Protein 4G56 (pdb70)

CATH classification: 3.20.20.150 (+2 more: 3.40.50.150, 2.70.160.11)

Nearest PDB structures (foldseek):
  7uy1-assembly1_A  TM=9.469E-01  e=1.338E-103  Homo sapiens
  8g1u-assembly1_I  TM=9.327E-01  e=1.886E-103  Homo sapiens
  7s0u-assembly1_A  TM=9.369E-01  e=5.428E-104  Homo sapiens
  8g1u-assembly1_M  TM=9.339E-01  e=1.845E-102  Homo sapiens
  6uxy-assembly1_A  TM=9.368E-01  e=1.682E-103  Homo sapiens

Solvent-accessible surface area: 73500 Å² total

InterPro domains:
  IPR007857 Protein arginine N-methyltransferase PRMT5 [PIRSF015894] (2-633)
  IPR025799 Protein arginine N-methyltransferase [PS51678] (304-611)
  IPR025799 Protein arginine N-methyltransferase [PTHR10738] (8-633)
  IPR029063 S-adenosyl-L-methionine-dependent methyltransferase superfamily [G3DSA:3.40.50.150] (296-462)
  IPR029063 S-adenosyl-L-methionine-dependent methyltransferase superfamily [SSF53335] (319-632)
  IPR035075 PRMT5 arginine-N-methyltransferase [PF05185] (293-460)
  IPR035247 PRMT5, TIM barrel domain [PF17285] (32-286)
  IPR035248 PRMT5, oligomerisation domain [PF17286] (463-631)

Structure (mmCIF, N/CA/C/O backbone):
data_4G56
#
_entry.id   4G56
#
_cell.length_a   181.856
_cell.length_b   101.935
_cell.length_c   125.679
_cell.angle_alpha   90.000
_cell.angle_beta   90.000
_cell.angle_gamma   90.000
#
_symmetry.space_group_name_H-M   'P 21 21 2'
#
loop_
_entity.id
_entity.type
_entity.pdbx_description
1 polymer 'Hsl7 protein'
2 polymer 'MGC81050 protein'
3 non-polymer S-ADENOSYL-L-HOMOCYSTEINE
4 water water
#
loop_
_atom_site.group_PDB
_atom_site.id
_atom_site.type_symbol
_atom_site.label_atom_id
_atom_site.label_alt_id
_atom_site.label_comp_id
_atom_site.label_asym_id
_atom_site.label_entity_id
_atom_site.label_seq_id
_atom_site.pdbx_PDB_ins_code
_atom_site.Cartn_x
_atom_site.Cartn_y
_atom_site.Cartn_z
_atom_site.occupancy
_atom_site.B_iso_or_equiv
_atom_site.auth_seq_id
_atom_site.auth_comp_id
_atom_site.auth_asym_id
_atom_site.auth_atom_id
_atom_site.pdbx_PDB_model_num
ATOM 1 N N . ARG A 1 32 ? 113.098 -40.078 95.619 1.00 80.24 8 ARG A N 1
ATOM 2 C CA . ARG A 1 32 ? 112.845 -39.850 94.208 1.00 86.26 8 ARG A CA 1
ATOM 3 C C . ARG A 1 32 ? 113.420 -38.534 93.722 1.00 85.52 8 ARG A C 1
ATOM 4 O O . ARG A 1 32 ? 113.181 -37.483 94.318 1.00 78.84 8 ARG A O 1
ATOM 12 N N . VAL A 1 33 ? 114.184 -38.592 92.636 1.00 85.87 9 VAL A N 1
ATOM 13 C CA . VAL A 1 33 ? 114.793 -37.398 92.062 1.00 66.87 9 VAL A CA 1
ATOM 14 C C . VAL A 1 33 ? 114.286 -37.151 90.644 1.00 74.20 9 VAL A C 1
ATOM 15 O O . VAL A 1 33 ? 114.671 -37.851 89.706 1.00 74.11 9 VAL A O 1
ATOM 19 N N . SER A 1 34 ? 113.418 -36.155 90.496 1.00 76.19 10 SER A N 1
ATOM 20 C CA . SER A 1 34 ? 112.872 -35.803 89.191 1.00 62.37 10 SER A CA 1
ATOM 21 C C . SER A 1 34 ? 113.934 -35.140 88.322 1.00 65.12 10 SER A C 1
ATOM 22 O O . SER A 1 34 ? 114.605 -34.202 88.754 1.00 69.24 10 SER A O 1
ATOM 25 N N . SER A 1 35 ? 114.083 -35.630 87.095 1.00 68.47 11 SER A N 1
ATOM 26 C CA . SER A 1 35 ? 115.094 -35.103 86.187 1.00 63.20 11 SER A CA 1
ATOM 27 C C . SER A 1 35 ? 114.610 -35.053 84.740 1.00 64.51 11 SER A C 1
ATOM 28 O O . SER A 1 35 ? 113.675 -35.760 84.363 1.00 67.43 11 SER A O 1
ATOM 31 N N . GLY A 1 36 ? 115.255 -34.214 83.935 1.00 57.85 12 GLY A N 1
ATOM 32 C CA . GLY A 1 36 ? 114.889 -34.056 82.539 1.00 54.05 12 GLY A CA 1
ATOM 33 C C . GLY A 1 36 ? 116.080 -34.112 81.600 1.00 56.26 12 GLY A C 1
ATOM 34 O O . GLY A 1 36 ? 117.230 -34.080 82.036 1.00 59.69 12 GLY A O 1
ATOM 35 N N . ARG A 1 37 ? 115.799 -34.196 80.304 1.00 56.56 13 ARG A N 1
ATOM 36 C CA . ARG A 1 37 ? 116.845 -34.301 79.293 1.00 58.23 13 ARG A CA 1
ATOM 37 C C . ARG A 1 37 ? 116.848 -33.095 78.360 1.00 58.19 13 ARG A C 1
ATOM 38 O O . ARG A 1 37 ? 115.835 -32.780 77.737 1.00 57.12 13 ARG A O 1
ATOM 46 N N . ASP A 1 38 ? 117.992 -32.425 78.265 1.00 58.08 14 ASP A N 1
ATOM 47 C CA . ASP A 1 38 ? 118.137 -31.295 77.355 1.00 56.06 14 ASP A CA 1
ATOM 48 C C . ASP A 1 38 ? 118.688 -31.757 76.013 1.00 61.66 14 ASP A C 1
ATOM 49 O O . ASP A 1 38 ? 119.837 -32.186 75.917 1.00 63.28 14 ASP A O 1
ATOM 54 N N . VAL A 1 39 ? 117.859 -31.668 74.979 1.00 66.61 15 VAL A N 1
ATOM 55 C CA . VAL A 1 39 ? 118.269 -32.059 73.638 1.00 58.41 15 VAL A CA 1
ATOM 56 C C . VAL A 1 39 ? 118.537 -30.831 72.776 1.00 52.22 15 VAL A C 1
ATOM 57 O O . VAL A 1 39 ? 117.904 -29.790 72.949 1.00 62.46 15 VAL A O 1
ATOM 61 N N . ALA A 1 40 ? 119.484 -30.957 71.853 1.00 58.94 16 ALA A N 1
ATOM 62 C CA . ALA A 1 40 ? 119.811 -29.867 70.943 1.00 59.59 16 ALA A CA 1
ATOM 63 C C . ALA A 1 40 ? 118.760 -29.766 69.845 1.00 57.73 16 ALA A C 1
ATOM 64 O O . ALA A 1 40 ? 118.375 -28.671 69.435 1.00 60.75 16 ALA A O 1
ATOM 66 N N . CYS A 1 41 ? 118.299 -30.921 69.376 1.00 61.19 17 CYS A N 1
ATOM 67 C CA . CYS A 1 41 ? 117.279 -30.982 68.337 1.00 60.43 17 CYS A CA 1
ATOM 68 C C . CYS A 1 41 ? 116.570 -32.332 68.375 1.00 50.04 17 CYS A C 1
ATOM 69 O O . CYS A 1 41 ? 117.111 -33.311 68.889 1.00 63.23 17 CYS A O 1
ATOM 72 N N . VAL A 1 42 ? 115.357 -32.379 67.835 1.00 42.60 18 VAL A N 1
ATOM 73 C CA . VAL A 1 42 ? 114.576 -33.611 67.819 1.00 50.21 18 VAL A CA 1
ATOM 74 C C . VAL A 1 42 ? 114.027 -33.911 66.430 1.00 66.92 18 VAL A C 1
ATOM 75 O O . VAL A 1 42 ? 113.296 -33.107 65.854 1.00 79.03 18 VAL A O 1
ATOM 79 N N . THR A 1 43 ? 114.386 -35.075 65.897 1.00 72.83 19 THR A N 1
ATOM 80 C CA . THR A 1 43 ? 113.867 -35.517 64.610 1.00 75.35 19 THR A CA 1
ATOM 81 C C . THR A 1 43 ? 112.438 -36.019 64.778 1.00 74.19 19 THR A C 1
ATOM 82 O O . THR A 1 43 ? 111.487 -35.381 64.329 1.00 82.20 19 THR A O 1
ATOM 86 N N . GLU A 1 44 ? 112.297 -37.168 65.431 1.00 80.05 20 GLU A N 1
ATOM 87 C CA . GLU A 1 44 ? 110.986 -37.708 65.767 1.00 82.40 20 GLU A CA 1
ATOM 88 C C . GLU A 1 44 ? 110.695 -37.503 67.249 1.00 81.42 20 GLU A C 1
ATOM 89 O O . GLU A 1 44 ? 111.421 -38.004 68.108 1.00 83.87 20 GLU A O 1
ATOM 95 N N . VAL A 1 45 ? 109.631 -36.762 67.540 1.00 86.23 21 VAL A N 1
ATOM 96 C CA . VAL A 1 45 ? 109.287 -36.417 68.916 1.00 87.30 21 VAL A CA 1
ATOM 97 C C . VAL A 1 45 ? 108.821 -37.631 69.715 1.00 78.88 21 VAL A C 1
ATOM 98 O O . VAL A 1 45 ? 109.252 -37.837 70.851 1.00 75.38 21 VAL A O 1
ATOM 102 N N . ALA A 1 46 ? 107.946 -38.432 69.116 1.00 79.69 22 ALA A N 1
ATOM 103 C CA . ALA A 1 46 ? 107.405 -39.615 69.778 1.00 79.81 22 ALA A CA 1
ATOM 104 C C . ALA A 1 46 ? 108.499 -40.622 70.125 1.00 75.78 22 ALA A C 1
ATOM 105 O O . ALA A 1 46 ? 108.427 -41.301 71.149 1.00 69.80 22 ALA A O 1
ATOM 107 N N . ASP A 1 47 ? 109.511 -40.711 69.269 1.00 76.93 23 ASP A N 1
ATOM 108 C CA . ASP A 1 47 ? 110.629 -41.617 69.502 1.00 83.82 23 ASP A CA 1
ATOM 109 C C . ASP A 1 47 ? 111.520 -41.121 70.635 1.00 76.97 23 ASP A C 1
ATOM 110 O O . ASP A 1 47 ? 111.904 -41.890 71.515 1.00 78.49 23 ASP A O 1
ATOM 115 N N . THR A 1 48 ? 111.841 -39.831 70.607 1.00 70.86 24 THR A N 1
ATOM 116 C CA . THR A 1 48 ? 112.726 -39.233 71.602 1.00 70.52 24 THR A CA 1
ATOM 117 C C . THR A 1 48 ? 112.117 -39.285 73.002 1.00 77.69 24 THR A C 1
ATOM 118 O O . THR A 1 48 ? 112.827 -39.481 73.988 1.00 72.82 24 THR A O 1
ATOM 122 N N . LEU A 1 49 ? 110.800 -39.115 73.082 1.00 79.21 25 LEU A N 1
ATOM 123 C CA . LEU A 1 49 ? 110.097 -39.191 74.359 1.00 72.40 25 LEU A CA 1
ATOM 124 C C . LEU A 1 49 ? 110.250 -40.567 74.996 1.00 80.02 25 LEU A C 1
ATOM 125 O O . LEU A 1 49 ? 110.724 -40.686 76.124 1.00 83.25 25 LEU A O 1
ATOM 130 N N . GLY A 1 50 ? 109.849 -41.601 74.262 1.00 82.80 26 GLY A N 1
ATOM 131 C CA . GLY A 1 50 ? 109.939 -42.966 74.746 1.00 75.70 26 GLY A CA 1
ATOM 132 C C . GLY A 1 50 ? 111.368 -43.401 75.006 1.00 74.46 26 GLY A C 1
ATOM 133 O O . GLY A 1 50 ? 111.624 -44.238 75.871 1.00 76.32 26 GLY A O 1
ATOM 134 N N . ALA A 1 51 ? 112.302 -42.828 74.253 1.00 71.81 27 ALA A N 1
ATOM 135 C CA . ALA A 1 51 ? 113.717 -43.131 74.428 1.00 69.88 27 ALA A CA 1
ATOM 136 C C . ALA A 1 51 ? 114.222 -42.600 75.764 1.00 80.12 27 ALA A C 1
ATOM 137 O O . ALA A 1 51 ? 114.856 -43.325 76.530 1.00 90.11 27 ALA A O 1
ATOM 147 N N . ALA A 1 53 ? 112.336 -41.639 78.209 1.00 74.43 29 ALA A N 1
ATOM 148 C CA . ALA A 1 53 ? 111.470 -42.143 79.269 1.00 73.27 29 ALA A CA 1
ATOM 149 C C . ALA A 1 53 ? 112.038 -43.428 79.860 1.00 88.40 29 ALA A C 1
ATOM 150 O O . ALA A 1 53 ? 111.966 -43.653 81.068 1.00 91.27 29 ALA A O 1
ATOM 152 N N . ASN A 1 54 ? 112.606 -44.267 78.998 1.00 89.95 30 ASN A N 1
ATOM 153 C CA . ASN A 1 54 ? 113.223 -45.514 79.437 1.00 93.01 30 ASN A CA 1
ATOM 154 C C . ASN A 1 54 ? 114.627 -45.302 79.994 1.00 83.27 30 ASN A C 1
ATOM 155 O O . ASN A 1 54 ? 115.236 -46.224 80.536 1.00 81.69 30 ASN A O 1
ATOM 160 N N . GLN A 1 55 ? 115.136 -44.082 79.853 1.00 84.78 31 GLN A N 1
ATOM 161 C CA . GLN A 1 55 ? 116.425 -43.722 80.429 1.00 80.21 31 GLN A CA 1
ATOM 162 C C . GLN A 1 55 ? 116.257 -43.335 81.894 1.00 82.92 31 GLN A C 1
ATOM 163 O O . GLN A 1 55 ? 117.207 -43.395 82.675 1.00 82.22 31 GLN A O 1
ATOM 169 N N . GLY A 1 56 ? 115.042 -42.938 82.257 1.00 75.12 32 GLY A N 1
ATOM 170 C CA . GLY A 1 56 ? 114.735 -42.577 83.629 1.00 74.03 32 GLY A CA 1
ATOM 171 C C . GLY A 1 56 ? 114.303 -41.132 83.792 1.00 70.91 32 GLY A C 1
ATOM 172 O O . GLY A 1 56 ? 114.085 -40.667 84.911 1.00 58.31 32 GLY A O 1
ATOM 173 N N . PHE A 1 57 ? 114.179 -40.420 82.677 1.00 70.49 33 PHE A N 1
ATOM 174 C CA . PHE A 1 57 ? 113.787 -39.014 82.710 1.00 60.73 33 PHE A CA 1
ATOM 175 C C . PHE A 1 57 ? 112.285 -38.848 82.926 1.00 65.24 33 PHE A C 1
ATOM 176 O O . PHE A 1 57 ? 111.505 -39.767 82.675 1.00 72.24 33 PHE A O 1
ATOM 184 N N . ASP A 1 58 ? 111.888 -37.669 83.394 1.00 66.08 34 ASP A N 1
ATOM 185 C CA . ASP A 1 58 ? 110.481 -37.378 83.653 1.00 68.90 34 ASP A CA 1
ATOM 186 C C . ASP A 1 58 ? 109.926 -36.343 82.679 1.00 64.35 34 ASP A C 1
ATOM 187 O O . ASP A 1 58 ? 108.713 -36.250 82.485 1.00 63.23 34 ASP A O 1
ATOM 192 N N . PHE A 1 59 ? 110.816 -35.564 82.072 1.00 61.69 35 PHE A N 1
ATOM 193 C CA . PHE A 1 59 ? 110.409 -34.565 81.089 1.00 58.54 35 PHE A CA 1
ATOM 194 C C . PHE A 1 59 ? 111.513 -34.292 80.071 1.00 58.82 35 PHE A C 1
ATOM 195 O O . PHE A 1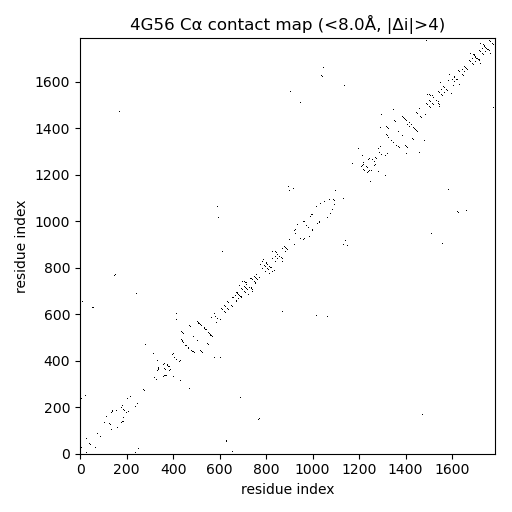 59 ? 112.661 -34.696 80.259 1.00 50.37 35 PHE A O 1
ATOM 203 N N . LEU A 1 60 ? 111.157 -33.603 78.992 1.00 56.18 36 LEU A N 1
ATOM 204 C CA . LEU A 1 60 ? 112.094 -33.343 77.906 1.00 61.96 36 LEU A CA 1
ATOM 205 C C . LEU A 1 60 ? 112.201 -31.855 77.588 1.00 60.54 36 LEU A C 1
ATOM 206 O O . LEU A 1 60 ? 111.199 -31.194 77.317 1.00 65.45 36 LEU A O 1
ATOM 211 N N . CYS A 1 61 ? 113.424 -31.335 77.623 1.00 53.73 37 CYS A N 1
ATOM 212 C CA . CYS A 1 61 ? 113.677 -29.949 77.249 1.00 50.51 37 CYS A CA 1
ATOM 213 C C . CYS A 1 61 ? 114.011 -29.862 75.764 1.00 62.29 37 CYS A C 1
ATOM 214 O O . CYS A 1 61 ? 115.163 -30.039 75.367 1.00 60.31 37 CYS A O 1
ATOM 225 N N . PRO A 1 63 ? 113.198 -27.741 71.819 1.00 61.81 39 PRO A N 1
ATOM 226 C CA . PRO A 1 63 ? 112.673 -26.549 71.149 1.00 62.59 39 PRO A CA 1
ATOM 227 C C . PRO A 1 63 ? 111.398 -26.863 70.371 1.00 66.12 39 PRO A C 1
ATOM 228 O O . PRO A 1 63 ? 111.264 -27.958 69.823 1.00 54.99 39 PRO A O 1
ATOM 232 N N . ILE A 1 64 ? 110.472 -25.911 70.334 1.00 70.42 40 ILE A N 1
ATOM 233 C CA . ILE A 1 64 ? 109.224 -26.084 69.600 1.00 72.83 40 ILE A CA 1
ATOM 234 C C . ILE A 1 64 ? 109.366 -25.565 68.171 1.00 70.56 40 ILE A C 1
ATOM 235 O O . ILE A 1 64 ? 108.514 -25.813 67.318 1.00 63.43 40 ILE A O 1
ATOM 240 N N . PHE A 1 65 ? 110.453 -24.841 67.927 1.00 67.19 41 PHE A N 1
ATOM 241 C CA . PHE A 1 65 ? 110.829 -24.418 66.585 1.00 67.29 41 PHE A CA 1
ATOM 242 C C . PHE A 1 65 ? 112.245 -24.907 66.316 1.00 70.34 41 PHE A C 1
ATOM 243 O O . PHE A 1 65 ? 113.050 -25.012 67.241 1.00 74.38 41 PHE A O 1
ATOM 251 N N . HIS A 1 66 ? 112.550 -25.213 65.059 1.00 59.02 42 HIS A N 1
ATOM 252 C CA . HIS A 1 66 ? 113.884 -25.692 64.715 1.00 65.12 42 HIS A CA 1
ATOM 253 C C . HIS A 1 66 ? 114.923 -24.605 64.972 1.00 65.27 42 HIS A C 1
ATOM 254 O O . HIS A 1 66 ? 114.781 -23.479 64.495 1.00 65.64 42 HIS A O 1
ATOM 261 N N . PRO A 1 67 ? 115.973 -24.945 65.735 1.00 61.37 43 PRO A N 1
ATOM 262 C CA . PRO A 1 67 ? 117.014 -24.003 66.166 1.00 55.99 43 PRO A CA 1
ATOM 263 C C . PRO A 1 67 ? 117.775 -23.355 65.011 1.00 62.14 43 PRO A C 1
ATOM 264 O O . PRO A 1 67 ? 118.438 -22.339 65.219 1.00 68.54 43 PRO A O 1
ATOM 268 N N . ARG A 1 68 ? 117.683 -23.931 63.816 1.00 69.03 44 ARG A N 1
ATOM 269 C CA . ARG A 1 68 ? 118.347 -23.363 62.649 1.00 60.80 44 ARG A CA 1
ATOM 270 C C . ARG A 1 68 ? 117.357 -22.677 61.715 1.00 62.50 44 ARG A C 1
ATOM 271 O O . ARG A 1 68 ? 117.755 -21.985 60.778 1.00 64.15 44 ARG A O 1
ATOM 279 N N . PHE A 1 69 ? 116.067 -22.868 61.974 1.00 66.91 45 PHE A N 1
ATOM 280 C CA . PHE A 1 69 ? 115.028 -22.322 61.108 1.00 62.48 45 PHE A CA 1
ATOM 281 C C . PHE A 1 69 ? 114.852 -20.818 61.306 1.00 55.72 45 PHE A C 1
ATOM 282 O O . PHE A 1 69 ? 113.782 -20.357 61.705 1.00 64.40 45 PHE A O 1
ATOM 290 N N . LYS A 1 70 ? 115.906 -20.059 61.024 1.00 47.12 46 LYS A N 1
ATOM 291 C CA . LYS A 1 70 ? 115.852 -18.605 61.102 1.00 52.67 46 LYS A CA 1
ATOM 292 C C . LYS A 1 70 ? 114.902 -18.077 60.033 1.00 62.99 46 LYS A C 1
ATOM 293 O O . LYS A 1 70 ? 114.954 -18.508 58.882 1.00 74.18 46 LYS A O 1
ATOM 299 N N . ARG A 1 71 ? 114.033 -17.146 60.415 1.00 63.40 47 ARG A N 1
ATOM 300 C CA . ARG A 1 71 ? 112.979 -16.688 59.515 1.00 65.76 47 ARG A CA 1
ATOM 301 C C . ARG A 1 71 ? 112.880 -15.169 59.383 1.00 66.14 47 ARG A C 1
ATOM 302 O O . ARG A 1 71 ? 113.247 -14.425 60.292 1.00 63.59 47 ARG A O 1
ATOM 310 N N . GLU A 1 72 ? 112.378 -14.727 58.233 1.00 73.22 48 GLU A N 1
ATOM 311 C CA . GLU A 1 72 ? 112.206 -13.310 57.940 1.00 75.61 48 GLU A CA 1
ATOM 312 C C . GLU A 1 72 ? 110.752 -12.907 58.171 1.00 76.67 48 GLU A C 1
ATOM 313 O O . GLU A 1 72 ? 109.845 -13.725 58.021 1.00 76.47 48 GLU A O 1
ATOM 319 N N . PHE A 1 73 ? 110.533 -11.648 58.537 1.00 69.22 49 PHE A N 1
ATOM 320 C CA . PHE A 1 73 ? 109.184 -11.164 58.809 1.00 76.37 49 PHE A CA 1
ATOM 321 C C . PHE A 1 73 ? 108.819 -9.918 58.005 1.00 79.86 49 PHE A C 1
ATOM 322 O O . PHE A 1 73 ? 107.653 -9.714 57.666 1.00 75.26 49 PHE A O 1
ATOM 330 N N . TYR A 1 74 ? 109.811 -9.087 57.701 1.00 72.73 50 TYR A N 1
ATOM 331 C CA . TYR A 1 74 ? 109.539 -7.765 57.141 1.00 71.38 50 TYR A CA 1
ATOM 332 C C . TYR A 1 74 ? 110.063 -7.539 55.722 1.00 73.99 50 TYR A C 1
ATOM 333 O O . TYR A 1 74 ? 109.977 -6.425 55.205 1.00 82.34 50 TYR A O 1
ATOM 342 N N . LYS A 1 75 ? 110.602 -8.576 55.087 1.00 70.71 51 LYS A N 1
ATOM 343 C CA . LYS A 1 75 ? 111.180 -8.393 53.756 1.00 78.88 51 LYS A CA 1
ATOM 344 C C . LYS A 1 75 ? 111.031 -9.592 52.820 1.00 76.73 51 LYS A C 1
ATOM 345 O O . LYS A 1 75 ? 111.404 -10.715 53.157 1.00 82.02 51 LYS A O 1
ATOM 351 N N . GLU A 1 76 ? 110.484 -9.330 51.636 1.00 74.03 52 GLU A N 1
ATOM 352 C CA . GLU A 1 76 ? 110.357 -10.334 50.587 1.00 77.39 52 GLU A CA 1
ATOM 353 C C . GLU A 1 76 ? 111.734 -10.641 49.998 1.00 78.81 52 GLU A C 1
ATOM 354 O O . GLU A 1 76 ? 112.643 -9.816 50.092 1.00 68.25 52 GLU A O 1
ATOM 360 N N . PRO A 1 77 ? 111.899 -11.826 49.384 1.00 75.19 53 PRO A N 1
ATOM 361 C CA . PRO A 1 77 ? 110.915 -12.897 49.189 1.00 81.18 53 PRO A CA 1
ATOM 362 C C . PRO A 1 77 ? 110.875 -13.881 50.352 1.00 81.20 53 PRO A C 1
ATOM 363 O O . PRO A 1 77 ? 110.017 -14.765 50.377 1.00 83.48 53 PRO A O 1
ATOM 367 N N . ALA A 1 78 ? 111.792 -13.729 51.301 1.00 82.55 54 ALA A N 1
ATOM 368 C CA . ALA A 1 78 ? 111.875 -14.637 52.439 1.00 85.24 54 ALA A CA 1
ATOM 369 C C . ALA A 1 78 ? 110.672 -14.494 53.369 1.00 80.73 54 ALA A C 1
ATOM 370 O O . ALA A 1 78 ? 110.346 -15.411 54.122 1.00 73.65 54 ALA A O 1
ATOM 372 N N . LYS A 1 79 ? 110.017 -13.339 53.306 1.00 84.67 55 LYS A N 1
ATOM 373 C CA . LYS A 1 79 ? 108.842 -13.068 54.127 1.00 73.24 55 LYS A CA 1
ATOM 374 C C . LYS A 1 79 ? 107.688 -13.998 53.769 1.00 77.86 55 LYS A C 1
ATOM 375 O O . LYS A 1 79 ? 106.963 -14.470 54.645 1.00 78.83 55 LYS A O 1
ATOM 381 N N . SER A 1 80 ? 107.526 -14.261 52.477 1.00 85.15 56 SER A N 1
ATOM 382 C CA . SER A 1 80 ? 106.440 -15.108 51.998 1.00 86.85 56 SER A CA 1
ATOM 383 C C . SER A 1 80 ? 106.848 -16.576 51.945 1.00 92.59 56 SER A C 1
ATOM 384 O O . SER A 1 80 ? 106.698 -17.232 50.915 1.00 100.74 56 SER A O 1
ATOM 387 N N . ARG A 1 81 ? 107.363 -17.088 53.058 1.00 88.55 57 ARG A N 1
ATOM 388 C CA . ARG A 1 81 ? 107.766 -18.487 53.131 1.00 83.85 57 ARG A CA 1
ATOM 389 C C . ARG A 1 81 ? 106.560 -19.397 53.333 1.00 79.04 57 ARG A C 1
ATOM 390 O O . ARG A 1 81 ? 105.850 -19.284 54.332 1.00 86.04 57 ARG A O 1
ATOM 398 N N . PRO A 1 82 ? 106.324 -20.306 52.375 1.00 81.14 58 PRO A N 1
ATOM 399 C CA . PRO A 1 82 ? 105.200 -21.243 52.444 1.00 82.99 58 PRO A CA 1
ATOM 400 C C . PRO A 1 82 ? 105.478 -22.368 53.433 1.00 80.79 58 PRO A C 1
ATOM 401 O O . PRO A 1 82 ? 106.583 -22.460 53.967 1.00 83.53 58 PRO A O 1
ATOM 405 N N . GLY A 1 83 ? 104.481 -23.214 53.670 1.00 84.19 59 GLY A N 1
ATOM 406 C CA . GLY A 1 83 ? 104.635 -24.330 54.585 1.00 88.93 59 GLY A CA 1
ATOM 407 C C . GLY A 1 83 ? 104.469 -23.921 56.035 1.00 85.86 59 GLY A C 1
ATOM 408 O O . GLY A 1 83 ? 104.423 -22.731 56.346 1.00 86.63 59 GLY A O 1
ATOM 409 N N . PRO A 1 84 ? 104.373 -24.912 56.933 1.00 85.22 60 PRO A N 1
ATOM 410 C CA . PRO A 1 84 ? 104.221 -24.666 58.371 1.00 84.20 60 PRO A CA 1
ATOM 411 C C . PRO A 1 84 ? 105.451 -23.981 58.953 1.00 91.91 60 PRO A C 1
ATOM 412 O O . PRO A 1 84 ? 106.558 -24.176 58.450 1.00 85.75 60 PRO A O 1
ATOM 416 N N . GLN A 1 85 ? 105.256 -23.184 59.998 1.00 90.65 61 GLN A N 1
ATOM 417 C CA . GLN A 1 85 ? 106.370 -22.546 60.686 1.00 84.50 61 GLN A CA 1
ATOM 418 C C . GLN A 1 85 ? 107.105 -23.577 61.535 1.00 80.35 61 GLN A C 1
ATOM 419 O O . GLN A 1 85 ? 108.321 -23.499 61.718 1.00 74.24 61 GLN A O 1
ATOM 425 N N . THR A 1 86 ? 106.352 -24.546 62.047 1.00 68.06 62 THR A N 1
ATOM 426 C CA . THR A 1 86 ? 106.913 -25.631 62.842 1.00 68.61 62 THR A CA 1
ATOM 427 C C . THR A 1 86 ? 105.942 -26.810 62.878 1.00 70.70 62 THR A C 1
ATOM 428 O O . THR A 1 86 ? 104.874 -26.761 62.267 1.00 67.29 62 THR A O 1
ATOM 432 N N . ARG A 1 87 ? 106.317 -27.867 63.592 1.00 70.34 63 ARG A N 1
ATOM 433 C CA . ARG A 1 87 ? 105.481 -29.060 63.685 1.00 61.07 63 ARG A CA 1
ATOM 434 C C . ARG A 1 87 ? 104.169 -28.783 64.415 1.00 63.07 63 ARG A C 1
ATOM 435 O O . ARG A 1 87 ? 104.084 -27.869 65.235 1.00 60.93 63 ARG A O 1
ATOM 443 N N . SER A 1 88 ? 103.150 -29.581 64.108 1.00 70.63 64 SER A N 1
ATOM 444 C CA . SER A 1 88 ? 101.813 -29.380 64.659 1.00 68.29 64 SER A CA 1
ATOM 445 C C . SER A 1 88 ? 101.734 -29.701 66.149 1.00 70.28 64 SER A C 1
ATOM 446 O O . SER A 1 88 ? 102.677 -30.232 66.734 1.00 74.79 64 SER A O 1
ATOM 449 N N . ASP A 1 89 ? 100.596 -29.372 66.752 1.00 74.82 65 ASP A N 1
ATOM 450 C CA . ASP A 1 89 ? 100.366 -29.626 68.168 1.00 59.73 65 ASP A CA 1
ATOM 451 C C . ASP A 1 89 ? 99.638 -30.949 68.367 1.00 67.54 65 ASP A C 1
ATOM 452 O O . ASP A 1 89 ? 99.463 -31.410 69.495 1.00 59.76 65 ASP A O 1
ATOM 457 N N . LEU A 1 90 ? 99.214 -31.554 67.263 1.00 78.94 66 LEU A N 1
ATOM 458 C CA . LEU A 1 90 ? 98.444 -32.791 67.312 1.00 76.65 66 LEU A CA 1
ATOM 459 C C . LEU A 1 90 ? 99.340 -34.018 67.452 1.00 76.08 66 LEU A C 1
ATOM 460 O O . LEU A 1 90 ? 98.852 -35.146 67.527 1.00 75.32 66 LEU A O 1
ATOM 465 N N . LEU A 1 91 ? 100.649 -33.792 67.486 1.00 75.05 67 LEU A N 1
ATOM 466 C CA . LEU A 1 91 ? 101.609 -34.877 67.657 1.00 72.65 67 LEU A CA 1
ATOM 467 C C . LEU A 1 91 ? 101.499 -35.470 69.057 1.00 77.88 67 LEU A C 1
ATOM 468 O O . LEU A 1 91 ? 101.627 -36.680 69.243 1.00 79.41 67 LEU A O 1
ATOM 473 N N . LEU A 1 92 ? 101.263 -34.605 70.037 1.00 73.03 68 LEU A N 1
ATOM 474 C CA . LEU A 1 92 ? 101.104 -35.032 71.421 1.00 66.26 68 LEU A CA 1
ATOM 475 C C . LEU A 1 92 ? 99.735 -34.620 71.946 1.00 61.52 68 LEU A C 1
ATOM 476 O O . LEU A 1 92 ? 99.117 -33.689 71.430 1.00 61.43 68 LEU A O 1
ATOM 481 N N . SER A 1 93 ? 99.265 -35.318 72.974 1.00 61.60 69 SER A N 1
ATOM 482 C CA . SER A 1 93 ? 98.015 -34.957 73.625 1.00 66.42 69 SER A CA 1
ATOM 483 C C . SER A 1 93 ? 98.246 -33.749 74.522 1.00 70.04 69 SER A C 1
ATOM 484 O O . SER A 1 93 ? 99.388 -33.381 74.792 1.00 72.48 69 SER A O 1
ATOM 487 N N . GLY A 1 94 ? 97.160 -33.134 74.979 1.00 75.53 70 GLY A N 1
ATOM 488 C CA . GLY A 1 94 ? 97.253 -32.002 75.881 1.00 79.99 70 GLY A CA 1
ATOM 489 C C . GLY A 1 94 ? 97.946 -32.384 77.174 1.00 77.72 70 GLY A C 1
ATOM 490 O O . GLY A 1 94 ? 98.700 -31.595 77.743 1.00 78.84 70 GLY A O 1
ATOM 491 N N . ARG A 1 95 ? 97.692 -33.607 77.629 1.00 72.83 71 ARG A N 1
ATOM 492 C CA . ARG A 1 95 ? 98.304 -34.133 78.843 1.00 70.17 71 ARG A CA 1
ATOM 493 C C . ARG A 1 95 ? 99.824 -34.171 78.723 1.00 70.71 71 ARG A C 1
ATOM 494 O O . ARG A 1 95 ? 100.540 -33.806 79.656 1.00 73.29 71 ARG A O 1
ATOM 502 N N . ASP A 1 96 ? 100.310 -34.613 77.567 1.00 72.48 72 ASP A N 1
ATOM 503 C CA . ASP A 1 96 ? 101.745 -34.720 77.329 1.00 68.89 72 ASP A CA 1
ATOM 504 C C . ASP A 1 96 ? 102.401 -33.349 77.194 1.00 73.46 72 ASP A C 1
ATOM 505 O O . ASP A 1 96 ? 103.526 -33.145 77.649 1.00 74.02 72 ASP A O 1
ATOM 510 N N . TRP A 1 97 ? 101.697 -32.412 76.568 1.00 72.96 73 TRP A N 1
ATOM 511 C CA . TRP A 1 97 ? 102.213 -31.057 76.408 1.00 70.56 73 TRP A CA 1
ATOM 512 C C . TRP A 1 97 ? 102.310 -30.332 77.747 1.00 68.70 73 TRP A C 1
ATOM 513 O O . TRP A 1 97 ? 103.223 -29.536 77.966 1.00 62.10 73 TRP A O 1
ATOM 524 N N . ASN A 1 98 ? 101.366 -30.614 78.639 1.00 64.98 74 ASN A N 1
ATOM 525 C CA . ASN A 1 98 ? 101.289 -29.918 79.919 1.00 65.13 74 ASN A CA 1
ATOM 526 C C . ASN A 1 98 ? 102.254 -30.446 80.978 1.00 64.28 74 ASN A C 1
ATOM 527 O O . ASN A 1 98 ? 102.580 -29.739 81.930 1.00 59.83 74 ASN A O 1
ATOM 532 N N . THR A 1 99 ? 102.708 -31.686 80.816 1.00 66.88 75 THR A N 1
ATOM 533 C CA . THR A 1 99 ? 103.477 -32.343 81.870 1.00 68.26 75 THR A CA 1
ATOM 534 C C . THR A 1 99 ? 104.841 -32.885 81.438 1.00 67.75 75 THR A C 1
ATOM 535 O O . THR A 1 99 ? 105.720 -33.088 82.275 1.00 73.41 75 THR A O 1
ATOM 539 N N . LEU A 1 100 ? 105.020 -33.119 80.142 1.00 62.26 76 LEU A N 1
ATOM 540 C CA . LEU A 1 100 ? 106.228 -33.788 79.662 1.00 55.89 76 LEU A CA 1
ATOM 541 C C . LEU A 1 100 ? 107.206 -32.880 78.916 1.00 52.15 76 LEU A C 1
ATOM 542 O O . LEU A 1 100 ? 108.382 -33.217 78.778 1.00 56.70 76 LEU A O 1
ATOM 547 N N . ILE A 1 101 ? 106.730 -31.735 78.439 1.00 52.60 77 ILE A N 1
ATOM 548 C CA . ILE A 1 101 ? 107.544 -30.899 77.560 1.00 51.12 77 ILE A CA 1
ATOM 549 C C . ILE A 1 101 ? 107.878 -29.520 78.128 1.00 50.28 77 ILE A C 1
ATOM 550 O O . ILE A 1 101 ? 106.995 -28.779 78.557 1.00 50.22 77 ILE A O 1
ATOM 555 N N . VAL A 1 102 ? 109.166 -29.189 78.124 1.00 44.28 78 VAL A N 1
ATOM 556 C CA . VAL A 1 102 ? 109.625 -27.846 78.457 1.00 49.54 78 VAL A CA 1
ATOM 557 C C . VAL A 1 102 ? 110.229 -27.202 77.213 1.00 50.86 78 VAL A C 1
ATOM 558 O O . VAL A 1 102 ? 111.264 -27.645 76.714 1.00 57.67 78 VAL A O 1
ATOM 562 N N . GLY A 1 103 ? 109.575 -26.159 76.713 1.00 45.83 79 GLY A N 1
ATOM 563 C CA . GLY A 1 103 ? 109.988 -25.517 75.478 1.00 44.29 79 GLY A CA 1
ATOM 564 C C . GLY A 1 103 ? 111.308 -24.779 75.569 1.00 49.37 79 GLY A C 1
ATOM 565 O O . GLY A 1 103 ? 111.682 -24.277 76.629 1.00 51.75 79 GLY A O 1
ATOM 566 N N . LYS A 1 104 ? 112.014 -24.713 74.445 1.00 50.38 80 LYS A N 1
ATOM 567 C CA . LYS A 1 104 ? 113.287 -24.007 74.372 1.00 51.83 80 LYS A CA 1
ATOM 568 C C . LYS A 1 104 ? 113.240 -22.906 73.320 1.00 51.69 80 LYS A C 1
ATOM 569 O O . LYS A 1 104 ? 112.879 -23.148 72.168 1.00 63.34 80 LYS A O 1
ATOM 575 N N . LEU A 1 105 ? 113.608 -21.695 73.722 1.00 48.09 81 LEU A N 1
ATOM 576 C CA . LEU A 1 105 ? 113.655 -20.567 72.802 1.00 47.50 81 LEU A CA 1
ATOM 577 C C . LEU A 1 105 ? 114.838 -20.710 71.851 1.00 58.90 81 LEU A C 1
ATOM 578 O O . LEU A 1 105 ? 115.902 -21.193 72.240 1.00 60.97 81 LEU A O 1
ATOM 583 N N . SER A 1 106 ? 114.646 -20.294 70.603 1.00 59.43 82 SER A N 1
ATOM 584 C CA . SER A 1 106 ? 115.708 -20.349 69.605 1.00 63.67 82 SER A CA 1
ATOM 585 C C . SER A 1 106 ? 116.861 -19.422 69.980 1.00 63.58 82 SER A C 1
ATOM 586 O O . SER A 1 106 ? 116.645 -18.327 70.499 1.00 63.12 82 SER A O 1
ATOM 589 N N . ASP A 1 107 ? 118.083 -19.868 69.711 1.00 64.47 83 ASP A N 1
ATOM 590 C CA . ASP A 1 107 ? 119.275 -19.128 70.114 1.00 60.56 83 ASP A CA 1
ATOM 591 C C . ASP A 1 107 ? 119.646 -18.013 69.140 1.00 61.77 83 ASP A C 1
ATOM 592 O O . ASP A 1 107 ? 120.381 -17.091 69.497 1.00 66.42 83 ASP A O 1
ATOM 597 N N . TRP A 1 108 ? 119.140 -18.094 67.914 1.00 64.89 84 TRP A N 1
ATOM 598 C CA . TRP A 1 108 ? 119.421 -17.067 66.916 1.00 62.86 84 TRP A CA 1
ATOM 599 C C . TRP A 1 108 ? 118.629 -15.793 67.193 1.00 60.38 84 TRP A C 1
ATOM 600 O O . TRP A 1 108 ? 118.925 -14.734 66.640 1.00 64.54 84 TRP A O 1
ATOM 611 N N . ILE A 1 109 ? 117.622 -15.904 68.053 1.00 57.94 85 ILE A N 1
ATOM 612 C CA . ILE A 1 109 ? 116.823 -14.753 68.453 1.00 51.15 85 ILE A CA 1
ATOM 613 C C . ILE A 1 109 ? 117.580 -13.899 69.464 1.00 61.98 85 ILE A C 1
ATOM 614 O O . ILE A 1 109 ? 117.724 -14.280 70.626 1.00 63.10 85 ILE A O 1
ATOM 619 N N . LYS A 1 110 ? 118.066 -12.746 69.016 1.00 55.54 86 LYS A N 1
ATOM 620 C CA . LYS A 1 110 ? 118.798 -11.833 69.886 1.00 60.24 86 LYS A CA 1
ATOM 621 C C . LYS A 1 110 ? 118.113 -10.471 69.926 1.00 59.27 86 LYS A C 1
ATOM 622 O O . LYS A 1 110 ? 118.429 -9.581 69.136 1.00 56.10 86 LYS A O 1
ATOM 628 N N . THR A 1 111 ? 117.177 -10.318 70.858 1.00 64.05 87 THR A N 1
ATOM 629 C CA . THR A 1 111 ? 116.345 -9.120 70.936 1.00 46.41 87 THR A CA 1
ATOM 630 C C . THR A 1 111 ? 117.073 -7.908 71.511 1.00 47.44 87 THR A C 1
ATOM 631 O O . THR A 1 111 ? 116.486 -6.835 71.648 1.00 52.53 87 THR A O 1
ATOM 635 N N . ASP A 1 112 ? 118.346 -8.077 71.851 1.00 46.96 88 ASP A N 1
ATOM 636 C CA . ASP A 1 112 ? 119.137 -6.973 72.382 1.00 46.09 88 ASP A CA 1
ATOM 637 C C . ASP A 1 112 ? 120.373 -6.699 71.533 1.00 58.53 88 ASP A C 1
ATOM 638 O O . ASP A 1 112 ? 121.384 -6.204 72.031 1.00 57.29 88 ASP A O 1
ATOM 643 N N . SER A 1 113 ? 120.282 -7.025 70.248 1.00 57.58 89 SER A N 1
ATOM 644 C CA . SER A 1 113 ? 121.356 -6.736 69.309 1.00 57.67 89 SER A CA 1
ATOM 645 C C . SER A 1 113 ? 121.405 -5.242 69.018 1.00 58.95 89 SER A C 1
ATOM 646 O O . SER A 1 113 ? 120.368 -4.585 68.936 1.00 71.36 89 SER A O 1
ATOM 649 N N . GLU A 1 114 ? 122.612 -4.708 68.860 1.00 58.37 90 GLU A N 1
ATOM 650 C CA . GLU A 1 114 ? 122.781 -3.289 68.564 1.00 62.60 90 GLU A CA 1
ATOM 651 C C . GLU A 1 114 ? 122.471 -2.976 67.103 1.00 64.19 90 GLU A C 1
ATOM 652 O O . GLU A 1 114 ? 122.528 -1.821 66.679 1.00 58.69 90 GLU A O 1
ATOM 658 N N . VAL A 1 115 ? 122.146 -4.014 66.338 1.00 63.51 91 VAL A N 1
ATOM 659 C CA . VAL A 1 115 ? 121.706 -3.846 64.960 1.00 63.49 91 VAL A CA 1
ATOM 660 C C . VAL A 1 115 ? 120.183 -3.822 64.913 1.00 58.01 91 VAL A C 1
ATOM 661 O O . VAL A 1 115 ? 119.526 -4.759 65.368 1.00 63.17 91 VAL A O 1
ATOM 665 N N . SER A 1 116 ? 119.629 -2.746 64.364 1.00 56.26 92 SER A N 1
ATOM 666 C CA . SER A 1 116 ? 118.183 -2.539 64.345 1.00 56.51 92 SER A CA 1
ATOM 667 C C . SER A 1 116 ? 117.438 -3.620 63.565 1.00 61.45 92 SER A C 1
ATOM 668 O O . SER A 1 116 ? 116.347 -4.036 63.958 1.00 62.06 92 SER A O 1
ATOM 671 N N . ARG A 1 117 ? 118.029 -4.069 62.463 1.00 62.72 93 ARG A N 1
ATOM 672 C CA . ARG A 1 117 ? 117.409 -5.088 61.623 1.00 66.23 93 ARG A CA 1
ATOM 673 C C . ARG A 1 117 ? 117.329 -6.417 62.367 1.00 63.18 93 ARG A C 1
ATOM 674 O O . ARG A 1 117 ? 116.335 -7.137 62.267 1.00 63.31 93 ARG A O 1
ATOM 682 N N . ILE A 1 118 ? 118.380 -6.735 63.115 1.00 67.02 94 ILE A N 1
ATOM 683 C CA . ILE A 1 118 ? 118.425 -7.973 63.882 1.00 69.18 94 ILE A CA 1
ATOM 684 C C . ILE A 1 118 ? 117.450 -7.925 65.055 1.00 66.31 94 ILE A C 1
ATOM 685 O O . ILE A 1 118 ? 116.739 -8.894 65.322 1.00 64.31 94 ILE A O 1
ATOM 690 N N . ARG A 1 119 ? 117.417 -6.789 65.746 1.00 69.02 95 ARG A N 1
ATOM 691 C CA . ARG A 1 119 ? 116.538 -6.620 66.898 1.00 61.01 95 ARG A CA 1
ATOM 692 C C . ARG A 1 119 ? 115.069 -6.719 66.499 1.00 60.49 95 ARG A C 1
ATOM 693 O O . ARG A 1 119 ? 114.306 -7.471 67.104 1.00 59.38 95 ARG A O 1
ATOM 701 N N . LYS A 1 120 ? 114.683 -5.963 65.474 1.00 56.65 96 LYS A N 1
ATOM 702 C CA . LYS A 1 120 ? 113.307 -5.964 64.983 1.00 68.49 96 LYS A CA 1
ATOM 703 C C . LYS A 1 120 ? 112.858 -7.353 64.538 1.00 68.11 96 LYS A C 1
ATOM 704 O O . LYS A 1 120 ? 111.705 -7.737 64.739 1.00 68.27 96 LYS A O 1
ATOM 710 N N . THR A 1 121 ? 113.775 -8.101 63.934 1.00 68.73 97 THR A N 1
ATOM 711 C CA . THR A 1 121 ? 113.484 -9.462 63.503 1.00 66.19 97 THR A CA 1
ATOM 712 C C . THR A 1 121 ? 113.353 -10.378 64.714 1.00 63.71 97 THR A C 1
ATOM 713 O O . THR A 1 121 ? 112.478 -11.243 64.763 1.00 57.52 97 THR A O 1
ATOM 717 N N . SER A 1 122 ? 114.227 -10.173 65.694 1.00 64.24 98 SER A N 1
ATOM 718 C CA . SER A 1 122 ? 114.232 -10.985 66.905 1.00 58.57 98 SER A CA 1
ATOM 719 C C . SER A 1 122 ? 113.004 -10.721 67.770 1.00 56.50 98 SER A C 1
ATOM 720 O O . SER A 1 122 ? 112.479 -11.634 68.406 1.00 45.35 98 SER A O 1
ATOM 723 N N . GLU A 1 123 ? 112.555 -9.469 67.793 1.00 59.11 99 GLU A N 1
ATOM 724 C CA . GLU A 1 123 ? 111.367 -9.095 68.556 1.00 51.48 99 GLU A CA 1
ATOM 725 C C . GLU A 1 123 ? 110.131 -9.818 68.035 1.00 55.04 99 GLU A C 1
ATOM 726 O O . GLU A 1 123 ? 109.315 -10.311 68.813 1.00 63.17 99 GLU A O 1
ATOM 732 N N . ALA A 1 124 ? 110.001 -9.880 66.714 1.00 50.82 100 ALA A N 1
ATOM 733 C CA . ALA A 1 124 ? 108.885 -10.578 66.090 1.00 51.50 100 ALA A CA 1
ATOM 734 C C . ALA A 1 124 ? 108.998 -12.081 66.317 1.00 55.87 100 ALA A C 1
ATOM 735 O O . ALA A 1 124 ? 107.994 -12.769 66.507 1.00 51.07 100 ALA A O 1
ATOM 737 N N . ALA A 1 125 ? 110.228 -12.582 66.300 1.00 52.26 101 ALA A N 1
ATOM 738 C CA . ALA A 1 125 ? 110.484 -13.999 66.519 1.00 51.49 101 ALA A CA 1
ATOM 739 C C . ALA A 1 125 ? 110.258 -14.379 67.979 1.00 56.22 101 ALA A C 1
ATOM 740 O O . ALA A 1 125 ? 109.789 -15.478 68.278 1.00 54.05 101 ALA A O 1
ATOM 750 N N . GLN A 1 127 ? 108.094 -12.990 70.150 1.00 46.74 103 GLN A N 1
ATOM 751 C CA . GLN A 1 127 ? 106.664 -13.041 70.426 1.00 52.59 103 GLN A CA 1
ATOM 752 C C . GLN A 1 127 ? 106.006 -14.259 69.786 1.00 55.28 103 GLN A C 1
ATOM 753 O O . GLN A 1 127 ? 105.000 -14.765 70.284 1.00 58.16 103 GLN A O 1
ATOM 759 N N . GLN A 1 128 ? 106.578 -14.729 68.682 1.00 55.06 104 GLN A N 1
ATOM 760 C CA . GLN A 1 128 ? 106.023 -15.869 67.963 1.00 49.50 104 GLN A CA 1
ATOM 761 C C . GLN A 1 128 ? 106.143 -17.159 68.769 1.00 57.47 104 GLN A C 1
ATOM 762 O O . GLN A 1 128 ? 105.170 -17.898 68.922 1.00 53.36 104 GLN A O 1
ATOM 768 N N . GLU A 1 129 ? 107.339 -17.422 69.286 1.00 61.22 105 GLU A N 1
ATOM 769 C CA . GLU A 1 129 ? 107.596 -18.651 70.029 1.00 62.30 105 GLU A CA 1
ATOM 770 C C . GLU A 1 129 ? 106.977 -18.626 71.424 1.00 55.64 105 GLU A C 1
ATOM 771 O O . GLU A 1 129 ? 106.635 -19.671 71.976 1.00 52.22 105 GLU A O 1
ATOM 777 N N . LEU A 1 130 ? 106.836 -17.431 71.990 1.00 55.26 106 LEU A N 1
ATOM 778 C CA . LEU A 1 130 ? 106.217 -17.282 73.302 1.00 48.92 106 LEU A CA 1
ATOM 779 C C . LEU A 1 130 ? 104.720 -17.572 73.246 1.00 52.18 106 LEU A C 1
ATOM 780 O O . LEU A 1 130 ? 104.190 -18.305 74.081 1.00 45.85 106 LEU A O 1
ATOM 785 N N . ASN A 1 131 ? 104.045 -16.997 72.255 1.00 61.49 107 ASN A N 1
ATOM 786 C CA . ASN A 1 131 ? 102.610 -17.202 72.089 1.00 60.66 107 ASN A CA 1
ATOM 787 C C . ASN A 1 131 ? 102.264 -18.639 71.713 1.00 58.21 107 ASN A C 1
ATOM 788 O O . ASN A 1 131 ? 101.179 -19.127 72.028 1.00 56.78 107 ASN A O 1
ATOM 793 N N . PHE A 1 132 ? 103.191 -19.311 71.038 1.00 61.86 108 PHE A N 1
ATOM 794 C CA . PHE A 1 132 ? 102.981 -20.699 70.643 1.00 63.96 108 PHE A CA 1
ATOM 795 C C . PHE A 1 132 ? 103.234 -21.647 71.811 1.00 64.55 108 PHE A C 1
ATOM 796 O O . PHE A 1 132 ? 102.577 -22.681 71.933 1.00 58.49 108 PHE A O 1
ATOM 804 N N . SER A 1 133 ? 104.187 -21.289 72.667 1.00 58.50 109 SER A N 1
ATOM 805 C CA . SER A 1 133 ? 104.492 -22.086 73.849 1.00 52.67 109 SER A CA 1
ATOM 806 C C . SER A 1 133 ? 103.328 -22.047 74.831 1.00 56.73 109 SER A C 1
ATOM 807 O O . SER A 1 133 ? 103.038 -23.034 75.507 1.00 61.26 109 SER A O 1
ATOM 810 N N . ALA A 1 134 ? 102.665 -20.897 74.904 1.00 65.16 110 ALA A N 1
ATOM 811 C CA . ALA A 1 134 ? 101.491 -20.742 75.751 1.00 60.98 110 ALA A CA 1
ATOM 812 C C . ALA A 1 134 ? 100.295 -21.439 75.115 1.00 59.68 110 ALA A C 1
ATOM 813 O O . ALA A 1 134 ? 99.396 -21.915 75.809 1.00 68.56 110 ALA A O 1
ATOM 815 N N . TYR A 1 135 ? 100.296 -21.493 73.787 1.00 64.83 111 TYR A N 1
ATOM 816 C CA . TYR A 1 135 ? 99.252 -22.179 73.035 1.00 62.85 111 TYR A CA 1
ATOM 817 C C . TYR A 1 135 ? 99.295 -23.681 73.294 1.00 64.30 111 TYR A C 1
ATOM 818 O O . TYR A 1 135 ? 98.260 -24.346 73.331 1.00 62.48 111 TYR A O 1
ATOM 827 N N . LEU A 1 136 ? 100.502 -24.208 73.480 1.00 57.83 112 LEU A N 1
ATOM 828 C CA . LEU A 1 136 ? 100.689 -25.631 73.738 1.00 60.26 112 LEU A CA 1
ATOM 829 C C . LEU A 1 136 ? 100.377 -25.984 75.188 1.00 67.56 112 LEU A C 1
ATOM 830 O O . LEU A 1 136 ? 100.229 -27.156 75.531 1.00 70.80 112 LEU A O 1
ATOM 835 N N . GLY A 1 137 ? 100.284 -24.966 76.037 1.00 65.18 113 GLY A N 1
ATOM 836 C CA . GLY A 1 137 ? 100.024 -25.177 77.449 1.00 59.01 113 GLY A CA 1
ATOM 837 C C . GLY A 1 137 ? 101.256 -25.671 78.180 1.00 56.80 113 GLY A C 1
ATOM 838 O O . GLY A 1 137 ? 101.154 -26.381 79.181 1.00 58.49 113 GLY A O 1
ATOM 839 N N . LEU A 1 138 ? 102.424 -25.293 77.673 1.00 54.18 114 LEU A N 1
ATOM 840 C CA . LEU A 1 138 ? 103.698 -25.689 78.266 1.00 50.30 114 LEU A CA 1
ATOM 841 C C . LEU A 1 138 ? 103.820 -25.234 79.717 1.00 59.10 114 LEU A C 1
ATOM 842 O O . LEU A 1 138 ? 103.530 -24.081 80.038 1.00 66.07 114 LEU A O 1
ATOM 847 N N . PRO A 1 139 ? 104.247 -26.148 80.601 1.00 59.97 115 PRO A N 1
ATOM 848 C CA . PRO A 1 139 ? 104.441 -25.838 82.022 1.00 58.31 115 PRO A CA 1
ATOM 849 C C . PRO A 1 139 ? 105.626 -24.903 82.235 1.00 53.01 115 PRO A C 1
ATOM 850 O O . PRO A 1 139 ? 105.600 -24.073 83.145 1.00 53.48 115 PRO A O 1
ATOM 854 N N . ALA A 1 140 ? 106.649 -25.036 81.398 1.00 48.65 116 ALA A N 1
ATOM 855 C CA . ALA A 1 140 ? 107.843 -24.208 81.510 1.00 49.87 116 ALA A CA 1
ATOM 856 C C . ALA A 1 140 ? 108.438 -23.888 80.142 1.00 46.46 116 ALA A C 1
ATOM 857 O O . ALA A 1 140 ? 108.274 -24.649 79.189 1.00 44.90 116 ALA A O 1
ATOM 859 N N . PHE A 1 141 ? 109.127 -22.755 80.054 1.00 44.23 117 PHE A N 1
ATOM 860 C CA . PHE A 1 141 ? 109.764 -22.340 78.810 1.00 44.07 117 PHE A CA 1
ATOM 861 C C . PHE A 1 141 ? 111.178 -21.828 79.076 1.00 53.60 117 PHE A C 1
ATOM 862 O O . PHE A 1 141 ? 111.393 -20.999 79.960 1.00 48.79 117 PHE A O 1
ATOM 870 N N . LEU A 1 142 ? 112.138 -22.329 78.305 1.00 52.21 118 LEU A N 1
ATOM 871 C CA . LEU A 1 142 ? 113.544 -21.989 78.501 1.00 44.08 118 LEU A CA 1
ATOM 872 C C . LEU A 1 142 ? 113.977 -20.753 77.720 1.00 48.13 118 LEU A C 1
ATOM 873 O O . LEU A 1 142 ? 113.879 -20.714 76.494 1.00 56.28 118 LEU A O 1
ATOM 878 N N . ILE A 1 143 ? 114.458 -19.745 78.441 1.00 46.69 119 ILE A N 1
ATOM 879 C CA . ILE A 1 143 ? 115.037 -18.559 77.822 1.00 51.09 119 ILE A CA 1
ATOM 880 C C . ILE A 1 143 ? 116.384 -18.256 78.466 1.00 50.00 119 ILE A C 1
ATOM 881 O O . ILE A 1 143 ? 116.446 -17.871 79.632 1.00 60.08 119 ILE A O 1
ATOM 886 N N . PRO A 1 144 ? 117.473 -18.435 77.705 1.00 52.29 120 PRO A N 1
ATOM 887 C CA . PRO A 1 144 ? 118.829 -18.244 78.230 1.00 50.49 120 PRO A CA 1
ATOM 888 C C . PRO A 1 144 ? 119.253 -16.778 78.277 1.00 46.99 120 PRO A C 1
ATOM 889 O O . PRO A 1 144 ? 118.843 -15.982 77.432 1.00 48.70 120 PRO A O 1
ATOM 893 N N . LEU A 1 145 ? 120.066 -16.432 79.271 1.00 49.57 121 LEU A N 1
ATOM 894 C CA . LEU A 1 145 ? 120.672 -15.109 79.349 1.00 48.05 121 LEU A CA 1
ATOM 895 C C . LEU A 1 145 ? 122.161 -15.225 79.045 1.00 54.54 121 LEU A C 1
ATOM 896 O O . LEU A 1 145 ? 122.889 -15.940 79.734 1.00 60.45 121 LEU A O 1
ATOM 901 N N . LYS A 1 146 ? 122.611 -14.521 78.011 1.00 51.29 122 LYS A N 1
ATOM 902 C CA . LYS A 1 146 ? 123.981 -14.665 77.533 1.00 45.44 122 LYS A CA 1
ATOM 903 C C . LYS A 1 146 ? 124.803 -13.392 77.714 1.00 48.81 122 LYS A C 1
ATOM 904 O O . LYS A 1 146 ? 126.002 -13.374 77.434 1.00 59.43 122 LYS A O 1
ATOM 910 N N . GLN A 1 147 ? 124.158 -12.330 78.184 1.00 50.89 123 GLN A N 1
ATOM 911 C CA . GLN A 1 147 ? 124.840 -11.059 78.399 1.00 45.52 123 GLN A CA 1
ATOM 912 C C . GLN A 1 147 ? 124.217 -10.265 79.543 1.00 48.49 123 GLN A C 1
ATOM 913 O O . GLN A 1 147 ? 123.214 -10.677 80.125 1.00 52.82 123 GLN A O 1
ATOM 919 N N . GLU A 1 148 ? 124.821 -9.124 79.860 1.00 45.05 124 GLU A N 1
ATOM 920 C CA . GLU A 1 148 ? 124.343 -8.278 80.947 1.00 55.82 124 GLU A CA 1
ATOM 921 C C . GLU A 1 148 ? 123.126 -7.465 80.519 1.00 57.79 124 GLU A C 1
ATOM 922 O O . GLU A 1 148 ? 122.218 -7.221 81.314 1.00 54.76 124 GLU A O 1
ATOM 928 N N . ASP A 1 149 ? 123.113 -7.051 79.256 1.00 52.64 125 ASP A N 1
ATOM 929 C CA . ASP A 1 149 ? 122.030 -6.227 78.734 1.00 48.71 125 ASP A CA 1
ATOM 930 C C . ASP A 1 149 ? 120.908 -7.069 78.134 1.00 47.12 125 ASP A C 1
ATOM 931 O O . ASP A 1 149 ? 121.016 -7.559 77.010 1.00 54.65 125 ASP A O 1
ATOM 936 N N . ASN A 1 150 ? 119.833 -7.234 78.896 1.00 46.04 126 ASN A N 1
ATOM 937 C CA . ASN A 1 150 ? 118.643 -7.919 78.410 1.00 50.03 126 ASN A CA 1
ATOM 938 C C . ASN A 1 150 ? 117.406 -7.064 78.647 1.00 55.03 126 ASN A C 1
ATOM 939 O O . ASN A 1 150 ? 116.341 -7.575 78.995 1.00 50.42 126 ASN A O 1
ATOM 944 N N . SER A 1 151 ? 117.564 -5.757 78.457 1.00 47.53 127 SER A N 1
ATOM 945 C CA . SER A 1 151 ? 116.492 -4.798 78.698 1.00 41.14 127 SER A CA 1
ATOM 946 C C . SER A 1 151 ? 115.294 -5.046 77.790 1.00 52.89 127 SER A C 1
ATOM 947 O O . SER A 1 151 ? 114.157 -5.126 78.256 1.00 55.39 127 SER A O 1
ATOM 950 N N . ASN A 1 152 ? 115.555 -5.168 76.492 1.00 49.91 128 ASN A N 1
ATOM 951 C CA . ASN A 1 152 ? 114.494 -5.389 75.518 1.00 46.23 128 ASN A CA 1
ATOM 952 C C . ASN A 1 152 ? 113.864 -6.771 75.672 1.00 50.23 128 ASN A C 1
ATOM 953 O O . ASN A 1 152 ? 112.711 -6.983 75.297 1.00 46.43 128 ASN A O 1
ATOM 958 N N . LEU A 1 153 ? 114.630 -7.706 76.228 1.00 50.91 129 LEU A N 1
ATOM 959 C CA . LEU A 1 153 ? 114.134 -9.051 76.489 1.00 54.49 129 LEU A CA 1
ATOM 960 C C . LEU A 1 153 ? 113.078 -8.998 77.587 1.00 49.55 129 LEU A C 1
ATOM 961 O O . LEU A 1 153 ? 112.037 -9.650 77.495 1.00 46.46 129 LEU A O 1
ATOM 966 N N . SER A 1 154 ? 113.358 -8.216 78.625 1.00 49.93 130 SER A N 1
ATOM 967 C CA . SER A 1 154 ? 112.444 -8.068 79.751 1.00 53.33 130 SER A CA 1
ATOM 968 C C . SER A 1 154 ? 111.120 -7.462 79.307 1.00 51.30 130 SER A C 1
ATOM 969 O O . SER A 1 154 ? 110.052 -7.926 79.707 1.00 47.36 130 SER A O 1
ATOM 972 N N . ARG A 1 155 ? 111.202 -6.426 78.478 1.00 47.02 131 ARG A N 1
ATOM 973 C CA . ARG A 1 155 ? 110.019 -5.726 77.990 1.00 51.66 131 ARG A CA 1
ATOM 974 C C . ARG A 1 155 ? 109.095 -6.670 77.228 1.00 47.57 131 ARG A C 1
ATOM 975 O O . ARG A 1 155 ? 107.879 -6.636 77.404 1.00 51.77 131 ARG A O 1
ATOM 983 N N . LEU A 1 156 ? 109.682 -7.518 76.390 1.00 46.57 132 LEU A N 1
ATOM 984 C CA . LEU A 1 156 ? 108.910 -8.465 75.594 1.00 42.68 132 LEU A CA 1
ATOM 985 C C . LEU A 1 156 ? 108.308 -9.575 76.450 1.00 40.14 132 LEU A C 1
ATOM 986 O O . LEU A 1 156 ? 107.222 -10.075 76.156 1.00 46.43 132 LEU A O 1
ATOM 991 N N . LEU A 1 157 ? 109.013 -9.955 77.511 1.00 38.29 133 LEU A N 1
ATOM 992 C CA . LEU A 1 157 ? 108.579 -11.067 78.350 1.00 37.61 133 LEU A CA 1
ATOM 993 C C . LEU A 1 157 ? 107.424 -10.691 79.275 1.00 49.04 133 LEU A C 1
ATOM 994 O O . LEU A 1 157 ? 106.404 -11.380 79.309 1.00 45.92 133 LEU A O 1
ATOM 999 N N . ILE A 1 158 ? 107.580 -9.602 80.023 1.00 50.88 134 ILE A N 1
ATOM 1000 C CA . ILE A 1 158 ? 106.531 -9.163 80.940 1.00 54.91 134 ILE A CA 1
ATOM 1001 C C . ILE A 1 158 ? 105.295 -8.680 80.188 1.00 50.71 134 ILE A C 1
ATOM 1002 O O . ILE A 1 158 ? 104.199 -8.636 80.747 1.00 51.96 134 ILE A O 1
ATOM 1007 N N . ASN A 1 159 ? 105.475 -8.315 78.923 1.00 48.30 135 ASN A N 1
ATOM 1008 C CA . ASN A 1 159 ? 104.341 -8.011 78.062 1.00 49.86 135 ASN A CA 1
ATOM 1009 C C . ASN A 1 159 ? 103.511 -9.263 77.834 1.00 47.30 135 ASN A C 1
ATOM 1010 O O . ASN A 1 159 ? 102.326 -9.293 78.155 1.00 59.06 135 ASN A O 1
ATOM 1015 N N . HIS A 1 160 ? 104.153 -10.301 77.303 1.00 41.31 136 HIS A N 1
ATOM 1016 C CA . HIS A 1 160 ? 103.493 -11.573 77.013 1.00 45.06 136 HIS A CA 1
ATOM 1017 C C . HIS A 1 160 ? 102.757 -12.146 78.224 1.00 46.03 136 HIS A C 1
ATOM 1018 O O . HIS A 1 160 ? 101.735 -12.817 78.080 1.00 57.94 136 HIS A O 1
ATOM 1025 N N . ILE A 1 161 ? 103.281 -11.875 79.414 1.00 45.54 137 ILE A N 1
ATOM 1026 C CA . ILE A 1 161 ? 102.643 -12.307 80.651 1.00 48.71 137 ILE A CA 1
ATOM 1027 C C . ILE A 1 161 ? 101.405 -11.457 80.941 1.00 51.78 137 ILE A C 1
ATOM 1028 O O . ILE A 1 161 ? 100.422 -11.941 81.503 1.00 51.60 137 ILE A O 1
ATOM 1033 N N . HIS A 1 162 ? 101.452 -10.192 80.531 1.00 51.81 138 HIS A N 1
ATOM 1034 C CA . HIS A 1 162 ? 100.374 -9.249 80.822 1.00 52.24 138 HIS A CA 1
ATOM 1035 C C . HIS A 1 162 ? 99.231 -9.263 79.802 1.00 59.69 138 HIS A C 1
ATOM 1036 O O . HIS A 1 162 ? 98.128 -8.805 80.102 1.00 57.77 138 HIS A O 1
ATOM 1043 N N . VAL A 1 163 ? 99.484 -9.785 78.604 1.00 55.40 139 VAL A N 1
ATOM 1044 C CA . VAL A 1 163 ? 98.441 -9.847 77.579 1.00 62.35 139 VAL A CA 1
ATOM 1045 C C . VAL A 1 163 ? 97.601 -11.127 77.717 1.00 77.48 139 VAL A C 1
ATOM 1046 O O . VAL A 1 163 ? 97.082 -11.661 76.738 1.00 79.74 139 VAL A O 1
ATOM 1050 N N . GLY A 1 164 ? 97.476 -11.617 78.946 1.00 82.16 140 GLY A N 1
ATOM 1051 C CA . GLY A 1 164 ? 96.571 -12.715 79.235 1.00 89.88 140 GLY A CA 1
ATOM 1052 C C . GLY A 1 164 ? 97.198 -14.093 79.320 1.00 87.61 140 GLY A C 1
ATOM 1053 O O . GLY A 1 164 ? 96.794 -14.910 80.147 1.00 90.93 140 GLY A O 1
ATOM 1054 N N . HIS A 1 165 ? 98.179 -14.361 78.463 1.00 89.30 141 HIS A N 1
ATOM 1055 C CA . HIS A 1 165 ? 98.809 -15.678 78.425 1.00 98.11 141 HIS A CA 1
ATOM 1056 C C . HIS A 1 165 ? 99.725 -15.921 79.621 1.00 86.07 141 HIS A C 1
ATOM 1057 O O . HIS A 1 165 ? 100.808 -15.343 79.719 1.00 70.12 141 HIS A O 1
ATOM 1064 N N . HIS A 1 166 ? 99.277 -16.788 80.524 1.00 88.35 142 HIS A N 1
ATOM 1065 C CA . HIS A 1 166 ? 100.002 -17.066 81.757 1.00 95.57 142 HIS A CA 1
ATOM 1066 C C . HIS A 1 166 ? 100.079 -18.565 82.033 1.00 86.39 142 HIS A C 1
ATOM 1067 O O . HIS A 1 166 ? 100.061 -19.376 81.106 1.00 82.73 142 HIS A O 1
ATOM 1074 N N . SER A 1 167 ? 100.172 -18.917 83.314 1.00 81.69 143 SER A N 1
ATOM 1075 C CA . SER A 1 167 ? 100.262 -20.310 83.766 1.00 72.57 143 SER A CA 1
ATOM 1076 C C . SER A 1 167 ? 101.475 -21.052 83.202 1.00 73.55 143 SER A C 1
ATOM 1077 O O . SER A 1 167 ? 101.569 -22.275 83.308 1.00 77.61 143 SER A O 1
ATOM 1080 N N . THR A 1 168 ? 102.400 -20.305 82.610 1.00 63.24 144 THR A N 1
ATOM 1081 C CA . THR A 1 168 ? 103.610 -20.884 82.047 1.00 55.84 144 THR A CA 1
ATOM 1082 C C . THR A 1 168 ? 104.832 -20.330 82.763 1.00 61.10 144 THR A C 1
ATOM 1083 O O . THR A 1 168 ? 105.156 -19.150 82.631 1.00 59.53 144 THR A O 1
ATOM 1095 N N . PHE A 1 170 ? 108.619 -19.454 83.534 1.00 44.34 146 PHE A N 1
ATOM 1096 C CA . PHE A 1 170 ? 109.695 -19.047 82.643 1.00 43.74 146 PHE A CA 1
ATOM 1097 C C . PHE A 1 170 ? 111.061 -19.312 83.265 1.00 48.93 146 PHE A C 1
ATOM 1098 O O . PHE A 1 170 ? 111.519 -18.567 84.132 1.00 44.00 146 PHE A O 1
ATOM 1106 N N . TRP A 1 171 ? 111.704 -20.385 82.815 1.00 47.08 147 TRP A N 1
ATOM 1107 C CA . TRP A 1 171 ? 113.014 -20.767 83.324 1.00 36.48 147 TRP A CA 1
ATOM 1108 C C . TRP A 1 171 ? 114.119 -19.975 82.637 1.00 36.74 147 TRP A C 1
ATOM 1109 O O . TRP A 1 171 ? 114.396 -20.176 81.455 1.00 39.01 147 TRP A O 1
ATOM 1128 N N . ARG A 1 173 ? 117.676 -19.579 81.938 1.00 57.88 149 ARG A N 1
ATOM 1129 C CA . ARG A 1 173 ? 118.927 -20.323 82.006 1.00 56.19 149 ARG A CA 1
ATOM 1130 C C . ARG A 1 173 ? 120.128 -19.392 82.132 1.00 50.54 149 ARG A C 1
ATOM 1131 O O . ARG A 1 173 ? 120.544 -18.759 81.161 1.00 48.51 149 ARG A O 1
ATOM 1139 N N . VAL A 1 174 ? 120.672 -19.312 83.342 1.00 47.13 150 VAL A N 1
ATOM 1140 C CA . VAL A 1 174 ? 121.840 -18.485 83.610 1.00 44.85 150 VAL A CA 1
ATOM 1141 C C . VAL A 1 174 ? 122.956 -19.334 84.206 1.00 48.30 150 VAL A C 1
ATOM 1142 O O . VAL A 1 174 ? 122.771 -19.968 85.245 1.00 48.71 150 VAL A O 1
ATOM 1146 N N . PRO A 1 175 ? 124.122 -19.353 83.544 1.00 43.77 151 PRO A N 1
ATOM 1147 C CA . PRO A 1 175 ? 125.271 -20.116 84.041 1.00 44.03 151 PRO A CA 1
ATOM 1148 C C . PRO A 1 175 ? 125.873 -19.461 85.278 1.00 40.55 151 PRO A C 1
ATOM 1149 O O . PRO A 1 175 ? 125.847 -18.237 85.394 1.00 36.32 151 PRO A O 1
ATOM 1153 N N . LEU A 1 176 ? 126.403 -20.268 86.192 1.00 46.19 152 LEU A N 1
ATOM 1154 C CA . LEU A 1 176 ? 127.030 -19.742 87.399 1.00 42.71 152 LEU A CA 1
ATOM 1155 C C . LEU A 1 176 ? 128.320 -19.006 87.052 1.00 43.44 152 LEU A C 1
ATOM 1156 O O . LEU A 1 176 ? 128.754 -18.112 87.779 1.00 42.38 152 LEU A O 1
ATOM 1169 N N . ALA A 1 178 ? 130.459 -17.195 83.603 1.00 47.94 154 ALA A N 1
ATOM 1170 C CA . ALA A 1 178 ? 130.391 -16.733 82.221 1.00 50.44 154 ALA A CA 1
ATOM 1171 C C . ALA A 1 178 ? 131.227 -17.622 81.304 1.00 58.17 154 ALA A C 1
ATOM 1172 O O . ALA A 1 178 ? 132.290 -18.098 81.702 1.00 57.61 154 ALA A O 1
ATOM 1174 N N . PRO A 1 179 ? 130.742 -17.852 80.073 1.00 67.15 155 PRO A N 1
ATOM 1175 C CA . PRO A 1 179 ? 131.438 -18.679 79.079 1.00 65.91 155 PRO A CA 1
ATOM 1176 C C . PRO A 1 179 ? 132.855 -18.185 78.793 1.00 60.37 155 PRO A C 1
ATOM 1177 O O . PRO A 1 179 ? 133.732 -18.988 78.474 1.00 63.53 155 PRO A O 1
ATOM 1181 N N . ASN A 1 180 ? 133.070 -16.879 78.911 1.00 60.68 156 ASN A N 1
ATOM 1182 C CA . ASN A 1 180 ? 134.387 -16.296 78.689 1.00 57.81 156 ASN A CA 1
ATOM 1183 C C . ASN A 1 180 ? 135.325 -16.547 79.868 1.00 61.69 156 ASN A C 1
ATOM 1184 O O . ASN A 1 180 ? 136.543 -16.415 79.746 1.00 59.68 156 ASN A O 1
ATOM 1189 N N . ASP A 1 181 ? 134.749 -16.915 81.008 1.00 62.79 157 ASP A N 1
ATOM 1190 C CA . ASP A 1 181 ? 135.531 -17.188 82.208 1.00 58.81 157 ASP A CA 1
ATOM 1191 C C . ASP A 1 181 ? 135.794 -18.682 82.382 1.00 60.83 157 ASP A C 1
ATOM 1192 O O . ASP A 1 181 ? 136.534 -19.089 83.278 1.00 58.40 157 ASP A O 1
ATOM 1197 N N . LEU A 1 182 ? 135.186 -19.494 81.523 1.00 58.26 158 LEU A N 1
ATOM 1198 C CA . LEU A 1 182 ? 135.349 -20.942 81.598 1.00 55.76 158 LEU A CA 1
ATOM 1199 C C . LEU A 1 182 ? 136.100 -21.498 80.393 1.00 71.12 158 LEU A C 1
ATOM 1200 O O . LEU A 1 182 ? 136.361 -22.698 80.315 1.00 68.55 158 LEU A O 1
ATOM 1205 N N . ARG A 1 183 ? 136.441 -20.622 79.454 1.00 76.75 159 ARG A N 1
ATOM 1206 C CA . ARG A 1 183 ? 137.186 -21.031 78.271 1.00 75.83 159 ARG A CA 1
ATOM 1207 C C . ARG A 1 183 ? 138.654 -21.259 78.616 1.00 77.11 159 ARG A C 1
ATOM 1208 O O . ARG A 1 183 ? 139.169 -20.696 79.583 1.00 61.59 159 ARG A O 1
ATOM 1216 N N . ASP A 1 184 ? 139.322 -22.091 77.824 1.00 76.25 160 ASP A N 1
ATOM 1217 C CA . ASP A 1 184 ? 140.737 -22.371 78.034 1.00 67.42 160 ASP A CA 1
ATOM 1218 C C . ASP A 1 184 ? 141.585 -21.209 77.533 1.00 63.09 160 ASP A C 1
ATOM 1219 O O . ASP A 1 184 ? 141.301 -20.630 76.484 1.00 67.39 160 ASP A O 1
ATOM 1224 N N . ASP A 1 185 ? 142.624 -20.866 78.288 1.00 55.35 161 ASP A N 1
ATOM 1225 C CA . ASP A 1 185 ? 143.519 -19.780 77.904 1.00 68.10 161 ASP A CA 1
ATOM 1226 C C . ASP A 1 185 ? 144.367 -20.193 76.705 1.00 73.82 161 ASP A C 1
ATOM 1227 O O . ASP A 1 185 ? 145.516 -20.611 76.857 1.00 57.46 161 ASP A O 1
ATOM 1232 N N . LEU A 1 186 ? 143.790 -20.073 75.513 1.00 78.56 162 LEU A N 1
ATOM 1233 C CA . LEU A 1 186 ? 144.444 -20.530 74.292 1.00 79.72 162 LEU A CA 1
ATOM 1234 C C . LEU A 1 186 ? 144.773 -19.377 73.348 1.00 82.81 162 LEU A C 1
ATOM 1235 O O . LEU A 1 186 ? 145.172 -19.598 72.205 1.00 82.72 162 LEU A O 1
ATOM 1240 N N . ILE A 1 187 ? 144.603 -18.149 73.828 1.00 82.88 163 ILE A N 1
ATOM 1241 C CA . ILE A 1 187 ? 144.869 -16.974 73.007 1.00 84.29 163 ILE A CA 1
ATOM 1242 C C . ILE A 1 187 ? 146.031 -16.158 73.566 1.00 83.33 163 ILE A C 1
ATOM 1243 O O . ILE A 1 187 ? 145.997 -15.718 74.716 1.00 85.80 163 ILE A O 1
ATOM 1248 N N . GLU A 1 188 ? 147.060 -15.961 72.746 1.00 79.83 164 GLU A N 1
ATOM 1249 C CA . GLU A 1 188 ? 148.242 -15.211 73.160 1.00 84.12 164 GLU A CA 1
ATOM 1250 C C . GLU A 1 188 ? 147.952 -13.724 73.344 1.00 81.35 164 GLU A C 1
ATOM 1251 O O . GLU A 1 188 ? 148.379 -13.119 74.327 1.00 83.93 164 GLU A O 1
ATOM 1257 N N . ASN A 1 189 ? 147.226 -13.140 72.396 1.00 78.84 165 ASN A N 1
ATOM 1258 C CA . ASN A 1 189 ? 146.911 -11.716 72.449 1.00 79.11 165 ASN A CA 1
ATOM 1259 C C . ASN A 1 189 ? 145.618 -11.411 73.203 1.00 86.36 165 ASN A C 1
ATOM 1260 O O . ASN A 1 189 ? 145.090 -10.301 73.122 1.00 85.35 165 ASN A O 1
ATOM 1265 N N . GLU A 1 190 ? 145.115 -12.400 73.935 1.00 85.48 166 GLU A N 1
ATOM 1266 C CA . GLU A 1 190 ? 143.932 -12.218 74.770 1.00 82.90 166 GLU A CA 1
ATOM 1267 C C . GLU A 1 190 ? 143.856 -13.290 75.856 1.00 82.29 166 GLU A C 1
ATOM 1268 O O . GLU A 1 190 ? 143.180 -14.305 75.686 1.00 80.85 166 GLU A O 1
ATOM 1274 N N . PRO A 1 191 ? 144.563 -13.068 76.975 1.00 83.18 167 PRO A N 1
ATOM 1275 C CA . PRO A 1 191 ? 144.553 -13.999 78.109 1.00 88.40 167 PRO A CA 1
ATOM 1276 C C . PRO A 1 191 ? 143.172 -14.095 78.752 1.00 83.20 167 PRO A C 1
ATOM 1277 O O . PRO A 1 191 ? 143.038 -14.743 79.790 1.00 80.06 167 PRO A O 1
ATOM 1281 N N . GLY A 1 201 ? 134.316 -10.562 90.292 1.00 49.16 177 GLY A N 1
ATOM 1282 C CA . GLY A 1 201 ? 134.637 -11.066 88.970 1.00 57.74 177 GLY A CA 1
ATOM 1283 C C . GLY A 1 201 ? 133.780 -12.253 88.575 1.00 61.47 177 GLY A C 1
ATOM 1284 O O . GLY A 1 201 ? 133.406 -12.404 87.412 1.00 49.16 177 GLY A O 1
ATOM 1285 N N . GLU A 1 202 ? 133.469 -13.100 89.551 1.00 68.35 178 GLU A N 1
ATOM 1286 C CA . GLU A 1 202 ? 132.640 -14.274 89.308 1.00 72.36 178 GLU A CA 1
ATOM 1287 C C . GLU A 1 202 ? 131.177 -14.005 89.654 1.00 68.97 178 GLU A C 1
ATOM 1288 O O . GLU A 1 202 ? 130.337 -14.903 89.591 1.00 64.10 178 GLU A O 1
ATOM 1294 N N . GLU A 1 203 ? 130.882 -12.761 90.017 1.00 69.66 179 GLU A N 1
ATOM 1295 C CA . GLU A 1 203 ? 129.506 -12.328 90.225 1.00 67.03 179 GLU A CA 1
ATOM 1296 C C . GLU A 1 203 ? 128.993 -11.677 88.948 1.00 65.79 179 GLU A C 1
ATOM 1297 O O . GLU A 1 203 ? 128.014 -10.930 88.965 1.00 63.70 179 GLU A O 1
ATOM 1303 N N . ARG A 1 204 ? 129.671 -11.971 87.843 1.00 60.90 180 ARG A N 1
ATOM 1304 C CA . ARG A 1 204 ? 129.353 -11.390 86.546 1.00 56.81 180 ARG A CA 1
ATOM 1305 C C . ARG A 1 204 ? 127.964 -11.799 86.068 1.00 55.53 180 ARG A C 1
ATOM 1306 O O . ARG A 1 204 ? 127.162 -10.955 85.670 1.00 52.81 180 ARG A O 1
ATOM 1314 N N . THR A 1 205 ? 127.686 -13.098 86.114 1.00 56.51 181 THR A N 1
ATOM 1315 C CA . THR A 1 205 ? 126.407 -13.622 85.647 1.00 48.95 181 THR A CA 1
ATOM 1316 C C . THR A 1 205 ? 125.289 -13.403 86.662 1.00 52.45 181 THR A C 1
ATOM 1317 O O . THR A 1 205 ? 124.111 -13.545 86.336 1.00 55.51 181 THR A O 1
ATOM 1321 N N . TRP A 1 206 ? 125.659 -13.065 87.893 1.00 55.32 182 TRP A N 1
ATOM 1322 C CA . TRP A 1 206 ? 124.669 -12.729 88.908 1.00 49.62 182 TRP A CA 1
ATOM 1323 C C . TRP A 1 206 ? 123.977 -11.424 88.543 1.00 46.00 182 TRP A C 1
ATOM 1324 O O . TRP A 1 206 ? 122.778 -11.260 88.767 1.00 56.32 182 TRP A O 1
ATOM 1335 N N . ILE A 1 207 ? 124.745 -10.500 87.977 1.00 44.06 183 ILE A N 1
ATOM 1336 C CA . ILE A 1 207 ? 124.210 -9.221 87.532 1.00 42.45 183 ILE A CA 1
ATOM 1337 C C . ILE A 1 207 ? 123.243 -9.435 86.371 1.00 47.48 183 ILE A C 1
ATOM 1338 O O . ILE A 1 207 ? 122.265 -8.702 86.224 1.00 50.16 183 ILE A O 1
ATOM 1343 N N . TRP A 1 208 ? 123.520 -10.450 85.558 1.00 46.96 184 TRP A N 1
ATOM 1344 C CA . TRP A 1 208 ? 122.661 -10.791 84.428 1.00 47.94 184 TRP A CA 1
ATOM 1345 C C . TRP A 1 208 ? 121.256 -11.127 84.910 1.00 47.12 184 TRP A C 1
ATOM 1346 O O . TRP A 1 208 ? 120.266 -10.649 84.358 1.00 53.32 184 TRP A O 1
ATOM 1357 N N . TRP A 1 209 ? 121.185 -11.953 85.948 1.00 50.44 185 TRP A N 1
ATOM 1358 C CA . TRP A 1 209 ? 119.912 -12.403 86.497 1.00 48.76 185 TRP A CA 1
ATOM 1359 C C . TRP A 1 209 ? 119.248 -11.343 87.370 1.00 43.82 185 TRP A C 1
ATOM 1360 O O . TRP A 1 209 ? 118.033 -11.154 87.310 1.00 49.87 185 TRP A O 1
ATOM 1371 N N . HIS A 1 210 ? 120.049 -10.655 88.178 1.00 39.99 186 HIS A N 1
ATOM 1372 C CA . HIS A 1 210 ? 119.525 -9.657 89.104 1.00 48.23 186 HIS A CA 1
ATOM 1373 C C . HIS A 1 210 ? 118.918 -8.461 88.375 1.00 45.16 186 HIS A C 1
ATOM 1374 O O . HIS A 1 210 ? 117.843 -7.986 88.737 1.00 52.42 186 HIS A O 1
ATOM 1381 N N . ASN A 1 211 ? 119.612 -7.978 87.349 1.00 45.73 187 ASN A N 1
ATOM 1382 C CA . ASN A 1 211 ? 119.115 -6.865 86.550 1.00 41.22 187 ASN A CA 1
ATOM 1383 C C . ASN A 1 211 ? 117.867 -7.246 85.764 1.00 38.78 187 ASN A C 1
ATOM 1384 O O . ASN A 1 211 ? 116.963 -6.430 85.582 1.00 46.57 187 ASN A O 1
ATOM 1389 N N . PHE A 1 212 ? 117.825 -8.491 85.301 1.00 37.70 188 PHE A N 1
ATOM 1390 C CA . PHE A 1 212 ? 116.694 -8.978 84.522 1.00 42.17 188 PHE A CA 1
ATOM 1391 C C . PHE A 1 212 ? 115.447 -9.116 85.388 1.00 45.86 188 PHE A C 1
ATOM 1392 O O . PHE A 1 212 ? 114.362 -8.686 84.998 1.00 44.64 188 PHE A O 1
ATOM 1400 N N . ARG A 1 213 ? 115.606 -9.718 86.563 1.00 42.46 189 ARG A N 1
ATOM 1401 C CA . ARG A 1 213 ? 114.480 -9.932 87.464 1.00 42.12 189 ARG A CA 1
ATOM 1402 C C . ARG A 1 213 ? 113.954 -8.609 88.014 1.00 44.53 189 ARG A C 1
ATOM 1403 O O . ARG A 1 213 ? 112.751 -8.448 88.220 1.00 41.85 189 ARG A O 1
ATOM 1411 N N . SER A 1 214 ? 114.862 -7.666 88.247 1.00 43.68 190 SER A N 1
ATOM 1412 C CA . SER A 1 214 ? 114.487 -6.346 88.743 1.00 45.56 190 SER A CA 1
ATOM 1413 C C . SER A 1 214 ? 113.687 -5.577 87.697 1.00 50.97 190 SER A C 1
ATOM 1414 O O . SER A 1 214 ? 112.697 -4.920 88.018 1.00 43.60 190 SER A O 1
ATOM 1417 N N . LEU A 1 215 ? 114.125 -5.665 86.444 1.00 49.03 191 LEU A N 1
ATOM 1418 C CA . LEU A 1 215 ? 113.414 -5.036 85.338 1.00 48.65 191 LEU A CA 1
ATOM 1419 C C . LEU A 1 215 ? 112.040 -5.669 85.155 1.00 47.76 191 LEU A C 1
ATOM 1420 O O . LEU A 1 215 ? 111.091 -5.009 84.732 1.00 51.18 191 LEU A O 1
ATOM 1425 N N . CYS A 1 216 ? 111.941 -6.953 85.483 1.00 38.46 192 CYS A N 1
ATOM 1426 C CA . CYS A 1 216 ? 110.680 -7.676 85.381 1.00 37.28 192 CYS A CA 1
ATOM 1427 C C . CYS A 1 216 ? 109.856 -7.528 86.655 1.00 47.20 192 CYS A C 1
ATOM 1428 O O . CYS A 1 216 ? 108.858 -8.225 86.844 1.00 41.28 192 CYS A O 1
ATOM 1431 N N . ASP A 1 217 ? 110.294 -6.619 87.524 1.00 45.69 193 ASP A N 1
ATOM 1432 C CA . ASP A 1 217 ? 109.580 -6.282 88.753 1.00 35.80 193 ASP A CA 1
ATOM 1433 C C . ASP A 1 217 ? 109.358 -7.500 89.647 1.00 40.50 193 ASP A C 1
ATOM 1434 O O . ASP A 1 217 ? 108.341 -7.592 90.338 1.00 55.63 193 ASP A O 1
ATOM 1439 N N . TYR A 1 218 ? 110.315 -8.425 89.627 1.00 43.15 194 TYR A N 1
ATOM 1440 C CA . TYR A 1 218 ? 110.235 -9.659 90.408 1.00 41.41 194 TYR A CA 1
ATOM 1441 C C . TYR A 1 218 ? 108.947 -10.434 90.139 1.00 42.34 194 TYR A C 1
ATOM 1442 O O . TYR A 1 218 ? 108.242 -10.824 91.070 1.00 47.55 194 TYR A O 1
ATOM 1451 N N . ASN A 1 219 ? 108.647 -10.652 88.862 1.00 37.75 195 ASN A N 1
ATOM 1452 C CA . ASN A 1 219 ? 107.427 -11.348 88.468 1.00 42.70 195 ASN A CA 1
ATOM 1453 C C . ASN A 1 219 ? 107.392 -12.789 88.970 1.00 46.04 195 ASN A C 1
ATOM 1454 O O . ASN A 1 219 ? 108.420 -13.465 89.022 1.00 57.03 195 ASN A O 1
ATOM 1459 N N . LYS A 1 220 ? 106.200 -13.250 89.335 1.00 48.36 196 LYS A N 1
ATOM 1460 C CA . LYS A 1 220 ? 106.024 -14.570 89.933 1.00 44.47 196 LYS A CA 1
ATOM 1461 C C . LYS A 1 220 ? 106.267 -15.698 88.935 1.00 44.18 196 LYS A C 1
ATOM 1462 O O . LYS A 1 220 ? 106.693 -16.790 89.311 1.00 38.70 196 LYS A O 1
ATOM 1468 N N . LYS A 1 221 ? 105.995 -15.428 87.662 1.00 47.95 197 LYS A N 1
ATOM 1469 C CA . LYS A 1 221 ? 106.089 -16.450 86.624 1.00 54.12 197 LYS A CA 1
ATOM 1470 C C . LYS A 1 221 ? 107.511 -16.650 86.105 1.00 50.32 197 LYS A C 1
ATOM 1471 O O . LYS A 1 221 ? 107.750 -17.500 85.246 1.00 47.13 197 LYS A O 1
ATOM 1477 N N . ILE A 1 222 ? 108.453 -15.872 86.628 1.00 43.47 198 ILE A N 1
ATOM 1478 C CA . ILE A 1 222 ? 109.838 -15.955 86.180 1.00 39.61 198 ILE A CA 1
ATOM 1479 C C . ILE A 1 222 ? 110.729 -16.664 87.195 1.00 40.92 198 ILE A C 1
ATOM 1480 O O . ILE A 1 222 ? 110.918 -16.185 88.313 1.00 46.25 198 ILE A O 1
ATOM 1485 N N . ALA A 1 223 ? 111.273 -17.809 86.795 1.00 39.90 199 ALA A N 1
ATOM 1486 C CA . ALA A 1 223 ? 112.125 -18.604 87.672 1.00 37.83 199 ALA A CA 1
ATOM 1487 C C . ALA A 1 223 ? 113.560 -18.664 87.160 1.00 47.61 199 ALA A C 1
ATOM 1488 O O . ALA A 1 223 ? 113.881 -18.113 86.107 1.00 42.44 199 ALA A O 1
ATOM 1490 N N . LEU A 1 224 ? 114.420 -19.341 87.914 1.00 50.70 200 LEU A N 1
ATOM 1491 C CA . LEU A 1 224 ? 115.829 -19.447 87.562 1.00 42.30 200 LEU A CA 1
ATOM 1492 C C . LEU A 1 224 ? 116.229 -20.891 87.278 1.00 43.91 200 LEU A C 1
ATOM 1493 O O . LEU A 1 224 ? 115.883 -21.803 88.028 1.00 36.07 200 LEU A O 1
ATOM 1498 N N . ALA A 1 225 ? 116.957 -21.089 86.184 1.00 50.27 201 ALA A N 1
ATOM 1499 C CA . ALA A 1 225 ? 117.478 -22.403 85.831 1.00 49.38 201 ALA A CA 1
ATOM 1500 C C . ALA A 1 225 ? 118.992 -22.331 85.679 1.00 46.80 201 ALA A C 1
ATOM 1501 O O . ALA A 1 225 ? 119.504 -22.081 84.589 1.00 52.73 201 ALA A O 1
ATOM 1503 N N . ILE A 1 226 ? 119.705 -22.548 86.780 1.00 40.86 202 ILE A N 1
ATOM 1504 C CA . ILE A 1 226 ? 121.158 -22.412 86.788 1.00 44.24 202 ILE A CA 1
ATOM 1505 C C . ILE A 1 226 ? 121.856 -23.461 85.927 1.00 48.73 202 ILE A C 1
ATOM 1506 O O . ILE A 1 226 ? 121.408 -24.605 85.830 1.00 44.56 202 ILE A O 1
ATOM 1511 N N . GLU A 1 227 ? 122.952 -23.055 85.294 1.00 47.25 203 GLU A N 1
ATOM 1512 C CA . GLU A 1 227 ? 123.768 -23.967 84.504 1.00 53.31 203 GLU A CA 1
ATOM 1513 C C . GLU A 1 227 ? 125.137 -24.115 85.155 1.00 61.71 203 GLU A C 1
ATOM 1514 O O . GLU A 1 227 ? 125.885 -23.145 85.279 1.00 60.06 203 GLU A O 1
ATOM 1520 N N . ILE A 1 228 ? 125.459 -25.335 85.571 1.00 54.36 204 ILE A N 1
ATOM 1521 C CA . ILE A 1 228 ? 126.686 -25.593 86.315 1.00 58.86 204 ILE A CA 1
ATOM 1522 C C . ILE A 1 228 ? 127.873 -25.868 85.397 1.00 53.90 204 ILE A C 1
ATOM 1523 O O . ILE A 1 228 ? 127.824 -26.761 84.554 1.00 52.75 204 ILE A O 1
ATOM 1528 N N . GLY A 1 229 ? 128.939 -25.093 85.567 1.00 56.69 205 GLY A N 1
ATOM 1529 C CA . GLY A 1 229 ? 130.140 -25.261 84.770 1.00 60.98 205 GLY A CA 1
ATOM 1530 C C . GLY A 1 229 ? 131.207 -26.062 85.492 1.00 61.59 205 GLY A C 1
ATOM 1531 O O . GLY A 1 229 ? 130.975 -26.575 86.587 1.00 54.09 205 GLY A O 1
ATOM 1532 N N . ALA A 1 230 ? 132.380 -26.169 84.876 1.00 68.68 206 ALA A N 1
ATOM 1533 C CA . ALA A 1 230 ? 133.493 -26.907 85.464 1.00 60.17 206 ALA A CA 1
ATOM 1534 C C . ALA A 1 230 ? 134.023 -26.199 86.706 1.00 62.42 206 ALA A C 1
ATOM 1535 O O . ALA A 1 230 ? 134.386 -26.841 87.691 1.00 69.91 206 ALA A O 1
ATOM 1537 N N . ASP A 1 231 ? 134.066 -24.872 86.650 1.00 65.41 207 ASP A N 1
ATOM 1538 C CA . ASP A 1 231 ? 134.506 -24.072 87.787 1.00 66.62 207 ASP A CA 1
ATOM 1539 C C . ASP A 1 231 ? 133.310 -23.468 88.516 1.00 70.03 207 ASP A C 1
ATOM 1540 O O . ASP A 1 231 ? 132.356 -23.008 87.888 1.00 72.00 207 ASP A O 1
ATOM 1545 N N . LEU A 1 232 ? 133.366 -23.474 89.843 1.00 64.68 208 LEU A N 1
ATOM 1546 C CA . LEU A 1 232 ? 132.293 -22.917 90.657 1.00 55.36 208 LEU A CA 1
ATOM 1547 C C . LEU A 1 232 ? 132.768 -21.685 91.419 1.00 61.95 208 LEU A C 1
ATOM 1548 O O . LEU A 1 232 ? 133.921 -21.621 91.844 1.00 75.49 208 LEU A O 1
ATOM 1553 N N . PRO A 1 233 ? 131.876 -20.697 91.591 1.00 62.32 209 PRO A N 1
ATOM 1554 C CA . PRO A 1 233 ? 132.210 -19.481 92.339 1.00 66.67 209 PRO A CA 1
ATOM 1555 C C . PRO A 1 233 ? 132.273 -19.737 93.843 1.00 64.97 209 PRO A C 1
ATOM 1556 O O . PRO A 1 233 ? 132.208 -20.888 94.277 1.00 58.06 209 PRO A O 1
ATOM 1560 N N . SER A 1 234 ? 132.395 -18.667 94.622 1.00 60.87 210 SER A N 1
ATOM 1561 C CA . SER A 1 234 ? 132.487 -18.774 96.075 1.00 56.02 210 SER A CA 1
ATOM 1562 C C . SER A 1 234 ? 131.246 -19.428 96.677 1.00 53.55 210 SER A C 1
ATOM 1563 O O . SER A 1 234 ? 130.174 -19.421 96.072 1.00 60.10 210 SER A O 1
ATOM 1566 N N . GLY A 1 235 ? 131.403 -19.994 97.869 1.00 49.71 211 GLY A N 1
ATOM 1567 C CA . GLY A 1 235 ? 130.301 -20.630 98.566 1.00 45.91 211 GLY A CA 1
ATOM 1568 C C . GLY A 1 235 ? 129.213 -19.638 98.927 1.00 51.33 211 GLY A C 1
ATOM 1569 O O . GLY A 1 235 ? 128.027 -19.966 98.899 1.00 50.76 211 GLY A O 1
ATOM 1570 N N . HIS A 1 236 ? 129.621 -18.419 99.268 1.00 55.75 212 HIS A N 1
ATOM 1571 C CA . HIS A 1 236 ? 128.677 -17.353 99.578 1.00 52.50 212 HIS A CA 1
ATOM 1572 C C . HIS A 1 236 ? 127.899 -16.936 98.336 1.00 56.64 212 HIS A C 1
ATOM 1573 O O . HIS A 1 236 ? 126.717 -16.600 98.417 1.00 61.00 212 HIS A O 1
ATOM 1580 N N . VAL A 1 237 ? 128.571 -16.956 97.190 1.00 50.59 213 VAL A N 1
ATOM 1581 C CA . VAL A 1 237 ? 127.924 -16.653 95.921 1.00 48.24 213 VAL A CA 1
ATOM 1582 C C . VAL A 1 237 ? 126.874 -17.714 95.617 1.00 54.64 213 VAL A C 1
ATOM 1583 O O . VAL A 1 237 ? 125.756 -17.396 95.209 1.00 58.69 213 VAL A O 1
ATOM 1587 N N . ILE A 1 238 ? 127.241 -18.974 95.830 1.00 46.17 214 ILE A N 1
ATOM 1588 C CA . ILE A 1 238 ? 126.323 -20.091 95.645 1.00 51.36 214 ILE A CA 1
ATOM 1589 C C . ILE A 1 238 ? 125.106 -19.954 96.555 1.00 54.90 214 ILE A C 1
ATOM 1590 O O . ILE A 1 238 ? 123.970 -20.150 96.120 1.00 49.21 214 ILE A O 1
ATOM 1595 N N . ASP A 1 239 ? 125.350 -19.605 97.815 1.00 49.24 215 ASP A N 1
ATOM 1596 C CA . ASP A 1 239 ? 124.275 -19.426 98.788 1.00 53.57 215 ASP A CA 1
ATOM 1597 C C . ASP A 1 239 ? 123.322 -18.306 98.381 1.00 52.00 215 ASP A C 1
ATOM 1598 O O . ASP A 1 239 ? 122.145 -18.321 98.744 1.00 56.53 215 ASP A O 1
ATOM 1603 N N . ARG A 1 240 ? 123.835 -17.338 97.629 1.00 46.95 216 ARG A N 1
ATOM 1604 C CA . ARG A 1 240 ? 123.008 -16.250 97.125 1.00 43.51 216 ARG A CA 1
ATOM 1605 C C . ARG A 1 240 ? 122.191 -16.714 95.921 1.00 46.66 216 ARG A C 1
ATOM 1606 O O . ARG A 1 240 ? 121.061 -16.269 95.718 1.00 43.24 216 ARG A O 1
ATOM 1614 N N . TRP A 1 241 ? 122.769 -17.612 95.127 1.00 50.10 217 TRP A N 1
ATOM 1615 C CA . TRP A 1 241 ? 122.064 -18.200 93.993 1.00 47.17 217 TRP A CA 1
ATOM 1616 C C . TRP A 1 241 ? 120.884 -19.041 94.467 1.00 52.57 217 TRP A C 1
ATOM 1617 O O . TRP A 1 241 ? 119.790 -18.964 93.910 1.00 52.58 217 TRP A O 1
ATOM 1628 N N . LEU A 1 242 ? 121.119 -19.841 95.502 1.00 54.23 218 LEU A N 1
ATOM 1629 C CA . LEU A 1 242 ? 120.107 -20.757 96.019 1.00 45.33 218 LEU A CA 1
ATOM 1630 C C . LEU A 1 242 ? 118.953 -20.021 96.691 1.00 51.50 218 LEU A C 1
ATOM 1631 O O . LEU A 1 242 ? 117.880 -20.590 96.896 1.00 51.86 218 LEU A O 1
ATOM 1636 N N . GLY A 1 243 ? 119.177 -18.757 97.035 1.00 43.97 219 GLY A N 1
ATOM 1637 C CA . GLY A 1 243 ? 118.134 -17.930 97.612 1.00 49.43 219 GLY A CA 1
ATOM 1638 C C . GLY A 1 243 ? 117.089 -17.573 96.574 1.00 43.90 219 GLY A C 1
ATOM 1639 O O . GLY A 1 243 ? 115.916 -17.373 96.894 1.00 44.72 219 GLY A O 1
ATOM 1640 N N . GLU A 1 244 ? 117.524 -17.495 95.321 1.00 44.16 220 GLU A N 1
ATOM 1641 C CA . GLU A 1 244 ? 116.636 -17.194 94.206 1.00 41.29 220 GLU A CA 1
ATOM 1642 C C . GLU A 1 244 ? 115.705 -18.374 93.934 1.00 40.71 220 GLU A C 1
ATOM 1643 O O . GLU A 1 244 ? 116.032 -19.512 94.270 1.00 43.36 220 GLU A O 1
ATOM 1649 N N . PRO A 1 245 ? 114.536 -18.107 93.329 1.00 37.61 221 PRO A N 1
ATOM 1650 C CA . PRO A 1 245 ? 113.595 -19.185 93.007 1.00 43.59 221 PRO A CA 1
ATOM 1651 C C . PRO A 1 245 ? 114.130 -20.120 91.926 1.00 47.38 221 PRO A C 1
ATOM 1652 O O . PRO A 1 245 ? 113.683 -20.059 90.780 1.00 50.07 221 PRO A O 1
ATOM 1656 N N . ILE A 1 246 ? 115.079 -20.976 92.292 1.00 44.81 222 ILE A N 1
ATOM 1657 C CA . ILE A 1 246 ? 115.631 -21.949 91.359 1.00 43.13 222 ILE A CA 1
ATOM 1658 C C . ILE A 1 246 ? 114.649 -23.094 91.146 1.00 45.67 222 ILE A C 1
ATOM 1659 O O . ILE A 1 246 ? 114.250 -23.765 92.097 1.00 52.18 222 ILE A O 1
ATOM 1664 N N . LYS A 1 247 ? 114.259 -23.310 89.894 1.00 44.72 223 LYS A N 1
ATOM 1665 C CA . LYS A 1 247 ? 113.317 -24.372 89.560 1.00 46.49 223 LYS A CA 1
ATOM 1666 C C . LYS A 1 247 ? 114.013 -25.557 88.902 1.00 45.49 223 LYS A C 1
ATOM 1667 O O . LYS A 1 247 ? 113.487 -26.670 88.894 1.00 51.81 223 LYS A O 1
ATOM 1673 N N . ALA A 1 248 ? 115.198 -25.316 88.352 1.00 44.46 224 ALA A N 1
ATOM 1674 C CA . ALA A 1 248 ? 115.941 -26.366 87.667 1.00 44.48 224 ALA A CA 1
ATOM 1675 C C . ALA A 1 248 ? 117.448 -26.137 87.711 1.00 43.95 224 ALA A C 1
ATOM 1676 O O . ALA A 1 248 ? 117.913 -25.007 87.859 1.00 47.41 224 ALA A O 1
ATOM 1678 N N . ALA A 1 249 ? 118.203 -27.222 87.582 1.00 50.78 225 ALA A N 1
ATOM 1679 C CA . ALA A 1 249 ? 119.657 -27.151 87.543 1.00 47.40 225 ALA A CA 1
ATOM 1680 C C . ALA A 1 249 ? 120.192 -27.967 86.371 1.00 48.85 225 ALA A C 1
ATOM 1681 O O . ALA A 1 249 ? 119.935 -29.166 86.270 1.00 49.76 225 ALA A O 1
ATOM 1683 N N . PHE A 1 250 ? 120.932 -27.309 85.486 1.00 49.88 226 PHE A N 1
ATOM 1684 C CA . PHE A 1 250 ? 121.470 -27.970 84.302 1.00 57.09 226 PHE A CA 1
ATOM 1685 C C . PHE A 1 250 ? 122.836 -28.595 84.560 1.00 54.95 226 PHE A C 1
ATOM 1686 O O . PHE A 1 250 ? 123.789 -27.905 84.923 1.00 54.36 226 PHE A O 1
ATOM 1694 N N . LEU A 1 251 ? 122.917 -29.908 84.371 1.00 57.16 227 LEU A N 1
ATOM 1695 C CA . LEU A 1 251 ? 124.161 -30.644 84.558 1.00 56.82 227 LEU A CA 1
ATOM 1696 C C . LEU A 1 251 ? 124.716 -31.119 83.222 1.00 58.52 227 LEU A C 1
ATOM 1697 O O . LEU A 1 251 ? 124.265 -32.130 82.684 1.00 64.67 227 LEU A O 1
ATOM 1702 N N . PRO A 1 252 ? 125.695 -30.382 82.677 1.00 56.39 228 PRO A N 1
ATOM 1703 C CA . PRO A 1 252 ? 126.355 -30.771 81.428 1.00 59.97 228 PRO A CA 1
ATOM 1704 C C . PRO A 1 252 ? 127.060 -32.113 81.579 1.00 71.49 228 PRO A C 1
ATOM 1705 O O . PRO A 1 252 ? 127.482 -32.468 82.679 1.00 73.56 228 PRO A O 1
ATOM 1709 N N . THR A 1 253 ? 127.181 -32.849 80.481 1.00 79.60 229 THR A N 1
ATOM 1710 C CA . THR A 1 253 ? 127.823 -34.156 80.503 1.00 75.79 229 THR A CA 1
ATOM 1711 C C . THR A 1 253 ? 129.342 -34.023 80.550 1.00 78.63 229 THR A C 1
ATOM 1712 O O . THR A 1 253 ? 130.056 -35.008 80.740 1.00 76.59 229 THR A O 1
ATOM 1716 N N . SER A 1 254 ? 129.830 -32.798 80.379 1.00 75.52 230 SER A N 1
ATOM 1717 C CA . SER A 1 254 ? 131.264 -32.543 80.315 1.00 72.70 230 SER A CA 1
ATOM 1718 C C . SER A 1 254 ? 131.875 -32.246 81.683 1.00 78.39 230 SER A C 1
ATOM 1719 O O . SER A 1 254 ? 133.096 -32.178 81.821 1.00 80.85 230 SER A O 1
ATOM 1722 N N . ILE A 1 255 ? 131.028 -32.065 82.692 1.00 78.77 231 ILE A N 1
ATOM 1723 C CA . ILE A 1 255 ? 131.512 -31.811 84.045 1.00 78.16 231 ILE A CA 1
ATOM 1724 C C . ILE A 1 255 ? 131.693 -33.118 84.810 1.00 78.62 231 ILE A C 1
ATOM 1725 O O . ILE A 1 255 ? 132.308 -33.145 85.875 1.00 79.17 231 ILE A O 1
ATOM 1730 N N . PHE A 1 256 ? 131.152 -34.198 84.256 1.00 80.18 232 PHE A N 1
ATOM 1731 C CA . PHE A 1 256 ? 131.289 -35.520 84.855 1.00 78.63 232 PHE A CA 1
ATOM 1732 C C . PHE A 1 256 ? 132.652 -36.123 84.537 1.00 80.69 232 PHE A C 1
ATOM 1733 O O . PHE A 1 256 ? 133.115 -36.068 83.398 1.00 76.88 232 PHE A O 1
ATOM 1741 N N . LEU A 1 257 ? 133.292 -36.697 85.550 1.00 80.78 233 LEU A N 1
ATOM 1742 C CA . LEU A 1 257 ? 134.568 -37.375 85.359 1.00 82.98 233 LEU A CA 1
ATOM 1743 C C . LEU A 1 257 ? 134.348 -38.867 85.149 1.00 88.71 233 LEU A C 1
ATOM 1744 O O . LEU A 1 257 ? 133.456 -39.464 85.754 1.00 89.83 233 LEU A O 1
ATOM 1749 N N . THR A 1 258 ? 135.161 -39.466 84.287 1.00 94.18 234 THR A N 1
ATOM 1750 C CA . THR A 1 258 ? 135.059 -40.893 84.011 1.00 93.45 234 THR A CA 1
ATOM 1751 C C . THR A 1 258 ? 135.882 -41.691 85.015 1.00 97.33 234 THR A C 1
ATOM 1752 O O . THR A 1 258 ? 137.107 -41.577 85.057 1.00 97.85 234 THR A O 1
ATOM 1756 N N . ASN A 1 259 ? 135.203 -42.497 85.824 1.00 94.33 235 ASN A N 1
ATOM 1757 C CA . ASN A 1 259 ? 135.874 -43.325 86.818 1.00 98.40 235 ASN A CA 1
ATOM 1758 C C . ASN A 1 259 ? 136.694 -44.424 86.148 1.00 107.78 235 ASN A C 1
ATOM 1759 O O . ASN A 1 259 ? 136.604 -44.627 84.937 1.00 105.28 235 ASN A O 1
ATOM 1764 N N . LYS A 1 260 ? 137.490 -45.136 86.940 1.00 111.04 236 LYS A N 1
ATOM 1765 C CA . LYS A 1 260 ? 138.357 -46.185 86.414 1.00 105.99 236 LYS A CA 1
ATOM 1766 C C . LYS A 1 260 ? 137.565 -47.402 85.939 1.00 101.22 236 LYS A C 1
ATOM 1767 O O . LYS A 1 260 ? 138.120 -48.313 85.325 1.00 108.97 236 LYS A O 1
ATOM 1773 N N . LYS A 1 261 ? 136.267 -47.411 86.225 1.00 106.52 237 LYS A N 1
ATOM 1774 C CA . LYS A 1 261 ? 135.386 -48.480 85.768 1.00 102.91 237 LYS A CA 1
ATOM 1775 C C . LYS A 1 261 ? 134.574 -48.038 84.554 1.00 107.40 237 LYS A C 1
ATOM 1776 O O . LYS A 1 261 ? 133.945 -48.858 83.884 1.00 109.27 237 LYS A O 1
ATOM 1782 N N . GLY A 1 262 ? 134.590 -46.738 84.277 1.00 105.18 238 GLY A N 1
ATOM 1783 C CA . GLY A 1 262 ? 133.904 -46.194 83.118 1.00 109.75 238 GLY A CA 1
ATOM 1784 C C . GLY A 1 262 ? 132.567 -45.556 83.444 1.00 103.86 238 GLY A C 1
ATOM 1785 O O . GLY A 1 262 ? 131.744 -45.335 82.555 1.00 101.55 238 GLY A O 1
ATOM 1786 N N . PHE A 1 263 ? 132.349 -45.255 84.720 1.00 104.10 239 PHE A N 1
ATOM 1787 C CA . PHE A 1 263 ? 131.097 -44.650 85.162 1.00 99.28 239 PHE A CA 1
ATOM 1788 C C . PHE A 1 263 ? 131.246 -43.152 85.418 1.00 100.76 239 PHE A C 1
ATOM 1789 O O . PHE A 1 263 ? 132.281 -42.703 85.912 1.00 99.83 239 PHE A O 1
ATOM 1797 N N . PRO A 1 264 ? 130.208 -42.373 85.072 1.00 97.51 240 PRO A N 1
ATOM 1798 C CA . PRO A 1 264 ? 130.188 -40.922 85.290 1.00 84.81 240 PRO A CA 1
ATOM 1799 C C . PRO A 1 264 ? 130.229 -40.569 86.775 1.00 79.52 240 PRO A C 1
ATOM 1800 O O . PRO A 1 264 ? 129.371 -41.015 87.537 1.00 76.69 240 PRO A O 1
ATOM 1804 N N . VAL A 1 265 ? 131.220 -39.777 87.174 1.00 78.25 241 VAL A N 1
ATOM 1805 C CA . VAL A 1 265 ? 131.385 -39.391 88.572 1.00 77.96 241 VAL A CA 1
ATOM 1806 C C . VAL A 1 265 ? 131.684 -37.898 88.701 1.00 72.22 241 VAL A C 1
ATOM 1807 O O . VAL A 1 265 ? 132.570 -37.375 88.026 1.00 82.63 241 VAL A O 1
ATOM 1811 N N . LEU A 1 266 ? 130.940 -37.217 89.567 1.00 62.96 242 LEU A N 1
ATOM 1812 C CA . LEU A 1 266 ? 131.166 -35.797 89.820 1.00 75.57 242 LEU A CA 1
ATOM 1813 C C . LEU A 1 266 ? 132.271 -35.586 90.851 1.00 68.42 242 LEU A C 1
ATOM 1814 O O . LEU A 1 266 ? 132.529 -36.455 91.684 1.00 69.28 242 LEU A O 1
ATOM 1819 N N . THR A 1 267 ? 132.922 -34.428 90.789 1.00 65.67 243 THR A N 1
ATOM 1820 C CA . THR A 1 267 ? 133.961 -34.084 91.752 1.00 61.80 243 THR A CA 1
ATOM 1821 C C . THR A 1 267 ? 133.328 -33.745 93.095 1.00 64.52 243 THR A C 1
ATOM 1822 O O . THR A 1 267 ? 132.130 -33.475 93.171 1.00 69.82 243 THR A O 1
ATOM 1826 N N . LYS A 1 268 ? 134.135 -33.755 94.152 1.00 64.09 244 LYS A N 1
ATOM 1827 C CA . LYS A 1 268 ? 133.639 -33.460 95.493 1.00 69.25 244 LYS A CA 1
ATOM 1828 C C . LYS A 1 268 ? 133.138 -32.023 95.619 1.00 69.82 244 LYS A C 1
ATOM 1829 O O . LYS A 1 268 ? 132.270 -31.729 96.441 1.00 64.75 244 LYS A O 1
ATOM 1835 N N . VAL A 1 269 ? 133.690 -31.132 94.801 1.00 69.48 245 VAL A N 1
ATOM 1836 C CA . VAL A 1 269 ? 133.255 -29.741 94.783 1.00 63.96 245 VAL A CA 1
ATOM 1837 C C . VAL A 1 269 ? 131.828 -29.641 94.256 1.00 66.25 245 VAL A C 1
ATOM 1838 O O . VAL A 1 269 ? 130.989 -28.946 94.831 1.00 71.73 245 VAL A O 1
ATOM 1842 N N . HIS A 1 270 ? 131.557 -30.349 93.164 1.00 60.01 246 HIS A N 1
ATOM 1843 C CA . HIS A 1 270 ? 130.228 -30.350 92.562 1.00 63.95 246 HIS A CA 1
ATOM 1844 C C . HIS A 1 270 ? 129.214 -31.102 93.418 1.00 58.48 246 HIS A C 1
ATOM 1845 O O . HIS A 1 270 ? 128.039 -30.740 93.455 1.00 64.40 246 HIS A O 1
ATOM 1852 N N . GLN A 1 271 ? 129.673 -32.147 94.101 1.00 61.87 247 GLN A N 1
ATOM 1853 C CA . GLN A 1 271 ? 128.798 -32.964 94.940 1.00 60.17 247 GLN A CA 1
ATOM 1854 C C . GLN A 1 271 ? 128.148 -32.152 96.056 1.00 66.08 247 GLN A C 1
ATOM 1855 O O . GLN A 1 271 ? 126.978 -32.357 96.380 1.00 62.74 247 GLN A O 1
ATOM 1861 N N . ARG A 1 272 ? 128.909 -31.231 96.638 1.00 63.99 248 ARG A N 1
ATOM 1862 C CA . ARG A 1 272 ? 128.389 -30.371 97.695 1.00 64.14 248 ARG A CA 1
ATOM 1863 C C . ARG A 1 272 ? 127.334 -29.405 97.162 1.00 65.53 248 ARG A C 1
ATOM 1864 O O . ARG A 1 272 ? 126.397 -29.042 97.874 1.00 60.29 248 ARG A O 1
ATOM 1872 N N . LEU A 1 273 ? 127.487 -28.996 95.907 1.00 64.78 249 LEU A N 1
ATOM 1873 C CA . LEU A 1 273 ? 126.504 -28.134 95.261 1.00 53.86 249 LEU A CA 1
ATOM 1874 C C . LEU A 1 273 ? 125.220 -28.909 94.983 1.00 56.92 249 LEU A C 1
ATOM 1875 O O . LEU A 1 273 ? 124.118 -28.381 95.142 1.00 58.63 249 LEU A O 1
ATOM 1880 N N . ILE A 1 274 ? 125.371 -30.163 94.570 1.00 54.33 250 ILE A N 1
ATOM 1881 C CA . ILE A 1 274 ? 124.229 -31.035 94.320 1.00 56.25 250 ILE A CA 1
ATOM 1882 C C . ILE A 1 274 ? 123.471 -31.301 95.618 1.00 64.90 250 ILE A C 1
ATOM 1883 O O . ILE A 1 274 ? 122.241 -31.371 95.629 1.00 64.93 250 ILE A O 1
ATOM 1888 N N . PHE A 1 275 ? 124.216 -31.437 96.711 1.00 62.56 251 PHE A N 1
ATOM 1889 C CA . PHE A 1 275 ? 123.622 -31.669 98.024 1.00 58.90 251 PHE A CA 1
ATOM 1890 C C . PHE A 1 275 ? 122.745 -30.498 98.456 1.00 59.70 251 PHE A C 1
ATOM 1891 O O . PHE A 1 275 ? 121.673 -30.693 99.030 1.00 58.16 251 PHE A O 1
ATOM 1899 N N . LYS A 1 276 ? 123.204 -29.282 98.177 1.00 58.42 252 LYS A N 1
ATOM 1900 C CA . LYS A 1 276 ? 122.439 -28.086 98.508 1.00 53.58 252 LYS A CA 1
ATOM 1901 C C . LYS A 1 276 ? 121.192 -27.983 97.636 1.00 58.59 252 LYS A C 1
ATOM 1902 O O . LYS A 1 276 ? 120.161 -27.467 98.068 1.00 64.13 252 LYS A O 1
ATOM 1908 N N . LEU A 1 277 ? 121.295 -28.476 96.406 1.00 60.49 253 LEU A N 1
ATOM 1909 C CA . LEU A 1 277 ? 120.175 -28.454 95.471 1.00 52.55 253 LEU A CA 1
ATOM 1910 C C . LEU A 1 277 ? 119.125 -29.498 95.834 1.00 55.26 253 LEU A C 1
ATOM 1911 O O . LEU A 1 277 ? 117.956 -29.368 95.470 1.00 64.09 253 LEU A O 1
ATOM 1916 N N . PHE A 1 278 ? 119.549 -30.534 96.551 1.00 52.60 254 PHE A N 1
ATOM 1917 C CA . PHE A 1 278 ? 118.651 -31.611 96.950 1.00 54.11 254 PHE A CA 1
ATOM 1918 C C . PHE A 1 278 ? 117.577 -31.139 97.926 1.00 61.13 254 PHE A C 1
ATOM 1919 O O . PHE A 1 278 ? 116.420 -31.551 97.834 1.00 53.77 254 PHE A O 1
ATOM 1927 N N . LYS A 1 279 ? 117.962 -30.273 98.859 1.00 58.21 255 LYS A N 1
ATOM 1928 C CA . LYS A 1 279 ? 117.029 -29.782 99.868 1.00 62.52 255 LYS A CA 1
ATOM 1929 C C . LYS A 1 279 ? 116.154 -28.642 99.350 1.00 62.40 255 LYS A C 1
ATOM 1930 O O . LYS A 1 279 ? 115.176 -28.260 99.993 1.00 75.53 255 LYS A O 1
ATOM 1936 N N . LEU A 1 280 ? 116.508 -28.102 98.189 1.00 54.00 256 LEU A N 1
ATOM 1937 C CA . LEU A 1 280 ? 115.668 -27.112 97.528 1.00 56.70 256 LEU A CA 1
ATOM 1938 C C . LEU A 1 280 ? 114.648 -27.815 96.644 1.00 62.62 256 LEU A C 1
ATOM 1939 O O . LEU A 1 280 ? 113.735 -27.184 96.108 1.00 58.44 256 LEU A O 1
ATOM 1944 N N . GLU A 1 281 ? 114.822 -29.126 96.501 1.00 65.01 257 GLU A N 1
ATOM 1945 C CA . GLU A 1 281 ? 113.922 -29.970 95.718 1.00 70.06 257 GLU A CA 1
ATOM 1946 C C . GLU A 1 281 ? 113.764 -29.482 94.281 1.00 70.06 257 GLU A C 1
ATOM 1947 O O . GLU A 1 281 ? 112.664 -29.492 93.728 1.00 69.91 257 GLU A O 1
ATOM 1953 N N . VAL A 1 282 ? 114.872 -29.052 93.684 1.00 66.48 258 VAL A N 1
ATOM 1954 C CA . VAL A 1 282 ? 114.871 -28.618 92.294 1.00 54.74 258 VAL A CA 1
ATOM 1955 C C . VAL A 1 282 ? 115.029 -29.821 91.373 1.00 55.77 258 VAL A C 1
ATOM 1956 O O . VAL A 1 282 ? 115.408 -30.906 91.814 1.00 62.69 258 VAL A O 1
ATOM 1960 N N . GLN A 1 283 ? 114.735 -29.624 90.093 1.00 60.55 259 GLN A N 1
ATOM 1961 C CA . GLN A 1 283 ? 114.859 -30.693 89.112 1.00 51.42 259 GLN A CA 1
ATOM 1962 C C . GLN A 1 283 ? 116.174 -30.562 88.352 1.00 56.87 259 GLN A C 1
ATOM 1963 O O . GLN A 1 283 ? 116.641 -29.455 88.091 1.00 53.70 259 GLN A O 1
ATOM 1969 N N . PHE A 1 284 ? 116.772 -31.696 88.005 1.00 53.94 260 PHE A N 1
ATOM 1970 C CA . PHE A 1 284 ? 118.053 -31.693 87.310 1.00 55.17 260 PHE A CA 1
ATOM 1971 C C . PHE A 1 284 ? 117.886 -31.977 85.822 1.00 58.46 260 PHE A C 1
ATOM 1972 O O . PHE A 1 284 ? 117.028 -32.761 85.423 1.00 63.07 260 PHE A O 1
ATOM 1980 N N . VAL A 1 285 ? 118.705 -31.327 85.003 1.00 52.61 261 VAL A N 1
ATOM 1981 C CA . VAL A 1 285 ? 118.646 -31.521 83.560 1.00 50.07 261 VAL A CA 1
ATOM 1982 C C . VAL A 1 285 ? 120.020 -31.869 82.999 1.00 59.33 261 VAL A C 1
ATOM 1983 O O . VAL A 1 285 ? 120.987 -31.134 83.200 1.00 58.51 261 VAL A O 1
ATOM 1987 N N . ILE A 1 286 ? 120.101 -32.995 82.297 1.00 56.10 262 ILE A N 1
ATOM 1988 C CA . ILE A 1 286 ? 121.354 -33.434 81.695 1.00 55.94 262 ILE A CA 1
ATOM 1989 C C . ILE A 1 286 ? 121.468 -32.951 80.253 1.00 58.19 262 ILE A C 1
ATOM 1990 O O . ILE A 1 286 ? 120.646 -33.299 79.405 1.00 59.59 262 ILE A O 1
ATOM 1995 N N . SER A 1 287 ? 122.491 -32.148 79.980 1.00 52.30 263 SER A N 1
ATOM 1996 C CA . SER A 1 287 ? 122.692 -31.593 78.646 1.00 58.68 263 SER A CA 1
ATOM 1997 C C . SER A 1 287 ? 124.006 -32.063 78.029 1.00 68.47 263 SER A C 1
ATOM 1998 O O . SER A 1 287 ? 125.035 -32.116 78.701 1.00 74.02 263 SER A O 1
ATOM 2001 N N . GLY A 1 288 ? 123.963 -32.402 76.744 1.00 71.38 264 GLY A N 1
ATOM 2002 C CA . GLY A 1 288 ? 125.148 -32.842 76.032 1.00 73.93 264 GLY A CA 1
ATOM 2003 C C . GLY A 1 288 ? 125.078 -34.295 75.604 1.00 78.76 264 GLY A C 1
ATOM 2004 O O . GLY A 1 288 ? 124.116 -34.998 75.913 1.00 75.12 264 GLY A O 1
ATOM 2005 N N . SER A 1 289 ? 126.105 -34.745 74.890 1.00 76.59 265 SER A N 1
ATOM 2006 C CA . SER A 1 289 ? 126.160 -36.119 74.404 1.00 89.70 265 SER A CA 1
ATOM 2007 C C . SER A 1 289 ? 126.732 -37.060 75.459 1.00 95.25 265 SER A C 1
ATOM 2008 O O . SER A 1 289 ? 127.745 -36.760 76.088 1.00 95.48 265 SER A O 1
ATOM 2011 N N . HIS A 1 290 ? 126.087 -38.209 75.636 1.00 91.08 266 HIS A N 1
ATOM 2012 C CA . HIS A 1 290 ? 126.506 -39.179 76.644 1.00 91.03 266 HIS A CA 1
ATOM 2013 C C . HIS A 1 290 ? 127.770 -39.934 76.242 1.00 100.06 266 HIS A C 1
ATOM 2014 O O . HIS A 1 290 ? 128.234 -40.812 76.970 1.00 101.45 266 HIS A O 1
ATOM 2021 N N . HIS A 1 291 ? 128.327 -39.590 75.085 1.00 97.14 267 HIS A N 1
ATOM 2022 C CA . HIS A 1 291 ? 129.507 -40.274 74.570 1.00 89.74 267 HIS A CA 1
ATOM 2023 C C . HIS A 1 291 ? 130.809 -39.719 75.144 1.00 94.10 267 HIS A C 1
ATOM 2024 O O . HIS A 1 291 ? 131.868 -39.834 74.528 1.00 102.12 267 HIS A O 1
ATOM 2031 N N . HIS A 1 292 ? 130.721 -39.116 76.326 1.00 90.04 268 HIS A N 1
ATOM 2032 C CA . HIS A 1 292 ? 131.906 -38.685 77.056 1.00 98.59 268 HIS A CA 1
ATOM 2033 C C . HIS A 1 292 ? 132.304 -39.768 78.050 1.00 98.29 268 HIS A C 1
ATOM 2034 O O . HIS A 1 292 ? 133.391 -39.734 78.627 1.00 94.05 268 HIS A O 1
ATOM 2041 N N . SER A 1 293 ? 131.406 -40.729 78.241 1.00 102.34 269 SER A N 1
ATOM 2042 C CA . SER A 1 293 ? 131.670 -41.882 79.091 1.00 103.21 269 SER A CA 1
ATOM 2043 C C . SER A 1 293 ? 131.384 -43.163 78.316 1.00 108.88 269 SER A C 1
ATOM 2044 O O . SER A 1 293 ? 130.871 -43.119 77.198 1.00 104.81 269 SER A O 1
ATOM 2047 N N . GLU A 1 294 ? 131.714 -44.302 78.914 1.00 108.48 270 GLU A N 1
ATOM 2048 C CA . GLU A 1 294 ? 131.509 -45.590 78.261 1.00 110.71 270 GLU A CA 1
ATOM 2049 C C . GLU A 1 294 ? 130.100 -46.124 78.504 1.00 103.56 270 GLU A C 1
ATOM 2050 O O . GLU A 1 294 ? 129.742 -47.197 78.018 1.00 106.61 270 GLU A O 1
ATOM 2056 N N . LYS A 1 295 ? 129.305 -45.369 79.254 1.00 101.64 271 LYS A N 1
ATOM 2057 C CA . LYS A 1 295 ? 127.940 -45.775 79.568 1.00 112.39 271 LYS A CA 1
ATOM 2058 C C . LYS A 1 295 ? 126.911 -44.829 78.954 1.00 109.65 271 LYS A C 1
ATOM 2059 O O . LYS A 1 295 ? 127.267 -43.826 78.335 1.00 101.42 271 LYS A O 1
ATOM 2065 N N . ASP A 1 296 ? 125.635 -45.155 79.132 1.00 102.41 272 ASP A N 1
ATOM 2066 C CA . ASP A 1 296 ? 124.552 -44.376 78.541 1.00 98.61 272 ASP A CA 1
ATOM 2067 C C . ASP A 1 296 ? 124.083 -43.268 79.484 1.00 100.70 272 ASP A C 1
ATOM 2068 O O . ASP A 1 296 ? 124.716 -43.001 80.506 1.00 100.69 272 ASP A O 1
ATOM 2073 N N . LEU A 1 297 ? 122.971 -42.628 79.133 1.00 94.54 273 LEU A N 1
ATOM 2074 C CA . LEU A 1 297 ? 122.436 -41.511 79.905 1.00 86.76 273 LEU A CA 1
ATOM 2075 C C . LEU A 1 297 ? 121.891 -41.936 81.265 1.00 86.67 273 LEU A C 1
ATOM 2076 O O . LEU A 1 297 ? 121.923 -41.162 82.222 1.00 78.95 273 LEU A O 1
ATOM 2081 N N . CYS A 1 298 ? 121.389 -43.165 81.344 1.00 91.17 274 CYS A N 1
ATOM 2082 C CA . CYS A 1 298 ? 120.782 -43.671 82.572 1.00 91.87 274 CYS A CA 1
ATOM 2083 C C . CYS A 1 298 ? 121.774 -43.710 83.732 1.00 86.76 274 CYS A C 1
ATOM 2084 O O . CYS A 1 298 ? 121.387 -43.588 84.893 1.00 75.58 274 CYS A O 1
ATOM 2087 N N . SER A 1 299 ? 123.053 -43.875 83.408 1.00 84.98 275 SER A N 1
ATOM 2088 C CA . SER A 1 299 ? 124.102 -43.921 84.421 1.00 89.39 275 SER A CA 1
ATOM 2089 C C . SER A 1 299 ? 124.265 -42.575 85.121 1.00 84.81 275 SER A C 1
ATOM 2090 O O . SER A 1 299 ? 124.636 -42.518 86.294 1.00 85.59 275 SER A O 1
ATOM 2093 N N . TYR A 1 300 ? 123.985 -41.496 84.397 1.00 79.39 276 TYR A N 1
ATOM 2094 C CA . TYR A 1 300 ? 124.045 -40.156 84.967 1.00 65.37 276 TYR A CA 1
ATOM 2095 C C . TYR A 1 300 ? 122.937 -39.958 85.996 1.00 71.25 276 TYR A C 1
ATOM 2096 O O . TYR A 1 300 ? 123.120 -39.264 86.996 1.00 69.29 276 TYR A O 1
ATOM 2105 N N . LEU A 1 301 ? 121.787 -40.575 85.745 1.00 70.59 277 LEU A N 1
ATOM 2106 C CA . LEU A 1 301 ? 120.642 -40.462 86.641 1.00 70.17 277 LEU A CA 1
ATOM 2107 C C . LEU A 1 301 ? 120.799 -41.366 87.858 1.00 73.82 277 LEU A C 1
ATOM 2108 O O . LEU A 1 301 ? 120.312 -41.050 88.944 1.00 69.69 277 LEU A O 1
ATOM 2113 N N . GLN A 1 302 ? 121.480 -42.492 87.670 1.00 80.75 278 GLN A N 1
ATOM 2114 C CA . GLN A 1 302 ? 121.730 -43.427 88.761 1.00 76.16 278 GLN A CA 1
ATOM 2115 C C . GLN A 1 302 ? 122.732 -42.851 89.754 1.00 70.30 278 GLN A C 1
ATOM 2116 O O . GLN A 1 302 ? 122.650 -43.112 90.953 1.00 68.73 278 GLN A O 1
ATOM 2122 N N . TYR A 1 303 ? 123.677 -42.066 89.246 1.00 63.23 279 TYR A N 1
ATOM 2123 C CA . TYR A 1 303 ? 124.689 -41.440 90.090 1.00 62.34 279 TYR A CA 1
ATOM 2124 C C . TYR A 1 303 ? 124.073 -40.365 90.979 1.00 74.20 279 TYR A C 1
ATOM 2125 O O . TYR A 1 303 ? 124.463 -40.207 92.135 1.00 78.89 279 TYR A O 1
ATOM 2134 N N . LEU A 1 304 ? 123.110 -39.629 90.433 1.00 75.49 280 LEU A N 1
ATOM 2135 C CA . LEU A 1 304 ? 122.405 -38.606 91.198 1.00 68.14 280 LEU A CA 1
ATOM 2136 C C . LEU A 1 304 ? 121.528 -39.245 92.268 1.00 69.50 280 LEU A C 1
ATOM 2137 O O . LEU A 1 304 ? 121.436 -38.744 93.388 1.00 75.43 280 LEU A O 1
ATOM 2142 N N . GLU A 1 305 ? 120.885 -40.353 91.913 1.00 72.00 281 GLU A N 1
ATOM 2143 C CA . GLU A 1 305 ? 120.086 -41.114 92.865 1.00 73.25 281 GLU A CA 1
ATOM 2144 C C . GLU A 1 305 ? 120.995 -41.706 93.935 1.00 77.44 281 GLU A C 1
ATOM 2145 O O . GLU A 1 305 ? 120.607 -41.835 95.097 1.00 78.90 281 GLU A O 1
ATOM 2151 N N . TYR A 1 306 ? 122.210 -42.061 93.530 1.00 75.22 282 TYR A N 1
ATOM 2152 C CA . TYR A 1 306 ? 123.217 -42.578 94.449 1.00 74.77 282 TYR A CA 1
ATOM 2153 C C . TYR A 1 306 ? 123.639 -41.513 95.455 1.00 78.82 282 TYR A C 1
ATOM 2154 O O . TYR A 1 306 ? 123.789 -41.795 96.644 1.00 82.22 282 TYR A O 1
ATOM 2163 N N . LEU A 1 307 ? 123.827 -40.288 94.974 1.00 73.73 283 LEU A N 1
ATOM 2164 C CA . LEU A 1 307 ? 124.199 -39.177 95.842 1.00 66.00 283 LEU A CA 1
ATOM 2165 C C . LEU A 1 307 ? 123.048 -38.795 96.765 1.00 68.06 283 LEU A C 1
ATOM 2166 O O . LEU A 1 307 ? 123.267 -38.323 97.879 1.00 77.17 283 LEU A O 1
ATOM 2171 N N . SER A 1 308 ? 121.824 -39.003 96.293 1.00 65.41 284 SER A N 1
ATOM 2172 C CA . SER A 1 308 ? 120.634 -38.655 97.061 1.00 68.65 284 SER A CA 1
ATOM 2173 C C . SER A 1 308 ? 120.491 -39.535 98.299 1.00 76.57 284 SER A C 1
ATOM 2174 O O . SER A 1 308 ? 120.183 -39.046 99.387 1.00 79.90 284 SER A O 1
ATOM 2177 N N . GLN A 1 309 ? 120.720 -40.833 98.129 1.00 80.15 285 GLN A N 1
ATOM 2178 C CA . GLN A 1 309 ? 120.583 -41.786 99.225 1.00 79.49 285 GLN A CA 1
ATOM 2179 C C . GLN A 1 309 ? 121.847 -41.851 100.077 1.00 75.85 285 GLN A C 1
ATOM 2180 O O . GLN A 1 309 ? 121.892 -42.554 101.087 1.00 82.55 285 GLN A O 1
ATOM 2186 N N . ASN A 1 310 ? 122.871 -41.113 99.662 1.00 71.52 286 ASN A N 1
ATOM 2187 C CA . ASN A 1 310 ? 124.106 -41.014 100.429 1.00 72.45 286 ASN A CA 1
ATOM 2188 C C . ASN A 1 310 ? 124.405 -39.573 100.831 1.00 78.06 286 ASN A C 1
ATOM 2189 O O . ASN A 1 310 ? 125.481 -39.274 101.347 1.00 76.00 286 ASN A O 1
ATOM 2194 N N . SER A 1 311 ? 123.444 -38.687 100.585 1.00 80.96 287 SER A N 1
ATOM 2195 C CA . SER A 1 311 ? 123.565 -37.283 100.964 1.00 82.61 287 SER A CA 1
ATOM 2196 C C . SER A 1 311 ? 123.626 -37.152 102.490 1.00 78.33 287 SER A C 1
ATOM 2197 O O . SER A 1 311 ? 122.961 -37.905 103.201 1.00 79.39 287 SER A O 1
ATOM 2200 N N . PRO A 1 312 ? 124.438 -36.203 102.995 1.00 85.96 288 PRO A N 1
ATOM 2201 C CA . PRO A 1 312 ? 124.670 -36.016 104.437 1.00 88.07 288 PRO A CA 1
ATOM 2202 C C . PRO A 1 312 ? 123.391 -35.751 105.238 1.00 95.07 288 PRO A C 1
ATOM 2203 O O . PRO A 1 312 ? 122.456 -35.165 104.701 1.00 94.37 288 PRO A O 1
ATOM 2207 N N . PRO A 1 313 ? 123.337 -36.212 106.501 1.00 101.15 289 PRO A N 1
ATOM 2208 C CA . PRO A 1 313 ? 122.156 -35.941 107.331 1.00 102.49 289 PRO A CA 1
ATOM 2209 C C . PRO A 1 313 ? 122.067 -34.478 107.741 1.00 112.24 289 PRO A C 1
ATOM 2210 O O . PRO A 1 313 ? 123.049 -33.924 108.243 1.00 114.72 289 PRO A O 1
ATOM 2214 N N . PRO A 1 314 ? 120.895 -33.858 107.540 1.00 110.87 290 PRO A N 1
ATOM 2215 C CA . PRO A 1 314 ? 120.791 -32.424 107.818 1.00 110.47 290 PRO A CA 1
ATOM 2216 C C . PRO A 1 314 ? 120.523 -32.074 109.284 1.00 117.12 290 PRO A C 1
ATOM 2217 O O . PRO A 1 314 ? 119.518 -32.499 109.854 1.00 122.03 290 PRO A O 1
ATOM 2221 N N . ASN A 1 315 ? 121.444 -31.316 109.880 1.00 118.46 291 ASN A N 1
ATOM 2222 C CA . ASN A 1 315 ? 121.207 -30.656 111.166 1.00 127.85 291 ASN A CA 1
ATOM 2223 C C . ASN A 1 315 ? 121.833 -29.257 111.245 1.00 134.36 291 ASN A C 1
ATOM 2224 O O . ASN A 1 315 ? 122.716 -28.917 110.451 1.00 128.12 291 ASN A O 1
ATOM 2229 N N . ALA A 1 316 ? 121.360 -28.479 112.224 1.00 137.58 292 ALA A N 1
ATOM 2230 C CA . ALA A 1 316 ? 121.357 -27.008 112.218 1.00 133.44 292 ALA A CA 1
ATOM 2231 C C . ALA A 1 316 ? 120.291 -26.544 111.230 1.00 134.81 292 ALA A C 1
ATOM 2232 O O . ALA A 1 316 ? 119.871 -25.388 111.228 1.00 121.69 292 ALA A O 1
ATOM 2234 N N . TYR A 1 317 ? 119.862 -27.483 110.392 1.00 139.99 293 TYR A N 1
ATOM 2235 C CA . TYR A 1 317 ? 118.637 -27.368 109.617 1.00 133.90 293 TYR A CA 1
ATOM 2236 C C . TYR A 1 317 ? 117.598 -28.292 110.261 1.00 124.57 293 TYR A C 1
ATOM 2237 O O . TYR A 1 317 ? 117.778 -28.730 111.411 1.00 123.57 293 TYR A O 1
ATOM 2246 N N . GLU A 1 318 ? 116.508 -28.562 109.544 1.00 110.72 294 GLU A N 1
ATOM 2247 C CA . GLU A 1 318 ? 115.422 -29.419 110.053 1.00 116.36 294 GLU A CA 1
ATOM 2248 C C . GLU A 1 318 ? 114.668 -28.883 111.280 1.00 115.24 294 GLU A C 1
ATOM 2249 O O . GLU A 1 318 ? 113.584 -29.374 111.600 1.00 118.53 294 GLU A O 1
ATOM 2263 N N . PHE A 1 320 ? 113.459 -25.920 111.246 1.00 116.37 296 PHE A N 1
ATOM 2264 C CA . PHE A 1 320 ? 112.383 -25.243 110.547 1.00 112.53 296 PHE A CA 1
ATOM 2265 C C . PHE A 1 320 ? 111.612 -26.200 109.645 1.00 114.87 296 PHE A C 1
ATOM 2266 O O . PHE A 1 320 ? 110.430 -25.992 109.373 1.00 114.75 296 PHE A O 1
ATOM 2274 N N . ALA A 1 321 ? 112.293 -27.243 109.181 1.00 120.61 297 ALA A N 1
ATOM 2275 C CA . ALA A 1 321 ? 111.724 -28.176 108.208 1.00 115.93 297 ALA A CA 1
ATOM 2276 C C . ALA A 1 321 ? 110.430 -28.849 108.684 1.00 120.77 297 ALA A C 1
ATOM 2277 O O . ALA A 1 321 ? 110.247 -29.057 109.883 1.00 122.90 297 ALA A O 1
ATOM 2279 N N . LYS A 1 322 ? 109.527 -29.183 107.760 1.00 123.19 298 LYS A N 1
ATOM 2280 C CA . LYS A 1 322 ? 109.689 -28.941 106.330 1.00 123.14 298 LYS A CA 1
ATOM 2281 C C . LYS A 1 322 ? 108.393 -28.400 105.725 1.00 116.97 298 LYS A C 1
ATOM 2282 O O . LYS A 1 322 ? 107.606 -29.155 105.149 1.00 113.22 298 LYS A O 1
ATOM 2288 N N . GLY A 1 323 ? 108.164 -27.094 105.860 1.00 119.23 299 GLY A N 1
ATOM 2289 C CA . GLY A 1 323 ? 109.066 -26.218 106.593 1.00 115.91 299 GLY A CA 1
ATOM 2290 C C . GLY A 1 323 ? 108.567 -24.819 106.921 1.00 112.37 299 GLY A C 1
ATOM 2291 O O . GLY A 1 323 ? 107.597 -24.335 106.331 1.00 108.79 299 GLY A O 1
ATOM 2292 N N . TYR A 1 324 ? 109.239 -24.174 107.876 1.00 103.49 300 TYR A N 1
ATOM 2293 C CA . TYR A 1 324 ? 109.033 -22.754 108.160 1.00 95.98 300 TYR A CA 1
ATOM 2294 C C . TYR A 1 324 ? 110.086 -21.921 107.418 1.00 90.11 300 TYR A C 1
ATOM 2295 O O . TYR A 1 324 ? 110.415 -20.805 107.826 1.00 89.96 300 TYR A O 1
ATOM 2304 N N . GLU A 1 325 ? 110.605 -22.486 106.330 1.00 94.41 301 GLU A N 1
ATOM 2305 C CA . GLU A 1 325 ? 111.638 -21.859 105.513 1.00 91.63 301 GLU A CA 1
ATOM 2306 C C . GLU A 1 325 ? 111.212 -20.501 104.949 1.00 81.60 301 GLU A C 1
ATOM 2307 O O . GLU A 1 325 ? 111.949 -19.517 105.062 1.00 78.62 301 GLU A O 1
ATOM 2313 N N . ASP A 1 326 ? 110.029 -20.448 104.342 1.00 91.21 302 ASP A N 1
ATOM 2314 C CA . ASP A 1 326 ? 109.502 -19.196 103.808 1.00 95.55 302 ASP A CA 1
ATOM 2315 C C . ASP A 1 326 ? 108.467 -18.576 104.743 1.00 88.74 302 ASP A C 1
ATOM 2316 O O . ASP A 1 326 ? 107.485 -17.980 104.288 1.00 90.67 302 ASP A O 1
ATOM 2321 N N . TYR A 1 327 ? 108.694 -18.711 106.045 1.00 81.33 303 TYR A N 1
ATOM 2322 C CA . TYR A 1 327 ? 107.745 -18.226 107.038 1.00 70.14 303 TYR A CA 1
ATOM 2323 C C . TYR A 1 327 ? 107.664 -16.706 107.035 1.00 61.77 303 TYR A C 1
ATOM 2324 O O . TYR A 1 327 ? 108.636 -16.021 107.352 1.00 71.65 303 TYR A O 1
ATOM 2333 N N . LEU A 1 328 ? 106.501 -16.188 106.659 1.00 60.05 304 LEU A N 1
ATOM 2334 C CA . LEU A 1 328 ? 106.251 -14.754 106.686 1.00 57.92 304 LEU A CA 1
ATOM 2335 C C . LEU A 1 328 ? 104.878 -14.490 107.290 1.00 51.63 304 LEU A C 1
ATOM 2336 O O . LEU A 1 328 ? 103.904 -14.264 106.572 1.00 51.98 304 LEU A O 1
ATOM 2341 N N . GLN A 1 329 ? 104.804 -14.535 108.616 1.00 46.82 305 GLN A N 1
ATOM 2342 C CA . GLN A 1 329 ? 103.545 -14.321 109.316 1.00 52.39 305 GLN A CA 1
ATOM 2343 C C . GLN A 1 329 ? 103.663 -13.177 110.314 1.00 45.20 305 GLN A C 1
ATOM 2344 O O . GLN A 1 329 ? 104.765 -12.764 110.674 1.00 42.83 305 GLN A O 1
ATOM 2350 N N . SER A 1 330 ? 102.519 -12.665 110.754 1.00 54.28 306 SER A N 1
ATOM 2351 C CA . SER A 1 330 ? 102.492 -11.612 111.759 1.00 43.49 306 SER A CA 1
ATOM 2352 C C . SER A 1 330 ? 102.656 -12.221 113.146 1.00 40.98 306 SER A C 1
ATOM 2353 O O . SER A 1 330 ? 102.152 -13.314 113.407 1.00 40.83 306 SER A O 1
ATOM 2356 N N . PRO A 1 331 ? 103.376 -11.520 114.037 1.00 42.93 307 PRO A N 1
ATOM 2357 C CA . PRO A 1 331 ? 103.618 -12.000 115.402 1.00 31.73 307 PRO A CA 1
ATOM 2358 C C . PRO A 1 331 ? 102.319 -12.261 116.157 1.00 27.51 307 PRO A C 1
ATOM 2359 O O . PRO A 1 331 ? 101.415 -11.425 116.145 1.00 40.98 307 PRO A O 1
ATOM 2363 N N . LEU A 1 332 ? 102.235 -13.420 116.801 1.00 26.41 308 LEU A N 1
ATOM 2364 C CA . LEU A 1 332 ? 101.061 -13.783 117.583 1.00 27.20 308 LEU A CA 1
ATOM 2365 C C . LEU A 1 332 ? 100.911 -12.866 118.791 1.00 31.98 308 LEU A C 1
ATOM 2366 O O . LEU A 1 332 ? 101.902 -12.410 119.363 1.00 41.38 308 LEU A O 1
ATOM 2371 N N . GLN A 1 333 ? 99.667 -12.593 119.172 1.00 27.33 309 GLN A N 1
ATOM 2372 C CA . GLN A 1 333 ? 99.393 -11.759 120.336 1.00 29.54 309 GLN A CA 1
ATOM 2373 C C . GLN A 1 333 ? 98.570 -12.520 121.368 1.00 36.10 309 GLN A C 1
ATOM 2374 O O . GLN A 1 333 ? 97.344 -12.419 121.389 1.00 30.70 309 GLN A O 1
ATOM 2380 N N . PRO A 1 334 ? 99.250 -13.287 122.235 1.00 42.91 310 PRO A N 1
ATOM 2381 C CA . PRO A 1 334 ? 98.602 -14.120 123.254 1.00 37.37 310 PRO A CA 1
ATOM 2382 C C . PRO A 1 334 ? 97.796 -13.307 124.265 1.00 36.86 310 PRO A C 1
ATOM 2383 O O . PRO A 1 334 ? 96.996 -13.883 124.999 1.00 49.75 310 PRO A O 1
ATOM 2387 N N . LEU A 1 335 ? 98.006 -11.995 124.302 1.00 31.84 311 LEU A N 1
ATOM 2388 C CA . LEU A 1 335 ? 97.281 -11.131 125.227 1.00 32.34 311 LEU A CA 1
ATOM 2389 C C . LEU A 1 335 ? 95.960 -10.644 124.636 1.00 36.90 311 LEU A C 1
ATOM 2390 O O . LEU A 1 335 ? 94.922 -10.687 125.294 1.00 43.92 311 LEU A O 1
ATOM 2403 N N . ASP A 1 337 ? 94.562 -11.989 122.034 1.00 35.13 313 ASP A N 1
ATOM 2404 C CA . ASP A 1 337 ? 93.866 -13.148 121.486 1.00 29.28 313 ASP A CA 1
ATOM 2405 C C . ASP A 1 337 ? 94.069 -14.397 122.338 1.00 37.23 313 ASP A C 1
ATOM 2406 O O . ASP A 1 337 ? 95.111 -14.566 122.970 1.00 50.64 313 ASP A O 1
ATOM 2411 N N . ASN A 1 338 ? 93.067 -15.269 122.347 1.00 38.15 314 ASN A N 1
ATOM 2412 C CA . ASN A 1 338 ? 93.183 -16.561 123.012 1.00 32.85 314 ASN A CA 1
ATOM 2413 C C . ASN A 1 338 ? 93.744 -17.613 122.064 1.00 40.05 314 ASN A C 1
ATOM 2414 O O . ASN A 1 338 ? 93.118 -17.953 121.060 1.00 42.21 314 ASN A O 1
ATOM 2419 N N . LEU A 1 339 ? 94.929 -18.122 122.387 1.00 39.29 315 LEU A N 1
ATOM 2420 C CA . LEU A 1 339 ? 95.604 -19.100 121.541 1.00 43.33 315 LEU A CA 1
ATOM 2421 C C . LEU A 1 339 ? 94.839 -20.417 121.464 1.00 42.25 315 LEU A C 1
ATOM 2422 O O . LEU A 1 339 ? 94.109 -20.780 122.386 1.00 39.77 315 LEU A O 1
ATOM 2427 N N . GLU A 1 340 ? 95.012 -21.126 120.353 1.00 44.83 316 GLU A N 1
ATOM 2428 C CA . GLU A 1 340 ? 94.394 -22.432 120.169 1.00 38.74 316 GLU A CA 1
ATOM 2429 C C . GLU A 1 340 ? 95.249 -23.505 120.830 1.00 43.24 316 GLU A C 1
ATOM 2430 O O . GLU A 1 340 ? 96.417 -23.269 121.140 1.00 51.41 316 GLU A O 1
ATOM 2436 N N . SER A 1 341 ? 94.667 -24.681 121.042 1.00 46.59 317 SER A N 1
ATOM 2437 C CA . SER A 1 341 ? 95.386 -25.788 121.662 1.00 42.79 317 SER A CA 1
ATOM 2438 C C . SER A 1 341 ? 96.553 -26.239 120.790 1.00 45.30 317 SER A C 1
ATOM 2439 O O . SER A 1 341 ? 97.610 -26.617 121.298 1.00 50.60 317 SER A O 1
ATOM 2442 N N . GLN A 1 342 ? 96.354 -26.193 119.477 1.00 46.09 318 GLN A N 1
ATOM 2443 C CA . GLN A 1 342 ? 97.396 -26.555 118.525 1.00 42.12 318 GLN A CA 1
ATOM 2444 C C . GLN A 1 342 ? 98.561 -25.578 118.632 1.00 50.37 318 GLN A C 1
ATOM 2445 O O . GLN A 1 342 ? 99.725 -25.966 118.527 1.00 48.74 318 GLN A O 1
ATOM 2451 N N . THR A 1 343 ? 98.234 -24.307 118.844 1.00 51.18 319 THR A N 1
ATOM 2452 C CA . THR A 1 343 ? 99.239 -23.257 118.970 1.00 46.82 319 THR A CA 1
ATOM 2453 C C . THR A 1 343 ? 100.100 -23.461 120.213 1.00 45.45 319 THR A C 1
ATOM 2454 O O . THR A 1 343 ? 101.324 -23.327 120.158 1.00 52.90 319 THR A O 1
ATOM 2458 N N . TYR A 1 344 ? 99.455 -23.787 121.330 1.00 42.63 320 TYR A N 1
ATOM 2459 C CA . TYR A 1 344 ? 100.169 -24.080 122.569 1.00 43.82 320 TYR A CA 1
ATOM 2460 C C . TYR A 1 344 ? 101.112 -25.263 122.386 1.00 50.53 320 TYR A C 1
ATOM 2461 O O . TYR A 1 344 ? 102.240 -25.250 122.876 1.00 50.53 320 TYR A O 1
ATOM 2470 N N . GLU A 1 345 ? 100.639 -26.278 121.670 1.00 46.97 321 GLU A N 1
ATOM 2471 C CA . GLU A 1 345 ? 101.411 -27.494 121.433 1.00 48.29 321 GLU A CA 1
ATOM 2472 C C . GLU A 1 345 ? 102.733 -27.205 120.722 1.00 57.77 321 GLU A C 1
ATOM 2473 O O . GLU A 1 345 ? 103.730 -27.894 120.942 1.00 62.57 321 GLU A O 1
ATOM 2479 N N . VAL A 1 346 ? 102.736 -26.178 119.879 1.00 59.46 322 VAL A N 1
ATOM 2480 C CA . VAL A 1 346 ? 103.945 -25.769 119.172 1.00 53.12 322 VAL A CA 1
ATOM 2481 C C . VAL A 1 346 ? 104.954 -25.135 120.128 1.00 54.42 322 VAL A C 1
ATOM 2482 O O . VAL A 1 346 ? 106.145 -25.445 120.085 1.00 64.98 322 VAL A O 1
ATOM 2486 N N . PHE A 1 347 ? 104.467 -24.253 120.996 1.00 51.12 323 PHE A N 1
ATOM 2487 C CA . PHE A 1 347 ? 105.321 -23.572 121.965 1.00 52.79 323 PHE A CA 1
ATOM 2488 C C . PHE A 1 347 ? 105.885 -24.536 123.005 1.00 53.39 323 PHE A C 1
ATOM 2489 O O . PHE A 1 347 ? 106.963 -24.310 123.554 1.00 52.80 323 PHE A O 1
ATOM 2497 N N . GLU A 1 348 ? 105.148 -25.609 123.273 1.00 55.18 324 GLU A N 1
ATOM 2498 C CA . GLU A 1 348 ? 105.540 -26.576 124.292 1.00 63.00 324 GLU A CA 1
ATOM 2499 C C . GLU A 1 348 ? 106.402 -27.694 123.714 1.00 63.31 324 GLU A C 1
ATOM 2500 O O . GLU A 1 348 ? 106.661 -28.696 124.381 1.00 69.52 324 GLU A O 1
ATOM 2506 N N . LYS A 1 349 ? 106.850 -27.516 122.476 1.00 67.29 325 LYS A N 1
ATOM 2507 C CA . LYS A 1 349 ? 107.616 -28.549 121.787 1.00 62.75 325 LYS A CA 1
ATOM 2508 C C . LYS A 1 349 ? 109.118 -28.369 121.989 1.00 62.20 325 LYS A C 1
ATOM 2509 O O . LYS A 1 349 ? 109.906 -29.258 121.667 1.00 74.14 325 LYS A O 1
ATOM 2515 N N . ASP A 1 350 ? 109.509 -27.218 122.525 1.00 59.27 326 ASP A N 1
ATOM 2516 C CA . ASP A 1 350 ? 110.918 -26.928 122.767 1.00 50.56 326 ASP A CA 1
ATOM 2517 C C . ASP A 1 350 ? 111.323 -27.297 124.191 1.00 62.93 326 ASP A C 1
ATOM 2518 O O . ASP A 1 350 ? 110.864 -26.679 125.152 1.00 58.32 326 ASP A O 1
ATOM 2523 N N . PRO A 1 351 ? 112.192 -28.310 124.327 1.00 62.90 327 PRO A N 1
ATOM 2524 C CA . PRO A 1 351 ? 112.660 -28.777 125.636 1.00 48.88 327 PRO A CA 1
ATOM 2525 C C . PRO A 1 351 ? 113.643 -27.803 126.276 1.00 52.63 327 PRO A C 1
ATOM 2526 O O . PRO A 1 351 ? 113.871 -27.869 127.484 1.00 58.01 327 PRO A O 1
ATOM 2530 N N . VAL A 1 352 ? 114.216 -26.913 125.473 1.00 48.34 328 VAL A N 1
ATOM 2531 C CA . VAL A 1 352 ? 115.183 -25.942 125.972 1.00 48.43 328 VAL A CA 1
ATOM 2532 C C . VAL A 1 352 ? 114.529 -24.939 126.918 1.00 56.05 328 VAL A C 1
ATOM 2533 O O . VAL A 1 352 ? 115.021 -24.706 128.023 1.00 51.73 328 VAL A O 1
ATOM 2537 N N . LYS A 1 353 ? 113.418 -24.353 126.481 1.00 54.24 329 LYS A N 1
ATOM 2538 C CA . LYS A 1 353 ? 112.682 -23.394 127.300 1.00 44.80 329 LYS A CA 1
ATOM 2539 C C . LYS A 1 353 ? 112.173 -24.035 128.587 1.00 50.69 329 LYS A C 1
ATOM 2540 O O . LYS A 1 353 ? 112.145 -23.398 129.639 1.00 53.16 329 LYS A O 1
ATOM 2546 N N . TYR A 1 354 ? 111.775 -25.299 128.495 1.00 53.47 330 TYR A N 1
ATOM 2547 C CA . TYR A 1 354 ? 111.294 -26.034 129.657 1.00 50.92 330 TYR A CA 1
ATOM 2548 C C . TYR A 1 354 ? 112.436 -26.292 130.634 1.00 56.15 330 TYR A C 1
ATOM 2549 O O . TYR A 1 354 ? 112.277 -26.138 131.845 1.00 53.81 330 TYR A O 1
ATOM 2558 N N . SER A 1 355 ? 113.589 -26.681 130.097 1.00 54.39 331 SER A N 1
ATOM 2559 C CA . SER A 1 355 ? 114.755 -26.999 130.914 1.00 53.03 331 SER A CA 1
ATOM 2560 C C . SER A 1 355 ? 115.298 -25.769 131.634 1.00 49.06 331 SER A C 1
ATOM 2561 O O . SER A 1 355 ? 115.541 -25.803 132.840 1.00 51.68 331 SER A O 1
ATOM 2564 N N . GLN A 1 356 ? 115.487 -24.688 130.885 1.00 48.59 332 GLN A N 1
ATOM 2565 C CA . GLN A 1 356 ? 116.053 -23.459 131.432 1.00 47.14 332 GLN A CA 1
ATOM 2566 C C . GLN A 1 356 ? 115.166 -22.845 132.512 1.00 49.69 332 GLN A C 1
ATOM 2567 O O . GLN A 1 356 ? 115.663 -22.326 133.511 1.00 53.82 332 GLN A O 1
ATOM 2573 N N . TYR A 1 357 ? 113.854 -22.906 132.307 1.00 53.46 333 TYR A N 1
ATOM 2574 C CA . TYR A 1 357 ? 112.909 -22.399 133.294 1.00 53.42 333 TYR A CA 1
ATOM 2575 C C . TYR A 1 357 ? 112.888 -23.285 134.534 1.00 51.51 333 TYR A C 1
ATOM 2576 O O . TYR A 1 357 ? 112.778 -22.793 135.658 1.00 40.42 333 TYR A O 1
ATOM 2585 N N . GLN A 1 358 ? 112.997 -24.592 134.321 1.00 54.57 334 GLN A N 1
ATOM 2586 C CA . GLN A 1 358 ? 113.061 -25.544 135.421 1.00 56.19 334 GLN A CA 1
ATOM 2587 C C . GLN A 1 358 ? 114.354 -25.343 136.200 1.00 54.48 334 GLN A C 1
ATOM 2588 O O . GLN A 1 358 ? 114.381 -25.467 137.424 1.00 61.60 334 GLN A O 1
ATOM 2594 N N . GLN A 1 359 ? 115.423 -25.024 135.477 1.00 53.04 335 GLN A N 1
ATOM 2595 C CA . GLN A 1 359 ? 116.719 -24.754 136.085 1.00 50.57 335 GLN A CA 1
ATOM 2596 C C . GLN A 1 359 ? 116.685 -23.444 136.865 1.00 52.77 335 GLN A C 1
ATOM 2597 O O . GLN A 1 359 ? 117.320 -23.316 137.912 1.00 63.19 335 GLN A O 1
ATOM 2603 N N . ALA A 1 360 ? 115.937 -22.475 136.346 1.00 55.62 336 ALA A N 1
ATOM 2604 C CA . ALA A 1 360 ? 115.822 -21.165 136.979 1.00 50.84 336 ALA A CA 1
ATOM 2605 C C . ALA A 1 360 ? 115.122 -21.259 138.330 1.00 50.32 336 ALA A C 1
ATOM 2606 O O . ALA A 1 360 ? 115.569 -20.668 139.312 1.00 56.38 336 ALA A O 1
ATOM 2608 N N . VAL A 1 361 ? 114.021 -22.003 138.371 1.00 57.20 337 VAL A N 1
ATOM 2609 C CA . VAL A 1 361 ? 113.284 -22.213 139.612 1.00 63.92 337 VAL A CA 1
ATOM 2610 C C . VAL A 1 361 ? 114.127 -23.034 140.583 1.00 62.11 337 VAL A C 1
ATOM 2611 O O . VAL A 1 361 ? 114.107 -22.800 141.792 1.00 61.23 337 VAL A O 1
ATOM 2615 N N . TYR A 1 362 ? 114.875 -23.988 140.035 1.00 63.98 338 TYR A N 1
ATOM 2616 C CA . TYR A 1 362 ? 115.779 -24.826 140.816 1.00 64.34 338 TYR A CA 1
ATOM 2617 C C . TYR A 1 362 ? 116.778 -23.976 141.598 1.00 63.01 338 TYR A C 1
ATOM 2618 O O . TYR A 1 362 ? 116.894 -24.104 142.818 1.00 59.20 338 TYR A O 1
ATOM 2627 N N . LYS A 1 363 ? 117.490 -23.105 140.892 1.00 57.62 339 LYS A N 1
ATOM 2628 C CA . LYS A 1 363 ? 118.509 -22.267 141.513 1.00 56.20 339 LYS A CA 1
ATOM 2629 C C . LYS A 1 363 ? 117.914 -21.196 142.423 1.00 60.83 339 LYS A C 1
ATOM 2630 O O . LYS A 1 363 ? 118.486 -20.871 143.464 1.00 66.17 339 LYS A O 1
ATOM 2636 N N . CYS A 1 364 ? 116.767 -20.652 142.029 1.00 64.76 340 CYS A N 1
ATOM 2637 C CA . CYS A 1 364 ? 116.138 -19.570 142.782 1.00 62.95 340 CYS A CA 1
ATOM 2638 C C . CYS A 1 364 ? 115.672 -20.026 144.160 1.00 59.74 340 CYS A C 1
ATOM 2639 O O . CYS A 1 364 ? 115.780 -19.282 145.135 1.00 51.30 340 CYS A O 1
ATOM 2642 N N . LEU A 1 365 ? 115.152 -21.247 144.234 1.00 61.90 341 LEU A N 1
ATOM 2643 C CA . LEU A 1 365 ? 114.695 -21.806 145.501 1.00 60.50 341 LEU A CA 1
ATOM 2644 C C . LEU A 1 365 ? 115.856 -21.991 146.473 1.00 66.12 341 LEU A C 1
ATOM 2645 O O . LEU A 1 365 ? 115.795 -21.543 147.615 1.00 71.21 341 LEU A O 1
ATOM 2650 N N . LEU A 1 366 ? 116.919 -22.639 146.006 1.00 59.76 342 LEU A N 1
ATOM 2651 C CA . LEU A 1 366 ? 118.091 -22.901 146.838 1.00 58.22 342 LEU A CA 1
ATOM 2652 C C . LEU A 1 366 ? 118.745 -21.624 147.363 1.00 58.71 342 LEU A C 1
ATOM 2653 O O . LEU A 1 366 ? 119.438 -21.647 148.380 1.00 78.98 342 LEU A O 1
ATOM 2658 N N . ASP A 1 367 ? 118.518 -20.511 146.672 1.00 52.57 343 ASP A N 1
ATOM 2659 C CA . ASP A 1 367 ? 119.154 -19.247 147.029 1.00 62.53 343 ASP A CA 1
ATOM 2660 C C . ASP A 1 367 ? 118.353 -18.412 148.026 1.00 62.39 343 ASP A C 1
ATOM 2661 O O . ASP A 1 367 ? 118.905 -17.518 148.669 1.00 67.27 343 ASP A O 1
ATOM 2666 N N . ARG A 1 368 ? 117.060 -18.693 148.158 1.00 65.86 344 ARG A N 1
ATOM 2667 C CA . ARG A 1 368 ? 116.216 -17.898 149.049 1.00 75.30 344 ARG A CA 1
ATOM 2668 C C . ARG A 1 368 ? 115.679 -18.675 150.252 1.00 77.11 344 ARG A C 1
ATOM 2669 O O . ARG A 1 368 ? 114.989 -18.113 151.103 1.00 80.91 344 ARG A O 1
ATOM 2677 N N . VAL A 1 369 ? 115.995 -19.964 150.321 1.00 74.36 345 VAL A N 1
ATOM 2678 C CA . VAL A 1 369 ? 115.701 -20.757 151.513 1.00 80.74 345 VAL A CA 1
ATOM 2679 C C . VAL A 1 369 ? 116.797 -21.788 151.791 1.00 87.06 345 VAL A C 1
ATOM 2680 O O . VAL A 1 369 ? 117.006 -22.716 151.007 1.00 72.82 345 VAL A O 1
ATOM 2684 N N . PRO A 1 370 ? 117.510 -21.613 152.916 1.00 83.74 346 PRO A N 1
ATOM 2685 C CA . PRO A 1 370 ? 118.659 -22.436 153.314 1.00 77.78 346 PRO A CA 1
ATOM 2686 C C . PRO A 1 370 ? 118.301 -23.892 153.599 1.00 81.30 346 PRO A C 1
ATOM 2687 O O . PRO A 1 370 ? 117.154 -24.304 153.421 1.00 91.82 346 PRO A O 1
ATOM 2691 N N . GLU A 1 371 ? 119.289 -24.658 154.050 1.00 85.76 347 GLU A N 1
ATOM 2692 C CA . GLU A 1 371 ? 119.112 -26.084 154.300 1.00 90.80 347 GLU A CA 1
ATOM 2693 C C . GLU A 1 371 ? 118.423 -26.349 155.637 1.00 90.99 347 GLU A C 1
ATOM 2694 O O . GLU A 1 371 ? 117.731 -27.355 155.795 1.00 84.88 347 GLU A O 1
ATOM 2700 N N . GLU A 1 372 ? 118.613 -25.448 156.596 1.00 89.46 348 GLU A N 1
ATOM 2701 C CA . GLU A 1 372 ? 118.003 -25.605 157.914 1.00 81.35 348 GLU A CA 1
ATOM 2702 C C . GLU A 1 372 ? 116.527 -25.216 157.901 1.00 91.48 348 GLU A C 1
ATOM 2703 O O . GLU A 1 372 ? 115.803 -25.459 158.866 1.00 94.37 348 GLU A O 1
ATOM 2709 N N . GLU A 1 373 ? 116.090 -24.608 156.803 1.00 95.05 349 GLU A N 1
ATOM 2710 C CA . GLU A 1 373 ? 114.683 -24.276 156.615 1.00 90.19 349 GLU A CA 1
ATOM 2711 C C . GLU A 1 373 ? 114.101 -25.137 155.500 1.00 94.91 349 GLU A C 1
ATOM 2712 O O . GLU A 1 373 ? 113.280 -24.681 154.705 1.00 98.85 349 GLU A O 1
ATOM 2718 N N . LYS A 1 374 ? 114.533 -26.393 155.465 1.00 94.88 350 LYS A N 1
ATOM 2719 C CA . LYS A 1 374 ? 114.198 -27.317 154.388 1.00 87.83 350 LYS A CA 1
ATOM 2720 C C . LYS A 1 374 ? 112.718 -27.699 154.371 1.00 85.96 350 LYS A C 1
ATOM 2721 O O . LYS A 1 374 ? 112.201 -28.155 153.351 1.00 88.16 350 LYS A O 1
ATOM 2727 N N . GLU A 1 375 ? 112.037 -27.507 155.497 1.00 84.67 351 GLU A N 1
ATOM 2728 C CA . GLU A 1 375 ? 110.630 -27.883 155.602 1.00 94.32 351 GLU A CA 1
ATOM 2729 C C . GLU A 1 375 ? 109.792 -26.872 156.383 1.00 97.29 351 GLU A C 1
ATOM 2730 O O . GLU A 1 375 ? 108.563 -26.948 156.384 1.00 92.55 351 GLU A O 1
ATOM 2736 N N . THR A 1 376 ? 110.454 -25.929 157.045 1.00 94.47 352 THR A N 1
ATOM 2737 C CA . THR A 1 376 ? 109.746 -24.918 157.825 1.00 92.44 352 THR A CA 1
ATOM 2738 C C . THR A 1 376 ? 109.505 -23.649 157.012 1.00 99.88 352 THR A C 1
ATOM 2739 O O . THR A 1 376 ? 108.909 -22.690 157.504 1.00 90.97 352 THR A O 1
ATOM 2743 N N . ASN A 1 377 ? 109.969 -23.651 155.767 1.00 99.91 353 ASN A N 1
ATOM 2744 C CA . ASN A 1 377 ? 109.797 -22.503 154.885 1.00 95.14 353 ASN A CA 1
ATOM 2745 C C . ASN A 1 377 ? 109.100 -22.891 153.584 1.00 86.86 353 ASN A C 1
ATOM 2746 O O . ASN A 1 377 ? 109.659 -23.617 152.761 1.00 70.58 353 ASN A O 1
ATOM 2751 N N . ILE A 1 378 ? 107.877 -22.402 153.407 1.00 77.78 354 ILE A N 1
ATOM 2752 C CA . ILE A 1 378 ? 107.106 -22.679 152.202 1.00 74.24 354 ILE A CA 1
ATOM 2753 C C . ILE A 1 378 ? 107.120 -21.480 151.259 1.00 71.32 354 ILE A C 1
ATOM 2754 O O . ILE A 1 378 ? 106.533 -20.438 151.555 1.00 58.59 354 ILE A O 1
ATOM 2759 N N . GLN A 1 379 ? 107.796 -21.633 150.125 1.00 68.70 355 GLN A N 1
ATOM 2760 C CA . GLN A 1 379 ? 107.904 -20.560 149.142 1.00 64.59 355 GLN A CA 1
ATOM 2761 C C . GLN A 1 379 ? 106.628 -20.427 148.318 1.00 66.70 355 GLN A C 1
ATOM 2762 O O . GLN A 1 379 ? 106.119 -21.408 147.781 1.00 55.98 355 GLN A O 1
ATOM 2768 N N . ILE A 1 380 ? 106.116 -19.205 148.221 1.00 63.71 356 ILE A N 1
ATOM 2769 C CA . ILE A 1 380 ? 104.899 -18.945 147.464 1.00 58.50 356 ILE A CA 1
ATOM 2770 C C . ILE A 1 380 ? 105.231 -18.591 146.017 1.00 58.88 356 ILE A C 1
ATOM 2771 O O . ILE A 1 380 ? 105.647 -17.470 145.720 1.00 55.37 356 ILE A O 1
ATOM 2776 N N . LEU A 1 381 ? 105.050 -19.559 145.124 1.00 50.63 357 LEU A N 1
ATOM 2777 C CA . LEU A 1 381 ? 105.392 -19.384 143.717 1.00 48.30 357 LEU A CA 1
ATOM 2778 C C . LEU A 1 381 ? 104.143 -19.216 142.857 1.00 52.91 357 LEU A C 1
ATOM 2779 O O . LEU A 1 381 ? 103.175 -19.961 143.001 1.00 56.13 357 LEU A O 1
ATOM 2792 N N . VAL A 1 383 ? 102.766 -18.943 138.891 1.00 39.94 359 VAL A N 1
ATOM 2793 C CA . VAL A 1 383 ? 102.968 -19.054 137.453 1.00 35.51 359 VAL A CA 1
ATOM 2794 C C . VAL A 1 383 ? 101.978 -18.157 136.716 1.00 44.17 359 VAL A C 1
ATOM 2795 O O . VAL A 1 383 ? 100.820 -18.525 136.514 1.00 45.85 359 VAL A O 1
ATOM 2799 N N . LEU A 1 384 ? 102.441 -16.974 136.327 1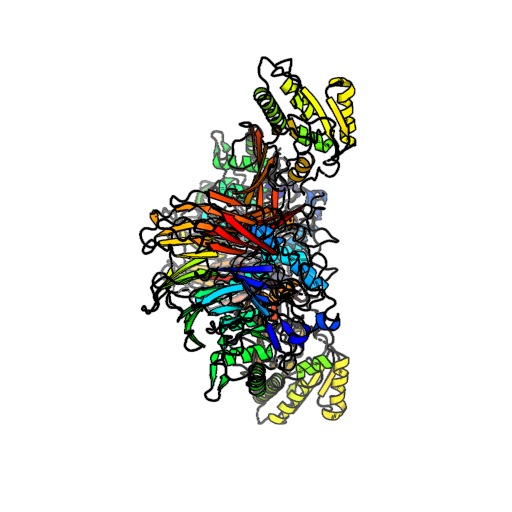.00 46.62 360 LEU A N 1
ATOM 2800 C CA . LEU A 1 384 ? 101.599 -16.005 135.638 1.00 36.55 360 LEU A CA 1
ATOM 2801 C C . LEU A 1 384 ? 101.558 -16.295 134.140 1.00 42.62 360 LEU A C 1
ATOM 2802 O O . LEU A 1 384 ? 102.534 -16.067 133.426 1.00 44.66 360 LEU A O 1
ATOM 2807 N N . GLY A 1 385 ? 100.418 -16.795 133.672 1.00 40.52 361 GLY A N 1
ATOM 2808 C CA . GLY A 1 385 ? 100.287 -17.242 132.298 1.00 30.52 361 GLY A CA 1
ATOM 2809 C C . GLY A 1 385 ? 100.671 -18.705 132.199 1.00 36.77 361 GLY A C 1
ATOM 2810 O O . GLY A 1 385 ? 101.616 -19.066 131.497 1.00 39.36 361 GLY A O 1
ATOM 2811 N N . ALA A 1 386 ? 99.929 -19.548 132.909 1.00 34.81 362 ALA A N 1
ATOM 2812 C CA . ALA A 1 386 ? 100.273 -20.960 133.049 1.00 39.96 362 ALA A CA 1
ATOM 2813 C C . ALA A 1 386 ? 100.125 -21.757 131.755 1.00 36.92 362 ALA A C 1
ATOM 2814 O O . ALA A 1 386 ? 100.734 -22.816 131.600 1.00 45.93 362 ALA A O 1
ATOM 2816 N N . GLY A 1 387 ? 99.319 -21.247 130.831 1.00 29.50 363 GLY A N 1
ATOM 2817 C CA . GLY A 1 387 ? 99.078 -21.935 129.577 1.00 31.14 363 GLY A CA 1
ATOM 2818 C C . GLY A 1 387 ? 98.301 -23.220 129.786 1.00 47.44 363 GLY A C 1
ATOM 2819 O O . GLY A 1 387 ? 97.198 -23.205 130.332 1.00 46.03 363 GLY A O 1
ATOM 2820 N N . ARG A 1 388 ? 98.879 -24.338 129.356 1.00 48.34 364 ARG A N 1
ATOM 2821 C CA . ARG A 1 388 ? 98.227 -25.635 129.500 1.00 40.66 364 ARG A CA 1
ATOM 2822 C C . ARG A 1 388 ? 98.843 -26.481 130.609 1.00 54.27 364 ARG A C 1
ATOM 2823 O O . ARG A 1 388 ? 98.424 -27.617 130.829 1.00 57.26 364 ARG A O 1
ATOM 2831 N N . GLY A 1 389 ? 99.836 -25.938 131.306 1.00 51.61 365 GLY A N 1
ATOM 2832 C CA . GLY A 1 389 ? 100.534 -26.719 132.314 1.00 50.85 365 GLY A CA 1
ATOM 2833 C C . GLY A 1 389 ? 102.043 -26.562 132.445 1.00 52.03 365 GLY A C 1
ATOM 2834 O O . GLY A 1 389 ? 102.508 -26.132 133.499 1.00 47.31 365 GLY A O 1
ATOM 2835 N N . PRO A 1 390 ? 102.808 -26.915 131.387 1.00 49.07 366 PRO A N 1
ATOM 2836 C CA . PRO A 1 390 ? 104.275 -27.016 131.371 1.00 54.00 366 PRO A CA 1
ATOM 2837 C C . PRO A 1 390 ? 105.050 -26.185 132.398 1.00 50.68 366 PRO A C 1
ATOM 2838 O O . PRO A 1 390 ? 105.910 -26.738 133.082 1.00 54.58 366 PRO A O 1
ATOM 2842 N N . LEU A 1 391 ? 104.755 -24.894 132.508 1.00 51.66 367 LEU A N 1
ATOM 2843 C CA . LEU A 1 391 ? 105.465 -24.045 133.462 1.00 51.90 367 LEU A CA 1
ATOM 2844 C C . LEU A 1 391 ? 105.154 -24.403 134.914 1.00 49.41 367 LEU A C 1
ATOM 2845 O O . LEU A 1 391 ? 105.981 -24.192 135.801 1.00 49.19 367 LEU A O 1
ATOM 2850 N N . VAL A 1 392 ? 103.963 -24.942 135.153 1.00 44.32 368 VAL A N 1
ATOM 2851 C CA . VAL A 1 392 ? 103.576 -25.347 136.499 1.00 55.76 368 VAL A CA 1
ATOM 2852 C C . VAL A 1 392 ? 104.297 -26.632 136.895 1.00 53.15 368 VAL A C 1
ATOM 2853 O O . VAL A 1 392 ? 104.805 -26.751 138.009 1.00 46.47 368 VAL A O 1
ATOM 2857 N N . ASN A 1 393 ? 104.340 -27.588 135.972 1.00 57.60 369 ASN A N 1
ATOM 2858 C CA . ASN A 1 393 ? 105.037 -28.848 136.205 1.00 52.97 369 ASN A CA 1
ATOM 2859 C C . ASN A 1 393 ? 106.544 -28.652 136.332 1.00 56.15 369 ASN A C 1
ATOM 2860 O O . ASN A 1 393 ? 107.201 -29.327 137.125 1.00 66.60 369 ASN A O 1
ATOM 2865 N N . ALA A 1 394 ? 107.083 -27.723 135.550 1.00 59.54 370 ALA A N 1
ATOM 2866 C CA . ALA A 1 394 ? 108.509 -27.417 135.590 1.00 55.59 370 ALA A CA 1
ATOM 2867 C C . ALA A 1 394 ? 108.891 -26.771 136.916 1.00 52.25 370 ALA A C 1
ATOM 2868 O O . ALA A 1 394 ? 110.051 -26.813 137.326 1.00 61.14 370 ALA A O 1
ATOM 2870 N N . SER A 1 395 ? 107.910 -26.172 137.581 1.00 45.94 371 SER A N 1
ATOM 2871 C CA . SER A 1 395 ? 108.133 -25.543 138.876 1.00 52.84 371 SER A CA 1
ATOM 2872 C C . SER A 1 395 ? 107.992 -26.560 140.004 1.00 55.95 371 SER A C 1
ATOM 2873 O O . SER A 1 395 ? 108.685 -26.478 141.018 1.00 63.16 371 SER A O 1
ATOM 2876 N N . LEU A 1 396 ? 107.089 -27.518 139.820 1.00 57.39 372 LEU A N 1
ATOM 2877 C CA . LEU A 1 396 ? 106.876 -28.569 140.809 1.00 60.36 372 LEU A CA 1
ATOM 2878 C C . LEU A 1 396 ? 108.070 -29.514 140.873 1.00 61.92 372 LEU A C 1
ATOM 2879 O O . LEU A 1 396 ? 108.523 -29.881 141.956 1.00 62.75 372 LEU A O 1
ATOM 2884 N N . ARG A 1 397 ? 108.576 -29.902 139.707 1.00 63.14 373 ARG A N 1
ATOM 2885 C CA . ARG A 1 397 ? 109.719 -30.805 139.634 1.00 69.72 373 ARG A CA 1
ATOM 2886 C C . ARG A 1 397 ? 111.005 -30.109 140.070 1.00 73.39 373 ARG A C 1
ATOM 2887 O O . ARG A 1 397 ? 111.952 -30.758 140.515 1.00 77.35 373 ARG A O 1
ATOM 2895 N N . ALA A 1 398 ? 111.034 -28.787 139.939 1.00 63.09 374 ALA A N 1
ATOM 2896 C CA . ALA A 1 398 ? 112.175 -28.003 140.393 1.00 60.53 374 ALA A CA 1
ATOM 2897 C C . ALA A 1 398 ? 112.168 -27.903 141.912 1.00 62.58 374 ALA A C 1
ATOM 2898 O O . ALA A 1 398 ? 113.208 -27.694 142.537 1.00 72.17 374 ALA A O 1
ATOM 2900 N N . ALA A 1 399 ? 110.986 -28.052 142.500 1.00 66.80 375 ALA A N 1
ATOM 2901 C CA . ALA A 1 399 ? 110.839 -28.022 143.949 1.00 68.07 375 ALA A CA 1
ATOM 2902 C C . ALA A 1 399 ? 111.279 -29.346 144.562 1.00 71.16 375 ALA A C 1
ATOM 2903 O O . ALA A 1 399 ? 111.842 -29.377 145.656 1.00 75.49 375 ALA A O 1
ATOM 2905 N N . LYS A 1 400 ? 111.017 -30.438 143.850 1.00 66.65 376 LYS A N 1
ATOM 2906 C CA . LYS A 1 400 ? 111.425 -31.762 144.305 1.00 78.66 376 LYS A CA 1
ATOM 2907 C C . LYS A 1 400 ? 112.921 -31.970 144.098 1.00 77.62 376 LYS A C 1
ATOM 2908 O O . LYS A 1 400 ? 113.579 -32.647 144.889 1.00 87.88 376 LYS A O 1
ATOM 2914 N N . GLN A 1 401 ? 113.452 -31.384 143.030 1.00 77.93 377 GLN A N 1
ATOM 2915 C CA . GLN A 1 401 ? 114.874 -31.488 142.726 1.00 81.20 377 GLN A CA 1
ATOM 2916 C C . GLN A 1 401 ? 115.697 -30.697 143.738 1.00 79.82 377 GLN A C 1
ATOM 2917 O O . GLN A 1 401 ? 116.828 -31.065 144.058 1.00 80.61 377 GLN A O 1
ATOM 2923 N N . ALA A 1 402 ? 115.120 -29.610 144.240 1.00 67.12 378 ALA A N 1
ATOM 2924 C CA . ALA A 1 402 ? 115.790 -28.766 145.222 1.00 69.08 378 ALA A CA 1
ATOM 2925 C C . ALA A 1 402 ? 115.355 -29.125 146.638 1.00 80.06 378 ALA A C 1
ATOM 2926 O O . ALA A 1 402 ? 115.859 -28.561 147.611 1.00 78.65 378 ALA A O 1
ATOM 2928 N N . GLU A 1 403 ? 114.419 -30.066 146.736 1.00 80.07 379 GLU A N 1
ATOM 2929 C CA . GLU A 1 403 ? 113.858 -30.492 148.017 1.00 82.23 379 GLU A CA 1
ATOM 2930 C C . GLU A 1 403 ? 113.285 -29.324 148.817 1.00 79.15 379 GLU A C 1
ATOM 2931 O O . GLU A 1 403 ? 113.507 -29.213 150.022 1.00 74.95 379 GLU A O 1
ATOM 2937 N N . ARG A 1 404 ? 112.549 -28.455 148.132 1.00 77.65 380 ARG A N 1
ATOM 2938 C CA . ARG A 1 404 ? 111.891 -27.325 148.776 1.00 71.58 380 ARG A CA 1
ATOM 2939 C C . ARG A 1 404 ? 110.382 -27.413 148.583 1.00 73.10 380 ARG A C 1
ATOM 2940 O O . ARG A 1 404 ? 109.908 -27.926 147.569 1.00 80.17 380 ARG A O 1
ATOM 2948 N N . LYS A 1 405 ? 109.629 -26.916 149.559 1.00 76.71 381 LYS A N 1
ATOM 2949 C CA . LYS A 1 405 ? 108.173 -26.930 149.480 1.00 78.20 381 LYS A CA 1
ATOM 2950 C C . LYS A 1 405 ? 107.641 -25.612 148.927 1.00 70.04 381 LYS A C 1
ATOM 2951 O O . LYS A 1 405 ? 108.013 -24.537 149.399 1.00 65.04 381 LYS A O 1
ATOM 2957 N N . ILE A 1 406 ? 106.772 -25.699 147.924 1.00 71.71 382 ILE A N 1
ATOM 2958 C CA . ILE A 1 406 ? 106.203 -24.505 147.309 1.00 64.08 382 ILE A CA 1
ATOM 2959 C C . ILE A 1 406 ? 104.677 -24.537 147.229 1.00 61.01 382 ILE A C 1
ATOM 2960 O O . ILE A 1 406 ? 104.073 -25.590 147.018 1.00 58.85 382 ILE A O 1
ATOM 2965 N N . LYS A 1 407 ? 104.064 -23.371 147.407 1.00 66.62 383 LYS A N 1
ATOM 2966 C CA . LYS A 1 407 ? 102.627 -23.216 147.217 1.00 64.52 383 LYS A CA 1
ATOM 2967 C C . LYS A 1 407 ? 102.384 -22.529 145.878 1.00 61.19 383 LYS A C 1
ATOM 2968 O O . LYS A 1 407 ? 102.750 -21.368 145.692 1.00 64.90 383 LYS A O 1
ATOM 2974 N N . VAL A 1 408 ? 101.766 -23.249 144.949 1.00 58.77 384 VAL A N 1
ATOM 2975 C CA . VAL A 1 408 ? 101.665 -22.787 143.568 1.00 58.07 384 VAL A CA 1
ATOM 2976 C C . VAL A 1 408 ? 100.329 -22.126 143.232 1.00 50.54 384 VAL A C 1
ATOM 2977 O O . VAL A 1 408 ? 99.264 -22.639 143.572 1.00 55.47 384 VAL A O 1
ATOM 2981 N N . TYR A 1 409 ? 100.402 -20.975 142.570 1.00 53.23 385 TYR A N 1
ATOM 2982 C CA . TYR A 1 409 ? 99.228 -20.332 141.993 1.00 53.26 385 TYR A CA 1
ATOM 2983 C C . TYR A 1 409 ? 99.361 -20.309 140.475 1.00 48.84 385 TYR A C 1
ATOM 2984 O O . TYR A 1 409 ? 100.288 -19.706 139.936 1.00 49.84 385 TYR A O 1
ATOM 2993 N N . ALA A 1 410 ? 98.438 -20.973 139.788 1.00 50.06 386 ALA A N 1
ATOM 2994 C CA . ALA A 1 410 ? 98.456 -21.011 138.330 1.00 45.01 386 ALA A CA 1
ATOM 2995 C C . ALA A 1 410 ? 97.358 -20.126 137.752 1.00 43.72 386 ALA A C 1
ATOM 2996 O O . ALA A 1 410 ? 96.191 -20.513 137.720 1.00 46.85 386 ALA A O 1
ATOM 2998 N N . VAL A 1 411 ? 97.736 -18.937 137.296 1.00 38.99 387 VAL A N 1
ATOM 2999 C CA . VAL A 1 411 ? 96.766 -17.988 136.759 1.00 42.23 387 VAL A CA 1
ATOM 3000 C C . VAL A 1 411 ? 96.810 -17.921 135.231 1.00 47.58 387 VAL A C 1
ATOM 3001 O O . VAL A 1 411 ? 97.873 -18.044 134.619 1.00 43.93 387 VAL A O 1
ATOM 3005 N N . GLU A 1 412 ? 95.639 -17.748 134.625 1.00 47.86 388 GLU A N 1
ATOM 3006 C CA . GLU A 1 412 ? 95.511 -17.680 133.176 1.00 40.97 388 GLU A CA 1
ATOM 3007 C C . GLU A 1 412 ? 94.246 -16.921 132.796 1.00 44.91 388 GLU A C 1
ATOM 3008 O O . GLU A 1 412 ? 93.227 -17.024 133.476 1.00 44.27 388 GLU A O 1
ATOM 3014 N N . LYS A 1 413 ? 94.313 -16.160 131.710 1.00 42.75 389 LYS A N 1
ATOM 3015 C CA . LYS A 1 413 ? 93.159 -15.395 131.254 1.00 43.46 389 LYS A CA 1
ATOM 3016 C C . LYS A 1 413 ? 92.372 -16.161 130.195 1.00 41.67 389 LYS A C 1
ATOM 3017 O O . LYS A 1 413 ? 91.167 -15.963 130.046 1.00 42.87 389 LYS A O 1
ATOM 3023 N N . ASN A 1 414 ? 93.061 -17.028 129.459 1.00 40.36 390 ASN A N 1
ATOM 3024 C CA . ASN A 1 414 ? 92.430 -17.845 128.431 1.00 39.38 390 ASN A CA 1
ATOM 3025 C C . ASN A 1 414 ? 91.553 -18.912 129.076 1.00 41.83 390 ASN A C 1
ATOM 3026 O O . ASN A 1 414 ? 92.066 -19.849 129.686 1.00 49.53 390 ASN A O 1
ATOM 3031 N N . PRO A 1 415 ? 90.224 -18.775 128.936 1.00 37.86 391 PRO A N 1
ATOM 3032 C CA . PRO A 1 415 ? 89.268 -19.684 129.578 1.00 36.55 391 PRO A CA 1
ATOM 3033 C C . PRO A 1 415 ? 89.447 -21.113 129.085 1.00 41.43 391 PRO A C 1
ATOM 3034 O O . PRO A 1 415 ? 89.277 -22.063 129.849 1.00 31.45 391 PRO A O 1
ATOM 3038 N N . ASN A 1 416 ? 89.796 -21.250 127.810 1.00 40.50 392 ASN A N 1
ATOM 3039 C CA . ASN A 1 416 ? 90.004 -22.556 127.202 1.00 41.95 392 ASN A CA 1
ATOM 3040 C C . ASN A 1 416 ? 91.221 -23.269 127.779 1.00 44.57 392 ASN A C 1
ATOM 3041 O O . ASN A 1 416 ? 91.223 -24.491 127.932 1.00 47.45 392 ASN A O 1
ATOM 3046 N N . ALA A 1 417 ? 92.256 -22.498 128.099 1.00 44.42 393 ALA A N 1
ATOM 3047 C CA . ALA A 1 417 ? 93.472 -23.051 128.683 1.00 41.60 393 ALA A CA 1
ATOM 3048 C C . ALA A 1 417 ? 93.253 -23.424 130.146 1.00 46.57 393 ALA A C 1
ATOM 3049 O O . ALA A 1 417 ? 93.850 -24.376 130.648 1.00 41.24 393 ALA A O 1
ATOM 3051 N N . VAL A 1 418 ? 92.394 -22.666 130.823 1.00 43.86 394 VAL A N 1
ATOM 3052 C CA . VAL A 1 418 ? 92.058 -22.932 132.218 1.00 38.90 394 VAL A CA 1
ATOM 3053 C C . VAL A 1 418 ? 91.401 -24.303 132.354 1.00 43.21 394 VAL A C 1
ATOM 3054 O O . VAL A 1 418 ? 91.630 -25.021 133.330 1.00 49.19 394 VAL A O 1
ATOM 3058 N N . ILE A 1 419 ? 90.595 -24.665 131.360 1.00 37.29 395 ILE A N 1
ATOM 3059 C CA . ILE A 1 419 ? 89.966 -25.980 131.313 1.00 38.72 395 ILE A CA 1
ATOM 3060 C C . ILE A 1 419 ? 91.028 -27.077 131.325 1.00 47.08 395 ILE A C 1
ATOM 3061 O O . ILE A 1 419 ? 90.866 -28.107 131.982 1.00 57.90 395 ILE A O 1
ATOM 3066 N N . THR A 1 420 ? 92.120 -26.840 130.606 1.00 49.06 396 THR A N 1
ATOM 3067 C CA . THR A 1 420 ? 93.244 -27.767 130.586 1.00 46.23 396 THR A CA 1
ATOM 3068 C C . THR A 1 420 ? 93.986 -27.732 131.921 1.00 47.67 396 THR A C 1
ATOM 3069 O O . THR A 1 420 ? 94.445 -28.763 132.415 1.00 42.16 396 THR A O 1
ATOM 3073 N N . LEU A 1 421 ? 94.093 -26.540 132.501 1.00 42.42 397 LEU A N 1
ATOM 3074 C CA . LEU A 1 421 ? 94.783 -26.358 133.775 1.00 43.73 397 LEU A CA 1
ATOM 3075 C C . LEU A 1 421 ? 94.070 -27.067 134.921 1.00 48.93 397 LEU A C 1
ATOM 3076 O O . LEU A 1 421 ? 94.710 -27.596 135.829 1.00 56.09 397 LEU A O 1
ATOM 3081 N N . GLU A 1 422 ? 92.742 -27.073 134.876 1.00 52.98 398 GLU A N 1
ATOM 3082 C CA . GLU A 1 422 ? 91.953 -27.711 135.923 1.00 55.97 398 GLU A CA 1
ATOM 3083 C C . GLU A 1 422 ? 91.829 -29.216 135.704 1.00 52.17 398 GLU A C 1
ATOM 3084 O O . GLU A 1 422 ? 91.252 -29.928 136.525 1.00 59.64 398 GLU A O 1
ATOM 3090 N N . GLY A 1 423 ? 92.381 -29.692 134.594 1.00 53.47 399 GLY A N 1
ATOM 3091 C CA . GLY A 1 423 ? 92.479 -31.118 134.343 1.00 53.18 399 GLY A CA 1
ATOM 3092 C C . GLY A 1 423 ? 93.641 -31.695 135.126 1.00 59.31 399 GLY A C 1
ATOM 3093 O O . GLY A 1 423 ? 93.508 -32.721 135.791 1.00 67.62 399 GLY A O 1
ATOM 3094 N N . TRP A 1 424 ? 94.788 -31.025 135.043 1.00 57.95 400 TRP A N 1
ATOM 3095 C CA . TRP A 1 424 ? 95.960 -31.394 135.828 1.00 62.17 400 TRP A CA 1
ATOM 3096 C C . TRP A 1 424 ? 95.678 -31.187 137.311 1.00 58.39 400 TRP A C 1
ATOM 3097 O O . TRP A 1 424 ? 96.143 -31.948 138.159 1.00 58.69 400 TRP A O 1
ATOM 3108 N N . ARG A 1 425 ? 94.910 -30.143 137.605 1.00 55.41 401 ARG A N 1
ATOM 3109 C CA . ARG A 1 425 ? 94.583 -29.758 138.972 1.00 59.31 401 ARG A CA 1
ATOM 3110 C C . ARG A 1 425 ? 93.837 -30.851 139.734 1.00 65.39 401 ARG A C 1
ATOM 3111 O O . ARG A 1 425 ? 94.163 -31.147 140.884 1.00 67.70 401 ARG A O 1
ATOM 3119 N N . TYR A 1 426 ? 92.840 -31.449 139.091 1.00 68.12 402 TYR A N 1
ATOM 3120 C CA . TYR A 1 426 ? 92.005 -32.448 139.752 1.00 67.20 402 TYR A CA 1
ATOM 3121 C C . TYR A 1 426 ? 92.337 -33.878 139.335 1.00 66.91 402 TYR A C 1
ATOM 3122 O O . TYR A 1 426 ? 91.486 -34.765 139.405 1.00 79.97 402 TYR A O 1
ATOM 3131 N N . GLU A 1 427 ? 93.576 -34.099 138.907 1.00 61.01 403 GLU A N 1
ATOM 3132 C CA . GLU A 1 427 ? 94.033 -35.439 138.553 1.00 72.40 403 GLU A CA 1
ATOM 3133 C C . GLU A 1 427 ? 95.471 -35.692 138.995 1.00 73.01 403 GLU A C 1
ATOM 3134 O O . GLU A 1 427 ? 95.812 -36.796 139.420 1.00 75.26 403 GLU A O 1
ATOM 3140 N N . GLU A 1 428 ? 96.312 -34.667 138.897 1.00 64.12 404 GLU A N 1
ATOM 3141 C CA . GLU A 1 428 ? 97.737 -34.832 139.155 1.00 61.72 404 GLU A CA 1
ATOM 3142 C C . GLU A 1 428 ? 98.251 -33.928 140.274 1.00 62.87 404 GLU A C 1
ATOM 3143 O O . GLU A 1 428 ? 98.830 -34.404 141.250 1.00 74.65 404 GLU A O 1
ATOM 3149 N N . TRP A 1 429 ? 98.037 -32.625 140.121 1.00 62.93 405 TRP A N 1
ATOM 3150 C CA . TRP A 1 429 ? 98.595 -31.633 141.037 1.00 60.64 405 TRP A CA 1
ATOM 3151 C C . TRP A 1 429 ? 98.063 -31.755 142.463 1.00 66.40 405 TRP A C 1
ATOM 3152 O O . TRP A 1 429 ? 98.749 -32.264 143.348 1.00 77.55 405 TRP A O 1
ATOM 3163 N N . GLY A 1 430 ? 96.841 -31.281 142.682 1.00 58.21 406 GLY A N 1
ATOM 3164 C CA . GLY A 1 430 ? 96.244 -31.314 144.004 1.00 62.09 406 GLY A CA 1
ATOM 3165 C C . GLY A 1 430 ? 95.948 -29.926 144.535 1.00 66.05 406 GLY A C 1
ATOM 3166 O O . GLY A 1 430 ? 95.879 -28.964 143.772 1.00 73.97 406 GLY A O 1
ATOM 3167 N N . SER A 1 431 ? 95.782 -29.819 145.849 1.00 66.33 407 SER A N 1
ATOM 3168 C CA . SER A 1 431 ? 95.412 -28.553 146.472 1.00 61.53 407 SER A CA 1
ATOM 3169 C C . SER A 1 431 ? 96.594 -27.597 146.626 1.00 60.36 407 SER A C 1
ATOM 3170 O O . SER A 1 431 ? 96.415 -26.441 147.010 1.00 52.12 407 SER A O 1
ATOM 3173 N N . GLN A 1 432 ? 97.798 -28.076 146.328 1.00 60.44 408 GLN A N 1
ATOM 3174 C CA . GLN A 1 432 ? 98.986 -27.234 146.426 1.00 62.52 408 GLN A CA 1
ATOM 3175 C C . GLN A 1 432 ? 99.035 -26.227 145.281 1.00 65.28 408 GLN A C 1
ATOM 3176 O O . GLN A 1 432 ? 99.693 -25.191 145.379 1.00 65.52 408 GLN A O 1
ATOM 3182 N N . VAL A 1 433 ? 98.334 -26.540 144.196 1.00 62.00 409 VAL A N 1
ATOM 3183 C CA . VAL A 1 433 ? 98.248 -25.638 143.056 1.00 57.28 409 VAL A CA 1
ATOM 3184 C C . VAL A 1 433 ? 96.847 -25.046 142.952 1.00 60.48 409 VAL A C 1
ATOM 3185 O O . VAL A 1 433 ? 95.866 -25.774 142.827 1.00 56.86 409 VAL A O 1
ATOM 3189 N N . THR A 1 434 ? 96.759 -23.722 143.010 1.00 59.63 410 THR A N 1
ATOM 3190 C CA . THR A 1 434 ? 95.475 -23.042 142.895 1.00 47.83 410 THR A CA 1
ATOM 3191 C C . THR A 1 434 ? 95.318 -22.419 141.513 1.00 53.20 410 THR A C 1
ATOM 3192 O O . THR A 1 434 ? 96.046 -21.495 141.152 1.00 57.26 410 THR A O 1
ATOM 3196 N N . VAL A 1 435 ? 94.366 -22.934 140.742 1.00 53.87 411 VAL A N 1
ATOM 3197 C CA . VAL A 1 435 ? 94.130 -22.444 139.389 1.00 48.97 411 VAL A CA 1
ATOM 3198 C C . VAL A 1 435 ? 93.240 -21.203 139.389 1.00 51.22 411 VAL A C 1
ATOM 3199 O O . VAL A 1 435 ? 92.115 -21.233 139.888 1.00 54.73 411 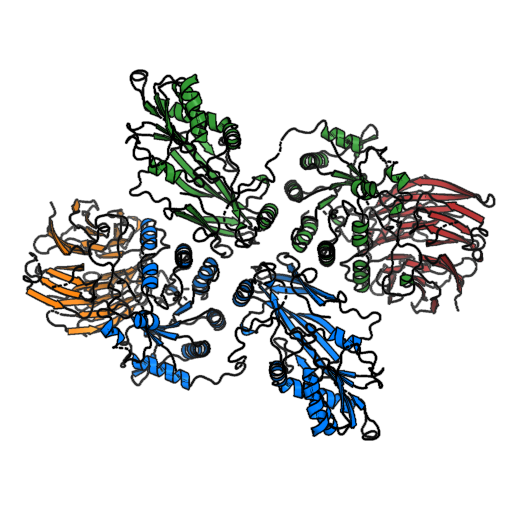VAL A O 1
ATOM 3203 N N . VAL A 1 436 ? 93.755 -20.116 138.824 1.00 42.70 412 VAL A N 1
ATOM 3204 C CA . VAL A 1 436 ? 93.024 -18.855 138.767 1.00 39.57 412 VAL A CA 1
ATOM 3205 C C . VAL A 1 436 ? 92.712 -18.464 137.325 1.00 46.35 412 VAL A C 1
ATOM 3206 O O . VAL A 1 436 ? 93.596 -18.453 136.471 1.00 46.33 412 VAL A O 1
ATOM 3210 N N . SER A 1 437 ? 91.449 -18.149 137.059 1.00 44.17 413 SER A N 1
ATOM 3211 C CA . SER A 1 437 ? 91.040 -17.705 135.732 1.00 38.96 413 SER A CA 1
ATOM 3212 C C . SER A 1 437 ? 90.845 -16.192 135.707 1.00 39.70 413 SER A C 1
ATOM 3213 O O . SER A 1 437 ? 89.929 -15.666 136.338 1.00 49.64 413 SER A O 1
ATOM 3216 N N . GLY A 1 438 ? 91.713 -15.496 134.979 1.00 39.35 414 GLY A N 1
ATOM 3217 C CA . GLY A 1 438 ? 91.622 -14.052 134.865 1.00 43.06 414 GLY A CA 1
ATOM 3218 C C . GLY A 1 438 ? 92.932 -13.391 134.480 1.00 43.19 414 GLY A C 1
ATOM 3219 O O . GLY A 1 438 ? 93.955 -14.058 134.322 1.00 37.80 414 GLY A O 1
ATOM 3220 N N . ASP A 1 439 ? 92.897 -12.071 134.327 1.00 48.81 415 ASP A N 1
ATOM 3221 C CA . ASP A 1 439 ? 94.085 -11.303 133.974 1.00 43.62 415 ASP A CA 1
ATOM 3222 C C . ASP A 1 439 ? 94.924 -11.040 135.220 1.00 42.71 415 ASP A C 1
ATOM 3223 O O . ASP A 1 439 ? 94.390 -10.725 136.282 1.00 46.52 415 ASP A O 1
ATOM 3236 N N . ARG A 1 441 ? 96.767 -8.610 135.735 1.00 42.51 417 ARG A N 1
ATOM 3237 C CA . ARG A 1 441 ? 96.767 -7.177 136.007 1.00 43.71 417 ARG A CA 1
ATOM 3238 C C . ARG A 1 441 ? 95.550 -6.756 136.826 1.00 42.92 417 ARG A C 1
ATOM 3239 O O . ARG A 1 441 ? 95.555 -5.701 137.461 1.00 44.66 417 ARG A O 1
ATOM 3247 N N . GLU A 1 442 ? 94.509 -7.582 136.806 1.00 43.01 418 GLU A N 1
ATOM 3248 C CA . GLU A 1 442 ? 93.267 -7.260 137.501 1.00 49.59 418 GLU A CA 1
ATOM 3249 C C . GLU A 1 442 ? 93.018 -8.194 138.682 1.00 47.05 418 GLU A C 1
ATOM 3250 O O . GLU A 1 442 ? 92.206 -7.896 139.558 1.00 40.79 418 GLU A O 1
ATOM 3256 N N . TRP A 1 443 ? 93.719 -9.323 138.700 1.00 39.22 419 TRP A N 1
ATOM 3257 C CA . TRP A 1 443 ? 93.535 -10.320 139.748 1.00 40.28 419 TRP A CA 1
ATOM 3258 C C . TRP A 1 443 ? 94.025 -9.825 141.104 1.00 50.93 419 TRP A C 1
ATOM 3259 O O . TRP A 1 443 ? 95.122 -9.279 141.221 1.00 63.86 419 TRP A O 1
ATOM 3270 N N . LYS A 1 444 ? 93.198 -10.020 142.126 1.00 54.73 420 LYS A N 1
ATOM 3271 C CA . LYS A 1 444 ? 93.543 -9.630 143.486 1.00 60.98 420 LYS A CA 1
ATOM 3272 C C . LYS A 1 444 ? 94.034 -10.839 144.276 1.00 63.33 420 LYS A C 1
ATOM 3273 O O . LYS A 1 444 ? 93.237 -11.656 144.736 1.00 69.89 420 LYS A O 1
ATOM 3279 N N . ALA A 1 445 ? 95.349 -10.950 144.424 1.00 60.06 421 ALA A N 1
ATOM 3280 C CA . ALA A 1 445 ? 95.943 -12.073 145.139 1.00 64.66 421 ALA A CA 1
ATOM 3281 C C . ALA A 1 445 ? 95.748 -11.935 146.645 1.00 75.04 421 ALA A C 1
ATOM 3282 O O . ALA A 1 445 ? 96.039 -10.886 147.219 1.00 80.42 421 ALA A O 1
ATOM 3284 N N . PRO A 1 446 ? 95.253 -13.002 147.288 1.00 75.40 422 PRO A N 1
ATOM 3285 C CA . PRO A 1 446 ? 95.013 -13.022 148.734 1.00 81.31 422 PRO A CA 1
ATOM 3286 C C . PRO A 1 446 ? 96.282 -13.357 149.508 1.00 72.00 422 PRO A C 1
ATOM 3287 O O . PRO A 1 446 ? 96.225 -13.584 150.717 1.00 79.48 422 PRO A O 1
ATOM 3291 N N . GLU A 1 447 ? 97.414 -13.383 148.812 1.00 67.95 423 GLU A N 1
ATOM 3292 C CA . GLU A 1 447 ? 98.679 -13.783 149.411 1.00 71.01 423 GLU A CA 1
ATOM 3293 C C . GLU A 1 447 ? 99.835 -13.368 148.509 1.00 74.79 423 GLU A C 1
ATOM 3294 O O . GLU A 1 447 ? 99.892 -13.768 147.348 1.00 75.14 423 GLU A O 1
ATOM 3300 N N . LYS A 1 448 ? 100.751 -12.563 149.038 1.00 59.97 424 LYS A N 1
ATOM 3301 C CA . LYS A 1 448 ? 101.903 -12.117 148.259 1.00 62.67 424 LYS A CA 1
ATOM 3302 C C . LYS A 1 448 ? 102.829 -13.283 147.921 1.00 67.12 424 LYS A C 1
ATOM 3303 O O . LYS A 1 448 ? 102.891 -14.269 148.654 1.00 61.75 424 LYS A O 1
ATOM 3309 N N . ALA A 1 449 ? 103.546 -13.166 146.808 1.00 61.96 425 ALA A N 1
ATOM 3310 C CA . ALA A 1 449 ? 104.366 -14.267 146.313 1.00 58.30 425 ALA A CA 1
ATOM 3311 C C . ALA A 1 449 ? 105.863 -14.010 146.453 1.00 58.30 425 ALA A C 1
ATOM 3312 O O . ALA A 1 449 ? 106.319 -12.867 146.406 1.00 54.99 425 ALA A O 1
ATOM 3314 N N . ASP A 1 450 ? 106.620 -15.089 146.622 1.00 49.60 426 ASP A N 1
ATOM 3315 C CA . ASP A 1 450 ? 108.074 -15.015 146.671 1.00 60.03 426 ASP A CA 1
ATOM 3316 C C . ASP A 1 450 ? 108.647 -15.028 145.261 1.00 60.00 426 ASP A C 1
ATOM 3317 O O . ASP A 1 450 ? 109.575 -14.283 144.947 1.00 55.22 426 ASP A O 1
ATOM 3322 N N . ILE A 1 451 ? 108.090 -15.889 144.416 1.00 61.42 427 ILE A N 1
ATOM 3323 C CA . ILE A 1 451 ? 108.574 -16.054 143.051 1.00 53.22 427 ILE A CA 1
ATOM 3324 C C . ILE A 1 451 ? 107.432 -15.992 142.043 1.00 60.17 427 ILE A C 1
ATOM 3325 O O . ILE A 1 451 ? 106.444 -16.715 142.171 1.00 61.49 427 ILE A O 1
ATOM 3330 N N . ILE A 1 452 ? 107.568 -15.128 141.043 1.00 47.33 428 ILE A N 1
ATOM 3331 C CA . ILE A 1 452 ? 106.624 -15.113 139.930 1.00 39.86 428 ILE A CA 1
ATOM 3332 C C . ILE A 1 452 ? 107.295 -15.608 138.650 1.00 44.16 428 ILE A C 1
ATOM 3333 O O . ILE A 1 452 ? 108.360 -15.126 138.264 1.00 48.71 428 ILE A O 1
ATOM 3338 N N . VAL A 1 453 ? 106.672 -16.588 138.005 1.00 43.20 429 VAL A N 1
ATOM 3339 C CA . VAL A 1 453 ? 107.229 -17.180 136.797 1.00 43.27 429 VAL A CA 1
ATOM 3340 C C . VAL A 1 453 ? 106.310 -16.954 135.602 1.00 42.81 429 VAL A C 1
ATOM 3341 O O . VAL A 1 453 ? 105.139 -17.333 135.625 1.00 35.71 429 VAL A O 1
ATOM 3345 N N . SER A 1 454 ? 106.848 -16.332 134.559 1.00 40.37 430 SER A N 1
ATOM 3346 C CA . SER A 1 454 ? 106.073 -16.048 133.359 1.00 39.04 430 SER A CA 1
ATOM 3347 C C . SER A 1 454 ? 106.899 -16.278 132.100 1.00 35.06 430 SER A C 1
ATOM 3348 O O . SER A 1 454 ? 108.127 -16.205 132.128 1.00 42.19 430 SER A O 1
ATOM 3351 N N . GLU A 1 455 ? 106.215 -16.559 130.998 1.00 42.02 431 GLU A N 1
ATOM 3352 C CA . GLU A 1 455 ? 106.869 -16.728 129.709 1.00 36.78 431 GLU A CA 1
ATOM 3353 C C . GLU A 1 455 ? 106.076 -15.964 128.657 1.00 34.28 431 GLU A C 1
ATOM 3354 O O . GLU A 1 455 ? 105.464 -16.557 127.770 1.00 34.82 431 GLU A O 1
ATOM 3360 N N . LEU A 1 456 ? 106.084 -14.640 128.775 1.00 29.97 432 LEU A N 1
ATOM 3361 C CA . LEU A 1 456 ? 105.313 -13.778 127.889 1.00 30.12 432 LEU A CA 1
ATOM 3362 C C . LEU A 1 456 ? 106.224 -13.121 126.860 1.00 43.04 432 LEU A C 1
ATOM 3363 O O . LEU A 1 456 ? 105.932 -12.034 126.360 1.00 40.89 432 LEU A O 1
ATOM 3368 N N . LEU A 1 457 ? 107.329 -13.789 126.548 1.00 37.90 433 LEU A N 1
ATOM 3369 C CA . LEU A 1 457 ? 108.334 -13.229 125.655 1.00 33.73 433 LEU A CA 1
ATOM 3370 C C . LEU A 1 457 ? 108.026 -13.524 124.193 1.00 35.87 433 LEU A C 1
ATOM 3371 O O . LEU A 1 457 ? 107.678 -14.648 123.833 1.00 42.21 433 LEU A O 1
ATOM 3376 N N . GLY A 1 458 ? 108.157 -12.502 123.354 1.00 32.27 434 GLY A N 1
ATOM 3377 C CA . GLY A 1 458 ? 107.964 -12.658 121.925 1.00 26.94 434 GLY A CA 1
ATOM 3378 C C . GLY A 1 458 ? 109.290 -12.713 121.194 1.00 33.53 434 GLY A C 1
ATOM 3379 O O . GLY A 1 458 ? 110.349 -12.799 121.817 1.00 37.95 434 GLY A O 1
ATOM 3380 N N . SER A 1 459 ? 109.234 -12.662 119.868 1.00 26.73 435 SER A N 1
ATOM 3381 C CA . SER A 1 459 ? 110.438 -12.720 119.047 1.00 29.74 435 SER A CA 1
ATOM 3382 C C . SER A 1 459 ? 111.301 -11.475 119.229 1.00 39.44 435 SER A C 1
ATOM 3383 O O . SER A 1 459 ? 112.513 -11.510 119.011 1.00 38.17 435 SER A O 1
ATOM 3386 N N . PHE A 1 460 ? 110.669 -10.378 119.629 1.00 36.73 436 PHE A N 1
ATOM 3387 C CA . PHE A 1 460 ? 111.376 -9.125 119.854 1.00 27.02 436 PHE A CA 1
ATOM 3388 C C . PHE A 1 460 ? 111.442 -8.834 121.348 1.00 27.20 436 PHE A C 1
ATOM 3389 O O . PHE A 1 460 ? 111.758 -7.720 121.765 1.00 30.95 436 PHE A O 1
ATOM 3397 N N . GLY A 1 461 ? 111.138 -9.849 122.150 1.00 39.85 437 GLY A N 1
ATOM 3398 C CA . GLY A 1 461 ? 111.200 -9.730 123.595 1.00 28.91 437 GLY A CA 1
ATOM 3399 C C . GLY A 1 461 ? 109.932 -9.180 124.219 1.00 34.49 437 GLY A C 1
ATOM 3400 O O . GLY A 1 461 ? 109.215 -9.893 124.921 1.00 38.51 437 GLY A O 1
ATOM 3401 N N . ASP A 1 462 ? 109.653 -7.908 123.956 1.00 33.78 438 ASP A N 1
ATOM 3402 C CA . ASP A 1 462 ? 108.535 -7.220 124.592 1.00 33.12 438 ASP A CA 1
ATOM 3403 C C . ASP A 1 462 ? 107.347 -7.011 123.654 1.00 38.12 438 ASP A C 1
ATOM 3404 O O . ASP A 1 462 ? 106.386 -6.328 124.007 1.00 44.89 438 ASP A O 1
ATOM 3409 N N . ASN A 1 463 ? 107.411 -7.602 122.465 1.00 30.70 439 ASN A N 1
ATOM 3410 C CA . ASN A 1 463 ? 106.351 -7.432 121.475 1.00 31.90 439 ASN A CA 1
ATOM 3411 C C . ASN A 1 463 ? 105.048 -8.148 121.832 1.00 28.64 439 ASN A C 1
ATOM 3412 O O . ASN A 1 463 ? 104.024 -7.944 121.182 1.00 36.98 439 ASN A O 1
ATOM 3417 N N . GLU A 1 464 ? 105.091 -8.990 122.860 1.00 34.97 440 GLU A N 1
ATOM 3418 C CA . GLU A 1 464 ? 103.883 -9.642 123.355 1.00 33.05 440 GLU A CA 1
ATOM 3419 C C . GLU A 1 464 ? 103.396 -8.954 124.624 1.00 39.09 440 GLU A C 1
ATOM 3420 O O . GLU A 1 464 ? 102.546 -9.480 125.345 1.00 35.23 440 GLU A O 1
ATOM 3426 N N . LEU A 1 465 ? 103.955 -7.776 124.882 1.00 45.58 441 LEU A N 1
ATOM 3427 C CA . LEU A 1 465 ? 103.550 -6.924 126.000 1.00 43.48 441 LEU A CA 1
ATOM 3428 C C . LEU A 1 465 ? 103.782 -7.567 127.364 1.00 34.54 441 LEU A C 1
ATOM 3429 O O . LEU A 1 465 ? 102.955 -7.452 128.268 1.00 35.25 441 LEU A O 1
ATOM 3434 N N . SER A 1 466 ? 104.918 -8.242 127.497 1.00 36.73 442 SER A N 1
ATOM 3435 C CA . SER A 1 466 ? 105.361 -8.778 128.781 1.00 35.00 442 SER A CA 1
ATOM 3436 C C . SER A 1 466 ? 105.552 -7.720 129.882 1.00 33.20 442 SER A C 1
ATOM 3437 O O . SER A 1 466 ? 105.168 -7.962 131.027 1.00 37.40 442 SER A O 1
ATOM 3440 N N . PRO A 1 467 ? 106.155 -6.555 129.555 1.00 33.86 443 PRO A N 1
ATOM 3441 C CA . PRO A 1 467 ? 106.293 -5.536 130.604 1.00 34.23 443 PRO A CA 1
ATOM 3442 C C . PRO A 1 467 ? 104.961 -5.095 131.208 1.00 37.86 443 PRO A C 1
ATOM 3443 O O . PRO A 1 467 ? 104.834 -5.068 132.432 1.00 40.34 443 PRO A O 1
ATOM 3447 N N . GLU A 1 468 ? 103.991 -4.760 130.363 1.00 37.27 444 GLU A N 1
ATOM 3448 C CA . GLU A 1 468 ? 102.693 -4.281 130.833 1.00 31.49 444 GLU A CA 1
ATOM 3449 C C . GLU A 1 468 ? 101.980 -5.306 131.710 1.00 33.52 444 GLU A C 1
ATOM 3450 O O . GLU A 1 468 ? 101.353 -4.950 132.708 1.00 35.58 444 GLU A O 1
ATOM 3456 N N . CYS A 1 469 ? 102.083 -6.577 131.335 1.00 32.89 445 CYS A N 1
ATOM 3457 C CA . CYS A 1 469 ? 101.438 -7.647 132.087 1.00 36.81 445 CYS A CA 1
ATOM 3458 C C . CYS A 1 469 ? 102.070 -7.839 133.462 1.00 33.10 445 CYS A C 1
ATOM 3459 O O . CYS A 1 469 ? 101.368 -8.011 134.457 1.00 40.57 445 CYS A O 1
ATOM 3462 N N . LEU A 1 470 ? 103.398 -7.805 133.513 1.00 35.47 446 LEU A N 1
ATOM 3463 C CA . LEU A 1 470 ? 104.116 -8.006 134.766 1.00 33.30 446 LEU A CA 1
ATOM 3464 C C . LEU A 1 470 ? 104.042 -6.786 135.681 1.00 38.03 446 LEU A C 1
ATOM 3465 O O . LEU A 1 470 ? 104.018 -6.924 136.904 1.00 44.88 446 LEU A O 1
ATOM 3470 N N . ASP A 1 471 ? 104.006 -5.596 135.088 1.00 38.38 447 ASP A N 1
ATOM 3471 C CA . ASP A 1 471 ? 103.888 -4.363 135.862 1.00 38.25 447 ASP A CA 1
ATOM 3472 C C . ASP A 1 471 ? 102.577 -4.324 136.638 1.00 45.75 447 ASP A C 1
ATOM 3473 O O . ASP A 1 471 ? 102.534 -3.868 137.780 1.00 60.95 447 ASP A O 1
ATOM 3478 N N . GLY A 1 472 ? 101.510 -4.809 136.010 1.00 37.18 448 GLY A N 1
ATOM 3479 C CA . GLY A 1 472 ? 100.204 -4.854 136.643 1.00 47.60 448 GLY A CA 1
ATOM 3480 C C . GLY A 1 472 ? 100.065 -6.028 137.593 1.00 52.58 448 GLY A C 1
ATOM 3481 O O . GLY A 1 472 ? 99.053 -6.167 138.281 1.00 59.19 448 GLY A O 1
ATOM 3482 N N . ALA A 1 473 ? 101.088 -6.876 137.629 1.00 46.27 449 ALA A N 1
ATOM 3483 C CA . ALA A 1 473 ? 101.094 -8.043 138.502 1.00 46.91 449 ALA A CA 1
ATOM 3484 C C . ALA A 1 473 ? 102.220 -7.943 139.524 1.00 51.28 449 ALA A C 1
ATOM 3485 O O . ALA A 1 473 ? 102.501 -8.895 140.252 1.00 49.81 449 ALA A O 1
ATOM 3487 N N . GLN A 1 474 ? 102.856 -6.777 139.574 1.00 54.56 450 GLN A N 1
ATOM 3488 C CA . GLN A 1 474 ? 104.011 -6.557 140.437 1.00 50.27 450 GLN A CA 1
ATOM 3489 C C . GLN A 1 474 ? 103.605 -6.297 141.886 1.00 57.68 450 GLN A C 1
ATOM 3490 O O . GLN A 1 474 ? 104.370 -6.571 142.812 1.00 63.15 450 GLN A O 1
ATOM 3496 N N . HIS A 1 475 ? 102.395 -5.780 142.079 1.00 62.46 451 HIS A N 1
ATOM 3497 C CA . HIS A 1 475 ? 101.943 -5.366 143.406 1.00 56.72 451 HIS A CA 1
ATOM 3498 C C . HIS A 1 475 ? 101.829 -6.515 144.409 1.00 50.86 451 HIS A C 1
ATOM 3499 O O . HIS A 1 475 ? 102.114 -6.336 145.593 1.00 62.81 451 HIS A O 1
ATOM 3506 N N . PHE A 1 476 ? 101.417 -7.691 143.943 1.00 53.06 452 PHE A N 1
ATOM 3507 C CA . PHE A 1 476 ? 101.293 -8.839 144.840 1.00 59.76 452 PHE A CA 1
ATOM 3508 C C . PHE A 1 476 ? 102.571 -9.673 144.915 1.00 56.76 452 PHE A C 1
ATOM 3509 O O . PHE A 1 476 ? 102.544 -10.840 145.305 1.00 62.19 452 PHE A O 1
ATOM 3517 N N . LEU A 1 477 ? 103.689 -9.061 144.538 1.00 58.75 453 LEU A N 1
ATOM 3518 C CA . LEU A 1 477 ? 104.999 -9.672 144.717 1.00 59.52 453 LEU A CA 1
ATOM 3519 C C . LEU A 1 477 ? 105.632 -9.080 145.970 1.00 60.33 453 LEU A C 1
ATOM 3520 O O . LEU A 1 477 ? 105.559 -7.871 146.191 1.00 52.44 453 LEU A O 1
ATOM 3525 N N . LYS A 1 478 ? 106.243 -9.929 146.791 1.00 58.74 454 LYS A N 1
ATOM 3526 C CA . LYS A 1 478 ? 106.846 -9.473 148.041 1.00 54.66 454 LYS A CA 1
ATOM 3527 C C . LYS A 1 478 ? 107.986 -8.488 147.799 1.00 58.77 454 LYS A C 1
ATOM 3528 O O . LYS A 1 478 ? 108.526 -8.405 146.696 1.00 62.47 454 LYS A O 1
ATOM 3534 N N . ASP A 1 479 ? 108.344 -7.746 148.842 1.00 59.76 455 ASP A N 1
ATOM 3535 C CA . ASP A 1 479 ? 109.373 -6.715 148.746 1.00 59.99 455 ASP A CA 1
ATOM 3536 C C . ASP A 1 479 ? 110.733 -7.292 148.360 1.00 59.13 455 ASP A C 1
ATOM 3537 O O . ASP A 1 479 ? 111.564 -6.601 147.769 1.00 58.42 455 ASP A O 1
ATOM 3542 N N . ASP A 1 480 ? 110.952 -8.559 148.695 1.00 58.62 456 ASP A N 1
ATOM 3543 C CA . ASP A 1 480 ? 112.189 -9.245 148.342 1.00 53.88 456 ASP A CA 1
ATOM 3544 C C . ASP A 1 480 ? 111.913 -10.371 147.350 1.00 66.15 456 ASP A C 1
ATOM 3545 O O . ASP A 1 480 ? 112.653 -11.354 147.287 1.00 56.41 456 ASP A O 1
ATOM 3550 N N . GLY A 1 481 ? 110.844 -10.216 146.575 1.00 67.95 457 GLY A N 1
ATOM 3551 C CA . GLY A 1 481 ? 110.426 -11.237 145.631 1.00 55.43 457 GLY A CA 1
ATOM 3552 C C . GLY A 1 481 ? 111.281 -11.305 144.381 1.00 53.31 457 GLY A C 1
ATOM 3553 O O . GLY A 1 481 ? 111.858 -10.305 143.953 1.00 50.06 457 GLY A O 1
ATOM 3554 N N . VAL A 1 482 ? 111.355 -12.494 143.792 1.00 45.87 458 VAL A N 1
ATOM 3555 C CA . VAL A 1 482 ? 112.134 -12.710 142.578 1.00 47.97 458 VAL A CA 1
ATOM 3556 C C . VAL A 1 482 ? 111.217 -12.967 141.386 1.00 52.85 458 VAL A C 1
ATOM 3557 O O . VAL A 1 482 ? 110.291 -13.773 141.468 1.00 58.71 458 VAL A O 1
ATOM 3561 N N . SER A 1 483 ? 111.476 -12.277 140.280 1.00 48.69 459 SER A N 1
ATOM 3562 C CA . SER A 1 483 ? 110.683 -12.452 139.071 1.00 38.13 459 SER A CA 1
ATOM 3563 C C . SER A 1 483 ? 111.451 -13.224 138.003 1.00 44.33 459 SER A C 1
ATOM 3564 O O . SER A 1 483 ? 112.609 -12.922 137.718 1.00 55.19 459 SER A O 1
ATOM 3567 N N . ILE A 1 484 ? 110.799 -14.225 137.421 1.00 40.56 460 ILE A N 1
ATOM 3568 C CA . ILE A 1 484 ? 111.382 -14.992 136.327 1.00 36.29 460 ILE A CA 1
ATOM 3569 C C . ILE A 1 484 ? 110.535 -14.828 135.068 1.00 41.14 460 ILE A C 1
ATOM 3570 O O . ILE A 1 484 ? 109.372 -15.232 135.046 1.00 44.94 460 ILE A O 1
ATOM 3575 N N . PRO A 1 485 ? 111.115 -14.233 134.012 1.00 39.27 461 PRO A N 1
ATOM 3576 C CA . PRO A 1 485 ? 112.506 -13.771 133.939 1.00 37.97 461 PRO A CA 1
ATOM 3577 C C . PRO A 1 485 ? 112.733 -12.444 134.659 1.00 43.19 461 PRO A C 1
ATOM 3578 O O . PRO A 1 485 ? 111.797 -11.664 134.836 1.00 38.59 461 PRO A O 1
ATOM 3582 N N . GLY A 1 486 ? 113.974 -12.202 135.070 1.00 40.78 462 GLY A N 1
ATOM 3583 C CA . GLY A 1 486 ? 114.325 -10.987 135.781 1.00 38.16 462 GLY A CA 1
ATOM 3584 C C . GLY A 1 486 ? 114.499 -9.803 134.853 1.00 42.97 462 GLY A C 1
ATOM 3585 O O . GLY A 1 486 ? 114.215 -8.665 135.227 1.00 39.58 462 GLY A O 1
ATOM 3586 N N . GLU A 1 487 ? 114.972 -10.071 133.639 1.00 43.45 463 GLU A N 1
ATOM 3587 C CA . GLU A 1 487 ? 115.149 -9.023 132.640 1.00 41.84 463 GLU A CA 1
ATOM 3588 C C . GLU A 1 487 ? 115.228 -9.586 131.224 1.00 39.93 463 GLU A C 1
ATOM 3589 O O . GLU A 1 487 ? 115.510 -10.769 131.027 1.00 41.37 463 GLU A O 1
ATOM 3595 N N . TYR A 1 488 ? 114.970 -8.727 130.243 1.00 34.10 464 TYR A N 1
ATOM 3596 C CA . TYR A 1 488 ? 115.120 -9.086 128.837 1.00 31.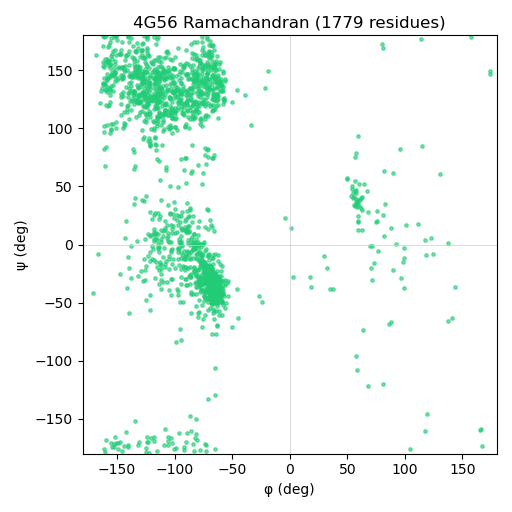15 464 TYR A CA 1
ATOM 3597 C C . TYR A 1 488 ? 115.419 -7.855 127.984 1.00 35.20 464 TYR A C 1
ATOM 3598 O O . TYR A 1 488 ? 115.032 -6.738 128.330 1.00 31.46 464 TYR A O 1
ATOM 3607 N N . THR A 1 489 ? 116.116 -8.068 126.872 1.00 33.07 465 THR A N 1
ATOM 3608 C CA . THR A 1 489 ? 116.559 -6.967 126.025 1.00 31.40 465 THR A CA 1
ATOM 3609 C C . THR A 1 489 ? 116.387 -7.294 124.546 1.00 34.28 465 THR A C 1
ATOM 3610 O O . THR A 1 489 ? 116.780 -8.367 124.093 1.00 33.86 465 THR A O 1
ATOM 3614 N N . SER A 1 490 ? 115.798 -6.364 123.800 1.00 30.48 466 SER A N 1
ATOM 3615 C CA . SER A 1 490 ? 115.615 -6.535 122.363 1.00 31.13 466 SER A CA 1
ATOM 3616 C C . SER A 1 490 ? 116.826 -6.016 121.594 1.00 37.52 466 SER A C 1
ATOM 3617 O O . SER A 1 490 ? 117.560 -5.156 122.082 1.00 31.69 466 SER A O 1
ATOM 3620 N N . TYR A 1 491 ? 117.032 -6.547 120.392 1.00 39.71 467 TYR A N 1
ATOM 3621 C CA . TYR A 1 491 ? 118.170 -6.159 119.565 1.00 31.89 467 TYR A CA 1
ATOM 3622 C C . TYR A 1 491 ? 117.749 -5.858 118.131 1.00 36.34 467 TYR A C 1
ATOM 3623 O O . TYR A 1 491 ? 116.817 -6.467 117.610 1.00 38.18 467 TYR A O 1
ATOM 3632 N N . LEU A 1 492 ? 118.443 -4.916 117.500 1.00 38.36 468 LEU A N 1
ATOM 3633 C CA . LEU A 1 492 ? 118.168 -4.556 116.113 1.00 35.11 468 LEU A CA 1
ATOM 3634 C C . LEU A 1 492 ? 119.431 -4.606 115.263 1.00 38.72 468 LEU A C 1
ATOM 3635 O O . LEU A 1 492 ? 120.510 -4.221 115.712 1.00 44.16 468 LEU A O 1
ATOM 3640 N N . ALA A 1 493 ? 119.288 -5.078 114.029 1.00 36.05 469 ALA A N 1
ATOM 3641 C CA . ALA A 1 493 ? 120.409 -5.158 113.103 1.00 35.18 469 ALA A CA 1
ATOM 3642 C C . ALA A 1 493 ? 119.949 -4.881 111.677 1.00 36.58 469 ALA A C 1
ATOM 3643 O O . ALA A 1 493 ? 118.965 -5.459 111.216 1.00 35.08 469 ALA A O 1
ATOM 3645 N N . PRO A 1 494 ? 120.662 -3.989 110.972 1.00 39.86 470 PRO A N 1
ATOM 3646 C CA . PRO A 1 494 ? 120.335 -3.661 109.581 1.00 35.81 470 PRO A CA 1
ATOM 3647 C C . PRO A 1 494 ? 120.577 -4.858 108.670 1.00 34.56 470 PRO A C 1
ATOM 3648 O O . PRO A 1 494 ? 121.649 -5.460 108.720 1.00 39.00 470 PRO A O 1
ATOM 3652 N N . ILE A 1 495 ? 119.587 -5.205 107.855 1.00 33.30 471 ILE A N 1
ATOM 3653 C CA . ILE A 1 495 ? 119.701 -6.373 106.993 1.00 35.82 471 ILE A CA 1
ATOM 3654 C C . ILE A 1 495 ? 119.484 -6.037 105.526 1.00 37.72 471 ILE A C 1
ATOM 3655 O O . ILE A 1 495 ? 119.051 -4.937 105.181 1.00 35.29 471 ILE A O 1
ATOM 3660 N N . SER A 1 496 ? 119.790 -7.004 104.670 1.00 40.08 472 SER A N 1
ATOM 3661 C CA . SER A 1 496 ? 119.541 -6.885 103.243 1.00 44.45 472 SER A CA 1
ATOM 3662 C C . SER A 1 496 ? 118.856 -8.151 102.751 1.00 47.51 472 SER A C 1
ATOM 3663 O O . SER A 1 496 ? 119.371 -9.254 102.931 1.00 42.47 472 SER A O 1
ATOM 3666 N N . SER A 1 497 ? 117.689 -7.988 102.138 1.00 40.39 473 SER A N 1
ATOM 3667 C CA . SER A 1 497 ? 116.940 -9.124 101.619 1.00 37.81 473 SER A CA 1
ATOM 3668 C C . SER A 1 497 ? 115.914 -8.689 100.583 1.00 39.10 473 SER A C 1
ATOM 3669 O O . SER A 1 497 ? 114.813 -8.259 100.927 1.00 48.07 473 SER A O 1
ATOM 3672 N N . SER A 1 498 ? 116.282 -8.805 99.312 1.00 40.81 474 SER A N 1
ATOM 3673 C CA . SER A 1 498 ? 115.359 -8.517 98.225 1.00 32.39 474 SER A CA 1
ATOM 3674 C C . SER A 1 498 ? 114.249 -9.561 98.211 1.00 42.36 474 SER A C 1
ATOM 3675 O O . SER A 1 498 ? 113.140 -9.301 97.743 1.00 43.74 474 SER A O 1
ATOM 3678 N N . LYS A 1 499 ? 114.560 -10.744 98.732 1.00 41.15 475 LYS A N 1
ATOM 3679 C CA . LYS A 1 499 ? 113.591 -11.828 98.825 1.00 37.78 475 LYS A CA 1
ATOM 3680 C C . LYS A 1 499 ? 112.468 -11.478 99.795 1.00 38.36 475 LYS A C 1
ATOM 3681 O O . LYS A 1 499 ? 111.292 -11.517 99.434 1.00 41.66 475 LYS A O 1
ATOM 3687 N N . LEU A 1 500 ? 112.839 -11.132 101.024 1.00 37.73 476 LEU A N 1
ATOM 3688 C CA . LEU A 1 500 ? 111.864 -10.796 102.058 1.00 40.79 476 LEU A CA 1
ATOM 3689 C C . LEU A 1 500 ? 111.082 -9.526 101.732 1.00 42.40 476 LEU A C 1
ATOM 3690 O O . LEU A 1 500 ? 109.897 -9.424 102.050 1.00 39.30 476 LEU A O 1
ATOM 3695 N N . TYR A 1 501 ? 111.745 -8.563 101.101 1.00 37.63 477 TYR A N 1
ATOM 3696 C CA . TYR A 1 501 ? 111.103 -7.299 100.756 1.00 33.31 477 TYR A CA 1
ATOM 3697 C C . TYR A 1 501 ? 109.964 -7.496 99.759 1.00 41.42 477 TYR A C 1
ATOM 3698 O O . TYR A 1 501 ? 108.872 -6.956 99.939 1.00 42.66 477 TYR A O 1
ATOM 3707 N N . ASN A 1 502 ? 110.223 -8.267 98.708 1.00 35.83 478 ASN A N 1
ATOM 3708 C CA . ASN A 1 502 ? 109.210 -8.529 97.693 1.00 44.34 478 ASN A CA 1
ATOM 3709 C C . ASN A 1 502 ? 108.077 -9.411 98.209 1.00 45.96 478 ASN A C 1
ATOM 3710 O O . ASN A 1 502 ? 106.965 -9.379 97.681 1.00 48.24 478 ASN A O 1
ATOM 3715 N N . GLU A 1 503 ? 108.364 -10.197 99.241 1.00 36.04 479 GLU A N 1
ATOM 3716 C CA . GLU A 1 503 ? 107.337 -11.003 99.886 1.00 42.84 479 GLU A CA 1
ATOM 3717 C C . GLU A 1 503 ? 106.398 -10.107 100.688 1.00 39.72 479 GLU A C 1
ATOM 3718 O O . GLU A 1 503 ? 105.185 -10.315 100.700 1.00 34.68 479 GLU A O 1
ATOM 3724 N N . VAL A 1 504 ? 106.971 -9.110 101.354 1.00 40.83 480 VAL A N 1
ATOM 3725 C CA . VAL A 1 504 ? 106.192 -8.125 102.095 1.00 38.12 480 VAL A CA 1
ATOM 3726 C C . VAL A 1 504 ? 105.406 -7.248 101.127 1.00 39.18 480 VAL A C 1
ATOM 3727 O O . VAL A 1 504 ? 104.253 -6.897 101.379 1.00 37.78 480 VAL A O 1
ATOM 3731 N N . ARG A 1 505 ? 106.038 -6.911 100.007 1.00 41.83 481 ARG A N 1
ATOM 3732 C CA . ARG A 1 505 ? 105.422 -6.067 98.991 1.00 40.61 481 ARG A CA 1
ATOM 3733 C C . ARG A 1 505 ? 104.171 -6.716 98.402 1.00 41.18 481 ARG A C 1
ATOM 3734 O O . ARG A 1 505 ? 103.249 -6.028 97.963 1.00 42.67 481 ARG A O 1
ATOM 3742 N N . ALA A 1 506 ? 104.140 -8.045 98.407 1.00 39.37 482 ALA A N 1
ATOM 3743 C CA . ALA A 1 506 ? 102.998 -8.785 97.887 1.00 32.02 482 ALA A CA 1
ATOM 3744 C C . ALA A 1 506 ? 101.907 -8.950 98.942 1.00 35.45 482 ALA A C 1
ATOM 3745 O O . ALA A 1 506 ? 100.830 -9.472 98.655 1.00 42.59 482 ALA A O 1
ATOM 3747 N N . CYS A 1 507 ? 102.187 -8.500 100.161 1.00 31.02 483 CYS A N 1
ATOM 3748 C CA . CYS A 1 507 ? 101.222 -8.604 101.252 1.00 35.18 483 CYS A CA 1
ATOM 3749 C C . CYS A 1 507 ? 100.257 -7.423 101.287 1.00 46.43 483 CYS A C 1
ATOM 3750 O O . CYS A 1 507 ? 99.798 -7.020 102.356 1.00 38.31 483 CYS A O 1
ATOM 3753 N N . ARG A 1 508 ? 99.952 -6.868 100.118 1.00 42.76 484 ARG A N 1
ATOM 3754 C CA . ARG A 1 508 ? 98.989 -5.780 100.032 1.00 42.57 484 ARG A CA 1
ATOM 3755 C C . ARG A 1 508 ? 97.570 -6.332 100.053 1.00 44.22 484 ARG A C 1
ATOM 3756 O O . ARG A 1 508 ? 97.146 -7.019 99.123 1.00 39.57 484 ARG A O 1
ATOM 3764 N N . GLU A 1 509 ? 96.843 -6.035 101.124 1.00 51.58 485 GLU A N 1
ATOM 3765 C CA . GLU A 1 509 ? 95.464 -6.482 101.257 1.00 45.12 485 GLU A CA 1
ATOM 3766 C C . GLU A 1 509 ? 94.503 -5.399 100.789 1.00 49.43 485 GLU A C 1
ATOM 3767 O O . GLU A 1 509 ? 94.839 -4.214 100.790 1.00 53.93 485 GLU A O 1
ATOM 3773 N N . LYS A 1 510 ? 93.307 -5.812 100.385 1.00 51.00 486 LYS A N 1
ATOM 3774 C CA . LYS A 1 510 ? 92.282 -4.871 99.956 1.00 48.94 486 LYS A CA 1
ATOM 3775 C C . LYS A 1 510 ? 91.689 -4.146 101.158 1.00 50.65 486 LYS A C 1
ATOM 3776 O O . LYS A 1 510 ? 91.845 -4.588 102.298 1.00 49.65 486 LYS A O 1
ATOM 3782 N N . ASP A 1 511 ? 91.017 -3.030 100.889 1.00 42.67 487 ASP A N 1
ATOM 3783 C CA . ASP A 1 511 ? 90.321 -2.257 101.916 1.00 43.52 487 ASP A CA 1
ATOM 3784 C C . ASP A 1 511 ? 91.233 -1.759 103.036 1.00 42.28 487 ASP A C 1
ATOM 3785 O O . ASP A 1 511 ? 90.842 -1.746 104.203 1.00 39.26 487 ASP A O 1
ATOM 3790 N N . ARG A 1 512 ? 92.447 -1.352 102.675 1.00 40.06 488 ARG A N 1
ATOM 3791 C CA . ARG A 1 512 ? 93.363 -0.733 103.628 1.00 37.68 488 ARG A CA 1
ATOM 3792 C C . ARG A 1 512 ? 94.475 0.022 102.907 1.00 40.21 488 ARG A C 1
ATOM 3793 O O . ARG A 1 512 ? 94.518 0.054 101.678 1.00 45.04 488 ARG A O 1
ATOM 3801 N N . ASP A 1 513 ? 95.362 0.634 103.686 1.00 41.55 489 ASP A N 1
ATOM 3802 C CA . ASP A 1 513 ? 96.511 1.352 103.148 1.00 31.94 489 ASP A CA 1
ATOM 3803 C C . ASP A 1 513 ? 97.360 0.403 102.308 1.00 39.43 489 ASP A C 1
ATOM 3804 O O . ASP A 1 513 ? 97.834 -0.617 102.807 1.00 33.73 489 ASP A O 1
ATOM 3809 N N . PRO A 1 514 ? 97.550 0.736 101.021 1.00 40.14 490 PRO A N 1
ATOM 3810 C CA . PRO A 1 514 ? 98.328 -0.097 100.095 1.00 38.13 490 PRO A CA 1
ATOM 3811 C C . PRO A 1 514 ? 99.810 -0.196 100.463 1.00 35.88 490 PRO A C 1
ATOM 3812 O O . PRO A 1 514 ? 100.534 -0.982 99.851 1.00 32.80 490 PRO A O 1
ATOM 3816 N N . GLU A 1 515 ? 100.251 0.585 101.444 1.00 35.46 491 GLU A N 1
ATOM 3817 C CA . GLU A 1 515 ? 101.636 0.532 101.904 1.00 36.44 491 GLU A CA 1
ATOM 3818 C C . GLU A 1 515 ? 101.726 0.114 103.368 1.00 32.39 491 GLU A C 1
ATOM 3819 O O . GLU A 1 515 ? 102.797 0.178 103.973 1.00 40.69 491 GLU A O 1
ATOM 3825 N N . ALA A 1 516 ? 100.600 -0.313 103.933 1.00 33.00 492 ALA A N 1
ATOM 3826 C CA . ALA A 1 516 ? 100.537 -0.676 105.347 1.00 36.20 492 ALA A CA 1
ATOM 3827 C C . ALA A 1 516 ? 101.402 -1.889 105.674 1.00 38.17 492 ALA A C 1
ATOM 3828 O O . ALA A 1 516 ? 101.859 -2.046 106.807 1.00 38.83 492 ALA A O 1
ATOM 3830 N N . GLN A 1 517 ? 101.622 -2.741 104.678 1.00 34.41 493 GLN A N 1
ATOM 3831 C CA . GLN A 1 517 ? 102.403 -3.959 104.868 1.00 32.82 493 GLN A CA 1
ATOM 3832 C C . GLN A 1 517 ? 103.858 -3.668 105.234 1.00 37.88 493 GLN A C 1
ATOM 3833 O O . GLN A 1 517 ? 104.516 -4.481 105.884 1.00 30.94 493 GLN A O 1
ATOM 3839 N N . PHE A 1 518 ? 104.354 -2.507 104.821 1.00 37.54 494 PHE A N 1
ATOM 3840 C CA . PHE A 1 518 ? 105.733 -2.123 105.106 1.00 33.41 494 PHE A CA 1
ATOM 3841 C C . PHE A 1 518 ? 105.877 -1.503 106.493 1.00 33.87 494 PHE A C 1
ATOM 3842 O O . PHE A 1 518 ? 106.990 -1.312 106.982 1.00 38.24 494 PHE A O 1
ATOM 3850 N N . GLU A 1 519 ? 104.748 -1.192 107.123 1.00 37.46 495 GLU A N 1
ATOM 3851 C CA . GLU A 1 519 ? 104.760 -0.546 108.432 1.00 36.00 495 GLU A CA 1
ATOM 3852 C C . GLU A 1 519 ? 104.345 -1.495 109.553 1.00 31.67 495 GLU A C 1
ATOM 3853 O O . GLU A 1 519 ? 103.723 -1.077 110.529 1.00 31.81 495 GLU A O 1
ATOM 3867 N N . PRO A 1 521 ? 105.717 -5.375 111.690 1.00 36.01 497 PRO A N 1
ATOM 3868 C CA . PRO A 1 521 ? 106.742 -6.408 111.866 1.00 27.75 497 PRO A CA 1
ATOM 3869 C C . PRO A 1 521 ? 106.286 -7.783 111.385 1.00 33.24 497 PRO A C 1
ATOM 3870 O O . PRO A 1 521 ? 105.099 -8.103 111.450 1.00 35.13 497 PRO A O 1
ATOM 3874 N N . TYR A 1 522 ? 107.233 -8.582 110.906 1.00 34.26 498 TYR A N 1
ATOM 3875 C CA . TYR A 1 522 ? 106.949 -9.944 110.470 1.00 33.18 498 TYR A CA 1
ATOM 3876 C C . TYR A 1 522 ? 107.886 -10.932 111.153 1.00 37.23 498 TYR A C 1
ATOM 3877 O O . TYR A 1 522 ? 109.060 -10.635 111.375 1.00 38.90 498 TYR A O 1
ATOM 3886 N N . VAL A 1 523 ? 107.364 -12.108 111.482 1.00 33.52 499 VAL A N 1
ATOM 3887 C CA . VAL A 1 523 ? 108.188 -13.185 112.010 1.00 37.91 499 VAL A CA 1
ATOM 3888 C C . VAL A 1 523 ? 108.801 -13.958 110.847 1.00 47.39 499 VAL A C 1
ATOM 3889 O O . VAL A 1 523 ? 108.088 -14.598 110.074 1.00 46.03 499 VAL A O 1
ATOM 3893 N N . VAL A 1 524 ? 110.123 -13.888 110.720 1.00 46.58 500 VAL A N 1
ATOM 3894 C CA . VAL A 1 524 ? 110.815 -14.479 109.578 1.00 45.14 500 VAL A CA 1
ATOM 3895 C C . VAL A 1 524 ? 111.894 -15.475 109.997 1.00 53.21 500 VAL A C 1
ATOM 3896 O O . VAL A 1 524 ? 111.988 -15.848 111.166 1.00 48.46 500 VAL A O 1
ATOM 3900 N N . ARG A 1 525 ? 112.702 -15.902 109.030 1.00 59.40 501 ARG A N 1
ATOM 3901 C CA . ARG A 1 525 ? 113.805 -16.824 109.288 1.00 45.95 501 ARG A CA 1
ATOM 3902 C C . ARG A 1 525 ? 115.151 -16.200 108.933 1.00 52.16 501 ARG A C 1
ATOM 3903 O O . ARG A 1 525 ? 115.228 -15.300 108.098 1.00 56.62 501 ARG A O 1
ATOM 3911 N N . LEU A 1 526 ? 116.209 -16.695 109.570 1.00 55.44 502 LEU A N 1
ATOM 3912 C CA . LEU A 1 526 ? 117.549 -16.135 109.416 1.00 51.52 502 LEU A CA 1
ATOM 3913 C C . LEU A 1 526 ? 118.106 -16.263 108.000 1.00 52.22 502 LEU A C 1
ATOM 3914 O O . LEU A 1 526 ? 118.681 -15.315 107.465 1.00 45.07 502 LEU A O 1
ATOM 3919 N N . HIS A 1 527 ? 117.934 -17.436 107.397 1.00 56.85 503 HIS A N 1
ATOM 3920 C CA . HIS A 1 527 ? 118.535 -17.723 106.097 1.00 53.25 503 HIS A CA 1
ATOM 3921 C C . HIS A 1 527 ? 117.877 -16.960 104.950 1.00 48.60 503 HIS A C 1
ATOM 3922 O O . HIS A 1 527 ? 118.373 -16.975 103.824 1.00 50.64 503 HIS A O 1
ATOM 3929 N N . ASN A 1 528 ? 116.763 -16.294 105.237 1.00 52.44 504 ASN A N 1
ATOM 3930 C CA . ASN A 1 528 ? 116.058 -15.521 104.220 1.00 52.15 504 ASN A CA 1
ATOM 3931 C C . ASN A 1 528 ? 116.591 -14.098 104.068 1.00 56.56 504 ASN A C 1
ATOM 3932 O O . ASN A 1 528 ? 116.170 -13.365 103.173 1.00 50.41 504 ASN A O 1
ATOM 3937 N N . PHE A 1 529 ? 117.516 -13.710 104.940 1.00 52.62 505 PHE A N 1
ATOM 3938 C CA . PHE A 1 529 ? 118.121 -12.385 104.853 1.00 49.70 505 PHE A CA 1
ATOM 3939 C C . PHE A 1 529 ? 119.615 -12.395 105.163 1.00 51.49 505 PHE A C 1
ATOM 3940 O O . PHE A 1 529 ? 120.138 -13.354 105.729 1.00 57.00 505 PHE A O 1
ATOM 3948 N N . HIS A 1 530 ? 120.292 -11.316 104.784 1.00 51.89 506 HIS A N 1
ATOM 3949 C CA . HIS A 1 530 ? 121.711 -11.157 105.070 1.00 47.47 506 HIS A CA 1
ATOM 3950 C C . HIS A 1 530 ? 121.940 -9.968 105.996 1.00 44.23 506 HIS A C 1
ATOM 3951 O O . HIS A 1 530 ? 121.642 -8.827 105.645 1.00 47.14 506 HIS A O 1
ATOM 3958 N N . GLN A 1 531 ? 122.469 -10.246 107.183 1.00 40.84 507 GLN A N 1
ATOM 3959 C CA . GLN A 1 531 ? 122.729 -9.207 108.170 1.00 38.96 507 GLN A CA 1
ATOM 3960 C C . GLN A 1 531 ? 123.907 -8.335 107.744 1.00 37.01 507 GLN A C 1
ATOM 3961 O O . GLN A 1 531 ? 124.952 -8.844 107.340 1.00 48.37 507 GLN A O 1
ATOM 3967 N N . LEU A 1 532 ? 123.733 -7.020 107.840 1.00 34.21 508 LEU A N 1
ATOM 3968 C CA . LEU A 1 532 ? 124.737 -6.076 107.356 1.00 37.55 508 LEU A CA 1
ATOM 3969 C C . LEU A 1 532 ? 125.670 -5.575 108.457 1.00 38.62 508 LEU A C 1
ATOM 3970 O O . LEU A 1 532 ? 126.740 -5.037 108.172 1.00 46.06 508 LEU A O 1
ATOM 3975 N N . SER A 1 533 ? 125.260 -5.749 109.709 1.00 33.87 509 SER A N 1
ATOM 3976 C CA . SER A 1 533 ? 126.075 -5.333 110.847 1.00 37.15 509 SER A CA 1
ATOM 3977 C C . SER A 1 533 ? 125.616 -6.012 112.133 1.00 47.82 509 SER A C 1
ATOM 3978 O O . SER A 1 533 ? 124.469 -6.444 112.239 1.00 41.83 509 SER A O 1
ATOM 3981 N N . ASP A 1 534 ? 126.518 -6.098 113.106 1.00 56.12 510 ASP A N 1
ATOM 3982 C CA . ASP A 1 534 ? 126.208 -6.717 114.392 1.00 54.15 510 ASP A CA 1
ATOM 3983 C C . ASP A 1 534 ? 125.070 -5.990 115.101 1.00 48.43 510 ASP A C 1
ATOM 3984 O O . ASP A 1 534 ? 125.016 -4.760 115.096 1.00 58.87 510 ASP A O 1
ATOM 3989 N N . PRO A 1 535 ? 124.154 -6.755 115.715 1.00 46.15 511 PRO A N 1
ATOM 3990 C CA . PRO A 1 535 ? 122.971 -6.190 116.372 1.00 42.02 511 PRO A CA 1
ATOM 3991 C C . PRO A 1 535 ? 123.318 -5.379 117.615 1.00 36.19 511 PRO A C 1
ATOM 3992 O O . PRO A 1 535 ? 124.239 -5.731 118.351 1.00 48.15 511 PRO A O 1
ATOM 3996 N N . LEU A 1 536 ? 122.576 -4.299 117.837 1.00 42.70 512 LEU A N 1
ATOM 3997 C CA . LEU A 1 536 ? 122.770 -3.451 119.007 1.00 44.47 512 LEU A CA 1
ATOM 3998 C C . LEU A 1 536 ? 121.592 -3.594 119.965 1.00 38.95 512 LEU A C 1
ATOM 3999 O O . LEU A 1 536 ? 120.467 -3.840 119.532 1.00 33.25 512 LEU A O 1
ATOM 4004 N N . PRO A 1 537 ? 121.851 -3.451 121.275 1.00 38.28 513 PRO A N 1
ATOM 4005 C CA . PRO A 1 537 ? 120.782 -3.508 122.277 1.00 39.59 513 PRO A CA 1
ATOM 4006 C C . PRO A 1 537 ? 119.783 -2.371 122.093 1.00 31.82 513 PRO A C 1
ATOM 4007 O O . PRO A 1 537 ? 120.178 -1.208 122.004 1.00 27.63 513 PRO A O 1
ATOM 4011 N N . CYS A 1 538 ? 118.500 -2.713 122.032 1.00 35.60 514 CYS A N 1
ATOM 4012 C CA . CYS A 1 538 ? 117.457 -1.725 121.789 1.00 42.45 514 CYS A CA 1
ATOM 4013 C C . CYS A 1 538 ? 116.784 -1.291 123.087 1.00 33.82 514 CYS A C 1
ATOM 4014 O O . CYS A 1 538 ? 117.144 -0.271 123.673 1.00 39.95 514 CYS A O 1
ATOM 4017 N N . PHE A 1 539 ? 115.806 -2.073 123.533 1.00 34.75 515 PHE A N 1
ATOM 4018 C CA . PHE A 1 539 ? 115.066 -1.755 124.749 1.00 32.42 515 PHE A CA 1
ATOM 4019 C C . PHE A 1 539 ? 115.289 -2.822 125.815 1.00 36.67 515 PHE A C 1
ATOM 4020 O O . PHE A 1 539 ? 115.332 -4.013 125.513 1.00 43.92 515 PHE A O 1
ATOM 4028 N N . THR A 1 540 ? 115.429 -2.388 127.063 1.00 27.80 516 THR A N 1
ATOM 4029 C CA . THR A 1 540 ? 115.652 -3.309 128.170 1.00 30.29 516 THR A CA 1
ATOM 4030 C C . THR A 1 540 ? 114.573 -3.152 129.237 1.00 36.64 516 THR A C 1
ATOM 4031 O O . THR A 1 540 ? 114.262 -2.039 129.659 1.00 36.16 516 THR A O 1
ATOM 4035 N N . PHE A 1 541 ? 114.004 -4.275 129.663 1.00 39.23 517 PHE A N 1
ATOM 4036 C CA . PHE A 1 541 ? 112.988 -4.273 130.708 1.00 40.28 517 PHE A CA 1
ATOM 4037 C C . PHE A 1 541 ? 113.383 -5.226 131.829 1.00 42.51 517 PHE A C 1
ATOM 4038 O O . PHE A 1 541 ? 113.695 -6.388 131.579 1.00 45.33 517 PHE A O 1
ATOM 4046 N N . HIS A 1 542 ? 113.369 -4.731 133.062 1.00 44.09 518 HIS A N 1
ATOM 4047 C CA . HIS A 1 542 ? 113.697 -5.560 134.215 1.00 39.20 518 HIS A CA 1
ATOM 4048 C C . HIS A 1 542 ? 112.506 -5.679 135.162 1.00 47.09 518 HIS A C 1
ATOM 4049 O O . HIS A 1 542 ? 111.692 -4.761 135.270 1.00 49.11 518 HIS A O 1
ATOM 4056 N N . HIS A 1 543 ? 112.408 -6.816 135.842 1.00 45.74 519 HIS A N 1
ATOM 4057 C CA . HIS A 1 543 ? 111.308 -7.064 136.765 1.00 37.34 519 HIS A CA 1
ATOM 4058 C C . HIS A 1 543 ? 111.819 -7.596 138.101 1.00 44.97 519 HIS A C 1
ATOM 4059 O O . HIS A 1 543 ? 112.681 -8.474 138.132 1.00 54.34 519 HIS A O 1
ATOM 4066 N N . PRO A 1 544 ? 111.285 -7.068 139.215 1.00 50.03 520 PRO A N 1
ATOM 4067 C CA . PRO A 1 544 ? 110.244 -6.033 139.253 1.00 50.56 520 PRO A CA 1
ATOM 4068 C C . PRO A 1 544 ? 110.795 -4.629 139.011 1.00 53.22 520 PRO A C 1
ATOM 4069 O O . PRO A 1 544 ? 111.866 -4.286 139.513 1.00 52.45 520 PRO A O 1
ATOM 4073 N N . ASN A 1 545 ? 110.063 -3.832 138.241 1.00 64.48 521 ASN A N 1
ATOM 4074 C CA . ASN A 1 545 ? 110.475 -2.468 137.938 1.00 63.81 521 ASN A CA 1
ATOM 4075 C C . ASN A 1 545 ? 110.303 -1.554 139.146 1.00 64.57 521 ASN A C 1
ATOM 4076 O O . ASN A 1 545 ? 109.181 -1.258 139.558 1.00 59.97 521 ASN A O 1
ATOM 4081 N N . LYS A 1 546 ? 111.421 -1.109 139.709 1.00 76.21 522 LYS A N 1
ATOM 4082 C CA . LYS A 1 546 ? 111.396 -0.288 140.913 1.00 83.93 522 LYS A CA 1
ATOM 4083 C C . LYS A 1 546 ? 111.595 1.193 140.603 1.00 89.00 522 LYS A C 1
ATOM 4084 O O . LYS A 1 546 ? 112.066 1.954 141.448 1.00 89.81 522 LYS A O 1
ATOM 4090 N N . ASP A 1 547 ? 111.232 1.595 139.389 1.00 86.67 523 ASP A N 1
ATOM 4091 C CA . ASP A 1 547 ? 111.332 2.994 138.987 1.00 82.62 523 ASP A CA 1
ATOM 4092 C C . ASP A 1 547 ? 110.310 3.852 139.722 1.00 76.14 523 ASP A C 1
ATOM 4093 O O . ASP A 1 547 ? 109.340 3.337 140.279 1.00 72.86 523 ASP A O 1
ATOM 4098 N N . ASP A 1 548 ? 110.537 5.162 139.721 1.00 81.79 524 ASP A N 1
ATOM 4099 C CA . ASP A 1 548 ? 109.619 6.102 140.352 1.00 89.56 524 ASP A CA 1
ATOM 4100 C C . ASP A 1 548 ? 108.283 6.099 139.620 1.00 92.02 524 ASP A C 1
ATOM 4101 O O . ASP A 1 548 ? 107.253 5.730 140.184 1.00 77.73 524 ASP A O 1
ATOM 4106 N N . VAL A 1 549 ? 108.312 6.512 138.357 1.00 92.13 525 VAL A N 1
ATOM 4107 C CA . VAL A 1 549 ? 107.130 6.473 137.508 1.00 85.93 525 VAL A CA 1
ATOM 4108 C C . VAL A 1 549 ? 107.347 5.474 136.377 1.00 79.04 525 VAL A C 1
ATOM 4109 O O . VAL A 1 549 ? 108.107 5.736 135.443 1.00 75.94 525 VAL A O 1
ATOM 4113 N N . ILE A 1 550 ? 106.683 4.326 136.471 1.00 65.48 526 ILE A N 1
ATOM 4114 C CA . ILE A 1 550 ? 106.843 3.263 135.485 1.00 60.48 526 ILE A CA 1
ATOM 4115 C C . ILE A 1 550 ? 106.345 3.682 134.105 1.00 62.50 526 ILE A C 1
ATOM 4116 O O . ILE A 1 550 ? 105.161 3.961 133.916 1.00 63.91 526 ILE A O 1
ATOM 4121 N N . ASP A 1 551 ? 107.263 3.726 133.145 1.00 61.99 527 ASP A N 1
ATOM 4122 C CA . ASP A 1 551 ? 106.924 4.084 131.775 1.00 43.83 527 ASP A CA 1
ATOM 4123 C C . ASP A 1 551 ? 107.541 3.081 130.808 1.00 41.73 527 ASP A C 1
ATOM 4124 O O . ASP A 1 551 ? 108.738 2.801 130.870 1.00 48.56 527 ASP A O 1
ATOM 4129 N N . ASN A 1 552 ? 106.717 2.539 129.917 1.00 42.13 528 ASN A N 1
ATOM 4130 C CA . ASN A 1 552 ? 107.194 1.584 128.924 1.00 38.35 528 ASN A CA 1
ATOM 4131 C C . ASN A 1 552 ? 107.377 2.217 127.548 1.00 36.34 528 ASN A C 1
ATOM 4132 O O . ASN A 1 552 ? 107.588 1.520 126.557 1.00 40.80 528 ASN A O 1
ATOM 4137 N N . ASN A 1 553 ? 107.292 3.543 127.497 1.00 34.14 529 ASN A N 1
ATOM 4138 C CA . ASN A 1 553 ? 107.586 4.282 126.276 1.00 36.48 529 ASN A CA 1
ATOM 4139 C C . ASN A 1 553 ? 109.091 4.449 126.100 1.00 42.72 529 ASN A C 1
ATOM 4140 O O . ASN A 1 553 ? 109.760 5.047 126.944 1.00 42.03 529 ASN A O 1
ATOM 4145 N N . ARG A 1 554 ? 109.621 3.917 125.004 1.00 31.80 530 ARG A N 1
ATOM 4146 C CA . ARG A 1 554 ? 111.065 3.884 124.799 1.00 33.96 530 ARG A CA 1
ATOM 4147 C C . ARG A 1 554 ? 111.497 4.530 123.485 1.00 32.24 530 ARG A C 1
ATOM 4148 O O . ARG A 1 554 ? 110.726 4.596 122.528 1.00 41.37 530 ARG A O 1
ATOM 4156 N N . TYR A 1 555 ? 112.741 5.002 123.451 1.00 38.83 531 TYR A N 1
ATOM 4157 C CA . TYR A 1 555 ? 113.304 5.636 122.263 1.00 38.65 531 TYR A CA 1
ATOM 4158 C C . TYR A 1 555 ? 114.826 5.526 122.246 1.00 41.65 531 TYR A C 1
ATOM 4159 O O . TYR A 1 555 ? 115.482 5.743 123.264 1.00 45.41 531 TYR A O 1
ATOM 4168 N N . CYS A 1 556 ? 115.383 5.190 121.085 1.00 35.66 532 CYS A N 1
ATOM 4169 C CA . CYS A 1 556 ? 116.829 5.049 120.946 1.00 37.06 532 CYS A CA 1
ATOM 4170 C C . CYS A 1 556 ? 117.290 5.234 119.501 1.00 39.20 532 CYS A C 1
ATOM 4171 O O . CYS A 1 556 ? 116.543 4.964 118.561 1.00 41.61 532 CYS A O 1
ATOM 4174 N N . CYS A 1 557 ? 118.526 5.697 119.335 1.00 40.02 533 CYS A N 1
ATOM 4175 C CA . CYS A 1 557 ? 119.136 5.808 118.015 1.00 39.62 533 CYS A CA 1
ATOM 4176 C C . CYS A 1 557 ? 120.299 4.833 117.895 1.00 35.71 533 CYS A C 1
ATOM 4177 O O . CYS A 1 557 ? 121.312 4.973 118.580 1.00 49.44 533 CYS A O 1
ATOM 4180 N N . LEU A 1 558 ? 120.147 3.842 117.024 1.00 35.63 534 LEU A N 1
ATOM 4181 C CA . LEU A 1 558 ? 121.183 2.837 116.822 1.00 36.20 534 LEU A CA 1
ATOM 4182 C C . LEU A 1 558 ? 121.926 3.090 115.516 1.00 40.08 534 LEU A C 1
ATOM 4183 O O . LEU A 1 558 ? 121.310 3.218 114.458 1.00 36.41 534 LEU A O 1
ATOM 4188 N N . GLN A 1 559 ? 123.252 3.164 115.592 1.00 50.30 535 GLN A N 1
ATOM 4189 C CA . GLN A 1 559 ? 124.065 3.437 114.412 1.00 44.86 535 GLN A CA 1
ATOM 4190 C C . GLN A 1 559 ? 124.947 2.251 114.030 1.00 40.50 535 GLN A C 1
ATOM 4191 O O . GLN A 1 559 ? 125.548 1.606 114.889 1.00 43.15 535 GLN A O 1
ATOM 4197 N N . TYR A 1 560 ? 125.012 1.971 112.733 1.00 39.25 536 TYR A N 1
ATOM 4198 C CA . TYR A 1 560 ? 125.798 0.857 112.219 1.00 39.05 536 TYR A CA 1
ATOM 4199 C C . TYR A 1 560 ? 126.620 1.317 111.023 1.00 48.13 536 TYR A C 1
ATOM 4200 O O . TYR A 1 560 ? 126.177 2.163 110.248 1.00 43.33 536 TYR A O 1
ATOM 4209 N N . ARG A 1 561 ? 127.814 0.755 110.870 1.00 58.50 537 ARG A N 1
ATOM 4210 C CA . ARG A 1 561 ? 128.672 1.098 109.742 1.00 45.49 537 ARG A CA 1
ATOM 4211 C C . ARG A 1 561 ? 128.606 0.024 108.661 1.00 41.90 537 ARG A C 1
ATOM 4212 O O . ARG A 1 561 ? 128.735 -1.166 108.948 1.00 39.28 537 ARG A O 1
ATOM 4220 N N . VAL A 1 562 ? 128.400 0.452 107.419 1.00 50.35 538 VAL A N 1
ATOM 4221 C CA . VAL A 1 562 ? 128.293 -0.473 106.296 1.00 55.05 538 VAL A CA 1
ATOM 4222 C C . VAL A 1 562 ? 129.665 -0.759 105.696 1.00 55.23 538 VAL A C 1
ATOM 4223 O O . VAL A 1 562 ? 130.434 0.161 105.416 1.00 55.73 538 VAL A O 1
ATOM 4227 N N . ASP A 1 563 ? 129.965 -2.038 105.494 1.00 49.21 539 ASP A N 1
ATOM 4228 C CA . ASP A 1 563 ? 131.267 -2.444 104.977 1.00 67.41 539 ASP A CA 1
ATOM 4229 C C . ASP A 1 563 ? 131.163 -3.015 103.566 1.00 70.13 539 ASP A C 1
ATOM 4230 O O . ASP A 1 563 ? 132.151 -3.488 103.004 1.00 70.80 539 ASP A O 1
ATOM 4235 N N . LEU A 1 564 ? 129.963 -2.969 102.999 1.00 66.94 540 LEU A N 1
ATOM 4236 C CA . LEU A 1 564 ? 129.726 -3.496 101.661 1.00 61.46 540 LEU A CA 1
ATOM 4237 C C . LEU A 1 564 ? 128.872 -2.542 100.837 1.00 71.05 540 LEU A C 1
ATOM 4238 O O . LEU A 1 564 ? 128.337 -1.564 101.358 1.00 75.82 540 LEU A O 1
ATOM 4243 N N . ASN A 1 565 ? 128.754 -2.828 99.546 1.00 62.44 541 ASN A N 1
ATOM 4244 C CA . ASN A 1 565 ? 127.807 -2.122 98.696 1.00 58.56 541 ASN A CA 1
ATOM 4245 C C . ASN A 1 565 ? 126.535 -2.943 98.545 1.00 57.99 541 ASN A C 1
ATOM 4246 O O . ASN A 1 565 ? 126.471 -3.867 97.735 1.00 70.58 541 ASN A O 1
ATOM 4251 N N . THR A 1 566 ? 125.526 -2.604 99.339 1.00 54.61 542 THR A N 1
ATOM 4252 C CA . THR A 1 566 ? 124.296 -3.381 99.383 1.00 55.10 542 THR A CA 1
ATOM 4253 C C . THR A 1 566 ? 123.064 -2.489 99.486 1.00 48.75 542 THR A C 1
ATOM 4254 O O . THR A 1 566 ? 123.162 -1.264 99.415 1.00 53.38 542 THR A O 1
ATOM 4258 N N . VAL A 1 567 ? 121.905 -3.116 99.655 1.00 50.32 543 VAL A N 1
ATOM 4259 C CA . VAL A 1 567 ? 120.646 -2.390 99.767 1.00 47.24 543 VAL A CA 1
ATOM 4260 C C . VAL A 1 567 ? 119.958 -2.690 101.095 1.00 42.62 543 VAL A C 1
ATOM 4261 O O . VAL A 1 567 ? 119.703 -3.848 101.425 1.00 37.78 543 VAL A O 1
ATOM 4265 N N . LEU A 1 568 ? 119.662 -1.639 101.853 1.00 39.60 544 LEU A N 1
ATOM 4266 C CA . LEU A 1 568 ? 118.958 -1.780 103.122 1.00 42.40 544 LEU A CA 1
ATOM 4267 C C . LEU A 1 568 ? 117.475 -2.047 102.880 1.00 38.15 544 LEU A C 1
ATOM 4268 O O . LEU A 1 568 ? 116.796 -1.258 102.224 1.00 37.42 544 LEU A O 1
ATOM 4273 N N . HIS A 1 569 ? 116.977 -3.162 103.407 1.00 31.96 545 HIS A N 1
ATOM 4274 C CA . HIS A 1 569 ? 115.576 -3.531 103.221 1.00 32.99 545 HIS A CA 1
ATOM 4275 C C . HIS A 1 569 ? 114.780 -3.466 104.520 1.00 35.21 545 HIS A C 1
ATOM 4276 O O . HIS A 1 569 ? 113.550 -3.424 104.501 1.00 31.44 545 HIS A O 1
ATOM 4283 N N . GLY A 1 570 ? 115.484 -3.459 105.647 1.00 33.19 546 GLY A N 1
ATOM 4284 C CA . GLY A 1 570 ? 114.831 -3.397 106.940 1.00 29.36 546 GLY A CA 1
ATOM 4285 C C . GLY A 1 570 ? 115.757 -3.724 108.094 1.00 36.79 546 GLY A C 1
ATOM 4286 O O . GLY A 1 570 ? 116.977 -3.619 107.973 1.00 37.76 546 GLY A O 1
ATOM 4287 N N . PHE A 1 571 ? 115.170 -4.120 109.218 1.00 31.93 547 PHE A N 1
ATOM 4288 C CA . PHE A 1 571 ? 115.940 -4.433 110.416 1.00 33.74 547 PHE A CA 1
ATOM 4289 C C . PHE A 1 571 ? 115.460 -5.727 111.060 1.00 36.14 547 PHE A C 1
ATOM 4290 O O . PHE A 1 571 ? 114.261 -5.925 111.258 1.00 34.41 547 PHE A O 1
ATOM 4298 N N . ALA A 1 572 ? 116.401 -6.608 111.384 1.00 35.82 548 ALA A N 1
ATOM 4299 C CA . ALA A 1 572 ? 116.075 -7.844 112.082 1.00 26.21 548 ALA A CA 1
ATOM 4300 C C . ALA A 1 572 ? 116.009 -7.594 113.580 1.00 31.08 548 ALA A C 1
ATOM 4301 O O . ALA A 1 572 ? 116.780 -6.802 114.121 1.00 35.53 548 ALA A O 1
ATOM 4303 N N . GLY A 1 573 ? 115.083 -8.272 114.247 1.00 33.99 549 GLY A N 1
ATOM 4304 C CA . GLY A 1 573 ? 114.922 -8.117 115.678 1.00 30.16 549 GLY A CA 1
ATOM 4305 C C . GLY A 1 573 ? 115.165 -9.408 116.431 1.00 32.85 549 GLY A C 1
ATOM 4306 O O . GLY A 1 573 ? 114.567 -10.439 116.125 1.00 36.68 549 GLY A O 1
ATOM 4307 N N . TYR A 1 574 ? 116.054 -9.349 117.416 1.00 37.07 550 TYR A N 1
ATOM 4308 C CA . TYR A 1 574 ? 116.329 -10.492 118.273 1.00 32.71 550 TYR A CA 1
ATOM 4309 C C . TYR A 1 574 ? 116.100 -10.087 119.720 1.00 34.06 550 TYR A C 1
ATOM 4310 O O . TYR A 1 574 ? 115.773 -8.934 120.003 1.00 33.64 550 TYR A O 1
ATOM 4319 N N . PHE A 1 575 ? 116.277 -11.033 120.636 1.00 31.04 551 PHE A N 1
ATOM 4320 C CA . PHE A 1 575 ? 116.174 -10.730 122.057 1.00 33.41 551 PHE A CA 1
ATOM 4321 C C . PHE A 1 575 ? 116.952 -11.730 122.903 1.00 41.89 551 PHE A C 1
ATOM 4322 O O . PHE A 1 575 ? 117.177 -12.869 122.492 1.00 38.89 551 PHE A O 1
ATOM 4330 N N . ASN A 1 576 ? 117.366 -11.287 124.085 1.00 40.09 552 ASN A N 1
ATOM 4331 C CA . ASN A 1 576 ? 117.970 -12.169 125.073 1.00 43.41 552 ASN A CA 1
ATOM 4332 C C . ASN A 1 576 ? 117.324 -11.904 126.424 1.00 38.29 552 ASN A C 1
ATOM 4333 O O . ASN A 1 576 ? 116.822 -10.808 126.670 1.00 37.13 552 ASN A O 1
ATOM 4338 N N . THR A 1 577 ? 117.328 -12.903 127.298 1.00 39.59 553 THR A N 1
ATOM 4339 C CA . THR A 1 577 ? 116.682 -12.757 128.596 1.00 41.86 553 THR A CA 1
ATOM 4340 C C . THR A 1 577 ? 117.419 -13.498 129.704 1.00 44.22 553 THR A C 1
ATOM 4341 O O . THR A 1 577 ? 118.104 -14.490 129.458 1.00 40.59 553 THR A O 1
ATOM 4345 N N . VAL A 1 578 ? 117.271 -13.001 130.926 1.00 39.99 554 VAL A N 1
ATOM 4346 C CA . VAL A 1 578 ? 117.862 -13.635 132.094 1.00 46.10 554 VAL A CA 1
ATOM 4347 C C . VAL A 1 578 ? 116.760 -14.136 133.019 1.00 45.34 554 VAL A C 1
ATOM 4348 O O . VAL A 1 578 ? 116.144 -13.353 133.743 1.00 42.89 554 VAL A O 1
ATOM 4352 N N . LEU A 1 579 ? 116.505 -15.440 132.977 1.00 39.16 555 LEU A N 1
ATOM 4353 C CA . LEU A 1 579 ? 115.491 -16.052 133.828 1.00 43.76 555 LEU A CA 1
ATOM 4354 C C . LEU A 1 579 ? 115.890 -15.889 135.288 1.00 51.93 555 LEU A C 1
ATOM 4355 O O . LEU A 1 579 ? 115.267 -15.134 136.036 1.00 49.19 555 LEU A O 1
ATOM 4360 N N . TYR A 1 580 ? 116.933 -16.607 135.686 1.00 56.49 556 TYR A N 1
ATOM 4361 C CA . TYR A 1 580 ? 117.568 -16.391 136.977 1.00 54.87 556 TYR A CA 1
ATOM 4362 C C . TYR A 1 580 ? 119.056 -16.177 136.727 1.00 62.32 556 TYR A C 1
ATOM 4363 O O . TYR A 1 580 ? 119.498 -16.207 135.579 1.00 72.29 556 TYR A O 1
ATOM 4372 N N . LYS A 1 581 ? 119.816 -15.952 137.794 1.00 63.91 557 LYS A N 1
ATOM 4373 C CA . LYS A 1 581 ? 121.250 -15.691 137.696 1.00 59.49 557 LYS A CA 1
ATOM 4374 C C . LYS A 1 581 ? 121.972 -16.730 136.841 1.00 61.07 557 LYS A C 1
ATOM 4375 O O . LYS A 1 581 ? 121.888 -17.929 137.107 1.00 80.01 557 LYS A O 1
ATOM 4381 N N . ASP A 1 582 ? 122.651 -16.251 135.799 1.00 48.22 558 ASP A N 1
ATOM 4382 C CA . ASP A 1 582 ? 123.450 -17.085 134.893 1.00 64.07 558 ASP A CA 1
ATOM 4383 C C . ASP A 1 582 ? 122.635 -18.010 133.977 1.00 58.87 558 ASP A C 1
ATOM 4384 O O . ASP A 1 582 ? 123.132 -18.458 132.942 1.00 57.24 558 ASP A O 1
ATOM 4389 N N . VAL A 1 583 ? 121.389 -18.287 134.349 1.00 57.62 559 VAL A N 1
ATOM 4390 C CA . VAL A 1 583 ? 120.498 -19.078 133.504 1.00 57.16 559 VAL A CA 1
ATOM 4391 C C . VAL A 1 583 ? 119.778 -18.167 132.514 1.00 57.56 559 VAL A C 1
ATOM 4392 O O . VAL A 1 583 ? 118.890 -17.404 132.896 1.00 55.37 559 VAL A O 1
ATOM 4396 N N . THR A 1 584 ? 120.161 -18.249 131.243 1.00 49.79 560 THR A N 1
ATOM 4397 C CA . THR A 1 584 ? 119.657 -17.315 130.240 1.00 44.87 560 THR A CA 1
ATOM 4398 C C . THR A 1 584 ? 119.077 -17.990 128.998 1.00 43.64 560 THR A C 1
ATOM 4399 O O . THR A 1 584 ? 119.253 -19.189 128.781 1.00 50.54 560 THR A O 1
ATOM 4403 N N . LEU A 1 585 ? 118.381 -17.193 128.192 1.00 43.64 561 LEU A N 1
ATOM 4404 C CA . LEU A 1 585 ? 117.876 -17.619 126.891 1.00 36.02 561 LEU A CA 1
ATOM 4405 C C . LEU A 1 585 ? 118.103 -16.491 125.892 1.00 43.74 561 LEU A C 1
ATOM 4406 O O . LEU A 1 585 ? 117.924 -15.319 126.224 1.00 45.14 561 LEU A O 1
ATOM 4411 N N . SER A 1 586 ? 118.495 -16.840 124.671 1.00 41.42 562 SER A N 1
ATOM 4412 C CA . SER A 1 586 ? 118.801 -15.828 123.666 1.00 33.84 562 SER A CA 1
ATOM 4413 C C . SER A 1 586 ? 118.647 -16.345 122.240 1.00 38.17 562 SER A C 1
ATOM 4414 O O . SER A 1 586 ? 118.923 -17.511 121.958 1.00 43.86 562 SER A O 1
ATOM 4417 N N . ILE A 1 587 ? 118.205 -15.466 121.346 1.00 35.21 563 ILE A N 1
ATOM 4418 C CA . ILE A 1 587 ? 118.118 -15.794 119.928 1.00 36.31 563 ILE A CA 1
ATOM 4419 C C . ILE A 1 587 ? 119.022 -14.878 119.110 1.00 38.42 563 ILE A C 1
ATOM 4420 O O . ILE A 1 587 ? 118.917 -14.816 117.884 1.00 34.61 563 ILE A O 1
ATOM 4425 N N . CYS A 1 588 ? 119.908 -14.166 119.802 1.00 35.30 564 CYS A N 1
ATOM 4426 C CA . CYS A 1 588 ? 120.894 -13.314 119.148 1.00 34.69 564 CYS A CA 1
ATOM 4427 C C . CYS A 1 588 ? 121.821 -14.158 118.276 1.00 57.35 564 CYS A C 1
ATOM 4428 O O . CYS A 1 588 ? 122.158 -15.285 118.643 1.00 49.39 564 CYS A O 1
ATOM 4431 N N . PRO A 1 589 ? 122.226 -13.614 117.115 1.00 62.71 565 PRO A N 1
ATOM 4432 C CA . PRO A 1 589 ? 123.028 -14.299 116.092 1.00 63.99 565 PRO A CA 1
ATOM 4433 C C . PRO A 1 589 ? 124.220 -15.090 116.634 1.00 61.86 565 PRO A C 1
ATOM 4434 O O . PRO A 1 589 ? 124.255 -16.312 116.488 1.00 59.11 565 PRO A O 1
ATOM 4438 N N . GLU A 1 590 ? 125.180 -14.406 117.246 1.00 55.14 566 GLU A N 1
ATOM 4439 C CA . GLU A 1 590 ? 126.382 -15.072 117.738 1.00 58.05 566 GLU A CA 1
ATOM 4440 C C . GLU A 1 590 ? 126.358 -15.249 119.252 1.00 69.22 566 GLU A C 1
ATOM 4441 O O . GLU A 1 590 ? 127.317 -14.906 119.943 1.00 67.12 566 GLU A O 1
ATOM 4447 N N . SER A 1 591 ? 125.255 -15.790 119.760 1.00 60.04 567 SER A N 1
ATOM 4448 C CA . SER A 1 591 ? 125.108 -16.028 121.191 1.00 52.69 567 SER A CA 1
ATOM 4449 C C . SER A 1 591 ? 125.523 -17.450 121.552 1.00 48.99 567 SER A C 1
ATOM 4450 O O . SER A 1 591 ? 125.209 -18.399 120.834 1.00 45.64 567 SER A O 1
ATOM 4453 N N . HIS A 1 592 ? 126.233 -17.589 122.666 1.00 52.91 568 HIS A N 1
ATOM 4454 C CA . HIS A 1 592 ? 126.665 -18.897 123.143 1.00 60.96 568 HIS A CA 1
ATOM 4455 C C . HIS A 1 592 ? 125.689 -19.442 124.179 1.00 56.56 568 HIS A C 1
ATOM 4456 O O . HIS A 1 592 ? 125.889 -20.525 124.730 1.00 63.66 568 HIS A O 1
ATOM 4463 N N . SER A 1 593 ? 124.632 -18.679 124.437 1.00 50.59 569 SER A N 1
ATOM 4464 C CA . SER A 1 593 ? 123.586 -19.091 125.362 1.00 46.45 569 SER A CA 1
ATOM 4465 C C . SER A 1 593 ? 122.533 -19.910 124.620 1.00 55.35 569 SER A C 1
ATOM 4466 O O . SER A 1 593 ? 122.223 -19.622 123.463 1.00 55.29 569 SER A O 1
ATOM 4469 N N . PRO A 1 594 ? 121.983 -20.942 125.282 1.00 56.87 570 PRO A N 1
ATOM 4470 C CA . PRO A 1 594 ? 120.965 -21.798 124.662 1.00 58.26 570 PRO A CA 1
ATOM 4471 C C . PRO A 1 594 ? 119.675 -21.040 124.364 1.00 54.20 570 PRO A C 1
ATOM 4472 O O . PRO A 1 594 ? 119.393 -20.026 125.003 1.00 49.09 570 PRO A O 1
ATOM 4476 N N . GLY A 1 595 ? 118.907 -21.532 123.398 1.00 57.62 571 GLY A N 1
ATOM 4477 C CA . GLY A 1 595 ? 117.655 -20.901 123.021 1.00 60.16 571 GLY A CA 1
ATOM 4478 C C . GLY A 1 595 ? 117.691 -20.344 121.612 1.00 62.20 571 GLY A C 1
ATOM 4479 O O . GLY A 1 595 ? 116.821 -19.568 121.219 1.00 74.84 571 GLY A O 1
ATOM 4488 N N . PHE A 1 597 ? 117.122 -21.869 118.977 1.00 61.99 573 PHE A N 1
ATOM 4489 C CA . PHE A 1 597 ? 116.090 -22.500 118.164 1.00 66.31 573 PHE A CA 1
ATOM 4490 C C . PHE A 1 597 ? 114.714 -22.369 118.809 1.00 60.88 573 PHE A C 1
ATOM 4491 O O . PHE A 1 597 ? 113.766 -23.043 118.408 1.00 56.85 573 PHE A O 1
ATOM 4499 N N . SER A 1 598 ? 114.610 -21.495 119.805 1.00 55.56 574 SER A N 1
ATOM 4500 C CA . SER A 1 598 ? 113.373 -21.350 120.566 1.00 61.16 574 SER A CA 1
ATOM 4501 C C . SER A 1 598 ? 112.459 -20.257 120.012 1.00 51.59 574 SER A C 1
ATOM 4502 O O . SER A 1 598 ? 111.265 -20.229 120.309 1.00 47.67 574 SER A O 1
ATOM 4505 N N . TRP A 1 599 ? 113.025 -19.360 119.211 1.00 46.79 575 TRP A N 1
ATOM 4506 C CA . TRP A 1 599 ? 112.251 -18.288 118.593 1.00 37.61 575 TRP A CA 1
ATOM 4507 C C . TRP A 1 599 ? 112.780 -17.946 117.207 1.00 38.88 575 TRP A C 1
ATOM 4508 O O . TRP A 1 599 ? 113.988 -17.954 116.973 1.00 56.03 575 TRP A O 1
ATOM 4519 N N . PHE A 1 600 ? 111.867 -17.643 116.290 1.00 31.63 576 PHE A N 1
ATOM 4520 C CA . PHE A 1 600 ? 112.246 -17.090 114.998 1.00 37.58 576 PHE A CA 1
ATOM 4521 C C . PHE A 1 600 ? 112.505 -15.602 115.189 1.00 38.38 576 PHE A C 1
ATOM 4522 O O . PHE A 1 600 ? 111.885 -14.972 116.044 1.00 40.56 576 PHE A O 1
ATOM 4530 N N . PRO A 1 601 ? 113.426 -15.031 114.399 1.00 38.53 577 PRO A N 1
ATOM 4531 C CA . PRO A 1 601 ? 113.677 -13.588 114.480 1.00 36.37 577 PRO A CA 1
ATOM 4532 C C . PRO A 1 601 ? 112.504 -12.782 113.928 1.00 39.69 577 PRO A C 1
ATOM 4533 O O . PRO A 1 601 ? 111.623 -13.346 113.277 1.00 32.57 577 PRO A O 1
ATOM 4537 N N . ILE A 1 602 ? 112.493 -11.479 114.190 1.00 35.69 578 ILE A N 1
ATOM 4538 C CA . ILE A 1 602 ? 111.434 -10.612 113.686 1.00 38.05 578 ILE A CA 1
ATOM 4539 C C . ILE A 1 602 ? 112.004 -9.627 112.666 1.00 28.48 578 ILE A C 1
ATOM 4540 O O . ILE A 1 602 ? 113.206 -9.362 112.653 1.00 32.98 578 ILE A O 1
ATOM 4545 N N . LEU A 1 603 ? 111.143 -9.097 111.803 1.00 32.00 579 LEU A N 1
ATOM 4546 C CA . LEU A 1 603 ? 111.586 -8.200 110.741 1.00 31.02 579 LEU A CA 1
ATOM 4547 C C . LEU A 1 603 ? 110.772 -6.914 110.679 1.00 34.50 579 LEU A C 1
ATOM 4548 O O . LEU A 1 603 ? 109.551 -6.950 110.547 1.00 40.54 579 LEU A O 1
ATOM 4553 N N . PHE A 1 604 ? 111.460 -5.780 110.770 1.00 31.77 580 PHE A N 1
ATOM 4554 C CA . PHE A 1 604 ? 110.835 -4.479 110.568 1.00 29.97 580 PHE A CA 1
ATOM 4555 C C . PHE A 1 604 ? 111.212 -3.944 109.190 1.00 32.29 580 PHE A C 1
ATOM 4556 O O . PHE A 1 604 ? 112.306 -3.412 109.006 1.00 32.07 580 PHE A O 1
ATOM 4564 N N . PRO A 1 605 ? 110.302 -4.090 108.215 1.00 31.39 581 PRO A N 1
ATOM 4565 C CA . PRO A 1 605 ? 110.550 -3.712 106.820 1.00 27.80 581 PRO A CA 1
ATOM 4566 C C . PRO A 1 605 ? 110.717 -2.209 106.634 1.00 31.54 581 PRO A C 1
ATOM 4567 O O . PRO A 1 605 ? 110.486 -1.432 107.561 1.00 30.77 581 PRO A O 1
ATOM 4571 N N . ILE A 1 606 ? 111.117 -1.813 105.431 1.00 40.98 582 ILE A N 1
ATOM 4572 C CA . ILE A 1 606 ? 111.227 -0.404 105.082 1.00 31.39 582 ILE A CA 1
ATOM 4573 C C . ILE A 1 606 ? 110.459 -0.160 103.782 1.00 29.43 582 ILE A C 1
ATOM 4574 O O . ILE A 1 606 ? 110.342 -1.057 102.945 1.00 31.69 582 ILE A O 1
ATOM 4579 N N . LYS A 1 607 ? 109.911 1.041 103.626 1.00 35.48 583 LYS A N 1
ATOM 4580 C CA . LYS A 1 607 ? 109.131 1.367 102.435 1.00 34.55 583 LYS A CA 1
ATOM 4581 C C . LYS A 1 607 ? 110.031 1.549 101.221 1.00 40.52 583 LYS A C 1
ATOM 4582 O O . LYS A 1 607 ? 109.902 0.833 100.228 1.00 48.31 583 LYS A O 1
ATOM 4588 N N . GLN A 1 608 ? 110.937 2.516 101.308 1.00 48.33 584 GLN A N 1
ATOM 4589 C CA . GLN A 1 608 ? 111.893 2.770 100.241 1.00 36.17 584 GLN A CA 1
ATOM 4590 C C . GLN A 1 608 ? 113.224 2.114 100.589 1.00 34.58 584 GLN A C 1
ATOM 4591 O O . GLN A 1 608 ? 113.917 2.566 101.501 1.00 43.81 584 GLN A O 1
ATOM 4597 N N . PRO A 1 609 ? 113.580 1.037 99.873 1.00 39.90 585 PRO A N 1
ATOM 4598 C CA . PRO A 1 609 ? 114.880 0.387 100.068 1.00 41.80 585 PRO A CA 1
ATOM 4599 C C . PRO A 1 609 ? 116.017 1.362 99.781 1.00 39.90 585 PRO A C 1
ATOM 4600 O O . PRO A 1 609 ? 115.911 2.171 98.860 1.00 41.31 585 PRO A O 1
ATOM 4604 N N . ILE A 1 610 ? 117.087 1.289 100.564 1.00 43.28 586 ILE A N 1
ATOM 4605 C CA . ILE A 1 610 ? 118.190 2.230 100.422 1.00 47.29 586 ILE A CA 1
ATOM 4606 C C . ILE A 1 610 ? 119.476 1.553 99.959 1.00 45.03 586 ILE A C 1
ATOM 4607 O O . ILE A 1 610 ? 120.089 0.796 100.711 1.00 43.93 586 ILE A O 1
ATOM 4612 N N . PRO A 1 611 ? 119.885 1.822 98.710 1.00 49.67 587 PRO A N 1
ATOM 4613 C CA . PRO A 1 611 ? 121.176 1.346 98.205 1.00 53.71 587 PRO A CA 1
ATOM 4614 C C . PRO A 1 611 ? 122.317 2.110 98.868 1.00 48.60 587 PRO A C 1
ATOM 4615 O O . PRO A 1 611 ? 122.345 3.340 98.817 1.00 56.50 587 PRO A O 1
ATOM 4627 N N . ARG A 1 613 ? 126.653 2.513 99.963 1.00 65.92 589 ARG A N 1
ATOM 4628 C CA . ARG A 1 613 ? 128.051 2.212 99.689 1.00 58.97 589 ARG A CA 1
ATOM 4629 C C . ARG A 1 613 ? 128.716 1.749 100.978 1.00 63.29 589 ARG A C 1
ATOM 4630 O O . ARG A 1 613 ? 128.109 1.796 102.048 1.00 63.22 589 ARG A O 1
ATOM 4638 N N . GLU A 1 614 ? 129.964 1.304 100.879 1.00 67.82 590 GLU A N 1
ATOM 4639 C CA . GLU A 1 614 ? 130.730 0.962 102.070 1.00 67.67 590 GLU A CA 1
ATOM 4640 C C . GLU A 1 614 ? 131.290 2.231 102.703 1.00 67.84 590 GLU A C 1
ATOM 4641 O O . GLU A 1 614 ? 131.671 3.169 102.001 1.00 64.10 590 GLU A O 1
ATOM 4647 N N . GLY A 1 615 ? 131.327 2.261 104.030 1.00 60.34 591 GLY A N 1
ATOM 4648 C CA . GLY A 1 615 ? 131.773 3.440 104.749 1.00 61.28 591 GLY A CA 1
ATOM 4649 C C . GLY A 1 615 ? 130.602 4.276 105.225 1.00 66.68 591 GLY A C 1
ATOM 4650 O O . GLY A 1 615 ? 130.757 5.159 106.069 1.00 65.34 591 GLY A O 1
ATOM 4651 N N . ASP A 1 616 ? 129.423 3.996 104.676 1.00 60.08 592 ASP A N 1
ATOM 4652 C CA . ASP A 1 616 ? 128.204 4.681 105.087 1.00 53.01 592 ASP A CA 1
ATOM 4653 C C . ASP A 1 616 ? 127.779 4.250 106.485 1.00 52.74 592 ASP A C 1
ATOM 4654 O O . ASP A 1 616 ? 128.081 3.139 106.922 1.00 50.07 592 ASP A O 1
ATOM 4659 N N . THR A 1 617 ? 127.078 5.137 107.182 1.00 49.42 593 THR A N 1
ATOM 4660 C CA . THR A 1 617 ? 126.552 4.824 108.504 1.00 50.74 593 THR A CA 1
ATOM 4661 C C . THR A 1 617 ? 125.031 4.740 108.461 1.00 47.85 593 THR A C 1
ATOM 4662 O O . THR A 1 617 ? 124.384 5.449 107.690 1.00 39.54 593 THR A O 1
ATOM 4666 N N . VAL A 1 618 ? 124.464 3.866 109.286 1.00 47.05 594 VAL A N 1
ATOM 4667 C CA . VAL A 1 618 ? 123.020 3.678 109.323 1.00 38.91 594 VAL A CA 1
ATOM 4668 C C . VAL A 1 618 ? 122.458 3.977 110.705 1.00 41.75 594 VAL A C 1
ATOM 4669 O O . VAL A 1 618 ? 122.518 3.135 111.600 1.00 50.67 594 VAL A O 1
ATOM 4673 N N . CYS A 1 619 ? 121.914 5.176 110.879 1.00 42.43 595 CYS A N 1
ATOM 4674 C CA . CYS A 1 619 ? 121.239 5.517 112.124 1.00 48.28 595 CYS A CA 1
ATOM 4675 C C . CYS A 1 619 ? 119.744 5.269 111.988 1.00 53.09 595 CYS A C 1
ATOM 4676 O O . CYS A 1 619 ? 119.098 5.786 111.076 1.00 47.46 595 CYS A O 1
ATOM 4679 N N . VAL A 1 620 ? 119.200 4.466 112.895 1.00 45.63 596 VAL A N 1
ATOM 4680 C CA . VAL A 1 620 ? 117.772 4.187 112.900 1.00 38.41 596 VAL A CA 1
ATOM 4681 C C . VAL A 1 620 ? 117.129 4.685 114.191 1.00 41.04 596 VAL A C 1
ATOM 4682 O O . VAL A 1 620 ? 117.598 4.388 115.291 1.00 36.26 596 VAL A O 1
ATOM 4686 N N . ARG A 1 621 ? 116.066 5.468 114.048 1.00 43.68 597 ARG A N 1
ATOM 4687 C CA . ARG A 1 621 ? 115.307 5.934 115.198 1.00 38.84 597 ARG A CA 1
ATOM 4688 C C . ARG A 1 621 ? 114.184 4.948 115.475 1.00 32.47 597 ARG A C 1
ATOM 4689 O O . ARG A 1 621 ? 113.349 4.695 114.610 1.00 37.55 597 ARG A O 1
ATOM 4697 N N . PHE A 1 622 ? 114.167 4.385 116.679 1.00 32.73 598 PHE A N 1
ATOM 4698 C CA . PHE A 1 622 ? 113.173 3.377 117.025 1.00 33.89 598 PHE A CA 1
ATOM 4699 C C . PHE A 1 622 ? 112.356 3.783 118.249 1.00 36.75 598 PHE A C 1
ATOM 4700 O O . PHE A 1 622 ? 112.911 4.112 119.297 1.00 38.70 598 PHE A O 1
ATOM 4708 N N . TRP A 1 623 ? 111.035 3.758 118.105 1.00 36.40 599 TRP A N 1
ATOM 4709 C CA . TRP A 1 623 ? 110.134 4.123 119.192 1.00 28.14 599 TRP A CA 1
ATOM 4710 C C . TRP A 1 623 ? 109.273 2.945 119.636 1.00 28.71 599 TRP A C 1
ATOM 4711 O O . TRP A 1 623 ? 108.861 2.121 118.820 1.00 28.98 599 TRP A O 1
ATOM 4722 N N . ARG A 1 624 ? 109.006 2.875 120.936 1.00 28.65 600 ARG A N 1
ATOM 4723 C CA . ARG A 1 624 ? 108.016 1.950 121.475 1.00 32.28 600 ARG A CA 1
ATOM 4724 C C . ARG A 1 624 ? 106.962 2.759 122.216 1.00 34.64 600 ARG A C 1
ATOM 4725 O O . ARG A 1 624 ? 107.247 3.364 123.248 1.00 32.29 600 ARG A O 1
ATOM 4733 N N . CYS A 1 625 ? 105.743 2.772 121.688 1.00 32.90 601 CYS A N 1
ATOM 4734 C CA . CYS A 1 625 ? 104.706 3.656 122.208 1.00 28.17 601 CYS A CA 1
ATOM 4735 C C . CYS A 1 625 ? 103.616 2.919 122.983 1.00 35.49 601 CYS A C 1
ATOM 4736 O O . CYS A 1 625 ? 103.283 1.775 122.678 1.00 35.71 601 CYS A O 1
ATOM 4739 N N . ASN A 1 626 ? 103.067 3.595 123.987 1.00 38.58 602 ASN A N 1
ATOM 4740 C CA . ASN A 1 626 ? 102.001 3.043 124.813 1.00 35.26 602 ASN A CA 1
ATOM 4741 C C . ASN A 1 626 ? 101.009 4.141 125.183 1.00 40.73 602 ASN A C 1
ATOM 4742 O O . ASN A 1 626 ? 101.282 4.965 126.056 1.00 38.83 602 ASN A O 1
ATOM 4747 N N . ASN A 1 627 ? 99.858 4.150 124.516 1.00 34.86 603 ASN A N 1
ATOM 4748 C CA . ASN A 1 627 ? 98.860 5.193 124.737 1.00 32.76 603 ASN A CA 1
ATOM 4749 C C . ASN A 1 627 ? 97.797 4.797 125.758 1.00 36.73 603 ASN A C 1
ATOM 4750 O O . ASN A 1 627 ? 96.815 5.513 125.950 1.00 46.94 603 ASN A O 1
ATOM 4755 N N . GLY A 1 628 ? 97.997 3.654 126.406 1.00 39.68 604 GLY A N 1
ATOM 4756 C CA . GLY A 1 628 ? 97.064 3.177 127.409 1.00 35.77 604 GLY A CA 1
ATOM 4757 C C . GLY A 1 628 ? 96.074 2.167 126.862 1.00 27.67 604 GLY A C 1
ATOM 4758 O O . GLY A 1 628 ? 95.588 1.303 127.591 1.00 35.23 604 GLY A O 1
ATOM 4759 N N . LYS A 1 629 ? 95.772 2.277 125.573 1.00 33.24 605 LYS A N 1
ATOM 4760 C CA . LYS A 1 629 ? 94.841 1.362 124.924 1.00 37.36 605 LYS A CA 1
ATOM 4761 C C . LYS A 1 629 ? 95.567 0.436 123.951 1.00 34.87 605 LYS A C 1
ATOM 4762 O O . LYS A 1 629 ? 95.168 -0.713 123.758 1.00 29.95 605 LYS A O 1
ATOM 4768 N N . LYS A 1 630 ? 96.634 0.945 123.344 1.00 38.25 606 LYS A N 1
ATOM 4769 C CA . LYS A 1 630 ? 97.414 0.171 122.384 1.00 37.32 606 LYS A CA 1
ATOM 4770 C C . LYS A 1 630 ? 98.913 0.320 122.626 1.00 39.50 606 LYS A C 1
ATOM 4771 O O . LYS A 1 630 ? 99.363 1.275 123.259 1.00 35.41 606 LYS A O 1
ATOM 4777 N N . VAL A 1 631 ? 99.680 -0.640 122.120 1.00 40.61 607 VAL A N 1
ATOM 4778 C CA . VAL A 1 631 ? 101.135 -0.562 122.139 1.00 35.45 607 VAL A CA 1
ATOM 4779 C C . VAL A 1 631 ? 101.654 -0.863 120.738 1.00 33.77 607 VAL A C 1
ATOM 4780 O O . VAL A 1 631 ? 101.181 -1.792 120.086 1.00 35.98 607 VAL A O 1
ATOM 4784 N N . TRP A 1 632 ? 102.614 -0.075 120.267 1.00 31.02 608 TRP A N 1
ATOM 4785 C CA . TRP A 1 632 ? 103.161 -0.290 118.933 1.00 31.01 608 TRP A CA 1
ATOM 4786 C C . TRP A 1 632 ? 104.597 0.205 118.798 1.00 32.91 608 TRP A C 1
ATOM 4787 O O . TRP A 1 632 ? 105.176 0.742 119.742 1.00 28.17 608 TRP A O 1
ATOM 4798 N N . TYR A 1 633 ? 105.163 0.013 117.611 1.00 32.27 609 TYR A N 1
ATOM 4799 C CA . TYR A 1 633 ? 106.509 0.481 117.319 1.00 29.63 609 TYR A CA 1
ATOM 4800 C C . TYR A 1 633 ? 106.495 1.484 116.173 1.00 32.33 609 TYR A C 1
ATOM 4801 O O . TYR A 1 633 ? 105.703 1.363 115.239 1.00 28.13 609 TYR A O 1
ATOM 4810 N N . GLU A 1 634 ? 107.371 2.479 116.258 1.00 39.36 610 GLU A N 1
ATOM 4811 C CA . GLU A 1 634 ? 107.579 3.419 115.165 1.00 33.09 610 GLU A CA 1
ATOM 4812 C C . GLU A 1 634 ? 109.068 3.488 114.858 1.00 38.92 610 GLU A C 1
ATOM 4813 O O . GLU A 1 634 ? 109.886 3.641 115.765 1.00 43.17 610 GLU A O 1
ATOM 4819 N N . TRP A 1 635 ? 109.422 3.367 113.584 1.00 34.11 611 TRP A N 1
ATOM 4820 C CA . TRP A 1 635 ? 110.826 3.405 113.194 1.00 31.73 611 TRP A CA 1
ATOM 4821 C C . TRP A 1 635 ? 111.078 4.291 111.979 1.00 33.29 611 TRP A C 1
ATOM 4822 O O . TRP A 1 635 ? 110.201 4.476 111.135 1.00 29.37 611 TRP A O 1
ATOM 4833 N N . ALA A 1 636 ? 112.287 4.839 111.906 1.00 40.40 612 ALA A N 1
ATOM 4834 C CA . ALA A 1 636 ? 112.677 5.712 110.808 1.00 37.10 612 ALA A CA 1
ATOM 4835 C C . ALA A 1 636 ? 114.182 5.644 110.576 1.00 33.31 612 ALA A C 1
ATOM 4836 O O . ALA A 1 636 ? 114.956 5.455 111.514 1.00 34.99 612 ALA A O 1
ATOM 4838 N N . VAL A 1 637 ? 114.588 5.797 109.320 1.00 30.25 613 VAL A N 1
ATOM 4839 C CA . VAL A 1 637 ? 116.002 5.788 108.964 1.00 35.63 613 VAL A CA 1
ATOM 4840 C C . VAL A 1 637 ? 116.481 7.208 108.676 1.00 40.76 613 VAL A C 1
ATOM 4841 O O . VAL A 1 637 ? 115.887 7.918 107.864 1.00 32.66 613 VAL A O 1
ATOM 4845 N N . THR A 1 638 ? 117.554 7.619 109.346 1.00 40.21 614 THR A N 1
ATOM 4846 C CA . THR A 1 638 ? 118.068 8.977 109.204 1.00 41.39 614 THR A CA 1
ATOM 4847 C C . THR A 1 638 ? 119.461 9.013 108.577 1.00 45.31 614 THR A C 1
ATOM 4848 O O . THR A 1 638 ? 120.069 10.078 108.458 1.00 47.21 614 THR A O 1
ATOM 4852 N N . SER A 1 639 ? 119.960 7.847 108.178 1.00 47.53 615 SER A N 1
ATOM 4853 C CA . SER A 1 639 ? 121.275 7.745 107.554 1.00 45.05 615 SER A CA 1
ATOM 4854 C C . SER A 1 639 ? 121.405 6.423 106.799 1.00 45.35 615 SER A C 1
ATOM 4855 O O . SER A 1 639 ? 120.976 5.383 107.297 1.00 51.94 615 SER A O 1
ATOM 4858 N N . PRO A 1 640 ? 122.005 6.453 105.596 1.00 45.64 616 PRO A N 1
ATOM 4859 C CA . PRO A 1 640 ? 122.583 7.616 104.910 1.00 41.13 616 PRO A CA 1
ATOM 4860 C C . PRO A 1 640 ? 121.519 8.543 104.333 1.00 38.32 616 PRO A C 1
ATOM 4861 O O . PRO A 1 640 ? 121.718 9.756 104.284 1.00 47.18 616 PRO A O 1
ATOM 4865 N N . VAL A 1 641 ? 120.402 7.969 103.898 1.00 46.55 617 VAL A N 1
ATOM 4866 C CA . VAL A 1 641 ? 119.291 8.754 103.380 1.00 45.48 617 VAL A CA 1
ATOM 4867 C C . VAL A 1 641 ? 118.187 8.820 104.429 1.00 41.20 617 VAL A C 1
ATOM 4868 O O . VAL A 1 641 ? 117.884 7.824 105.084 1.00 53.00 617 VAL A O 1
ATOM 4872 N N . CYS A 1 642 ? 117.595 9.998 104.592 1.00 43.10 618 CYS A N 1
ATOM 4873 C CA . CYS A 1 642 ? 116.548 10.191 105.589 1.00 47.14 618 CYS A CA 1
ATOM 4874 C C . CYS A 1 642 ? 115.187 9.735 105.070 1.00 35.49 618 CYS A C 1
ATOM 4875 O O . CYS A 1 642 ? 114.603 10.369 104.192 1.00 39.68 618 CYS A O 1
ATOM 4878 N N . SER A 1 643 ? 114.686 8.633 105.620 1.00 38.53 619 SER A N 1
ATOM 4879 C CA . SER A 1 643 ? 113.388 8.101 105.222 1.00 44.02 619 SER A CA 1
ATOM 4880 C C . SER A 1 643 ? 112.266 8.767 106.009 1.00 45.64 619 SER A C 1
ATOM 4881 O O . SER A 1 643 ? 112.447 9.842 106.580 1.00 46.43 619 SER A O 1
ATOM 4884 N N . ALA A 1 644 ? 111.108 8.117 106.036 1.00 42.68 620 ALA A N 1
ATOM 4885 C CA . ALA A 1 644 ? 109.967 8.617 106.792 1.00 39.75 620 ALA A CA 1
ATOM 4886 C C . ALA A 1 644 ? 109.676 7.706 107.977 1.00 38.88 620 ALA A C 1
ATOM 4887 O O . ALA A 1 644 ? 110.056 6.535 107.978 1.00 39.80 620 ALA A O 1
ATOM 4889 N N . ILE A 1 645 ? 109.006 8.248 108.988 1.00 35.50 621 ILE A N 1
ATOM 4890 C CA . ILE A 1 645 ? 108.650 7.469 110.166 1.00 33.54 621 ILE A CA 1
ATOM 4891 C C . ILE A 1 645 ? 107.590 6.427 109.828 1.00 33.39 621 ILE A C 1
ATOM 4892 O O . ILE A 1 645 ? 106.489 6.765 109.393 1.00 37.12 621 ILE A O 1
ATOM 4897 N N . HIS A 1 646 ? 107.932 5.158 110.028 1.00 34.52 622 HIS A N 1
ATOM 4898 C CA . HIS A 1 646 ? 107.026 4.061 109.710 1.00 30.89 622 HIS A CA 1
ATOM 4899 C C . HIS A 1 646 ? 106.031 3.796 110.834 1.00 31.52 622 HIS A C 1
ATOM 4900 O O . HIS A 1 646 ? 106.360 3.935 112.013 1.00 33.63 622 HIS A O 1
ATOM 4907 N N . ASN A 1 647 ? 104.820 3.404 110.449 1.00 30.76 623 ASN A N 1
ATOM 4908 C CA . ASN A 1 647 ? 103.722 3.166 111.385 1.00 33.05 623 ASN A CA 1
ATOM 4909 C C . ASN A 1 647 ? 103.501 4.303 112.387 1.00 32.67 623 ASN A C 1
ATOM 4910 O O . ASN A 1 647 ? 103.531 4.078 113.597 1.00 29.30 623 ASN A O 1
ATOM 4915 N N . PRO A 1 648 ? 103.277 5.533 111.891 1.00 33.60 624 PRO A N 1
ATOM 4916 C CA . PRO A 1 648 ? 103.064 6.631 112.838 1.00 31.44 624 PRO A CA 1
ATOM 4917 C C . PRO A 1 648 ? 101.721 6.501 113.547 1.00 38.25 624 PRO A C 1
ATOM 4918 O O . PRO A 1 648 ? 100.707 6.230 112.900 1.00 33.14 624 PRO A O 1
ATOM 4922 N N . THR A 1 649 ? 101.733 6.681 114.867 1.00 34.92 625 THR A N 1
ATOM 4923 C CA . THR A 1 649 ? 100.535 6.578 115.700 1.00 42.06 625 THR A CA 1
ATOM 4924 C C . THR A 1 649 ? 99.875 5.199 115.602 1.00 36.64 625 THR A C 1
ATOM 4925 O O . THR A 1 649 ? 98.676 5.055 115.842 1.00 37.52 625 THR A O 1
ATOM 4929 N N . GLY A 1 650 ? 100.669 4.190 115.251 1.00 30.45 626 GLY A N 1
ATOM 4930 C CA . GLY A 1 650 ? 100.177 2.830 115.120 1.00 27.16 626 GLY A CA 1
ATOM 4931 C C . GLY A 1 650 ? 99.065 2.690 114.098 1.00 25.95 626 GLY A C 1
ATOM 4932 O O . GLY A 1 650 ? 98.146 1.891 114.275 1.00 30.13 626 GLY A O 1
ATOM 4933 N N . ARG A 1 651 ? 99.153 3.465 113.021 1.00 28.61 627 ARG A N 1
ATOM 4934 C CA . ARG A 1 651 ? 98.103 3.493 112.007 1.00 28.03 627 ARG A CA 1
ATOM 4935 C C . ARG A 1 651 ? 98.022 2.192 111.214 1.00 26.74 627 ARG A C 1
ATOM 4936 O O . ARG A 1 651 ? 97.001 1.899 110.593 1.00 33.93 627 ARG A O 1
ATOM 4944 N N . SER A 1 652 ? 99.100 1.414 111.238 1.00 28.58 628 SER A N 1
ATOM 4945 C CA . SER A 1 652 ? 99.164 0.184 110.458 1.00 26.48 628 SER A CA 1
ATOM 4946 C C . SER A 1 652 ? 99.308 -1.052 111.340 1.00 25.71 628 SER A C 1
ATOM 4947 O O . SER A 1 652 ? 98.862 -2.140 110.972 1.00 28.27 628 SER A O 1
ATOM 4950 N N . TYR A 1 653 ? 99.930 -0.883 112.503 1.00 24.54 629 TYR A N 1
ATOM 4951 C CA . TYR A 1 653 ? 100.175 -2.006 113.401 1.00 23.95 629 TYR A CA 1
ATOM 4952 C C . TYR A 1 653 ? 100.111 -1.594 114.867 1.00 25.72 629 TYR A C 1
ATOM 4953 O O . TYR A 1 653 ? 100.747 -0.623 115.275 1.00 31.86 629 TYR A O 1
ATOM 4962 N N . THR A 1 654 ? 99.338 -2.339 115.653 1.00 23.07 630 THR A N 1
ATOM 4963 C CA . THR A 1 654 ? 99.251 -2.122 117.095 1.00 28.02 630 THR A CA 1
ATOM 4964 C C . THR A 1 654 ? 99.222 -3.449 117.846 1.00 29.04 630 THR A C 1
ATOM 4965 O O . THR A 1 654 ? 99.020 -4.507 117.250 1.00 29.49 630 THR A O 1
ATOM 4969 N N . ILE A 1 655 ? 99.429 -3.385 119.158 1.00 30.41 631 ILE A N 1
ATOM 4970 C CA . ILE A 1 655 ? 99.342 -4.565 120.011 1.00 34.91 631 ILE A CA 1
ATOM 4971 C C . ILE A 1 655 ? 98.338 -4.309 121.133 1.00 34.72 631 ILE A C 1
ATOM 4972 O O . ILE A 1 655 ? 98.383 -3.269 121.791 1.00 39.99 631 ILE A O 1
ATOM 4977 N N . GLY A 1 656 ? 97.435 -5.262 121.344 1.00 27.98 632 GLY A N 1
ATOM 4978 C CA . GLY A 1 656 ? 96.317 -5.082 122.254 1.00 28.87 632 GLY A CA 1
ATOM 4979 C C . GLY A 1 656 ? 96.670 -4.931 123.721 1.00 32.80 632 GLY A C 1
ATOM 4980 O O . GLY A 1 656 ? 97.393 -5.753 124.283 1.00 36.36 632 GLY A O 1
ATOM 4981 N N . LEU A 1 657 ? 96.137 -3.875 124.334 1.00 33.45 633 LEU A N 1
ATOM 4982 C CA . LEU A 1 657 ? 96.315 -3.599 125.760 1.00 34.89 633 LEU A CA 1
ATOM 4983 C C . LEU A 1 657 ? 97.783 -3.442 126.151 1.00 46.21 633 LEU A C 1
ATOM 4984 O O . LEU A 1 657 ? 98.163 -2.465 126.797 1.00 30.17 633 LEU A O 1
ATOM 4989 N N . CYS B 2 40 ? 111.156 -37.933 49.520 1.00 100.29 16 CYS B N 1
ATOM 4990 C CA . CYS B 2 40 ? 112.114 -37.297 48.623 1.00 112.96 16 CYS B CA 1
ATOM 4991 C C . CYS B 2 40 ? 113.128 -36.466 49.402 1.00 99.81 16 CYS B C 1
ATOM 4992 O O . CYS B 2 40 ? 113.212 -36.562 50.626 1.00 103.67 16 CYS B O 1
ATOM 5003 N N . GLU B 2 42 ? 114.798 -33.459 51.342 1.00 99.86 18 GLU B N 1
ATOM 5004 C CA . GLU B 2 42 ? 114.264 -32.461 52.262 1.00 98.59 18 GLU B CA 1
ATOM 5005 C C . GLU B 2 42 ? 114.205 -31.090 51.596 1.00 100.18 18 GLU B C 1
ATOM 5006 O O . GLU B 2 42 ? 115.025 -30.775 50.733 1.00 94.40 18 GLU B O 1
ATOM 5012 N N . VAL B 2 43 ? 113.229 -30.284 52.002 1.00 93.76 19 VAL B N 1
ATOM 5013 C CA . VAL B 2 43 ? 112.985 -28.982 51.386 1.00 86.55 19 VAL B CA 1
ATOM 5014 C C . VAL B 2 43 ? 114.190 -28.049 51.476 1.00 85.53 19 VAL B C 1
ATOM 5015 O O . VAL B 2 43 ? 114.731 -27.618 50.458 1.00 94.72 19 VAL B O 1
ATOM 5019 N N . GLN B 2 44 ? 114.606 -27.743 52.700 1.00 81.63 20 GLN B N 1
ATOM 5020 C CA . GLN B 2 44 ? 115.706 -26.812 52.924 1.00 82.27 20 GLN B CA 1
ATOM 5021 C C . GLN B 2 44 ? 117.053 -27.437 52.571 1.00 78.32 20 GLN B C 1
ATOM 5022 O O . GLN B 2 44 ? 117.457 -28.438 53.160 1.00 90.38 20 GLN B O 1
ATOM 5028 N N . ILE B 2 45 ? 117.743 -26.838 51.604 1.00 73.75 21 ILE B N 1
ATOM 5029 C CA . ILE B 2 45 ? 119.055 -27.316 51.183 1.00 79.31 21 ILE B CA 1
ATOM 5030 C C . ILE B 2 45 ? 120.163 -26.644 51.991 1.00 74.92 21 ILE B C 1
ATOM 5031 O O . ILE B 2 45 ? 120.207 -25.418 52.102 1.00 66.42 21 ILE B O 1
ATOM 5036 N N . GLY B 2 46 ? 121.057 -27.455 52.551 1.00 80.05 22 GLY B N 1
ATOM 5037 C CA . GLY B 2 46 ? 122.097 -26.962 53.435 1.00 83.43 22 GLY B CA 1
ATOM 5038 C C . GLY B 2 46 ? 123.317 -26.377 52.748 1.00 75.84 22 GLY B C 1
ATOM 5039 O O . GLY B 2 46 ? 123.719 -25.253 53.049 1.00 76.02 22 GLY B O 1
ATOM 5040 N N . ALA B 2 47 ? 123.914 -27.133 51.831 1.00 78.39 23 ALA B N 1
ATOM 5041 C CA . ALA B 2 47 ? 125.137 -26.687 51.169 1.00 93.09 23 ALA B CA 1
ATOM 5042 C C . ALA B 2 47 ? 125.374 -27.357 49.817 1.00 91.59 23 ALA B C 1
ATOM 5043 O O . ALA B 2 47 ? 124.666 -28.290 49.436 1.00 80.87 23 ALA B O 1
ATOM 5045 N N . VAL B 2 48 ? 126.381 -26.865 49.100 1.00 94.56 24 VAL B N 1
ATOM 5046 C CA . VAL B 2 48 ? 126.769 -27.420 47.808 1.00 92.43 24 VAL B CA 1
ATOM 5047 C C . VAL B 2 48 ? 128.293 -27.513 47.706 1.00 85.05 24 VAL B C 1
ATOM 5048 O O . VAL B 2 48 ? 129.005 -26.560 48.025 1.00 85.60 24 VAL B O 1
ATOM 5052 N N . ARG B 2 49 ? 128.791 -28.668 47.274 1.00 86.09 25 ARG B N 1
ATOM 5053 C CA . ARG B 2 49 ? 130.232 -28.904 47.220 1.00 88.94 25 ARG B CA 1
ATOM 5054 C C . ARG B 2 49 ? 130.682 -29.512 45.893 1.00 95.72 25 ARG B C 1
ATOM 5055 O O . ARG B 2 49 ? 129.960 -30.298 45.280 1.00 95.90 25 ARG B O 1
ATOM 5063 N N . TYR B 2 50 ? 131.883 -29.140 45.460 1.00 96.77 26 TYR B N 1
ATOM 5064 C CA . TYR B 2 50 ? 132.490 -29.714 44.262 1.00 97.96 26 TYR B CA 1
ATOM 5065 C C . TYR B 2 50 ? 133.734 -30.527 44.623 1.00 106.89 26 TYR B C 1
ATOM 5066 O O . TYR B 2 50 ? 134.489 -30.158 45.522 1.00 107.74 26 TYR B O 1
ATOM 5075 N N . ARG B 2 51 ? 133.940 -31.630 43.910 1.00 110.35 27 ARG B N 1
ATOM 5076 C CA . ARG B 2 51 ? 134.956 -32.616 44.271 1.00 117.43 27 ARG B CA 1
ATOM 5077 C C . ARG B 2 51 ? 136.308 -32.374 43.589 1.00 123.39 27 ARG B C 1
ATOM 5078 O O . ARG B 2 51 ? 137.305 -33.010 43.936 1.00 127.54 27 ARG B O 1
ATOM 5086 N N . ARG B 2 52 ? 136.323 -31.436 42.643 1.00 123.15 28 ARG B N 1
ATOM 5087 C CA . ARG B 2 52 ? 137.448 -31.195 41.724 1.00 130.02 28 ARG B CA 1
ATOM 5088 C C . ARG B 2 52 ? 137.509 -32.242 40.613 1.00 120.71 28 ARG B C 1
ATOM 5089 O O . ARG B 2 52 ? 138.317 -32.141 39.690 1.00 106.65 28 ARG B O 1
ATOM 5097 N N . ASP B 2 53 ? 136.644 -33.245 40.714 1.00 119.81 29 ASP B N 1
ATOM 5098 C CA . ASP B 2 53 ? 136.401 -34.166 39.616 1.00 112.02 29 ASP B CA 1
ATOM 5099 C C . ASP B 2 53 ? 135.242 -33.607 38.802 1.00 107.78 29 ASP B C 1
ATOM 5100 O O . ASP B 2 53 ? 135.157 -33.810 37.590 1.00 101.83 29 ASP B O 1
ATOM 5105 N N . GLY B 2 54 ? 134.355 -32.889 39.485 1.00 109.78 30 GLY B N 1
ATOM 5106 C CA . GLY B 2 54 ? 133.213 -32.262 38.847 1.00 110.50 30 GLY B CA 1
ATOM 5107 C C . GLY B 2 54 ? 131.891 -32.710 39.440 1.00 117.25 30 GLY B C 1
ATOM 5108 O O . GLY B 2 54 ? 130.825 -32.351 38.940 1.00 111.07 30 GLY B O 1
ATOM 5109 N N . ALA B 2 55 ? 131.961 -33.493 40.513 1.00 116.16 31 ALA B N 1
ATOM 5110 C CA . ALA B 2 55 ? 130.762 -34.042 41.142 1.00 108.69 31 ALA B CA 1
ATOM 5111 C C . ALA B 2 55 ? 130.054 -33.025 42.032 1.00 102.44 31 ALA B C 1
ATOM 5112 O O . ALA B 2 55 ? 130.693 -32.194 42.677 1.00 93.76 31 ALA B O 1
ATOM 5114 N N . LEU B 2 56 ? 128.728 -33.107 42.066 1.00 104.70 32 LEU B N 1
ATOM 5115 C CA . LEU B 2 56 ? 127.913 -32.195 42.858 1.00 102.57 32 LEU B CA 1
ATOM 5116 C C . LEU B 2 56 ? 127.497 -32.833 44.180 1.00 98.87 32 LEU B C 1
ATOM 5117 O O . LEU B 2 56 ? 126.747 -33.808 44.196 1.00 93.59 32 LEU B O 1
ATOM 5122 N N . LEU B 2 57 ? 127.984 -32.278 45.285 1.00 91.23 33 LEU B N 1
ATOM 5123 C CA . LEU B 2 57 ? 127.604 -32.758 46.610 1.00 89.89 33 LEU B CA 1
ATOM 5124 C C . LEU B 2 57 ? 126.581 -31.824 47.242 1.00 88.13 33 LEU B C 1
ATOM 5125 O O . LEU B 2 57 ? 126.870 -30.655 47.496 1.00 80.99 33 LEU B O 1
ATOM 5130 N N . LEU B 2 58 ? 125.386 -32.345 47.498 1.00 88.45 34 LEU B N 1
ATOM 5131 C CA . LEU B 2 58 ? 124.308 -31.533 48.049 1.00 89.47 34 LEU B CA 1
ATOM 5132 C C . LEU B 2 58 ? 123.895 -32.011 49.438 1.00 93.15 34 LEU B C 1
ATOM 5133 O O . LEU B 2 58 ? 123.919 -33.207 49.728 1.00 97.79 34 LEU B O 1
ATOM 5138 N N . ALA B 2 59 ? 123.518 -31.066 50.293 1.00 88.26 35 ALA B N 1
ATOM 5139 C CA . ALA B 2 59 ? 123.064 -31.383 51.641 1.00 81.71 35 ALA B CA 1
ATOM 5140 C C . ALA B 2 59 ? 121.708 -30.742 51.908 1.00 81.23 35 ALA B C 1
ATOM 5141 O O . ALA B 2 59 ? 121.516 -29.555 51.653 1.00 82.60 35 ALA B O 1
ATOM 5143 N N . ALA B 2 60 ? 120.769 -31.532 52.418 1.00 82.87 36 ALA B N 1
ATOM 5144 C CA . ALA B 2 60 ? 119.426 -31.035 52.699 1.00 86.42 36 ALA B CA 1
ATOM 5145 C C . ALA B 2 60 ? 118.963 -31.436 54.095 1.00 83.65 36 ALA B C 1
ATOM 5146 O O . ALA B 2 60 ? 119.412 -32.443 54.639 1.00 84.49 36 ALA B O 1
ATOM 5148 N N . SER B 2 61 ? 118.064 -30.641 54.668 1.00 85.72 37 SER B N 1
ATOM 5149 C CA . SER B 2 61 ? 117.553 -30.902 56.009 1.00 79.82 37 SER B CA 1
ATOM 5150 C C . SER B 2 61 ? 116.123 -30.398 56.172 1.00 79.88 37 SER B C 1
ATOM 5151 O O . SER B 2 61 ? 115.764 -29.343 55.651 1.00 77.27 37 SER B O 1
ATOM 5154 N N . SER B 2 62 ? 115.309 -31.161 56.897 1.00 85.76 38 SER B N 1
ATOM 5155 C CA . SER B 2 62 ? 113.939 -30.759 57.194 1.00 78.88 38 SER B CA 1
ATOM 5156 C C . SER B 2 62 ? 113.911 -29.874 58.436 1.00 79.67 38 SER B C 1
ATOM 5157 O O . SER B 2 62 ? 114.428 -30.252 59.487 1.00 84.99 38 SER B O 1
ATOM 5160 N N . LEU B 2 63 ? 113.307 -28.696 58.312 1.00 69.66 39 LEU B N 1
ATOM 5161 C CA . LEU B 2 63 ? 113.321 -27.721 59.398 1.00 65.52 39 LEU B CA 1
ATOM 5162 C C . LEU B 2 63 ? 111.924 -27.356 59.896 1.00 73.41 39 LEU B C 1
ATOM 5163 O O . LEU B 2 63 ? 111.782 -26.564 60.827 1.00 75.16 39 LEU B O 1
ATOM 5168 N N . SER B 2 64 ? 110.897 -27.932 59.279 1.00 75.49 40 SER B N 1
ATOM 5169 C CA . SER B 2 64 ? 109.521 -27.612 59.648 1.00 73.64 40 SER B CA 1
ATOM 5170 C C . SER B 2 64 ? 108.529 -28.680 59.202 1.00 78.43 40 SER B C 1
ATOM 5171 O O . SER B 2 64 ? 107.694 -28.437 58.330 1.00 83.69 40 SER B O 1
ATOM 5174 N N . SER B 2 65 ? 108.616 -29.859 59.807 1.00 81.05 41 SER B N 1
ATOM 5175 C CA . SER B 2 65 ? 107.697 -30.945 59.491 1.00 82.81 41 SER B CA 1
ATOM 5176 C C . SER B 2 65 ? 107.501 -31.863 60.691 1.00 75.64 41 SER B C 1
ATOM 5177 O O . SER B 2 65 ? 107.948 -31.558 61.797 1.00 76.48 41 SER B O 1
ATOM 5180 N N . ARG B 2 66 ? 106.831 -32.988 60.464 1.00 76.25 42 ARG B N 1
ATOM 5181 C CA . ARG B 2 66 ? 106.592 -33.965 61.519 1.00 75.58 42 ARG B CA 1
ATOM 5182 C C . ARG B 2 66 ? 107.900 -34.640 61.924 1.00 84.56 42 ARG B C 1
ATOM 5183 O O . ARG B 2 66 ? 108.033 -35.147 63.038 1.00 85.12 42 ARG B O 1
ATOM 5191 N N . THR B 2 67 ? 108.866 -34.634 61.010 1.00 82.34 43 THR B N 1
ATOM 5192 C CA . THR B 2 67 ? 110.187 -35.190 61.274 1.00 71.09 43 THR B CA 1
ATOM 5193 C C . THR B 2 67 ? 111.277 -34.243 60.781 1.00 77.36 43 THR B C 1
ATOM 5194 O O . THR B 2 67 ? 111.296 -33.861 59.611 1.00 90.45 43 THR B O 1
ATOM 5198 N N . TRP B 2 68 ? 112.182 -33.866 61.679 1.00 77.04 44 TRP B N 1
ATOM 5199 C CA . TRP B 2 68 ? 113.275 -32.962 61.334 1.00 82.74 44 TRP B CA 1
ATOM 5200 C C . TRP B 2 68 ? 114.538 -33.735 60.964 1.00 77.63 44 TRP B C 1
ATOM 5201 O O . TRP B 2 68 ? 115.497 -33.777 61.734 1.00 80.32 44 TRP B O 1
ATOM 5212 N N . GLY B 2 69 ? 114.533 -34.342 59.782 1.00 73.89 45 GLY B N 1
ATOM 5213 C CA . GLY B 2 69 ? 115.658 -35.140 59.331 1.00 71.93 45 GLY B CA 1
ATOM 5214 C C . GLY B 2 69 ? 116.527 -34.433 58.308 1.00 84.57 45 GLY B C 1
ATOM 5215 O O . GLY B 2 69 ? 116.416 -33.222 58.114 1.00 78.75 45 GLY B O 1
ATOM 5216 N N . GLY B 2 70 ? 117.396 -35.197 57.654 1.00 93.48 46 GLY B N 1
ATOM 5217 C CA . GLY B 2 70 ? 118.289 -34.658 56.645 1.00 87.73 46 GLY B CA 1
ATOM 5218 C C . GLY B 2 70 ? 118.856 -35.743 55.750 1.00 91.06 46 GLY B C 1
ATOM 5219 O O . GLY B 2 70 ? 118.687 -36.931 56.025 1.00 91.99 46 GLY B O 1
ATOM 5220 N N . SER B 2 71 ? 119.533 -35.338 54.678 1.00 92.22 47 SER B N 1
ATOM 5221 C CA . SER B 2 71 ? 120.093 -36.295 53.727 1.00 80.96 47 SER B CA 1
ATOM 5222 C C . SER B 2 71 ? 121.240 -35.711 52.904 1.00 84.54 47 SER B C 1
ATOM 5223 O O . SER B 2 71 ? 121.325 -34.499 52.702 1.00 73.53 47 SER B O 1
ATOM 5226 N N . ILE B 2 72 ? 122.119 -36.590 52.430 1.00 91.80 48 ILE B N 1
ATOM 5227 C CA . ILE B 2 72 ? 123.240 -36.196 51.583 1.00 90.38 48 ILE B CA 1
ATOM 5228 C C . ILE B 2 72 ? 123.055 -36.759 50.176 1.00 97.56 48 ILE B C 1
ATOM 5229 O O . ILE B 2 72 ? 122.771 -37.945 50.007 1.00 98.22 48 ILE B O 1
ATOM 5234 N N . TRP B 2 73 ? 123.209 -35.903 49.171 1.00 94.64 49 TRP B N 1
ATOM 5235 C CA . TRP B 2 73 ? 123.021 -36.315 47.785 1.00 88.60 49 TRP B CA 1
ATOM 5236 C C . TRP B 2 73 ? 124.258 -36.032 46.938 1.00 92.22 49 TRP B C 1
ATOM 5237 O O . TRP B 2 73 ? 124.941 -35.026 47.133 1.00 85.36 49 TRP B O 1
ATOM 5248 N N . VAL B 2 74 ? 124.542 -36.929 45.999 1.00 96.28 50 VAL B N 1
ATOM 5249 C CA . VAL B 2 74 ? 125.682 -36.772 45.102 1.00 97.78 50 VAL B CA 1
ATOM 5250 C C . VAL B 2 74 ? 125.232 -36.805 43.645 1.00 98.15 50 VAL B C 1
ATOM 5251 O O . VAL B 2 74 ? 124.508 -37.711 43.230 1.00 100.25 50 VAL B O 1
ATOM 5255 N N . PHE B 2 75 ? 125.660 -35.810 42.874 1.00 96.40 51 PHE B N 1
ATOM 5256 C CA . PHE B 2 75 ? 125.309 -35.730 41.461 1.00 100.77 51 PHE B CA 1
ATOM 5257 C C . PHE B 2 75 ? 126.553 -35.648 40.582 1.00 100.92 51 PHE B C 1
ATOM 5258 O O . PHE B 2 75 ? 127.336 -34.705 40.686 1.00 95.04 51 PHE B O 1
ATOM 5266 N N . LYS B 2 76 ? 126.728 -36.641 39.717 1.00 97.67 52 LYS B N 1
ATOM 5267 C CA . LYS B 2 76 ? 127.848 -36.647 38.786 1.00 104.53 52 LYS B CA 1
ATOM 5268 C C . LYS B 2 76 ? 127.596 -35.629 37.679 1.00 109.81 52 LYS B C 1
ATOM 5269 O O . LYS B 2 76 ? 128.531 -35.062 37.113 1.00 107.99 52 LYS B O 1
ATOM 5275 N N . ASP B 2 77 ? 126.320 -35.403 37.381 1.00 111.48 53 ASP B N 1
ATOM 5276 C CA . ASP B 2 77 ? 125.918 -34.406 36.398 1.00 115.56 53 ASP B CA 1
ATOM 5277 C C . ASP B 2 77 ? 124.865 -33.480 37.000 1.00 109.07 53 ASP B C 1
ATOM 5278 O O . ASP B 2 77 ? 123.682 -33.821 37.038 1.00 98.93 53 ASP B O 1
ATOM 5283 N N . PRO B 2 78 ? 125.298 -32.303 37.476 1.00 106.14 54 PRO B N 1
ATOM 5284 C CA . PRO B 2 78 ? 124.419 -31.339 38.149 1.00 101.80 54 PRO B CA 1
ATOM 5285 C C . PRO B 2 78 ? 123.376 -30.731 37.214 1.00 108.02 54 PRO B C 1
ATOM 5286 O O . PRO B 2 78 ? 123.498 -29.569 36.826 1.00 106.12 54 PRO B O 1
ATOM 5290 N N . GLU B 2 79 ? 122.360 -31.513 36.863 1.00 107.26 55 GLU B N 1
ATOM 5291 C CA . GLU B 2 79 ? 121.276 -31.031 36.014 1.00 108.33 55 GLU B CA 1
ATOM 5292 C C . GLU B 2 79 ? 119.919 -31.471 36.554 1.00 109.37 55 GLU B C 1
ATOM 5293 O O . GLU B 2 79 ? 119.804 -31.881 37.709 1.00 102.66 55 GLU B O 1
ATOM 5299 N N . ASN B 2 83 ? 115.582 -32.917 42.747 1.00 108.99 59 ASN B N 1
ATOM 5300 C CA . ASN B 2 83 ? 115.963 -33.790 41.644 1.00 112.00 59 ASN B CA 1
ATOM 5301 C C . ASN B 2 83 ? 116.511 -35.120 42.153 1.00 112.94 59 ASN B C 1
ATOM 5302 O O . ASN B 2 83 ? 117.659 -35.474 41.888 1.00 101.09 59 ASN B O 1
ATOM 5307 N N . GLU B 2 84 ? 115.676 -35.854 42.880 1.00 120.43 60 GLU B N 1
ATOM 5308 C CA . GLU B 2 84 ? 116.098 -37.086 43.542 1.00 117.45 60 GLU B CA 1
ATOM 5309 C C . GLU B 2 84 ? 116.207 -38.287 42.603 1.00 117.86 60 GLU B C 1
ATOM 5310 O O . GLU B 2 84 ? 117.010 -39.190 42.836 1.00 113.71 60 GLU B O 1
ATOM 5316 N N . SER B 2 85 ? 115.404 -38.297 41.545 1.00 118.54 61 SER B N 1
ATOM 5317 C CA . SER B 2 85 ? 115.361 -39.440 40.636 1.00 109.19 61 SER B CA 1
ATOM 5318 C C . SER B 2 85 ? 116.467 -39.416 39.582 1.00 107.26 61 SER B C 1
ATOM 5319 O O . SER B 2 85 ? 116.464 -40.226 38.656 1.00 105.10 61 SER B O 1
ATOM 5322 N N . LEU B 2 86 ? 117.411 -38.491 39.725 1.00 111.82 62 LEU B N 1
ATOM 5323 C CA . LEU B 2 86 ? 118.515 -38.378 38.776 1.00 107.96 62 LEU B CA 1
ATOM 5324 C C . LEU B 2 86 ? 119.879 -38.438 39.461 1.00 110.02 62 LEU B C 1
ATOM 5325 O O . LEU B 2 86 ? 120.912 -38.265 38.815 1.00 111.48 62 LEU B O 1
ATOM 5330 N N . CYS B 2 87 ? 119.877 -38.684 40.767 1.00 116.93 63 CYS B N 1
ATOM 5331 C CA . CYS B 2 87 ? 121.120 -38.746 41.528 1.00 115.93 63 CYS B CA 1
ATOM 5332 C C . CYS B 2 87 ? 121.835 -40.074 41.314 1.00 114.99 63 CYS B C 1
ATOM 5333 O O . CYS B 2 87 ? 121.213 -41.076 40.959 1.00 116.17 63 CYS B O 1
ATOM 5336 N N . THR B 2 88 ? 123.146 -40.075 41.531 1.00 112.19 64 THR B N 1
ATOM 5337 C CA . THR B 2 88 ? 123.933 -41.296 41.438 1.00 108.28 64 THR B CA 1
ATOM 5338 C C . THR B 2 88 ? 123.821 -42.080 42.740 1.00 107.94 64 THR B C 1
ATOM 5339 O O . THR B 2 88 ? 123.837 -43.312 42.739 1.00 101.20 64 THR B O 1
ATOM 5343 N N . ALA B 2 89 ? 123.703 -41.354 43.847 1.00 112.50 65 ALA B N 1
ATOM 5344 C CA . ALA B 2 89 ? 123.572 -41.967 45.164 1.00 107.05 65 ALA B CA 1
ATOM 5345 C C . ALA B 2 89 ? 122.945 -40.998 46.163 1.00 104.07 65 ALA B C 1
ATOM 5346 O O . ALA B 2 89 ? 123.236 -39.802 46.148 1.00 98.97 65 ALA B O 1
ATOM 5348 N N . GLY B 2 90 ? 122.083 -41.524 47.027 1.00 104.00 66 GLY B N 1
ATOM 5349 C CA . GLY B 2 90 ? 121.435 -40.723 48.050 1.00 99.54 66 GLY B CA 1
ATOM 5350 C C . GLY B 2 90 ? 121.191 -41.526 49.313 1.00 101.84 66 GLY B C 1
ATOM 5351 O O . GLY B 2 90 ? 121.028 -42.745 49.257 1.00 105.30 66 GLY B O 1
ATOM 5352 N N . VAL B 2 91 ? 121.166 -40.845 50.455 1.00 100.18 67 VAL B N 1
ATOM 5353 C CA . VAL B 2 91 ? 120.977 -41.519 51.737 1.00 96.94 67 VAL B CA 1
ATOM 5354 C C . VAL B 2 91 ? 120.431 -40.580 52.814 1.00 92.29 67 VAL B C 1
ATOM 5355 O O . VAL B 2 91 ? 120.888 -39.446 52.957 1.00 83.80 67 VAL B O 1
ATOM 5359 N N . GLN B 2 92 ? 119.437 -41.056 53.560 1.00 93.16 68 GLN B N 1
ATOM 5360 C CA . GLN B 2 92 ? 118.902 -40.307 54.691 1.00 95.69 68 GLN B CA 1
ATOM 5361 C C . GLN B 2 92 ? 119.718 -40.576 55.950 1.00 92.75 68 GLN B C 1
ATOM 5362 O O . GLN B 2 92 ? 120.038 -41.724 56.260 1.00 92.60 68 GLN B O 1
ATOM 5368 N N . THR B 2 93 ? 120.051 -39.513 56.674 1.00 88.09 69 THR B N 1
ATOM 5369 C CA . THR B 2 93 ? 120.839 -39.636 57.893 1.00 80.27 69 THR B CA 1
ATOM 5370 C C . THR B 2 93 ? 119.936 -39.847 59.102 1.00 90.86 69 THR B C 1
ATOM 5371 O O . THR B 2 93 ? 118.768 -40.210 58.963 1.00 85.15 69 THR B O 1
ATOM 5375 N N . GLU B 2 94 ? 120.486 -39.615 60.289 1.00 92.16 70 GLU B N 1
ATOM 5376 C CA . GLU B 2 94 ? 119.726 -39.754 61.524 1.00 83.43 70 GLU B CA 1
ATOM 5377 C C . GLU B 2 94 ? 119.062 -38.437 61.908 1.00 84.58 70 GLU B C 1
ATOM 5378 O O . GLU B 2 94 ? 118.003 -38.425 62.535 1.00 73.34 70 GLU B O 1
ATOM 5384 N N . ALA B 2 95 ? 119.690 -37.330 61.524 1.00 87.24 71 ALA B N 1
ATOM 5385 C CA . ALA B 2 95 ? 119.178 -36.003 61.844 1.00 80.68 71 ALA B CA 1
ATOM 5386 C C . ALA B 2 95 ? 119.408 -35.031 60.691 1.00 76.74 71 ALA B C 1
ATOM 5387 O O . ALA B 2 95 ? 119.632 -35.444 59.554 1.00 89.98 71 ALA B O 1
ATOM 5389 N N . GLY B 2 96 ? 119.352 -33.738 60.992 1.00 69.01 72 GLY B N 1
ATOM 5390 C CA . GLY B 2 96 ? 119.560 -32.713 59.986 1.00 65.93 72 GLY B CA 1
ATOM 5391 C C . GLY B 2 96 ? 121.031 -32.454 59.729 1.00 68.94 72 GLY B C 1
ATOM 5392 O O . GLY B 2 96 ? 121.880 -32.777 60.558 1.00 72.61 72 GLY B O 1
ATOM 5393 N N . VAL B 2 97 ? 121.332 -31.867 58.576 1.00 67.14 73 VAL B N 1
ATOM 5394 C CA . VAL B 2 97 ? 122.711 -31.590 58.193 1.00 73.76 73 VAL B CA 1
ATOM 5395 C C . VAL B 2 97 ? 122.939 -30.088 58.058 1.00 73.17 73 VAL B C 1
ATOM 5396 O O . VAL B 2 97 ? 122.102 -29.372 57.510 1.00 78.03 73 VAL B O 1
ATOM 5400 N N . THR B 2 98 ? 124.075 -29.615 58.561 1.00 74.50 74 THR B N 1
ATOM 5401 C CA . THR B 2 98 ? 124.390 -28.192 58.526 1.00 73.65 74 THR B CA 1
ATOM 5402 C C . THR B 2 98 ? 125.471 -27.873 57.498 1.00 79.23 74 THR B C 1
ATOM 5403 O O . THR B 2 98 ? 125.466 -26.800 56.896 1.00 82.64 74 THR B O 1
ATOM 5407 N N . ASP B 2 99 ? 126.395 -28.809 57.300 1.00 83.51 75 ASP B N 1
ATOM 5408 C CA . ASP B 2 99 ? 127.510 -28.595 56.385 1.00 81.70 75 ASP B CA 1
ATOM 5409 C C . ASP B 2 99 ? 128.109 -29.920 55.921 1.00 79.95 75 ASP B C 1
ATOM 5410 O O . ASP B 2 99 ? 128.130 -30.899 56.668 1.00 78.86 75 ASP B O 1
ATOM 5415 N N . VAL B 2 100 ? 128.592 -29.942 54.683 1.00 79.52 76 VAL B N 1
ATOM 5416 C CA . VAL B 2 100 ? 129.241 -31.124 54.124 1.00 80.62 76 VAL B CA 1
ATOM 5417 C C . VAL B 2 100 ? 130.539 -30.748 53.416 1.00 82.46 76 VAL B C 1
ATOM 5418 O O . VAL B 2 100 ? 130.787 -29.574 53.139 1.00 83.21 76 VAL B O 1
ATOM 5422 N N . ALA B 2 101 ? 131.362 -31.750 53.125 1.00 82.24 77 ALA B N 1
ATOM 5423 C CA . ALA B 2 101 ? 132.631 -31.527 52.440 1.00 85.02 77 ALA B CA 1
ATOM 5424 C C . ALA B 2 101 ? 133.123 -32.797 51.751 1.00 92.46 77 ALA B C 1
ATOM 5425 O O . ALA B 2 101 ? 132.579 -33.881 51.963 1.00 91.11 77 ALA B O 1
ATOM 5427 N N . TRP B 2 102 ? 134.155 -32.654 50.926 1.00 95.14 78 TRP B N 1
ATOM 5428 C CA . TRP B 2 102 ? 134.740 -33.790 50.223 1.00 86.29 78 TRP B CA 1
ATOM 5429 C C . TRP B 2 102 ? 136.065 -34.222 50.838 1.00 93.53 78 TRP B C 1
ATOM 5430 O O . TRP B 2 102 ? 136.979 -33.413 51.001 1.00 92.73 78 TRP B O 1
ATOM 5441 N N . VAL B 2 103 ? 136.162 -35.503 51.177 1.00 97.87 79 VAL B N 1
ATOM 5442 C CA . VAL B 2 103 ? 137.424 -36.086 51.610 1.00 89.67 79 VAL B CA 1
ATOM 5443 C C . VAL B 2 103 ? 137.968 -36.954 50.483 1.00 102.66 79 VAL B C 1
ATOM 5444 O O . VAL B 2 103 ? 137.395 -37.997 50.164 1.00 106.64 79 VAL B O 1
ATOM 5448 N N . SER B 2 104 ? 139.067 -36.509 49.881 1.00 104.09 80 SER B N 1
ATOM 5449 C CA . SER B 2 104 ? 139.653 -37.170 48.716 1.00 108.92 80 SER B CA 1
ATOM 5450 C C . SER B 2 104 ? 138.666 -37.258 47.551 1.00 114.50 80 SER B C 1
ATOM 5451 O O . SER B 2 104 ? 138.354 -36.249 46.919 1.00 114.34 80 SER B O 1
ATOM 5454 N N . GLU B 2 105 ? 138.173 -38.462 47.274 1.00 107.25 81 GLU B N 1
ATOM 5455 C CA . GLU B 2 105 ? 137.292 -38.671 46.128 1.00 103.64 81 GLU B CA 1
ATOM 5456 C C . GLU B 2 105 ? 135.996 -39.404 46.476 1.00 96.53 81 GLU B C 1
ATOM 5457 O O . GLU B 2 105 ? 135.004 -39.292 45.757 1.00 95.48 81 GLU B O 1
ATOM 5463 N N . LYS B 2 106 ? 136.004 -40.156 47.571 1.00 92.11 82 LYS B N 1
ATOM 5464 C CA . LYS B 2 106 ? 134.824 -40.921 47.962 1.00 91.97 82 LYS B CA 1
ATOM 5465 C C . LYS B 2 106 ? 134.376 -40.588 49.383 1.00 95.19 82 LYS B C 1
ATOM 5466 O O . LYS B 2 106 ? 133.236 -40.856 49.765 1.00 100.37 82 LYS B O 1
ATOM 5472 N N . GLY B 2 107 ? 135.276 -39.995 50.161 1.00 92.41 83 GLY B N 1
ATOM 5473 C CA . GLY B 2 107 ? 134.969 -39.621 51.529 1.00 94.67 83 GLY B CA 1
ATOM 5474 C C . GLY B 2 107 ? 134.116 -38.370 51.616 1.00 89.41 83 GLY B C 1
ATOM 5475 O O . GLY B 2 107 ? 134.402 -37.364 50.967 1.00 84.25 83 GLY B O 1
ATOM 5476 N N . ILE B 2 108 ? 133.059 -38.434 52.421 1.00 90.85 84 ILE B N 1
ATOM 5477 C CA . ILE B 2 108 ? 132.160 -37.300 52.602 1.00 88.93 84 ILE B CA 1
ATOM 5478 C C . ILE B 2 108 ? 131.929 -37.007 54.081 1.00 91.35 84 ILE B C 1
ATOM 5479 O O . ILE B 2 108 ? 131.339 -37.817 54.796 1.00 91.17 84 ILE B O 1
ATOM 5484 N N . LEU B 2 109 ? 132.396 -35.848 54.534 1.00 85.31 85 LEU B N 1
ATOM 5485 C CA . LEU B 2 109 ? 132.191 -35.432 55.918 1.00 80.85 85 LEU B CA 1
ATOM 5486 C C . LEU B 2 109 ? 130.825 -34.781 56.111 1.00 86.91 85 LEU B C 1
ATOM 5487 O O . LEU B 2 109 ? 130.367 -34.014 55.264 1.00 87.41 85 LEU B O 1
ATOM 5492 N N . VAL B 2 110 ? 130.180 -35.093 57.231 1.00 88.53 86 VAL B N 1
ATOM 5493 C CA . VAL B 2 110 ? 128.833 -34.603 57.507 1.00 86.26 86 VAL B CA 1
ATOM 5494 C C . VAL B 2 110 ? 128.717 -34.001 58.905 1.00 87.33 86 VAL B C 1
ATOM 5495 O O . VAL B 2 110 ? 129.086 -34.632 59.895 1.00 86.22 86 VAL B O 1
ATOM 5499 N N . ALA B 2 111 ? 128.203 -32.776 58.979 1.00 91.95 87 ALA B N 1
ATOM 5500 C CA . ALA B 2 111 ? 127.923 -32.134 60.258 1.00 78.08 87 ALA B CA 1
ATOM 5501 C C . ALA B 2 111 ? 126.437 -32.255 60.579 1.00 72.57 87 ALA B C 1
ATOM 5502 O O . ALA B 2 111 ? 125.594 -31.732 59.850 1.00 77.34 87 ALA B O 1
ATOM 5504 N N . SER B 2 112 ? 126.120 -32.942 61.672 1.00 75.28 88 SER B N 1
ATOM 5505 C CA . SER B 2 112 ? 124.730 -33.245 62.008 1.00 84.24 88 SER B CA 1
ATOM 5506 C C . SER B 2 112 ? 124.192 -32.416 63.174 1.00 86.73 88 SER B C 1
ATOM 5507 O O . SER B 2 112 ? 124.952 -31.767 63.894 1.00 70.84 88 SER B O 1
ATOM 5510 N N . ASP B 2 113 ? 122.873 -32.449 63.348 1.00 83.55 89 ASP B N 1
ATOM 5511 C CA . ASP B 2 113 ? 122.213 -31.747 64.445 1.00 69.83 89 ASP B CA 1
ATOM 5512 C C . ASP B 2 113 ? 122.451 -32.451 65.773 1.00 76.08 89 ASP B C 1
ATOM 5513 O O . ASP B 2 113 ? 122.380 -31.832 66.834 1.00 75.77 89 ASP B O 1
ATOM 5518 N N . SER B 2 114 ? 122.733 -33.748 65.707 1.00 80.56 90 SER B N 1
ATOM 5519 C CA . SER B 2 114 ? 122.932 -34.555 66.906 1.00 78.19 90 SER B CA 1
ATOM 5520 C C . SER B 2 114 ? 124.328 -34.375 67.494 1.00 76.03 90 SER B C 1
ATOM 5521 O O . SER B 2 114 ? 124.765 -35.169 68.326 1.00 89.62 90 SER B O 1
ATOM 5524 N N . GLY B 2 115 ? 125.022 -33.328 67.058 1.00 73.87 91 GLY B N 1
ATOM 5525 C CA . GLY B 2 115 ? 126.364 -33.047 67.533 1.00 78.92 91 GLY B CA 1
ATOM 5526 C C . GLY B 2 115 ? 127.359 -34.092 67.072 1.00 76.86 91 GLY B C 1
ATOM 5527 O O . GLY B 2 115 ? 128.370 -34.334 67.730 1.00 72.69 91 GLY B O 1
ATOM 5528 N N . ALA B 2 116 ? 127.068 -34.711 65.933 1.00 81.00 92 ALA B N 1
ATOM 5529 C CA . ALA B 2 116 ? 127.909 -35.779 65.409 1.00 76.11 92 ALA B CA 1
ATOM 5530 C C . ALA B 2 116 ? 128.591 -35.382 64.105 1.00 81.87 92 ALA B C 1
ATOM 5531 O O . ALA B 2 116 ? 128.031 -34.638 63.299 1.00 81.98 92 ALA B O 1
ATOM 5533 N N . VAL B 2 117 ? 129.806 -35.882 63.910 1.00 84.07 93 VAL B N 1
ATOM 5534 C CA . VAL B 2 117 ? 130.529 -35.685 62.661 1.00 78.05 93 VAL B CA 1
ATOM 5535 C C . VAL B 2 117 ? 130.662 -37.021 61.938 1.00 76.67 93 VAL B C 1
ATOM 5536 O O . VAL B 2 117 ? 131.386 -37.911 62.384 1.00 81.62 93 VAL B O 1
ATOM 5540 N N . GLU B 2 118 ? 129.952 -37.155 60.823 1.00 76.26 94 GLU B N 1
ATOM 5541 C CA . GLU B 2 118 ? 129.886 -38.421 60.102 1.00 82.67 94 GLU B CA 1
ATOM 5542 C C . GLU B 2 118 ? 130.807 -38.454 58.886 1.00 85.43 94 GLU B C 1
ATOM 5543 O O . GLU B 2 118 ? 131.101 -37.420 58.286 1.00 80.41 94 GLU B O 1
ATOM 5549 N N . LEU B 2 119 ? 131.258 -39.653 58.531 1.00 90.27 95 LEU B N 1
ATOM 5550 C CA . LEU B 2 119 ? 132.076 -39.851 57.340 1.00 88.47 95 LEU B CA 1
ATOM 5551 C C . LEU B 2 119 ? 131.463 -40.953 56.484 1.00 86.86 95 LEU B C 1
ATOM 5552 O O . LEU B 2 119 ? 131.141 -42.032 56.982 1.00 83.75 95 LEU B O 1
ATOM 5557 N N . TRP B 2 120 ? 131.303 -40.674 55.194 1.00 94.05 96 TRP B N 1
ATOM 5558 C CA . TRP B 2 120 ? 130.661 -41.612 54.281 1.00 96.96 96 TRP B CA 1
ATOM 5559 C C . TRP B 2 120 ? 131.565 -41.944 53.098 1.00 92.38 96 TRP B C 1
ATOM 5560 O O . TRP B 2 120 ? 131.225 -42.779 52.260 1.00 94.83 96 TRP B O 1
ATOM 5571 N N . LEU B 2 129 ? 127.007 -44.906 48.838 1.00 86.77 105 LEU B N 1
ATOM 5572 C CA . LEU B 2 129 ? 127.037 -44.124 50.070 1.00 88.87 105 LEU B CA 1
ATOM 5573 C C . LEU B 2 129 ? 126.872 -45.004 51.304 1.00 89.37 105 LEU B C 1
ATOM 5574 O O . LEU B 2 129 ? 125.763 -45.419 51.642 1.00 86.05 105 LEU B O 1
ATOM 5579 N N . VAL B 2 130 ? 127.986 -45.286 51.972 1.00 94.73 106 VAL B N 1
ATOM 5580 C CA . VAL B 2 130 ? 127.980 -46.104 53.180 1.00 96.78 106 VAL B CA 1
ATOM 5581 C C . VAL B 2 130 ? 128.709 -45.391 54.315 1.00 100.14 106 VAL B C 1
ATOM 5582 O O . VAL B 2 130 ? 129.839 -44.933 54.147 1.00 98.75 106 VAL B O 1
ATOM 5586 N N . ASN B 2 131 ? 128.054 -45.297 55.468 1.00 95.83 107 ASN B N 1
ATOM 5587 C CA . ASN B 2 131 ? 128.636 -44.630 56.628 1.00 90.07 107 ASN B CA 1
ATOM 5588 C C . ASN B 2 131 ? 129.790 -45.417 57.241 1.00 90.55 107 ASN B C 1
ATOM 5589 O O . ASN B 2 131 ? 129.694 -46.629 57.435 1.00 85.81 107 ASN B O 1
ATOM 5594 N N . LYS B 2 132 ? 130.880 -44.718 57.544 1.00 87.81 108 LYS B N 1
ATOM 5595 C CA . LYS B 2 132 ? 132.041 -45.345 58.166 1.00 82.30 108 LYS B CA 1
ATOM 5596 C C . LYS B 2 132 ? 132.021 -45.184 59.683 1.00 89.21 108 LYS B C 1
ATOM 5597 O O . LYS B 2 132 ? 132.190 -46.157 60.417 1.00 92.62 108 LYS B O 1
ATOM 5603 N N . PHE B 2 133 ? 131.814 -43.956 60.150 1.00 92.14 109 PHE B N 1
ATOM 5604 C CA . PHE B 2 133 ? 131.681 -43.708 61.582 1.00 88.27 109 PHE B C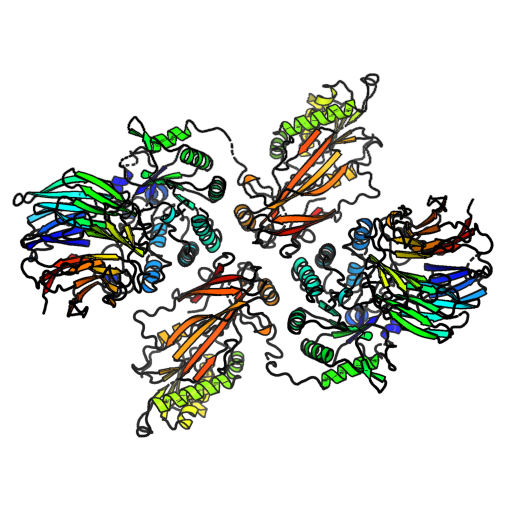A 1
ATOM 5605 C C . PHE B 2 133 ? 130.789 -42.506 61.883 1.00 80.86 109 PHE B C 1
ATOM 5606 O O . PHE B 2 133 ? 130.514 -41.686 61.007 1.00 79.05 109 PHE B O 1
ATOM 5614 N N . ALA B 2 134 ? 130.340 -42.425 63.122 1.00 85.20 110 ALA B N 1
ATOM 5615 C CA . ALA B 2 134 ? 129.573 -41.301 63.616 1.00 76.68 110 ALA B CA 1
ATOM 5616 C C . ALA B 2 134 ? 130.031 -40.975 65.018 1.00 80.89 110 ALA B C 1
ATOM 5617 O O . ALA B 2 134 ? 129.756 -41.706 65.951 1.00 79.22 110 ALA B O 1
ATOM 5619 N N . LYS B 2 135 ? 130.733 -39.868 65.166 1.00 81.48 111 LYS B N 1
ATOM 5620 C CA . LYS B 2 135 ? 131.317 -39.509 66.433 1.00 81.61 111 LYS B CA 1
ATOM 5621 C C . LYS B 2 135 ? 130.570 -38.378 67.095 1.00 80.97 111 LYS B C 1
ATOM 5622 O O . LYS B 2 135 ? 130.609 -37.265 66.634 1.00 78.92 111 LYS B O 1
ATOM 5628 N N . TYR B 2 136 ? 129.904 -38.672 68.199 1.00 79.07 112 TYR B N 1
ATOM 5629 C CA . TYR B 2 136 ? 129.111 -37.695 68.905 1.00 72.41 112 TYR B CA 1
ATOM 5630 C C . TYR B 2 136 ? 129.928 -36.884 69.893 1.00 64.60 112 TYR B C 1
ATOM 5631 O O . TYR B 2 136 ? 129.673 -36.892 71.070 1.00 66.83 112 TYR B O 1
ATOM 5640 N N . GLU B 2 137 ? 130.913 -36.161 69.403 1.00 68.29 113 GLU B N 1
ATOM 5641 C CA . GLU B 2 137 ? 131.868 -35.486 70.275 1.00 67.21 113 GLU B CA 1
ATOM 5642 C C . GLU B 2 137 ? 131.375 -34.107 70.706 1.00 64.09 113 GLU B C 1
ATOM 5643 O O . GLU B 2 137 ? 131.740 -33.616 71.774 1.00 68.84 113 GLU B O 1
ATOM 5649 N N . HIS B 2 138 ? 130.547 -33.487 69.871 1.00 77.02 114 HIS B N 1
ATOM 5650 C CA . HIS B 2 138 ? 129.981 -32.181 70.191 1.00 77.01 114 HIS B CA 1
ATOM 5651 C C . HIS B 2 138 ? 128.738 -32.310 71.066 1.00 73.76 114 HIS B C 1
ATOM 5652 O O . HIS B 2 138 ? 127.926 -33.217 70.880 1.00 68.40 114 HIS B O 1
ATOM 5659 N N . ASP B 2 139 ? 128.598 -31.396 72.021 1.00 78.33 115 ASP B N 1
ATOM 5660 C CA . ASP B 2 139 ? 127.453 -31.398 72.924 1.00 80.21 115 ASP B CA 1
ATOM 5661 C C . ASP B 2 139 ? 126.240 -30.739 72.279 1.00 76.59 115 ASP B C 1
ATOM 5662 O O . ASP B 2 139 ? 125.098 -31.044 72.625 1.00 73.73 115 ASP B O 1
ATOM 5667 N N . ASP B 2 140 ? 126.493 -29.835 71.339 1.00 78.00 116 ASP B N 1
ATOM 5668 C CA . ASP B 2 140 ? 125.420 -29.148 70.633 1.00 82.19 116 ASP B CA 1
ATOM 5669 C C . ASP B 2 140 ? 125.579 -29.330 69.125 1.00 86.91 116 ASP B C 1
ATOM 5670 O O . ASP B 2 140 ? 126.459 -30.060 68.673 1.00 88.18 116 ASP B O 1
ATOM 5675 N N . ILE B 2 141 ? 124.725 -28.663 68.354 1.00 87.62 117 ILE B N 1
ATOM 5676 C CA . ILE B 2 141 ? 124.721 -28.803 66.900 1.00 80.64 117 ILE B CA 1
ATOM 5677 C C . ILE B 2 141 ? 126.030 -28.351 66.256 1.00 81.48 117 ILE B C 1
ATOM 5678 O O . ILE B 2 141 ? 126.479 -27.224 66.465 1.00 79.84 117 ILE B O 1
ATOM 5683 N N . VAL B 2 142 ? 126.637 -29.240 65.476 1.00 84.95 118 VAL B N 1
ATOM 5684 C CA . VAL B 2 142 ? 127.837 -28.904 64.720 1.00 80.81 118 VAL B CA 1
ATOM 5685 C C . VAL B 2 142 ? 127.459 -27.968 63.579 1.00 77.30 118 VAL B C 1
ATOM 5686 O O . VAL B 2 142 ? 126.632 -28.311 62.736 1.00 75.87 118 VAL B O 1
ATOM 5690 N N . LYS B 2 143 ? 128.066 -26.787 63.555 1.00 79.62 119 LYS B N 1
ATOM 5691 C CA . LYS B 2 143 ? 127.670 -25.750 62.607 1.00 83.48 119 LYS B CA 1
ATOM 5692 C C . LYS B 2 143 ? 128.494 -25.740 61.322 1.00 75.57 119 LYS B C 1
ATOM 5693 O O . LYS B 2 143 ? 127.976 -25.422 60.252 1.00 79.78 119 LYS B O 1
ATOM 5699 N N . THR B 2 144 ? 129.773 -26.085 61.425 1.00 75.74 120 THR B N 1
ATOM 5700 C CA . THR B 2 144 ? 130.672 -25.977 60.281 1.00 79.46 120 THR B CA 1
ATOM 5701 C C . THR B 2 144 ? 131.846 -26.946 60.360 1.00 79.08 120 THR B C 1
ATOM 5702 O O . THR B 2 144 ? 132.187 -27.441 61.435 1.00 75.00 120 THR B O 1
ATOM 5706 N N . LEU B 2 145 ? 132.462 -27.207 59.210 1.00 91.25 121 LEU B N 1
ATOM 5707 C CA . LEU B 2 145 ? 133.650 -28.053 59.142 1.00 82.46 121 LEU B CA 1
ATOM 5708 C C . LEU B 2 145 ? 134.419 -27.837 57.840 1.00 76.47 121 LEU B C 1
ATOM 5709 O O . LEU B 2 145 ? 133.825 -27.612 56.785 1.00 76.53 121 LEU B O 1
ATOM 5714 N N . SER B 2 146 ? 135.744 -27.897 57.925 1.00 77.17 122 SER B N 1
ATOM 5715 C CA . SER B 2 146 ? 136.600 -27.694 56.761 1.00 76.23 122 SER B CA 1
ATOM 5716 C C . SER B 2 146 ? 137.735 -28.712 56.727 1.00 88.23 122 SER B C 1
ATOM 5717 O O . SER B 2 146 ? 138.518 -28.815 57.672 1.00 80.85 122 SER B O 1
ATOM 5720 N N . VAL B 2 147 ? 137.819 -29.460 55.632 1.00 99.50 123 VAL B N 1
ATOM 5721 C CA . VAL B 2 147 ? 138.843 -30.488 55.480 1.00 87.49 123 VAL B CA 1
ATOM 5722 C C . VAL B 2 147 ? 140.155 -29.880 54.991 1.00 86.88 123 VAL B C 1
ATOM 5723 O O . VAL B 2 147 ? 140.155 -28.969 54.161 1.00 80.63 123 VAL B O 1
ATOM 5727 N N . PHE B 2 148 ? 141.270 -30.383 55.512 1.00 90.56 124 PHE B N 1
ATOM 5728 C CA . PHE B 2 148 ? 142.590 -29.915 55.104 1.00 92.93 124 PHE B CA 1
ATOM 5729 C C . PHE B 2 148 ? 142.952 -30.390 53.698 1.00 85.56 124 PHE B C 1
ATOM 5730 O O . PHE B 2 148 ? 142.182 -31.105 53.055 1.00 81.48 124 PHE B O 1
ATOM 5738 N N . SER B 2 149 ? 144.130 -29.989 53.229 1.00 80.99 125 SER B N 1
ATOM 5739 C CA . SER B 2 149 ? 144.579 -30.318 51.880 1.00 75.08 125 SER B CA 1
ATOM 5740 C C . SER B 2 149 ? 144.791 -31.817 51.687 1.00 82.36 125 SER B C 1
ATOM 5741 O O . SER B 2 149 ? 144.300 -32.402 50.721 1.00 80.75 125 SER B O 1
ATOM 5744 N N . ASP B 2 150 ? 145.524 -32.431 52.610 1.00 89.46 126 ASP B N 1
ATOM 5745 C CA . ASP B 2 150 ? 145.842 -33.854 52.522 1.00 91.85 126 ASP B CA 1
ATOM 5746 C C . ASP B 2 150 ? 144.597 -34.732 52.624 1.00 84.23 126 ASP B C 1
ATOM 5747 O O . ASP B 2 150 ? 144.522 -35.792 52.003 1.00 86.39 126 ASP B O 1
ATOM 5752 N N . GLY B 2 151 ? 143.622 -34.285 53.408 1.00 82.44 127 GLY B N 1
ATOM 5753 C CA . GLY B 2 151 ? 142.383 -35.022 53.572 1.00 79.42 127 GLY B CA 1
ATOM 5754 C C . GLY B 2 151 ? 142.453 -36.052 54.683 1.00 80.61 127 GLY B C 1
ATOM 5755 O O . GLY B 2 151 ? 141.595 -36.928 54.783 1.00 89.91 127 GLY B O 1
ATOM 5756 N N . THR B 2 152 ? 143.482 -35.948 55.518 1.00 80.84 128 THR B N 1
ATOM 5757 C CA . THR B 2 152 ? 143.640 -36.852 56.651 1.00 89.58 128 THR B CA 1
ATOM 5758 C C . THR B 2 152 ? 143.236 -36.161 57.949 1.00 93.66 128 THR B C 1
ATOM 5759 O O . THR B 2 152 ? 143.179 -36.788 59.008 1.00 91.23 128 THR B O 1
ATOM 5763 N N . GLN B 2 153 ? 142.956 -34.865 57.858 1.00 88.56 129 GLN B N 1
ATOM 5764 C CA . GLN B 2 153 ? 142.529 -34.085 59.014 1.00 82.41 129 GLN B CA 1
ATOM 5765 C C . GLN B 2 153 ? 141.337 -33.194 58.687 1.00 79.60 129 GLN B C 1
ATOM 5766 O O . GLN B 2 153 ? 140.999 -32.992 57.520 1.00 72.31 129 GLN B O 1
ATOM 5772 N N . ALA B 2 154 ? 140.708 -32.663 59.731 1.00 89.26 130 ALA B N 1
ATOM 5773 C CA . ALA B 2 154 ? 139.565 -31.771 59.579 1.00 82.04 130 ALA B CA 1
ATOM 5774 C C . ALA B 2 154 ? 139.334 -30.978 60.859 1.00 80.85 130 ALA B C 1
ATOM 5775 O O . ALA B 2 154 ? 139.694 -31.423 61.948 1.00 84.96 130 ALA B O 1
ATOM 5777 N N . VAL B 2 155 ? 138.734 -29.800 60.722 1.00 83.48 131 VAL B N 1
ATOM 5778 C CA . VAL B 2 155 ? 138.383 -28.981 61.876 1.00 82.54 131 VAL B CA 1
ATOM 5779 C C . VAL B 2 155 ? 136.874 -28.787 61.958 1.00 75.88 131 VAL B C 1
ATOM 5780 O O . VAL B 2 155 ? 136.224 -28.499 60.955 1.00 73.89 131 VAL B O 1
ATOM 5784 N N . SER B 2 156 ? 136.321 -28.949 63.155 1.00 87.26 132 SER B N 1
ATOM 5785 C CA . SER B 2 156 ? 134.881 -28.826 63.351 1.00 80.20 132 SER B CA 1
ATOM 5786 C C . SER B 2 156 ? 134.519 -27.637 64.232 1.00 79.58 132 SER B C 1
ATOM 5787 O O . SER B 2 156 ? 135.157 -27.389 65.255 1.00 78.50 132 SER B O 1
ATOM 5790 N N . GLY B 2 157 ? 133.490 -26.903 63.821 1.00 84.62 133 GLY B N 1
ATOM 5791 C CA . GLY B 2 157 ? 132.953 -25.817 64.616 1.00 80.36 133 GLY B CA 1
ATOM 5792 C C . GLY B 2 157 ? 131.550 -26.163 65.072 1.00 80.75 133 GLY B C 1
ATOM 5793 O O . GLY B 2 157 ? 130.726 -26.611 64.276 1.00 88.24 133 GLY B O 1
ATOM 5794 N N . GLY B 2 158 ? 131.275 -25.962 66.356 1.00 75.48 134 GLY B N 1
ATOM 5795 C CA . GLY B 2 158 ? 129.989 -26.341 66.909 1.00 79.15 134 GLY B CA 1
ATOM 5796 C C . GLY B 2 158 ? 129.283 -25.238 67.672 1.00 73.96 134 GLY B C 1
ATOM 5797 O O . GLY B 2 158 ? 129.841 -24.167 67.910 1.00 81.03 134 GLY B O 1
ATOM 5798 N N . LYS B 2 159 ? 128.040 -25.512 68.053 1.00 78.12 135 LYS B N 1
ATOM 5799 C CA . LYS B 2 159 ? 127.245 -24.586 68.847 1.00 77.46 135 LYS B CA 1
ATOM 5800 C C . LYS B 2 159 ? 127.653 -24.700 70.315 1.00 71.69 135 LYS B C 1
ATOM 5801 O O . LYS B 2 159 ? 127.303 -23.856 71.140 1.00 65.11 135 LYS B O 1
ATOM 5807 N N . ASP B 2 160 ? 128.413 -25.747 70.626 1.00 79.81 136 ASP B N 1
ATOM 5808 C CA . ASP B 2 160 ? 128.874 -25.997 71.988 1.00 66.58 136 ASP B CA 1
ATOM 5809 C C . ASP B 2 160 ? 130.187 -25.276 72.287 1.00 70.28 136 ASP B C 1
ATOM 5810 O O . ASP B 2 160 ? 130.962 -25.711 73.140 1.00 82.70 136 ASP B O 1
ATOM 5815 N N . PHE B 2 161 ? 130.432 -24.192 71.554 1.00 73.89 137 PHE B N 1
ATOM 5816 C CA . PHE B 2 161 ? 131.556 -23.278 71.793 1.00 77.09 137 PHE B CA 1
ATOM 5817 C C . PHE B 2 161 ? 132.921 -23.883 71.456 1.00 80.98 137 PHE B C 1
ATOM 5818 O O . PHE B 2 161 ? 133.946 -23.214 71.586 1.00 88.12 137 PHE B O 1
ATOM 5826 N N . SER B 2 162 ? 132.937 -25.139 71.020 1.00 79.81 138 SER B N 1
ATOM 5827 C CA . SER B 2 162 ? 134.193 -25.867 70.856 1.00 79.30 138 SER B CA 1
ATOM 5828 C C . SER B 2 162 ? 134.682 -25.956 69.412 1.00 83.13 138 SER B C 1
ATOM 5829 O O . SER B 2 162 ? 133.891 -25.943 68.469 1.00 80.62 138 SER B O 1
ATOM 5832 N N . VAL B 2 163 ? 136.000 -26.050 69.259 1.00 89.64 139 VAL B N 1
ATOM 5833 C CA . VAL B 2 163 ? 136.625 -26.272 67.960 1.00 78.88 139 VAL B CA 1
ATOM 5834 C C . VAL B 2 163 ? 137.464 -27.544 68.016 1.00 69.96 139 VAL B C 1
ATOM 5835 O O . VAL B 2 163 ? 138.458 -27.610 68.739 1.00 70.66 139 VAL B O 1
ATOM 5839 N N . LYS B 2 164 ? 137.059 -28.553 67.252 1.00 70.03 140 LYS B N 1
ATOM 5840 C CA . LYS B 2 164 ? 137.713 -29.856 67.302 1.00 76.77 140 LYS B CA 1
ATOM 5841 C C . LYS B 2 164 ? 138.483 -30.180 66.025 1.00 85.00 140 LYS B C 1
ATOM 5842 O O . LYS B 2 164 ? 137.952 -30.060 64.922 1.00 89.18 140 LYS B O 1
ATOM 5848 N N . VAL B 2 165 ? 139.738 -30.592 66.183 1.00 74.37 141 VAL B N 1
ATOM 5849 C CA . VAL B 2 165 ? 140.526 -31.085 65.058 1.00 72.91 141 VAL B CA 1
ATOM 5850 C C . VAL B 2 165 ? 140.446 -32.610 65.005 1.00 73.70 141 VAL B C 1
ATOM 5851 O O . VAL B 2 165 ? 140.658 -33.290 66.010 1.00 72.93 141 VAL B O 1
ATOM 5855 N N . TRP B 2 166 ? 140.126 -33.144 63.831 1.00 73.76 142 TRP B N 1
ATOM 5856 C CA . TRP B 2 166 ? 139.848 -34.569 63.695 1.00 70.35 142 TRP B CA 1
ATOM 5857 C C . TRP B 2 166 ? 140.927 -35.326 62.928 1.00 87.14 142 TRP B C 1
ATOM 5858 O O . TRP B 2 166 ? 141.603 -34.769 62.065 1.00 88.35 142 TRP B O 1
ATOM 5869 N N . ASP B 2 167 ? 141.079 -36.604 63.260 1.00 95.10 143 ASP B N 1
ATOM 5870 C CA . ASP B 2 167 ? 141.955 -37.499 62.518 1.00 89.62 143 ASP B CA 1
ATOM 5871 C C . ASP B 2 167 ? 141.082 -38.496 61.766 1.00 83.89 143 ASP B C 1
ATOM 5872 O O . ASP B 2 167 ? 140.636 -39.496 62.331 1.00 80.18 143 ASP B O 1
ATOM 5877 N N . LEU B 2 168 ? 140.837 -38.213 60.491 1.00 81.73 144 LEU B N 1
ATOM 5878 C CA . LEU B 2 168 ? 139.934 -39.020 59.678 1.00 80.84 144 LEU B CA 1
ATOM 5879 C C . LEU B 2 168 ? 140.451 -40.441 59.469 1.00 85.84 144 LEU B C 1
ATOM 5880 O O . LEU B 2 168 ? 139.673 -41.363 59.222 1.00 86.81 144 LEU B O 1
ATOM 5885 N N . SER B 2 169 ? 141.765 -40.612 59.573 1.00 89.75 145 SER B N 1
ATOM 5886 C CA . SER B 2 169 ? 142.384 -41.919 59.388 1.00 87.04 145 SER B CA 1
ATOM 5887 C C . SER B 2 169 ? 142.132 -42.834 60.582 1.00 91.37 145 SER B C 1
ATOM 5888 O O . SER B 2 169 ? 142.115 -44.058 60.445 1.00 91.78 145 SER B O 1
ATOM 5891 N N . GLN B 2 170 ? 141.935 -42.235 61.752 1.00 88.98 146 GLN B N 1
ATOM 5892 C CA . GLN B 2 170 ? 141.748 -43.000 62.981 1.00 83.64 146 GLN B CA 1
ATOM 5893 C C . GLN B 2 170 ? 140.312 -42.925 63.489 1.00 79.44 146 GLN B C 1
ATOM 5894 O O . GLN B 2 170 ? 139.970 -43.556 64.490 1.00 84.17 146 GLN B O 1
ATOM 5900 N N . LYS B 2 171 ? 139.484 -42.149 62.793 1.00 81.36 147 LYS B N 1
ATOM 5901 C CA . LYS B 2 171 ? 138.076 -41.970 63.150 1.00 81.41 147 LYS B CA 1
ATOM 5902 C C . LYS B 2 171 ? 137.901 -41.445 64.575 1.00 80.55 147 LYS B C 1
ATOM 5903 O O . LYS B 2 171 ? 136.988 -41.857 65.290 1.00 80.79 147 LYS B O 1
ATOM 5909 N N . ALA B 2 172 ? 138.781 -40.534 64.979 1.00 77.72 148 ALA B N 1
ATOM 5910 C CA . ALA B 2 172 ? 138.731 -39.963 66.321 1.00 75.37 148 ALA B CA 1
ATOM 5911 C C . ALA B 2 172 ? 139.224 -38.519 66.332 1.00 73.18 148 ALA B C 1
ATOM 5912 O O . ALA B 2 172 ? 139.866 -38.064 65.386 1.00 74.20 148 ALA B O 1
ATOM 5914 N N . VAL B 2 173 ? 138.919 -37.806 67.410 1.00 76.07 149 VAL B N 1
ATOM 5915 C CA . VAL B 2 173 ? 139.313 -36.408 67.544 1.00 82.36 149 VAL B CA 1
ATOM 5916 C C . VAL B 2 173 ? 140.689 -36.273 68.197 1.00 71.96 149 VAL B C 1
ATOM 5917 O O . VAL B 2 173 ? 140.974 -36.916 69.207 1.00 68.20 149 VAL B O 1
ATOM 5921 N N . LEU B 2 174 ? 141.545 -35.446 67.604 1.00 76.14 150 LEU B N 1
ATOM 5922 C CA . LEU B 2 174 ? 142.870 -35.192 68.158 1.00 81.32 150 LEU B CA 1
ATOM 5923 C C . LEU B 2 174 ? 142.802 -34.266 69.368 1.00 79.42 150 LEU B C 1
ATOM 5924 O O . LEU B 2 174 ? 143.139 -34.663 70.483 1.00 84.65 150 LEU B O 1
ATOM 5929 N N . LYS B 2 175 ? 142.368 -33.031 69.139 1.00 84.82 151 LYS B N 1
ATOM 5930 C CA . LYS B 2 175 ? 142.311 -32.029 70.197 1.00 84.29 151 LYS B CA 1
ATOM 5931 C C . LYS B 2 175 ? 141.029 -31.204 70.128 1.00 82.93 151 LYS B C 1
ATOM 5932 O O . LYS B 2 175 ? 140.607 -30.782 69.052 1.00 79.95 151 LYS B O 1
ATOM 5938 N N . SER B 2 176 ? 140.415 -30.979 71.285 1.00 91.39 152 SER B N 1
ATOM 5939 C CA . SER B 2 176 ? 139.210 -30.162 71.368 1.00 79.89 152 SER B CA 1
ATOM 5940 C C . SER B 2 176 ? 139.528 -28.815 72.005 1.00 76.65 152 SER B C 1
ATOM 5941 O O . SER B 2 176 ? 139.893 -28.744 73.179 1.00 78.11 152 SER B O 1
ATOM 5944 N N . TYR B 2 177 ? 139.387 -27.748 71.226 1.00 71.50 153 TYR B N 1
ATOM 5945 C CA . TYR B 2 177 ? 139.718 -26.409 71.700 1.00 79.66 153 TYR B CA 1
ATOM 5946 C C . TYR B 2 177 ? 138.483 -25.618 72.122 1.00 79.78 153 TYR B C 1
ATOM 5947 O O . TYR B 2 177 ? 137.501 -25.536 71.384 1.00 77.90 153 TYR B O 1
ATOM 5956 N N . ASN B 2 178 ? 138.544 -25.037 73.315 1.00 79.96 154 ASN B N 1
ATOM 5957 C CA . ASN B 2 178 ? 137.477 -24.177 73.808 1.00 83.68 154 ASN B CA 1
ATOM 5958 C C . ASN B 2 178 ? 137.970 -22.746 73.983 1.00 85.06 154 ASN B C 1
ATOM 5959 O O . ASN B 2 178 ? 138.175 -22.283 75.105 1.00 87.32 154 ASN B O 1
ATOM 5964 N N . ALA B 2 179 ? 138.165 -22.052 72.866 1.00 73.90 155 ALA B N 1
ATOM 5965 C CA . ALA B 2 179 ? 138.682 -20.688 72.895 1.00 79.53 155 ALA B CA 1
ATOM 5966 C C . ALA B 2 179 ? 137.575 -19.662 72.679 1.00 79.13 155 ALA B C 1
ATOM 5967 O O . ALA B 2 179 ? 137.654 -18.539 73.176 1.00 87.61 155 ALA B O 1
ATOM 5969 N N . HIS B 2 180 ? 136.546 -20.050 71.933 1.00 72.93 156 HIS B N 1
ATOM 5970 C CA . HIS B 2 180 ? 135.412 -19.168 71.686 1.00 75.29 156 HIS B CA 1
ATOM 5971 C C . HIS B 2 180 ? 134.444 -19.183 72.863 1.00 77.18 156 HIS B C 1
ATOM 5972 O O . HIS B 2 180 ? 134.135 -20.241 73.411 1.00 78.95 156 HIS B O 1
ATOM 5979 N N . SER B 2 181 ? 133.970 -18.002 73.247 1.00 79.40 157 SER B N 1
ATOM 5980 C CA . SER B 2 181 ? 133.035 -17.880 74.359 1.00 67.56 157 SER B CA 1
ATOM 5981 C C . SER B 2 181 ? 131.590 -17.896 73.870 1.00 62.29 157 SER B C 1
ATOM 5982 O O . SER B 2 181 ? 130.669 -17.560 74.614 1.00 75.74 157 SER B O 1
ATOM 5985 N N . SER B 2 182 ? 131.401 -18.285 72.614 1.00 66.20 158 SER B N 1
ATOM 5986 C CA . SER B 2 182 ? 130.066 -18.397 72.037 1.00 68.39 158 SER B CA 1
ATOM 5987 C C . SER B 2 182 ? 130.060 -19.390 70.879 1.00 75.29 158 SER B C 1
ATOM 5988 O O . SER B 2 182 ? 131.042 -20.098 70.657 1.00 82.45 158 SER B O 1
ATOM 5991 N N . GLU B 2 183 ? 128.946 -19.446 70.153 1.00 73.30 159 GLU B N 1
ATOM 5992 C CA . GLU B 2 183 ? 128.792 -20.385 69.045 1.00 69.12 159 GLU B CA 1
ATOM 5993 C C . GLU B 2 183 ? 129.830 -20.150 67.954 1.00 70.03 159 GLU B C 1
ATOM 5994 O O . GLU B 2 183 ? 130.042 -19.017 67.526 1.00 74.51 159 GLU B O 1
ATOM 6000 N N . VAL B 2 184 ? 130.472 -21.225 67.507 1.00 71.64 160 VAL B N 1
ATOM 6001 C CA . VAL B 2 184 ? 131.444 -21.136 66.424 1.00 85.04 160 VAL B CA 1
ATOM 6002 C C . VAL B 2 184 ? 130.734 -21.132 65.074 1.00 80.36 160 VAL B C 1
ATOM 6003 O O . VAL B 2 184 ? 130.089 -22.112 64.698 1.00 75.30 160 VAL B O 1
ATOM 6007 N N . ASN B 2 185 ? 130.856 -20.025 64.350 1.00 78.36 161 ASN B N 1
ATOM 6008 C CA . ASN B 2 185 ? 130.159 -19.858 63.079 1.00 88.48 161 ASN B CA 1
ATOM 6009 C C . ASN B 2 185 ? 130.816 -20.588 61.912 1.00 85.21 161 ASN B C 1
ATOM 6010 O O . ASN B 2 185 ? 130.188 -21.425 61.263 1.00 78.41 161 ASN B O 1
ATOM 6015 N N . CYS B 2 186 ? 132.077 -20.267 61.643 1.00 81.80 162 CYS B N 1
ATOM 6016 C CA . CYS B 2 186 ? 132.775 -20.845 60.500 1.00 84.98 162 CYS B CA 1
ATOM 6017 C C . CYS B 2 186 ? 134.240 -21.151 60.793 1.00 77.75 162 CYS B C 1
ATOM 6018 O O . CYS B 2 186 ? 134.950 -20.338 61.386 1.00 72.50 162 CYS B O 1
ATOM 6021 N N . VAL B 2 187 ? 134.682 -22.333 60.375 1.00 86.96 163 VAL B N 1
ATOM 6022 C CA . VAL B 2 187 ? 136.091 -22.702 60.459 1.00 84.93 163 VAL B CA 1
ATOM 6023 C C . VAL B 2 187 ? 136.652 -22.946 59.061 1.00 74.54 163 VAL B C 1
ATOM 6024 O O . VAL B 2 187 ? 135.966 -23.482 58.190 1.00 71.75 163 VAL B O 1
ATOM 6028 N N . ALA B 2 188 ? 137.899 -22.541 58.847 1.00 72.93 164 ALA B N 1
ATOM 6029 C CA . ALA B 2 188 ? 138.523 -22.672 57.536 1.00 74.13 164 ALA B CA 1
ATOM 6030 C C . ALA B 2 188 ? 139.963 -23.157 57.646 1.00 84.32 164 ALA B C 1
ATOM 6031 O O . ALA B 2 188 ? 140.819 -22.468 58.199 1.00 86.97 164 ALA B O 1
ATOM 6033 N N . ALA B 2 189 ? 140.222 -24.347 57.115 1.00 83.41 165 ALA B N 1
ATOM 6034 C CA . ALA B 2 189 ? 141.564 -24.915 57.129 1.00 90.11 165 ALA B CA 1
ATOM 6035 C C . ALA B 2 189 ? 142.451 -24.236 56.090 1.00 85.25 165 ALA B C 1
ATOM 6036 O O . ALA B 2 189 ? 142.027 -24.001 54.959 1.00 86.55 165 ALA B O 1
ATOM 6038 N N . CYS B 2 190 ? 143.680 -23.920 56.483 1.00 82.57 166 CYS B N 1
ATOM 6039 C CA . CYS B 2 190 ? 144.633 -23.288 55.579 1.00 86.27 166 CYS B CA 1
ATOM 6040 C C . CYS B 2 190 ? 145.226 -24.321 54.625 1.00 95.52 166 CYS B C 1
ATOM 6041 O O . CYS B 2 190 ? 145.696 -25.373 55.058 1.00 97.72 166 CYS B O 1
ATOM 6044 N N . PRO B 2 191 ? 145.202 -24.021 53.318 1.00 88.69 167 PRO B N 1
ATOM 6045 C CA . PRO B 2 191 ? 145.698 -24.942 52.289 1.00 90.62 167 PRO B CA 1
ATOM 6046 C C . PRO B 2 191 ? 147.208 -25.161 52.367 1.00 92.04 167 PRO B C 1
ATOM 6047 O O . PRO B 2 191 ? 147.979 -24.209 52.249 1.00 89.44 167 PRO B O 1
ATOM 6051 N N . GLY B 2 192 ? 147.616 -26.411 52.567 1.00 92.44 168 GLY B N 1
ATOM 6052 C CA . GLY B 2 192 ? 149.025 -26.760 52.599 1.00 95.55 168 GLY B CA 1
ATOM 6053 C C . GLY B 2 192 ? 149.633 -26.730 53.988 1.00 99.72 168 GLY B C 1
ATOM 6054 O O . GLY B 2 192 ? 150.822 -26.998 54.158 1.00 97.43 168 GLY B O 1
ATOM 6055 N N . LYS B 2 193 ? 148.818 -26.400 54.984 1.00 109.27 169 LYS B N 1
ATOM 6056 C CA . LYS B 2 193 ? 149.284 -26.331 56.365 1.00 111.32 169 LYS B CA 1
ATOM 6057 C C . LYS B 2 193 ? 148.386 -27.160 57.281 1.00 114.73 169 LYS B C 1
ATOM 6058 O O . LYS B 2 193 ? 147.212 -26.842 57.468 1.00 118.97 169 LYS B O 1
ATOM 6064 N N . ASP B 2 194 ? 148.949 -28.220 57.852 1.00 109.67 170 ASP B N 1
ATOM 6065 C CA . ASP B 2 194 ? 148.177 -29.165 58.654 1.00 114.39 170 ASP B CA 1
ATOM 6066 C C . ASP B 2 194 ? 147.967 -28.709 60.095 1.00 107.58 170 ASP B C 1
ATOM 6067 O O . ASP B 2 194 ? 147.311 -29.396 60.878 1.00 100.58 170 ASP B O 1
ATOM 6072 N N . THR B 2 195 ? 148.522 -27.553 60.445 1.00 102.60 171 THR B N 1
ATOM 6073 C CA . THR B 2 195 ? 148.429 -27.057 61.815 1.00 108.99 171 THR B CA 1
ATOM 6074 C C . THR B 2 195 ? 147.754 -25.692 61.901 1.00 98.61 171 THR B C 1
ATOM 6075 O O . THR B 2 195 ? 147.488 -25.193 62.994 1.00 97.64 171 THR B O 1
ATOM 6079 N N . ILE B 2 196 ? 147.472 -25.092 60.750 1.00 90.24 172 ILE B N 1
ATOM 6080 C CA . ILE B 2 196 ? 146.906 -23.748 60.715 1.00 91.65 172 ILE B CA 1
ATOM 6081 C C . ILE B 2 196 ? 145.494 -23.719 60.132 1.00 83.99 172 ILE B C 1
ATOM 6082 O O . ILE B 2 196 ? 145.239 -24.282 59.067 1.00 82.62 172 ILE B O 1
ATOM 6087 N N . PHE B 2 197 ? 144.581 -23.066 60.845 1.00 78.01 173 PHE B N 1
ATOM 6088 C CA . PHE B 2 197 ? 143.215 -22.883 60.369 1.00 80.65 173 PHE B CA 1
ATOM 6089 C C . PHE B 2 197 ? 142.582 -21.631 60.973 1.00 78.54 173 PHE B C 1
ATOM 6090 O O . PHE B 2 197 ? 143.110 -21.055 61.925 1.00 66.24 173 PHE B O 1
ATOM 6098 N N . LEU B 2 198 ? 141.454 -21.210 60.409 1.00 78.43 174 LEU B N 1
ATOM 6099 C CA . LEU B 2 198 ? 140.739 -20.039 60.904 1.00 73.40 174 LEU B CA 1
ATOM 6100 C C . LEU B 2 198 ? 139.458 -20.432 61.627 1.00 76.49 174 LEU B C 1
ATOM 6101 O O . LEU B 2 198 ? 138.953 -21.541 61.458 1.00 75.64 174 LEU B O 1
ATOM 6106 N N . SER B 2 199 ? 138.937 -19.512 62.433 1.00 83.42 175 SER B N 1
ATOM 6107 C CA . SER B 2 199 ? 137.697 -19.743 63.163 1.00 78.24 175 SER B CA 1
ATOM 6108 C C . SER B 2 199 ? 137.055 -18.428 63.586 1.00 73.34 175 SER B C 1
ATOM 6109 O O . SER B 2 199 ? 137.719 -17.550 64.139 1.00 76.55 175 SER B O 1
ATOM 6112 N N . CYS B 2 200 ? 135.760 -18.296 63.318 1.00 74.38 176 CYS B N 1
ATOM 6113 C CA . CYS B 2 200 ? 135.006 -17.121 63.735 1.00 83.38 176 CYS B CA 1
ATOM 6114 C C . CYS B 2 200 ? 133.749 -17.544 64.488 1.00 78.34 176 CYS B C 1
ATOM 6115 O O . CYS B 2 200 ? 133.154 -18.579 64.186 1.00 74.78 176 CYS B O 1
ATOM 6118 N N . GLY B 2 201 ? 133.347 -16.744 65.471 1.00 79.44 177 GLY B N 1
ATOM 6119 C CA . GLY B 2 201 ? 132.207 -17.092 66.298 1.00 78.97 177 GLY B CA 1
ATOM 6120 C C . GLY B 2 201 ? 131.296 -15.931 66.649 1.00 70.46 177 GLY B C 1
ATOM 6121 O O . GLY B 2 201 ? 131.542 -14.790 66.259 1.00 72.96 177 GLY B O 1
ATOM 6122 N N . GLU B 2 202 ? 130.238 -16.233 67.397 1.00 67.92 178 GLU B N 1
ATOM 6123 C CA . GLU B 2 202 ? 129.269 -15.226 67.817 1.00 66.53 178 GLU B CA 1
ATOM 6124 C C . GLU B 2 202 ? 129.824 -14.327 68.918 1.00 68.00 178 GLU B C 1
ATOM 6125 O O . GLU B 2 202 ? 129.183 -13.357 69.322 1.00 68.80 178 GLU B O 1
ATOM 6131 N N . ASP B 2 203 ? 131.019 -14.656 69.399 1.00 62.14 179 ASP B N 1
ATOM 6132 C CA . ASP B 2 203 ? 131.684 -13.851 70.415 1.00 59.09 179 ASP B CA 1
ATOM 6133 C C . ASP B 2 203 ? 132.418 -12.674 69.780 1.00 65.15 179 ASP B C 1
ATOM 6134 O O . ASP B 2 203 ? 133.075 -11.894 70.470 1.00 56.69 179 ASP B O 1
ATOM 6139 N N . GLY B 2 204 ? 132.301 -12.554 68.461 1.00 69.15 180 GLY B N 1
ATOM 6140 C CA . GLY B 2 204 ? 132.919 -11.463 67.731 1.00 74.17 180 GLY B CA 1
ATOM 6141 C C . GLY B 2 204 ? 134.413 -11.643 67.552 1.00 73.51 180 GLY B C 1
ATOM 6142 O O . GLY B 2 204 ? 135.137 -10.679 67.302 1.00 69.43 180 GLY B O 1
ATOM 6143 N N . ARG B 2 205 ? 134.877 -12.883 67.677 1.00 73.42 181 ARG B N 1
ATOM 6144 C CA . ARG B 2 205 ? 136.299 -13.180 67.547 1.00 73.85 181 ARG B CA 1
ATOM 6145 C C . ARG B 2 205 ? 136.639 -13.869 66.231 1.00 80.16 181 ARG B C 1
ATOM 6146 O O . ARG B 2 205 ? 135.860 -14.670 65.714 1.00 73.76 181 ARG B O 1
ATOM 6154 N N . ILE B 2 206 ? 137.811 -13.543 65.697 1.00 83.25 182 ILE B N 1
ATOM 6155 C CA . ILE B 2 206 ? 138.368 -14.245 64.549 1.00 78.69 182 ILE B CA 1
ATOM 6156 C C . ILE B 2 206 ? 139.754 -14.747 64.931 1.00 80.80 182 ILE B C 1
ATOM 6157 O O . ILE B 2 206 ? 140.692 -13.961 65.069 1.00 74.26 182 ILE B O 1
ATOM 6162 N N . LEU B 2 207 ? 139.879 -16.058 65.111 1.00 84.38 183 LEU B N 1
ATOM 6163 C CA . LEU B 2 207 ? 141.108 -16.636 65.644 1.00 86.90 183 LEU B CA 1
ATOM 6164 C C . LEU B 2 207 ? 141.991 -17.282 64.579 1.00 82.55 183 LEU B C 1
ATOM 6165 O O . LEU B 2 207 ? 141.516 -18.052 63.744 1.00 76.78 183 LEU B O 1
ATOM 6170 N N . LEU B 2 208 ? 143.279 -16.957 64.621 1.00 71.71 184 LEU B N 1
ATOM 6171 C CA . LEU B 2 208 ? 144.269 -17.609 63.774 1.00 82.46 184 LEU B CA 1
ATOM 6172 C C . LEU B 2 208 ? 144.946 -18.714 64.574 1.00 80.02 184 LEU B C 1
ATOM 6173 O O . LEU B 2 208 ? 145.509 -18.463 65.640 1.00 75.74 184 LEU B O 1
ATOM 6178 N N . TRP B 2 209 ? 144.893 -19.936 64.057 1.00 83.79 185 TRP B N 1
ATOM 6179 C CA . TRP B 2 209 ? 145.357 -21.094 64.810 1.00 83.73 185 TRP B CA 1
ATOM 6180 C C . TRP B 2 209 ? 146.695 -21.645 64.329 1.00 86.51 185 TRP B C 1
ATOM 6181 O O . TRP B 2 209 ? 147.036 -21.557 63.150 1.00 74.05 185 TRP B O 1
ATOM 6192 N N . ASP B 2 210 ? 147.446 -22.212 65.268 1.00 87.90 186 ASP B N 1
ATOM 6193 C CA . ASP B 2 210 ? 148.687 -22.911 64.969 1.00 87.55 186 ASP B CA 1
ATOM 6194 C C . ASP B 2 210 ? 148.948 -23.905 66.093 1.00 84.68 186 ASP B C 1
ATOM 6195 O O . ASP B 2 210 ? 149.500 -23.549 67.134 1.00 84.49 186 ASP B O 1
ATOM 6200 N N . THR B 2 211 ? 148.545 -25.154 65.873 1.00 82.70 187 THR B N 1
ATOM 6201 C CA . THR B 2 211 ? 148.573 -26.182 66.914 1.00 83.62 187 THR B CA 1
ATOM 6202 C C . THR B 2 211 ? 149.974 -26.491 67.444 1.00 86.22 187 THR B C 1
ATOM 6203 O O . THR B 2 211 ? 150.125 -27.204 68.436 1.00 82.20 187 THR B O 1
ATOM 6207 N N . ARG B 2 212 ? 150.993 -25.952 66.782 1.00 84.97 188 ARG B N 1
ATOM 6208 C CA . ARG B 2 212 ? 152.373 -26.132 67.212 1.00 85.29 188 ARG B CA 1
ATOM 6209 C C . ARG B 2 212 ? 152.667 -25.285 68.447 1.00 92.38 188 ARG B C 1
ATOM 6210 O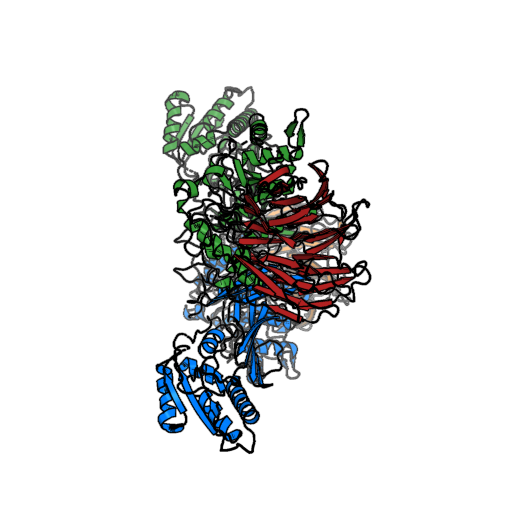 O . ARG B 2 212 ? 153.647 -25.519 69.155 1.00 78.30 188 ARG B O 1
ATOM 6218 N N . LYS B 2 213 ? 151.807 -24.302 68.699 1.00 90.02 189 LYS B N 1
ATOM 6219 C CA . LYS B 2 213 ? 151.970 -23.399 69.832 1.00 87.37 189 LYS B CA 1
ATOM 6220 C C . LYS B 2 213 ? 151.232 -23.914 71.064 1.00 93.59 189 LYS B C 1
ATOM 6221 O O . LYS B 2 213 ? 150.239 -24.632 70.941 1.00 93.43 189 LYS B O 1
ATOM 6227 N N . PRO B 2 214 ? 151.718 -23.549 72.263 1.00 99.00 190 PRO B N 1
ATOM 6228 C CA . PRO B 2 214 ? 150.983 -23.849 73.496 1.00 92.06 190 PRO B CA 1
ATOM 6229 C C . PRO B 2 214 ? 149.696 -23.033 73.550 1.00 95.29 190 PRO B C 1
ATOM 6230 O O . PRO B 2 214 ? 148.709 -23.458 74.151 1.00 94.64 190 PRO B O 1
ATOM 6234 N N . LYS B 2 215 ? 149.722 -21.863 72.918 1.00 91.47 191 LYS B N 1
ATOM 6235 C CA . LYS B 2 215 ? 148.537 -21.030 72.768 1.00 92.51 191 LYS B CA 1
ATOM 6236 C C . LYS B 2 215 ? 148.274 -20.812 71.281 1.00 88.39 191 LYS B C 1
ATOM 6237 O O . LYS B 2 215 ? 148.702 -19.808 70.711 1.00 82.47 191 LYS B O 1
ATOM 6243 N N . PRO B 2 216 ? 147.568 -21.763 70.649 1.00 77.42 192 PRO B N 1
ATOM 6244 C CA . PRO B 2 216 ? 147.341 -21.799 69.199 1.00 82.59 192 PRO B CA 1
ATOM 6245 C C . PRO B 2 216 ? 146.580 -20.590 68.657 1.00 88.79 192 PRO B C 1
ATOM 6246 O O . PRO B 2 216 ? 146.987 -20.014 67.648 1.00 87.53 192 PRO B O 1
ATOM 6250 N N . ALA B 2 217 ? 145.489 -20.217 69.319 1.00 86.86 193 ALA B N 1
ATOM 6251 C CA . ALA B 2 217 ? 144.607 -19.169 68.814 1.00 82.32 193 ALA B CA 1
ATOM 6252 C C . ALA B 2 217 ? 145.210 -17.767 68.902 1.00 79.98 193 ALA B C 1
ATOM 6253 O O . ALA B 2 217 ? 145.918 -17.438 69.855 1.00 75.65 193 ALA B O 1
ATOM 6255 N N . THR B 2 218 ? 144.919 -16.950 67.894 1.00 75.86 194 THR B N 1
ATOM 6256 C CA . THR B 2 218 ? 145.349 -15.557 67.867 1.00 74.24 194 THR B CA 1
ATOM 6257 C C . THR B 2 218 ? 144.238 -14.685 67.291 1.00 75.55 194 THR B C 1
ATOM 6258 O O . THR B 2 218 ? 143.815 -14.879 66.152 1.00 80.13 194 THR B O 1
ATOM 6262 N N . ARG B 2 219 ? 143.767 -13.727 68.083 1.00 71.50 195 ARG B N 1
ATOM 6263 C CA . ARG B 2 219 ? 142.658 -12.870 67.674 1.00 87.24 195 ARG B CA 1
ATOM 6264 C C . ARG B 2 219 ? 143.065 -11.873 66.590 1.00 78.86 195 ARG B C 1
ATOM 6265 O O . ARG B 2 219 ? 144.034 -11.129 66.746 1.00 65.99 195 ARG B O 1
ATOM 6273 N N . ILE B 2 220 ? 142.314 -11.865 65.493 1.00 76.34 196 ILE B N 1
ATOM 6274 C CA . ILE B 2 220 ? 142.593 -10.974 64.370 1.00 82.09 196 ILE B CA 1
ATOM 6275 C C . ILE B 2 220 ? 141.720 -9.720 64.426 1.00 91.10 196 ILE B C 1
ATOM 6276 O O . ILE B 2 220 ? 140.512 -9.799 64.657 1.00 85.68 196 ILE B O 1
ATOM 6281 N N . ASP B 2 221 ? 142.346 -8.563 64.230 1.00 98.77 197 ASP B N 1
ATOM 6282 C CA . ASP B 2 221 ? 141.637 -7.290 64.264 1.00 103.09 197 ASP B CA 1
ATOM 6283 C C . ASP B 2 221 ? 141.915 -6.461 63.014 1.00 104.57 197 ASP B C 1
ATOM 6284 O O . ASP B 2 221 ? 143.044 -6.412 62.525 1.00 107.47 197 ASP B O 1
ATOM 6289 N N . PHE B 2 222 ? 140.875 -5.811 62.504 1.00 103.96 198 PHE B N 1
ATOM 6290 C CA . PHE B 2 222 ? 141.000 -4.942 61.340 1.00 108.83 198 PHE B CA 1
ATOM 6291 C C . PHE B 2 222 ? 140.016 -3.782 61.439 1.00 114.32 198 PHE B C 1
ATOM 6292 O O . PHE B 2 222 ? 139.396 -3.575 62.483 1.00 108.45 198 PHE B O 1
ATOM 6300 N N . CYS B 2 223 ? 139.875 -3.024 60.356 1.00 121.97 199 CYS B N 1
ATOM 6301 C CA . CYS B 2 223 ? 138.951 -1.895 60.339 1.00 127.61 199 CYS B CA 1
ATOM 6302 C C . CYS B 2 223 ? 137.503 -2.374 60.411 1.00 117.41 199 CYS B C 1
ATOM 6303 O O . CYS B 2 223 ? 137.069 -3.191 59.598 1.00 113.51 199 CYS B O 1
ATOM 6306 N N . ALA B 2 224 ? 136.771 -1.858 61.395 1.00 114.20 200 ALA B N 1
ATOM 6307 C CA . ALA B 2 224 ? 135.386 -2.256 61.646 1.00 121.20 200 ALA B CA 1
ATOM 6308 C C . ALA B 2 224 ? 135.249 -3.761 61.869 1.00 118.29 200 ALA B C 1
ATOM 6309 O O . ALA B 2 224 ? 134.472 -4.432 61.188 1.00 123.02 200 ALA B O 1
ATOM 6311 N N . SER B 2 225 ? 136.012 -4.283 62.823 1.00 111.12 201 SER B N 1
ATOM 6312 C CA . SER B 2 225 ? 135.943 -5.696 63.176 1.00 105.73 201 SER B CA 1
ATOM 6313 C C . SER B 2 225 ? 135.211 -5.872 64.501 1.00 109.58 201 SER B C 1
ATOM 6314 O O . SER B 2 225 ? 135.535 -6.760 65.290 1.00 105.58 201 SER B O 1
ATOM 6317 N N . ASP B 2 226 ? 134.222 -5.017 64.737 1.00 108.84 202 ASP B N 1
ATOM 6318 C CA . ASP B 2 226 ? 133.462 -5.040 65.981 1.00 109.10 202 ASP B CA 1
ATOM 6319 C C . ASP B 2 226 ? 132.194 -5.876 65.847 1.00 98.79 202 ASP B C 1
ATOM 6320 O O . ASP B 2 226 ? 131.636 -6.339 66.842 1.00 101.56 202 ASP B O 1
ATOM 6325 N N . THR B 2 227 ? 131.744 -6.066 64.611 1.00 86.95 203 THR B N 1
ATOM 6326 C CA . THR B 2 227 ? 130.560 -6.873 64.344 1.00 91.52 203 THR B CA 1
ATOM 6327 C C . THR B 2 227 ? 130.872 -8.361 64.471 1.00 80.70 203 THR B C 1
ATOM 6328 O O . THR B 2 227 ? 132.033 -8.753 64.585 1.00 86.75 203 THR B O 1
ATOM 6332 N N . ILE B 2 228 ? 129.829 -9.185 64.451 1.00 74.30 204 ILE B N 1
ATOM 6333 C CA . ILE B 2 228 ? 129.992 -10.630 64.573 1.00 72.49 204 ILE B CA 1
ATOM 6334 C C . ILE B 2 228 ? 130.254 -11.270 63.212 1.00 75.96 204 ILE B C 1
ATOM 6335 O O . ILE B 2 228 ? 129.419 -11.187 62.310 1.00 80.05 204 ILE B O 1
ATOM 6340 N N . PRO B 2 229 ? 131.427 -11.904 63.060 1.00 81.62 205 PRO B N 1
ATOM 6341 C CA . PRO B 2 229 ? 131.796 -12.596 61.820 1.00 75.84 205 PRO B CA 1
ATOM 6342 C C . PRO B 2 229 ? 131.011 -13.893 61.646 1.00 70.10 205 PRO B C 1
ATOM 6343 O O . PRO B 2 229 ? 130.827 -14.635 62.611 1.00 70.04 205 PRO B O 1
ATOM 6347 N N . THR B 2 230 ? 130.555 -14.160 60.426 1.00 72.46 206 THR B N 1
ATOM 6348 C CA . THR B 2 230 ? 129.727 -15.332 60.160 1.00 73.85 206 THR B CA 1
ATOM 6349 C C . THR B 2 230 ? 130.432 -16.372 59.292 1.00 78.15 206 THR B C 1
ATOM 6350 O O . THR B 2 230 ? 130.169 -17.568 59.412 1.00 74.38 206 THR B O 1
ATOM 6354 N N . SER B 2 231 ? 131.323 -15.915 58.417 1.00 88.48 207 SER B N 1
ATOM 6355 C CA . SER B 2 231 ? 132.028 -16.820 57.513 1.00 86.83 207 SER B CA 1
ATOM 6356 C C . SER B 2 231 ? 133.461 -16.376 57.238 1.00 83.25 207 SER B C 1
ATOM 6357 O O . SER B 2 231 ? 133.747 -15.183 57.142 1.00 69.97 207 SER B O 1
ATOM 6360 N N . VAL B 2 232 ? 134.358 -17.351 57.113 1.00 90.68 208 VAL B N 1
ATOM 6361 C CA . VAL B 2 232 ? 135.754 -17.085 56.783 1.00 89.66 208 VAL B CA 1
ATOM 6362 C C . VAL B 2 232 ? 136.260 -18.068 55.730 1.00 90.88 208 VAL B C 1
ATOM 6363 O O . VAL B 2 232 ? 135.847 -19.228 55.700 1.00 87.81 208 VAL B O 1
ATOM 6367 N N . THR B 2 233 ? 137.151 -17.596 54.864 1.00 93.81 209 THR B N 1
ATOM 6368 C CA . THR B 2 233 ? 137.756 -18.449 53.847 1.00 91.77 209 THR B CA 1
ATOM 6369 C C . THR B 2 233 ? 139.142 -17.943 53.458 1.00 88.36 209 THR B C 1
ATOM 6370 O O . THR B 2 233 ? 139.394 -16.738 53.445 1.00 84.73 209 THR B O 1
ATOM 6374 N N . TRP B 2 234 ? 140.041 -18.872 53.149 1.00 94.39 210 TRP B N 1
ATOM 6375 C CA . TRP B 2 234 ? 141.409 -18.521 52.784 1.00 93.62 210 TRP B CA 1
ATOM 6376 C C . TRP B 2 234 ? 141.522 -18.100 51.324 1.00 92.00 210 TRP B C 1
ATOM 6377 O O . TRP B 2 234 ? 140.856 -18.659 50.452 1.00 89.32 210 TRP B O 1
ATOM 6388 N N . HIS B 2 235 ? 142.371 -17.110 51.066 1.00 90.02 211 HIS B N 1
ATOM 6389 C CA . HIS B 2 235 ? 142.673 -16.690 49.703 1.00 100.55 211 HIS B CA 1
ATOM 6390 C C . HIS B 2 235 ? 143.662 -17.680 49.095 1.00 111.95 211 HIS B C 1
ATOM 6391 O O . HIS B 2 235 ? 144.806 -17.773 49.542 1.00 104.42 211 HIS B O 1
ATOM 6398 N N . PRO B 2 236 ? 143.219 -18.429 48.072 1.00 107.46 212 PRO B N 1
ATOM 6399 C CA . PRO B 2 236 ? 143.989 -19.534 47.488 1.00 102.56 212 PRO B CA 1
ATOM 6400 C C . PRO B 2 236 ? 145.314 -19.122 46.846 1.00 102.63 212 PRO B C 1
ATOM 6401 O O . PRO B 2 236 ? 146.201 -19.965 46.714 1.00 105.47 212 PRO B O 1
ATOM 6405 N N . GLU B 2 237 ? 145.452 -17.858 46.457 1.00 101.91 213 GLU B N 1
ATOM 6406 C CA . GLU B 2 237 ? 146.656 -17.418 45.756 1.00 101.75 213 GLU B CA 1
ATOM 6407 C C . GLU B 2 237 ? 147.361 -16.232 46.412 1.00 101.75 213 GLU B C 1
ATOM 6408 O O . GLU B 2 237 ? 147.817 -15.320 45.722 1.00 101.96 213 GLU B O 1
ATOM 6414 N N . LYS B 2 238 ? 147.457 -16.252 47.738 1.00 105.51 214 LYS B N 1
ATOM 6415 C CA . LYS B 2 238 ? 148.185 -15.215 48.465 1.00 109.52 214 LYS B CA 1
ATOM 6416 C C . LYS B 2 238 ? 148.532 -15.667 49.881 1.00 108.54 214 LYS B C 1
ATOM 6417 O O . LYS B 2 238 ? 147.714 -16.282 50.566 1.00 106.46 214 LYS B O 1
ATOM 6423 N N . ASP B 2 239 ? 149.749 -15.354 50.312 1.00 118.50 215 ASP B N 1
ATOM 6424 C CA . ASP B 2 239 ? 150.233 -15.772 51.622 1.00 121.91 215 ASP B CA 1
ATOM 6425 C C . ASP B 2 239 ? 149.665 -14.897 52.735 1.00 113.32 215 ASP B C 1
ATOM 6426 O O . ASP B 2 239 ? 149.688 -13.669 52.639 1.00 106.73 215 ASP B O 1
ATOM 6431 N N . ASP B 2 240 ? 149.158 -15.543 53.783 1.00 107.16 216 ASP B N 1
ATOM 6432 C CA . ASP B 2 240 ? 148.628 -14.855 54.960 1.00 104.68 216 ASP B CA 1
ATOM 6433 C C . ASP B 2 240 ? 147.519 -13.860 54.620 1.00 100.80 216 ASP B C 1
ATOM 6434 O O . ASP B 2 240 ? 147.515 -12.732 55.111 1.00 101.29 216 ASP B O 1
ATOM 6439 N N . THR B 2 241 ? 146.579 -14.285 53.782 1.00 95.57 217 THR B N 1
ATOM 6440 C CA . THR B 2 241 ? 145.475 -13.424 53.374 1.00 90.20 217 THR B CA 1
ATOM 6441 C C . THR B 2 241 ? 144.168 -14.209 53.313 1.00 91.25 217 THR B C 1
ATOM 6442 O O . THR B 2 241 ? 144.128 -15.321 52.787 1.00 90.37 217 THR B O 1
ATOM 6446 N N . PHE B 2 242 ? 143.104 -13.629 53.859 1.00 92.52 218 PHE B N 1
ATOM 6447 C CA . PHE B 2 242 ? 141.793 -14.267 53.834 1.00 88.18 218 PHE B CA 1
ATOM 6448 C C . PHE B 2 242 ? 140.672 -13.237 53.727 1.00 85.47 218 PHE B C 1
ATOM 6449 O O . PHE B 2 242 ? 140.896 -12.040 53.903 1.00 80.89 218 PHE B O 1
ATOM 6457 N N . ALA B 2 243 ? 139.466 -13.713 53.436 1.00 87.00 219 ALA B N 1
ATOM 6458 C CA . ALA B 2 243 ? 138.305 -12.840 53.316 1.00 88.13 219 ALA B CA 1
ATOM 6459 C C . ALA B 2 243 ? 137.164 -13.321 54.206 1.00 89.24 219 ALA B C 1
ATOM 6460 O O . ALA B 2 243 ? 136.788 -14.492 54.169 1.00 95.72 219 ALA B O 1
ATOM 6462 N N . CYS B 2 244 ? 136.613 -12.410 55.002 1.00 87.67 220 CYS B N 1
ATOM 6463 C CA . CYS B 2 244 ? 135.540 -12.757 55.926 1.00 85.61 220 CYS B CA 1
ATOM 6464 C C . CYS B 2 244 ? 134.295 -11.899 55.716 1.00 82.86 220 CYS B C 1
ATOM 6465 O O . CYS B 2 244 ? 134.332 -10.891 55.011 1.00 73.05 220 CYS B O 1
ATOM 6468 N N . GLY B 2 245 ? 133.194 -12.315 56.333 1.00 87.53 221 GLY B N 1
ATOM 6469 C CA . GLY B 2 245 ? 131.947 -11.574 56.273 1.00 87.28 221 GLY B CA 1
ATOM 6470 C C . GLY B 2 245 ? 131.363 -11.386 57.659 1.00 86.10 221 GLY B C 1
ATOM 6471 O O . GLY B 2 245 ? 132.026 -11.665 58.658 1.00 84.36 221 GLY B O 1
ATOM 6472 N N . ASP B 2 246 ? 130.123 -10.912 57.727 1.00 83.14 222 ASP B N 1
ATOM 6473 C CA . ASP B 2 246 ? 129.462 -10.707 59.013 1.00 75.07 222 ASP B CA 1
ATOM 6474 C C . ASP B 2 246 ? 127.943 -10.835 58.931 1.00 79.83 222 ASP B C 1
ATOM 6475 O O . ASP B 2 246 ? 127.401 -11.341 57.948 1.00 85.63 222 ASP B O 1
ATOM 6480 N N . GLU B 2 247 ? 127.265 -10.369 59.975 1.00 81.62 223 GLU B N 1
ATOM 6481 C CA . GLU B 2 247 ? 125.812 -10.446 60.049 1.00 81.76 223 GLU B CA 1
ATOM 6482 C C . GLU B 2 247 ? 125.154 -9.185 59.497 1.00 83.86 223 GLU B C 1
ATOM 6483 O O . GLU B 2 247 ? 123.974 -9.192 59.148 1.00 79.45 223 GLU B O 1
ATOM 6489 N N . THR B 2 248 ? 125.924 -8.105 59.417 1.00 79.93 224 THR B N 1
ATOM 6490 C CA . THR B 2 248 ? 125.410 -6.838 58.911 1.00 82.07 224 THR B CA 1
ATOM 6491 C C . THR B 2 248 ? 125.324 -6.837 57.388 1.00 89.75 224 THR B C 1
ATOM 6492 O O . THR B 2 248 ? 124.491 -6.142 56.806 1.00 91.07 224 THR B O 1
ATOM 6496 N N . GLY B 2 249 ? 126.188 -7.616 56.746 1.00 90.70 225 GLY B N 1
ATOM 6497 C CA . GLY B 2 249 ? 126.180 -7.724 55.298 1.00 91.77 225 GLY B CA 1
ATOM 6498 C C . GLY B 2 249 ? 127.513 -7.402 54.654 1.00 83.94 225 GLY B C 1
ATOM 6499 O O . GLY B 2 249 ? 127.694 -7.595 53.452 1.00 85.76 225 GLY B O 1
ATOM 6500 N N . ASN B 2 250 ? 128.452 -6.912 55.457 1.00 81.75 226 ASN B N 1
ATOM 6501 C CA . ASN B 2 250 ? 129.762 -6.523 54.950 1.00 77.31 226 ASN B CA 1
ATOM 6502 C C . ASN B 2 250 ? 130.661 -7.716 54.640 1.00 79.43 226 ASN B C 1
ATOM 6503 O O . ASN B 2 250 ? 130.633 -8.728 55.338 1.00 77.16 226 ASN B O 1
ATOM 6508 N N . VAL B 2 251 ? 131.452 -7.586 53.580 1.00 86.06 227 VAL B N 1
ATOM 6509 C CA . VAL B 2 251 ? 132.458 -8.583 53.240 1.00 79.10 227 VAL B CA 1
ATOM 6510 C C . VAL B 2 251 ? 133.830 -7.921 53.253 1.00 81.63 227 VAL B C 1
ATOM 6511 O O . VAL B 2 251 ? 134.058 -6.933 52.555 1.00 86.66 227 VAL B O 1
ATOM 6515 N N . SER B 2 252 ? 134.741 -8.463 54.053 1.00 82.54 228 SER B N 1
ATOM 6516 C CA . SER B 2 252 ? 136.038 -7.830 54.258 1.00 88.79 228 SER B CA 1
ATOM 6517 C C . SER B 2 252 ? 137.199 -8.697 53.785 1.00 91.60 228 SER B C 1
ATOM 6518 O O . SER B 2 252 ? 137.285 -9.876 54.125 1.00 97.88 228 SER B O 1
ATOM 6521 N N . LEU B 2 253 ? 138.090 -8.101 52.999 1.00 98.45 229 LEU B N 1
ATOM 6522 C CA . LEU B 2 253 ? 139.325 -8.763 52.599 1.00 98.63 229 LEU B CA 1
ATOM 6523 C C . LEU B 2 253 ? 140.456 -8.247 53.478 1.00 97.12 229 LEU B C 1
ATOM 6524 O O . LEU B 2 253 ? 140.815 -7.071 53.414 1.00 91.19 229 LEU B O 1
ATOM 6529 N N . VAL B 2 254 ? 141.013 -9.127 54.302 1.00 95.24 230 VAL B N 1
ATOM 6530 C CA . VAL B 2 254 ? 142.035 -8.720 55.258 1.00 93.27 230 VAL B CA 1
ATOM 6531 C C . VAL B 2 254 ? 143.275 -9.610 55.227 1.00 97.92 230 VAL B C 1
ATOM 6532 O O . VAL B 2 254 ? 143.191 -10.826 55.402 1.00 98.20 230 VAL B O 1
ATOM 6536 N N . ASN B 2 255 ? 144.425 -8.989 54.989 1.00 102.87 231 ASN B N 1
ATOM 6537 C CA . ASN B 2 255 ? 145.705 -9.676 55.080 1.00 100.73 231 ASN B CA 1
ATOM 6538 C C . ASN B 2 255 ? 146.100 -9.786 56.547 1.00 98.58 231 ASN B C 1
ATOM 6539 O O . ASN B 2 255 ? 145.953 -8.827 57.305 1.00 96.41 231 ASN B O 1
ATOM 6544 N N . ILE B 2 256 ? 146.586 -10.959 56.945 1.00 96.52 232 ILE B N 1
ATOM 6545 C CA . ILE B 2 256 ? 146.972 -11.203 58.333 1.00 97.46 232 ILE B CA 1
ATOM 6546 C C . ILE B 2 256 ? 148.027 -10.200 58.794 1.00 106.86 232 ILE B C 1
ATOM 6547 O O . ILE B 2 256 ? 147.937 -9.651 59.893 1.00 115.86 232 ILE B O 1
ATOM 6552 N N . LYS B 2 257 ? 149.020 -9.958 57.946 1.00 108.74 233 LYS B N 1
ATOM 6553 C CA . LYS B 2 257 ? 149.969 -8.879 58.182 1.00 114.58 233 LYS B CA 1
ATOM 6554 C C . LYS B 2 257 ? 149.425 -7.609 57.538 1.00 118.88 233 LYS B C 1
ATOM 6555 O O . LYS B 2 257 ? 148.765 -7.673 56.500 1.00 117.32 233 LYS B O 1
ATOM 6561 N N . ASN B 2 258 ? 149.700 -6.465 58.158 1.00 120.92 234 ASN B N 1
ATOM 6562 C CA . ASN B 2 258 ? 149.213 -5.174 57.673 1.00 123.57 234 ASN B CA 1
ATOM 6563 C C . ASN B 2 258 ? 147.689 -5.135 57.533 1.00 121.93 234 ASN B C 1
ATOM 6564 O O . ASN B 2 258 ? 147.159 -5.208 56.423 1.00 120.14 234 ASN B O 1
ATOM 6569 N N . PRO B 2 259 ? 146.977 -5.039 58.668 1.00 125.21 235 PRO B N 1
ATOM 6570 C CA . PRO B 2 259 ? 145.513 -4.965 58.660 1.00 120.69 235 PRO B CA 1
ATOM 6571 C C . PRO B 2 259 ? 145.028 -3.541 58.413 1.00 122.28 235 PRO B C 1
ATOM 6572 O O . PRO B 2 259 ? 143.824 -3.309 58.299 1.00 117.56 235 PRO B O 1
ATOM 6576 N N . ASP B 2 260 ? 145.963 -2.600 58.332 1.00 124.92 236 ASP B N 1
ATOM 6577 C CA . ASP B 2 260 ? 145.628 -1.191 58.156 1.00 122.57 236 ASP B CA 1
ATOM 6578 C C . ASP B 2 260 ? 145.126 -0.888 56.748 1.00 124.83 236 ASP B C 1
ATOM 6579 O O . ASP B 2 260 ? 144.499 0.146 56.514 1.00 128.18 236 ASP B O 1
ATOM 6584 N N . SER B 2 261 ? 145.403 -1.790 55.813 1.00 122.10 237 SER B N 1
ATOM 6585 C CA . SER B 2 261 ? 144.985 -1.605 54.428 1.00 127.05 237 SER B CA 1
ATOM 6586 C C . SER B 2 261 ? 143.820 -2.520 54.069 1.00 127.05 237 SER B C 1
ATOM 6587 O O . SER B 2 261 ? 143.404 -2.578 52.911 1.00 127.42 237 SER B O 1
ATOM 6590 N N . ALA B 2 262 ? 143.303 -3.234 55.065 1.00 121.30 238 ALA B N 1
ATOM 6591 C CA . ALA B 2 262 ? 142.195 -4.162 54.861 1.00 106.90 238 ALA B CA 1
ATOM 6592 C C . ALA B 2 262 ? 140.982 -3.454 54.267 1.00 98.11 238 ALA B C 1
ATOM 6593 O O . ALA B 2 262 ? 140.498 -2.465 54.816 1.00 109.05 238 ALA B O 1
ATOM 6595 N N . GLN B 2 263 ? 140.503 -3.961 53.137 1.00 95.91 239 GLN B N 1
ATOM 6596 C CA . GLN B 2 263 ? 139.382 -3.343 52.440 1.00 106.96 239 GLN B CA 1
ATOM 6597 C C . GLN B 2 263 ? 138.066 -4.067 52.713 1.00 101.77 239 GLN B C 1
ATOM 6598 O O . GLN B 2 263 ? 137.958 -5.280 52.529 1.00 100.95 239 GLN B O 1
ATOM 6604 N N . THR B 2 264 ? 137.070 -3.312 53.162 1.00 100.71 240 THR B N 1
ATOM 6605 C CA . THR B 2 264 ? 135.752 -3.864 53.443 1.00 94.86 240 THR B CA 1
ATOM 6606 C C . THR B 2 264 ? 134.760 -3.421 52.376 1.00 96.13 240 THR B C 1
ATOM 6607 O O . THR B 2 264 ? 135.039 -2.507 51.599 1.00 99.54 240 THR B O 1
ATOM 6611 N N . SER B 2 265 ? 133.601 -4.071 52.341 1.00 86.91 241 SER B N 1
ATOM 6612 C CA . SER B 2 265 ? 132.572 -3.739 51.364 1.00 82.77 241 SER B CA 1
ATOM 6613 C C . SER B 2 265 ? 131.201 -4.236 51.807 1.00 83.79 241 SER B C 1
ATOM 6614 O O . SER B 2 265 ? 131.001 -5.434 52.007 1.00 82.58 241 SER B O 1
ATOM 6617 N N . ALA B 2 266 ? 130.260 -3.310 51.959 1.00 79.73 242 ALA B N 1
ATOM 6618 C CA . ALA B 2 266 ? 128.891 -3.663 52.315 1.00 79.76 242 ALA B CA 1
ATOM 6619 C C . ALA B 2 266 ? 128.184 -4.299 51.123 1.00 84.96 242 ALA B C 1
ATOM 6620 O O . ALA B 2 266 ? 127.279 -3.707 50.535 1.00 82.60 242 ALA B O 1
ATOM 6622 N N . VAL B 2 267 ? 128.607 -5.510 50.775 1.00 78.33 243 VAL B N 1
ATOM 6623 C CA . VAL B 2 267 ? 128.076 -6.213 49.615 1.00 87.31 243 VAL B CA 1
ATOM 6624 C C . VAL B 2 267 ? 126.623 -6.626 49.830 1.00 81.46 243 VAL B C 1
ATOM 6625 O O . VAL B 2 267 ? 125.815 -6.603 48.901 1.00 75.90 243 VAL B O 1
ATOM 6629 N N . HIS B 2 268 ? 126.294 -6.994 51.063 1.00 84.98 244 HIS B N 1
ATOM 6630 C CA . HIS B 2 268 ? 124.951 -7.463 51.382 1.00 87.46 244 HIS B CA 1
ATOM 6631 C C . HIS B 2 268 ? 124.304 -6.655 52.502 1.00 90.94 244 HIS B C 1
ATOM 6632 O O . HIS B 2 268 ? 124.908 -5.729 53.044 1.00 85.06 244 HIS B O 1
ATOM 6639 N N . SER B 2 269 ? 123.069 -7.013 52.841 1.00 88.66 245 SER B N 1
ATOM 6640 C CA . SER B 2 269 ? 122.318 -6.301 53.868 1.00 80.77 245 SER B CA 1
ATOM 6641 C C . SER B 2 269 ? 122.039 -7.184 55.081 1.00 81.95 245 SER B C 1
ATOM 6642 O O . SER B 2 269 ? 121.734 -6.685 56.164 1.00 85.78 245 SER B O 1
ATOM 6645 N N . GLN B 2 270 ? 122.141 -8.496 54.894 1.00 83.48 246 GLN B N 1
ATOM 6646 C CA . GLN B 2 270 ? 121.911 -9.439 55.984 1.00 86.16 246 GLN B CA 1
ATOM 6647 C C . GLN B 2 270 ? 123.118 -10.348 56.205 1.00 85.47 246 GLN B C 1
ATOM 6648 O O . GLN B 2 270 ? 124.183 -10.130 55.629 1.00 81.87 246 GLN B O 1
ATOM 6654 N N . ASN B 2 271 ? 122.941 -11.371 57.037 1.00 87.41 247 ASN B N 1
ATOM 6655 C CA . ASN B 2 271 ? 124.034 -12.264 57.412 1.00 87.96 247 ASN B CA 1
ATOM 6656 C C . ASN B 2 271 ? 124.640 -13.030 56.239 1.00 88.94 247 ASN B C 1
ATOM 6657 O O . ASN B 2 271 ? 123.926 -13.680 55.477 1.00 86.08 247 ASN B O 1
ATOM 6662 N N . ILE B 2 272 ? 125.962 -12.950 56.106 1.00 82.20 248 ILE B N 1
ATOM 6663 C CA . ILE B 2 272 ? 126.683 -13.722 55.099 1.00 82.69 248 ILE B CA 1
ATOM 6664 C C . ILE B 2 272 ? 126.582 -15.210 55.426 1.00 84.92 248 ILE B C 1
ATOM 6665 O O . ILE B 2 272 ? 126.816 -15.622 56.563 1.00 85.24 248 ILE B O 1
ATOM 6670 N N . THR B 2 273 ? 126.217 -16.012 54.430 1.00 74.34 249 THR B N 1
ATOM 6671 C CA . THR B 2 273 ? 126.019 -17.442 54.640 1.00 74.59 249 THR B CA 1
ATOM 6672 C C . THR B 2 273 ? 127.004 -18.297 53.848 1.00 88.54 249 THR B C 1
ATOM 6673 O O . THR B 2 273 ? 126.856 -19.518 53.779 1.00 92.31 249 THR B O 1
ATOM 6677 N N . GLY B 2 274 ? 128.008 -17.660 53.254 1.00 87.38 250 GLY B N 1
ATOM 6678 C CA . GLY B 2 274 ? 129.005 -18.385 52.488 1.00 86.17 250 GLY B CA 1
ATOM 6679 C C . GLY B 2 274 ? 130.000 -17.503 51.758 1.00 81.84 250 GLY B C 1
ATOM 6680 O O . GLY B 2 274 ? 129.667 -16.406 51.309 1.00 79.91 250 GLY B O 1
ATOM 6681 N N . LEU B 2 275 ? 131.231 -17.993 51.643 1.00 82.32 251 LEU B N 1
ATOM 6682 C CA . LEU B 2 275 ? 132.292 -17.286 50.937 1.00 86.72 251 LEU B CA 1
ATOM 6683 C C . LEU B 2 275 ? 133.149 -18.278 50.157 1.00 87.31 251 LEU B C 1
ATOM 6684 O O . LEU B 2 275 ? 133.758 -19.175 50.742 1.00 81.33 251 LEU B O 1
ATOM 6689 N N . ALA B 2 276 ? 133.197 -18.118 48.839 1.00 94.40 252 ALA B N 1
ATOM 6690 C CA . ALA B 2 276 ? 133.938 -19.044 47.989 1.00 98.55 252 ALA B CA 1
ATOM 6691 C C . ALA B 2 276 ? 134.779 -18.327 46.936 1.00 101.87 252 ALA B C 1
ATOM 6692 O O . ALA B 2 276 ? 134.254 -17.578 46.112 1.00 104.56 252 ALA B O 1
ATOM 6694 N N . TYR B 2 277 ? 136.087 -18.564 46.970 1.00 94.77 253 TYR B N 1
ATOM 6695 C CA . TYR B 2 277 ? 136.996 -18.000 45.979 1.00 88.93 253 TYR B CA 1
ATOM 6696 C C . TYR B 2 277 ? 137.051 -18.869 44.725 1.00 96.96 253 TYR B C 1
ATOM 6697 O O . TYR B 2 277 ? 136.907 -20.089 44.799 1.00 97.52 253 TYR B O 1
ATOM 6706 N N . SER B 2 278 ? 137.265 -18.233 43.577 1.00 104.89 254 SER B N 1
ATOM 6707 C CA . SER B 2 278 ? 137.285 -18.940 42.300 1.00 101.91 254 SER B CA 1
ATOM 6708 C C . SER B 2 278 ? 138.620 -19.633 42.036 1.00 100.85 254 SER B C 1
ATOM 6709 O O . SER B 2 278 ? 139.576 -19.477 42.796 1.00 95.77 254 SER B O 1
ATOM 6712 N N . TYR B 2 279 ? 138.674 -20.396 40.948 1.00 99.21 255 TYR B N 1
ATOM 6713 C CA . TYR B 2 279 ? 139.861 -21.170 40.600 1.00 98.49 255 TYR B CA 1
ATOM 6714 C C . TYR B 2 279 ? 140.743 -20.442 39.590 1.00 98.53 255 TYR B C 1
ATOM 6715 O O . TYR B 2 279 ? 141.144 -21.018 38.579 1.00 103.25 255 TYR B O 1
ATOM 6724 N N . HIS B 2 280 ? 141.045 -19.178 39.865 1.00 101.13 256 HIS B N 1
ATOM 6725 C CA . HIS B 2 280 ? 141.868 -18.378 38.964 1.00 92.93 256 HIS B CA 1
ATOM 6726 C C . HIS B 2 280 ? 143.179 -17.972 39.629 1.00 96.04 256 HIS B C 1
ATOM 6727 O O . HIS B 2 280 ? 143.376 -18.203 40.822 1.00 102.51 256 HIS B O 1
ATOM 6734 N N . SER B 2 281 ? 144.073 -17.371 38.849 1.00 103.36 257 SER B N 1
ATOM 6735 C CA . SER B 2 281 ? 145.328 -16.852 39.381 1.00 107.42 257 SER B CA 1
ATOM 6736 C C . SER B 2 281 ? 145.040 -15.679 40.310 1.00 112.61 257 SER B C 1
ATOM 6737 O O . SER B 2 281 ? 145.540 -15.623 41.434 1.00 113.11 257 SER B O 1
ATOM 6740 N N . SER B 2 282 ? 144.233 -14.742 39.823 1.00 112.64 258 SER B N 1
ATOM 6741 C CA . SER B 2 282 ? 143.701 -13.668 40.651 1.00 105.90 258 SER B CA 1
ATOM 6742 C C . SER B 2 282 ? 142.204 -13.903 40.805 1.00 108.84 258 SER B C 1
ATOM 6743 O O . SER B 2 282 ? 141.403 -13.353 40.049 1.00 110.72 258 SER B O 1
ATOM 6746 N N . PRO B 2 283 ? 141.824 -14.729 41.791 1.00 109.40 259 PRO B N 1
ATOM 6747 C CA . PRO B 2 283 ? 140.462 -15.258 41.917 1.00 104.01 259 PRO B CA 1
ATOM 6748 C C . PRO B 2 283 ? 139.410 -14.221 42.303 1.00 103.19 259 PRO B C 1
ATOM 6749 O O . PRO B 2 283 ? 139.734 -13.143 42.801 1.00 96.54 259 PRO B O 1
ATOM 6753 N N . PHE B 2 284 ? 138.150 -14.569 42.061 1.00 106.73 260 PHE B N 1
ATOM 6754 C CA . PHE B 2 284 ? 137.016 -13.734 42.429 1.00 106.57 260 PHE B CA 1
ATOM 6755 C C . PHE B 2 284 ? 136.451 -14.224 43.756 1.00 111.50 260 PHE B C 1
ATOM 6756 O O . PHE B 2 284 ? 136.813 -15.300 44.227 1.00 110.40 260 PHE B O 1
ATOM 6764 N N . LEU B 2 285 ? 135.562 -13.440 44.355 1.00 110.54 261 LEU B N 1
ATOM 6765 C CA . LEU B 2 285 ? 134.949 -13.828 45.621 1.00 103.69 261 LEU B CA 1
ATOM 6766 C C . LEU B 2 285 ? 133.425 -13.817 45.546 1.00 87.49 261 LEU B C 1
ATOM 6767 O O . LEU B 2 285 ? 132.801 -12.756 45.534 1.00 89.12 261 LEU B O 1
ATOM 6772 N N . ALA B 2 286 ? 132.833 -15.006 45.496 1.00 88.03 262 ALA B N 1
ATOM 6773 C CA . ALA B 2 286 ? 131.382 -15.139 45.465 1.00 88.27 262 ALA B CA 1
ATOM 6774 C C . ALA B 2 286 ? 130.806 -15.044 46.873 1.00 93.74 262 ALA B C 1
ATOM 6775 O O . ALA B 2 286 ? 131.186 -15.807 47.761 1.00 94.03 262 ALA B O 1
ATOM 6777 N N . SER B 2 287 ? 129.889 -14.102 47.073 1.00 91.44 263 SER B N 1
ATOM 6778 C CA . SER B 2 287 ? 129.300 -13.881 48.388 1.00 84.92 263 SER B CA 1
ATOM 6779 C C . SER B 2 287 ? 127.788 -14.080 48.381 1.00 81.76 263 SER B C 1
ATOM 6780 O O . SER B 2 287 ? 127.076 -13.497 47.563 1.00 88.99 263 SER B O 1
ATOM 6783 N N . ILE B 2 288 ? 127.307 -14.910 49.300 1.00 77.91 264 ILE B N 1
ATOM 6784 C CA . ILE B 2 288 ? 125.878 -15.142 49.461 1.00 85.94 264 ILE B CA 1
ATOM 6785 C C . ILE B 2 288 ? 125.444 -14.702 50.856 1.00 85.88 264 ILE B C 1
ATOM 6786 O O . ILE B 2 288 ? 126.267 -14.608 51.767 1.00 77.53 264 ILE B O 1
ATOM 6791 N N . SER B 2 289 ? 124.153 -14.431 51.024 1.00 81.05 265 SER B N 1
ATOM 6792 C CA . SER B 2 289 ? 123.659 -13.919 52.298 1.00 83.82 265 SER B CA 1
ATOM 6793 C C . SER B 2 289 ? 122.198 -14.270 52.566 1.00 75.67 265 SER B C 1
ATOM 6794 O O . SER B 2 289 ? 121.587 -15.046 51.832 1.00 68.14 265 SER B O 1
ATOM 6797 N N . GLU B 2 290 ? 121.647 -13.692 53.629 1.00 80.41 266 GLU B N 1
ATOM 6798 C CA . GLU B 2 290 ? 120.256 -13.927 53.996 1.00 82.64 266 GLU B CA 1
ATOM 6799 C C . GLU B 2 290 ? 119.322 -12.943 53.298 1.00 80.41 266 GLU B C 1
ATOM 6800 O O . GLU B 2 290 ? 118.116 -12.943 53.539 1.00 79.42 266 GLU B O 1
ATOM 6806 N N . ASP B 2 291 ? 119.882 -12.103 52.434 1.00 79.34 267 ASP B N 1
ATOM 6807 C CA . ASP B 2 291 ? 119.075 -11.173 51.655 1.00 80.05 267 ASP B CA 1
ATOM 6808 C C . ASP B 2 291 ? 118.629 -11.806 50.341 1.00 81.00 267 ASP B C 1
ATOM 6809 O O . ASP B 2 291 ? 118.119 -11.122 49.455 1.00 91.13 267 ASP B O 1
ATOM 6814 N N . CYS B 2 292 ? 118.840 -13.117 50.233 1.00 81.68 268 CYS B N 1
ATOM 6815 C CA . CYS B 2 292 ? 118.438 -13.901 49.067 1.00 88.31 268 CYS B CA 1
ATOM 6816 C C . CYS B 2 292 ? 119.131 -13.446 47.784 1.00 88.05 268 CYS B C 1
ATOM 6817 O O . CYS B 2 292 ? 118.567 -13.550 46.694 1.00 83.56 268 CYS B O 1
ATOM 6820 N N . THR B 2 293 ? 120.357 -12.947 47.916 1.00 82.31 269 THR B N 1
ATOM 6821 C CA . THR B 2 293 ? 121.107 -12.456 46.764 1.00 94.87 269 THR B CA 1
ATOM 6822 C C . THR B 2 293 ? 122.484 -13.105 46.653 1.00 99.96 269 THR B C 1
ATOM 6823 O O . THR B 2 293 ? 123.148 -13.357 47.659 1.00 93.59 269 THR B O 1
ATOM 6827 N N . VAL B 2 294 ? 122.904 -13.370 45.420 1.00 98.32 270 VAL B N 1
ATOM 6828 C CA . VAL B 2 294 ? 124.240 -13.885 45.151 1.00 80.75 270 VAL B CA 1
ATOM 6829 C C . VAL B 2 294 ? 125.083 -12.774 44.537 1.00 75.36 270 VAL B C 1
ATOM 6830 O O . VAL B 2 294 ? 124.632 -12.079 43.628 1.00 92.24 270 VAL B O 1
ATOM 6834 N N . ALA B 2 295 ? 126.303 -12.603 45.035 1.00 68.67 271 ALA B N 1
ATOM 6835 C CA . ALA B 2 295 ? 127.172 -11.536 44.551 1.00 83.66 271 ALA B CA 1
ATOM 6836 C C . ALA B 2 295 ? 128.619 -11.994 44.400 1.00 92.55 271 ALA B C 1
ATOM 6837 O O . ALA B 2 295 ? 129.093 -12.844 45.151 1.00 88.42 271 ALA B O 1
ATOM 6839 N N . VAL B 2 296 ? 129.314 -11.421 43.421 1.00 92.65 272 VAL B N 1
ATOM 6840 C CA . VAL B 2 296 ? 130.709 -11.762 43.164 1.00 85.55 272 VAL B CA 1
ATOM 6841 C C . VAL B 2 296 ? 131.567 -10.510 42.999 1.00 91.16 272 VAL B C 1
ATOM 6842 O O . VAL B 2 296 ? 131.299 -9.673 42.137 1.00 98.28 272 VAL B O 1
ATOM 6846 N N . LEU B 2 297 ? 132.596 -10.387 43.831 1.00 94.92 273 LEU B N 1
ATOM 6847 C CA . LEU B 2 297 ? 133.543 -9.283 43.719 1.00 104.81 273 LEU B CA 1
ATOM 6848 C C . LEU B 2 297 ? 134.755 -9.721 42.903 1.00 104.19 273 LEU B C 1
ATOM 6849 O O . LEU B 2 297 ? 135.133 -10.892 42.923 1.00 103.41 273 LEU B O 1
ATOM 6854 N N . ASP B 2 298 ? 135.363 -8.782 42.185 1.00 105.67 274 ASP B N 1
ATOM 6855 C CA . ASP B 2 298 ? 136.529 -9.099 41.366 1.00 101.74 274 ASP B CA 1
ATOM 6856 C C . ASP B 2 298 ? 137.811 -9.082 42.193 1.00 102.33 274 ASP B C 1
ATOM 6857 O O . ASP B 2 298 ? 137.768 -8.979 43.419 1.00 102.90 274 ASP B O 1
ATOM 6862 N N . ALA B 2 299 ? 138.948 -9.186 41.513 1.00 105.08 275 ALA B N 1
ATOM 6863 C CA . ALA B 2 299 ? 140.244 -9.165 42.180 1.00 102.42 275 ALA B CA 1
ATOM 6864 C C . ALA B 2 299 ? 140.515 -7.801 42.808 1.00 99.74 275 ALA B C 1
ATOM 6865 O O . ALA B 2 299 ? 141.223 -7.699 43.810 1.00 79.24 275 ALA B O 1
ATOM 6867 N N . ASP B 2 300 ? 139.945 -6.758 42.213 1.00 108.43 276 ASP B N 1
ATOM 6868 C CA . ASP B 2 300 ? 140.092 -5.402 42.731 1.00 114.24 276 ASP B CA 1
ATOM 6869 C C . ASP B 2 300 ? 138.971 -5.057 43.707 1.00 111.28 276 ASP B C 1
ATOM 6870 O O . ASP B 2 300 ? 138.760 -3.889 44.038 1.00 108.12 276 ASP B O 1
ATOM 6875 N N . PHE B 2 301 ? 138.257 -6.087 44.153 1.00 108.01 277 PHE B N 1
ATOM 6876 C CA . PHE B 2 301 ? 137.192 -5.952 45.146 1.00 107.59 277 PHE B CA 1
ATOM 6877 C C . PHE B 2 301 ? 136.062 -5.024 44.697 1.00 108.89 277 PHE B C 1
ATOM 6878 O O . PHE B 2 301 ? 135.684 -4.096 45.412 1.00 114.07 277 PHE B O 1
ATOM 6886 N N . SER B 2 302 ? 135.531 -5.286 43.507 1.00 107.68 278 SER B N 1
ATOM 6887 C CA . SER B 2 302 ? 134.381 -4.554 42.990 1.00 107.15 278 SER B CA 1
ATOM 6888 C C . SER B 2 302 ? 133.360 -5.542 42.437 1.00 106.70 278 SER B C 1
ATOM 6889 O O . SER B 2 302 ? 133.729 -6.573 41.875 1.00 107.82 278 SER B O 1
ATOM 6892 N N . GLU B 2 303 ? 132.079 -5.224 42.599 1.00 102.63 279 GLU B N 1
ATOM 6893 C CA . GLU B 2 303 ? 131.007 -6.139 42.218 1.00 96.19 279 GLU B CA 1
ATOM 6894 C C . GLU B 2 303 ? 130.983 -6.430 40.719 1.00 97.38 279 GLU B C 1
ATOM 6895 O O . GLU B 2 303 ? 131.159 -5.530 39.897 1.00 103.71 279 GLU B O 1
ATOM 6901 N N . VAL B 2 304 ? 130.770 -7.697 40.376 1.00 97.67 280 VAL B N 1
ATOM 6902 C CA . VAL B 2 304 ? 130.726 -8.126 38.984 1.00 99.26 280 VAL B CA 1
ATOM 6903 C C . VAL B 2 304 ? 129.417 -8.848 38.671 1.00 95.84 280 VAL B C 1
ATOM 6904 O O . VAL B 2 304 ? 128.758 -8.554 37.672 1.00 94.92 280 VAL B O 1
ATOM 6908 N N . PHE B 2 305 ? 129.043 -9.788 39.532 1.00 90.97 281 PHE B N 1
ATOM 6909 C CA . PHE B 2 305 ? 127.838 -10.582 39.318 1.00 92.28 281 PHE B CA 1
ATOM 6910 C C . PHE B 2 305 ? 126.784 -10.334 40.397 1.00 93.83 281 PHE B C 1
ATOM 6911 O O . PHE B 2 305 ? 127.112 -10.028 41.543 1.00 91.70 281 PHE B O 1
ATOM 6919 N N . ARG B 2 306 ? 125.517 -10.469 40.015 1.00 91.58 282 ARG B N 1
ATOM 6920 C CA . ARG B 2 306 ? 124.401 -10.308 40.940 1.00 84.89 282 ARG B CA 1
ATOM 6921 C C . ARG B 2 306 ? 123.174 -11.063 40.433 1.00 95.26 282 ARG B C 1
ATOM 6922 O O . ARG B 2 306 ? 122.771 -10.903 39.281 1.00 104.59 282 ARG B O 1
ATOM 6930 N N . ASP B 2 307 ? 122.584 -11.885 41.295 1.00 86.75 283 ASP B N 1
ATOM 6931 C CA . ASP B 2 307 ? 121.412 -12.669 40.919 1.00 88.16 283 ASP B CA 1
ATOM 6932 C C . ASP B 2 307 ? 120.333 -12.635 41.999 1.00 88.45 283 ASP B C 1
ATOM 6933 O O . ASP B 2 307 ? 120.616 -12.838 43.179 1.00 85.57 283 ASP B O 1
ATOM 6938 N N . LEU B 2 308 ? 119.096 -12.381 41.583 1.00 92.07 284 LEU B N 1
ATOM 6939 C CA . LEU B 2 308 ? 117.977 -12.282 42.512 1.00 83.73 284 LEU B CA 1
ATOM 6940 C C . LEU B 2 308 ? 116.935 -13.361 42.234 1.00 81.74 284 LEU B C 1
ATOM 6941 O O . LEU B 2 308 ? 115.759 -13.196 42.557 1.00 83.10 284 LEU B O 1
ATOM 6946 N N . SER B 2 309 ? 117.372 -14.465 41.636 1.00 77.22 285 SER B N 1
ATOM 6947 C CA . SER B 2 309 ? 116.458 -15.532 41.239 1.00 85.82 285 SER B CA 1
ATOM 6948 C C . SER B 2 309 ? 115.975 -16.364 42.425 1.00 91.18 285 SER B C 1
ATOM 6949 O O . SER B 2 309 ? 114.972 -17.072 42.328 1.00 80.11 285 SER B O 1
ATOM 6952 N N . HIS B 2 310 ? 116.692 -16.279 43.541 1.00 92.63 286 HIS B N 1
ATOM 6953 C CA . HIS B 2 310 ? 116.323 -17.025 44.740 1.00 94.26 286 HIS B CA 1
ATOM 6954 C C . HIS B 2 310 ? 115.119 -16.409 45.447 1.00 92.03 286 HIS B C 1
ATOM 6955 O O . HIS B 2 310 ? 115.012 -15.189 45.563 1.00 86.89 286 HIS B O 1
ATOM 6962 N N . ARG B 2 311 ? 114.218 -17.265 45.919 1.00 87.02 287 ARG B N 1
ATOM 6963 C CA . ARG B 2 311 ? 113.032 -16.814 46.638 1.00 87.24 287 ARG B CA 1
ATOM 6964 C C . ARG B 2 311 ? 113.149 -17.104 48.131 1.00 94.75 287 ARG B C 1
ATOM 6965 O O . ARG B 2 311 ? 112.155 -17.080 48.858 1.00 89.40 287 ARG B O 1
ATOM 6973 N N . ASP B 2 312 ? 114.371 -17.375 48.581 1.00 92.61 288 ASP B N 1
ATOM 6974 C CA . ASP B 2 312 ? 114.626 -17.695 49.980 1.00 85.77 288 ASP B CA 1
ATOM 6975 C C . ASP B 2 312 ? 116.108 -17.512 50.300 1.00 93.27 288 ASP B C 1
ATOM 6976 O O . ASP B 2 312 ? 116.882 -17.075 49.448 1.00 95.13 288 ASP B O 1
ATOM 6981 N N . PHE B 2 313 ? 116.497 -17.843 51.529 1.00 90.81 289 PHE B N 1
ATOM 6982 C CA . PHE B 2 313 ? 117.888 -17.725 51.957 1.00 87.02 289 PHE B CA 1
ATOM 6983 C C . PHE B 2 313 ? 118.799 -18.628 51.132 1.00 85.17 289 PHE B C 1
ATOM 6984 O O . PHE B 2 313 ? 118.627 -19.846 51.122 1.00 88.40 289 PHE B O 1
ATOM 6992 N N . VAL B 2 314 ? 119.767 -18.031 50.442 1.00 84.65 290 VAL B N 1
ATOM 6993 C CA . VAL B 2 314 ? 120.765 -18.809 49.715 1.00 97.85 290 VAL B CA 1
ATOM 6994 C C . VAL B 2 314 ? 121.815 -19.343 50.690 1.00 96.17 290 VAL B C 1
ATOM 6995 O O . VAL B 2 314 ? 122.406 -18.586 51.460 1.00 90.50 290 VAL B O 1
ATOM 6999 N N . THR B 2 315 ? 122.036 -20.654 50.656 1.00 91.82 291 THR B N 1
ATOM 7000 C CA . THR B 2 315 ? 122.837 -21.317 51.680 1.00 84.50 291 THR B CA 1
ATOM 7001 C C . THR B 2 315 ? 124.245 -21.708 51.235 1.00 87.88 291 THR B C 1
ATOM 7002 O O . THR B 2 315 ? 125.196 -21.593 52.008 1.00 93.60 291 THR B O 1
ATOM 7006 N N . GLY B 2 316 ? 124.380 -22.171 49.997 1.00 88.67 292 GLY B N 1
ATOM 7007 C CA . GLY B 2 316 ? 125.659 -22.667 49.521 1.00 90.74 292 GLY B CA 1
ATOM 7008 C C . GLY B 2 316 ? 126.196 -21.972 48.285 1.00 92.38 292 GLY B C 1
ATOM 7009 O O . GLY B 2 316 ? 125.460 -21.296 47.567 1.00 95.81 292 GLY B O 1
ATOM 7010 N N . VAL B 2 317 ? 127.493 -22.145 48.043 1.00 87.89 293 VAL B N 1
ATOM 7011 C CA . VAL B 2 317 ? 128.152 -21.589 46.865 1.00 92.86 293 VAL B CA 1
ATOM 7012 C C . VAL B 2 317 ? 129.473 -22.313 46.593 1.00 102.01 293 VAL B C 1
ATOM 7013 O O . VAL B 2 317 ? 130.268 -22.542 47.506 1.00 98.46 293 VAL B O 1
ATOM 7017 N N . ALA B 2 318 ? 129.696 -22.688 45.336 1.00 111.71 294 ALA B N 1
ATOM 7018 C CA . ALA B 2 318 ? 130.914 -23.396 44.955 1.00 109.15 294 ALA B CA 1
ATOM 7019 C C . ALA B 2 318 ? 131.241 -23.215 43.474 1.00 106.00 294 ALA B C 1
ATOM 7020 O O . ALA B 2 318 ? 130.371 -23.349 42.614 1.00 98.12 294 ALA B O 1
ATOM 7022 N N . TRP B 2 319 ? 132.503 -22.911 43.187 1.00 99.49 295 TRP B N 1
ATOM 7023 C CA . TRP B 2 319 ? 132.958 -22.736 41.813 1.00 97.21 295 TRP B CA 1
ATOM 7024 C C . TRP B 2 319 ? 133.250 -24.083 41.164 1.00 106.41 295 TRP B C 1
ATOM 7025 O O . TRP B 2 319 ? 133.816 -24.975 41.796 1.00 111.05 295 TRP B O 1
ATOM 7036 N N . SER B 2 320 ? 132.867 -24.225 39.899 1.00 109.30 296 SER B N 1
ATOM 7037 C CA . SER B 2 320 ? 133.101 -25.464 39.167 1.00 103.76 296 SER B CA 1
ATOM 7038 C C . SER B 2 320 ? 134.538 -25.550 38.661 1.00 100.62 296 SER B C 1
ATOM 7039 O O . SER B 2 320 ? 135.055 -24.596 38.080 1.00 102.99 296 SER B O 1
ATOM 7042 N N . PRO B 2 321 ? 135.187 -26.700 38.890 1.00 104.45 297 PRO B N 1
ATOM 7043 C CA . PRO B 2 321 ? 136.568 -26.958 38.467 1.00 103.16 297 PRO B CA 1
ATOM 7044 C C . PRO B 2 321 ? 136.685 -27.029 36.949 1.00 102.59 297 PRO B C 1
ATOM 7045 O O . PRO B 2 321 ? 137.708 -26.637 36.389 1.00 98.51 297 PRO B O 1
ATOM 7049 N N . LEU B 2 322 ? 135.641 -27.533 36.298 1.00 98.38 298 LEU B N 1
ATOM 7050 C CA . LEU B 2 322 ? 135.611 -27.623 34.845 1.00 100.58 298 LEU B CA 1
ATOM 7051 C C . LEU B 2 322 ? 135.556 -26.228 34.235 1.00 107.19 298 LEU B C 1
ATOM 7052 O O . LEU B 2 322 ? 136.559 -25.711 33.743 1.00 106.99 298 LEU B O 1
ATOM 7057 N N . ASP B 2 323 ? 134.373 -25.623 34.274 1.00 106.33 299 ASP B N 1
ATOM 7058 C CA . ASP B 2 323 ? 134.189 -24.263 33.789 1.00 102.34 299 ASP B CA 1
ATOM 7059 C C . ASP B 2 323 ? 134.571 -23.281 34.891 1.00 106.98 299 ASP B C 1
ATOM 7060 O O . ASP B 2 323 ? 133.873 -23.165 35.898 1.00 113.53 299 ASP B O 1
ATOM 7065 N N . HIS B 2 324 ? 135.679 -22.572 34.695 1.00 105.79 300 HIS B N 1
ATOM 7066 C CA . HIS B 2 324 ? 136.168 -21.619 35.690 1.00 99.45 300 HIS B CA 1
ATOM 7067 C C . HIS B 2 324 ? 135.404 -20.296 35.666 1.00 97.03 300 HIS B C 1
ATOM 7068 O O . HIS B 2 324 ? 135.895 -19.276 36.148 1.00 93.69 300 HIS B O 1
ATOM 7075 N N . SER B 2 325 ? 134.204 -20.323 35.099 1.00 108.19 301 SER B N 1
ATOM 7076 C CA . SER B 2 325 ? 133.320 -19.167 35.102 1.00 114.67 301 SER B CA 1
ATOM 7077 C C . SER B 2 325 ? 131.966 -19.576 35.667 1.00 111.40 301 SER B C 1
ATOM 7078 O O . SER B 2 325 ? 131.129 -18.732 35.986 1.00 105.56 301 SER B O 1
ATOM 7081 N N . LYS B 2 326 ? 131.764 -20.884 35.792 1.00 106.09 302 LYS B N 1
ATOM 7082 C CA . LYS B 2 326 ? 130.514 -21.430 36.302 1.00 103.18 302 LYS B CA 1
ATOM 7083 C C . LYS B 2 326 ? 130.592 -21.725 37.797 1.00 106.84 302 LYS B C 1
ATOM 7084 O O . LYS B 2 326 ? 131.480 -22.447 38.251 1.00 105.19 302 LYS B O 1
ATOM 7090 N N . PHE B 2 327 ? 129.661 -21.157 38.557 1.00 107.05 303 PHE B N 1
ATOM 7091 C CA . PHE B 2 327 ? 129.558 -21.441 39.984 1.00 99.73 303 PHE B CA 1
ATOM 7092 C C . PHE B 2 327 ? 128.104 -21.687 40.379 1.00 91.46 303 PHE B C 1
ATOM 7093 O O . PHE B 2 327 ? 127.191 -21.058 39.844 1.00 89.95 303 PHE B O 1
ATOM 7101 N N . THR B 2 328 ? 127.897 -22.605 41.318 1.00 92.88 304 THR B N 1
ATOM 7102 C CA . THR B 2 328 ? 126.553 -23.046 41.677 1.00 90.78 304 THR B CA 1
ATOM 7103 C C . THR B 2 328 ? 126.149 -22.613 43.085 1.00 86.96 304 THR B C 1
ATOM 7104 O O . THR B 2 328 ? 126.920 -22.753 44.034 1.00 81.69 304 THR B O 1
ATOM 7108 N N . THR B 2 329 ? 124.933 -22.086 43.211 1.00 94.58 305 THR B N 1
ATOM 7109 C CA . THR B 2 329 ? 124.402 -21.670 44.505 1.00 89.25 305 THR B CA 1
ATOM 7110 C C . THR B 2 329 ? 123.104 -22.405 44.837 1.00 84.96 305 THR B C 1
ATOM 7111 O O . THR B 2 329 ? 122.293 -22.680 43.953 1.00 73.22 305 THR B O 1
ATOM 7115 N N . VAL B 2 330 ? 122.916 -22.720 46.115 1.00 95.87 306 VAL B N 1
ATOM 7116 C CA . VAL B 2 330 ? 121.701 -23.388 46.571 1.00 100.66 306 VAL B CA 1
ATOM 7117 C C . VAL B 2 330 ? 121.063 -22.630 47.731 1.00 94.91 306 VAL B C 1
ATOM 7118 O O . VAL B 2 330 ? 121.719 -21.828 48.396 1.00 90.08 306 VAL B O 1
ATOM 7122 N N . GLY B 2 331 ? 119.782 -22.889 47.973 1.00 85.54 307 GLY B N 1
ATOM 7123 C CA . GLY B 2 331 ? 119.064 -22.220 49.042 1.00 82.07 307 GLY B CA 1
ATOM 7124 C C . GLY B 2 331 ? 117.918 -23.037 49.606 1.00 84.82 307 GLY B C 1
ATOM 7125 O O . GLY B 2 331 ? 117.721 -24.192 49.229 1.00 80.74 307 GLY B O 1
ATOM 7126 N N . TRP B 2 332 ? 117.156 -22.430 50.511 1.00 85.31 308 TRP B N 1
ATOM 7127 C CA . TRP B 2 332 ? 116.018 -23.097 51.138 1.00 88.07 308 TRP B CA 1
ATOM 7128 C C . TRP B 2 332 ? 114.793 -23.108 50.228 1.00 89.31 308 TRP B C 1
ATOM 7129 O O . TRP B 2 332 ? 113.736 -23.619 50.600 1.00 84.44 308 TRP B O 1
ATOM 7140 N N . ASP B 2 333 ? 114.942 -22.542 49.034 1.00 86.73 309 ASP B N 1
ATOM 7141 C CA . ASP B 2 333 ? 113.860 -22.508 48.058 1.00 82.26 309 ASP B CA 1
ATOM 7142 C C . ASP B 2 333 ? 113.889 -23.734 47.150 1.00 83.40 309 ASP B C 1
ATOM 7143 O O . ASP B 2 333 ? 113.208 -23.769 46.124 1.00 80.73 309 ASP B O 1
ATOM 7148 N N . HIS B 2 334 ? 114.683 -24.728 47.541 1.00 90.34 310 HIS B N 1
ATOM 7149 C CA . HIS B 2 334 ? 114.849 -25.962 46.774 1.00 91.20 310 HIS B CA 1
ATOM 7150 C C . HIS B 2 334 ? 115.336 -25.681 45.353 1.00 86.06 310 HIS B C 1
ATOM 7151 O O . HIS B 2 334 ? 114.832 -26.256 44.389 1.00 88.04 310 HIS B O 1
ATOM 7158 N N . LYS B 2 335 ? 116.318 -24.793 45.235 1.00 77.71 311 LYS B N 1
ATOM 7159 C CA . LYS B 2 335 ? 116.848 -24.406 43.932 1.00 86.69 311 LYS B CA 1
ATOM 7160 C C . LYS B 2 335 ? 118.347 -24.659 43.806 1.00 98.59 311 LYS B C 1
ATOM 7161 O O . LYS B 2 335 ? 119.110 -24.449 44.749 1.00 92.25 311 LYS B O 1
ATOM 7167 N N . VAL B 2 336 ? 118.756 -25.115 42.626 1.00 99.37 312 VAL B N 1
ATOM 7168 C CA . VAL B 2 336 ? 120.165 -25.308 42.313 1.00 98.58 312 VAL B CA 1
ATOM 7169 C C . VAL B 2 336 ? 120.508 -24.474 41.083 1.00 98.03 312 VAL B C 1
ATOM 7170 O O . VAL B 2 336 ? 120.361 -24.930 39.949 1.00 101.25 312 VAL B O 1
ATOM 7174 N N . LEU B 2 337 ? 120.956 -23.244 41.315 1.00 90.45 313 LEU B N 1
ATOM 7175 C CA . LEU B 2 337 ? 121.192 -22.299 40.229 1.00 85.27 313 LEU B CA 1
ATOM 7176 C C . LEU B 2 337 ? 122.658 -22.244 39.812 1.00 95.45 313 LEU B C 1
ATOM 7177 O O . LEU B 2 337 ? 123.546 -22.057 40.644 1.00 95.55 313 LEU B O 1
ATOM 7182 N N . HIS B 2 338 ? 122.900 -22.405 38.516 1.00 99.40 314 HIS B N 1
ATOM 7183 C CA . HIS B 2 338 ? 124.250 -22.348 37.972 1.00 97.18 314 HIS B CA 1
ATOM 7184 C C . HIS B 2 338 ? 124.478 -21.002 37.294 1.00 93.60 314 HIS B C 1
ATOM 7185 O O . HIS B 2 338 ? 123.744 -20.627 36.380 1.00 91.80 314 HIS B O 1
ATOM 7192 N N . HIS B 2 339 ? 125.496 -20.279 37.746 1.00 91.89 315 HIS B N 1
ATOM 7193 C CA . HIS B 2 339 ? 125.754 -18.931 37.252 1.00 95.19 315 HIS B CA 1
ATOM 7194 C C . HIS B 2 339 ? 127.074 -18.850 36.493 1.00 103.42 315 HIS B C 1
ATOM 7195 O O . HIS B 2 339 ? 128.040 -19.525 36.841 1.00 105.26 315 HIS B O 1
ATOM 7202 N N . HIS B 2 340 ? 127.110 -18.016 35.458 1.00 102.99 316 HIS B N 1
ATOM 7203 C CA . HIS B 2 340 ? 128.306 -17.869 34.636 1.00 95.09 316 HIS B CA 1
ATOM 7204 C C . HIS B 2 340 ? 128.817 -16.430 34.623 1.00 95.98 316 HIS B C 1
ATOM 7205 O O . HIS B 2 340 ? 128.040 -15.485 34.491 1.00 104.18 316 HIS B O 1
ATOM 7212 N N . LEU B 2 341 ? 130.130 -16.275 34.759 1.00 96.65 317 LEU B N 1
ATOM 7213 C CA . LEU B 2 341 ? 130.764 -14.963 34.691 1.00 102.41 317 LEU B CA 1
ATOM 7214 C C . LEU B 2 341 ? 130.858 -14.494 33.241 1.00 112.65 317 LEU B C 1
ATOM 7215 O O . LEU B 2 341 ? 130.919 -15.316 32.325 1.00 109.07 317 LEU B O 1
ATOM 7220 N N . PRO B 2 342 ? 130.864 -13.168 33.024 1.00 115.04 318 PRO B N 1
ATOM 7221 C CA . PRO B 2 342 ? 130.983 -12.629 31.665 1.00 111.06 318 PRO B CA 1
ATOM 7222 C C . PRO B 2 342 ? 132.355 -12.908 31.059 1.00 110.70 318 PRO B C 1
ATOM 7223 O O . PRO B 2 342 ? 132.502 -13.902 30.347 1.00 105.75 318 PRO B O 1
ATOM 7227 N N . ARG C 1 32 ? 99.676 43.038 98.340 1.00 101.83 8 ARG C N 1
ATOM 7228 C CA . ARG C 1 32 ? 99.907 44.361 98.887 1.00 104.55 8 ARG C CA 1
ATOM 7229 C C . ARG C 1 32 ? 100.621 44.318 100.224 1.00 100.34 8 ARG C C 1
ATOM 7230 O O . ARG C 1 32 ? 100.332 45.119 101.114 1.00 109.77 8 ARG C O 1
ATOM 7238 N N . VAL C 1 33 ? 101.553 43.376 100.355 1.00 94.62 9 VAL C N 1
ATOM 7239 C CA . VAL C 1 33 ? 102.344 43.192 101.573 1.00 93.74 9 VAL C CA 1
ATOM 7240 C C . VAL C 1 33 ? 101.493 42.898 102.810 1.00 92.75 9 VAL C C 1
ATOM 7241 O O . VAL C 1 33 ? 101.010 43.811 103.481 1.00 88.20 9 VAL C O 1
ATOM 7245 N N . SER C 1 34 ? 101.310 41.614 103.099 1.00 93.79 10 SER C N 1
ATOM 7246 C CA . SER C 1 34 ? 100.635 41.191 104.318 1.00 78.79 10 SER C CA 1
ATOM 7247 C C . SER C 1 34 ? 101.684 40.910 105.386 1.00 79.06 10 SER C C 1
ATOM 7248 O O . SER C 1 34 ? 102.567 40.076 105.192 1.00 75.87 10 SER C O 1
ATOM 7251 N N . SER C 1 35 ? 101.587 41.609 106.512 1.00 74.25 11 SER C N 1
ATOM 7252 C CA . SER C 1 35 ? 102.626 41.535 107.532 1.00 63.55 11 SER C CA 1
ATOM 7253 C C . SER C 1 35 ? 102.102 41.167 108.917 1.00 59.65 11 SER C C 1
ATOM 7254 O O . SER C 1 35 ? 100.959 41.466 109.264 1.00 60.85 11 SER C O 1
ATOM 7257 N N . GLY C 1 36 ? 102.956 40.517 109.702 1.00 56.78 12 GLY C N 1
ATOM 7258 C CA . GLY C 1 36 ? 102.625 40.144 111.065 1.00 53.18 12 GLY C CA 1
ATOM 7259 C C . GLY C 1 36 ? 103.695 40.592 112.042 1.00 52.79 12 GLY C C 1
ATOM 7260 O O . GLY C 1 36 ? 104.797 40.965 111.640 1.00 55.91 12 GLY C O 1
ATOM 7261 N N . ARG C 1 37 ? 103.369 40.555 113.330 1.00 45.11 13 ARG C N 1
ATOM 7262 C CA . ARG C 1 37 ? 104.291 40.994 114.371 1.00 43.30 13 ARG C CA 1
ATOM 7263 C C . ARG C 1 37 ? 104.656 39.849 115.311 1.00 52.03 13 ARG C C 1
ATOM 7264 O O . ARG C 1 37 ? 103.780 39.183 115.862 1.00 54.68 13 ARG C O 1
ATOM 7272 N N . ASP C 1 38 ? 105.954 39.622 115.487 1.00 46.60 14 ASP C N 1
ATOM 7273 C CA . ASP C 1 38 ? 106.427 38.587 116.398 1.00 41.86 14 ASP C CA 1
ATOM 7274 C C . ASP C 1 38 ? 106.792 39.183 117.751 1.00 46.26 14 ASP C C 1
ATOM 7275 O O . ASP C 1 38 ? 107.683 40.027 117.850 1.00 50.91 14 ASP C O 1
ATOM 7280 N N . VAL C 1 39 ? 106.098 38.737 118.791 1.00 45.86 15 VAL C N 1
ATOM 7281 C CA . VAL C 1 39 ? 106.361 39.206 120.144 1.00 45.34 15 VAL C CA 1
ATOM 7282 C C . VAL C 1 39 ? 106.880 38.072 121.021 1.00 51.39 15 VAL C C 1
ATOM 7283 O O . VAL C 1 39 ? 106.525 36.910 120.825 1.00 63.92 15 VAL C O 1
ATOM 7287 N N . ALA C 1 40 ? 107.728 38.417 121.984 1.00 46.13 16 ALA C N 1
ATOM 7288 C CA . ALA C 1 40 ? 108.309 37.426 122.882 1.00 51.92 16 ALA C CA 1
ATOM 7289 C C . ALA C 1 40 ? 107.344 37.078 124.009 1.00 53.72 16 ALA C C 1
ATOM 7290 O O . ALA C 1 40 ? 107.272 35.929 124.447 1.00 59.65 16 ALA C O 1
ATOM 7292 N N . CYS C 1 41 ? 106.604 38.079 124.474 1.00 56.72 17 CYS C N 1
ATOM 7293 C CA . CYS C 1 41 ? 105.644 37.889 125.554 1.00 55.99 17 CYS C CA 1
ATOM 7294 C C . CYS C 1 41 ? 104.581 38.983 125.520 1.00 58.32 17 CYS C C 1
ATOM 7295 O O . CYS C 1 41 ? 104.873 40.136 125.205 1.00 69.33 17 CYS C O 1
ATOM 7298 N N . VAL C 1 42 ? 103.346 38.614 125.845 1.00 47.13 18 VAL C N 1
ATOM 7299 C CA . VAL C 1 42 ? 102.236 39.559 125.822 1.00 52.32 18 VAL C CA 1
ATOM 7300 C C . VAL C 1 42 ? 101.654 39.766 127.216 1.00 61.26 18 VAL C C 1
ATOM 7301 O O . VAL C 1 42 ? 101.136 38.831 127.828 1.00 59.76 18 VAL C O 1
ATOM 7305 N N . THR C 1 43 ? 101.739 40.996 127.713 1.00 65.59 19 THR C N 1
ATOM 7306 C CA . THR C 1 43 ? 101.209 41.325 129.031 1.00 66.73 19 THR C CA 1
ATOM 7307 C C . THR C 1 43 ? 99.692 41.508 128.991 1.00 66.63 19 THR C C 1
ATOM 7308 O O . THR C 1 43 ? 98.996 41.211 129.963 1.00 61.76 19 THR C O 1
ATOM 7312 N N . GLU C 1 44 ? 99.189 41.991 127.860 1.00 69.66 20 GLU C N 1
ATOM 7313 C CA . GLU C 1 44 ? 97.757 42.190 127.665 1.00 57.86 20 GLU C CA 1
ATOM 7314 C C . GLU C 1 44 ? 97.378 41.947 126.210 1.00 59.22 20 GLU C C 1
ATOM 7315 O O . GLU C 1 44 ? 97.750 42.718 125.326 1.00 67.03 20 GLU C O 1
ATOM 7321 N N . VAL C 1 45 ? 96.634 40.871 125.972 1.00 61.51 21 VAL C N 1
ATOM 7322 C CA . VAL C 1 45 ? 96.275 40.458 124.619 1.00 64.53 21 VAL C CA 1
ATOM 7323 C C . VAL C 1 45 ? 95.417 41.492 123.895 1.00 69.61 21 VAL C C 1
ATOM 7324 O O . VAL C 1 45 ? 95.698 41.851 122.751 1.00 70.88 21 VAL C O 1
ATOM 7328 N N . ALA C 1 46 ? 94.373 41.967 124.567 1.00 70.53 22 ALA C N 1
ATOM 7329 C CA . ALA C 1 46 ? 93.442 42.922 123.973 1.00 68.24 22 ALA C CA 1
ATOM 7330 C C . ALA C 1 46 ? 94.121 44.240 123.612 1.00 80.13 22 ALA C C 1
ATOM 7331 O O . ALA C 1 46 ? 93.796 44.858 122.598 1.00 81.85 22 ALA C O 1
ATOM 7333 N N . ASP C 1 47 ? 95.067 44.664 124.444 1.00 79.27 23 ASP C N 1
ATOM 7334 C CA . ASP C 1 47 ? 95.772 45.922 124.225 1.00 76.16 23 ASP C CA 1
ATOM 7335 C C . ASP C 1 47 ? 96.837 45.796 123.138 1.00 72.31 23 ASP C C 1
ATOM 7336 O O . ASP C 1 47 ? 97.030 46.711 122.339 1.00 70.79 23 ASP C O 1
ATOM 7341 N N . THR C 1 48 ? 97.523 44.657 123.114 1.00 68.99 24 THR C N 1
ATOM 7342 C CA . THR C 1 48 ? 98.597 44.429 122.154 1.00 66.12 24 THR C CA 1
ATOM 7343 C C . THR C 1 48 ? 98.063 44.308 120.728 1.00 63.19 24 THR C C 1
ATOM 7344 O O . THR C 1 48 ? 98.685 44.789 119.781 1.00 57.46 24 THR C O 1
ATOM 7348 N N . LEU C 1 49 ? 96.905 43.670 120.583 1.00 64.30 25 LEU C N 1
ATOM 7349 C CA . LEU C 1 49 ? 96.281 43.497 119.274 1.00 56.15 25 LEU C CA 1
ATOM 7350 C C . LEU C 1 49 ? 95.938 44.833 118.625 1.00 61.71 25 LEU C C 1
ATOM 7351 O O . LEU C 1 49 ? 96.229 45.055 117.450 1.00 60.87 25 LEU C O 1
ATOM 7356 N N . GLY C 1 50 ? 95.317 45.720 119.396 1.00 65.94 26 GLY C N 1
ATOM 7357 C CA . GLY C 1 50 ? 94.958 47.036 118.903 1.00 69.29 26 GLY C CA 1
ATOM 7358 C C . GLY C 1 50 ? 96.179 47.898 118.653 1.00 70.45 26 GLY C C 1
ATOM 7359 O O . GLY C 1 50 ? 96.180 48.748 117.763 1.00 71.81 26 GLY C O 1
ATOM 7360 N N . ALA C 1 51 ? 97.223 47.673 119.444 1.00 73.03 27 ALA C N 1
ATOM 7361 C CA . ALA C 1 51 ? 98.466 48.424 119.311 1.00 71.15 27 ALA C CA 1
ATOM 7362 C C . ALA C 1 51 ? 99.189 48.071 118.016 1.00 71.64 27 ALA C C 1
ATOM 7363 O O . ALA C 1 51 ? 99.729 48.945 117.337 1.00 79.65 27 ALA C O 1
ATOM 7373 N N . ALA C 1 53 ? 97.679 46.762 115.480 1.00 69.17 29 ALA C N 1
ATOM 7374 C CA . ALA C 1 53 ? 96.749 47.091 114.409 1.00 72.65 29 ALA C CA 1
ATOM 7375 C C . ALA C 1 53 ? 96.985 48.523 113.945 1.00 74.48 29 ALA C C 1
ATOM 7376 O O . ALA C 1 53 ? 96.911 48.823 112.753 1.00 70.61 29 ALA C O 1
ATOM 7378 N N . ASN C 1 54 ? 97.276 49.403 114.898 1.00 76.30 30 ASN C N 1
ATOM 7379 C CA . ASN C 1 54 ? 97.560 50.801 114.596 1.00 73.94 30 ASN C CA 1
ATOM 7380 C C . ASN C 1 54 ? 98.900 50.977 113.890 1.00 76.81 30 ASN C C 1
ATOM 7381 O O . ASN C 1 54 ? 99.127 51.981 113.214 1.00 81.71 30 ASN C O 1
ATOM 7386 N N . GLN C 1 55 ? 99.777 49.990 114.043 1.00 71.32 31 GLN C N 1
ATOM 7387 C CA . GLN C 1 55 ? 101.082 50.017 113.397 1.00 67.83 31 GLN C CA 1
ATOM 7388 C C . GLN C 1 55 ? 100.984 49.544 111.951 1.00 72.19 31 GLN C C 1
ATOM 7389 O O . GLN C 1 55 ? 101.819 49.894 111.116 1.00 84.03 31 GLN C O 1
ATOM 7395 N N . GLY C 1 56 ? 99.960 48.748 111.659 1.00 71.56 32 GLY C N 1
ATOM 7396 C CA . GLY C 1 56 ? 99.753 48.240 110.315 1.00 62.68 32 GLY C CA 1
ATOM 7397 C C . GLY C 1 56 ? 99.964 46.746 110.158 1.00 73.85 32 GLY C C 1
ATOM 7398 O O . GLY C 1 56 ? 100.135 46.255 109.042 1.00 70.05 32 GLY C O 1
ATOM 7399 N N . PHE C 1 57 ? 99.952 46.018 111.270 1.00 77.79 33 PHE C N 1
ATOM 7400 C CA . PHE C 1 57 ? 100.110 44.568 111.227 1.00 67.30 33 PHE C CA 1
ATOM 7401 C C . PHE C 1 57 ? 98.764 43.868 111.060 1.00 70.91 33 PHE C C 1
ATOM 7402 O O . PHE C 1 57 ? 97.742 44.338 111.560 1.00 67.27 33 PHE C O 1
ATOM 7410 N N . ASP C 1 58 ? 98.772 42.742 110.354 1.00 69.36 34 ASP C N 1
ATOM 7411 C CA . ASP C 1 58 ? 97.550 41.989 110.096 1.00 57.66 34 ASP C CA 1
ATOM 7412 C C . ASP C 1 58 ? 97.318 40.913 111.153 1.00 62.45 34 ASP C C 1
ATOM 7413 O O . ASP C 1 58 ? 96.224 40.801 111.706 1.00 70.82 34 ASP C O 1
ATOM 7418 N N . PHE C 1 59 ? 98.350 40.122 111.430 1.00 55.05 35 PHE C N 1
ATOM 7419 C CA . PHE C 1 59 ? 98.255 39.074 112.441 1.00 53.64 35 PHE C CA 1
ATOM 7420 C C . PHE C 1 59 ? 99.336 39.225 113.508 1.00 51.94 35 PHE C C 1
ATOM 7421 O O . PHE C 1 59 ? 100.186 40.112 113.423 1.00 50.72 35 PHE C O 1
ATOM 7429 N N . LEU C 1 60 ? 99.299 38.351 114.509 1.00 48.44 36 LEU C N 1
ATOM 7430 C CA . LEU C 1 60 ? 100.226 38.432 115.631 1.00 53.29 36 LEU C CA 1
ATOM 7431 C C . LEU C 1 60 ? 100.768 37.059 116.019 1.00 56.84 36 LEU C C 1
ATOM 7432 O O . LEU C 1 60 ? 100.004 36.131 116.282 1.00 59.26 36 LEU C O 1
ATOM 7437 N N . CYS C 1 61 ? 102.092 36.938 116.052 1.00 55.81 37 CYS C N 1
ATOM 7438 C CA . CYS C 1 61 ? 102.736 35.708 116.501 1.00 50.05 37 CYS C CA 1
ATOM 7439 C C . CYS C 1 61 ? 103.038 35.785 117.993 1.00 50.55 37 CYS C C 1
ATOM 7440 O O . CYS C 1 61 ? 104.000 36.430 118.410 1.00 51.94 37 CYS C O 1
ATOM 7451 N N . PRO C 1 63 ? 102.954 33.569 121.996 1.00 41.03 39 PRO C N 1
ATOM 7452 C CA . PRO C 1 63 ? 102.877 32.293 122.714 1.00 49.87 39 PRO C CA 1
ATOM 7453 C C . PRO C 1 63 ? 101.540 32.132 123.434 1.00 47.24 39 PRO C C 1
ATOM 7454 O O . PRO C 1 63 ? 101.056 33.079 124.053 1.00 48.56 39 PRO C O 1
ATOM 7458 N N . ILE C 1 64 ? 100.950 30.943 123.347 1.00 43.25 40 ILE C N 1
ATOM 7459 C CA . ILE C 1 64 ? 99.679 30.669 124.010 1.00 45.64 40 ILE C CA 1
ATOM 7460 C C . ILE C 1 64 ? 99.900 30.294 125.473 1.00 40.25 40 ILE C C 1
ATOM 7461 O O . ILE C 1 64 ? 98.986 30.378 126.294 1.00 37.33 40 ILE C O 1
ATOM 7466 N N . PHE C 1 65 ? 101.121 29.874 125.784 1.00 43.59 41 PHE C N 1
ATOM 7467 C CA . PHE C 1 65 ? 101.543 29.660 127.161 1.00 43.89 41 PHE C CA 1
ATOM 7468 C C . PHE C 1 65 ? 102.694 30.611 127.449 1.00 40.84 41 PHE C C 1
ATOM 7469 O O . PHE C 1 65 ? 103.451 30.958 126.543 1.00 53.50 41 PHE C O 1
ATOM 7477 N N . HIS C 1 66 ? 102.828 31.037 128.701 1.00 39.90 42 HIS C N 1
ATOM 7478 C CA . HIS C 1 66 ? 103.911 31.943 129.066 1.00 41.41 42 HIS C CA 1
ATOM 7479 C C . HIS C 1 66 ? 105.260 31.256 128.872 1.00 51.48 42 HIS C C 1
ATOM 7480 O O . HIS C 1 66 ? 105.478 30.155 129.380 1.00 53.07 42 HIS C O 1
ATOM 7487 N N . PRO C 1 67 ? 106.166 31.908 128.127 1.00 51.36 43 PRO C N 1
ATOM 7488 C CA . PRO C 1 67 ? 107.476 31.357 127.754 1.00 47.29 43 PRO C CA 1
ATOM 7489 C C . PRO C 1 67 ? 108.357 30.981 128.946 1.00 45.99 43 PRO C C 1
ATOM 7490 O O . PRO C 1 67 ? 109.302 30.210 128.777 1.00 46.00 43 PRO C O 1
ATOM 7494 N N . ARG C 1 68 ? 108.055 31.513 130.127 1.00 40.52 44 ARG C N 1
ATOM 7495 C CA . ARG C 1 68 ? 108.820 31.177 131.323 1.00 43.68 44 ARG C CA 1
ATOM 7496 C C . ARG C 1 68 ? 108.077 30.185 132.209 1.00 46.90 44 ARG C C 1
ATOM 7497 O O . ARG C 1 68 ? 108.673 29.555 133.082 1.00 44.06 44 ARG C O 1
ATOM 7505 N N . PHE C 1 69 ? 106.774 30.051 131.983 1.00 47.27 45 PHE C N 1
ATOM 7506 C CA . PHE C 1 69 ? 105.944 29.194 132.822 1.00 48.17 45 PHE C CA 1
ATOM 7507 C C . PHE C 1 69 ? 106.191 27.714 132.543 1.00 46.05 45 PHE C C 1
ATOM 7508 O O . PHE C 1 69 ? 105.400 27.055 131.869 1.00 51.89 45 PHE C O 1
ATOM 7516 N N . LYS C 1 70 ? 107.301 27.204 133.066 1.00 46.71 46 LYS C N 1
ATOM 7517 C CA . LYS C 1 70 ? 107.635 25.792 132.947 1.00 44.08 46 LYS C CA 1
ATOM 7518 C C . LYS C 1 70 ? 106.745 24.999 133.898 1.00 45.87 46 LYS C C 1
ATOM 7519 O O . LYS C 1 70 ? 106.277 25.532 134.903 1.00 57.73 46 LYS C O 1
ATOM 7525 N N . ARG C 1 71 ? 106.506 23.730 133.583 1.00 40.96 47 ARG C N 1
ATOM 7526 C CA . ARG C 1 71 ? 105.584 22.925 134.379 1.00 48.65 47 ARG C CA 1
ATOM 7527 C C . ARG C 1 71 ? 105.976 21.451 134.461 1.00 42.67 47 ARG C C 1
ATOM 7528 O O . ARG C 1 71 ? 106.512 20.884 133.509 1.00 39.89 47 ARG C O 1
ATOM 7536 N N . GLU C 1 72 ? 105.701 20.843 135.611 1.00 49.93 48 GLU C N 1
ATOM 7537 C CA . GLU C 1 72 ? 106.019 19.440 135.847 1.00 52.04 48 GLU C CA 1
ATOM 7538 C C . GLU C 1 72 ? 104.801 18.563 135.570 1.00 52.37 48 GLU C C 1
ATOM 7539 O O . GLU C 1 72 ? 103.664 18.980 135.794 1.00 58.34 48 GLU C O 1
ATOM 7545 N N . PHE C 1 73 ? 105.040 17.349 135.083 1.00 54.39 49 PHE C N 1
ATOM 7546 C CA . PHE C 1 73 ? 103.952 16.444 134.730 1.00 54.23 49 PHE C CA 1
ATOM 7547 C C . PHE C 1 73 ? 104.005 15.123 135.494 1.00 58.80 49 PHE C C 1
ATOM 7548 O O . PHE C 1 73 ? 103.028 14.374 135.511 1.00 63.44 49 PHE C O 1
ATOM 7556 N N . TYR C 1 74 ? 105.139 14.837 136.126 1.00 55.91 50 TYR C N 1
ATOM 7557 C CA . TYR C 1 74 ? 105.342 13.525 136.737 1.00 54.24 50 TYR C CA 1
ATOM 7558 C C . TYR C 1 74 ? 105.764 13.560 138.207 1.00 54.39 50 TYR C C 1
ATOM 7559 O O . TYR C 1 74 ? 105.434 12.652 138.969 1.00 55.78 50 TYR C O 1
ATOM 7568 N N . LYS C 1 75 ? 106.491 14.599 138.605 1.00 57.20 51 LYS C N 1
ATOM 7569 C CA . LYS C 1 75 ? 107.057 14.646 139.952 1.00 56.43 51 LYS C CA 1
ATOM 7570 C C . LYS C 1 75 ? 106.376 15.651 140.881 1.00 53.51 51 LYS C C 1
ATOM 7571 O O . LYS C 1 75 ? 106.209 16.821 140.538 1.00 54.63 51 LYS C O 1
ATOM 7577 N N . GLU C 1 76 ? 105.992 15.179 142.064 1.00 58.61 52 GLU C N 1
ATOM 7578 C CA . GLU C 1 76 ? 105.422 16.037 143.096 1.00 60.21 52 GLU C CA 1
ATOM 7579 C C . GLU C 1 76 ? 106.519 16.893 143.726 1.00 55.34 52 GLU C C 1
ATOM 7580 O O . GLU C 1 76 ? 107.687 16.507 143.715 1.00 54.97 52 GLU C O 1
ATOM 7586 N N . PRO C 1 77 ? 106.152 18.062 144.280 1.00 48.23 53 PRO C N 1
ATOM 7587 C CA . PRO C 1 77 ? 104.806 18.640 144.339 1.00 56.73 53 PRO C CA 1
ATOM 7588 C C . PRO C 1 77 ? 104.524 19.596 143.184 1.00 56.76 53 PRO C C 1
ATOM 7589 O O . PRO C 1 77 ? 103.418 20.131 143.094 1.00 58.77 53 PRO C O 1
ATOM 7593 N N . ALA C 1 78 ? 105.510 19.807 142.318 1.00 52.34 54 ALA C N 1
ATOM 7594 C CA . ALA C 1 78 ? 105.363 20.731 141.197 1.00 53.76 54 ALA C CA 1
ATOM 7595 C C . ALA C 1 78 ? 104.313 20.242 140.203 1.00 59.01 54 ALA C C 1
ATOM 7596 O O . ALA C 1 78 ? 103.734 21.033 139.456 1.00 52.93 54 ALA C O 1
ATOM 7598 N N . LYS C 1 79 ? 104.077 18.934 140.201 1.00 56.15 55 LYS C N 1
ATOM 7599 C CA . LYS C 1 79 ? 103.060 18.330 139.349 1.00 56.72 55 LYS C CA 1
ATOM 7600 C C . LYS C 1 79 ? 101.666 18.802 139.748 1.00 56.43 55 LYS C C 1
ATOM 7601 O O . LYS C 1 79 ? 100.812 19.045 138.894 1.00 50.07 55 LYS C O 1
ATOM 7607 N N . SER C 1 80 ? 101.446 18.940 141.052 1.00 61.70 56 SER C N 1
ATOM 7608 C CA . SER C 1 80 ? 100.143 19.331 141.579 1.00 50.02 56 SER C CA 1
ATOM 7609 C C . SER C 1 80 ? 99.993 20.845 141.693 1.00 53.16 56 SER C C 1
ATOM 7610 O O . SER C 1 80 ? 99.361 21.345 142.624 1.00 64.77 56 SER C O 1
ATOM 7613 N N . ARG C 1 81 ? 100.575 21.571 140.744 1.00 53.34 57 ARG C N 1
ATOM 7614 C CA . ARG C 1 81 ? 100.487 23.027 140.734 1.00 56.50 57 ARG C CA 1
ATOM 7615 C C . ARG C 1 81 ? 99.062 23.490 140.445 1.00 60.02 57 ARG C C 1
ATOM 7616 O O . ARG C 1 81 ? 98.503 23.175 139.394 1.00 58.33 57 ARG C O 1
ATOM 7624 N N . PRO C 1 82 ? 98.469 24.242 141.385 1.00 60.52 58 PRO C N 1
ATOM 7625 C CA . PRO C 1 82 ? 97.103 24.753 141.239 1.00 61.55 58 PRO C CA 1
ATOM 7626 C C . PRO C 1 82 ? 97.040 25.940 140.285 1.00 47.88 58 PRO C C 1
ATOM 7627 O O . PRO C 1 82 ? 98.069 26.367 139.761 1.00 59.95 58 PRO C O 1
ATOM 7631 N N . GLY C 1 83 ? 95.839 26.465 140.066 1.00 55.38 59 GLY C N 1
ATOM 7632 C CA . GLY C 1 83 ? 95.653 27.604 139.187 1.00 51.67 59 GLY C CA 1
ATOM 7633 C C . GLY C 1 83 ? 95.642 27.215 137.722 1.00 53.37 59 GLY C C 1
ATOM 7634 O O . GLY C 1 83 ? 95.917 26.065 137.380 1.00 55.47 59 GLY C O 1
ATOM 7635 N N . PRO C 1 84 ? 95.319 28.177 136.845 1.00 52.17 60 PRO C N 1
ATOM 7636 C CA . PRO C 1 84 ? 95.269 27.959 135.395 1.00 51.21 60 PRO C CA 1
ATOM 7637 C C . PRO C 1 84 ? 96.644 27.643 134.817 1.00 54.99 60 PRO C C 1
ATOM 7638 O O . PRO C 1 84 ? 97.657 28.057 135.379 1.00 63.85 60 PRO C O 1
ATOM 7642 N N . GLN C 1 85 ? 96.672 26.913 133.707 1.00 57.48 61 GLN C N 1
ATOM 7643 C CA . GLN C 1 85 ? 97.921 26.635 133.010 1.00 56.50 61 GLN C CA 1
ATOM 7644 C C . GLN C 1 85 ? 98.291 27.824 132.134 1.00 49.48 61 GLN C C 1
ATOM 7645 O O . GLN C 1 85 ? 99.467 28.125 131.934 1.00 52.75 61 GLN C O 1
ATOM 7651 N N . THR C 1 86 ? 97.268 28.498 131.618 1.00 45.48 62 THR C N 1
ATOM 7652 C CA . THR C 1 86 ? 97.454 29.680 130.790 1.00 48.55 62 THR C CA 1
ATOM 7653 C C . THR C 1 86 ? 96.157 30.477 130.729 1.00 45.76 62 THR C C 1
ATOM 7654 O O . THR C 1 86 ? 95.148 30.079 131.310 1.00 52.92 62 THR C O 1
ATOM 7658 N N . ARG C 1 87 ? 96.189 31.606 130.028 1.00 45.88 63 ARG C N 1
ATOM 7659 C CA . ARG C 1 87 ? 94.998 32.426 129.849 1.00 51.18 63 ARG C CA 1
ATOM 7660 C C . ARG C 1 87 ? 93.964 31.701 128.990 1.00 55.14 63 ARG C C 1
ATOM 7661 O O . ARG C 1 87 ? 94.309 31.069 127.991 1.00 48.74 63 ARG C O 1
ATOM 7669 N N . SER C 1 88 ? 92.698 31.797 129.386 1.00 58.69 64 SER C N 1
ATOM 7670 C CA . SER C 1 88 ? 91.625 31.044 128.740 1.00 54.34 64 SER C CA 1
ATOM 7671 C C . SER C 1 88 ? 91.325 31.516 127.320 1.00 47.40 64 SER C C 1
ATOM 7672 O O . SER C 1 88 ? 91.886 32.504 126.846 1.00 50.30 64 SER C O 1
ATOM 7675 N N . ASP C 1 89 ? 90.428 30.797 126.653 1.00 49.09 65 ASP C N 1
ATOM 7676 C CA . ASP C 1 89 ? 90.061 31.092 125.273 1.00 51.39 65 ASP C CA 1
ATOM 7677 C C . ASP C 1 89 ? 89.032 32.212 125.183 1.00 60.47 65 ASP C C 1
ATOM 7678 O O . ASP C 1 89 ? 88.719 32.690 124.092 1.00 56.18 65 ASP C O 1
ATOM 7683 N N . LEU C 1 90 ? 88.507 32.628 126.331 1.00 61.35 66 LEU C N 1
ATOM 7684 C CA . LEU C 1 90 ? 87.444 33.625 126.365 1.00 60.83 66 LEU C CA 1
ATOM 7685 C C . LEU C 1 90 ? 87.968 35.060 126.353 1.00 59.07 66 LEU C C 1
ATOM 7686 O O . LEU C 1 90 ? 87.193 36.010 126.459 1.00 60.10 66 LEU C O 1
ATOM 7691 N N . LEU C 1 91 ? 89.282 35.215 126.221 1.00 54.74 67 LEU C N 1
ATOM 7692 C CA . LEU C 1 91 ? 89.876 36.543 126.118 1.00 56.42 67 LEU C CA 1
ATOM 7693 C C . LEU C 1 91 ? 89.623 37.136 124.738 1.00 57.42 67 LEU C C 1
ATOM 7694 O O . LEU C 1 91 ? 89.483 38.350 124.587 1.00 61.50 67 LEU C O 1
ATOM 7699 N N . LEU C 1 92 ? 89.565 36.268 123.734 1.00 51.73 68 LEU C N 1
ATOM 7700 C CA . LEU C 1 92 ? 89.288 36.689 122.368 1.00 59.04 68 LEU C CA 1
ATOM 7701 C C . LEU C 1 92 ? 88.109 35.909 121.804 1.00 61.30 68 LEU C C 1
ATOM 7702 O O . LEU C 1 92 ? 87.761 34.842 122.310 1.00 60.93 68 LEU C O 1
ATOM 7707 N N . SER C 1 93 ? 87.495 36.445 120.755 1.00 60.49 69 SER C N 1
ATOM 7708 C CA . SER C 1 93 ? 86.415 35.746 120.074 1.00 64.03 69 SER C CA 1
ATOM 7709 C C . SER C 1 93 ? 86.995 34.637 119.207 1.00 59.85 69 SER C C 1
ATOM 7710 O O . SER C 1 93 ? 88.191 34.632 118.915 1.00 62.10 69 SER C O 1
ATOM 7713 N N . GLY C 1 94 ? 86.146 33.698 118.800 1.00 63.44 70 GLY C N 1
ATOM 7714 C CA . GLY C 1 94 ? 86.571 32.609 117.940 1.00 54.43 70 GLY C CA 1
ATOM 7715 C C . GLY C 1 94 ? 87.088 33.119 116.610 1.00 54.11 70 GLY C C 1
ATOM 7716 O O . GLY C 1 94 ? 87.967 32.512 115.999 1.00 67.01 70 GLY C O 1
ATOM 7717 N N . ARG C 1 95 ? 86.538 34.244 116.166 1.00 63.23 71 ARG C N 1
ATOM 7718 C CA . ARG C 1 95 ? 86.966 34.883 114.928 1.00 66.03 71 ARG C CA 1
ATOM 7719 C C . ARG C 1 95 ? 88.413 35.352 115.033 1.00 66.02 71 ARG C C 1
ATOM 7720 O O . ARG C 1 95 ? 89.195 35.206 114.092 1.00 59.46 71 ARG C O 1
ATOM 7728 N N . ASP C 1 96 ? 88.764 35.913 116.186 1.00 67.55 72 ASP C N 1
ATOM 7729 C CA . ASP C 1 96 ? 90.107 36.434 116.414 1.00 63.40 72 ASP C CA 1
ATOM 7730 C C . ASP C 1 96 ? 91.156 35.327 116.442 1.00 59.76 72 ASP C C 1
ATOM 7731 O O . ASP C 1 96 ? 92.220 35.458 115.837 1.00 58.76 72 ASP C O 1
ATOM 7736 N N . TRP C 1 97 ? 90.851 34.240 117.147 1.00 59.82 73 TRP C N 1
ATOM 7737 C CA . TRP C 1 97 ? 91.774 33.115 117.259 1.00 49.30 73 TRP C CA 1
ATOM 7738 C C . TRP C 1 97 ? 92.063 32.480 115.904 1.00 49.23 73 TRP C C 1
ATOM 7739 O O . TRP C 1 97 ? 93.164 31.986 115.663 1.00 56.13 73 TRP C O 1
ATOM 7750 N N . ASN C 1 98 ? 91.070 32.498 115.022 1.00 54.13 74 ASN C N 1
ATOM 7751 C CA . ASN C 1 98 ? 91.182 31.836 113.727 1.00 56.75 74 ASN C CA 1
ATOM 7752 C C . ASN C 1 98 ? 91.813 32.701 112.640 1.00 50.75 74 ASN C C 1
ATOM 7753 O O . ASN C 1 98 ? 92.156 32.203 111.569 1.00 59.35 74 ASN C O 1
ATOM 7758 N N . THR C 1 99 ? 91.967 33.994 112.912 1.00 54.96 75 THR C N 1
ATOM 7759 C CA . THR C 1 99 ? 92.431 34.927 111.887 1.00 59.54 75 THR C CA 1
ATOM 7760 C C . THR C 1 99 ? 93.563 35.852 112.335 1.00 59.33 75 THR C C 1
ATOM 7761 O O . THR C 1 99 ? 94.363 36.300 111.514 1.00 57.96 75 THR C O 1
ATOM 7765 N N . LEU C 1 100 ? 93.632 36.137 113.631 1.00 55.16 76 LEU C N 1
ATOM 7766 C CA . LEU C 1 100 ? 94.569 37.141 114.132 1.00 56.41 76 LEU C CA 1
ATOM 7767 C C . LEU C 1 100 ? 95.747 36.568 114.918 1.00 56.28 76 LEU C C 1
ATOM 7768 O O . LEU C 1 100 ? 96.751 37.250 115.120 1.00 51.65 76 LEU C O 1
ATOM 7773 N N . ILE C 1 101 ? 95.628 35.320 115.359 1.00 57.58 77 ILE C N 1
ATOM 7774 C CA . ILE C 1 101 ? 96.629 34.743 116.251 1.00 45.35 77 ILE C CA 1
ATOM 7775 C C . ILE C 1 101 ? 97.402 33.571 115.648 1.00 52.07 77 ILE C C 1
ATOM 7776 O O . ILE C 1 101 ? 96.812 32.598 115.178 1.00 49.11 77 ILE C O 1
ATOM 7781 N N . VAL C 1 102 ? 98.727 33.678 115.668 1.00 48.11 78 VAL C N 1
ATOM 7782 C CA . VAL C 1 102 ? 99.598 32.569 115.301 1.00 42.58 78 VAL C CA 1
ATOM 7783 C C . VAL C 1 102 ? 100.370 32.110 116.534 1.00 53.58 78 VAL C C 1
ATOM 7784 O O . VAL C 1 102 ? 101.251 32.817 117.025 1.00 55.25 78 VAL C O 1
ATOM 7788 N N . GLY C 1 103 ? 100.030 30.926 117.035 1.00 43.23 79 GLY C N 1
ATOM 7789 C CA . GLY C 1 103 ? 100.616 30.414 118.260 1.00 37.82 79 GLY C CA 1
ATOM 7790 C C . GLY C 1 103 ? 102.107 30.152 118.176 1.00 42.80 79 GLY C C 1
ATOM 7791 O O . GLY C 1 103 ? 102.636 29.832 117.112 1.00 46.08 79 GLY C O 1
ATOM 7792 N N . LYS C 1 104 ? 102.785 30.291 119.311 1.00 48.79 80 LYS C N 1
ATOM 7793 C CA . LYS C 1 104 ? 104.220 30.046 119.387 1.00 46.18 80 LYS C CA 1
ATOM 7794 C C . LYS C 1 104 ? 104.550 29.016 120.461 1.00 41.57 80 LYS C C 1
ATOM 7795 O O . LYS C 1 104 ? 104.140 29.149 121.615 1.00 38.67 80 LYS C O 1
ATOM 7801 N N . LEU C 1 105 ? 105.294 27.988 120.071 1.00 34.17 81 LEU C N 1
ATOM 7802 C CA . LEU C 1 105 ? 105.699 26.930 120.987 1.00 32.44 81 LEU C CA 1
ATOM 7803 C C . LEU C 1 105 ? 106.728 27.441 121.991 1.00 40.40 81 LEU C C 1
ATOM 7804 O O . LEU C 1 105 ? 107.598 28.243 121.646 1.00 37.22 81 LEU C O 1
ATOM 7809 N N . SER C 1 106 ? 106.623 26.975 123.233 1.00 37.44 82 SER C N 1
ATOM 7810 C CA . SER C 1 106 ? 107.569 27.351 124.279 1.00 36.19 82 SER C CA 1
ATOM 7811 C C . SER C 1 106 ? 108.979 26.878 123.940 1.00 42.52 82 SER C C 1
ATOM 7812 O O . SER C 1 106 ? 109.179 25.738 123.520 1.00 42.71 82 SER C O 1
ATOM 7815 N N . ASP C 1 107 ? 109.955 27.760 124.129 1.00 45.63 83 ASP C N 1
ATOM 7816 C CA . ASP C 1 107 ? 111.335 27.473 123.749 1.00 36.92 83 ASP C CA 1
ATOM 7817 C C . ASP C 1 107 ? 112.052 26.548 124.730 1.00 34.84 83 ASP C C 1
ATOM 7818 O O . ASP C 1 107 ? 113.074 25.951 124.390 1.00 44.26 83 ASP C O 1
ATOM 7823 N N . TRP C 1 108 ? 111.521 26.429 125.943 1.00 33.04 84 TRP C N 1
ATOM 7824 C CA . TRP C 1 108 ? 112.129 25.560 126.947 1.00 37.88 84 TRP C CA 1
ATOM 7825 C C . TRP C 1 108 ? 111.825 24.091 126.669 1.00 40.25 84 TRP C C 1
ATOM 7826 O O . TRP C 1 108 ? 112.394 23.198 127.299 1.00 34.04 84 TRP C O 1
ATOM 7837 N N . ILE C 1 109 ? 110.925 23.850 125.721 1.00 44.87 85 ILE C N 1
ATOM 7838 C CA . ILE C 1 109 ? 110.561 22.496 125.326 1.00 37.86 85 ILE C CA 1
ATOM 7839 C C . ILE C 1 109 ? 111.594 21.917 124.366 1.00 38.81 85 ILE C C 1
ATOM 7840 O O . ILE C 1 109 ? 111.767 22.414 123.253 1.00 36.50 85 ILE C O 1
ATOM 7845 N N . LYS C 1 110 ? 112.278 20.865 124.805 1.00 37.97 86 LYS C N 1
ATOM 7846 C CA . LYS C 1 110 ? 113.287 20.203 123.984 1.00 44.85 86 LYS C CA 1
ATOM 7847 C C . LYS C 1 110 ? 113.001 18.708 123.882 1.00 40.77 86 LYS C C 1
ATOM 7848 O O . LYS C 1 110 ? 113.435 17.923 124.727 1.00 40.96 86 LYS C O 1
ATOM 7854 N N . THR C 1 111 ? 112.270 18.321 122.841 1.00 38.55 87 THR C N 1
ATOM 7855 C CA . THR C 1 111 ? 111.809 16.944 122.688 1.00 41.49 87 THR C CA 1
ATOM 7856 C C . THR C 1 111 ? 112.900 15.981 122.228 1.00 41.63 87 THR C C 1
ATOM 7857 O O . THR C 1 111 ? 112.699 14.768 122.220 1.00 42.28 87 THR C O 1
ATOM 7861 N N . ASP C 1 112 ? 114.051 16.520 121.843 1.00 42.56 88 ASP C N 1
ATOM 7862 C CA . ASP C 1 112 ? 115.164 15.684 121.410 1.00 42.41 88 ASP C CA 1
ATOM 7863 C C . ASP C 1 112 ? 116.371 15.835 122.328 1.00 44.10 88 ASP C C 1
ATOM 7864 O O . ASP C 1 112 ? 117.513 15.645 121.909 1.00 44.74 88 ASP C O 1
ATOM 7869 N N . SER C 1 113 ? 116.105 16.176 123.585 1.00 41.21 89 SER C N 1
ATOM 7870 C CA . SER C 1 113 ? 117.153 16.294 124.590 1.00 37.37 89 SER C CA 1
ATOM 7871 C C . SER C 1 113 ? 117.729 14.923 124.924 1.00 42.87 89 SER C C 1
ATOM 7872 O O . SER C 1 113 ? 116.997 13.937 125.009 1.00 39.65 89 SER C O 1
ATOM 7875 N N . GLU C 1 114 ? 119.043 14.866 125.110 1.00 53.44 90 GLU C N 1
ATOM 7876 C CA . GLU C 1 114 ? 119.711 13.614 125.451 1.00 49.29 90 GLU C CA 1
ATOM 7877 C C . GLU C 1 114 ? 119.385 13.181 126.877 1.00 48.01 90 GLU C C 1
ATOM 7878 O O . GLU C 1 114 ? 119.576 12.021 127.243 1.00 54.69 90 GLU C O 1
ATOM 7884 N N . VAL C 1 115 ? 118.892 14.120 127.679 1.00 37.89 91 VAL C N 1
ATOM 7885 C CA . VAL C 1 115 ? 118.464 13.816 129.038 1.00 38.21 91 VAL C CA 1
ATOM 7886 C C . VAL C 1 115 ? 117.070 13.200 129.015 1.00 41.24 91 VAL C C 1
ATOM 7887 O O . VAL C 1 115 ? 116.120 13.815 128.529 1.00 41.24 91 VAL C O 1
ATOM 7891 N N . SER C 1 116 ? 116.957 11.985 129.542 1.00 44.57 92 SER C N 1
ATOM 7892 C CA . SER C 1 116 ? 115.706 11.233 129.501 1.00 47.55 92 SER C CA 1
ATOM 7893 C C . SER C 1 116 ? 114.557 11.943 130.215 1.00 45.62 92 SER C C 1
ATOM 7894 O O . SER C 1 116 ? 113.430 11.963 129.720 1.00 47.82 92 SER C O 1
ATOM 7897 N N . ARG C 1 117 ? 114.848 12.520 131.376 1.00 47.78 93 ARG C N 1
ATOM 7898 C CA . ARG C 1 117 ? 113.835 13.216 132.164 1.00 36.90 93 ARG C CA 1
ATOM 7899 C C . ARG C 1 117 ? 113.316 14.440 131.416 1.00 40.26 93 ARG C C 1
ATOM 7900 O O . ARG C 1 117 ? 112.118 14.722 131.425 1.00 49.09 93 ARG C O 1
ATOM 7908 N N . ILE C 1 118 ? 114.226 15.162 130.772 1.00 46.70 94 ILE C N 1
ATOM 7909 C CA . ILE C 1 118 ? 113.861 16.355 130.017 1.00 41.36 94 ILE C CA 1
ATOM 7910 C C . ILE C 1 118 ? 113.087 15.981 128.756 1.00 38.95 94 ILE C C 1
ATOM 7911 O O . ILE C 1 118 ? 112.148 16.675 128.365 1.00 41.34 94 ILE C O 1
ATOM 7916 N N . ARG C 1 119 ? 113.478 14.874 128.131 1.00 41.43 95 ARG C N 1
ATOM 7917 C CA . ARG C 1 119 ? 112.802 14.402 126.928 1.00 42.76 95 ARG C CA 1
ATOM 7918 C C . ARG C 1 119 ? 111.350 14.043 127.231 1.00 46.90 95 ARG C C 1
ATOM 7919 O O . ARG C 1 119 ? 110.453 14.343 126.446 1.00 53.92 95 ARG C O 1
ATOM 7927 N N . LYS C 1 120 ? 111.130 13.406 128.378 1.00 42.26 96 LYS C N 1
ATOM 7928 C CA . LYS C 1 120 ? 109.787 13.032 128.810 1.00 49.33 96 LYS C CA 1
ATOM 7929 C C . LYS C 1 120 ? 108.911 14.259 129.050 1.00 45.65 96 LYS C C 1
ATOM 7930 O O . LYS C 1 120 ? 107.788 14.338 128.549 1.00 43.35 96 LYS C O 1
ATOM 7936 N N . THR C 1 121 ? 109.434 15.207 129.822 1.00 39.77 97 THR C N 1
ATOM 7937 C CA . THR C 1 121 ? 108.707 16.426 130.164 1.00 35.95 97 THR C CA 1
ATOM 7938 C C . THR C 1 121 ? 108.334 17.222 128.917 1.00 39.17 97 THR C C 1
ATOM 7939 O O . THR C 1 121 ? 107.227 17.752 128.813 1.00 37.08 97 THR C O 1
ATOM 7943 N N . SER C 1 122 ? 109.263 17.295 127.970 1.00 41.57 98 SER C N 1
ATOM 7944 C CA . SER C 1 122 ? 109.031 18.017 126.725 1.00 42.16 98 SER C CA 1
ATOM 7945 C C . SER C 1 122 ? 107.932 17.367 125.892 1.00 40.33 98 SER C C 1
ATOM 7946 O O . SER C 1 122 ? 107.111 18.060 125.292 1.00 35.58 98 SER C O 1
ATOM 7949 N N . GLU C 1 123 ? 107.921 16.037 125.860 1.00 43.85 99 GLU C N 1
ATOM 7950 C CA . GLU C 1 123 ? 106.904 15.291 125.125 1.00 35.46 99 GLU C CA 1
ATOM 7951 C C . GLU C 1 123 ? 105.507 15.588 125.658 1.00 39.31 99 GLU C C 1
ATOM 7952 O O . GLU C 1 123 ? 104.551 15.708 124.891 1.00 41.55 99 GLU C O 1
ATOM 7958 N N . ALA C 1 124 ? 105.397 15.709 126.976 1.00 33.56 100 ALA C N 1
ATOM 7959 C CA . ALA C 1 124 ? 104.128 16.039 127.610 1.00 30.88 100 ALA C CA 1
ATOM 7960 C C . ALA C 1 124 ? 103.740 17.483 127.311 1.00 34.26 100 ALA C C 1
ATOM 7961 O O . ALA C 1 124 ? 102.577 17.781 127.035 1.00 34.95 100 ALA C O 1
ATOM 7963 N N . ALA C 1 125 ? 104.724 18.374 127.364 1.00 37.57 101 ALA C N 1
ATOM 7964 C CA . ALA C 1 125 ? 104.496 19.789 127.098 1.00 32.66 101 ALA C CA 1
ATOM 7965 C C . ALA C 1 125 ? 104.212 20.036 125.618 1.00 38.94 101 ALA C C 1
ATOM 7966 O O . ALA C 1 125 ? 103.409 20.903 125.269 1.00 32.59 101 ALA C O 1
ATOM 7976 N N . GLN C 1 127 ? 102.732 17.906 123.457 1.00 38.47 103 GLN C N 1
ATOM 7977 C CA . GLN C 1 127 ? 101.360 17.481 123.207 1.00 39.81 103 GLN C CA 1
ATOM 7978 C C . GLN C 1 127 ? 100.352 18.459 123.798 1.00 32.60 103 GLN C C 1
ATOM 7979 O O . GLN C 1 127 ? 99.303 18.711 123.208 1.00 47.46 103 GLN C O 1
ATOM 7985 N N . GLN C 1 128 ? 100.680 19.012 124.962 1.00 28.67 104 GLN C N 1
ATOM 7986 C CA . GLN C 1 128 ? 99.787 19.939 125.648 1.00 32.48 104 GLN C CA 1
ATOM 7987 C C . GLN C 1 128 ? 99.539 21.211 124.840 1.00 42.81 104 GLN C C 1
ATOM 7988 O O . GLN C 1 128 ? 98.397 21.652 124.697 1.00 43.96 104 GLN C O 1
ATOM 7994 N N . GLU C 1 129 ? 100.610 21.795 124.311 1.00 42.27 105 GLU C N 1
ATOM 7995 C CA . GLU C 1 129 ? 100.504 23.050 123.574 1.00 38.16 105 GLU C CA 1
ATOM 7996 C C . GLU C 1 129 ? 99.953 22.854 122.163 1.00 40.67 105 GLU C C 1
ATOM 7997 O O . GLU C 1 129 ? 99.266 23.727 121.632 1.00 34.46 105 GLU C O 1
ATOM 8003 N N . LEU C 1 130 ? 100.255 21.708 121.560 1.00 41.59 106 LEU C N 1
ATOM 8004 C CA . LEU C 1 130 ? 99.717 21.379 120.244 1.00 35.89 106 LEU C CA 1
ATOM 8005 C C . LEU C 1 130 ? 98.208 21.183 120.318 1.00 39.15 106 LEU C C 1
ATOM 8006 O O . LEU C 1 130 ? 97.475 21.584 119.414 1.00 44.86 106 LEU C O 1
ATOM 8011 N N . ASN C 1 131 ? 97.750 20.564 121.402 1.00 33.47 107 ASN C N 1
ATOM 8012 C CA . ASN C 1 131 ? 96.326 20.332 121.608 1.00 37.30 107 ASN C CA 1
ATOM 8013 C C . ASN C 1 131 ? 95.572 21.620 121.913 1.00 43.67 107 ASN C C 1
ATOM 8014 O O . ASN C 1 131 ? 94.413 21.777 121.529 1.00 50.56 107 ASN C O 1
ATOM 8019 N N . PHE C 1 132 ? 96.235 22.540 122.605 1.00 43.05 108 PHE C N 1
ATOM 8020 C CA . PHE C 1 132 ? 95.614 23.809 122.960 1.00 40.87 108 PHE C CA 1
ATOM 8021 C C . PHE C 1 132 ? 95.490 24.719 121.744 1.00 45.46 108 PHE C C 1
ATOM 8022 O O . PHE C 1 132 ? 94.517 25.458 121.611 1.00 45.75 108 PHE C O 1
ATOM 8030 N N . SER C 1 133 ? 96.477 24.656 120.854 1.00 45.69 109 SER C N 1
ATOM 8031 C CA . SER C 1 133 ? 96.462 25.461 119.638 1.00 43.54 109 SER C CA 1
ATOM 8032 C C . SER C 1 133 ? 95.326 25.032 118.717 1.00 45.65 109 SER C C 1
ATOM 8033 O O . SER C 1 133 ? 94.735 25.855 118.017 1.00 49.31 109 SER C O 1
ATOM 8036 N N . ALA C 1 134 ? 95.027 23.737 118.721 1.00 46.25 110 ALA C N 1
ATOM 8037 C CA . ALA C 1 134 ? 93.945 23.200 117.908 1.00 53.37 110 ALA C CA 1
ATOM 8038 C C . ALA C 1 134 ? 92.598 23.471 118.568 1.00 50.15 110 ALA C C 1
ATOM 8039 O O . ALA C 1 134 ? 91.581 23.624 117.891 1.00 45.43 110 ALA C O 1
ATOM 8041 N N . TYR C 1 135 ? 92.604 23.527 119.895 1.00 43.38 111 TYR C N 1
ATOM 8042 C CA . TYR C 1 135 ? 91.402 23.833 120.660 1.00 38.63 111 TYR C CA 1
ATOM 8043 C C . TYR C 1 135 ? 90.928 25.254 120.381 1.00 45.55 111 TYR C C 1
ATOM 8044 O O . TYR C 1 135 ? 89.728 25.509 120.284 1.00 54.66 111 TYR C O 1
ATOM 8053 N N . LEU C 1 136 ? 91.878 26.175 120.247 1.00 38.15 112 LEU C N 1
ATOM 8054 C CA . LEU C 1 136 ? 91.557 27.571 119.972 1.00 35.66 112 LEU C CA 1
ATOM 8055 C C . LEU C 1 136 ? 91.142 27.768 118.517 1.00 48.14 112 LEU C C 1
ATOM 8056 O O . LEU C 1 136 ? 90.467 28.742 118.181 1.00 55.40 112 LEU C O 1
ATOM 8061 N N . GLY C 1 137 ? 91.550 26.840 117.657 1.00 39.84 113 GLY C N 1
ATOM 8062 C CA . GLY C 1 137 ? 91.245 26.930 116.242 1.00 40.94 113 GLY C CA 1
ATOM 8063 C C . GLY C 1 137 ? 92.221 27.832 115.513 1.00 43.01 113 GLY C C 1
ATOM 8064 O O . GLY C 1 137 ? 91.853 28.531 114.569 1.00 46.28 113 GLY C O 1
ATOM 8065 N N . LEU C 1 138 ? 93.473 27.813 115.958 1.00 50.36 114 LEU C N 1
ATOM 8066 C CA . LEU C 1 138 ? 94.523 28.635 115.367 1.00 43.00 114 LEU C CA 1
ATOM 8067 C C . LEU C 1 138 ? 94.802 28.243 113.920 1.00 44.41 114 LEU C C 1
ATOM 8068 O O . LEU C 1 138 ? 94.816 27.058 113.585 1.00 52.99 114 LEU C O 1
ATOM 8073 N N . PRO C 1 139 ? 95.022 29.244 113.054 1.00 40.43 115 PRO C N 1
ATOM 8074 C CA . PRO C 1 139 ? 95.330 29.003 111.642 1.00 42.08 115 PRO C CA 1
ATOM 8075 C C . PRO C 1 139 ? 96.766 28.527 111.451 1.00 46.53 115 PRO C C 1
ATOM 8076 O O . PRO C 1 139 ? 97.053 27.807 110.494 1.00 44.13 115 PRO C O 1
ATOM 8080 N N . ALA C 1 140 ? 97.654 28.924 112.358 1.00 44.71 116 ALA C N 1
ATOM 8081 C CA . ALA C 1 140 ? 99.061 28.555 112.262 1.00 42.69 116 ALA C CA 1
ATOM 8082 C C . ALA C 1 140 ? 99.711 28.431 113.637 1.00 41.56 116 ALA C C 1
ATOM 8083 O O . ALA C 1 140 ? 99.299 29.090 114.591 1.00 38.58 116 ALA C O 1
ATOM 8085 N N . PHE C 1 141 ? 100.730 27.582 113.728 1.00 46.16 117 PHE C N 1
ATOM 8086 C CA . PHE C 1 141 ? 101.450 27.376 114.979 1.00 36.51 117 PHE C CA 1
ATOM 8087 C C . PHE C 1 141 ? 102.952 27.273 114.725 1.00 43.57 117 PHE C C 1
ATOM 8088 O O . PHE C 1 141 ? 103.403 26.429 113.950 1.00 39.66 117 PHE C O 1
ATOM 8096 N N . LEU C 1 142 ? 103.720 28.139 115.381 1.00 44.81 118 LEU C N 1
ATOM 8097 C CA . LEU C 1 142 ? 105.166 28.198 115.183 1.00 37.71 118 LEU C CA 1
ATOM 8098 C C . LEU C 1 142 ? 105.925 27.146 115.983 1.00 38.86 118 LEU C C 1
ATOM 8099 O O . LEU C 1 142 ? 105.826 27.090 117.208 1.00 47.24 118 LEU C O 1
ATOM 8104 N N . ILE C 1 143 ? 106.687 26.316 115.277 1.00 41.61 119 ILE C N 1
ATOM 8105 C CA . ILE C 1 143 ? 107.568 25.345 115.913 1.00 42.45 119 ILE C CA 1
ATOM 8106 C C . ILE C 1 143 ? 108.982 25.507 115.364 1.00 41.36 119 ILE C C 1
ATOM 8107 O O . ILE C 1 143 ? 109.258 25.128 114.226 1.00 43.03 119 ILE C O 1
ATOM 8112 N N . PRO C 1 144 ? 109.882 26.080 116.176 1.00 44.69 120 PRO C N 1
ATOM 8113 C CA . PRO C 1 144 ? 111.252 26.376 115.744 1.00 37.01 120 PRO C CA 1
ATOM 8114 C C . PRO C 1 144 ? 112.151 25.142 115.711 1.00 38.98 120 PRO C C 1
ATOM 8115 O O . PRO C 1 144 ? 112.039 24.265 116.567 1.00 41.18 120 PRO C O 1
ATOM 8119 N N . LEU C 1 145 ? 113.033 25.084 114.718 1.00 42.40 121 LEU C N 1
ATOM 8120 C CA . LEU C 1 145 ? 114.039 24.033 114.640 1.00 44.22 121 LEU C CA 1
ATOM 8121 C C . LEU C 1 145 ? 115.409 24.622 114.958 1.00 42.88 121 LEU C C 1
ATOM 8122 O O . LEU C 1 145 ? 115.912 25.477 114.229 1.00 35.84 121 LEU C O 1
ATOM 8127 N N . LYS C 1 146 ? 116.009 24.162 116.051 1.00 38.59 122 LYS C N 1
ATOM 8128 C CA . LYS C 1 146 ? 117.253 24.745 116.540 1.00 33.11 122 LYS C CA 1
ATOM 8129 C C . LYS C 1 146 ? 118.442 23.799 116.401 1.00 36.04 122 LYS C C 1
ATOM 8130 O O . LYS C 1 146 ? 119.555 24.127 116.813 1.00 43.09 122 LYS C O 1
ATOM 8136 N N . GLN C 1 147 ? 118.204 22.627 115.821 1.00 37.53 123 GLN C N 1
ATOM 8137 C CA . GLN C 1 147 ? 119.261 21.635 115.654 1.00 32.63 123 GLN C CA 1
ATOM 8138 C C . GLN C 1 147 ? 118.967 20.693 114.492 1.00 38.55 123 GLN C C 1
ATOM 8139 O O . GLN C 1 147 ? 117.924 20.794 113.846 1.00 48.43 123 GLN C O 1
ATOM 8145 N N . GLU C 1 148 ? 119.894 19.777 114.231 1.00 35.29 124 GLU C N 1
ATOM 8146 C CA . GLU C 1 148 ? 119.739 18.822 113.140 1.00 38.08 124 GLU C CA 1
ATOM 8147 C C . GLU C 1 148 ? 118.843 17.660 113.550 1.00 41.78 124 GLU C C 1
ATOM 8148 O O . GLU C 1 148 ? 118.067 17.146 112.743 1.00 47.71 124 GLU C O 1
ATOM 8154 N N . ASP C 1 149 ? 118.953 17.253 114.810 1.00 41.13 125 ASP C N 1
ATOM 8155 C CA . ASP C 1 149 ? 118.171 16.135 115.321 1.00 37.88 125 ASP C CA 1
ATOM 8156 C C . ASP C 1 149 ? 116.808 16.587 115.838 1.00 41.10 125 ASP C C 1
ATOM 8157 O O . ASP C 1 149 ? 116.692 17.101 116.951 1.00 33.93 125 ASP C O 1
ATOM 8162 N N . ASN C 1 150 ? 115.781 16.394 115.018 1.00 44.91 126 ASN C N 1
ATOM 8163 C CA . ASN C 1 150 ? 114.412 16.693 115.414 1.00 42.86 126 ASN C CA 1
ATOM 8164 C C . ASN C 1 150 ? 113.522 15.481 115.182 1.00 36.02 126 ASN C C 1
ATOM 8165 O O . ASN C 1 150 ? 112.365 15.610 114.780 1.00 39.29 126 ASN C O 1
ATOM 8170 N N . SER C 1 151 ? 114.079 14.302 115.441 1.00 35.29 127 SER C N 1
ATOM 8171 C CA . SER C 1 151 ? 113.389 13.040 115.200 1.00 40.59 127 SER C CA 1
ATOM 8172 C C . SER C 1 151 ? 112.138 12.890 116.057 1.00 38.14 127 SER C C 1
ATOM 8173 O O . SER C 1 151 ? 111.053 12.616 115.544 1.00 32.42 127 SER C O 1
ATOM 8176 N N . ASN C 1 152 ? 112.297 13.068 117.365 1.00 34.44 128 ASN C N 1
ATOM 8177 C CA . ASN C 1 152 ? 111.189 12.904 118.297 1.00 35.64 128 ASN C CA 1
ATOM 8178 C C . ASN C 1 152 ? 110.118 13.978 118.117 1.00 38.92 128 ASN C C 1
ATOM 8179 O O . ASN C 1 152 ? 108.940 13.741 118.381 1.00 41.01 128 ASN C O 1
ATOM 8184 N N . LEU C 1 153 ? 110.536 15.157 117.665 1.00 36.51 129 LEU C N 1
ATOM 8185 C CA . LEU C 1 153 ? 109.610 16.253 117.401 1.00 30.29 129 LEU C CA 1
ATOM 8186 C C . LEU C 1 153 ? 108.678 15.873 116.256 1.00 36.18 129 LEU C C 1
ATOM 8187 O O . LEU C 1 153 ? 107.462 16.043 116.347 1.00 34.80 129 LEU C O 1
ATOM 8192 N N . SER C 1 154 ? 109.262 15.359 115.178 1.00 39.30 130 SER C N 1
ATOM 8193 C CA . SER C 1 154 ? 108.498 14.942 114.009 1.00 34.80 130 SER C CA 1
ATOM 8194 C C . SER C 1 154 ? 107.534 13.815 114.358 1.00 40.73 130 SER C C 1
ATOM 8195 O O . SER C 1 154 ? 106.426 13.748 113.829 1.00 37.65 130 SER C O 1
ATOM 8198 N N . ARG C 1 155 ? 107.968 12.934 115.255 1.00 42.39 131 ARG C N 1
ATOM 8199 C CA . ARG C 1 155 ? 107.149 11.814 115.698 1.00 34.75 131 ARG C CA 1
ATOM 8200 C C . ARG C 1 155 ? 105.912 12.317 116.432 1.00 34.81 131 ARG C C 1
ATOM 8201 O O . ARG C 1 155 ? 104.802 11.845 116.193 1.00 44.55 131 ARG C O 1
ATOM 8209 N N . LEU C 1 156 ? 106.113 13.286 117.319 1.00 34.72 132 LEU C N 1
ATOM 8210 C CA . LEU C 1 156 ? 105.020 13.854 118.097 1.00 42.14 132 LEU C CA 1
ATOM 8211 C C . LEU C 1 156 ? 104.091 14.706 117.238 1.00 39.57 132 LEU C C 1
ATOM 8212 O O . LEU C 1 156 ? 102.880 14.740 117.462 1.00 40.38 132 LEU C O 1
ATOM 8217 N N . LEU C 1 157 ? 104.662 15.393 116.254 1.00 35.41 133 LEU C N 1
ATOM 8218 C CA . LEU C 1 157 ? 103.888 16.300 115.416 1.00 33.96 133 LEU C CA 1
ATOM 8219 C C . LEU C 1 157 ? 102.941 15.552 114.483 1.00 40.35 133 LEU C C 1
ATOM 8220 O O . LEU C 1 157 ? 101.755 15.871 114.412 1.00 48.53 133 LEU C O 1
ATOM 8225 N N . ILE C 1 158 ? 103.462 14.556 113.771 1.00 44.21 134 ILE C N 1
ATOM 8226 C CA . ILE C 1 158 ? 102.637 13.778 112.850 1.00 47.89 134 ILE C CA 1
ATOM 8227 C C . ILE C 1 158 ? 101.617 12.927 113.602 1.00 41.18 134 ILE C C 1
ATOM 8228 O O . ILE C 1 158 ? 100.585 12.551 113.049 1.00 44.48 134 ILE C O 1
ATOM 8233 N N . ASN C 1 159 ? 101.911 12.627 114.863 1.00 36.49 135 ASN C N 1
ATOM 8234 C CA . ASN C 1 159 ? 100.950 11.947 115.721 1.00 38.95 135 ASN C CA 1
ATOM 8235 C C . ASN C 1 159 ? 99.771 12.859 116.026 1.00 44.23 135 ASN C C 1
ATOM 8236 O O . ASN C 1 159 ? 98.617 12.447 115.930 1.00 52.96 135 ASN C O 1
ATOM 8241 N N . HIS C 1 160 ? 100.073 14.102 116.384 1.00 43.51 136 HIS C N 1
ATOM 8242 C CA . HIS C 1 160 ? 99.043 15.090 116.682 1.00 39.68 136 HIS C CA 1
ATOM 8243 C C . HIS C 1 160 ? 98.162 15.354 115.465 1.00 41.38 136 HIS C C 1
ATOM 8244 O O . HIS C 1 160 ? 96.950 15.536 115.591 1.00 48.88 136 HIS C O 1
ATOM 8251 N N . ILE C 1 161 ? 98.779 15.371 114.289 1.00 36.48 137 ILE C N 1
ATOM 8252 C CA . ILE C 1 161 ? 98.055 15.587 113.042 1.00 42.71 137 ILE C CA 1
ATOM 8253 C C . ILE C 1 161 ? 97.137 14.406 112.733 1.00 53.78 137 ILE C C 1
ATOM 8254 O O . ILE C 1 161 ? 96.002 14.589 112.288 1.00 60.44 137 ILE C O 1
ATOM 8259 N N . HIS C 1 162 ? 97.628 13.197 112.984 1.00 48.97 138 HIS C N 1
ATOM 8260 C CA . HIS C 1 162 ? 96.865 11.986 112.696 1.00 46.26 138 HIS C CA 1
ATOM 8261 C C . HIS C 1 162 ? 95.723 11.750 113.683 1.00 50.58 138 HIS C C 1
ATOM 8262 O O . HIS C 1 162 ? 94.691 11.186 113.319 1.00 59.48 138 HIS C O 1
ATOM 8269 N N . VAL C 1 163 ? 95.904 12.178 114.929 1.00 43.96 139 VAL C N 1
ATOM 8270 C CA . VAL C 1 163 ? 94.856 12.024 115.934 1.00 47.36 139 VAL C CA 1
ATOM 8271 C C . VAL C 1 163 ? 93.857 13.179 115.874 1.00 62.44 139 VAL C C 1
ATOM 8272 O O . VAL C 1 163 ? 93.995 14.177 116.583 1.00 69.64 139 VAL C O 1
ATOM 8276 N N . GLY C 1 164 ? 92.862 13.038 115.005 1.00 76.24 140 GLY C N 1
ATOM 8277 C CA . GLY C 1 164 ? 91.760 13.980 114.927 1.00 79.76 140 GLY C CA 1
ATOM 8278 C C . GLY C 1 164 ? 92.116 15.400 114.528 1.00 83.19 140 GLY C C 1
ATOM 8279 O O . GLY C 1 164 ? 91.829 15.818 113.406 1.00 76.00 140 GLY C O 1
ATOM 8280 N N . HIS C 1 165 ? 92.739 16.131 115.452 1.00 97.06 141 HIS C N 1
ATOM 8281 C CA . HIS C 1 165 ? 92.989 17.569 115.307 1.00 99.25 141 HIS C CA 1
ATOM 8282 C C . HIS C 1 165 ? 93.530 17.999 113.944 1.00 92.28 141 HIS C C 1
ATOM 8283 O O . HIS C 1 165 ? 94.468 17.404 113.413 1.00 86.60 141 HIS C O 1
ATOM 8290 N N . HIS C 1 166 ? 92.924 19.047 113.395 1.00 82.20 142 HIS C N 1
ATOM 8291 C CA . HIS C 1 166 ? 93.104 19.398 111.994 1.00 88.43 142 HIS C CA 1
ATOM 8292 C C . HIS C 1 166 ? 93.003 20.901 111.751 1.00 78.68 142 HIS C C 1
ATOM 8293 O O . HIS C 1 166 ? 92.873 21.687 112.690 1.00 79.31 142 HIS C O 1
ATOM 8300 N N . SER C 1 167 ? 93.067 21.281 110.476 1.00 72.07 143 SER C N 1
ATOM 8301 C CA . SER C 1 167 ? 92.906 22.669 110.034 1.00 70.66 143 SER C CA 1
ATOM 8302 C C . SER C 1 167 ? 93.922 23.641 110.634 1.00 61.26 143 SER C C 1
ATOM 8303 O O . SER C 1 167 ? 93.704 24.853 110.634 1.00 75.40 143 SER C O 1
ATOM 8306 N N . THR C 1 168 ? 95.032 23.111 111.137 1.00 51.65 144 THR C N 1
ATOM 8307 C CA . THR C 1 168 ? 96.074 23.949 111.716 1.00 46.19 144 THR C CA 1
ATOM 8308 C C . THR C 1 168 ? 97.380 23.816 110.946 1.00 46.14 144 THR C C 1
ATOM 8309 O O . THR C 1 168 ? 98.023 22.766 110.976 1.00 50.54 144 THR C O 1
ATOM 8321 N N . PHE C 1 170 ? 101.282 24.293 110.254 1.00 32.85 146 PHE C N 1
ATOM 8322 C CA . PHE C 1 170 ? 102.424 24.264 111.155 1.00 36.04 146 PHE C CA 1
ATOM 8323 C C . PHE C 1 170 ? 103.643 24.936 110.532 1.00 42.57 146 PHE C C 1
ATOM 8324 O O . PHE C 1 170 ? 104.323 24.354 109.686 1.00 46.77 146 PHE C O 1
ATOM 8332 N N . TRP C 1 171 ? 103.907 26.169 110.954 1.00 42.91 147 TRP C N 1
ATOM 8333 C CA . TRP C 1 171 ? 105.049 26.924 110.454 1.00 38.81 147 TRP C CA 1
ATOM 8334 C C . TRP C 1 171 ? 106.327 26.519 111.177 1.00 42.15 147 TRP C C 1
ATOM 8335 O O . TRP C 1 171 ? 106.423 26.632 112.399 1.00 43.67 147 TRP C O 1
ATOM 8354 N N . ARG C 1 173 ? 109.908 27.393 111.998 1.00 46.84 149 ARG C N 1
ATOM 8355 C CA . ARG C 1 173 ? 110.899 28.463 112.013 1.00 47.16 149 ARG C CA 1
ATOM 8356 C C . ARG C 1 173 ? 112.310 27.913 111.825 1.00 44.78 149 ARG C C 1
ATOM 8357 O O . ARG C 1 173 ? 112.885 27.316 112.735 1.00 39.16 149 ARG C O 1
ATOM 8365 N N . VAL C 1 174 ? 112.855 28.111 110.630 1.00 45.48 150 VAL C N 1
ATOM 8366 C CA . VAL C 1 174 ? 114.204 27.664 110.314 1.00 44.81 150 VAL C CA 1
ATOM 8367 C C . VAL C 1 174 ? 115.018 28.818 109.743 1.00 47.30 150 VAL C C 1
ATOM 8368 O O . VAL C 1 174 ? 114.661 29.378 108.707 1.00 51.99 150 VAL C O 1
ATOM 8372 N N . PRO C 1 175 ? 116.117 29.179 110.421 1.00 45.78 151 PRO C N 1
ATOM 8373 C CA . PRO C 1 175 ? 116.982 30.267 109.956 1.00 42.17 151 PRO C CA 1
ATOM 8374 C C . PRO C 1 175 ? 117.767 29.855 108.716 1.00 43.40 151 PRO C C 1
ATOM 8375 O O . PRO C 1 175 ? 118.120 28.685 108.580 1.00 41.01 151 PRO C O 1
ATOM 8379 N N . LEU C 1 176 ? 118.029 30.804 107.822 1.00 45.92 152 LEU C N 1
ATOM 8380 C CA . LEU C 1 176 ? 118.791 30.521 106.611 1.00 39.22 152 LEU C CA 1
ATOM 8381 C C . LEU C 1 176 ? 120.226 30.136 106.953 1.00 47.35 152 LEU C C 1
ATOM 8382 O O . LEU C 1 176 ? 120.862 29.362 106.238 1.00 49.45 152 LEU C O 1
ATOM 8395 N N . ALA C 1 178 ? 122.818 29.023 110.427 1.00 49.50 154 ALA C N 1
ATOM 8396 C CA . ALA C 1 178 ? 122.850 28.572 111.814 1.00 49.17 154 ALA C CA 1
ATOM 8397 C C . ALA C 1 178 ? 123.297 29.696 112.746 1.00 53.28 154 ALA C C 1
ATOM 8398 O O . ALA C 1 178 ? 124.142 30.511 112.376 1.00 52.88 154 ALA C O 1
ATOM 8400 N N . PRO C 1 179 ? 122.721 29.746 113.959 1.00 54.91 155 PRO C N 1
ATOM 8401 C CA . PRO C 1 179 ? 123.054 30.773 114.954 1.00 50.94 155 PRO C CA 1
ATOM 8402 C C . PRO C 1 179 ? 124.538 30.777 115.307 1.00 56.36 155 PRO C C 1
ATOM 8403 O O . PRO C 1 179 ? 125.092 31.830 115.625 1.00 52.15 155 PRO C O 1
ATOM 8407 N N . ASN C 1 180 ? 125.170 29.609 115.247 1.00 57.48 156 ASN C N 1
ATOM 8408 C CA . ASN C 1 180 ? 126.590 29.489 115.552 1.00 60.60 156 ASN C CA 1
ATOM 8409 C C . ASN C 1 180 ? 127.464 29.981 114.400 1.00 59.99 156 ASN C C 1
ATOM 8410 O O . ASN C 1 180 ? 128.656 30.233 114.575 1.00 58.94 156 ASN C O 1
ATOM 8415 N N . ASP C 1 181 ? 126.861 30.119 113.224 1.00 53.00 157 ASP C N 1
ATOM 8416 C CA . ASP C 1 181 ? 127.577 30.606 112.050 1.00 55.08 157 ASP C CA 1
ATOM 8417 C C . ASP C 1 181 ? 127.360 32.103 111.850 1.00 57.63 157 ASP C C 1
ATOM 8418 O O . ASP C 1 181 ? 127.943 32.709 110.951 1.00 62.99 157 ASP C O 1
ATOM 8423 N N . LEU C 1 182 ? 126.518 32.694 112.692 1.00 48.51 158 LEU C N 1
ATOM 8424 C CA . LEU C 1 182 ? 126.212 34.117 112.595 1.00 47.25 158 LEU C CA 1
ATOM 8425 C C . LEU C 1 182 ? 126.729 34.894 113.801 1.00 55.12 158 LEU C C 1
ATOM 8426 O O . LEU C 1 182 ? 126.658 36.123 113.835 1.00 50.34 158 LEU C O 1
ATOM 8431 N N . ARG C 1 183 ? 127.246 34.173 114.791 1.00 56.67 159 ARG C N 1
ATOM 8432 C CA . ARG C 1 183 ? 127.786 34.801 115.990 1.00 49.80 159 ARG C CA 1
ATOM 8433 C C . ARG C 1 183 ? 129.096 35.516 115.681 1.00 56.31 159 ARG C C 1
ATOM 8434 O O . ARG C 1 183 ? 129.706 35.286 114.636 1.00 49.53 159 ARG C O 1
ATOM 8442 N N . ASP C 1 184 ? 129.524 36.382 116.593 1.00 55.07 160 ASP C N 1
ATOM 8443 C CA . ASP C 1 184 ? 130.765 37.127 116.419 1.00 55.33 160 ASP C CA 1
ATOM 8444 C C . ASP C 1 184 ? 131.964 36.322 116.911 1.00 59.37 160 ASP C C 1
ATOM 8445 O O . ASP C 1 184 ? 131.880 35.617 117.916 1.00 61.71 160 ASP C O 1
ATOM 8450 N N . ASP C 1 185 ? 133.079 36.431 116.195 1.00 55.27 161 ASP C N 1
ATOM 8451 C CA . ASP C 1 185 ? 134.301 35.727 116.566 1.00 63.34 161 ASP C CA 1
ATOM 8452 C C . ASP C 1 185 ? 134.909 36.359 117.815 1.00 64.78 161 ASP C C 1
ATOM 8453 O O . ASP C 1 185 ? 135.840 37.160 117.727 1.00 64.01 161 ASP C O 1
ATOM 8458 N N . LEU C 1 186 ? 134.378 35.991 118.977 1.00 57.92 162 LEU C N 1
ATOM 8459 C CA . LEU C 1 186 ? 134.819 36.574 120.239 1.00 50.36 162 LEU C CA 1
ATOM 8460 C C . LEU C 1 186 ? 135.399 35.522 121.179 1.00 53.87 162 LEU C C 1
ATOM 8461 O O . LEU C 1 186 ? 135.887 35.848 122.261 1.00 57.07 162 LEU C O 1
ATOM 8466 N N . ILE C 1 187 ? 135.341 34.261 120.763 1.00 62.40 163 ILE C N 1
ATOM 8467 C CA . ILE C 1 187 ? 135.881 33.169 121.564 1.00 63.25 163 ILE C CA 1
ATOM 8468 C C . ILE C 1 187 ? 137.244 32.738 121.028 1.00 67.50 163 ILE C C 1
ATOM 8469 O O . ILE C 1 187 ? 137.339 32.130 119.961 1.00 69.18 163 ILE C O 1
ATOM 8474 N N . GLU C 1 188 ? 138.294 33.057 121.779 1.00 59.63 164 GLU C N 1
ATOM 8475 C CA . GLU C 1 188 ? 139.665 32.810 121.342 1.00 64.21 164 GLU C CA 1
ATOM 8476 C C . GLU C 1 188 ? 140.001 31.324 121.230 1.00 65.81 164 GLU C C 1
ATOM 8477 O O . GLU C 1 188 ? 140.894 30.939 120.475 1.00 75.09 164 GLU C O 1
ATOM 8483 N N . ASN C 1 189 ? 139.287 30.493 121.982 1.00 68.87 165 ASN C N 1
ATOM 8484 C CA . ASN C 1 189 ? 139.502 29.051 121.928 1.00 65.30 165 ASN C CA 1
ATOM 8485 C C . ASN C 1 189 ? 138.422 28.324 121.133 1.00 64.16 165 ASN C C 1
ATOM 8486 O O . ASN C 1 189 ? 138.270 27.108 121.244 1.00 65.85 165 ASN C O 1
ATOM 8491 N N . GLU C 1 190 ? 137.678 29.080 120.330 1.00 68.09 166 GLU C N 1
ATOM 8492 C CA . GLU C 1 190 ? 136.645 28.511 119.470 1.00 68.16 166 GLU C CA 1
ATOM 8493 C C . GLU C 1 190 ? 136.269 29.484 118.353 1.00 64.37 166 GLU C C 1
ATOM 8494 O O . GLU C 1 190 ? 135.285 30.215 118.466 1.00 69.62 166 GLU C O 1
ATOM 8500 N N . PRO C 1 191 ? 137.065 29.500 117.272 1.00 66.67 167 PRO C N 1
ATOM 8501 C CA . PRO C 1 191 ? 136.817 30.379 116.123 1.00 69.39 167 PRO C CA 1
ATOM 8502 C C . PRO C 1 191 ? 135.518 30.025 115.405 1.00 62.85 167 PRO C C 1
ATOM 8503 O O . PRO C 1 191 ? 135.392 30.327 114.218 1.00 69.86 167 PRO C O 1
ATOM 8507 N N . GLU C 1 202 ? 126.152 26.839 105.622 1.00 48.91 178 GLU C N 1
ATOM 8508 C CA . GLU C 1 202 ? 125.288 27.203 104.504 1.00 72.70 178 GLU C CA 1
ATOM 8509 C C . GLU C 1 202 ? 124.342 26.062 104.136 1.00 72.65 178 GLU C C 1
ATOM 8510 O O . GLU C 1 202 ? 123.162 26.284 103.864 1.00 64.26 178 GLU C O 1
ATOM 8516 N N . GLU C 1 203 ? 124.868 24.842 104.128 1.00 65.70 179 GLU C N 1
ATOM 8517 C CA . GLU C 1 203 ? 124.063 23.660 103.848 1.00 62.70 179 GLU C CA 1
ATOM 8518 C C . GLU C 1 203 ? 123.521 23.071 105.145 1.00 57.77 179 GLU C C 1
ATOM 8519 O O . GLU C 1 203 ? 122.732 22.127 105.127 1.00 51.38 179 GLU C O 1
ATOM 8525 N N . ARG C 1 204 ? 123.949 23.641 106.267 1.00 54.95 180 ARG C N 1
ATOM 8526 C CA . ARG C 1 204 ? 123.624 23.108 107.587 1.00 51.52 180 ARG C CA 1
ATOM 8527 C C . ARG C 1 204 ? 122.133 23.144 107.912 1.00 49.22 180 ARG C C 1
ATOM 8528 O O . ARG C 1 204 ? 121.530 22.110 108.200 1.00 44.18 180 ARG C O 1
ATOM 8536 N N . THR C 1 205 ? 121.542 24.334 107.866 1.00 51.52 181 THR C N 1
ATOM 8537 C CA . THR C 1 205 ? 120.140 24.502 108.237 1.00 45.81 181 THR C CA 1
ATOM 8538 C C . THR C 1 205 ? 119.184 23.897 107.212 1.00 47.78 181 THR C C 1
ATOM 8539 O O . THR C 1 205 ? 118.015 23.654 107.513 1.00 44.06 181 THR C O 1
ATOM 8543 N N . TRP C 1 206 ? 119.681 23.661 106.002 1.00 53.92 182 TRP C N 1
ATOM 8544 C CA . TRP C 1 206 ? 118.879 23.023 104.965 1.00 42.72 182 TRP C CA 1
ATOM 8545 C C . TRP C 1 206 ? 118.611 21.563 105.313 1.00 43.15 182 TRP C C 1
ATOM 8546 O O . TRP C 1 206 ? 117.530 21.040 105.046 1.00 42.02 182 TRP C O 1
ATOM 8557 N N . ILE C 1 207 ? 119.605 20.913 105.911 1.00 45.07 183 ILE C N 1
ATOM 8558 C CA . ILE C 1 207 ? 119.464 19.530 106.347 1.00 46.36 183 ILE C CA 1
ATOM 8559 C C . ILE C 1 207 ? 118.451 19.438 107.485 1.00 50.18 183 ILE C C 1
ATOM 8560 O O . ILE C 1 207 ? 117.723 18.451 107.602 1.00 52.35 183 ILE C O 1
ATOM 8565 N N . TRP C 1 208 ? 118.402 20.480 108.311 1.00 44.81 184 TRP C N 1
ATOM 8566 C CA . TRP C 1 208 ? 117.450 20.548 109.415 1.00 40.07 184 TRP C CA 1
ATOM 8567 C C . TRP C 1 208 ? 116.022 20.451 108.894 1.00 42.22 184 TRP C C 1
ATOM 8568 O O . TRP C 1 208 ? 115.212 19.676 109.404 1.00 50.01 184 TRP C O 1
ATOM 8579 N N . TRP C 1 209 ? 115.725 21.247 107.873 1.00 43.85 185 TRP C N 1
ATOM 8580 C CA . TRP C 1 209 ? 114.394 21.285 107.281 1.00 45.99 185 TRP C CA 1
ATOM 8581 C C . TRP C 1 209 ? 114.102 20.048 106.440 1.00 43.74 185 TRP C C 1
ATOM 8582 O O . TRP C 1 209 ? 112.998 19.505 106.486 1.00 45.12 185 TRP C O 1
ATOM 8593 N N . HIS C 1 210 ? 115.094 19.605 105.674 1.00 46.31 186 HIS C N 1
ATOM 8594 C CA . HIS C 1 210 ? 114.918 18.463 104.782 1.00 50.00 186 HIS C CA 1
ATOM 8595 C C . HIS C 1 210 ? 114.681 17.166 105.551 1.00 44.43 186 HIS C C 1
ATOM 8596 O O . HIS C 1 210 ? 113.762 16.411 105.235 1.00 50.27 186 HIS C O 1
ATOM 8603 N N . ASN C 1 211 ? 115.512 16.911 106.557 1.00 46.00 187 ASN C N 1
ATOM 8604 C CA . ASN C 1 211 ? 115.379 15.708 107.371 1.00 40.44 187 ASN C CA 1
ATOM 8605 C C . ASN C 1 211 ? 114.065 15.667 108.141 1.00 38.98 187 ASN C C 1
ATOM 8606 O O . ASN C 1 211 ? 113.452 14.610 108.284 1.00 44.21 187 ASN C O 1
ATOM 8611 N N . PHE C 1 212 ? 113.636 16.824 108.636 1.00 42.78 188 PHE C N 1
ATOM 8612 C CA . PHE C 1 212 ? 112.387 16.916 109.380 1.00 37.71 188 PHE C CA 1
ATOM 8613 C C . PHE C 1 212 ? 111.188 16.689 108.468 1.00 40.68 188 PHE C C 1
ATOM 8614 O O . PHE C 1 212 ? 110.243 15.991 108.835 1.00 42.93 188 PHE C O 1
ATOM 8622 N N . ARG C 1 213 ? 111.230 17.280 107.279 1.00 38.86 189 ARG C N 1
ATOM 8623 C CA . ARG C 1 213 ? 110.130 17.155 106.330 1.00 40.33 189 ARG C CA 1
ATOM 8624 C C . ARG C 1 213 ? 110.054 15.741 105.765 1.00 43.20 189 ARG C C 1
ATOM 8625 O O . ARG C 1 213 ? 108.965 15.208 105.547 1.00 51.34 189 ARG C O 1
ATOM 8633 N N . SER C 1 214 ? 111.215 15.138 105.530 1.00 35.89 190 SER C N 1
ATOM 8634 C CA . SER C 1 214 ? 111.281 13.765 105.044 1.00 40.84 190 SER C CA 1
ATOM 8635 C C . SER C 1 214 ? 110.727 12.806 106.090 1.00 43.24 190 SER C C 1
ATOM 8636 O O . SER C 1 214 ? 110.015 11.856 105.765 1.00 46.10 190 SER C O 1
ATOM 8639 N N . LEU C 1 215 ? 111.060 13.068 107.349 1.00 41.51 191 LEU C N 1
ATOM 8640 C CA . LEU C 1 215 ? 110.582 12.257 108.460 1.00 38.54 191 LEU C CA 1
ATOM 8641 C C . LEU C 1 215 ? 109.072 12.405 108.611 1.00 40.35 191 LEU C C 1
ATOM 8642 O O . LEU C 1 215 ? 108.377 11.458 108.979 1.00 41.56 191 LEU C O 1
ATOM 8647 N N . CYS C 1 216 ? 108.571 13.601 108.316 1.00 38.90 192 CYS C N 1
ATOM 8648 C CA . CYS C 1 216 ? 107.143 13.882 108.399 1.00 35.87 192 CYS C CA 1
ATOM 8649 C C . CYS C 1 216 ? 106.412 13.466 107.127 1.00 43.63 192 CYS C C 1
ATOM 8650 O O . CYS C 1 216 ? 105.220 13.735 106.972 1.00 40.62 192 CYS C O 1
ATOM 8653 N N . ASP C 1 217 ? 107.142 12.817 106.224 1.00 43.32 193 ASP C N 1
ATOM 8654 C CA . ASP C 1 217 ? 106.590 12.306 104.971 1.00 40.48 193 ASP C CA 1
ATOM 8655 C C . ASP C 1 217 ? 105.946 13.406 104.127 1.00 38.79 193 ASP C C 1
ATOM 8656 O O . ASP C 1 217 ? 104.930 13.178 103.468 1.00 43.66 193 ASP C O 1
ATOM 8661 N N . TYR C 1 218 ? 106.546 14.594 104.158 1.00 38.46 194 TYR C N 1
ATOM 8662 C CA . TYR C 1 218 ? 106.085 15.734 103.367 1.00 35.91 194 TYR C CA 1
ATOM 8663 C C . TYR C 1 218 ? 104.612 16.055 103.604 1.00 33.09 194 TYR C C 1
ATOM 8664 O O . TYR C 1 218 ? 103.850 16.243 102.656 1.00 45.41 194 TYR C O 1
ATOM 8673 N N . ASN C 1 219 ? 104.220 16.115 104.873 1.00 40.00 195 ASN C N 1
ATOM 8674 C CA . ASN C 1 219 ? 102.835 16.390 105.238 1.00 36.07 195 ASN C CA 1
ATOM 8675 C C . ASN C 1 219 ? 102.387 17.776 104.784 1.00 39.83 195 ASN C C 1
ATOM 8676 O O . ASN C 1 219 ? 103.140 18.745 104.879 1.00 41.19 195 ASN C O 1
ATOM 8681 N N . LYS C 1 220 ? 101.155 17.856 104.292 1.00 47.45 196 LYS C N 1
ATOM 8682 C CA . LYS C 1 220 ? 100.623 19.090 103.720 1.00 43.78 196 LYS C CA 1
ATOM 8683 C C . LYS C 1 220 ? 100.422 20.177 104.772 1.00 43.83 196 LYS C C 1
ATOM 8684 O O . LYS C 1 220 ? 100.479 21.368 104.465 1.00 40.91 196 LYS C O 1
ATOM 8690 N N . LYS C 1 221 ? 100.189 19.763 106.014 1.00 41.78 197 LYS C N 1
ATOM 8691 C CA . LYS C 1 221 ? 99.958 20.707 107.103 1.00 41.93 197 LYS C CA 1
ATOM 8692 C C . LYS C 1 221 ? 101.261 21.263 107.667 1.00 42.88 197 LYS C C 1
ATOM 8693 O O . LYS C 1 221 ? 101.254 22.006 108.648 1.00 44.76 197 LYS C O 1
ATOM 8699 N N . ILE C 1 222 ? 102.378 20.903 107.044 1.00 37.01 198 ILE C N 1
ATOM 8700 C CA . ILE C 1 222 ? 103.686 21.351 107.506 1.00 41.37 198 ILE C CA 1
ATOM 8701 C C . ILE C 1 222 ? 104.376 22.238 106.476 1.00 44.93 198 ILE C C 1
ATOM 8702 O O . ILE C 1 222 ? 104.848 21.762 105.443 1.00 44.40 198 ILE C O 1
ATOM 8707 N N . ALA C 1 223 ? 104.427 23.534 106.767 1.00 46.06 199 ALA C N 1
ATOM 8708 C CA . ALA C 1 223 ? 105.061 24.497 105.877 1.00 46.41 199 ALA C CA 1
ATOM 8709 C C . ALA C 1 223 ? 106.367 25.012 106.470 1.00 51.21 199 ALA C C 1
ATOM 8710 O O . ALA C 1 223 ? 106.834 24.517 107.495 1.00 46.53 199 ALA C O 1
ATOM 8712 N N . LEU C 1 224 ? 106.947 26.015 105.820 1.00 54.65 200 LEU C N 1
ATOM 8713 C CA . LEU C 1 224 ? 108.231 26.558 106.244 1.00 45.61 200 LEU C CA 1
ATOM 8714 C C . LEU C 1 224 ? 108.145 28.053 106.542 1.00 50.17 200 LEU C C 1
ATOM 8715 O O . LEU C 1 224 ? 107.491 28.806 105.821 1.00 47.93 200 LEU C O 1
ATOM 8720 N N . ALA C 1 225 ? 108.807 28.471 107.616 1.00 51.99 201 ALA C N 1
ATOM 8721 C CA . ALA C 1 225 ? 108.876 29.880 107.980 1.00 48.13 201 ALA C CA 1
ATOM 8722 C C . ALA C 1 225 ? 110.331 30.292 108.167 1.00 50.26 201 ALA C C 1
ATOM 8723 O O . ALA C 1 225 ? 110.878 30.187 109.263 1.00 53.42 201 ALA C O 1
ATOM 8725 N N . ILE C 1 226 ? 110.955 30.759 107.090 1.00 49.59 202 ILE C N 1
ATOM 8726 C CA . ILE C 1 226 ? 112.375 31.092 107.116 1.00 43.33 202 ILE C CA 1
ATOM 8727 C C . ILE C 1 226 ? 112.674 32.361 107.911 1.00 43.01 202 ILE C C 1
ATOM 8728 O O . ILE C 1 226 ? 111.864 33.288 107.958 1.00 46.19 202 ILE C O 1
ATOM 8733 N N . GLU C 1 227 ? 113.843 32.386 108.541 1.00 47.48 203 GLU C N 1
ATOM 8734 C CA . GLU C 1 227 ? 114.294 33.556 109.283 1.00 54.26 203 GLU C CA 1
ATOM 8735 C C . GLU C 1 227 ? 115.569 34.106 108.652 1.00 52.50 203 GLU C C 1
ATOM 8736 O O . GLU C 1 227 ? 116.547 33.379 108.472 1.00 44.48 203 GLU C O 1
ATOM 8742 N N . ILE C 1 228 ? 115.548 35.391 108.315 1.00 46.26 204 ILE C N 1
ATOM 8743 C CA . ILE C 1 228 ? 116.653 36.018 107.597 1.00 52.91 204 ILE C CA 1
ATOM 8744 C C . ILE C 1 228 ? 117.704 36.609 108.533 1.00 56.77 204 ILE C C 1
ATOM 8745 O O . ILE C 1 228 ? 117.400 37.464 109.362 1.00 49.40 204 ILE C O 1
ATOM 8750 N N . GLY C 1 229 ? 118.943 36.150 108.392 1.00 61.55 205 GLY C N 1
ATOM 8751 C CA . GLY C 1 229 ? 120.037 36.649 109.205 1.00 62.63 205 GLY C CA 1
ATOM 8752 C C . GLY C 1 229 ? 120.762 37.807 108.547 1.00 60.04 205 GLY C C 1
ATOM 8753 O O . GLY C 1 229 ? 120.374 38.263 107.471 1.00 61.56 205 GLY C O 1
ATOM 8754 N N . ALA C 1 230 ? 121.818 38.287 109.198 1.00 64.20 206 ALA C N 1
ATOM 8755 C CA . ALA C 1 230 ? 122.619 39.380 108.658 1.00 68.43 206 ALA C CA 1
ATOM 8756 C C . ALA C 1 230 ? 123.423 38.916 107.449 1.00 68.24 206 ALA C C 1
ATOM 8757 O O . ALA C 1 230 ? 123.762 39.711 106.573 1.00 73.01 206 ALA C O 1
ATOM 8759 N N . ASP C 1 231 ? 123.726 37.623 107.411 1.00 64.11 207 ASP C N 1
ATOM 8760 C CA . ASP C 1 231 ? 124.434 37.030 106.283 1.00 63.25 207 ASP C CA 1
ATOM 8761 C C . ASP C 1 231 ? 123.551 36.016 105.564 1.00 65.15 207 ASP C C 1
ATOM 8762 O O . ASP C 1 231 ? 122.966 35.133 106.190 1.00 72.13 207 ASP C O 1
ATOM 8767 N N . LEU C 1 232 ? 123.457 36.151 104.245 1.00 63.24 208 LEU C N 1
ATOM 8768 C CA . LEU C 1 232 ? 122.636 35.257 103.439 1.00 51.89 208 LEU C CA 1
ATOM 8769 C C . LEU C 1 232 ? 123.490 34.198 102.752 1.00 51.99 208 LEU C C 1
ATOM 8770 O O . LEU C 1 232 ? 124.664 34.433 102.468 1.00 63.33 208 LEU C O 1
ATOM 8775 N N . PRO C 1 233 ? 122.902 33.021 102.486 1.00 61.18 209 PRO C N 1
ATOM 8776 C CA . PRO C 1 233 ? 123.596 31.983 101.718 1.00 63.77 209 PRO C CA 1
ATOM 8777 C C . PRO C 1 233 ? 123.686 32.352 100.237 1.00 65.47 209 PRO C C 1
ATOM 8778 O O . PRO C 1 233 ? 123.234 33.428 99.845 1.00 56.80 209 PRO C O 1
ATOM 8782 N N . SER C 1 234 ? 124.260 31.466 99.429 1.00 66.55 210 SER C N 1
ATOM 8783 C CA . SER C 1 234 ? 124.439 31.734 98.005 1.00 61.62 210 SER C CA 1
ATOM 8784 C C . SER C 1 234 ? 123.105 31.832 97.269 1.00 56.09 210 SER C C 1
ATOM 8785 O O . SER C 1 234 ? 122.061 31.460 97.804 1.00 63.45 210 SER C O 1
ATOM 8788 N N . GLY C 1 235 ? 123.152 32.334 96.039 1.00 60.53 211 GLY C N 1
ATOM 8789 C CA . GLY C 1 235 ? 121.956 32.519 95.236 1.00 60.15 211 GLY C CA 1
ATOM 8790 C C . GLY C 1 235 ? 121.245 31.221 94.907 1.00 64.68 211 GLY C C 1
ATOM 8791 O O . GLY C 1 235 ? 120.016 31.174 94.857 1.00 67.17 211 GLY C O 1
ATOM 8792 N N . HIS C 1 236 ? 122.020 30.165 94.679 1.00 67.67 212 HIS C N 1
ATOM 8793 C CA . HIS C 1 236 ? 121.458 28.852 94.384 1.00 77.34 212 HIS C CA 1
ATOM 8794 C C . HIS C 1 236 ? 120.716 28.278 95.585 1.00 76.93 212 HIS C C 1
ATOM 8795 O O . HIS C 1 236 ? 119.608 27.757 95.448 1.00 68.29 212 HIS C O 1
ATOM 8802 N N . VAL C 1 237 ? 121.334 28.377 96.759 1.00 73.76 213 VAL C N 1
ATOM 8803 C CA . VAL C 1 237 ? 120.727 27.892 97.994 1.00 60.50 213 VAL C CA 1
ATOM 8804 C C . VAL C 1 237 ? 119.426 28.635 98.284 1.00 62.84 213 VAL C C 1
ATOM 8805 O O . VAL C 1 237 ? 118.429 28.027 98.677 1.00 62.53 213 VAL C O 1
ATOM 8809 N N . ILE C 1 238 ? 119.444 29.949 98.074 1.00 59.83 214 ILE C N 1
ATOM 8810 C CA . ILE C 1 238 ? 118.252 30.776 98.234 1.00 58.76 214 ILE C CA 1
ATOM 8811 C C . ILE C 1 238 ? 117.104 30.255 97.376 1.00 60.93 214 ILE C C 1
ATOM 8812 O O . ILE C 1 238 ? 115.993 30.056 97.868 1.00 56.88 214 ILE C O 1
ATOM 8817 N N . ASP C 1 239 ? 117.385 30.022 96.098 1.00 70.84 215 ASP C N 1
ATOM 8818 C CA . ASP C 1 239 ? 116.384 29.508 95.168 1.00 71.65 215 ASP C CA 1
ATOM 8819 C C . ASP C 1 239 ? 115.856 28.143 95.600 1.00 63.46 215 ASP C C 1
ATOM 8820 O O . ASP C 1 239 ? 114.694 27.815 95.360 1.00 67.43 215 ASP C O 1
ATOM 8825 N N . ARG C 1 240 ? 116.713 27.353 96.238 1.00 56.15 216 ARG C N 1
ATOM 8826 C CA . ARG C 1 240 ? 116.313 26.039 96.727 1.00 60.02 216 ARG C CA 1
ATOM 8827 C C . ARG C 1 240 ? 115.335 26.168 97.891 1.00 54.73 216 ARG C C 1
ATOM 8828 O O . ARG C 1 240 ? 114.381 25.396 97.998 1.00 48.76 216 ARG C O 1
ATOM 8836 N N . TRP C 1 241 ? 115.575 27.147 98.758 1.00 54.80 217 TRP C N 1
ATOM 8837 C CA . TRP C 1 241 ? 114.662 27.433 99.859 1.00 54.42 217 TRP C CA 1
ATOM 8838 C C . TRP C 1 241 ? 113.306 27.880 99.327 1.00 49.55 217 TRP C C 1
ATOM 8839 O O . TRP C 1 241 ? 112.265 27.535 99.885 1.00 51.54 217 TRP C O 1
ATOM 8850 N N . LEU C 1 242 ? 113.328 28.647 98.241 1.00 53.99 218 LEU C N 1
ATOM 8851 C CA . LEU C 1 242 ? 112.107 29.189 97.654 1.00 58.51 218 LEU C CA 1
ATOM 8852 C C . LEU C 1 242 ? 111.248 28.104 97.012 1.00 59.57 218 LEU C C 1
ATOM 8853 O O . LEU C 1 242 ? 110.058 28.306 96.773 1.00 65.03 218 LEU C O 1
ATOM 8858 N N . GLY C 1 243 ? 111.857 26.957 96.732 1.00 51.36 219 GLY C N 1
ATOM 8859 C CA . GLY C 1 243 ? 111.129 25.823 96.194 1.00 41.41 219 GLY C CA 1
ATOM 8860 C C . GLY C 1 243 ? 110.282 25.166 97.265 1.00 52.84 219 GLY C C 1
ATOM 8861 O O . GLY C 1 243 ? 109.286 24.505 96.970 1.00 55.37 219 GLY C O 1
ATOM 8862 N N . GLU C 1 244 ? 110.684 25.354 98.518 1.00 52.47 220 GLU C N 1
ATOM 8863 C CA . GLU C 1 244 ? 109.962 24.802 99.657 1.00 47.32 220 GLU C CA 1
ATOM 8864 C C . GLU C 1 244 ? 108.704 25.618 99.938 1.00 47.48 220 GLU C C 1
ATOM 8865 O O . GLU C 1 244 ? 108.670 26.818 99.669 1.00 51.18 220 GLU C O 1
ATOM 8871 N N . PRO C 1 245 ? 107.662 24.967 100.479 1.00 46.47 221 PRO C N 1
ATOM 8872 C CA . PRO C 1 245 ? 106.407 25.660 100.794 1.00 46.68 221 PRO C CA 1
ATOM 8873 C C . PRO C 1 245 ? 106.576 26.699 101.900 1.00 53.02 221 PRO C C 1
ATOM 8874 O O . PRO C 1 245 ? 106.185 26.455 103.042 1.00 47.79 221 PRO C O 1
ATOM 8878 N N . ILE C 1 246 ? 107.154 27.846 101.556 1.00 51.06 222 ILE C N 1
ATOM 8879 C CA . ILE C 1 246 ? 107.320 28.935 102.510 1.00 46.73 222 ILE C CA 1
ATOM 8880 C C . ILE C 1 246 ? 106.014 29.705 102.665 1.00 53.59 222 ILE C C 1
ATOM 8881 O O . ILE C 1 246 ? 105.421 30.139 101.678 1.00 57.31 222 ILE C O 1
ATOM 8886 N N . LYS C 1 247 ? 105.568 29.870 103.905 1.00 46.04 223 LYS C N 1
ATOM 8887 C CA . LYS C 1 247 ? 104.332 30.595 104.178 1.00 50.17 223 LYS C CA 1
ATOM 8888 C C . LYS C 1 247 ? 104.599 31.905 104.909 1.00 58.00 223 LYS C C 1
ATOM 8889 O O . LYS C 1 247 ? 103.732 32.777 104.975 1.00 59.68 223 LYS C O 1
ATOM 8895 N N . ALA C 1 248 ? 105.804 32.041 105.454 1.00 53.74 224 ALA C N 1
ATOM 8896 C CA . ALA C 1 248 ? 106.169 33.240 106.199 1.00 53.22 224 ALA C CA 1
ATOM 8897 C C . ALA C 1 248 ? 107.671 33.505 106.161 1.00 49.09 224 ALA C C 1
ATOM 8898 O O . ALA C 1 248 ? 108.477 32.577 106.095 1.00 53.33 224 ALA C O 1
ATOM 8900 N N . ALA C 1 249 ? 108.037 34.782 106.202 1.00 54.53 225 ALA C N 1
ATOM 8901 C CA . ALA C 1 249 ? 109.438 35.183 106.230 1.00 44.39 225 ALA C CA 1
ATOM 8902 C C . ALA C 1 249 ? 109.686 36.122 107.404 1.00 51.02 225 ALA C C 1
ATOM 8903 O O . ALA C 1 249 ? 109.101 37.202 107.480 1.00 53.54 225 ALA C O 1
ATOM 8905 N N . PHE C 1 250 ? 110.556 35.706 108.317 1.00 56.00 226 PHE C N 1
ATOM 8906 C CA . PHE C 1 250 ? 110.821 36.481 109.524 1.00 55.64 226 PHE C CA 1
ATOM 8907 C C . PHE C 1 250 ? 111.951 37.488 109.337 1.00 58.96 226 PHE C C 1
ATOM 8908 O O . PHE C 1 250 ? 113.065 37.127 108.957 1.00 59.47 226 PHE C O 1
ATOM 8916 N N . LEU C 1 251 ? 111.648 38.753 109.610 1.00 58.67 227 LEU C N 1
ATOM 8917 C CA . LEU C 1 251 ? 112.622 39.827 109.473 1.00 60.43 227 LEU C CA 1
ATOM 8918 C C . LEU C 1 251 ? 113.008 40.404 110.830 1.00 58.61 227 LEU C C 1
ATOM 8919 O O . LEU C 1 251 ? 112.246 41.170 111.421 1.00 58.03 227 LEU C O 1
ATOM 8924 N N . PRO C 1 252 ? 114.192 40.026 111.333 1.00 54.24 228 PRO C N 1
ATOM 8925 C CA . PRO C 1 252 ? 114.734 40.609 112.563 1.00 57.24 228 PRO C CA 1
ATOM 8926 C C . PRO C 1 252 ? 114.939 42.110 112.397 1.00 63.95 228 PRO C C 1
ATOM 8927 O O . PRO C 1 252 ? 115.362 42.559 111.333 1.00 64.53 228 PRO C O 1
ATOM 8931 N N . THR C 1 253 ? 114.640 42.873 113.442 1.00 63.15 229 THR C N 1
ATOM 8932 C CA . THR C 1 253 ? 114.757 44.324 113.389 1.00 61.78 229 THR C CA 1
ATOM 8933 C C . THR C 1 253 ? 116.216 44.772 113.339 1.00 64.75 229 THR C C 1
ATOM 8934 O O . THR C 1 253 ? 116.509 45.931 113.047 1.00 66.36 229 THR C O 1
ATOM 8938 N N . SER C 1 254 ? 117.126 43.845 113.619 1.00 65.20 230 SER C N 1
ATOM 8939 C CA . SER C 1 254 ? 118.544 44.166 113.725 1.00 58.39 230 SER C CA 1
ATOM 8940 C C . SER C 1 254 ? 119.290 44.044 112.399 1.00 56.65 230 SER C C 1
ATOM 8941 O O . SER C 1 254 ? 120.453 44.434 112.301 1.00 74.77 230 SER C O 1
ATOM 8944 N N . ILE C 1 255 ? 118.627 43.504 111.381 1.00 60.54 231 ILE C N 1
ATOM 8945 C CA . ILE C 1 255 ? 119.249 43.378 110.066 1.00 68.61 231 ILE C CA 1
ATOM 8946 C C . ILE C 1 255 ? 118.995 44.626 109.227 1.00 69.79 231 ILE C C 1
ATOM 8947 O O . ILE C 1 255 ? 119.522 44.763 108.123 1.00 73.53 231 ILE C O 1
ATOM 8952 N N . PHE C 1 256 ? 118.184 45.533 109.762 1.00 66.83 232 PHE C N 1
ATOM 8953 C CA . PHE C 1 256 ? 117.883 46.791 109.090 1.00 70.18 232 PHE C CA 1
ATOM 8954 C C . PHE C 1 256 ? 118.924 47.852 109.428 1.00 79.10 232 PHE C C 1
ATOM 8955 O O . PHE C 1 256 ? 119.299 48.020 110.588 1.00 75.87 232 PHE C O 1
ATOM 8963 N N . LEU C 1 257 ? 119.389 48.565 108.407 1.00 82.47 233 LEU C N 1
ATOM 8964 C CA . LEU C 1 257 ? 120.358 49.636 108.602 1.00 75.66 233 LEU C CA 1
ATOM 8965 C C . LEU C 1 257 ? 119.654 50.981 108.749 1.00 79.12 233 LEU C C 1
ATOM 8966 O O . LEU C 1 257 ? 118.589 51.200 108.172 1.00 79.23 233 LEU C O 1
ATOM 8971 N N . THR C 1 258 ? 120.253 51.877 109.526 1.00 79.64 234 THR C N 1
ATOM 8972 C CA . THR C 1 258 ? 119.688 53.204 109.734 1.00 89.47 234 THR C CA 1
ATOM 8973 C C . THR C 1 258 ? 120.191 54.172 108.668 1.00 103.09 234 THR C C 1
ATOM 8974 O O . THR C 1 258 ? 121.398 54.352 108.500 1.00 94.14 234 THR C O 1
ATOM 8978 N N . ASN C 1 259 ? 119.260 54.792 107.950 1.00 106.87 235 ASN C N 1
ATOM 8979 C CA . ASN C 1 259 ? 119.607 55.705 106.866 1.00 102.96 235 ASN C CA 1
ATOM 8980 C C . ASN C 1 259 ? 120.046 57.073 107.388 1.00 110.40 235 ASN C C 1
ATOM 8981 O O . ASN C 1 259 ? 120.133 57.285 108.598 1.00 107.42 235 ASN C O 1
ATOM 8986 N N . LYS C 1 260 ? 120.325 57.992 106.468 1.00 109.17 236 LYS C N 1
ATOM 8987 C CA . LYS C 1 260 ? 120.737 59.348 106.818 1.00 93.86 236 LYS C CA 1
ATOM 8988 C C . LYS C 1 260 ? 119.666 60.076 107.626 1.00 97.51 236 LYS C C 1
ATOM 8989 O O . LYS C 1 260 ? 119.978 60.855 108.527 1.00 101.74 236 LYS C O 1
ATOM 8995 N N . LYS C 1 261 ? 118.404 59.819 107.297 1.00 92.28 237 LYS C N 1
ATOM 8996 C CA . LYS C 1 261 ? 117.287 60.480 107.967 1.00 100.90 237 LYS C CA 1
ATOM 8997 C C . LYS C 1 261 ? 116.676 59.621 109.069 1.00 105.68 237 LYS C C 1
ATOM 8998 O O . LYS C 1 261 ? 115.530 59.833 109.466 1.00 103.75 237 LYS C O 1
ATOM 9004 N N . GLY C 1 262 ? 117.444 58.655 109.561 1.00 97.01 238 GLY C N 1
ATOM 9005 C CA . GLY C 1 262 ? 116.986 57.788 110.631 1.00 103.72 238 GLY C CA 1
ATOM 9006 C C . GLY C 1 262 ? 115.845 56.881 110.213 1.00 100.85 238 GLY C C 1
ATOM 9007 O O . GLY C 1 262 ? 114.850 56.751 110.927 1.00 94.85 238 GLY C O 1
ATOM 9008 N N . PHE C 1 263 ? 115.990 56.252 109.052 1.00 98.52 239 PHE C N 1
ATOM 9009 C CA . PHE C 1 263 ? 114.965 55.354 108.533 1.00 97.56 239 PHE C CA 1
ATOM 9010 C C . PHE C 1 263 ? 115.532 53.970 108.232 1.00 100.34 239 PHE C C 1
ATOM 9011 O O . PHE C 1 263 ? 116.657 53.848 107.748 1.00 93.74 239 PHE C O 1
ATOM 9019 N N . PRO C 1 264 ? 114.750 52.920 108.530 1.00 96.23 240 PRO C N 1
ATOM 9020 C CA . PRO C 1 264 ? 115.150 51.529 108.291 1.00 83.07 240 PRO C CA 1
ATOM 9021 C C . PRO C 1 264 ? 115.431 51.257 106.817 1.00 77.85 240 PRO C C 1
ATOM 9022 O O . PRO C 1 264 ? 114.674 51.698 105.952 1.00 76.56 240 PRO C O 1
ATOM 9026 N N . VAL C 1 265 ? 116.513 50.536 106.541 1.00 77.93 241 VAL C N 1
ATOM 9027 C CA . VAL C 1 265 ? 116.887 50.211 105.171 1.00 79.60 241 VAL C CA 1
ATOM 9028 C C . VAL C 1 265 ? 117.662 48.899 105.108 1.00 73.25 241 VAL C C 1
ATOM 9029 O O . VAL C 1 265 ? 118.493 48.615 105.970 1.00 72.87 241 VAL C O 1
ATOM 9033 N N . LEU C 1 266 ? 117.382 48.102 104.082 1.00 68.16 242 LEU C N 1
ATOM 9034 C CA . LEU C 1 266 ? 118.065 46.829 103.891 1.00 69.30 242 LEU C CA 1
ATOM 9035 C C . LEU C 1 266 ? 119.076 46.918 102.755 1.00 68.09 242 LEU C C 1
ATOM 9036 O O . LEU C 1 266 ? 118.921 47.723 101.837 1.00 69.54 242 LEU C O 1
ATOM 9041 N N . THR C 1 267 ? 120.111 46.086 102.823 1.00 64.65 243 THR C N 1
ATOM 9042 C CA . THR C 1 267 ? 121.118 46.033 101.772 1.00 69.04 243 THR C CA 1
ATOM 9043 C C . THR C 1 267 ? 120.502 45.470 100.498 1.00 70.51 243 THR C C 1
ATOM 9044 O O . THR C 1 267 ? 119.438 44.852 100.540 1.00 76.76 243 THR C O 1
ATOM 9048 N N . LYS C 1 268 ? 121.169 45.683 99.369 1.00 70.93 244 LYS C N 1
ATOM 9049 C CA . LYS C 1 268 ? 120.685 45.162 98.095 1.00 77.28 244 LYS C CA 1
ATOM 9050 C C . LYS C 1 268 ? 120.644 43.638 98.099 1.00 78.35 244 LYS C C 1
ATOM 9051 O O . LYS C 1 268 ? 119.793 43.034 97.450 1.00 84.42 244 LYS C O 1
ATOM 9057 N N . VAL C 1 269 ? 121.563 43.025 98.839 1.00 72.21 245 VAL C N 1
ATOM 9058 C CA . VAL C 1 269 ? 121.587 41.575 98.989 1.00 72.90 245 VAL C CA 1
ATOM 9059 C C . VAL C 1 269 ? 120.299 41.091 99.647 1.00 74.53 245 VAL C C 1
ATOM 9060 O O . VAL C 1 269 ? 119.684 40.122 99.199 1.00 67.46 245 VAL C O 1
ATOM 9064 N N . HIS C 1 270 ? 119.892 41.780 100.709 1.00 71.38 246 HIS C N 1
ATOM 9065 C CA . HIS C 1 270 ? 118.638 41.475 101.388 1.00 67.87 246 HIS C CA 1
ATOM 9066 C C . HIS C 1 270 ? 117.443 41.852 100.519 1.00 70.73 246 HIS C C 1
ATOM 9067 O O . HIS C 1 270 ? 116.422 41.164 100.523 1.00 72.03 246 HIS C O 1
ATOM 9074 N N . GLN C 1 271 ? 117.580 42.944 99.773 1.00 74.19 247 GLN C N 1
ATOM 9075 C CA . GLN C 1 271 ? 116.499 43.448 98.929 1.00 73.63 247 GLN C CA 1
ATOM 9076 C C . GLN C 1 271 ? 116.087 42.465 97.836 1.00 76.79 247 GLN C C 1
ATOM 9077 O O . GLN C 1 271 ? 114.896 42.270 97.588 1.00 78.26 247 GLN C O 1
ATOM 9083 N N . ARG C 1 272 ? 117.071 41.851 97.185 1.00 71.68 248 ARG C N 1
ATOM 9084 C CA . ARG C 1 272 ? 116.797 40.894 96.117 1.00 75.29 248 ARG C CA 1
ATOM 9085 C C . ARG C 1 272 ? 116.045 39.677 96.646 1.00 73.09 248 ARG C C 1
ATOM 9086 O O . ARG C 1 272 ? 115.262 39.058 95.927 1.00 70.97 248 ARG C O 1
ATOM 9094 N N . LEU C 1 273 ? 116.288 39.342 97.909 1.00 75.22 249 LEU C N 1
ATOM 9095 C CA . LEU C 1 273 ? 115.603 38.225 98.548 1.00 70.90 249 LEU C CA 1
ATOM 9096 C C . LEU C 1 273 ? 114.142 38.571 98.814 1.00 68.82 249 LEU C C 1
ATOM 9097 O O . LEU C 1 273 ? 113.258 37.729 98.655 1.00 71.58 249 LEU C O 1
ATOM 9102 N N . ILE C 1 274 ? 113.893 39.814 99.214 1.00 66.76 250 ILE C N 1
ATOM 9103 C CA . ILE C 1 274 ? 112.533 40.289 99.437 1.00 64.32 250 ILE C CA 1
ATOM 9104 C C . ILE C 1 274 ? 111.771 40.320 98.116 1.00 69.09 250 ILE C C 1
ATOM 9105 O O . ILE C 1 274 ? 110.567 40.063 98.072 1.00 72.57 250 ILE C O 1
ATOM 9110 N N . PHE C 1 275 ? 112.487 40.627 97.038 1.00 71.80 251 PHE C N 1
ATOM 9111 C CA . PHE C 1 275 ? 111.896 40.665 95.705 1.00 74.47 251 PHE C CA 1
ATOM 9112 C C . PHE C 1 275 ? 111.451 39.278 95.251 1.00 75.20 251 PHE C C 1
ATOM 9113 O O . PHE C 1 275 ? 110.426 39.134 94.584 1.00 76.28 251 PHE C O 1
ATOM 9121 N N . LYS C 1 276 ? 112.226 38.260 95.614 1.00 70.07 252 LYS C N 1
ATOM 9122 C CA . LYS C 1 276 ? 111.875 36.884 95.283 1.00 66.70 252 LYS C CA 1
ATOM 9123 C C . LYS C 1 276 ? 110.739 36.389 96.173 1.00 73.06 252 LYS C C 1
ATOM 9124 O O . LYS C 1 276 ? 109.906 35.590 95.747 1.00 66.63 252 LYS C O 1
ATOM 9130 N N . LEU C 1 277 ? 110.715 36.868 97.414 1.00 74.42 253 LEU C N 1
ATOM 9131 C CA . LEU C 1 277 ? 109.667 36.497 98.358 1.00 64.98 253 LEU C CA 1
ATOM 9132 C C . LEU C 1 277 ? 108.347 37.175 98.010 1.00 66.74 253 LEU C C 1
ATOM 9133 O O . LEU C 1 277 ? 107.276 36.699 98.388 1.00 67.27 253 LEU C O 1
ATOM 9138 N N . PHE C 1 278 ? 108.432 38.289 97.290 1.00 73.37 254 PHE C N 1
ATOM 9139 C CA . PHE C 1 278 ? 107.244 39.024 96.868 1.00 77.19 254 PHE C CA 1
ATOM 9140 C C . PHE C 1 278 ? 106.408 38.225 95.874 1.00 76.91 254 PHE C C 1
ATOM 9141 O O . PHE C 1 278 ? 105.182 38.177 95.978 1.00 76.03 254 PHE C O 1
ATOM 9149 N N . LYS C 1 279 ? 107.077 37.593 94.914 1.00 75.02 255 LYS C N 1
ATOM 9150 C CA . LYS C 1 279 ? 106.388 36.836 93.874 1.00 77.19 255 LYS C CA 1
ATOM 9151 C C . LYS C 1 279 ? 105.951 35.452 94.351 1.00 68.33 255 LYS C C 1
ATOM 9152 O O . LYS C 1 279 ? 105.386 34.671 93.585 1.00 61.89 255 LYS C O 1
ATOM 9158 N N . LEU C 1 280 ? 106.217 35.154 95.619 1.00 73.41 256 LEU C N 1
ATOM 9159 C CA . LEU C 1 280 ? 105.733 33.924 96.233 1.00 71.43 256 LEU C CA 1
ATOM 9160 C C . LEU C 1 280 ? 104.538 34.226 97.127 1.00 66.24 256 LEU C C 1
ATOM 9161 O O . LEU C 1 280 ? 103.920 33.317 97.682 1.00 71.12 256 LEU C O 1
ATOM 9166 N N . GLU C 1 281 ? 104.228 35.514 97.258 1.00 69.12 257 GLU C N 1
ATOM 9167 C CA . GLU C 1 281 ? 103.096 35.986 98.055 1.00 71.11 257 GLU C CA 1
ATOM 9168 C C . GLU C 1 281 ? 103.144 35.504 99.503 1.00 73.73 257 GLU C C 1
ATOM 9169 O O . GLU C 1 281 ? 102.107 35.252 100.117 1.00 75.89 257 GLU C O 1
ATOM 9175 N N . VAL C 1 282 ? 104.352 35.378 100.042 1.00 66.57 258 VAL C N 1
ATOM 9176 C CA . VAL C 1 282 ? 104.527 34.967 101.429 1.00 61.06 258 VAL C CA 1
ATOM 9177 C C . VAL C 1 282 ? 104.308 36.152 102.361 1.00 60.02 258 VAL C C 1
ATOM 9178 O O . VAL C 1 282 ? 104.375 37.306 101.939 1.00 71.71 258 VAL C O 1
ATOM 9182 N N . GLN C 1 283 ? 104.040 35.863 103.629 1.00 57.84 259 GLN C N 1
ATOM 9183 C CA . GLN C 1 283 ? 103.845 36.913 104.619 1.00 58.91 259 GLN C CA 1
ATOM 9184 C C . GLN C 1 283 ? 105.154 37.238 105.329 1.00 62.32 259 GLN C C 1
ATOM 9185 O O . GLN C 1 283 ? 106.032 36.385 105.451 1.00 62.96 259 GLN C O 1
ATOM 9191 N N . PHE C 1 284 ? 105.282 38.477 105.789 1.00 67.31 260 PHE C N 1
ATOM 9192 C CA . PHE C 1 284 ? 106.489 38.912 106.478 1.00 59.06 260 PHE C CA 1
ATOM 9193 C C . PHE C 1 284 ? 106.210 39.195 107.947 1.00 58.37 260 PHE C C 1
ATOM 9194 O O . PHE C 1 284 ? 105.277 39.922 108.284 1.00 66.38 260 PHE C O 1
ATOM 9202 N N . VAL C 1 285 ? 107.022 38.614 108.822 1.00 60.35 261 VAL C N 1
ATOM 9203 C CA . VAL C 1 285 ? 106.861 38.822 110.253 1.00 55.80 261 VAL C CA 1
ATOM 9204 C C . VAL C 1 285 ? 108.023 39.635 110.812 1.00 59.06 261 VAL C C 1
ATOM 9205 O O . VAL C 1 285 ? 109.186 39.263 110.655 1.00 56.15 261 VAL C O 1
ATOM 9209 N N . ILE C 1 286 ? 107.701 40.750 111.459 1.00 57.61 262 ILE C N 1
ATOM 9210 C CA . ILE C 1 286 ? 108.717 41.619 112.038 1.00 61.28 262 ILE C CA 1
ATOM 9211 C C . ILE C 1 286 ? 108.986 41.253 113.493 1.00 56.15 262 ILE C C 1
ATOM 9212 O O . ILE C 1 286 ? 108.116 41.401 114.351 1.00 54.94 262 ILE C O 1
ATOM 9217 N N . SER C 1 287 ? 110.195 40.772 113.762 1.00 56.54 263 SER C N 1
ATOM 9218 C CA . SER C 1 287 ? 110.580 40.381 115.113 1.00 54.47 263 SER C CA 1
ATOM 9219 C C . SER C 1 287 ? 111.662 41.302 115.664 1.00 61.82 263 SER C C 1
ATOM 9220 O O . SER C 1 287 ? 112.337 42.003 114.911 1.00 68.68 263 SER C O 1
ATOM 9223 N N . GLY C 1 288 ? 111.822 41.295 116.983 1.00 62.89 264 GLY C N 1
ATOM 9224 C CA . GLY C 1 288 ? 112.839 42.101 117.630 1.00 60.79 264 GLY C CA 1
ATOM 9225 C C . GLY C 1 288 ? 112.279 43.335 118.309 1.00 63.66 264 GLY C C 1
ATOM 9226 O O . GLY C 1 288 ? 111.066 43.546 118.338 1.00 54.28 264 GLY C O 1
ATOM 9227 N N . SER C 1 289 ? 113.171 44.155 118.856 1.00 73.70 265 SER C N 1
ATOM 9228 C CA . SER C 1 289 ? 112.773 45.364 119.566 1.00 67.44 265 SER C CA 1
ATOM 9229 C C . SER C 1 289 ? 112.425 46.497 118.606 1.00 70.17 265 SER C C 1
ATOM 9230 O O . SER C 1 289 ? 112.914 46.543 117.479 1.00 72.86 265 SER C O 1
ATOM 9233 N N . HIS C 1 290 ? 111.575 47.410 119.064 1.00 76.29 266 HIS C N 1
ATOM 9234 C CA . HIS C 1 290 ? 111.200 48.582 118.281 1.00 91.40 266 HIS C CA 1
ATOM 9235 C C . HIS C 1 290 ? 112.410 49.473 118.016 1.00 97.90 266 HIS C C 1
ATOM 9236 O O . HIS C 1 290 ? 112.485 50.151 116.990 1.00 94.85 266 HIS C O 1
ATOM 9243 N N . HIS C 1 291 ? 113.361 49.455 118.944 1.00 94.82 267 HIS C N 1
ATOM 9244 C CA . HIS C 1 291 ? 114.551 50.290 118.845 1.00 91.95 267 HIS C CA 1
ATOM 9245 C C . HIS C 1 291 ? 115.686 49.552 118.141 1.00 83.24 267 HIS C C 1
ATOM 9246 O O . HIS C 1 291 ? 116.555 50.172 117.527 1.00 73.33 267 HIS C O 1
ATOM 9253 N N . CYS C 1 298 ? 107.889 51.832 114.692 1.00 66.03 274 CYS C N 1
ATOM 9254 C CA . CYS C 1 298 ? 107.979 50.422 114.336 1.00 84.96 274 CYS C CA 1
ATOM 9255 C C . CYS C 1 298 ? 107.404 50.185 112.942 1.00 87.43 274 CYS C C 1
ATOM 9256 O O . CYS C 1 298 ? 107.046 49.063 112.586 1.00 75.64 274 CYS C O 1
ATOM 9259 N N . SER C 1 299 ? 107.319 51.253 112.155 1.00 89.18 275 SER C N 1
ATOM 9260 C CA . SER C 1 299 ? 106.788 51.159 110.801 1.00 81.66 275 SER C CA 1
ATOM 9261 C C . SER C 1 299 ? 107.860 50.731 109.803 1.00 87.82 275 SER C C 1
ATOM 9262 O O . SER C 1 299 ? 108.211 51.481 108.891 1.00 78.98 275 SER C O 1
ATOM 9265 N N . TYR C 1 300 ? 108.376 49.520 109.987 1.00 86.28 276 TYR C N 1
ATOM 9266 C CA . TYR C 1 300 ? 109.331 48.936 109.054 1.00 63.63 276 TYR C CA 1
ATOM 9267 C C . TYR C 1 300 ? 108.592 48.456 107.813 1.00 68.31 276 TYR C C 1
ATOM 9268 O O . TYR C 1 300 ? 109.201 48.157 106.786 1.00 71.35 276 TYR C O 1
ATOM 9277 N N . LEU C 1 301 ? 107.269 48.387 107.923 1.00 72.79 277 LEU C N 1
ATOM 9278 C CA . LEU C 1 301 ? 106.416 47.929 106.835 1.00 73.21 277 LEU C CA 1
ATOM 9279 C C . LEU C 1 301 ? 106.418 48.928 105.684 1.00 81.40 277 LEU C C 1
ATOM 9280 O O . LEU C 1 301 ? 106.154 48.568 104.536 1.00 81.13 277 LEU C O 1
ATOM 9285 N N . GLN C 1 302 ? 106.714 50.186 106.003 1.00 83.47 278 GLN C N 1
ATOM 9286 C CA . GLN C 1 302 ? 106.796 51.238 104.998 1.00 73.45 278 GLN C CA 1
ATOM 9287 C C . GLN C 1 302 ? 107.887 50.924 103.983 1.00 74.22 278 GLN C C 1
ATOM 9288 O O . GLN C 1 302 ? 107.693 51.087 102.778 1.00 77.44 278 GLN C O 1
ATOM 9294 N N . TYR C 1 303 ? 109.033 50.469 104.480 1.00 70.90 279 TYR C N 1
ATOM 9295 C CA . TYR C 1 303 ? 110.155 50.115 103.620 1.00 72.71 279 TYR C CA 1
ATOM 9296 C C . TYR C 1 303 ? 109.833 48.875 102.793 1.00 77.22 279 TYR C C 1
ATOM 9297 O O . TYR C 1 303 ? 110.317 48.723 101.672 1.00 70.95 279 TYR C O 1
ATOM 9306 N N . LEU C 1 304 ? 109.012 47.992 103.352 1.00 74.92 280 LEU C N 1
ATOM 9307 C CA . LEU C 1 304 ? 108.571 46.801 102.636 1.00 75.78 280 LEU C CA 1
ATOM 9308 C C . LEU C 1 304 ? 107.616 47.177 101.510 1.00 84.27 280 LEU C C 1
ATOM 9309 O O . LEU C 1 304 ? 107.699 46.638 100.406 1.00 84.08 280 LEU C O 1
ATOM 9314 N N . GLU C 1 305 ? 106.709 48.106 101.796 1.00 81.25 281 GLU C N 1
ATOM 9315 C CA . GLU C 1 305 ? 105.786 48.608 100.786 1.00 81.61 281 GLU C CA 1
ATOM 9316 C C . GLU C 1 305 ? 106.546 49.441 99.759 1.00 84.31 281 GLU C C 1
ATOM 9317 O O . GLU C 1 305 ? 106.195 49.466 98.579 1.00 92.83 281 GLU C O 1
ATOM 9323 N N . TYR C 1 306 ? 107.592 50.119 100.220 1.00 79.39 282 TYR C N 1
ATOM 9324 C CA . TYR C 1 306 ? 108.453 50.901 99.341 1.00 79.30 282 TYR C CA 1
ATOM 9325 C C . TYR C 1 306 ? 109.179 49.999 98.348 1.00 83.46 282 TYR C C 1
ATOM 9326 O O . TYR C 1 306 ? 109.359 50.360 97.185 1.00 95.25 282 TYR C O 1
ATOM 9335 N N . LEU C 1 307 ? 109.592 48.825 98.815 1.00 84.35 283 LEU C N 1
ATOM 9336 C CA . LEU C 1 307 ? 110.288 47.866 97.966 1.00 84.93 283 LEU C CA 1
ATOM 9337 C C . LEU C 1 307 ? 109.321 47.191 96.999 1.00 82.42 283 LEU C C 1
ATOM 9338 O O . LEU C 1 307 ? 109.732 46.636 95.981 1.00 76.19 283 LEU C O 1
ATOM 9343 N N . SER C 1 308 ? 108.034 47.244 97.326 1.00 82.69 284 SER C N 1
ATOM 9344 C CA . SER C 1 308 ? 107.004 46.644 96.486 1.00 86.53 284 SER C CA 1
ATOM 9345 C C . SER C 1 308 ? 106.568 47.606 95.386 1.00 90.83 284 SER C C 1
ATOM 9346 O O . SER C 1 308 ? 106.678 47.297 94.199 1.00 92.31 284 SER C O 1
ATOM 9349 N N . GLN C 1 309 ? 106.072 48.771 95.788 1.00 95.12 285 GLN C N 1
ATOM 9350 C CA . GLN C 1 309 ? 105.627 49.782 94.836 1.00 99.91 285 GLN C CA 1
ATOM 9351 C C . GLN C 1 309 ? 106.645 49.958 93.715 1.00 97.51 285 GLN C C 1
ATOM 9352 O O . GLN C 1 309 ? 106.279 50.140 92.553 1.00 99.27 285 GLN C O 1
ATOM 9358 N N . ASN C 1 310 ? 107.924 49.902 94.071 1.00 85.29 286 ASN C N 1
ATOM 9359 C CA . ASN C 1 310 ? 108.999 50.040 93.096 1.00 88.65 286 ASN C CA 1
ATOM 9360 C C . ASN C 1 310 ? 109.775 48.739 92.922 1.00 89.41 286 ASN C C 1
ATOM 9361 O O . ASN C 1 310 ? 110.994 48.706 93.087 1.00 84.75 286 ASN C O 1
ATOM 9366 N N . SER C 1 311 ? 109.060 47.670 92.589 1.00 97.26 287 SER C N 1
ATOM 9367 C CA . SER C 1 311 ? 109.677 46.362 92.408 1.00 95.82 287 SER C CA 1
ATOM 9368 C C . SER C 1 311 ? 109.855 46.026 90.931 1.00 99.22 287 SER C C 1
ATOM 9369 O O . SER C 1 311 ? 109.032 46.398 90.094 1.00 97.59 287 SER C O 1
ATOM 9372 N N . PRO C 1 312 ? 110.936 45.318 90.620 1.00 99.17 288 PRO C N 1
ATOM 9373 C CA . PRO C 1 312 ? 111.228 44.911 89.240 1.00 101.97 288 PRO C CA 1
ATOM 9374 C C . PRO C 1 312 ? 110.122 44.045 88.639 1.00 107.66 288 PRO C C 1
ATOM 9375 O O . PRO C 1 312 ? 109.608 43.152 89.312 1.00 103.06 288 PRO C O 1
ATOM 9379 N N . PRO C 1 313 ? 109.759 44.314 87.376 1.00 113.96 289 PRO C N 1
ATOM 9380 C CA . PRO C 1 313 ? 108.707 43.601 86.641 1.00 111.83 289 PRO C CA 1
ATOM 9381 C C . PRO C 1 313 ? 109.114 42.170 86.293 1.00 113.02 289 PRO C C 1
ATOM 9382 O O . PRO C 1 313 ? 110.305 41.859 86.298 1.00 112.43 289 PRO C O 1
ATOM 9386 N N . PRO C 1 314 ? 108.131 41.303 85.999 1.00 110.36 290 PRO C N 1
ATOM 9387 C CA . PRO C 1 314 ? 108.421 39.928 85.580 1.00 105.31 290 PRO C CA 1
ATOM 9388 C C . PRO C 1 314 ? 109.009 39.874 84.174 1.00 91.40 290 PRO C C 1
ATOM 9389 O O . PRO C 1 314 ? 108.331 39.423 83.252 1.00 89.82 290 PRO C O 1
ATOM 9393 N N . GLY C 1 323 ? 100.147 31.859 85.686 1.00 81.62 299 GLY C N 1
ATOM 9394 C CA . GLY C 1 323 ? 100.369 31.198 86.959 1.00 97.01 299 GLY C CA 1
ATOM 9395 C C . GLY C 1 323 ? 100.208 29.693 86.880 1.00 104.93 299 GLY C C 1
ATOM 9396 O O . GLY C 1 323 ? 99.657 29.069 87.786 1.00 98.37 299 GLY C O 1
ATOM 9397 N N . TYR C 1 324 ? 100.691 29.106 85.790 1.00 103.66 300 TYR C N 1
ATOM 9398 C CA . TYR C 1 324 ? 100.633 27.660 85.598 1.00 94.33 300 TYR C CA 1
ATOM 9399 C C . TYR C 1 324 ? 101.819 26.972 86.260 1.00 96.56 300 TYR C C 1
ATOM 9400 O O . TYR C 1 324 ? 102.148 25.837 85.930 1.00 97.35 300 TYR C O 1
ATOM 9409 N N . GLU C 1 325 ? 102.454 27.662 87.200 1.00 96.87 301 GLU C N 1
ATOM 9410 C CA . GLU C 1 325 ? 103.706 27.197 87.787 1.00 103.49 301 GLU C CA 1
ATOM 9411 C C . GLU C 1 325 ? 103.562 25.932 88.635 1.00 97.92 301 GLU C C 1
ATOM 9412 O O . GLU C 1 325 ? 104.461 25.091 88.658 1.00 103.02 301 GLU C O 1
ATOM 9418 N N . ASP C 1 326 ? 102.434 25.801 89.326 1.00 99.74 302 ASP C N 1
ATOM 9419 C CA . ASP C 1 326 ? 102.160 24.606 90.118 1.00 107.34 302 ASP C CA 1
ATOM 9420 C C . ASP C 1 326 ? 101.539 23.514 89.256 1.00 102.20 302 ASP C C 1
ATOM 9421 O O . ASP C 1 326 ? 101.700 22.325 89.534 1.00 99.29 302 ASP C O 1
ATOM 9426 N N . TYR C 1 327 ? 100.839 23.946 88.209 1.00 105.58 303 TYR C N 1
ATOM 9427 C CA . TYR C 1 327 ? 100.055 23.083 87.322 1.00 100.71 303 TYR C CA 1
ATOM 9428 C C . TYR C 1 327 ? 100.682 21.730 86.988 1.00 89.97 303 TYR C C 1
ATOM 9429 O O . TYR C 1 327 ? 101.836 21.646 86.569 1.00 81.45 303 TYR C O 1
ATOM 9438 N N . LEU C 1 328 ? 99.896 20.675 87.181 1.00 84.20 304 LEU C N 1
ATOM 9439 C CA . LEU C 1 328 ? 100.346 19.310 86.950 1.00 67.30 304 LEU C CA 1
ATOM 9440 C C . LEU C 1 328 ? 99.180 18.415 86.544 1.00 71.75 304 LEU C C 1
ATOM 9441 O O . LEU C 1 328 ? 98.403 17.971 87.390 1.00 85.84 304 LEU C O 1
ATOM 9446 N N . GLN C 1 329 ? 99.054 18.159 85.246 1.00 60.58 305 GLN C N 1
ATOM 9447 C CA . GLN C 1 329 ? 98.038 17.243 84.743 1.00 73.64 305 GLN C CA 1
ATOM 9448 C C . GLN C 1 329 ? 98.616 16.349 83.651 1.00 63.57 305 GLN C C 1
ATOM 9449 O O . GLN C 1 329 ? 99.782 16.482 83.278 1.00 58.99 305 GLN C O 1
ATOM 9455 N N . SER C 1 330 ? 97.794 15.434 83.147 1.00 59.94 306 SER C N 1
ATOM 9456 C CA . SER C 1 330 ? 98.206 14.541 82.071 1.00 62.00 306 SER C CA 1
ATOM 9457 C C . SER C 1 330 ? 98.098 15.234 80.716 1.00 58.92 306 SER C C 1
ATOM 9458 O O . SER C 1 330 ? 97.213 16.064 80.512 1.00 62.70 306 SER C O 1
ATOM 9461 N N . PRO C 1 331 ? 99.008 14.894 79.787 1.00 56.75 307 PRO C N 1
ATOM 9462 C CA . PRO C 1 331 ? 99.018 15.459 78.433 1.00 59.03 307 PRO C CA 1
ATOM 9463 C C . PRO C 1 331 ? 97.693 15.247 77.706 1.00 54.44 307 PRO C C 1
ATOM 9464 O O . PRO C 1 331 ? 97.072 14.194 77.850 1.00 48.47 307 PRO C O 1
ATOM 9468 N N . LEU C 1 332 ? 97.273 16.243 76.932 1.00 45.87 308 LEU C N 1
ATOM 9469 C CA . LEU C 1 332 ? 96.035 16.150 76.168 1.00 45.17 308 LEU C CA 1
ATOM 9470 C C . LEU C 1 332 ? 96.198 15.223 74.968 1.00 45.66 308 LEU C C 1
ATOM 9471 O O . LEU C 1 332 ? 97.294 15.086 74.423 1.00 53.30 308 LEU C O 1
ATOM 9476 N N . GLN C 1 333 ? 95.104 14.586 74.565 1.00 37.60 309 GLN C N 1
ATOM 9477 C CA . GLN C 1 333 ? 95.117 13.706 73.403 1.00 43.50 309 GLN C CA 1
ATOM 9478 C C . GLN C 1 333 ? 94.114 14.181 72.359 1.00 48.38 309 GLN C C 1
ATOM 9479 O O . GLN C 1 333 ? 92.970 13.725 72.340 1.00 46.98 309 GLN C O 1
ATOM 9485 N N . PRO C 1 334 ? 94.544 15.105 71.486 1.00 47.61 310 PRO C N 1
ATOM 9486 C CA . PRO C 1 334 ? 93.689 15.695 70.450 1.00 41.61 310 PRO C CA 1
ATOM 9487 C C . PRO C 1 334 ? 93.142 14.649 69.484 1.00 48.92 310 PRO C C 1
ATOM 9488 O O . PRO C 1 334 ? 92.044 14.820 68.957 1.00 55.14 310 PRO C O 1
ATOM 9492 N N . LEU C 1 335 ? 93.901 13.579 69.263 1.00 47.52 311 LEU C N 1
ATOM 9493 C CA . LEU C 1 335 ? 93.495 12.524 68.342 1.00 45.01 311 LEU C CA 1
ATOM 9494 C C . LEU C 1 335 ? 92.377 11.658 68.920 1.00 52.81 311 LEU C C 1
ATOM 9495 O O . LEU C 1 335 ? 91.506 11.183 68.191 1.00 50.97 311 LEU C O 1
ATOM 9508 N N . ASP C 1 337 ? 90.468 12.669 71.729 1.00 57.34 313 ASP C N 1
ATOM 9509 C CA . ASP C 1 337 ? 89.429 13.513 72.306 1.00 52.90 313 ASP C CA 1
ATOM 9510 C C . ASP C 1 337 ? 89.174 14.767 71.480 1.00 56.80 313 ASP C C 1
ATOM 9511 O O . ASP C 1 337 ? 90.110 15.446 71.057 1.00 57.66 313 ASP C O 1
ATOM 9516 N N . ASN C 1 338 ? 87.899 15.070 71.254 1.00 59.53 314 ASN C N 1
ATOM 9517 C CA . ASN C 1 338 ? 87.515 16.317 70.606 1.00 56.94 314 ASN C CA 1
ATOM 9518 C C . ASN C 1 338 ? 87.692 17.489 71.563 1.00 59.83 314 ASN C C 1
ATOM 9519 O O . ASN C 1 338 ? 86.955 17.619 72.541 1.00 62.88 314 ASN C O 1
ATOM 9524 N N . LEU C 1 339 ? 88.676 18.336 71.279 1.00 47.83 315 LEU C N 1
ATOM 9525 C CA . LEU C 1 339 ? 89.015 19.450 72.158 1.00 50.58 315 LEU C CA 1
ATOM 9526 C C . LEU C 1 339 ? 87.890 20.477 72.255 1.00 62.42 315 LEU C C 1
ATOM 9527 O O . LEU C 1 339 ? 87.052 20.584 71.360 1.00 59.65 315 LEU C O 1
ATOM 9532 N N . GLU C 1 340 ? 87.880 21.228 73.352 1.00 68.10 316 GLU C N 1
ATOM 9533 C CA . GLU C 1 340 ? 86.897 22.285 73.551 1.00 59.95 316 GLU C CA 1
ATOM 9534 C C . GLU C 1 340 ? 87.364 23.567 72.874 1.00 63.83 316 GLU C C 1
ATOM 9535 O O . GLU C 1 340 ? 88.550 23.730 72.590 1.00 69.01 316 GLU C O 1
ATOM 9541 N N . SER C 1 341 ? 86.427 24.475 72.619 1.00 70.97 317 SER C N 1
ATOM 9542 C CA . SER C 1 341 ? 86.745 25.753 71.992 1.00 65.09 317 SER C CA 1
ATOM 9543 C C . SER C 1 341 ? 87.694 26.571 72.863 1.00 64.83 317 SER C C 1
ATOM 9544 O O . SER C 1 341 ? 88.571 27.271 72.356 1.00 64.16 317 SER C O 1
ATOM 9547 N N . GLN C 1 342 ? 87.514 26.472 74.176 1.00 64.08 318 GLN C N 1
ATOM 9548 C CA . GLN C 1 342 ? 88.361 27.185 75.125 1.00 65.33 318 GLN C CA 1
ATOM 9549 C C . GLN C 1 342 ? 89.782 26.631 75.111 1.00 64.26 318 GLN C C 1
ATOM 9550 O O . GLN C 1 342 ? 90.736 27.337 75.434 1.00 57.84 318 GLN C O 1
ATOM 9556 N N . THR C 1 343 ? 89.913 25.363 74.736 1.00 65.43 319 THR C N 1
ATOM 9557 C CA . THR C 1 343 ? 91.218 24.716 74.665 1.00 61.37 319 THR C CA 1
ATOM 9558 C C . THR C 1 343 ? 92.001 25.201 73.449 1.00 72.86 319 THR C C 1
ATOM 9559 O O . THR C 1 343 ? 93.194 25.495 73.545 1.00 62.53 319 THR C O 1
ATOM 9563 N N . TYR C 1 344 ? 91.321 25.281 72.307 1.00 67.18 320 TYR C N 1
ATOM 9564 C CA . TYR C 1 344 ? 91.933 25.773 71.077 1.00 57.74 320 TYR C CA 1
ATOM 9565 C C . TYR C 1 344 ? 92.457 27.192 71.251 1.00 70.92 320 TYR C C 1
ATOM 9566 O O . TYR C 1 344 ? 93.550 27.520 70.790 1.00 71.23 320 TYR C O 1
ATOM 9575 N N . GLU C 1 345 ? 91.665 28.023 71.923 1.00 71.66 321 GLU C N 1
ATOM 9576 C CA . GLU C 1 345 ? 92.009 29.424 72.147 1.00 70.57 321 GLU C CA 1
ATOM 9577 C C . GLU C 1 345 ? 93.361 29.575 72.841 1.00 64.53 321 GLU C C 1
ATOM 9578 O O . GLU C 1 345 ? 94.103 30.520 72.572 1.00 74.29 321 GLU C O 1
ATOM 9584 N N . VAL C 1 346 ? 93.677 28.636 73.728 1.00 62.18 322 VAL C N 1
ATOM 9585 C CA . VAL C 1 346 ? 94.962 28.636 74.415 1.00 68.30 322 VAL C CA 1
ATOM 9586 C C . VAL C 1 346 ? 96.092 28.354 73.429 1.00 65.70 322 VAL C C 1
ATOM 9587 O O . VAL C 1 346 ? 97.133 29.012 73.457 1.00 65.39 322 VAL C O 1
ATOM 9591 N N . PHE C 1 347 ? 95.876 27.375 72.555 1.00 67.67 323 PHE C N 1
ATOM 9592 C CA . PHE C 1 347 ? 96.849 27.040 71.522 1.00 70.21 323 PHE C CA 1
ATOM 9593 C C . PHE C 1 347 ? 96.976 28.179 70.518 1.00 73.14 323 PHE C C 1
ATOM 9594 O O . PHE C 1 347 ? 98.060 28.450 70.002 1.00 79.10 323 PHE C O 1
ATOM 9602 N N . GLU C 1 348 ? 95.857 28.844 70.251 1.00 71.98 324 GLU C N 1
ATOM 9603 C CA . GLU C 1 348 ? 95.815 29.929 69.278 1.00 75.18 324 GLU C CA 1
ATOM 9604 C C . GLU C 1 348 ? 96.142 31.276 69.917 1.00 77.06 324 GLU C C 1
ATOM 9605 O O . GLU C 1 348 ? 95.874 32.328 69.336 1.00 93.69 324 GLU C O 1
ATOM 9611 N N . LYS C 1 349 ? 96.723 31.240 71.112 1.00 72.27 325 LYS C N 1
ATOM 9612 C CA . LYS C 1 349 ? 97.069 32.462 71.827 1.00 77.32 325 LYS C CA 1
ATOM 9613 C C . LYS C 1 349 ? 98.563 32.753 71.717 1.00 76.88 325 LYS C C 1
ATOM 9614 O O . LYS C 1 349 ? 99.044 33.781 72.195 1.00 66.13 325 LYS C O 1
ATOM 9620 N N . ASP C 1 350 ? 99.294 31.842 71.082 1.00 78.47 326 ASP C N 1
ATOM 9621 C CA . ASP C 1 350 ? 100.726 32.022 70.880 1.00 79.48 326 ASP C CA 1
ATOM 9622 C C . ASP C 1 350 ? 101.025 32.483 69.458 1.00 83.20 326 ASP C C 1
ATOM 9623 O O . ASP C 1 350 ? 100.785 31.748 68.499 1.00 80.38 326 ASP C O 1
ATOM 9628 N N . PRO C 1 351 ? 101.553 33.708 69.320 1.00 83.99 327 PRO C N 1
ATOM 9629 C CA . PRO C 1 351 ? 101.882 34.281 68.011 1.00 78.54 327 PRO C CA 1
ATOM 9630 C C . PRO C 1 351 ? 103.139 33.659 67.408 1.00 78.31 327 PRO C C 1
ATOM 9631 O O . PRO C 1 351 ? 103.308 33.683 66.188 1.00 74.76 327 PRO C O 1
ATOM 9635 N N . VAL C 1 352 ? 104.005 33.111 68.255 1.00 72.28 328 VAL C N 1
ATOM 9636 C CA . VAL C 1 352 ? 105.257 32.518 67.799 1.00 67.85 328 VAL C CA 1
ATOM 9637 C C . VAL C 1 352 ? 105.007 31.294 66.921 1.00 67.12 328 VAL C C 1
ATOM 9638 O O . VAL C 1 352 ? 105.662 31.114 65.894 1.00 70.86 328 VAL C O 1
ATOM 9642 N N . LYS C 1 353 ? 104.044 30.469 67.319 1.00 66.47 329 LYS C N 1
ATOM 9643 C CA . LYS C 1 353 ? 103.677 29.292 66.541 1.00 68.72 329 LYS C CA 1
ATOM 9644 C C . LYS C 1 353 ? 103.033 29.694 65.217 1.00 71.56 329 LYS C C 1
ATOM 9645 O O . LYS C 1 353 ? 103.177 29.002 64.210 1.00 67.90 329 LYS C O 1
ATOM 9651 N N . TYR C 1 354 ? 102.322 30.818 65.228 1.00 75.82 330 TYR C N 1
ATOM 9652 C CA . TYR C 1 354 ? 101.657 31.321 64.032 1.00 77.37 330 TYR C CA 1
ATOM 9653 C C . TYR C 1 354 ? 102.663 31.918 63.053 1.00 82.01 330 TYR C C 1
ATOM 9654 O O . TYR C 1 354 ? 102.536 31.752 61.839 1.00 83.40 330 TYR C O 1
ATOM 9663 N N . SER C 1 355 ? 103.662 32.612 63.589 1.00 71.46 331 SER C N 1
ATOM 9664 C CA . SER C 1 355 ? 104.675 33.264 62.767 1.00 69.41 331 SER C CA 1
ATOM 9665 C C . SER C 1 355 ? 105.548 32.251 62.036 1.00 81.40 331 SER C C 1
ATOM 9666 O O . SER C 1 355 ? 105.734 32.341 60.822 1.00 89.44 331 SER C O 1
ATOM 9669 N N . GLN C 1 356 ? 106.080 31.288 62.782 1.00 76.00 332 GLN C N 1
ATOM 9670 C CA . GLN C 1 356 ? 106.975 30.283 62.219 1.00 72.13 332 GLN C CA 1
ATOM 9671 C C . GLN C 1 356 ? 106.267 29.391 61.203 1.00 70.59 332 GLN C C 1
ATOM 9672 O O . GLN C 1 356 ? 106.854 29.000 60.195 1.00 77.75 332 GLN C O 1
ATOM 9678 N N . TYR C 1 357 ? 105.004 29.074 61.470 1.00 70.32 333 TYR C N 1
ATOM 9679 C CA . TYR C 1 357 ? 104.218 28.257 60.551 1.00 68.29 333 TYR C CA 1
ATOM 9680 C C . TYR C 1 357 ? 103.855 29.029 59.289 1.00 75.09 333 TYR C C 1
ATOM 9681 O O . TYR C 1 357 ? 103.531 28.437 58.260 1.00 76.26 333 TYR C O 1
ATOM 9690 N N . GLN C 1 358 ? 103.913 30.354 59.372 1.00 86.06 334 GLN C N 1
ATOM 9691 C CA . GLN C 1 358 ? 103.668 31.200 58.213 1.00 84.76 334 GLN C CA 1
ATOM 9692 C C . GLN C 1 358 ? 104.954 31.367 57.411 1.00 77.23 334 GLN C C 1
ATOM 9693 O O . GLN C 1 358 ? 104.938 31.338 56.181 1.00 77.48 334 GLN C O 1
ATOM 9699 N N . GLN C 1 359 ? 106.066 31.536 58.120 1.00 66.26 335 GLN C N 1
ATOM 9700 C CA . GLN C 1 359 ? 107.372 31.685 57.488 1.00 75.42 335 GLN C CA 1
ATOM 9701 C C . GLN C 1 359 ? 107.795 30.391 56.798 1.00 83.47 335 GLN C C 1
ATOM 9702 O O . GLN C 1 359 ? 108.517 30.415 55.800 1.00 89.91 335 GLN C O 1
ATOM 9708 N N . ALA C 1 360 ? 107.336 29.264 57.332 1.00 79.96 336 ALA C N 1
ATOM 9709 C CA . ALA C 1 360 ? 107.653 27.959 56.764 1.00 80.02 336 ALA C CA 1
ATOM 9710 C C . ALA C 1 360 ? 106.989 27.772 55.404 1.00 83.00 336 ALA C C 1
ATOM 9711 O O . ALA C 1 360 ? 107.643 27.401 54.430 1.00 92.09 336 ALA C O 1
ATOM 9713 N N . VAL C 1 361 ? 105.686 28.030 55.347 1.00 78.76 337 VAL C N 1
ATOM 9714 C CA . VAL C 1 361 ? 104.932 27.931 54.102 1.00 80.36 337 VAL C CA 1
ATOM 9715 C C . VAL C 1 361 ? 105.414 28.988 53.112 1.00 87.14 337 VAL C C 1
ATOM 9716 O O . VAL C 1 361 ? 105.417 28.768 51.899 1.00 89.81 337 VAL C O 1
ATOM 9720 N N . TYR C 1 362 ? 105.830 30.132 53.646 1.00 92.85 338 TYR C N 1
ATOM 9721 C CA . TYR C 1 362 ? 106.373 31.223 52.843 1.00 93.27 338 TYR C CA 1
ATOM 9722 C C . TYR C 1 362 ? 107.585 30.773 52.031 1.00 87.65 338 TYR C C 1
ATOM 9723 O O . TYR C 1 362 ? 107.637 30.968 50.817 1.00 93.06 338 TYR C O 1
ATOM 9732 N N . LYS C 1 363 ? 108.554 30.168 52.710 1.00 78.39 339 LYS C N 1
ATOM 9733 C CA . LYS C 1 363 ? 109.781 29.723 52.059 1.00 76.47 339 LYS C CA 1
ATOM 9734 C C . LYS C 1 363 ? 109.572 28.448 51.249 1.00 79.94 339 LYS C C 1
ATOM 9735 O O . LYS C 1 363 ? 110.312 28.178 50.303 1.00 88.47 339 LYS C O 1
ATOM 9741 N N . CYS C 1 364 ? 108.566 27.666 51.625 1.00 82.14 340 CYS C N 1
ATOM 9742 C CA . CYS C 1 364 ? 108.288 26.402 50.951 1.00 82.37 340 CYS C CA 1
ATOM 9743 C C . CYS C 1 364 ? 107.829 26.625 49.515 1.00 85.51 340 CYS C C 1
ATOM 9744 O O . CYS C 1 364 ? 108.259 25.922 48.601 1.00 84.27 340 CYS C O 1
ATOM 9747 N N . LEU C 1 365 ? 106.952 27.605 49.325 1.00 88.91 341 LEU C N 1
ATOM 9748 C CA . LEU C 1 365 ? 106.453 27.940 47.996 1.00 90.32 341 LEU C CA 1
ATOM 9749 C C . LEU C 1 365 ? 107.560 28.516 47.118 1.00 97.09 341 LEU C C 1
ATOM 9750 O O . LEU C 1 365 ? 107.663 28.187 45.939 1.00 94.22 341 LEU C O 1
ATOM 9755 N N . LEU C 1 366 ? 108.396 29.365 47.706 1.00 92.87 342 LEU C N 1
ATOM 9756 C CA . LEU C 1 366 ? 109.462 30.035 46.964 1.00 87.59 342 LEU C CA 1
ATOM 9757 C C . LEU C 1 366 ? 110.539 29.075 46.460 1.00 92.43 342 LEU C C 1
ATOM 9758 O O . LEU C 1 366 ? 111.383 29.453 45.647 1.00 102.74 342 LEU C O 1
ATOM 9763 N N . ASP C 1 367 ? 110.508 27.837 46.942 1.00 83.81 343 ASP C N 1
ATOM 9764 C CA . ASP C 1 367 ? 111.518 26.852 46.570 1.00 85.54 343 ASP C CA 1
ATOM 9765 C C . ASP C 1 367 ? 110.965 25.745 45.674 1.00 92.75 343 ASP C C 1
ATOM 9766 O O . ASP C 1 367 ? 111.634 24.737 45.447 1.00 98.23 343 ASP C O 1
ATOM 9771 N N . ARG C 1 368 ? 109.751 25.930 45.163 1.00 85.41 344 ARG C N 1
ATOM 9772 C CA . ARG C 1 368 ? 109.145 24.924 44.294 1.00 85.91 344 ARG C CA 1
ATOM 9773 C C . ARG C 1 368 ? 108.316 25.522 43.157 1.00 100.38 344 ARG C C 1
ATOM 9774 O O . ARG C 1 368 ? 107.664 24.793 42.408 1.00 99.14 344 ARG C O 1
ATOM 9782 N N . VAL C 1 369 ? 108.345 26.846 43.034 1.00 109.60 345 VAL C N 1
ATOM 9783 C CA . VAL C 1 369 ? 107.711 27.530 41.907 1.00 107.96 345 VAL C CA 1
ATOM 9784 C C . VAL C 1 369 ? 108.329 28.910 41.667 1.00 105.91 345 VAL C C 1
ATOM 9785 O O . VAL C 1 369 ? 108.307 29.771 42.548 1.00 94.63 345 VAL C O 1
ATOM 9789 N N . PRO C 1 370 ? 108.892 29.114 40.466 1.00 113.44 346 PRO C N 1
ATOM 9790 C CA . PRO C 1 370 ? 109.630 30.325 40.086 1.00 113.22 346 PRO C CA 1
ATOM 9791 C C . PRO C 1 370 ? 108.730 31.493 39.684 1.00 113.61 346 PRO C C 1
ATOM 9792 O O . PRO C 1 370 ? 107.518 31.448 39.895 1.00 115.80 346 PRO C O 1
ATOM 9796 N N . GLU C 1 371 ? 109.334 32.528 39.105 1.00 116.29 347 GLU C N 1
ATOM 9797 C CA . GLU C 1 371 ? 108.611 33.735 38.712 1.00 116.67 347 GLU C CA 1
ATOM 9798 C C . GLU C 1 371 ? 107.804 33.561 37.428 1.00 115.70 347 GLU C C 1
ATOM 9799 O O . GLU C 1 371 ? 106.782 34.219 37.239 1.00 114.73 347 GLU C O 1
ATOM 9805 N N . GLU C 1 372 ? 108.266 32.684 36.542 1.00 117.79 348 GLU C N 1
ATOM 9806 C CA . GLU C 1 372 ? 107.551 32.434 35.294 1.00 113.17 348 GLU C CA 1
ATOM 9807 C C . GLU C 1 372 ? 106.293 31.608 35.543 1.00 112.58 348 GLU C C 1
ATOM 9808 O O . GLU C 1 372 ? 105.397 31.553 34.701 1.00 111.23 348 GLU C O 1
ATOM 9814 N N . GLU C 1 373 ? 106.234 30.970 36.707 1.00 116.42 349 GLU C N 1
ATOM 9815 C CA . GLU C 1 373 ? 105.066 30.194 37.099 1.00 110.14 349 GLU C CA 1
ATOM 9816 C C . GLU C 1 373 ? 104.376 30.840 38.295 1.00 106.64 349 GLU C C 1
ATOM 9817 O O . GLU C 1 373 ? 103.637 30.185 39.030 1.00 103.83 349 GLU C O 1
ATOM 9823 N N . LYS C 1 374 ? 104.623 32.134 38.473 1.00 108.84 350 LYS C N 1
ATOM 9824 C CA . LYS C 1 374 ? 104.081 32.895 39.594 1.00 107.77 350 LYS C CA 1
ATOM 9825 C C . LYS C 1 374 ? 102.555 32.936 39.573 1.00 109.50 350 LYS C C 1
ATOM 9826 O O . LYS C 1 374 ? 101.913 33.040 40.619 1.00 121.07 350 LYS C O 1
ATOM 9832 N N . GLU C 1 375 ? 101.978 32.843 38.380 1.00 104.47 351 GLU C N 1
ATOM 9833 C CA . GLU C 1 375 ? 100.528 32.911 38.230 1.00 108.43 351 GLU C CA 1
ATOM 9834 C C . GLU C 1 375 ? 99.979 31.802 37.335 1.00 96.35 351 GLU C C 1
ATOM 9835 O O . GLU C 1 375 ? 98.778 31.748 37.073 1.00 85.25 351 GLU C O 1
ATOM 9841 N N . THR C 1 376 ? 100.857 30.918 36.873 1.00 97.04 352 THR C N 1
ATOM 9842 C CA . THR C 1 376 ? 100.433 29.811 36.022 1.00 106.96 352 THR C CA 1
ATOM 9843 C C . THR C 1 376 ? 100.479 28.484 36.776 1.00 113.07 352 THR C C 1
ATOM 9844 O O . THR C 1 376 ? 99.917 27.484 36.326 1.00 110.79 352 THR C O 1
ATOM 9848 N N . ASN C 1 377 ? 101.143 28.483 37.928 1.00 110.72 353 ASN C N 1
ATOM 9849 C CA . ASN C 1 377 ? 101.258 27.278 38.742 1.00 105.10 353 ASN C CA 1
ATOM 9850 C C . ASN C 1 377 ? 100.468 27.383 40.043 1.00 95.07 353 ASN C C 1
ATOM 9851 O O . ASN C 1 377 ? 100.732 28.252 40.874 1.00 94.25 353 ASN C O 1
ATOM 9856 N N . ILE C 1 378 ? 99.497 26.491 40.211 1.00 91.00 354 ILE C N 1
ATOM 9857 C CA . ILE C 1 378 ? 98.673 26.471 41.413 1.00 96.81 354 ILE C CA 1
ATOM 9858 C C . ILE C 1 378 ? 98.997 25.253 42.272 1.00 97.04 354 ILE C C 1
ATOM 9859 O O . ILE C 1 378 ? 98.734 24.117 41.878 1.00 91.64 354 ILE C O 1
ATOM 9864 N N . GLN C 1 379 ? 99.568 25.499 43.446 1.00 95.62 355 GLN C N 1
ATOM 9865 C CA . GLN C 1 379 ? 99.955 24.424 44.353 1.00 91.42 355 GLN C CA 1
ATOM 9866 C C . GLN C 1 379 ? 98.760 23.884 45.132 1.00 92.81 355 GLN C C 1
ATOM 9867 O O . GLN C 1 379 ? 97.790 24.600 45.377 1.00 96.78 355 GLN C O 1
ATOM 9873 N N . ILE C 1 380 ? 98.835 22.615 45.517 1.00 91.05 356 ILE C N 1
ATOM 9874 C CA . ILE C 1 380 ? 97.789 22.002 46.326 1.00 91.03 356 ILE C CA 1
ATOM 9875 C C . ILE C 1 380 ? 98.260 21.856 47.769 1.00 90.92 356 ILE C C 1
ATOM 9876 O O . ILE C 1 380 ? 98.994 20.925 48.104 1.00 86.46 356 ILE C O 1
ATOM 9881 N N . LEU C 1 381 ? 97.843 22.790 48.617 1.00 91.68 357 LEU C N 1
ATOM 9882 C CA . LEU C 1 381 ? 98.231 22.778 50.021 1.00 84.24 357 LEU C CA 1
ATOM 9883 C C . LEU C 1 381 ? 97.113 22.207 50.885 1.00 86.53 357 LEU C C 1
ATOM 9884 O O . LEU C 1 381 ? 95.979 22.683 50.842 1.00 93.02 357 LEU C O 1
ATOM 9897 N N . VAL C 1 383 ? 95.847 21.375 54.730 1.00 78.87 359 VAL C N 1
ATOM 9898 C CA . VAL C 1 383 ? 96.016 21.601 56.158 1.00 75.97 359 VAL C CA 1
ATOM 9899 C C . VAL C 1 383 ? 95.476 20.414 56.947 1.00 81.00 359 VAL C C 1
ATOM 9900 O O . VAL C 1 383 ? 94.269 20.291 57.159 1.00 83.09 359 VAL C O 1
ATOM 9904 N N . LEU C 1 384 ? 96.380 19.538 57.373 1.00 74.31 360 LEU C N 1
ATOM 9905 C CA . LEU C 1 384 ? 96.002 18.349 58.126 1.00 71.36 360 LEU C CA 1
ATOM 9906 C C . LEU C 1 384 ? 95.824 18.682 59.604 1.00 77.29 360 LEU C C 1
ATOM 9907 O O . LEU C 1 384 ? 96.795 18.942 60.314 1.00 70.30 360 LEU C O 1
ATOM 9912 N N . GLY C 1 385 ? 94.575 18.672 60.059 1.00 67.63 361 GLY C N 1
ATOM 9913 C CA . GLY C 1 385 ? 94.256 19.084 61.413 1.00 68.45 361 GLY C CA 1
ATOM 9914 C C . GLY C 1 385 ? 94.168 20.595 61.494 1.00 68.22 361 GLY C C 1
ATOM 9915 O O . GLY C 1 385 ? 94.950 21.237 62.196 1.00 62.62 361 GLY C O 1
ATOM 9916 N N . ALA C 1 386 ? 93.208 21.158 60.768 1.00 63.51 362 ALA C N 1
ATOM 9917 C CA . ALA C 1 386 ? 93.073 22.606 60.644 1.00 73.77 362 ALA C CA 1
ATOM 9918 C C . ALA C 1 386 ? 92.719 23.285 61.963 1.00 74.07 362 ALA C C 1
ATOM 9919 O O . ALA C 1 386 ? 93.173 24.396 62.240 1.00 63.66 362 ALA C O 1
ATOM 9921 N N . GLY C 1 387 ? 91.908 22.615 62.773 1.00 73.07 363 GLY C N 1
ATOM 9922 C CA . GLY C 1 387 ? 91.466 23.178 64.034 1.00 68.78 363 GLY C CA 1
ATOM 9923 C C . GLY C 1 387 ? 90.313 24.143 63.838 1.00 69.90 363 GLY C C 1
ATOM 9924 O O . GLY C 1 387 ? 89.259 23.765 63.329 1.00 73.47 363 GLY C O 1
ATOM 9925 N N . ARG C 1 388 ? 90.514 25.395 64.236 1.00 75.09 364 ARG C N 1
ATOM 9926 C CA . ARG C 1 388 ? 89.466 26.403 64.119 1.00 82.71 364 ARG C CA 1
ATOM 9927 C C . ARG C 1 388 ? 89.773 27.456 63.059 1.00 85.48 364 ARG C C 1
ATOM 9928 O O . ARG C 1 388 ? 89.046 28.442 62.936 1.00 87.28 364 ARG C O 1
ATOM 9936 N N . GLY C 1 389 ? 90.843 27.257 62.296 1.00 75.87 365 GLY C N 1
ATOM 9937 C CA . GLY C 1 389 ? 91.220 28.241 61.295 1.00 76.09 365 GLY C CA 1
ATOM 9938 C C . GLY C 1 389 ? 92.694 28.591 61.147 1.00 71.89 365 GLY C C 1
ATOM 9939 O O . GLY C 1 389 ? 93.274 28.310 60.099 1.00 75.77 365 GLY C O 1
ATOM 9940 N N . PRO C 1 390 ? 93.298 29.211 62.184 1.00 61.57 366 PRO C N 1
ATOM 9941 C CA . PRO C 1 390 ? 94.649 29.792 62.190 1.00 67.92 366 PRO C CA 1
ATOM 9942 C C . PRO C 1 390 ? 95.674 29.187 61.228 1.00 77.24 366 PRO C C 1
ATOM 9943 O O . PRO C 1 390 ? 96.395 29.943 60.579 1.00 83.10 366 PRO C O 1
ATOM 9947 N N . LEU C 1 391 ? 95.741 27.863 61.135 1.00 82.30 367 LEU C N 1
ATOM 9948 C CA . LEU C 1 391 ? 96.684 27.222 60.221 1.00 77.17 367 LEU C CA 1
ATOM 9949 C C . LEU C 1 391 ? 96.346 27.506 58.760 1.00 75.27 367 LEU C C 1
ATOM 9950 O O . LEU C 1 391 ? 97.236 27.748 57.945 1.00 78.53 367 LEU C O 1
ATOM 9955 N N . VAL C 1 392 ? 95.057 27.476 58.434 1.00 72.69 368 VAL C N 1
ATOM 9956 C CA . VAL C 1 392 ? 94.607 27.771 57.079 1.00 76.46 368 VAL C CA 1
ATOM 9957 C C . VAL C 1 392 ? 94.854 29.238 56.742 1.00 78.00 368 VAL C C 1
ATOM 9958 O O . VAL C 1 392 ? 95.354 29.562 55.664 1.00 80.36 368 VAL C O 1
ATOM 9962 N N . ASN C 1 393 ? 94.507 30.121 57.674 1.00 72.76 369 ASN C N 1
ATOM 9963 C CA . ASN C 1 393 ? 94.719 31.553 57.493 1.00 70.62 369 ASN C CA 1
ATOM 9964 C C . ASN C 1 393 ? 96.197 31.920 57.422 1.00 79.85 369 ASN C C 1
ATOM 9965 O O . ASN C 1 393 ? 96.569 32.904 56.783 1.00 92.24 369 ASN C O 1
ATOM 9970 N N . ALA C 1 394 ? 97.037 31.127 58.080 1.00 78.72 370 ALA C N 1
ATOM 9971 C CA . ALA C 1 394 ? 98.478 31.350 58.051 1.00 77.43 370 ALA C CA 1
ATOM 9972 C C . ALA C 1 394 ? 99.044 31.021 56.676 1.00 84.22 370 ALA C C 1
ATOM 9973 O O . ALA C 1 394 ? 100.005 31.643 56.225 1.00 91.01 370 ALA C O 1
ATOM 9975 N N . SER C 1 395 ? 98.443 30.037 56.015 1.00 80.96 371 SER C N 1
ATOM 9976 C CA . SER C 1 395 ? 98.865 29.642 54.677 1.00 88.58 371 SER C CA 1
ATOM 9977 C C . SER C 1 395 ? 98.426 30.677 53.648 1.00 92.41 371 SER C C 1
ATOM 9978 O O . SER C 1 395 ? 99.175 31.009 52.729 1.00 92.13 371 SER C O 1
ATOM 9981 N N . LEU C 1 396 ? 97.207 31.182 53.809 1.00 89.78 372 LEU C N 1
ATOM 9982 C CA . LEU C 1 396 ? 96.672 32.196 52.910 1.00 85.60 372 LEU C CA 1
ATOM 9983 C C . LEU C 1 396 ? 97.413 33.518 53.082 1.00 93.07 372 LEU C C 1
ATOM 9984 O O . LEU C 1 396 ? 97.614 34.257 52.118 1.00 93.76 372 LEU C O 1
ATOM 9989 N N . ARG C 1 397 ? 97.819 33.808 54.314 1.00 93.13 373 ARG C N 1
ATOM 9990 C CA . ARG C 1 397 ? 98.591 35.013 54.603 1.00 91.69 373 ARG C CA 1
ATOM 9991 C C . ARG C 1 397 ? 100.052 34.851 54.199 1.00 93.42 373 ARG C C 1
ATOM 9992 O O . ARG C 1 397 ? 100.829 35.802 54.263 1.00 94.97 373 ARG C O 1
ATOM 10000 N N . ALA C 1 398 ? 100.422 33.641 53.790 1.00 91.26 374 ALA C N 1
ATOM 10001 C CA . ALA C 1 398 ? 101.780 33.368 53.338 1.00 95.97 374 ALA C CA 1
ATOM 10002 C C . ALA C 1 398 ? 101.832 33.283 51.818 1.00 99.40 374 ALA C C 1
ATOM 10003 O O . ALA C 1 398 ? 102.853 33.591 51.202 1.00 102.15 374 ALA C O 1
ATOM 10005 N N . ALA C 1 399 ? 100.722 32.864 51.219 1.00 97.11 375 ALA C N 1
ATOM 10006 C CA . ALA C 1 399 ? 100.632 32.742 49.769 1.00 100.37 375 ALA C CA 1
ATOM 10007 C C . ALA C 1 399 ? 100.544 34.111 49.103 1.00 104.90 375 ALA C C 1
ATOM 10008 O O . ALA C 1 399 ? 101.224 34.372 48.112 1.00 105.46 375 ALA C O 1
ATOM 10010 N N . LYS C 1 400 ? 99.702 34.982 49.651 1.00 100.37 376 LYS C N 1
ATOM 10011 C CA . LYS C 1 400 ? 99.533 36.324 49.105 1.00 98.55 376 LYS C CA 1
ATOM 10012 C C . LYS C 1 400 ? 100.671 37.256 49.513 1.00 95.53 376 LYS C C 1
ATOM 10013 O O . LYS C 1 400 ? 100.910 38.273 48.862 1.00 109.51 376 LYS C O 1
ATOM 10019 N N . GLN C 1 401 ? 101.366 36.906 50.592 1.00 83.76 377 GLN C N 1
ATOM 10020 C CA . GLN C 1 401 ? 102.517 37.680 51.044 1.00 95.10 377 GLN C CA 1
ATOM 10021 C C . GLN C 1 401 ? 103.611 37.631 49.986 1.00 100.47 377 GLN C C 1
ATOM 10022 O O . GLN C 1 401 ? 104.196 38.653 49.628 1.00 100.55 377 GLN C O 1
ATOM 10028 N N . ALA C 1 402 ? 103.879 36.428 49.492 1.00 96.57 378 ALA C N 1
ATOM 10029 C CA . ALA C 1 402 ? 104.749 36.240 48.341 1.00 92.26 378 ALA C CA 1
ATOM 10030 C C . ALA C 1 402 ? 103.915 35.617 47.233 1.00 102.44 378 ALA C C 1
ATOM 10031 O O . ALA C 1 402 ? 103.880 34.394 47.093 1.00 96.18 378 ALA C O 1
ATOM 10033 N N . GLU C 1 403 ? 103.255 36.479 46.460 1.00 108.40 379 GLU C N 1
ATOM 10034 C CA . GLU C 1 403 ? 102.215 36.101 45.495 1.00 105.61 379 GLU C CA 1
ATOM 10035 C C . GLU C 1 403 ? 102.397 34.749 44.805 1.00 108.49 379 GLU C C 1
ATOM 10036 O O . GLU C 1 403 ? 103.210 34.604 43.892 1.00 111.87 379 GLU C O 1
ATOM 10042 N N . ARG C 1 404 ? 101.627 33.767 45.262 1.00 102.53 380 ARG C N 1
ATOM 10043 C CA . ARG C 1 404 ? 101.648 32.431 44.686 1.00 99.68 380 ARG C CA 1
ATOM 10044 C C . ARG C 1 404 ? 100.295 31.764 44.912 1.00 95.30 380 ARG C C 1
ATOM 10045 O O . ARG C 1 404 ? 99.762 31.782 46.020 1.00 99.97 380 ARG C O 1
ATOM 10053 N N . LYS C 1 405 ? 99.745 31.179 43.854 1.00 89.22 381 LYS C N 1
ATOM 10054 C CA . LYS C 1 405 ? 98.390 30.640 43.892 1.00 95.09 381 LYS C CA 1
ATOM 10055 C C . LYS C 1 405 ? 98.350 29.228 44.471 1.00 98.95 381 LYS C C 1
ATOM 10056 O O . LYS C 1 405 ? 99.129 28.362 44.073 1.00 91.90 381 LYS C O 1
ATOM 10062 N N . ILE C 1 406 ? 97.441 29.003 45.417 1.00 108.01 382 ILE C N 1
ATOM 10063 C CA . ILE C 1 406 ? 97.310 27.700 46.063 1.00 98.57 382 ILE C CA 1
ATOM 10064 C C . ILE C 1 406 ? 95.862 27.214 46.126 1.00 85.08 382 ILE C C 1
ATOM 10065 O O . ILE C 1 406 ? 94.929 28.012 46.215 1.00 84.36 382 ILE C O 1
ATOM 10070 N N . LYS C 1 407 ? 95.687 25.897 46.075 1.00 86.96 383 LYS C N 1
ATOM 10071 C CA . LYS C 1 407 ? 94.377 25.283 46.264 1.00 94.28 383 LYS C CA 1
ATOM 10072 C C . LYS C 1 407 ? 94.358 24.576 47.615 1.00 100.73 383 LYS C C 1
ATOM 10073 O O . LYS C 1 407 ? 95.086 23.605 47.827 1.00 98.32 383 LYS C O 1
ATOM 10079 N N . VAL C 1 408 ? 93.522 25.065 48.525 1.00 94.53 384 VAL C N 1
ATOM 10080 C CA . VAL C 1 408 ? 93.567 24.627 49.917 1.00 86.44 384 VAL C CA 1
ATOM 10081 C C . VAL C 1 408 ? 92.529 23.562 50.272 1.00 86.54 384 VAL C C 1
ATOM 10082 O O . VAL C 1 408 ? 91.351 23.689 49.942 1.00 84.26 384 VAL C O 1
ATOM 10086 N N . TYR C 1 409 ? 92.988 22.510 50.943 1.00 85.45 385 TYR C N 1
ATOM 10087 C CA . TYR C 1 409 ? 92.102 21.505 51.519 1.00 85.92 385 TYR C CA 1
ATOM 10088 C C . TYR C 1 409 ? 92.264 21.492 53.035 1.00 79.21 385 TYR C C 1
ATOM 10089 O O . TYR C 1 409 ? 93.354 21.238 53.547 1.00 80.88 385 TYR C O 1
ATOM 10098 N N . ALA C 1 410 ? 91.180 21.771 53.751 1.00 74.63 386 ALA C N 1
ATOM 10099 C CA . ALA C 1 410 ? 91.217 21.804 55.209 1.00 72.78 386 ALA C CA 1
ATOM 10100 C C . ALA C 1 410 ? 90.453 20.629 55.810 1.00 77.84 386 ALA C C 1
ATOM 10101 O O . ALA C 1 410 ? 89.222 20.594 55.778 1.00 65.87 386 ALA C O 1
ATOM 10103 N N . VAL C 1 411 ? 91.188 19.668 56.360 1.00 73.34 387 VAL C N 1
ATOM 10104 C CA . VAL C 1 411 ? 90.573 18.486 56.953 1.00 74.57 387 VAL C CA 1
ATOM 10105 C C . VAL C 1 411 ? 90.526 18.579 58.476 1.00 68.94 387 VAL C C 1
ATOM 10106 O O . VAL C 1 411 ? 91.367 19.230 59.098 1.00 68.94 387 VAL C O 1
ATOM 10110 N N . GLU C 1 412 ? 89.528 17.927 59.065 1.00 63.30 388 GLU C N 1
ATOM 10111 C CA . GLU C 1 412 ? 89.358 17.905 60.513 1.00 58.11 388 GLU C CA 1
ATOM 10112 C C . GLU C 1 412 ? 88.415 16.782 60.922 1.00 62.29 388 GLU C C 1
ATOM 10113 O O . GLU C 1 412 ? 87.361 16.593 60.315 1.00 66.71 388 GLU C O 1
ATOM 10119 N N . LYS C 1 413 ? 88.797 16.038 61.955 1.00 61.74 389 LYS C N 1
ATOM 10120 C CA . LYS C 1 413 ? 87.972 14.943 62.447 1.00 58.06 389 LYS C CA 1
ATOM 10121 C C . LYS C 1 413 ? 86.962 15.439 63.475 1.00 59.34 389 LYS C C 1
ATOM 10122 O O . LYS C 1 413 ? 85.896 14.848 63.640 1.00 57.76 389 LYS C O 1
ATOM 10128 N N . ASN C 1 414 ? 87.307 16.525 64.161 1.00 52.41 390 ASN C N 1
ATOM 10129 C CA . ASN C 1 414 ? 86.444 17.105 65.185 1.00 57.50 390 ASN C CA 1
ATOM 10130 C C . ASN C 1 414 ? 85.312 17.915 64.562 1.00 59.14 390 ASN C C 1
ATOM 10131 O O . ASN C 1 414 ? 85.544 19.000 64.029 1.00 56.34 390 ASN C O 1
ATOM 10136 N N . PRO C 1 415 ? 84.078 17.389 64.636 1.00 54.55 391 PRO C N 1
ATOM 10137 C CA . PRO C 1 415 ? 82.910 18.000 63.990 1.00 56.84 391 PRO C CA 1
ATOM 10138 C C . PRO C 1 415 ? 82.604 19.378 64.561 1.00 59.97 391 PRO C C 1
ATOM 10139 O O . PRO C 1 415 ? 82.082 20.240 63.856 1.00 65.19 391 PRO C O 1
ATOM 10143 N N . ASN C 1 416 ? 82.932 19.574 65.833 1.00 67.76 392 ASN C N 1
ATOM 10144 C CA . ASN C 1 416 ? 82.699 20.846 66.500 1.00 67.89 392 ASN C CA 1
ATOM 10145 C C . ASN C 1 416 ? 83.647 21.928 65.996 1.00 68.72 392 ASN C C 1
ATOM 10146 O O . ASN C 1 416 ? 83.333 23.117 66.045 1.00 77.06 392 ASN C O 1
ATOM 10151 N N . ALA C 1 417 ? 84.811 21.505 65.512 1.00 66.67 393 ALA C N 1
ATOM 10152 C CA . ALA C 1 417 ? 85.778 22.426 64.930 1.00 67.60 393 ALA C CA 1
ATOM 10153 C C . ALA C 1 417 ? 85.477 22.641 63.451 1.00 69.43 393 ALA C C 1
ATOM 10154 O O . ALA C 1 417 ? 85.819 23.677 62.881 1.00 66.03 393 ALA C O 1
ATOM 10156 N N . VAL C 1 418 ? 84.835 21.651 62.837 1.00 60.17 394 VAL C N 1
ATOM 10157 C CA . VAL C 1 418 ? 84.421 21.741 61.441 1.00 57.91 394 VAL C CA 1
ATOM 10158 C C . VAL C 1 418 ? 83.422 22.880 61.258 1.00 78.49 394 VAL C C 1
ATOM 10159 O O . VAL C 1 418 ? 83.476 23.617 60.271 1.00 85.55 394 VAL C O 1
ATOM 10163 N N . ILE C 1 419 ? 82.520 23.023 62.225 1.00 79.18 395 ILE C N 1
ATOM 10164 C CA . ILE C 1 419 ? 81.532 24.096 62.217 1.00 66.08 395 ILE C CA 1
ATOM 10165 C C . ILE C 1 419 ? 82.211 25.463 62.178 1.00 71.92 395 ILE C C 1
ATOM 10166 O O . ILE C 1 419 ? 81.781 26.361 61.454 1.00 82.50 395 ILE C O 1
ATOM 10171 N N . THR C 1 420 ? 83.281 25.609 62.953 1.00 62.23 396 THR C N 1
ATOM 10172 C CA . THR C 1 420 ? 84.055 26.844 62.962 1.00 67.84 396 THR C CA 1
ATOM 10173 C C . THR C 1 420 ? 84.792 27.017 61.636 1.00 79.59 396 THR C C 1
ATOM 10174 O O . THR C 1 420 ? 84.911 28.130 61.122 1.00 82.94 396 THR C O 1
ATOM 10178 N N . LEU C 1 421 ? 85.277 25.908 61.085 1.00 80.64 397 LEU C N 1
ATOM 10179 C CA . LEU C 1 421 ? 85.963 25.928 59.796 1.00 82.02 397 LEU C CA 1
ATOM 10180 C C . LEU C 1 421 ? 85.008 26.299 58.668 1.00 79.69 397 LEU C C 1
ATOM 10181 O O . LEU C 1 421 ? 85.364 27.057 57.766 1.00 86.42 397 LEU C O 1
ATOM 10186 N N . GLU C 1 422 ? 83.792 25.764 58.725 1.00 73.64 398 GLU C N 1
ATOM 10187 C CA . GLU C 1 422 ? 82.780 26.068 57.719 1.00 74.83 398 GLU C CA 1
ATOM 10188 C C . GLU C 1 422 ? 82.148 27.440 57.941 1.00 87.09 398 GLU C C 1
ATOM 10189 O O . GLU C 1 422 ? 81.262 27.853 57.194 1.00 95.62 398 GLU C O 1
ATOM 10195 N N . GLY C 1 423 ? 82.609 28.140 58.972 1.00 89.54 399 GLY C N 1
ATOM 10196 C CA . GLY C 1 423 ? 82.210 29.515 59.199 1.00 84.18 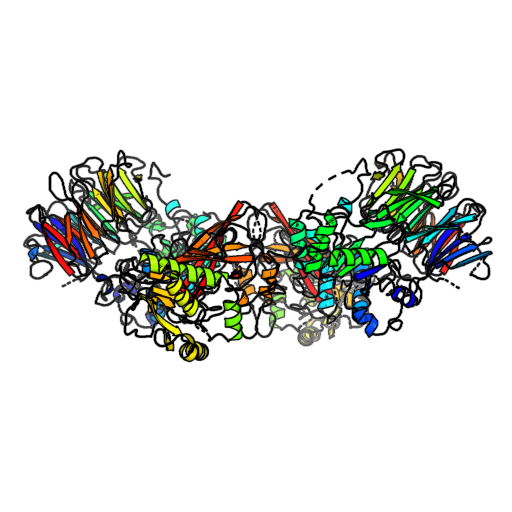399 GLY C CA 1
ATOM 10197 C C . GLY C 1 423 ? 83.037 30.440 58.328 1.00 86.75 399 GLY C C 1
ATOM 10198 O O . GLY C 1 423 ? 82.516 31.379 57.726 1.00 90.73 399 GLY C O 1
ATOM 10199 N N . TRP C 1 424 ? 84.336 30.164 58.260 1.00 84.69 400 TRP C N 1
ATOM 10200 C CA . TRP C 1 424 ? 85.243 30.909 57.397 1.00 86.51 400 TRP C CA 1
ATOM 10201 C C . TRP C 1 424 ? 85.013 30.529 55.939 1.00 90.42 400 TRP C C 1
ATOM 10202 O O . TRP C 1 424 ? 85.288 31.311 55.029 1.00 94.20 400 TRP C O 1
ATOM 10213 N N . ARG C 1 425 ? 84.509 29.316 55.733 1.00 88.68 401 ARG C N 1
ATOM 10214 C CA . ARG C 1 425 ? 84.282 28.771 54.399 1.00 97.21 401 ARG C CA 1
ATOM 10215 C C . ARG C 1 425 ? 83.285 29.597 53.590 1.00 102.38 401 ARG C C 1
ATOM 10216 O O . ARG C 1 425 ? 83.433 29.748 52.376 1.00 99.50 401 ARG C O 1
ATOM 10224 N N . TYR C 1 426 ? 82.277 30.139 54.264 1.00 94.48 402 TYR C N 1
ATOM 10225 C CA . TYR C 1 426 ? 81.218 30.871 53.577 1.00 90.19 402 TYR C CA 1
ATOM 10226 C C . TYR C 1 426 ? 81.102 32.325 54.029 1.00 81.83 402 TYR C C 1
ATOM 10227 O O . TYR C 1 426 ? 80.053 32.947 53.859 1.00 85.21 402 TYR C O 1
ATOM 10236 N N . GLU C 1 427 ? 82.173 32.865 54.601 1.00 82.24 403 GLU C N 1
ATOM 10237 C CA . GLU C 1 427 ? 82.169 34.257 55.045 1.00 79.78 403 GLU C CA 1
ATOM 10238 C C . GLU C 1 427 ? 83.477 34.990 54.750 1.00 85.09 403 GLU C C 1
ATOM 10239 O O . GLU C 1 427 ? 83.508 36.220 54.717 1.00 85.45 403 GLU C O 1
ATOM 10245 N N . GLU C 1 428 ? 84.554 34.239 54.538 1.00 85.77 404 GLU C N 1
ATOM 10246 C CA . GLU C 1 428 ? 85.865 34.845 54.314 1.00 89.87 404 GLU C CA 1
ATOM 10247 C C . GLU C 1 428 ? 86.685 34.141 53.233 1.00 93.36 404 GLU C C 1
ATOM 10248 O O . GLU C 1 428 ? 87.072 34.756 52.239 1.00 96.96 404 GLU C O 1
ATOM 10254 N N . TRP C 1 429 ? 86.948 32.855 53.438 1.00 100.94 405 TRP C N 1
ATOM 10255 C CA . TRP C 1 429 ? 87.827 32.091 52.554 1.00 100.05 405 TRP C CA 1
ATOM 10256 C C . TRP C 1 429 ? 87.301 31.979 51.125 1.00 96.89 405 TRP C C 1
ATOM 10257 O O . TRP C 1 429 ? 87.868 32.564 50.202 1.00 104.13 405 TRP C O 1
ATOM 10268 N N . GLY C 1 430 ? 86.223 31.225 50.944 1.00 80.77 406 GLY C N 1
ATOM 10269 C CA . GLY C 1 430 ? 85.633 31.056 49.630 1.00 89.42 406 GLY C CA 1
ATOM 10270 C C . GLY C 1 430 ? 85.627 29.614 49.164 1.00 90.75 406 GLY C C 1
ATOM 10271 O O . GLY C 1 430 ? 85.474 28.695 49.967 1.00 99.31 406 GLY C O 1
ATOM 10272 N N . SER C 1 431 ? 85.796 29.415 47.861 1.00 92.21 407 SER C N 1
ATOM 10273 C CA . SER C 1 431 ? 85.762 28.077 47.280 1.00 88.52 407 SER C CA 1
ATOM 10274 C C . SER C 1 431 ? 87.161 27.495 47.100 1.00 83.86 407 SER C C 1
ATOM 10275 O O . SER C 1 431 ? 87.314 26.302 46.837 1.00 79.98 407 SER C O 1
ATOM 10278 N N . GLN C 1 432 ? 88.178 28.340 47.242 1.00 85.08 408 GLN C N 1
ATOM 10279 C CA . GLN C 1 432 ? 89.561 27.895 47.112 1.00 86.88 408 GLN C CA 1
ATOM 10280 C C . GLN C 1 432 ? 89.948 26.968 48.259 1.00 93.70 408 GLN C C 1
ATOM 10281 O O . GLN C 1 432 ? 90.820 26.111 48.112 1.00 95.04 408 GLN C O 1
ATOM 10287 N N . VAL C 1 433 ? 89.292 27.146 49.401 1.00 93.23 409 VAL C N 1
ATOM 10288 C CA . VAL C 1 433 ? 89.546 26.315 50.570 1.00 78.28 409 VAL C CA 1
ATOM 10289 C C . VAL C 1 433 ? 88.450 25.270 50.728 1.00 70.40 409 VAL C C 1
ATOM 10290 O O . VAL C 1 433 ? 87.318 25.597 51.077 1.00 80.38 409 VAL C O 1
ATOM 10294 N N . THR C 1 434 ? 88.789 24.012 50.466 1.00 76.99 410 THR C N 1
ATOM 10295 C CA . THR C 1 434 ? 87.824 22.925 50.581 1.00 81.75 410 THR C CA 1
ATOM 10296 C C . THR C 1 434 ? 87.818 22.353 51.995 1.00 84.47 410 THR C C 1
ATOM 10297 O O . THR C 1 434 ? 88.866 21.996 52.534 1.00 86.08 410 THR C O 1
ATOM 10301 N N . VAL C 1 435 ? 86.633 22.271 52.592 1.00 88.54 411 VAL C N 1
ATOM 10302 C CA . VAL C 1 435 ? 86.494 21.759 53.950 1.00 78.54 411 VAL C CA 1
ATOM 10303 C C . VAL C 1 435 ? 86.109 20.284 53.957 1.00 76.34 411 VAL C C 1
ATOM 10304 O O . VAL C 1 435 ? 85.079 19.897 53.404 1.00 73.05 411 VAL C O 1
ATOM 10308 N N . VAL C 1 436 ? 86.943 19.464 54.590 1.00 80.80 412 VAL C N 1
ATOM 10309 C CA . VAL C 1 436 ? 86.686 18.032 54.686 1.00 79.56 412 VAL C CA 1
ATOM 10310 C C . VAL C 1 436 ? 86.512 17.608 56.140 1.00 70.78 412 VAL C C 1
ATOM 10311 O O . VAL C 1 436 ? 87.361 17.893 56.985 1.00 62.55 412 VAL C O 1
ATOM 10315 N N . SER C 1 437 ? 85.408 16.927 56.428 1.00 72.45 413 SER C N 1
ATOM 10316 C CA . SER C 1 437 ? 85.122 16.475 57.784 1.00 66.97 413 SER C CA 1
ATOM 10317 C C . SER C 1 437 ? 85.376 14.979 57.935 1.00 66.36 413 SER C C 1
ATOM 10318 O O . SER C 1 437 ? 84.567 14.156 57.504 1.00 69.84 413 SER C O 1
ATOM 10321 N N . GLY C 1 438 ? 86.502 14.633 58.550 1.00 63.94 414 GLY C N 1
ATOM 10322 C CA . GLY C 1 438 ? 86.859 13.242 58.759 1.00 66.64 414 GLY C CA 1
ATOM 10323 C C . GLY C 1 438 ? 88.303 13.063 59.184 1.00 63.14 414 GLY C C 1
ATOM 10324 O O . GLY C 1 438 ? 89.014 14.037 59.432 1.00 49.89 414 GLY C O 1
ATOM 10325 N N . ASP C 1 439 ? 88.738 11.810 59.268 1.00 60.90 415 ASP C N 1
ATOM 10326 C CA . ASP C 1 439 ? 90.105 11.499 59.668 1.00 61.40 415 ASP C CA 1
ATOM 10327 C C . ASP C 1 439 ? 91.026 11.513 58.452 1.00 66.58 415 ASP C C 1
ATOM 10328 O O . ASP C 1 439 ? 90.655 11.047 57.375 1.00 70.70 415 ASP C O 1
ATOM 10341 N N . ARG C 1 441 ? 93.543 9.805 57.931 1.00 65.61 417 ARG C N 1
ATOM 10342 C CA . ARG C 1 441 ? 94.077 8.476 57.657 1.00 63.53 417 ARG C CA 1
ATOM 10343 C C . ARG C 1 441 ? 93.091 7.599 56.889 1.00 57.80 417 ARG C C 1
ATOM 10344 O O . ARG C 1 441 ? 93.449 6.518 56.422 1.00 55.43 417 ARG C O 1
ATOM 10352 N N . GLU C 1 442 ? 91.854 8.066 56.761 1.00 56.14 418 GLU C N 1
ATOM 10353 C CA . GLU C 1 442 ? 90.821 7.299 56.071 1.00 69.92 418 GLU C CA 1
ATOM 10354 C C . GLU C 1 442 ? 90.202 8.085 54.919 1.00 74.30 418 GLU C C 1
ATOM 10355 O O . GLU C 1 442 ? 89.454 7.534 54.112 1.00 62.66 418 GLU C O 1
ATOM 10361 N N . TRP C 1 443 ? 90.519 9.374 54.847 1.00 80.46 419 TRP C N 1
ATOM 10362 C CA . TRP C 1 443 ? 89.957 10.241 53.817 1.00 73.05 419 TRP C CA 1
ATOM 10363 C C . TRP C 1 443 ? 90.654 10.071 52.472 1.00 74.11 419 TRP C C 1
ATOM 10364 O O . TRP C 1 443 ? 91.867 10.251 52.361 1.00 72.72 419 TRP C O 1
ATOM 10375 N N . LYS C 1 444 ? 89.875 9.726 51.451 1.00 84.47 420 LYS C N 1
ATOM 10376 C CA . LYS C 1 444 ? 90.401 9.587 50.100 1.00 84.38 420 LYS C CA 1
ATOM 10377 C C . LYS C 1 444 ? 90.427 10.938 49.397 1.00 71.59 420 LYS C C 1
ATOM 10378 O O . LYS C 1 444 ? 89.381 11.502 49.078 1.00 79.26 420 LYS C O 1
ATOM 10384 N N . ALA C 1 445 ? 91.627 11.455 49.162 1.00 75.15 421 ALA C N 1
ATOM 10385 C CA . ALA C 1 445 ? 91.783 12.726 48.468 1.00 78.90 421 ALA C CA 1
ATOM 10386 C C . ALA C 1 445 ? 91.660 12.534 46.961 1.00 87.54 421 ALA C C 1
ATOM 10387 O O . ALA C 1 445 ? 92.303 11.653 46.389 1.00 83.31 421 ALA C O 1
ATOM 10389 N N . PRO C 1 446 ? 90.829 13.363 46.311 1.00 91.53 422 PRO C N 1
ATOM 10390 C CA . PRO C 1 446 ? 90.616 13.296 44.862 1.00 90.30 422 PRO C CA 1
ATOM 10391 C C . PRO C 1 446 ? 91.748 13.968 44.092 1.00 93.67 422 PRO C C 1
ATOM 10392 O O . PRO C 1 446 ? 91.656 14.126 42.874 1.00 90.84 422 PRO C O 1
ATOM 10396 N N . GLU C 1 447 ? 92.803 14.355 44.802 1.00 87.47 423 GLU C N 1
ATOM 10397 C CA . GLU C 1 447 ? 93.926 15.058 44.199 1.00 81.38 423 GLU C CA 1
ATOM 10398 C C . GLU C 1 447 ? 95.133 15.023 45.129 1.00 80.01 423 GLU C C 1
ATOM 10399 O O . GLU C 1 447 ? 95.011 15.295 46.322 1.00 81.38 423 GLU C O 1
ATOM 10405 N N . LYS C 1 448 ? 96.296 14.682 44.583 1.00 81.98 424 LYS C N 1
ATOM 10406 C CA . LYS C 1 448 ? 97.527 14.684 45.366 1.00 80.27 424 LYS C CA 1
ATOM 10407 C C . LYS C 1 448 ? 97.906 16.109 45.756 1.00 77.45 424 LYS C C 1
ATOM 10408 O O . LYS C 1 448 ? 97.483 17.070 45.114 1.00 84.87 424 LYS C O 1
ATOM 10414 N N . ALA C 1 449 ? 98.704 16.243 46.810 1.00 68.72 425 ALA C N 1
ATOM 10415 C CA . ALA C 1 449 ? 99.043 17.559 47.339 1.00 76.98 425 ALA C CA 1
ATOM 10416 C C . ALA C 1 449 ? 100.534 17.867 47.246 1.00 77.94 425 ALA C C 1
ATOM 10417 O O . ALA C 1 449 ? 101.374 16.988 47.438 1.00 83.05 425 ALA C O 1
ATOM 10419 N N . ASP C 1 450 ? 100.851 19.123 46.950 1.00 76.31 426 ASP C N 1
ATOM 10420 C CA . ASP C 1 450 ? 102.233 19.584 46.930 1.00 76.85 426 ASP C CA 1
ATOM 10421 C C . ASP C 1 450 ? 102.759 19.729 48.351 1.00 79.04 426 ASP C C 1
ATOM 10422 O O . ASP C 1 450 ? 103.846 19.250 48.677 1.00 78.36 426 ASP C O 1
ATOM 10427 N N . ILE C 1 451 ? 101.978 20.398 49.194 1.00 85.01 427 ILE C N 1
ATOM 10428 C CA . ILE C 1 451 ? 102.379 20.671 50.568 1.00 80.87 427 ILE C CA 1
ATOM 10429 C C . ILE C 1 451 ? 101.312 20.208 51.555 1.00 80.61 427 ILE C C 1
ATOM 10430 O O . ILE C 1 451 ? 100.117 20.361 51.307 1.00 81.62 427 ILE C O 1
ATOM 10435 N N . ILE C 1 452 ? 101.751 19.635 52.671 1.00 86.23 428 ILE C N 1
ATOM 10436 C CA . ILE C 1 452 ? 100.846 19.310 53.769 1.00 69.52 428 ILE C CA 1
ATOM 10437 C C . ILE C 1 452 ? 101.310 19.979 55.063 1.00 68.89 428 ILE C C 1
ATOM 10438 O O . ILE C 1 452 ? 102.454 19.812 55.488 1.00 65.35 428 ILE C O 1
ATOM 10443 N N . VAL C 1 453 ? 100.418 20.749 55.676 1.00 69.28 429 VAL C N 1
ATOM 10444 C CA . VAL C 1 453 ? 100.748 21.475 56.897 1.00 71.77 429 VAL C CA 1
ATOM 10445 C C . VAL C 1 453 ? 99.957 20.938 58.085 1.00 75.00 429 VAL C C 1
ATOM 10446 O O . VAL C 1 453 ? 98.728 20.865 58.044 1.00 65.42 429 VAL C O 1
ATOM 10450 N N . SER C 1 454 ? 100.669 20.564 59.143 1.00 75.13 430 SER C N 1
ATOM 10451 C CA . SER C 1 454 ? 100.034 20.012 60.333 1.00 74.68 430 SER C CA 1
ATOM 10452 C C . SER C 1 454 ? 100.734 20.473 61.607 1.00 63.37 430 SER C C 1
ATOM 10453 O O . SER C 1 454 ? 101.922 20.791 61.596 1.00 48.81 430 SER C O 1
ATOM 10456 N N . GLU C 1 455 ? 99.983 20.508 62.704 1.00 63.77 431 GLU C N 1
ATOM 10457 C CA . GLU C 1 455 ? 100.535 20.865 64.004 1.00 56.68 431 GLU C CA 1
ATOM 10458 C C . GLU C 1 455 ? 100.014 19.890 65.053 1.00 58.83 431 GLU C C 1
ATOM 10459 O O . GLU C 1 455 ? 99.282 20.272 65.965 1.00 55.85 431 GLU C O 1
ATOM 10465 N N . LEU C 1 456 ? 100.396 18.626 64.908 1.00 54.90 432 LEU C N 1
ATOM 10466 C CA . LEU C 1 456 ? 99.949 17.574 65.811 1.00 51.00 432 LEU C CA 1
ATOM 10467 C C . LEU C 1 456 ? 101.033 17.274 66.836 1.00 45.97 432 LEU C C 1
ATOM 10468 O O . LEU C 1 456 ? 101.158 16.146 67.314 1.00 48.97 432 LEU C O 1
ATOM 10473 N N . LEU C 1 457 ? 101.812 18.295 67.174 1.00 46.86 433 LEU C N 1
ATOM 10474 C CA . LEU C 1 457 ? 102.972 18.123 68.040 1.00 54.29 433 LEU C CA 1
ATOM 10475 C C . LEU C 1 457 ? 102.630 18.359 69.506 1.00 58.97 433 LEU C C 1
ATOM 10476 O O . LEU C 1 457 ? 101.958 19.332 69.851 1.00 55.43 433 LEU C O 1
ATOM 10481 N N . GLY C 1 458 ? 103.099 17.459 70.365 1.00 52.18 434 GLY C N 1
ATOM 10482 C CA . GLY C 1 458 ? 102.879 17.577 71.794 1.00 45.38 434 GLY C CA 1
ATOM 10483 C C . GLY C 1 458 ? 104.131 18.019 72.525 1.00 47.07 434 GLY C C 1
ATOM 10484 O O . GLY C 1 458 ? 105.113 18.423 71.903 1.00 54.73 434 GLY C O 1
ATOM 10485 N N . SER C 1 459 ? 104.097 17.939 73.851 1.00 46.95 435 SER C N 1
ATOM 10486 C CA . SER C 1 459 ? 105.227 18.350 74.676 1.00 44.60 435 SER C CA 1
ATOM 10487 C C . SER C 1 459 ? 106.433 17.438 74.475 1.00 50.15 435 SER C C 1
ATOM 10488 O O . SER C 1 459 ? 107.576 17.856 74.657 1.00 54.90 435 SER C O 1
ATOM 10491 N N . PHE C 1 460 ? 106.170 16.190 74.100 1.00 52.11 436 PHE C N 1
ATOM 10492 C CA . PHE C 1 460 ? 107.234 15.225 73.860 1.00 51.71 436 PHE C CA 1
ATOM 10493 C C . PHE C 1 460 ? 107.395 14.988 72.361 1.00 48.77 436 PHE C C 1
ATOM 10494 O O . PHE C 1 460 ? 108.114 14.085 71.934 1.00 42.65 436 PHE C O 1
ATOM 10502 N N . GLY C 1 461 ? 106.717 15.812 71.568 1.00 46.50 437 GLY C N 1
ATOM 10503 C CA . GLY C 1 461 ? 106.808 15.731 70.123 1.00 38.56 437 GLY C CA 1
ATOM 10504 C C . GLY C 1 461 ? 105.812 14.769 69.504 1.00 44.33 437 GLY C C 1
ATOM 10505 O O . GLY C 1 461 ? 104.896 15.182 68.792 1.00 52.84 437 GLY C O 1
ATOM 10506 N N . ASP C 1 462 ? 105.989 13.482 69.783 1.00 43.75 438 ASP C N 1
ATOM 10507 C CA . ASP C 1 462 ? 105.169 12.444 69.166 1.00 48.73 438 ASP C CA 1
ATOM 10508 C C . ASP C 1 462 ? 104.092 11.897 70.100 1.00 48.98 438 ASP C C 1
ATOM 10509 O O . ASP C 1 462 ? 103.343 10.994 69.728 1.00 49.92 438 ASP C O 1
ATOM 10514 N N . ASN C 1 463 ? 104.012 12.445 71.309 1.00 50.54 439 ASN C N 1
ATOM 10515 C CA . ASN C 1 463 ? 103.056 11.960 72.302 1.00 48.01 439 ASN C CA 1
ATOM 10516 C C . ASN C 1 463 ? 101.597 12.231 71.939 1.00 46.47 439 ASN C C 1
ATOM 10517 O O . ASN C 1 463 ? 100.685 11.693 72.565 1.00 51.77 439 ASN C O 1
ATOM 10522 N N . GLU C 1 464 ? 101.379 13.067 70.929 1.00 53.36 440 GLU C N 1
ATOM 10523 C CA . GLU C 1 464 ? 100.034 13.300 70.416 1.00 48.05 440 GLU C CA 1
ATOM 10524 C C . GLU C 1 464 ? 99.821 12.512 69.129 1.00 40.04 440 GLU C C 1
ATOM 10525 O O . GLU C 1 464 ? 98.894 12.782 68.364 1.00 42.02 440 GLU C O 1
ATOM 10531 N N . LEU C 1 465 ? 100.702 11.541 68.905 1.00 43.60 441 LEU C N 1
ATOM 10532 C CA . LEU C 1 465 ? 100.592 10.599 67.792 1.00 51.32 441 LEU C CA 1
ATOM 10533 C C . LEU C 1 465 ? 100.627 11.262 66.418 1.00 53.15 441 LEU C C 1
ATOM 10534 O O . LEU C 1 465 ? 99.913 10.855 65.500 1.00 48.22 441 LEU C O 1
ATOM 10539 N N . SER C 1 466 ? 101.465 12.284 66.289 1.00 55.47 442 SER C N 1
ATOM 10540 C CA . SER C 1 466 ? 101.718 12.923 65.001 1.00 47.56 442 SER C CA 1
ATOM 10541 C C . SER C 1 466 ? 102.256 11.973 63.916 1.00 51.09 442 SER C C 1
ATOM 10542 O O . SER C 1 466 ? 101.819 12.057 62.768 1.00 55.42 442 SER C O 1
ATOM 10545 N N . PRO C 1 467 ? 103.210 11.078 64.262 1.00 47.43 443 PRO C N 1
ATOM 10546 C CA . PRO C 1 467 ? 103.683 10.147 63.229 1.00 46.07 443 PRO C CA 1
ATOM 10547 C C . PRO C 1 467 ? 102.581 9.265 62.643 1.00 49.24 443 PRO C C 1
ATOM 10548 O O . PRO C 1 467 ? 102.468 9.178 61.421 1.00 54.62 443 PRO C O 1
ATOM 10552 N N . GLU C 1 468 ? 101.787 8.630 63.499 1.00 53.68 444 GLU C N 1
ATOM 10553 C CA . GLU C 1 468 ? 100.727 7.730 63.046 1.00 52.77 444 GLU C CA 1
ATOM 10554 C C . GLU C 1 468 ? 99.721 8.419 62.126 1.00 54.08 444 GLU C C 1
ATOM 10555 O O . GLU C 1 468 ? 99.198 7.805 61.196 1.00 53.86 444 GLU C O 1
ATOM 10561 N N . CYS C 1 469 ? 99.459 9.695 62.388 1.00 54.44 445 CYS C N 1
ATOM 10562 C CA . CYS C 1 469 ? 98.495 10.454 61.599 1.00 54.32 445 CYS C CA 1
ATOM 10563 C C . CYS C 1 469 ? 99.034 10.808 60.216 1.00 52.88 445 CYS C C 1
ATOM 10564 O O . CYS C 1 469 ? 98.338 10.654 59.213 1.00 57.24 445 CYS C O 1
ATOM 10567 N N . LEU C 1 470 ? 100.274 11.284 60.168 1.00 51.03 446 LEU C N 1
ATOM 10568 C CA . LEU C 1 470 ? 100.885 11.695 58.908 1.00 50.39 446 LEU C CA 1
ATOM 10569 C C . LEU C 1 470 ? 101.240 10.505 58.019 1.00 58.16 446 LEU C C 1
ATOM 10570 O O . LEU C 1 470 ? 101.321 10.638 56.799 1.00 64.28 446 LEU C O 1
ATOM 10575 N N . ASP C 1 471 ? 101.450 9.345 58.634 1.00 60.94 447 ASP C N 1
ATOM 10576 C CA . ASP C 1 471 ? 101.770 8.134 57.884 1.00 60.60 447 ASP C CA 1
ATOM 10577 C C . ASP C 1 471 ? 100.559 7.619 57.111 1.00 68.45 447 ASP C C 1
ATOM 10578 O O . ASP C 1 471 ? 100.704 6.941 56.094 1.00 73.72 447 ASP C O 1
ATOM 10583 N N . GLY C 1 472 ? 99.367 7.943 57.600 1.00 58.80 448 GLY C N 1
ATOM 10584 C CA . GLY C 1 472 ? 98.140 7.556 56.929 1.00 61.85 448 GLY C CA 1
ATOM 10585 C C . GLY C 1 472 ? 97.721 8.590 55.903 1.00 62.96 448 GLY C C 1
ATOM 10586 O O . GLY C 1 472 ? 96.945 8.302 54.992 1.00 60.90 448 GLY C O 1
ATOM 10587 N N . ALA C 1 473 ? 98.242 9.803 56.057 1.00 65.34 449 ALA C N 1
ATOM 10588 C CA . ALA C 1 473 ? 97.937 10.897 55.144 1.00 68.94 449 ALA C CA 1
ATOM 10589 C C . ALA C 1 473 ? 99.065 11.083 54.137 1.00 75.47 449 ALA C C 1
ATOM 10590 O O . ALA C 1 473 ? 99.090 12.060 53.387 1.00 79.79 449 ALA C O 1
ATOM 10592 N N . GLN C 1 474 ? 99.995 10.135 54.124 1.00 78.50 450 GLN C N 1
ATOM 10593 C CA . GLN C 1 474 ? 101.175 10.221 53.273 1.00 68.17 450 GLN C CA 1
ATOM 10594 C C . GLN C 1 474 ? 100.889 9.738 51.853 1.00 78.10 450 GLN C C 1
ATOM 10595 O O . GLN C 1 474 ? 101.582 10.117 50.909 1.00 83.87 450 GLN C O 1
ATOM 10601 N N . HIS C 1 475 ? 99.861 8.907 51.705 1.00 79.53 451 HIS C N 1
ATOM 10602 C CA . HIS C 1 475 ? 99.574 8.279 50.418 1.00 79.18 451 HIS C CA 1
ATOM 10603 C C . HIS C 1 475 ? 99.102 9.267 49.350 1.00 90.14 451 HIS C C 1
ATOM 10604 O O . HIS C 1 475 ? 99.391 9.088 48.167 1.00 100.09 451 HIS C O 1
ATOM 10611 N N . PHE C 1 476 ? 98.380 10.305 49.762 1.00 83.07 452 PHE C N 1
ATOM 10612 C CA . PHE C 1 476 ? 97.919 11.313 48.809 1.00 83.72 452 PHE C CA 1
ATOM 10613 C C . PHE C 1 476 ? 98.863 12.511 48.718 1.00 78.37 452 PHE C C 1
ATOM 10614 O O . PHE C 1 476 ? 98.456 13.609 48.341 1.00 86.06 452 PHE C O 1
ATOM 10622 N N . LEU C 1 477 ? 100.126 12.288 49.066 1.00 74.31 453 LEU C N 1
ATOM 10623 C CA . LEU C 1 477 ? 101.155 13.307 48.911 1.00 82.62 453 LEU C CA 1
ATOM 10624 C C . LEU C 1 477 ? 101.953 13.015 47.646 1.00 89.39 453 LEU C C 1
ATOM 10625 O O . LEU C 1 477 ? 102.261 11.859 47.356 1.00 87.18 453 LEU C O 1
ATOM 10630 N N . LYS C 1 478 ? 102.280 14.059 46.890 1.00 84.68 454 LYS C N 1
ATOM 10631 C CA . LYS C 1 478 ? 103.032 13.889 45.651 1.00 86.61 454 LYS C CA 1
ATOM 10632 C C . LYS C 1 478 ? 104.426 13.330 45.917 1.00 92.84 454 LYS C C 1
ATOM 10633 O O . LYS C 1 478 ? 104.950 13.444 47.026 1.00 94.74 454 LYS C O 1
ATOM 10639 N N . ASP C 1 479 ? 105.018 12.727 44.891 1.00 94.59 455 ASP C N 1
ATOM 10640 C CA . ASP C 1 479 ? 106.324 12.087 45.011 1.00 84.64 455 ASP C CA 1
ATOM 10641 C C . ASP C 1 479 ? 107.410 13.081 45.409 1.00 86.41 455 ASP C C 1
ATOM 10642 O O . ASP C 1 479 ? 108.371 12.726 46.091 1.00 93.51 455 ASP C O 1
ATOM 10647 N N . ASP C 1 480 ? 107.249 14.329 44.980 1.00 88.41 456 ASP C N 1
ATOM 10648 C CA . ASP C 1 480 ? 108.198 15.384 45.310 1.00 86.23 456 ASP C CA 1
ATOM 10649 C C . ASP C 1 480 ? 107.598 16.356 46.320 1.00 86.87 456 ASP C C 1
ATOM 10650 O O . ASP C 1 480 ? 108.062 17.488 46.459 1.00 77.75 456 ASP C O 1
ATOM 10655 N N . GLY C 1 481 ? 106.566 15.903 47.025 1.00 87.13 457 GLY C N 1
ATOM 10656 C CA . GLY C 1 481 ? 105.864 16.738 47.982 1.00 85.04 457 GLY C CA 1
ATOM 10657 C C . GLY C 1 481 ? 106.665 17.042 49.234 1.00 75.20 457 GLY C C 1
ATOM 10658 O O . GLY C 1 481 ? 107.544 16.275 49.626 1.00 59.99 457 GLY C O 1
ATOM 10659 N N . VAL C 1 482 ? 106.353 18.172 49.863 1.00 70.52 458 VAL C N 1
ATOM 10660 C CA . VAL C 1 482 ? 107.026 18.587 51.088 1.00 72.89 458 VAL C CA 1
ATOM 10661 C C . VAL C 1 482 ? 106.056 18.598 52.265 1.00 77.62 458 VAL C C 1
ATOM 10662 O O . VAL C 1 482 ? 104.977 19.185 52.186 1.00 75.35 458 VAL C O 1
ATOM 10666 N N . SER C 1 483 ? 106.444 17.941 53.353 1.00 74.18 459 SER C N 1
ATOM 10667 C CA . SER C 1 483 ? 105.613 17.882 54.549 1.00 71.67 459 SER C CA 1
ATOM 10668 C C . SER C 1 483 ? 106.093 18.864 55.613 1.00 75.37 459 SER C C 1
ATOM 10669 O O . SER C 1 483 ? 107.281 18.916 55.932 1.00 72.38 459 SER C O 1
ATOM 10672 N N . ILE C 1 484 ? 105.161 19.641 56.154 1.00 80.63 460 ILE C N 1
ATOM 10673 C CA . ILE C 1 484 ? 105.469 20.579 57.227 1.00 75.90 460 ILE C CA 1
ATOM 10674 C C . ILE C 1 484 ? 104.716 20.191 58.497 1.00 73.59 460 ILE C C 1
ATOM 10675 O O . ILE C 1 484 ? 103.486 20.151 58.502 1.00 69.37 460 ILE C O 1
ATOM 10680 N N . PRO C 1 485 ? 105.453 19.902 59.582 1.00 72.23 461 PRO C N 1
ATOM 10681 C CA . PRO C 1 485 ? 106.917 19.963 59.668 1.00 74.04 461 PRO C CA 1
ATOM 10682 C C . PRO C 1 485 ? 107.601 18.757 59.030 1.00 71.16 461 PRO C C 1
ATOM 10683 O O . PRO C 1 485 ? 106.983 17.704 58.869 1.00 67.57 461 PRO C O 1
ATOM 10687 N N . GLY C 1 486 ? 108.870 18.921 58.668 1.00 66.18 462 GLY C N 1
ATOM 10688 C CA . GLY C 1 486 ? 109.624 17.864 58.023 1.00 59.64 462 GLY C CA 1
ATOM 10689 C C . GLY C 1 486 ? 110.055 16.779 58.988 1.00 64.03 462 GLY C C 1
ATOM 10690 O O . GLY C 1 486 ? 110.034 15.595 58.652 1.00 65.68 462 GLY C O 1
ATOM 10691 N N . GLU C 1 487 ? 110.446 17.184 60.192 1.00 60.28 463 GLU C N 1
ATOM 10692 C CA . GLU C 1 487 ? 110.899 16.238 61.205 1.00 60.46 463 GLU C CA 1
ATOM 10693 C C . GLU C 1 487 ? 110.830 16.828 62.611 1.00 64.26 463 GLU C C 1
ATOM 10694 O O . GLU C 1 487 ? 110.856 18.046 62.787 1.00 64.01 463 GLU C O 1
ATOM 10700 N N . TYR C 1 488 ? 110.737 15.952 63.607 1.00 63.85 464 TYR C N 1
ATOM 10701 C CA . TYR C 1 488 ? 110.753 16.365 65.007 1.00 54.08 464 TYR C CA 1
ATOM 10702 C C . TYR C 1 488 ? 111.470 15.338 65.880 1.00 52.37 464 TYR C C 1
ATOM 10703 O O . TYR C 1 488 ? 111.405 14.136 65.623 1.00 54.02 464 TYR C O 1
ATOM 10712 N N . THR C 1 489 ? 112.155 15.822 66.911 1.00 60.93 465 THR C N 1
ATOM 10713 C CA . THR C 1 489 ? 112.961 14.963 67.772 1.00 55.97 465 THR C CA 1
ATOM 10714 C C . THR C 1 489 ? 112.674 15.210 69.250 1.00 58.90 465 THR C C 1
ATOM 10715 O O . THR C 1 489 ? 112.698 16.350 69.714 1.00 53.52 465 THR C O 1
ATOM 10719 N N . SER C 1 490 ? 112.405 14.135 69.985 1.00 55.06 466 SER C N 1
ATOM 10720 C CA . SER C 1 490 ? 112.158 14.228 71.419 1.00 54.21 466 SER C CA 1
ATOM 10721 C C . SER C 1 490 ? 113.465 14.172 72.206 1.00 58.23 466 SER C C 1
ATOM 10722 O O . SER C 1 490 ? 114.456 13.608 71.742 1.00 55.31 466 SER C O 1
ATOM 10725 N N . TYR C 1 491 ? 113.458 14.762 73.397 1.00 59.37 467 TYR C N 1
ATOM 10726 C CA . TYR C 1 491 ? 114.643 14.787 74.249 1.00 56.93 467 TYR C CA 1
ATOM 10727 C C . TYR C 1 491 ? 114.320 14.344 75.672 1.00 56.08 467 TYR C C 1
ATOM 10728 O O . TYR C 1 491 ? 113.195 14.507 76.143 1.00 49.44 467 TYR C O 1
ATOM 10737 N N . LEU C 1 492 ? 115.316 13.783 76.352 1.00 55.71 468 LEU C N 1
ATOM 10738 C CA . LEU C 1 492 ? 115.150 13.328 77.727 1.00 54.59 468 LEU C CA 1
ATOM 10739 C C . LEU C 1 492 ? 116.299 13.798 78.610 1.00 52.68 468 LEU C C 1
ATOM 10740 O O . LEU C 1 492 ? 117.462 13.743 78.213 1.00 54.67 468 LEU C O 1
ATOM 10745 N N . ALA C 1 493 ? 115.965 14.255 79.812 1.00 51.42 469 ALA C N 1
ATOM 10746 C CA . ALA C 1 493 ? 116.968 14.715 80.762 1.00 48.46 469 ALA C CA 1
ATOM 10747 C C . ALA C 1 493 ? 116.617 14.277 82.179 1.00 50.23 469 ALA C C 1
ATOM 10748 O O . ALA C 1 493 ? 115.490 14.477 82.633 1.00 50.17 469 ALA C O 1
ATOM 10750 N N . PRO C 1 494 ? 117.586 13.674 82.883 1.00 52.87 470 PRO C N 1
ATOM 10751 C CA . PRO C 1 494 ? 117.387 13.241 84.270 1.00 45.69 470 PRO C CA 1
ATOM 10752 C C . PRO C 1 494 ? 117.200 14.442 85.186 1.00 51.30 470 PRO C C 1
ATOM 10753 O O . PRO C 1 494 ? 117.956 15.409 85.092 1.00 59.14 470 PRO C O 1
ATOM 10757 N N . ILE C 1 495 ? 116.199 14.384 86.058 1.00 51.35 471 ILE C N 1
ATOM 10758 C CA . ILE C 1 495 ? 115.881 15.517 86.918 1.00 52.99 471 ILE C CA 1
ATOM 10759 C C . ILE C 1 495 ? 115.783 15.136 88.391 1.00 50.70 471 ILE C C 1
ATOM 10760 O O . ILE C 1 495 ? 115.723 13.956 88.739 1.00 49.14 471 ILE C O 1
ATOM 10765 N N . SER C 1 496 ? 115.765 16.151 89.248 1.00 49.87 472 SER C N 1
ATOM 10766 C CA . SER C 1 496 ? 115.603 15.951 90.680 1.00 44.69 472 SER C CA 1
ATOM 10767 C C . SER C 1 496 ? 114.571 16.928 91.226 1.00 49.93 472 SER C C 1
ATOM 10768 O O . SER C 1 496 ? 114.819 18.132 91.293 1.00 58.85 472 SER C O 1
ATOM 10771 N N . SER C 1 497 ? 113.411 16.406 91.608 1.00 55.58 473 SER C N 1
ATOM 10772 C CA . SER C 1 497 ? 112.348 17.237 92.157 1.00 55.55 473 SER C CA 1
ATOM 10773 C C . SER C 1 497 ? 111.561 16.505 93.235 1.00 55.33 473 SER C C 1
ATOM 10774 O O . SER C 1 497 ? 110.686 15.694 92.935 1.00 62.46 473 SER C O 1
ATOM 10777 N N . SER C 1 498 ? 111.877 16.798 94.492 1.00 51.59 474 SER C N 1
ATOM 10778 C CA . SER C 1 498 ? 111.135 16.237 95.612 1.00 46.03 474 SER C CA 1
ATOM 10779 C C . SER C 1 498 ? 109.726 16.818 95.638 1.00 53.18 474 SER C C 1
ATOM 10780 O O . SER C 1 498 ? 108.792 16.191 96.138 1.00 57.69 474 SER C O 1
ATOM 10783 N N . LYS C 1 499 ? 109.583 18.021 95.090 1.00 52.52 475 LYS C N 1
ATOM 10784 C CA . LYS C 1 499 ? 108.290 18.690 95.023 1.00 51.24 475 LYS C CA 1
ATOM 10785 C C . LYS C 1 499 ? 107.349 17.996 94.044 1.00 57.76 475 LYS C C 1
ATOM 10786 O O . LYS C 1 499 ? 106.234 17.617 94.404 1.00 61.31 475 LYS C O 1
ATOM 10792 N N . LEU C 1 500 ? 107.803 17.833 92.804 1.00 58.51 476 LEU C N 1
ATOM 10793 C CA . LEU C 1 500 ? 106.985 17.215 91.766 1.00 55.05 476 LEU C CA 1
ATOM 10794 C C . LEU C 1 500 ? 106.730 15.736 92.032 1.00 52.99 476 LEU C C 1
ATOM 10795 O O . LEU C 1 500 ? 105.702 15.198 91.625 1.00 44.38 476 LEU C O 1
ATOM 10800 N N . TYR C 1 501 ? 107.666 15.080 92.711 1.00 50.46 477 TYR C N 1
ATOM 10801 C CA . TYR C 1 501 ? 107.508 13.664 93.025 1.00 45.70 477 TYR C CA 1
ATOM 10802 C C . TYR C 1 501 ? 106.376 13.440 94.021 1.00 46.86 477 TYR C C 1
ATOM 10803 O O . TYR C 1 501 ? 105.494 12.612 93.791 1.00 53.24 477 TYR C O 1
ATOM 10812 N N . ASN C 1 502 ? 106.405 14.178 95.127 1.00 50.82 478 ASN C N 1
ATOM 10813 C CA . ASN C 1 502 ? 105.353 14.087 96.133 1.00 52.06 478 ASN C CA 1
ATOM 10814 C C . ASN C 1 502 ? 104.023 14.614 95.607 1.00 53.99 478 ASN C C 1
ATOM 10815 O O . ASN C 1 502 ? 102.958 14.281 96.130 1.00 51.81 478 ASN C O 1
ATOM 10820 N N . GLU C 1 503 ? 104.095 15.438 94.569 1.00 48.10 479 GLU C N 1
ATOM 10821 C CA . GLU C 1 503 ? 102.903 15.968 93.924 1.00 48.31 479 GLU C CA 1
ATOM 10822 C C . GLU C 1 503 ? 102.260 14.874 93.076 1.00 47.55 479 GLU C C 1
ATOM 10823 O O . GLU C 1 503 ? 101.037 14.728 93.052 1.00 36.06 479 GLU C O 1
ATOM 10829 N N . VAL C 1 504 ? 103.098 14.104 92.388 1.00 53.10 480 VAL C N 1
ATOM 10830 C CA . VAL C 1 504 ? 102.644 12.948 91.623 1.00 48.33 480 VAL C CA 1
ATOM 10831 C C . VAL C 1 504 ? 102.197 11.846 92.578 1.00 44.22 480 VAL C C 1
ATOM 10832 O O . VAL C 1 504 ? 101.207 11.155 92.335 1.00 51.45 480 VAL C O 1
ATOM 10836 N N . ARG C 1 505 ? 102.931 11.706 93.676 1.00 45.96 481 ARG C N 1
ATOM 10837 C CA . ARG C 1 505 ? 102.646 10.700 94.693 1.00 47.88 481 ARG C CA 1
ATOM 10838 C C . ARG C 1 505 ? 101.255 10.880 95.300 1.00 52.73 481 ARG C C 1
ATOM 10839 O O . ARG C 1 505 ? 100.634 9.917 95.754 1.00 54.00 481 ARG C O 1
ATOM 10847 N N . ALA C 1 506 ? 100.764 12.115 95.293 1.00 54.93 482 ALA C N 1
ATOM 10848 C CA . ALA C 1 506 ? 99.451 12.423 95.848 1.00 43.95 482 ALA C CA 1
ATOM 10849 C C . ALA C 1 506 ? 98.337 12.263 94.815 1.00 50.10 482 ALA C C 1
ATOM 10850 O O . ALA C 1 506 ? 97.166 12.498 95.113 1.00 62.22 482 ALA C O 1
ATOM 10852 N N . CYS C 1 507 ? 98.704 11.861 93.601 1.00 45.77 483 CYS C N 1
ATOM 10853 C CA . CYS C 1 507 ? 97.726 11.683 92.531 1.00 43.78 483 CYS C CA 1
ATOM 10854 C C . CYS C 1 507 ? 97.146 10.272 92.513 1.00 45.84 483 CYS C C 1
ATOM 10855 O O . CYS C 1 507 ? 96.757 9.770 91.458 1.00 49.49 483 CYS C O 1
ATOM 10858 N N . ARG C 1 508 ? 97.087 9.636 93.678 1.00 39.01 484 ARG C N 1
ATOM 10859 C CA . ARG C 1 508 ? 96.547 8.286 93.770 1.00 42.68 484 ARG C CA 1
ATOM 10860 C C . ARG C 1 508 ? 95.024 8.303 93.721 1.00 46.49 484 ARG C C 1
ATOM 10861 O O . ARG C 1 508 ? 94.373 8.939 94.549 1.00 43.95 484 ARG C O 1
ATOM 10869 N N . GLU C 1 509 ? 94.462 7.604 92.741 1.00 50.06 485 GLU C N 1
ATOM 10870 C CA . GLU C 1 509 ? 93.015 7.510 92.602 1.00 42.79 485 GLU C CA 1
ATOM 10871 C C . GLU C 1 509 ? 92.519 6.145 93.060 1.00 46.45 485 GLU C C 1
ATOM 10872 O O . GLU C 1 509 ? 93.233 5.148 92.959 1.00 50.36 485 GLU C O 1
ATOM 10878 N N . LYS C 1 510 ? 91.293 6.107 93.568 1.00 41.80 486 LYS C N 1
ATOM 10879 C CA . LYS C 1 510 ? 90.687 4.851 93.985 1.00 41.62 486 LYS C CA 1
ATOM 10880 C C . LYS C 1 510 ? 90.260 4.039 92.768 1.00 49.86 486 LYS C C 1
ATOM 10881 O O . LYS C 1 510 ? 90.205 4.561 91.653 1.00 51.95 486 LYS C O 1
ATOM 10887 N N . ASP C 1 511 ? 89.973 2.760 92.994 1.00 51.15 487 ASP C N 1
ATOM 10888 C CA . ASP C 1 511 ? 89.527 1.848 91.941 1.00 51.78 487 ASP C CA 1
ATOM 10889 C C . ASP C 1 511 ? 90.544 1.693 90.810 1.00 48.96 487 ASP C C 1
ATOM 10890 O O . ASP C 1 511 ? 90.172 1.512 89.651 1.00 53.85 487 ASP C O 1
ATOM 10895 N N . ARG C 1 512 ? 91.826 1.765 91.156 1.00 46.63 488 ARG C N 1
ATOM 10896 C CA . ARG C 1 512 ? 92.894 1.517 90.194 1.00 48.46 488 ARG C CA 1
ATOM 10897 C C . ARG C 1 512 ? 94.194 1.162 90.908 1.00 46.06 488 ARG C C 1
ATOM 10898 O O . ARG C 1 512 ? 94.244 1.125 92.138 1.00 48.76 488 ARG C O 1
ATOM 10906 N N . ASP C 1 513 ? 95.236 0.894 90.127 1.00 43.25 489 ASP C N 1
ATOM 10907 C CA . ASP C 1 513 ? 96.561 0.606 90.664 1.00 38.65 489 ASP C CA 1
ATOM 10908 C C . ASP C 1 513 ? 97.026 1.774 91.530 1.00 39.01 489 ASP C C 1
ATOM 10909 O O . ASP C 1 513 ? 97.068 2.914 91.068 1.00 47.65 489 ASP C O 1
ATOM 10914 N N . PRO C 1 514 ? 97.366 1.494 92.798 1.00 35.46 490 PRO C N 1
ATOM 10915 C CA . PRO C 1 514 ? 97.816 2.531 93.735 1.00 37.09 490 PRO C CA 1
ATOM 10916 C C . PRO C 1 514 ? 99.160 3.151 93.349 1.00 35.88 490 PRO C C 1
ATOM 10917 O O . PRO C 1 514 ? 99.572 4.137 93.958 1.00 38.62 490 PRO C O 1
ATOM 10921 N N . GLU C 1 515 ? 99.829 2.579 92.353 1.00 35.97 491 GLU C N 1
ATOM 10922 C CA . GLU C 1 515 ? 101.104 3.107 91.884 1.00 36.36 491 GLU C CA 1
ATOM 10923 C C . GLU C 1 515 ? 101.020 3.545 90.425 1.00 36.96 491 GLU C C 1
ATOM 10924 O O . GLU C 1 515 ? 102.039 3.840 89.799 1.00 43.38 491 GLU C O 1
ATOM 10930 N N . ALA C 1 516 ? 99.803 3.588 89.891 1.00 34.32 492 ALA C N 1
ATOM 10931 C CA . ALA C 1 516 ? 99.588 3.921 88.485 1.00 37.03 492 ALA C CA 1
ATOM 10932 C C . ALA C 1 516 ? 100.008 5.349 88.151 1.00 44.19 492 ALA C C 1
ATOM 10933 O O . ALA C 1 516 ? 100.334 5.655 87.005 1.00 50.89 492 ALA C O 1
ATOM 10935 N N . GLN C 1 517 ? 100.000 6.218 89.156 1.00 38.65 493 GLN C N 1
ATOM 10936 C CA . GLN C 1 517 ? 100.349 7.619 88.955 1.00 37.96 493 GLN C CA 1
ATOM 10937 C C . GLN C 1 517 ? 101.827 7.803 88.612 1.00 40.59 493 GLN C C 1
ATOM 10938 O O . GLN C 1 517 ? 102.211 8.808 88.017 1.00 41.79 493 GLN C O 1
ATOM 10944 N N . PHE C 1 518 ? 102.650 6.828 88.984 1.00 40.33 494 PHE C N 1
ATOM 10945 C CA . PHE C 1 518 ? 104.084 6.901 88.723 1.00 38.41 494 PHE C CA 1
ATOM 10946 C C . PHE C 1 518 ? 104.443 6.362 87.341 1.00 34.40 494 PHE C C 1
ATOM 10947 O O . PHE C 1 518 ? 105.560 6.557 86.863 1.00 38.52 494 PHE C O 1
ATOM 10955 N N . GLU C 1 519 ? 103.494 5.682 86.705 1.00 37.68 495 GLU C N 1
ATOM 10956 C CA . GLU C 1 519 ? 103.730 5.085 85.395 1.00 35.99 495 GLU C CA 1
ATOM 10957 C C . GLU C 1 519 ? 103.012 5.843 84.283 1.00 39.48 495 GLU C C 1
ATOM 10958 O O . GLU C 1 519 ? 102.506 5.239 83.336 1.00 38.25 495 GLU C O 1
ATOM 10972 N N . PRO C 1 521 ? 103.082 9.959 82.140 1.00 34.87 497 PRO C N 1
ATOM 10973 C CA . PRO C 1 521 ? 103.716 11.268 81.957 1.00 31.58 497 PRO C CA 1
ATOM 10974 C C . PRO C 1 521 ? 102.841 12.419 82.444 1.00 40.40 497 PRO C C 1
ATOM 10975 O O . PRO C 1 521 ? 101.617 12.297 82.477 1.00 44.48 497 PRO C O 1
ATOM 10979 N N . TYR C 1 522 ? 103.476 13.526 82.819 1.00 43.55 498 TYR C N 1
ATOM 10980 C CA . TYR C 1 522 ? 102.759 14.716 83.266 1.00 44.83 498 TYR C CA 1
ATOM 10981 C C . TYR C 1 522 ? 103.332 15.975 82.623 1.00 52.05 498 TYR C C 1
ATOM 10982 O O . TYR C 1 522 ? 104.527 16.047 82.336 1.00 49.94 498 TYR C O 1
ATOM 10991 N N . VAL C 1 523 ? 102.475 16.966 82.408 1.00 48.75 499 VAL C N 1
ATOM 10992 C CA . VAL C 1 523 ? 102.910 18.256 81.888 1.00 53.22 499 VAL C CA 1
ATOM 10993 C C . VAL C 1 523 ? 103.288 19.182 83.042 1.00 54.31 499 VAL C C 1
ATOM 10994 O O . VAL C 1 523 ? 102.438 19.562 83.847 1.00 66.42 499 VAL C O 1
ATOM 10998 N N . VAL C 1 524 ? 104.566 19.542 83.119 1.00 54.47 500 VAL C N 1
ATOM 10999 C CA . VAL C 1 524 ? 105.081 20.303 84.255 1.00 61.95 500 VAL C CA 1
ATOM 11000 C C . VAL C 1 524 ? 105.682 21.650 83.854 1.00 69.81 500 VAL C C 1
ATOM 11001 O O . VAL C 1 524 ? 105.479 22.128 82.738 1.00 66.15 500 VAL C O 1
ATOM 11005 N N . ARG C 1 525 ? 106.418 22.255 84.784 1.00 70.62 501 ARG C N 1
ATOM 11006 C CA . ARG C 1 525 ? 107.086 23.532 84.550 1.00 64.55 501 ARG C CA 1
ATOM 11007 C C . ARG C 1 525 ? 108.578 23.411 84.845 1.00 72.85 501 ARG C C 1
ATOM 11008 O O . ARG C 1 525 ? 108.982 22.650 85.723 1.00 69.52 501 ARG C O 1
ATOM 11016 N N . LEU C 1 526 ? 109.386 24.176 84.115 1.00 78.38 502 LEU C N 1
ATOM 11017 C CA . LEU C 1 526 ? 110.844 24.082 84.196 1.00 72.32 502 LEU C CA 1
ATOM 11018 C C . LEU C 1 526 ? 111.421 24.352 85.585 1.00 72.05 502 LEU C C 1
ATOM 11019 O O . LEU C 1 526 ? 112.309 23.632 86.044 1.00 63.62 502 LEU C O 1
ATOM 11024 N N . HIS C 1 527 ? 110.917 25.387 86.248 1.00 72.00 503 HIS C N 1
ATOM 11025 C CA . HIS C 1 527 ? 111.479 25.820 87.525 1.00 67.32 503 HIS C CA 1
ATOM 11026 C C . HIS C 1 527 ? 111.088 24.904 88.684 1.00 67.44 503 HIS C C 1
ATOM 11027 O O . HIS C 1 527 ? 111.606 25.043 89.793 1.00 72.69 503 HIS C O 1
ATOM 11034 N N . ASN C 1 528 ? 110.180 23.968 88.427 1.00 68.95 504 ASN C N 1
ATOM 11035 C CA . ASN C 1 528 ? 109.727 23.043 89.461 1.00 67.10 504 ASN C CA 1
ATOM 11036 C C . ASN C 1 528 ? 110.693 21.887 89.707 1.00 58.78 504 ASN C C 1
ATOM 11037 O O . ASN C 1 528 ? 110.454 21.044 90.571 1.00 56.58 504 ASN C O 1
ATOM 11042 N N . PHE C 1 529 ? 111.783 21.850 88.948 1.00 56.70 505 PHE C N 1
ATOM 11043 C CA . PHE C 1 529 ? 112.781 20.799 89.112 1.00 56.64 505 PHE C CA 1
ATOM 11044 C C . PHE C 1 529 ? 114.195 21.279 88.805 1.00 57.19 505 PHE C C 1
ATOM 11045 O O . PHE C 1 529 ? 114.389 22.330 88.194 1.00 66.12 505 PHE C O 1
ATOM 11053 N N . HIS C 1 530 ? 115.179 20.497 89.236 1.00 49.99 506 HIS C N 1
ATOM 11054 C CA . HIS C 1 530 ? 116.574 20.782 88.932 1.00 45.27 506 HIS C CA 1
ATOM 11055 C C . HIS C 1 530 ? 117.118 19.746 87.957 1.00 52.48 506 HIS C C 1
ATOM 11056 O O . HIS C 1 530 ? 117.291 18.578 88.308 1.00 52.84 506 HIS C O 1
ATOM 11063 N N . GLN C 1 531 ? 117.379 20.182 86.729 1.00 57.62 507 GLN C N 1
ATOM 11064 C CA . GLN C 1 531 ? 117.900 19.302 85.689 1.00 56.68 507 GLN C CA 1
ATOM 11065 C C . GLN C 1 531 ? 119.303 18.816 86.042 1.00 56.81 507 GLN C C 1
ATOM 11066 O O . GLN C 1 531 ? 120.204 19.617 86.287 1.00 60.39 507 GLN C O 1
ATOM 11072 N N . LEU C 1 532 ? 119.481 17.498 86.065 1.00 52.49 508 LEU C N 1
ATOM 11073 C CA . LEU C 1 532 ? 120.737 16.899 86.508 1.00 59.12 508 LEU C CA 1
ATOM 11074 C C . LEU C 1 532 ? 121.770 16.783 85.393 1.00 58.24 508 LEU C C 1
ATOM 11075 O O . LEU C 1 532 ? 122.973 16.746 85.654 1.00 52.37 508 LEU C O 1
ATOM 11080 N N . SER C 1 533 ? 121.299 16.721 84.152 1.00 58.47 509 SER C N 1
ATOM 11081 C CA . SER C 1 533 ? 122.191 16.620 83.004 1.00 59.86 509 SER C CA 1
ATOM 11082 C C . SER C 1 533 ? 121.524 17.152 81.743 1.00 61.01 509 SER C C 1
ATOM 11083 O O . SER C 1 533 ? 120.297 17.167 81.640 1.00 63.30 509 SER C O 1
ATOM 11086 N N . ASP C 1 534 ? 122.339 17.590 80.789 1.00 62.46 510 ASP C N 1
ATOM 11087 C CA . ASP C 1 534 ? 121.836 18.121 79.527 1.00 66.90 510 ASP C CA 1
ATOM 11088 C C . ASP C 1 534 ? 121.050 17.056 78.766 1.00 59.39 510 ASP C C 1
ATOM 11089 O O . ASP C 1 534 ? 121.444 15.890 78.742 1.00 66.26 510 ASP C O 1
ATOM 11094 N N . PRO C 1 535 ? 119.930 17.457 78.146 1.00 50.84 511 PRO C N 1
ATOM 11095 C CA . PRO C 1 535 ? 119.032 16.515 77.469 1.00 57.09 511 PRO C CA 1
ATOM 11096 C C . PRO C 1 535 ? 119.670 15.844 76.257 1.00 55.32 511 PRO C C 1
ATOM 11097 O O . PRO C 1 535 ? 120.400 16.482 75.500 1.00 64.93 511 PRO C O 1
ATOM 11101 N N . LEU C 1 536 ? 119.388 14.556 76.089 1.00 53.41 512 LEU C N 1
ATOM 11102 C CA . LEU C 1 536 ? 119.878 13.794 74.948 1.00 54.79 512 LEU C CA 1
ATOM 11103 C C . LEU C 1 536 ? 118.722 13.472 74.007 1.00 58.31 512 LEU C C 1
ATOM 11104 O O . LEU C 1 536 ? 117.591 13.286 74.455 1.00 60.93 512 LEU C O 1
ATOM 11109 N N . PRO C 1 537 ? 119.002 13.413 72.695 1.00 57.20 513 PRO C N 1
ATOM 11110 C CA . PRO C 1 537 ? 117.967 13.081 71.709 1.00 59.63 513 PRO C CA 1
ATOM 11111 C C . PRO C 1 537 ? 117.420 11.670 71.912 1.00 57.70 513 PRO C C 1
ATOM 11112 O O . PRO C 1 537 ? 118.185 10.705 71.931 1.00 58.02 513 PRO C O 1
ATOM 11116 N N . CYS C 1 538 ? 116.105 11.562 72.066 1.00 51.49 514 CYS C N 1
ATOM 11117 C CA . CYS C 1 538 ? 115.464 10.276 72.316 1.00 50.86 514 CYS C CA 1
ATOM 11118 C C . CYS C 1 538 ? 114.971 9.631 71.024 1.00 49.37 514 CYS C C 1
ATOM 11119 O O . CYS C 1 538 ? 115.644 8.773 70.451 1.00 48.09 514 CYS C O 1
ATOM 11122 N N . PHE C 1 539 ? 113.793 10.047 70.571 1.00 48.56 515 PHE C N 1
ATOM 11123 C CA . PHE C 1 539 ? 113.196 9.498 69.358 1.00 46.38 515 PHE C CA 1
ATOM 11124 C C . PHE C 1 539 ? 113.108 10.559 68.266 1.00 50.77 515 PHE C C 1
ATOM 11125 O O . PHE C 1 539 ? 113.021 11.752 68.554 1.00 51.75 515 PHE C O 1
ATOM 11133 N N . THR C 1 540 ? 113.128 10.116 67.013 1.00 49.67 516 THR C N 1
ATOM 11134 C CA . THR C 1 540 ? 113.086 11.033 65.878 1.00 50.16 516 THR C CA 1
ATOM 11135 C C . THR C 1 540 ? 112.185 10.508 64.765 1.00 44.31 516 THR C C 1
ATOM 11136 O O . THR C 1 540 ? 112.299 9.354 64.352 1.00 49.40 516 THR C O 1
ATOM 11140 N N . PHE C 1 541 ? 111.289 11.364 64.285 1.00 41.27 517 PHE C N 1
ATOM 11141 C CA . PHE C 1 541 ? 110.405 11.014 63.181 1.00 58.97 517 PHE C CA 1
ATOM 11142 C C . PHE C 1 541 ? 110.515 12.055 62.074 1.00 59.31 517 PHE C C 1
ATOM 11143 O O . PHE C 1 541 ? 110.569 13.253 62.346 1.00 51.43 517 PHE C O 1
ATOM 11151 N N . HIS C 1 542 ? 110.555 11.596 60.827 1.00 60.06 518 HIS C N 1
ATOM 11152 C CA . HIS C 1 542 ? 110.643 12.505 59.688 1.00 66.99 518 HIS C CA 1
ATOM 11153 C C . HIS C 1 542 ? 109.548 12.229 58.663 1.00 61.60 518 HIS C C 1
ATOM 11154 O O . HIS C 1 542 ? 109.210 11.076 58.392 1.00 60.87 518 HIS C O 1
ATOM 11161 N N . HIS C 1 543 ? 108.994 13.297 58.097 1.00 61.56 519 HIS C N 1
ATOM 11162 C CA . HIS C 1 543 ? 107.921 13.175 57.117 1.00 64.86 519 HIS C CA 1
ATOM 11163 C C . HIS C 1 543 ? 108.239 13.957 55.845 1.00 63.08 519 HIS C C 1
ATOM 11164 O O . HIS C 1 543 ? 108.758 15.071 55.914 1.00 72.72 519 HIS C O 1
ATOM 11171 N N . PRO C 1 544 ? 107.932 13.373 54.674 1.00 54.59 520 PRO C N 1
ATOM 11172 C CA . PRO C 1 544 ? 107.325 12.045 54.508 1.00 67.66 520 PRO C CA 1
ATOM 11173 C C . PRO C 1 544 ? 108.317 10.906 54.748 1.00 71.45 520 PRO C C 1
ATOM 11174 O O . PRO C 1 544 ? 109.477 10.994 54.347 1.00 65.77 520 PRO C O 1
ATOM 11178 N N . ASN C 1 545 ? 107.850 9.849 55.405 1.00 76.95 521 ASN C N 1
ATOM 11179 C CA . ASN C 1 545 ? 108.701 8.718 55.754 1.00 75.73 521 ASN C CA 1
ATOM 11180 C C . ASN C 1 545 ? 108.945 7.790 54.568 1.00 78.82 521 ASN C C 1
ATOM 11181 O O . ASN C 1 545 ? 108.074 7.006 54.191 1.00 73.73 521 ASN C O 1
ATOM 11186 N N . LYS C 1 546 ? 110.137 7.882 53.986 1.00 91.22 522 LYS C N 1
ATOM 11187 C CA . LYS C 1 546 ? 110.488 7.067 52.828 1.00 99.95 522 LYS C CA 1
ATOM 11188 C C . LYS C 1 546 ? 111.203 5.779 53.225 1.00 103.30 522 LYS C C 1
ATOM 11189 O O . LYS C 1 546 ? 112.001 5.242 52.456 1.00 105.90 522 LYS C O 1
ATOM 11195 N N . ASP C 1 547 ? 110.915 5.287 54.426 1.00 98.07 523 ASP C N 1
ATOM 11196 C CA . ASP C 1 547 ? 111.491 4.031 54.892 1.00 103.08 523 ASP C CA 1
ATOM 11197 C C . ASP C 1 547 ? 110.941 2.851 54.101 1.00 103.17 523 ASP C C 1
ATOM 11198 O O . ASP C 1 547 ? 109.905 2.961 53.445 1.00 93.50 523 ASP C O 1
ATOM 11203 N N . ASP C 1 548 ? 111.646 1.725 54.166 1.00 105.91 524 ASP C N 1
ATOM 11204 C CA . ASP C 1 548 ? 111.220 0.505 53.489 1.00 107.35 524 ASP C CA 1
ATOM 11205 C C . ASP C 1 548 ? 109.864 0.062 54.025 1.00 101.53 524 ASP C C 1
ATOM 11206 O O . ASP C 1 548 ? 108.985 -0.348 53.267 1.00 91.19 524 ASP C O 1
ATOM 11211 N N . VAL C 1 549 ? 109.708 0.151 55.342 1.00 105.40 525 VAL C N 1
ATOM 11212 C CA . VAL C 1 549 ? 108.426 -0.093 55.990 1.00 106.66 525 VAL C CA 1
ATOM 11213 C C . VAL C 1 549 ? 108.302 0.830 57.202 1.00 92.68 525 VAL C C 1
ATOM 11214 O O . VAL C 1 549 ? 109.290 1.114 57.881 1.00 85.40 525 VAL C O 1
ATOM 11218 N N . ILE C 1 550 ? 107.094 1.319 57.457 1.00 75.07 526 ILE C N 1
ATOM 11219 C CA . ILE C 1 550 ? 106.881 2.285 58.527 1.00 84.88 526 ILE C CA 1
ATOM 11220 C C . ILE C 1 550 ? 106.595 1.615 59.869 1.00 73.82 526 ILE C C 1
ATOM 11221 O O . ILE C 1 550 ? 105.531 1.030 60.070 1.00 59.21 526 ILE C O 1
ATOM 11226 N N . ASP C 1 551 ? 107.557 1.708 60.781 1.00 68.96 527 ASP C N 1
ATOM 11227 C CA . ASP C 1 551 ? 107.394 1.180 62.129 1.00 60.41 527 ASP C CA 1
ATOM 11228 C C . ASP C 1 551 ? 107.687 2.270 63.153 1.00 63.47 527 ASP C C 1
ATOM 11229 O O . ASP C 1 551 ? 108.822 2.731 63.274 1.00 56.25 527 ASP C O 1
ATOM 11234 N N . ASN C 1 552 ? 106.658 2.681 63.885 1.00 58.62 528 ASN C N 1
ATOM 11235 C CA . ASN C 1 552 ? 106.803 3.749 64.867 1.00 55.80 528 ASN C CA 1
ATOM 11236 C C . ASN C 1 552 ? 107.175 3.238 66.257 1.00 54.09 528 ASN C C 1
ATOM 11237 O O . ASN C 1 552 ? 107.108 3.978 67.238 1.00 42.24 528 ASN C O 1
ATOM 11242 N N . ASN C 1 553 ? 107.564 1.970 66.333 1.00 47.87 529 ASN C N 1
ATOM 11243 C CA . ASN C 1 553 ? 108.061 1.395 67.577 1.00 43.87 529 ASN C CA 1
ATOM 11244 C C . ASN C 1 553 ? 109.546 1.694 67.752 1.00 47.21 529 ASN C C 1
ATOM 11245 O O . ASN C 1 553 ? 110.364 1.316 66.915 1.00 63.83 529 ASN C O 1
ATOM 11250 N N . ARG C 1 554 ? 109.891 2.375 68.841 1.00 41.65 530 ARG C N 1
ATOM 11251 C CA . ARG C 1 554 ? 111.266 2.815 69.051 1.00 51.05 530 ARG C CA 1
ATOM 11252 C C . ARG C 1 554 ? 111.859 2.325 70.372 1.00 44.61 530 ARG C C 1
ATOM 11253 O O . ARG C 1 554 ? 111.137 1.878 71.264 1.00 54.02 530 ARG C O 1
ATOM 11261 N N . TYR C 1 555 ? 113.181 2.418 70.479 1.00 45.59 531 TYR C N 1
ATOM 11262 C CA . TYR C 1 555 ? 113.904 2.013 71.681 1.00 42.15 531 TYR C CA 1
ATOM 11263 C C . TYR C 1 555 ? 115.302 2.624 71.696 1.00 42.51 531 TYR C C 1
ATOM 11264 O O . TYR C 1 555 ? 115.972 2.683 70.665 1.00 50.78 531 TYR C O 1
ATOM 11273 N N . CYS C 1 556 ? 115.736 3.080 72.868 1.00 37.78 532 CYS C N 1
ATOM 11274 C CA . CYS C 1 556 ? 117.054 3.690 73.006 1.00 42.16 532 CYS C CA 1
ATOM 11275 C C . CYS C 1 556 ? 117.558 3.639 74.445 1.00 53.29 532 CYS C C 1
ATOM 11276 O O . CYS C 1 556 ? 116.772 3.511 75.384 1.00 54.35 532 CYS C O 1
ATOM 11279 N N . CYS C 1 557 ? 118.874 3.739 74.608 1.00 48.67 533 CYS C N 1
ATOM 11280 C CA . CYS C 1 557 ? 119.481 3.823 75.932 1.00 44.55 533 CYS C CA 1
ATOM 11281 C C . CYS C 1 557 ? 120.283 5.110 76.066 1.00 49.13 533 CYS C C 1
ATOM 11282 O O . CYS C 1 557 ? 121.338 5.262 75.450 1.00 62.39 533 CYS C O 1
ATOM 11285 N N . LEU C 1 558 ? 119.777 6.036 76.873 1.00 47.70 534 LEU C N 1
ATOM 11286 C CA . LEU C 1 558 ? 120.445 7.314 77.085 1.00 47.66 534 LEU C CA 1
ATOM 11287 C C . LEU C 1 558 ? 121.219 7.301 78.398 1.00 47.87 534 LEU C C 1
ATOM 11288 O O . LEU C 1 558 ? 120.694 6.887 79.430 1.00 57.31 534 LEU C O 1
ATOM 11293 N N . GLN C 1 559 ? 122.468 7.754 78.356 1.00 51.90 535 GLN C N 1
ATOM 11294 C CA . GLN C 1 559 ? 123.310 7.772 79.547 1.00 50.98 535 GLN C CA 1
ATOM 11295 C C . GLN C 1 559 ? 123.697 9.195 79.941 1.00 52.21 535 GLN C C 1
ATOM 11296 O O . GLN C 1 559 ? 123.948 10.042 79.083 1.00 55.62 535 GLN C O 1
ATOM 11302 N N . TYR C 1 560 ? 123.740 9.449 81.246 1.00 56.73 536 TYR C N 1
ATOM 11303 C CA . TYR C 1 560 ? 124.082 10.769 81.763 1.00 55.59 536 TYR C CA 1
ATOM 11304 C C . TYR C 1 560 ? 125.069 10.650 82.917 1.00 57.41 536 TYR C C 1
ATOM 11305 O O . TYR C 1 560 ? 125.043 9.675 83.667 1.00 56.28 536 TYR C O 1
ATOM 11314 N N . ARG C 1 561 ? 125.937 11.647 83.059 1.00 64.50 537 ARG C N 1
ATOM 11315 C CA . ARG C 1 561 ? 126.916 11.652 84.140 1.00 65.10 537 ARG C CA 1
ATOM 11316 C C . ARG C 1 561 ? 126.436 12.498 85.315 1.00 65.65 537 ARG C C 1
ATOM 11317 O O . ARG C 1 561 ? 126.079 13.664 85.148 1.00 67.13 537 ARG C O 1
ATOM 11325 N N . VAL C 1 562 ? 126.429 11.903 86.503 1.00 65.72 538 VAL C N 1
ATOM 11326 C CA . VAL C 1 562 ? 126.022 12.613 87.708 1.00 78.77 538 VAL C CA 1
ATOM 11327 C C . VAL C 1 562 ? 127.193 13.419 88.260 1.00 85.38 538 VAL C C 1
ATOM 11328 O O . VAL C 1 562 ? 128.193 12.854 88.706 1.00 80.85 538 VAL C O 1
ATOM 11332 N N . ASP C 1 563 ? 127.064 14.741 88.227 1.00 83.85 539 ASP C N 1
ATOM 11333 C CA . ASP C 1 563 ? 128.142 15.627 88.653 1.00 83.77 539 ASP C CA 1
ATOM 11334 C C . ASP C 1 563 ? 128.048 15.973 90.136 1.00 87.46 539 ASP C C 1
ATOM 11335 O O . ASP C 1 563 ? 129.040 16.354 90.757 1.00 90.61 539 ASP C O 1
ATOM 11340 N N . LEU C 1 564 ? 126.851 15.838 90.698 1.00 87.76 540 LEU C N 1
ATOM 11341 C CA . LEU C 1 564 ? 126.617 16.197 92.092 1.00 84.87 540 LEU C CA 1
ATOM 11342 C C . LEU C 1 564 ? 126.024 15.028 92.871 1.00 80.29 540 LEU C C 1
ATOM 11343 O O . LEU C 1 564 ? 125.831 13.942 92.327 1.00 81.94 540 LEU C O 1
ATOM 11348 N N . ASN C 1 565 ? 125.742 15.256 94.149 1.00 79.19 541 ASN C N 1
ATOM 11349 C CA . ASN C 1 565 ? 125.052 14.268 94.969 1.00 82.26 541 ASN C CA 1
ATOM 11350 C C . ASN C 1 565 ? 123.584 14.636 95.132 1.00 82.15 541 ASN C C 1
ATOM 11351 O O . ASN C 1 565 ? 123.249 15.592 95.831 1.00 88.04 541 ASN C O 1
ATOM 11356 N N . THR C 1 566 ? 122.710 13.874 94.483 1.00 70.01 542 THR C N 1
ATOM 11357 C CA . THR C 1 566 ? 121.289 14.192 94.474 1.00 75.68 542 THR C CA 1
ATOM 11358 C C . THR C 1 566 ? 120.421 12.941 94.386 1.00 69.52 542 THR C C 1
ATOM 11359 O O . THR C 1 566 ? 120.914 11.819 94.499 1.00 67.55 542 THR C O 1
ATOM 11363 N N . VAL C 1 567 ? 119.123 13.148 94.182 1.00 67.37 543 VAL C N 1
ATOM 11364 C CA . VAL C 1 567 ? 118.169 12.049 94.095 1.00 61.01 543 VAL C CA 1
ATOM 11365 C C . VAL C 1 567 ? 117.392 12.092 92.783 1.00 56.87 543 VAL C C 1
ATOM 11366 O O . VAL C 1 567 ? 116.741 13.089 92.469 1.00 55.16 543 VAL C O 1
ATOM 11370 N N . LEU C 1 568 ? 117.463 11.007 92.019 1.00 50.15 544 LEU C N 1
ATOM 11371 C CA . LEU C 1 568 ? 116.728 10.905 90.764 1.00 46.39 544 LEU C CA 1
ATOM 11372 C C . LEU C 1 568 ? 115.240 10.703 91.032 1.00 50.10 544 LEU C C 1
ATOM 11373 O O . LEU C 1 568 ? 114.848 9.767 91.728 1.00 47.40 544 LEU C O 1
ATOM 11378 N N . HIS C 1 569 ? 114.415 11.585 90.476 1.00 48.06 545 HIS C N 1
ATOM 11379 C CA . HIS C 1 569 ? 112.974 11.525 90.693 1.00 40.02 545 HIS C CA 1
ATOM 11380 C C . HIS C 1 569 ? 112.203 11.255 89.405 1.00 45.14 545 HIS C C 1
ATOM 11381 O O . HIS C 1 569 ? 111.024 10.904 89.441 1.00 50.34 545 HIS C O 1
ATOM 11388 N N . GLY C 1 570 ? 112.871 11.420 88.269 1.00 47.20 546 GLY C N 1
ATOM 11389 C CA . GLY C 1 570 ? 112.241 11.184 86.984 1.00 40.39 546 GLY C CA 1
ATOM 11390 C C . GLY C 1 570 ? 113.026 11.761 85.824 1.00 41.94 546 GLY C C 1
ATOM 11391 O O . GLY C 1 570 ? 114.222 12.027 85.942 1.00 44.81 546 GLY C O 1
ATOM 11392 N N . PHE C 1 571 ? 112.347 11.956 84.698 1.00 47.18 547 PHE C N 1
ATOM 11393 C CA . PHE C 1 571 ? 112.987 12.486 83.500 1.00 39.63 547 PHE C CA 1
ATOM 11394 C C . PHE C 1 571 ? 112.127 13.553 82.833 1.00 43.19 547 PHE C C 1
ATOM 11395 O O . PHE C 1 571 ? 110.945 13.333 82.566 1.00 42.53 547 PHE C O 1
ATOM 11403 N N . ALA C 1 572 ? 112.728 14.708 82.567 1.00 46.09 548 ALA C N 1
ATOM 11404 C CA . ALA C 1 572 ? 112.044 15.777 81.852 1.00 41.61 548 ALA C CA 1
ATOM 11405 C C . ALA C 1 572 ? 112.126 15.537 80.351 1.00 43.16 548 ALA C C 1
ATOM 11406 O O . ALA C 1 572 ? 113.184 15.188 79.827 1.00 50.14 548 ALA C O 1
ATOM 11408 N N . GLY C 1 573 ? 111.006 15.722 79.662 1.00 48.08 549 GLY C N 1
ATOM 11409 C CA . GLY C 1 573 ? 110.955 15.499 78.230 1.00 44.43 549 GLY C CA 1
ATOM 11410 C C . GLY C 1 573 ? 110.728 16.773 77.443 1.00 52.12 549 GLY C C 1
ATOM 11411 O O . GLY C 1 573 ? 109.791 17.525 77.711 1.00 47.98 549 GLY C O 1
ATOM 11412 N N . TYR C 1 574 ? 111.596 17.015 76.466 1.00 53.59 550 TYR C N 1
ATOM 11413 C CA . TYR C 1 574 ? 111.482 18.184 75.605 1.00 51.06 550 TYR C CA 1
ATOM 11414 C C . TYR C 1 574 ? 111.378 17.731 74.155 1.00 50.70 550 TYR C C 1
ATOM 11415 O O . TYR C 1 574 ? 111.393 16.533 73.872 1.00 49.56 550 TYR C O 1
ATOM 11424 N N . PHE C 1 575 ? 111.276 18.688 73.239 1.00 60.21 551 PHE C N 1
ATOM 11425 C CA . PHE C 1 575 ? 111.233 18.369 71.816 1.00 63.72 551 PHE C CA 1
ATOM 11426 C C . PHE C 1 575 ? 111.566 19.578 70.949 1.00 67.71 551 PHE C C 1
ATOM 11427 O O . PHE C 1 575 ? 111.351 20.724 71.345 1.00 68.73 551 PHE C O 1
ATOM 11435 N N . ASN C 1 576 ? 112.099 19.308 69.762 1.00 65.62 552 ASN C N 1
ATOM 11436 C CA . ASN C 1 576 ? 112.282 20.335 68.746 1.00 61.01 552 ASN C CA 1
ATOM 11437 C C . ASN C 1 576 ? 111.787 19.831 67.397 1.00 56.18 552 ASN C C 1
ATOM 11438 O O . ASN C 1 576 ? 111.549 18.636 67.227 1.00 56.80 552 ASN C O 1
ATOM 11443 N N . THR C 1 577 ? 111.628 20.738 66.440 1.00 68.57 553 THR C N 1
ATOM 11444 C CA . THR C 1 577 ? 111.123 20.351 65.130 1.00 69.86 553 THR C CA 1
ATOM 11445 C C . THR C 1 577 ? 111.623 21.265 64.018 1.00 66.31 553 THR C C 1
ATOM 11446 O O . THR C 1 577 ? 112.014 22.408 64.260 1.00 60.02 553 THR C O 1
ATOM 11450 N N . VAL C 1 578 ? 111.609 20.745 62.797 1.00 59.77 554 VAL C N 1
ATOM 11451 C CA . VAL C 1 578 ? 111.990 21.518 61.627 1.00 54.94 554 VAL C CA 1
ATOM 11452 C C . VAL C 1 578 ? 110.800 21.628 60.681 1.00 62.99 554 VAL C C 1
ATOM 11453 O O . VAL C 1 578 ? 110.511 20.701 59.923 1.00 65.84 554 VAL C O 1
ATOM 11457 N N . LEU C 1 579 ? 110.105 22.760 60.747 1.00 65.96 555 LEU C N 1
ATOM 11458 C CA . LEU C 1 579 ? 108.964 23.022 59.876 1.00 67.72 555 LEU C CA 1
ATOM 11459 C C . LEU C 1 579 ? 109.426 23.012 58.427 1.00 74.83 555 LEU C C 1
ATOM 11460 O O . LEU C 1 579 ? 108.961 22.214 57.613 1.00 81.08 555 LEU C O 1
ATOM 11465 N N . TYR C 1 580 ? 110.347 23.917 58.120 1.00 76.17 556 TYR C N 1
ATOM 11466 C CA . TYR C 1 580 ? 111.044 23.926 56.845 1.00 73.53 556 TYR C CA 1
ATOM 11467 C C . TYR C 1 580 ? 112.490 24.258 57.179 1.00 82.02 556 TYR C C 1
ATOM 11468 O O . TYR C 1 580 ? 112.800 24.542 58.335 1.00 88.13 556 TYR C O 1
ATOM 11477 N N . LYS C 1 581 ? 113.375 24.215 56.188 1.00 78.25 557 LYS C N 1
ATOM 11478 C CA . LYS C 1 581 ? 114.781 24.526 56.429 1.00 76.49 557 LYS C CA 1
ATOM 11479 C C . LYS C 1 581 ? 114.923 25.920 57.037 1.00 87.51 557 LYS C C 1
ATOM 11480 O O . LYS C 1 581 ? 114.186 26.837 56.670 1.00 92.62 557 LYS C O 1
ATOM 11486 N N . ASP C 1 582 ? 115.843 26.049 57.993 1.00 86.24 558 ASP C N 1
ATOM 11487 C CA . ASP C 1 582 ? 116.091 27.303 58.715 1.00 85.41 558 ASP C CA 1
ATOM 11488 C C . ASP C 1 582 ? 114.976 27.697 59.699 1.00 91.23 558 ASP C C 1
ATOM 11489 O O . ASP C 1 582 ? 115.241 28.324 60.725 1.00 84.46 558 ASP C O 1
ATOM 11494 N N . VAL C 1 583 ? 113.738 27.316 59.393 1.00 86.80 559 VAL C N 1
ATOM 11495 C CA . VAL C 1 583 ? 112.602 27.627 60.258 1.00 79.32 559 VAL C CA 1
ATOM 11496 C C . VAL C 1 583 ? 112.340 26.503 61.259 1.00 74.28 559 VAL C C 1
ATOM 11497 O O . VAL C 1 583 ? 111.909 25.415 60.880 1.00 76.67 559 VAL C O 1
ATOM 11501 N N . THR C 1 584 ? 112.595 26.771 62.537 1.00 74.15 560 THR C N 1
ATOM 11502 C CA . THR C 1 584 ? 112.478 25.741 63.567 1.00 71.78 560 THR C CA 1
ATOM 11503 C C . THR C 1 584 ? 111.652 26.171 64.779 1.00 83.77 560 THR C C 1
ATOM 11504 O O . THR C 1 584 ? 111.436 27.361 65.013 1.00 84.95 560 THR C O 1
ATOM 11508 N N . LEU C 1 585 ? 111.198 25.181 65.543 1.00 89.03 561 LEU C N 1
ATOM 11509 C CA . LEU C 1 585 ? 110.524 25.406 66.818 1.00 73.87 561 LEU C CA 1
ATOM 11510 C C . LEU C 1 585 ? 111.086 24.443 67.859 1.00 64.70 561 LEU C C 1
ATOM 11511 O O . LEU C 1 585 ? 111.121 23.234 67.637 1.00 61.18 561 LEU C O 1
ATOM 11516 N N . SER C 1 586 ? 111.527 24.980 68.992 1.00 69.70 562 SER C N 1
ATOM 11517 C CA . SER C 1 586 ? 112.162 24.162 70.020 1.00 63.79 562 SER C CA 1
ATOM 11518 C C . SER C 1 586 ? 111.803 24.618 71.430 1.00 70.10 562 SER C C 1
ATOM 11519 O O . SER C 1 586 ? 111.566 25.802 71.670 1.00 72.34 562 SER C O 1
ATOM 11522 N N . ILE C 1 587 ? 111.767 23.669 72.362 1.00 71.91 563 ILE C N 1
ATOM 11523 C CA . ILE C 1 587 ? 111.490 23.978 73.760 1.00 69.00 563 ILE C CA 1
ATOM 11524 C C . ILE C 1 587 ? 112.614 23.488 74.668 1.00 65.31 563 ILE C C 1
ATOM 11525 O O . ILE C 1 587 ? 112.487 23.509 75.893 1.00 72.62 563 ILE C O 1
ATOM 11530 N N . CYS C 1 588 ? 113.711 23.045 74.060 1.00 60.35 564 CYS C N 1
ATOM 11531 C CA . CYS C 1 588 ? 114.878 22.594 74.812 1.00 64.34 564 CYS C CA 1
ATOM 11532 C C . CYS C 1 588 ? 115.443 23.733 75.656 1.00 76.88 564 CYS C C 1
ATOM 11533 O O . CYS C 1 588 ? 115.504 24.873 75.196 1.00 77.58 564 CYS C O 1
ATOM 11536 N N . PRO C 1 589 ? 115.850 23.421 76.898 1.00 84.35 565 PRO C N 1
ATOM 11537 C CA . PRO C 1 589 ? 116.348 24.395 77.878 1.00 90.45 565 PRO C CA 1
ATOM 11538 C C . PRO C 1 589 ? 117.430 25.315 77.318 1.00 94.14 565 PRO C C 1
ATOM 11539 O O . PRO C 1 589 ? 117.175 26.501 77.108 1.00 93.90 565 PRO C O 1
ATOM 11543 N N . GLU C 1 590 ? 118.619 24.772 77.079 1.00 93.38 566 GLU C N 1
ATOM 11544 C CA . GLU C 1 590 ? 119.722 25.564 76.546 1.00 98.44 566 GLU C CA 1
ATOM 11545 C C . GLU C 1 590 ? 119.595 25.751 75.037 1.00 98.80 566 GLU C C 1
ATOM 11546 O O . GLU C 1 590 ? 120.388 25.213 74.265 1.00 99.39 566 GLU C O 1
ATOM 11552 N N . SER C 1 591 ? 118.588 26.516 74.627 1.00 101.19 567 SER C N 1
ATOM 11553 C CA . SER C 1 591 ? 118.356 26.799 73.217 1.00 97.04 567 SER C CA 1
ATOM 11554 C C . SER C 1 591 ? 117.575 28.099 73.053 1.00 110.37 567 SER C C 1
ATOM 11555 O O . SER C 1 591 ? 116.477 28.247 73.589 1.00 110.36 567 SER C O 1
ATOM 11558 N N . HIS C 1 592 ? 118.149 29.037 72.306 1.00 120.03 568 HIS C N 1
ATOM 11559 C CA . HIS C 1 592 ? 117.533 30.343 72.100 1.00 117.51 568 HIS C CA 1
ATOM 11560 C C . HIS C 1 592 ? 116.516 30.295 70.965 1.00 112.13 568 HIS C C 1
ATOM 11561 O O . HIS C 1 592 ? 115.907 31.308 70.622 1.00 108.01 568 HIS C O 1
ATOM 11568 N N . SER C 1 593 ? 116.346 29.110 70.385 1.00 109.67 569 SER C N 1
ATOM 11569 C CA . SER C 1 593 ? 115.415 28.903 69.281 1.00 100.90 569 SER C CA 1
ATOM 11570 C C . SER C 1 593 ? 113.986 29.259 69.686 1.00 102.28 569 SER C C 1
ATOM 11571 O O . SER C 1 593 ? 113.561 28.957 70.802 1.00 104.97 569 SER C O 1
ATOM 11574 N N . PRO C 1 594 ? 113.241 29.909 68.777 1.00 91.17 570 PRO C N 1
ATOM 11575 C CA . PRO C 1 594 ? 111.863 30.339 69.042 1.00 94.62 570 PRO C CA 1
ATOM 11576 C C . PRO C 1 594 ? 110.931 29.169 69.345 1.00 89.86 570 PRO C C 1
ATOM 11577 O O . PRO C 1 594 ? 111.192 28.042 68.922 1.00 82.62 570 PRO C O 1
ATOM 11581 N N . GLY C 1 595 ? 109.855 29.444 70.074 1.00 87.01 571 GLY C N 1
ATOM 11582 C CA . GLY C 1 595 ? 108.908 28.415 70.460 1.00 80.65 571 GLY C CA 1
ATOM 11583 C C . GLY C 1 595 ? 109.196 27.875 71.847 1.00 81.89 571 GLY C C 1
ATOM 11584 O O . GLY C 1 595 ? 108.618 26.873 72.266 1.00 83.61 571 GLY C O 1
ATOM 11593 N N . PHE C 1 597 ? 108.382 29.106 74.583 1.00 75.32 573 PHE C N 1
ATOM 11594 C CA . PHE C 1 597 ? 107.235 29.325 75.457 1.00 72.59 573 PHE C CA 1
ATOM 11595 C C . PHE C 1 597 ? 105.946 28.845 74.798 1.00 72.31 573 PHE C C 1
ATOM 11596 O O . PHE C 1 597 ? 104.854 29.292 75.150 1.00 69.74 573 PHE C O 1
ATOM 11604 N N . SER C 1 598 ? 106.080 27.931 73.842 1.00 71.53 574 SER C N 1
ATOM 11605 C CA . SER C 1 598 ? 104.928 27.411 73.114 1.00 74.87 574 SER C CA 1
ATOM 11606 C C . SER C 1 598 ? 104.487 26.053 73.655 1.00 67.93 574 SER C C 1
ATOM 11607 O O . SER C 1 598 ? 103.351 25.630 73.443 1.00 60.26 574 SER C O 1
ATOM 11610 N N . TRP C 1 599 ? 105.395 25.375 74.350 1.00 62.60 575 TRP C N 1
ATOM 11611 C CA . TRP C 1 599 ? 105.092 24.087 74.964 1.00 55.16 575 TRP C CA 1
ATOM 11612 C C . TRP C 1 599 ? 105.717 23.977 76.349 1.00 63.75 575 TRP C C 1
ATOM 11613 O O . TRP C 1 599 ? 106.856 24.393 76.562 1.00 64.82 575 TRP C O 1
ATOM 11624 N N . PHE C 1 600 ? 104.964 23.415 77.288 1.00 60.58 576 PHE C N 1
ATOM 11625 C CA . PHE C 1 600 ? 105.495 23.103 78.608 1.00 62.29 576 PHE C CA 1
ATOM 11626 C C . PHE C 1 600 ? 106.239 21.774 78.541 1.00 56.59 576 PHE C C 1
ATOM 11627 O O . PHE C 1 600 ? 105.886 20.905 77.745 1.00 53.48 576 PHE C O 1
ATOM 11635 N N . PRO C 1 601 ? 107.279 21.612 79.373 1.00 50.72 577 PRO C N 1
ATOM 11636 C CA . PRO C 1 601 ? 108.026 20.349 79.395 1.00 53.71 577 PRO C CA 1
ATOM 11637 C C . PRO C 1 601 ? 107.188 19.208 79.966 1.00 55.61 577 PRO C C 1
ATOM 11638 O O . PRO C 1 601 ? 106.261 19.452 80.738 1.00 52.79 577 PRO C O 1
ATOM 11642 N N . ILE C 1 602 ? 107.510 17.977 79.581 1.00 50.38 578 ILE C N 1
ATOM 11643 C CA . ILE C 1 602 ? 106.801 16.810 80.094 1.00 47.74 578 ILE C CA 1
ATOM 11644 C C . ILE C 1 602 ? 107.668 16.093 81.127 1.00 51.14 578 ILE C C 1
ATOM 11645 O O . ILE C 1 602 ? 108.885 16.276 81.160 1.00 47.30 578 ILE C O 1
ATOM 11650 N N . LEU C 1 603 ? 107.039 15.289 81.979 1.00 50.47 579 LEU C N 1
ATOM 11651 C CA . LEU C 1 603 ? 107.762 14.599 83.042 1.00 44.21 579 LEU C CA 1
ATOM 11652 C C . LEU C 1 603 ? 107.405 13.120 83.119 1.00 46.59 579 LEU C C 1
ATOM 11653 O O . LEU C 1 603 ? 106.237 12.762 83.252 1.00 44.86 579 LEU C O 1
ATOM 11658 N N . PHE C 1 604 ? 108.421 12.268 83.034 1.00 46.56 580 PHE C N 1
ATOM 11659 C CA . PHE C 1 604 ? 108.240 10.835 83.230 1.00 43.55 580 PHE C CA 1
ATOM 11660 C C . PHE C 1 604 ? 108.749 10.438 84.610 1.00 45.98 580 PHE C C 1
ATOM 11661 O O . PHE C 1 604 ? 109.955 10.302 84.814 1.00 50.46 580 PHE C O 1
ATOM 11669 N N . PRO C 1 605 ? 107.825 10.256 85.564 1.00 41.66 581 PRO C N 1
ATOM 11670 C CA . PRO C 1 605 ? 108.164 9.967 86.961 1.00 40.26 581 PRO C CA 1
ATOM 11671 C C . PRO C 1 605 ? 108.777 8.585 87.137 1.00 42.48 581 PRO C C 1
ATOM 11672 O O . PRO C 1 605 ? 108.710 7.753 86.233 1.00 39.07 581 PRO C O 1
ATOM 11676 N N . ILE C 1 606 ? 109.373 8.354 88.301 1.00 48.27 582 ILE C N 1
ATOM 11677 C CA . ILE C 1 606 ? 109.890 7.040 88.652 1.00 45.89 582 ILE C CA 1
ATOM 11678 C C . ILE C 1 606 ? 109.283 6.623 89.992 1.00 41.46 582 ILE C C 1
ATOM 11679 O O . ILE C 1 606 ? 108.978 7.472 90.831 1.00 44.99 582 ILE C O 1
ATOM 11684 N N . LYS C 1 607 ? 109.078 5.324 90.180 1.00 42.30 583 LYS C N 1
ATOM 11685 C CA . LYS C 1 607 ? 108.456 4.824 91.403 1.00 39.19 583 LYS C CA 1
ATOM 11686 C C . LYS C 1 607 ? 109.385 4.965 92.600 1.00 42.94 583 LYS C C 1
ATOM 11687 O O . LYS C 1 607 ? 109.032 5.584 93.603 1.00 45.97 583 LYS C O 1
ATOM 11693 N N . GLN C 1 608 ? 110.573 4.382 92.485 1.00 44.66 584 GLN C N 1
ATOM 11694 C CA . GLN C 1 608 ? 111.560 4.424 93.554 1.00 48.15 584 GLN C CA 1
ATOM 11695 C C . GLN C 1 608 ? 112.611 5.491 93.272 1.00 45.35 584 GLN C C 1
ATOM 11696 O O . GLN C 1 608 ? 113.444 5.321 92.381 1.00 56.13 584 GLN C O 1
ATOM 11702 N N . PRO C 1 609 ? 112.571 6.600 94.028 1.00 44.10 585 PRO C N 1
ATOM 11703 C CA . PRO C 1 609 ? 113.571 7.664 93.896 1.00 47.70 585 PRO C CA 1
ATOM 11704 C C . PRO C 1 609 ? 114.971 7.117 94.138 1.00 45.01 585 PRO C C 1
ATOM 11705 O O . PRO C 1 609 ? 115.175 6.350 95.079 1.00 49.02 585 PRO C O 1
ATOM 11709 N N . ILE C 1 610 ? 115.920 7.503 93.293 1.00 45.01 586 ILE C N 1
ATOM 11710 C CA . ILE C 1 610 ? 117.269 6.959 93.370 1.00 46.89 586 ILE C CA 1
ATOM 11711 C C . ILE C 1 610 ? 118.284 7.990 93.852 1.00 51.23 586 ILE C C 1
ATOM 11712 O O . ILE C 1 610 ? 118.656 8.897 93.107 1.00 52.53 586 ILE C O 1
ATOM 11717 N N . PRO C 1 611 ? 118.731 7.854 95.109 1.00 51.19 587 PRO C N 1
ATOM 11718 C CA . PRO C 1 611 ? 119.808 8.697 95.635 1.00 58.20 587 PRO C CA 1
ATOM 11719 C C . PRO C 1 611 ? 121.131 8.333 94.969 1.00 57.76 587 PRO C C 1
ATOM 11720 O O . PRO C 1 611 ? 121.495 7.157 94.927 1.00 51.37 587 PRO C O 1
ATOM 11732 N N . ARG C 1 613 ? 125.426 9.311 94.066 1.00 77.77 589 ARG C N 1
ATOM 11733 C CA . ARG C 1 613 ? 126.662 10.014 94.376 1.00 77.75 589 ARG C CA 1
ATOM 11734 C C . ARG C 1 613 ? 127.234 10.605 93.094 1.00 76.97 589 ARG C C 1
ATOM 11735 O O . ARG C 1 613 ? 126.880 10.176 91.996 1.00 75.68 589 ARG C O 1
ATOM 11743 N N . GLU C 1 614 ? 128.118 11.587 93.232 1.00 82.09 590 GLU C N 1
ATOM 11744 C CA . GLU C 1 614 ? 128.791 12.154 92.070 1.00 82.18 590 GLU C CA 1
ATOM 11745 C C . GLU C 1 614 ? 129.802 11.157 91.514 1.00 76.95 590 GLU C C 1
ATOM 11746 O O . GLU C 1 614 ? 130.470 10.450 92.268 1.00 82.79 590 GLU C O 1
ATOM 11752 N N . GLY C 1 615 ? 129.903 11.099 90.191 1.00 69.66 591 GLY C N 1
ATOM 11753 C CA . GLY C 1 615 ? 130.778 10.143 89.540 1.00 77.46 591 GLY C CA 1
ATOM 11754 C C . GLY C 1 615 ? 130.008 8.936 89.042 1.00 81.32 591 GLY C C 1
ATOM 11755 O O . GLY C 1 615 ? 130.575 8.037 88.421 1.00 77.53 591 GLY C O 1
ATOM 11756 N N . ASP C 1 616 ? 128.708 8.917 89.320 1.00 77.88 592 ASP C N 1
ATOM 11757 C CA . ASP C 1 616 ? 127.841 7.838 88.861 1.00 67.34 592 ASP C CA 1
ATOM 11758 C C . ASP C 1 616 ? 127.331 8.104 87.450 1.00 66.29 592 ASP C C 1
ATOM 11759 O O . ASP C 1 616 ? 127.538 9.183 86.895 1.00 66.25 592 ASP C O 1
ATOM 11764 N N . THR C 1 617 ? 126.663 7.109 86.878 1.00 61.07 593 THR C N 1
ATOM 11765 C CA . THR C 1 617 ? 126.090 7.232 85.544 1.00 57.73 593 THR C CA 1
ATOM 11766 C C . THR C 1 617 ? 124.636 6.770 85.535 1.00 58.26 593 THR C C 1
ATOM 11767 O O . THR C 1 617 ? 124.271 5.831 86.242 1.00 58.83 593 THR C O 1
ATOM 11771 N N . VAL C 1 618 ? 123.809 7.439 84.737 1.00 59.59 594 VAL C N 1
ATOM 11772 C CA . VAL C 1 618 ? 122.384 7.129 84.677 1.00 51.29 594 VAL C CA 1
ATOM 11773 C C . VAL C 1 618 ? 121.966 6.674 83.286 1.00 53.28 594 VAL C C 1
ATOM 11774 O O . VAL C 1 618 ? 121.759 7.498 82.395 1.00 61.59 594 VAL C O 1
ATOM 11778 N N . CYS C 1 619 ? 121.839 5.365 83.099 1.00 46.48 595 CYS C N 1
ATOM 11779 C CA . CYS C 1 619 ? 121.348 4.838 81.832 1.00 53.78 595 CYS C CA 1
ATOM 11780 C C . CYS C 1 619 ? 119.855 4.555 81.925 1.00 61.70 595 CYS C C 1
ATOM 11781 O O . CYS C 1 619 ? 119.413 3.780 82.773 1.00 58.70 595 CYS C O 1
ATOM 11784 N N . VAL C 1 620 ? 119.082 5.196 81.055 1.00 53.01 596 VAL C N 1
ATOM 11785 C CA . VAL C 1 620 ? 117.638 5.007 81.037 1.00 48.52 596 VAL C CA 1
ATOM 11786 C C . VAL C 1 620 ? 117.176 4.320 79.755 1.00 49.68 596 VAL C C 1
ATOM 11787 O O . VAL C 1 620 ? 117.439 4.794 78.650 1.00 52.38 596 VAL C O 1
ATOM 11791 N N . ARG C 1 621 ? 116.499 3.187 79.912 1.00 43.71 597 ARG C N 1
ATOM 11792 C CA . ARG C 1 621 ? 115.917 2.486 78.778 1.00 47.73 597 ARG C CA 1
ATOM 11793 C C . ARG C 1 621 ? 114.542 3.069 78.484 1.00 41.41 597 ARG C C 1
ATOM 11794 O O . ARG C 1 621 ? 113.685 3.115 79.363 1.00 45.85 597 ARG C O 1
ATOM 11802 N N . PHE C 1 622 ? 114.333 3.517 77.251 1.00 39.57 598 PHE C N 1
ATOM 11803 C CA . PHE C 1 622 ? 113.066 4.135 76.882 1.00 38.19 598 PHE C CA 1
ATOM 11804 C C . PHE C 1 622 ? 112.458 3.478 75.647 1.00 38.89 598 PHE C C 1
ATOM 11805 O O . PHE C 1 622 ? 113.112 3.352 74.612 1.00 40.63 598 PHE C O 1
ATOM 11813 N N . TRP C 1 623 ? 111.201 3.062 75.764 1.00 44.52 599 TRP C N 1
ATOM 11814 C CA . TRP C 1 623 ? 110.503 2.404 74.667 1.00 41.21 599 TRP C CA 1
ATOM 11815 C C . TRP C 1 623 ? 109.317 3.223 74.171 1.00 43.21 599 TRP C C 1
ATOM 11816 O O . TRP C 1 623 ? 108.674 3.937 74.940 1.00 48.27 599 TRP C O 1
ATOM 11827 N N . ARG C 1 624 ? 109.037 3.111 72.877 1.00 38.53 600 ARG C N 1
ATOM 11828 C CA . ARG C 1 624 ? 107.792 3.608 72.309 1.00 42.92 600 ARG C CA 1
ATOM 11829 C C . ARG C 1 624 ? 107.095 2.441 71.626 1.00 46.09 600 ARG C C 1
ATOM 11830 O O . ARG C 1 624 ? 107.655 1.819 70.725 1.00 52.07 600 ARG C O 1
ATOM 11838 N N . CYS C 1 625 ? 105.876 2.137 72.059 1.00 42.65 601 CYS C N 1
ATOM 11839 C CA . CYS C 1 625 ? 105.191 0.940 71.587 1.00 45.54 601 CYS C CA 1
ATOM 11840 C C . CYS C 1 625 ? 103.907 1.250 70.823 1.00 48.66 601 CYS C C 1
ATOM 11841 O O . CYS C 1 625 ? 103.220 2.229 71.110 1.00 52.91 601 CYS C O 1
ATOM 11844 N N . ASN C 1 626 ? 103.594 0.398 69.852 1.00 47.47 602 ASN C N 1
ATOM 11845 C CA . ASN C 1 626 ? 102.416 0.571 69.010 1.00 47.29 602 ASN C CA 1
ATOM 11846 C C . ASN C 1 626 ? 101.805 -0.782 68.660 1.00 49.36 602 ASN C C 1
ATOM 11847 O O . ASN C 1 626 ? 102.304 -1.488 67.783 1.00 56.74 602 ASN C O 1
ATOM 11852 N N . ASN C 1 627 ? 100.722 -1.139 69.344 1.00 45.61 603 ASN C N 1
ATOM 11853 C CA . ASN C 1 627 ? 100.069 -2.424 69.112 1.00 48.59 603 ASN C CA 1
ATOM 11854 C C . ASN C 1 627 ? 98.933 -2.338 68.095 1.00 50.69 603 ASN C C 1
ATOM 11855 O O . ASN C 1 627 ? 98.141 -3.269 67.956 1.00 52.30 603 ASN C O 1
ATOM 11860 N N . GLY C 1 628 ? 98.858 -1.214 67.389 1.00 48.32 604 GLY C N 1
ATOM 11861 C CA . GLY C 1 628 ? 97.849 -1.028 66.362 1.00 52.66 604 GLY C CA 1
ATOM 11862 C C . GLY C 1 628 ? 96.564 -0.412 66.879 1.00 46.43 604 GLY C C 1
ATOM 11863 O O . GLY C 1 628 ? 95.791 0.165 66.114 1.00 48.31 604 GLY C O 1
ATOM 11864 N N . LYS C 1 629 ? 96.332 -0.536 68.181 1.00 54.28 605 LYS C N 1
ATOM 11865 C CA . LYS C 1 629 ? 95.135 0.020 68.801 1.00 50.58 605 LYS C CA 1
ATOM 11866 C C . LYS C 1 629 ? 95.490 1.185 69.718 1.00 48.08 605 LYS C C 1
ATOM 11867 O O . LYS C 1 629 ? 94.772 2.183 69.779 1.00 46.89 605 LYS C O 1
ATOM 11873 N N . LYS C 1 630 ? 96.604 1.048 70.430 1.00 42.98 606 LYS C N 1
ATOM 11874 C CA . LYS C 1 630 ? 97.059 2.074 71.359 1.00 44.60 606 LYS C CA 1
ATOM 11875 C C . LYS C 1 630 ? 98.555 2.334 71.204 1.00 47.16 606 LYS C C 1
ATOM 11876 O O . LYS C 1 630 ? 99.303 1.471 70.745 1.00 38.51 606 LYS C O 1
ATOM 11882 N N . VAL C 1 631 ? 98.983 3.531 71.588 1.00 43.44 607 VAL C N 1
ATOM 11883 C CA . VAL C 1 631 ? 100.398 3.876 71.590 1.00 45.25 607 VAL C CA 1
ATOM 11884 C C . VAL C 1 631 ? 100.791 4.357 72.980 1.00 46.27 607 VAL C C 1
ATOM 11885 O O . VAL C 1 631 ? 100.108 5.194 73.567 1.00 53.40 607 VAL C O 1
ATOM 11889 N N . TRP C 1 632 ? 101.884 3.823 73.514 1.00 48.46 608 TRP C N 1
ATOM 11890 C CA . TRP C 1 632 ? 102.314 4.189 74.858 1.00 45.76 608 TRP C CA 1
ATOM 11891 C C . TRP C 1 632 ? 103.832 4.200 74.994 1.00 39.05 608 TRP C C 1
ATOM 11892 O O . TRP C 1 632 ? 104.554 3.819 74.072 1.00 38.18 608 TRP C O 1
ATOM 11903 N N . TYR C 1 633 ? 104.307 4.641 76.154 1.00 35.24 609 TYR C N 1
ATOM 11904 C CA . TYR C 1 633 ? 105.735 4.666 76.442 1.00 37.16 609 TYR C CA 1
ATOM 11905 C C . TYR C 1 633 ? 106.069 3.758 77.617 1.00 41.08 609 TYR C C 1
ATOM 11906 O O . TYR C 1 633 ? 105.336 3.708 78.605 1.00 41.73 609 TYR C O 1
ATOM 11915 N N . GLU C 1 634 ? 107.180 3.039 77.502 1.00 41.27 610 GLU C N 1
ATOM 11916 C CA . GLU C 1 634 ? 107.698 2.243 78.606 1.00 36.87 610 GLU C CA 1
ATOM 11917 C C . GLU C 1 634 ? 109.116 2.702 78.909 1.00 37.42 610 GLU C C 1
ATOM 11918 O O . GLU C 1 634 ? 109.901 2.949 77.994 1.00 40.20 610 GLU C O 1
ATOM 11924 N N . TRP C 1 635 ? 109.445 2.826 80.190 1.00 32.88 611 TRP C N 1
ATOM 11925 C CA . TRP C 1 635 ? 110.774 3.286 80.573 1.00 30.08 611 TRP C CA 1
ATOM 11926 C C . TRP C 1 635 ? 111.295 2.607 81.835 1.00 43.29 611 TRP C C 1
ATOM 11927 O O . TRP C 1 635 ? 110.522 2.216 82.710 1.00 51.88 611 TRP C O 1
ATOM 11938 N N . ALA C 1 636 ? 112.615 2.472 81.916 1.00 41.91 612 ALA C N 1
ATOM 11939 C CA . ALA C 1 636 ? 113.257 1.839 83.060 1.00 38.32 612 ALA C CA 1
ATOM 11940 C C . ALA C 1 636 ? 114.666 2.382 83.271 1.00 41.49 612 ALA C C 1
ATOM 11941 O O . ALA C 1 636 ? 115.347 2.760 82.318 1.00 47.42 612 ALA C O 1
ATOM 11943 N N . VAL C 1 637 ? 115.095 2.420 84.528 1.00 44.91 613 VAL C N 1
ATOM 11944 C CA . VAL C 1 637 ? 116.438 2.868 84.872 1.00 40.68 613 VAL C CA 1
ATOM 11945 C C . VAL C 1 637 ? 117.322 1.661 85.165 1.00 48.49 613 VAL C C 1
ATOM 11946 O O . VAL C 1 637 ? 116.932 0.769 85.918 1.00 43.21 613 VAL C O 1
ATOM 11950 N N . THR C 1 638 ? 118.508 1.631 84.565 1.00 53.69 614 THR C N 1
ATOM 11951 C CA . THR C 1 638 ? 119.414 0.496 84.721 1.00 46.90 614 THR C CA 1
ATOM 11952 C C . THR C 1 638 ? 120.739 0.885 85.374 1.00 49.23 614 THR C C 1
ATOM 11953 O O . THR C 1 638 ? 121.645 0.060 85.494 1.00 50.08 614 THR C O 1
ATOM 11957 N N . SER C 1 639 ? 120.843 2.142 85.796 1.00 55.04 615 SER C N 1
ATOM 11958 C CA . SER C 1 639 ? 122.051 2.639 86.448 1.00 50.16 615 SER C CA 1
ATOM 11959 C C . SER C 1 639 ? 121.744 3.905 87.248 1.00 56.68 615 SER C C 1
ATOM 11960 O O . SER C 1 639 ? 121.005 4.769 86.777 1.00 61.70 615 SER C O 1
ATOM 11963 N N . PRO C 1 640 ? 122.318 4.030 88.458 1.00 52.89 616 PRO C N 1
ATOM 11964 C CA . PRO C 1 640 ? 123.257 3.111 89.117 1.00 53.77 616 PRO C CA 1
ATOM 11965 C C . PRO C 1 640 ? 122.585 1.843 89.638 1.00 56.61 616 PRO C C 1
ATOM 11966 O O . PRO C 1 640 ? 123.272 0.877 89.972 1.00 59.77 616 PRO C O 1
ATOM 11970 N N . VAL C 1 641 ? 121.259 1.854 89.713 1.00 58.23 617 VAL C N 1
ATOM 11971 C CA . VAL C 1 641 ? 120.508 0.680 90.140 1.00 54.04 617 VAL C CA 1
ATOM 11972 C C . VAL C 1 641 ? 119.371 0.386 89.169 1.00 50.20 617 VAL C C 1
ATOM 11973 O O . VAL C 1 641 ? 118.821 1.296 88.548 1.00 51.44 617 VAL C O 1
ATOM 11977 N N . CYS C 1 642 ? 119.024 -0.890 89.037 1.00 54.94 618 CYS C N 1
ATOM 11978 C CA . CYS C 1 642 ? 117.961 -1.297 88.125 1.00 51.96 618 CYS C CA 1
ATOM 11979 C C . CYS C 1 642 ? 116.582 -1.199 88.763 1.00 46.76 618 CYS C C 1
ATOM 11980 O O . CYS C 1 642 ? 116.298 -1.858 89.763 1.00 50.43 618 CYS C O 1
ATOM 11983 N N . SER C 1 643 ? 115.729 -0.365 88.177 1.00 47.51 619 SER C N 1
ATOM 11984 C CA . SER C 1 643 ? 114.345 -0.257 88.611 1.00 48.60 619 SER C CA 1
ATOM 11985 C C . SER C 1 643 ? 113.492 -1.215 87.792 1.00 49.67 619 SER C C 1
ATOM 11986 O O . SER C 1 643 ? 114.012 -2.001 87.001 1.00 48.48 619 SER C O 1
ATOM 11989 N N . ALA C 1 644 ? 112.180 -1.150 87.984 1.00 43.87 620 ALA C N 1
ATOM 11990 C CA . ALA C 1 644 ? 111.263 -1.968 87.204 1.00 38.90 620 ALA C CA 1
ATOM 11991 C C . ALA C 1 644 ? 110.808 -1.202 85.970 1.00 44.30 620 ALA C C 1
ATOM 11992 O O . ALA C 1 644 ? 110.820 0.029 85.956 1.00 51.51 620 ALA C O 1
ATOM 11994 N N . ILE C 1 645 ? 110.417 -1.932 84.931 1.00 39.26 621 ILE C N 1
ATOM 11995 C CA . ILE C 1 645 ? 109.917 -1.308 83.713 1.00 41.91 621 ILE C CA 1
ATOM 11996 C C . ILE C 1 645 ? 108.590 -0.606 83.981 1.00 46.54 621 ILE C C 1
ATOM 11997 O O . ILE C 1 645 ? 107.593 -1.246 84.316 1.00 45.24 621 ILE C O 1
ATOM 12002 N N . HIS C 1 646 ? 108.590 0.715 83.839 1.00 38.45 622 HIS C N 1
ATOM 12003 C CA . HIS C 1 646 ? 107.402 1.514 84.111 1.00 33.08 622 HIS C CA 1
ATOM 12004 C C . HIS C 1 646 ? 106.397 1.457 82.967 1.00 44.47 622 HIS C C 1
ATOM 12005 O O . HIS C 1 646 ? 106.772 1.474 81.793 1.00 46.76 622 HIS C O 1
ATOM 12012 N N . ASN C 1 647 ? 105.119 1.398 83.332 1.00 36.23 623 ASN C N 1
ATOM 12013 C CA . ASN C 1 647 ? 104.022 1.262 82.377 1.00 31.21 623 ASN C CA 1
ATOM 12014 C C . ASN C 1 647 ? 104.216 0.136 81.355 1.00 37.63 623 ASN C C 1
ATOM 12015 O O . ASN C 1 647 ? 104.202 0.384 80.151 1.00 41.64 623 ASN C O 1
ATOM 12020 N N . PRO C 1 648 ? 104.400 -1.109 81.830 1.00 38.66 624 PRO C N 1
ATOM 12021 C CA . PRO C 1 648 ? 104.565 -2.204 80.870 1.00 39.14 624 PRO C CA 1
ATOM 12022 C C . PRO C 1 648 ? 103.241 -2.559 80.199 1.00 40.94 624 PRO C C 1
ATOM 12023 O O . PRO C 1 648 ? 102.213 -2.641 80.874 1.00 39.66 624 PRO C O 1
ATOM 12027 N N . THR C 1 649 ? 103.278 -2.750 78.882 1.00 46.08 625 THR C N 1
ATOM 12028 C CA . THR C 1 649 ? 102.094 -3.085 78.090 1.00 49.05 625 THR C CA 1
ATOM 12029 C C . THR C 1 649 ? 101.005 -2.012 78.190 1.00 36.63 625 THR C C 1
ATOM 12030 O O . THR C 1 649 ? 99.835 -2.272 77.910 1.00 35.55 625 THR C O 1
ATOM 12034 N N . GLY C 1 650 ? 101.402 -0.805 78.585 1.00 36.43 626 GLY C N 1
ATOM 12035 C CA . GLY C 1 650 ? 100.477 0.306 78.721 1.00 40.08 626 GLY C CA 1
ATOM 12036 C C . GLY C 1 650 ? 99.390 0.063 79.752 1.00 39.43 626 GLY C C 1
ATOM 12037 O O . GLY C 1 650 ? 98.232 0.422 79.540 1.00 42.89 626 GLY C O 1
ATOM 12038 N N . ARG C 1 651 ? 99.761 -0.543 80.874 1.00 35.06 627 ARG C N 1
ATOM 12039 C CA . ARG C 1 651 ? 98.790 -0.889 81.906 1.00 31.11 627 ARG C CA 1
ATOM 12040 C C . ARG C 1 651 ? 98.301 0.335 82.675 1.00 29.00 627 ARG C C 1
ATOM 12041 O O . ARG C 1 651 ? 97.229 0.308 83.278 1.00 39.86 627 ARG C O 1
ATOM 12049 N N . SER C 1 652 ? 99.087 1.406 82.650 1.00 29.02 628 SER C N 1
ATOM 12050 C CA . SER C 1 652 ? 98.746 2.612 83.395 1.00 34.18 628 SER C CA 1
ATOM 12051 C C . SER C 1 652 ? 98.434 3.790 82.478 1.00 36.18 628 SER C C 1
ATOM 12052 O O . SER C 1 652 ? 97.581 4.620 82.791 1.00 36.46 628 SER C O 1
ATOM 12055 N N . TYR C 1 653 ? 99.127 3.858 81.346 1.00 39.63 629 TYR C N 1
ATOM 12056 C CA . TYR C 1 653 ? 98.963 4.978 80.427 1.00 33.09 629 TYR C CA 1
ATOM 12057 C C . TYR C 1 653 ? 98.992 4.538 78.968 1.00 38.04 629 TYR C C 1
ATOM 12058 O O . TYR C 1 653 ? 99.919 3.854 78.534 1.00 44.25 629 TYR C O 1
ATOM 12067 N N . THR C 1 654 ? 97.968 4.934 78.218 1.00 39.41 630 THR C N 1
ATOM 12068 C CA . THR C 1 654 ? 97.914 4.678 76.783 1.00 48.02 630 THR C CA 1
ATOM 12069 C C . THR C 1 654 ? 97.429 5.916 76.040 1.00 46.00 630 THR C C 1
ATOM 12070 O O . THR C 1 654 ? 96.829 6.813 76.633 1.00 53.34 630 THR C O 1
ATOM 12074 N N . ILE C 1 655 ? 97.698 5.960 74.739 1.00 48.37 631 ILE C N 1
ATOM 12075 C CA . ILE C 1 655 ? 97.218 7.043 73.890 1.00 42.58 631 ILE C CA 1
ATOM 12076 C C . ILE C 1 655 ? 96.383 6.457 72.756 1.00 47.73 631 ILE C C 1
ATOM 12077 O O . ILE C 1 655 ? 96.855 5.600 72.007 1.00 49.78 631 ILE C O 1
ATOM 12082 N N . GLY C 1 656 ? 95.141 6.919 72.642 1.00 50.30 632 GLY C N 1
ATOM 12083 C CA . GLY C 1 656 ? 94.186 6.358 71.702 1.00 52.12 632 GLY C CA 1
ATOM 12084 C C . GLY C 1 656 ? 94.611 6.400 70.247 1.00 56.40 632 GLY C C 1
ATOM 12085 O O . GLY C 1 656 ? 95.149 7.404 69.779 1.00 50.83 632 GLY C O 1
ATOM 12086 N N . LEU C 1 657 ? 94.360 5.299 69.539 1.00 59.11 633 LEU C N 1
ATOM 12087 C CA . LEU C 1 657 ? 94.680 5.168 68.116 1.00 53.35 633 LEU C CA 1
ATOM 12088 C C . LEU C 1 657 ? 96.167 5.356 67.824 1.00 51.05 633 LEU C C 1
ATOM 12089 O O . LEU C 1 657 ? 96.803 4.502 67.203 1.00 34.54 633 LEU C O 1
ATOM 12094 N N . CYS D 2 40 ? 97.617 43.477 144.218 1.00 73.48 16 CYS D N 1
ATOM 12095 C CA . CYS D 2 40 ? 98.443 42.635 145.075 1.00 72.46 16 CYS D CA 1
ATOM 12096 C C . CYS D 2 40 ? 99.612 42.034 144.299 1.00 78.83 16 CYS D C 1
ATOM 12097 O O . CYS D 2 40 ? 99.710 42.195 143.082 1.00 74.90 16 CYS D O 1
ATOM 12108 N N . GLU D 2 42 ? 101.918 39.337 142.420 1.00 55.93 18 GLU D N 1
ATOM 12109 C CA . GLU D 2 42 ? 101.661 38.196 141.549 1.00 52.62 18 GLU D CA 1
ATOM 12110 C C . GLU D 2 42 ? 102.073 36.886 142.217 1.00 52.78 18 GLU D C 1
ATOM 12111 O O . GLU D 2 42 ? 102.844 36.882 143.177 1.00 50.50 18 GLU D O 1
ATOM 12117 N N . VAL D 2 43 ? 101.555 35.776 141.701 1.00 51.25 19 VAL D N 1
ATOM 12118 C CA . VAL D 2 43 ? 101.785 34.466 142.302 1.00 50.17 19 VAL D CA 1
ATOM 12119 C C . VAL D 2 43 ? 103.243 34.022 142.221 1.00 53.45 19 VAL D C 1
ATOM 12120 O O . VAL D 2 43 ? 103.880 33.765 143.243 1.00 53.65 19 VAL D O 1
ATOM 12124 N N . GLN D 2 44 ? 103.766 33.934 141.003 1.00 58.78 20 GLN D N 1
ATOM 12125 C CA . GLN D 2 44 ? 105.109 33.408 140.783 1.00 55.29 20 GLN D CA 1
ATOM 12126 C C . GLN D 2 44 ? 106.205 34.406 141.152 1.00 53.74 20 GLN D C 1
ATOM 12127 O O . GLN D 2 44 ? 106.489 35.338 140.399 1.00 56.73 20 GLN D O 1
ATOM 12133 N N . ILE D 2 45 ? 106.818 34.200 142.314 1.00 49.14 21 ILE D N 1
ATOM 12134 C CA . ILE D 2 45 ? 107.951 35.012 142.741 1.00 52.53 21 ILE D CA 1
ATOM 12135 C C . ILE D 2 45 ? 109.204 34.561 141.996 1.00 48.36 21 ILE D C 1
ATOM 12136 O O . ILE D 2 45 ? 109.509 33.369 141.947 1.00 43.76 21 ILE D O 1
ATOM 12141 N N . GLY D 2 46 ? 109.927 35.516 141.420 1.00 56.96 22 GLY D N 1
ATOM 12142 C CA . GLY D 2 46 ? 111.043 35.203 140.545 1.00 63.14 22 GLY D CA 1
ATOM 12143 C C . GLY D 2 46 ? 112.420 35.237 141.180 1.00 54.39 22 GLY D C 1
ATOM 12144 O O . GLY D 2 46 ? 113.242 34.355 140.931 1.00 64.04 22 GLY D O 1
ATOM 12145 N N . ALA D 2 47 ? 112.683 36.254 141.994 1.00 51.78 23 ALA D N 1
ATOM 12146 C CA . ALA D 2 47 ? 114.007 36.420 142.585 1.00 49.66 23 ALA D CA 1
ATOM 12147 C C . ALA D 2 47 ? 113.950 37.027 143.983 1.00 55.48 23 ALA D C 1
ATOM 12148 O O . ALA D 2 47 ? 112.930 37.584 144.388 1.00 58.12 23 ALA D O 1
ATOM 12150 N N . VAL D 2 48 ? 115.055 36.912 144.713 1.00 57.32 24 VAL D N 1
ATOM 12151 C CA . VAL D 2 48 ? 115.162 37.494 146.047 1.00 55.24 24 VAL D CA 1
ATOM 12152 C C . VAL D 2 48 ? 116.588 37.970 146.336 1.00 60.46 24 VAL D C 1
ATOM 12153 O O . VAL D 2 48 ? 117.539 37.189 146.288 1.00 66.01 24 VAL D O 1
ATOM 12157 N N . ARG D 2 49 ? 116.729 39.260 146.627 1.00 57.64 25 ARG D N 1
ATOM 12158 C CA . ARG D 2 49 ? 118.039 39.845 146.893 1.00 48.18 25 ARG D CA 1
ATOM 12159 C C . ARG D 2 49 ? 118.074 40.558 148.241 1.00 56.91 25 ARG D C 1
ATOM 12160 O O . ARG D 2 49 ? 117.124 41.247 148.614 1.00 62.83 25 ARG D O 1
ATOM 12168 N N . TYR D 2 50 ? 119.174 40.390 148.967 1.00 61.86 26 TYR D N 1
ATOM 12169 C CA . TYR D 2 50 ? 119.363 41.069 150.244 1.00 56.86 26 TYR D CA 1
ATOM 12170 C C . TYR D 2 50 ? 120.186 42.341 150.077 1.00 64.23 26 TYR D C 1
ATOM 12171 O O . TYR D 2 50 ? 121.135 42.380 149.293 1.00 67.56 26 TYR D O 1
ATOM 12180 N N . ARG D 2 51 ? 119.817 43.382 150.817 1.00 71.96 27 ARG D N 1
ATOM 12181 C CA . ARG D 2 51 ? 120.582 44.622 150.826 1.00 74.73 27 ARG D CA 1
ATOM 12182 C C . ARG D 2 51 ? 121.466 44.654 152.070 1.00 79.41 27 ARG D C 1
ATOM 12183 O O . ARG D 2 51 ? 121.224 43.920 153.028 1.00 73.44 27 ARG D O 1
ATOM 12191 N N . ARG D 2 52 ? 122.488 45.503 152.057 1.00 87.27 28 ARG D N 1
ATOM 12192 C CA . ARG D 2 52 ? 123.468 45.543 153.140 1.00 82.53 28 ARG D CA 1
ATOM 12193 C C . ARG D 2 52 ? 122.943 46.233 154.399 1.00 78.96 28 ARG D C 1
ATOM 12194 O O . ARG D 2 52 ? 123.583 47.139 154.933 1.00 99.61 28 ARG D O 1
ATOM 12202 N N . ASP D 2 53 ? 121.776 45.795 154.865 1.00 74.66 29 ASP D N 1
ATOM 12203 C CA . ASP D 2 53 ? 121.197 46.278 156.115 1.00 72.32 29 ASP D CA 1
ATOM 12204 C C . ASP D 2 53 ? 120.052 45.369 156.549 1.00 73.49 29 ASP D C 1
ATOM 12205 O O . ASP D 2 53 ? 119.519 45.503 157.650 1.00 71.01 29 ASP D O 1
ATOM 12210 N N . GLY D 2 54 ? 119.681 44.442 155.670 1.00 78.94 30 GLY D N 1
ATOM 12211 C CA . GLY D 2 54 ? 118.633 43.482 155.964 1.00 76.30 30 GLY D CA 1
ATOM 12212 C C . GLY D 2 54 ? 117.442 43.594 155.032 1.00 70.69 30 GLY D C 1
ATOM 12213 O O . GLY D 2 54 ? 116.551 42.744 155.052 1.00 75.92 30 GLY D O 1
ATOM 12214 N N . ALA D 2 55 ? 117.427 44.641 154.213 1.00 66.25 31 ALA D N 1
ATOM 12215 C CA . ALA D 2 55 ? 116.317 44.888 153.298 1.00 71.10 31 ALA D CA 1
ATOM 12216 C C . ALA D 2 55 ? 116.170 43.776 152.262 1.00 66.31 31 ALA D C 1
ATOM 12217 O O . ALA D 2 55 ? 117.137 43.399 151.599 1.00 66.91 31 ALA D O 1
ATOM 12219 N N . LEU D 2 56 ? 114.953 43.259 152.128 1.00 67.27 32 LEU D N 1
ATOM 12220 C CA . LEU D 2 56 ? 114.676 42.169 151.200 1.00 63.17 32 LEU D CA 1
ATOM 12221 C C . LEU D 2 56 ? 114.132 42.701 149.878 1.00 61.89 32 LEU D C 1
ATOM 12222 O O . LEU D 2 56 ? 113.222 43.530 149.859 1.00 62.75 32 LEU D O 1
ATOM 12227 N N . LEU D 2 57 ? 114.695 42.220 148.774 1.00 56.61 33 LEU D N 1
ATOM 12228 C CA . LEU D 2 57 ? 114.257 42.635 147.446 1.00 59.28 33 LEU D CA 1
ATOM 12229 C C . LEU D 2 57 ? 113.725 41.444 146.660 1.00 59.65 33 LEU D C 1
ATOM 12230 O O . LEU D 2 57 ? 114.495 40.600 146.206 1.00 64.54 33 LEU D O 1
ATOM 12235 N N . LEU D 2 58 ? 112.408 41.380 146.499 1.00 66.02 34 LEU D N 1
ATOM 12236 C CA . LEU D 2 58 ? 111.786 40.274 145.780 1.00 67.38 34 LEU D CA 1
ATOM 12237 C C . LEU D 2 58 ? 111.117 40.726 144.484 1.00 56.78 34 LEU D C 1
ATOM 12238 O O . LEU D 2 58 ? 110.606 41.842 144.390 1.00 56.40 34 LEU D O 1
ATOM 12243 N N . ALA D 2 59 ? 111.132 39.848 143.487 1.00 52.30 35 ALA D N 1
ATOM 12244 C CA . ALA D 2 59 ? 110.475 40.116 142.214 1.00 57.19 35 ALA D CA 1
ATOM 12245 C C . ALA D 2 59 ? 109.453 39.028 141.911 1.00 57.10 35 ALA D C 1
ATOM 12246 O O . ALA D 2 59 ? 109.733 37.840 142.069 1.00 48.29 35 ALA D O 1
ATOM 12248 N N . ALA D 2 60 ? 108.265 39.438 141.479 1.00 56.19 36 ALA D N 1
ATOM 12249 C CA . ALA D 2 60 ? 107.203 38.491 141.165 1.00 53.95 36 ALA D CA 1
ATOM 12250 C C . ALA D 2 60 ? 106.574 38.793 139.810 1.00 52.90 36 ALA D C 1
ATOM 12251 O O . ALA D 2 60 ? 106.525 39.945 139.379 1.00 55.59 36 ALA D O 1
ATOM 12253 N N . SER D 2 61 ? 106.092 37.749 139.143 1.00 55.74 37 SER D N 1
ATOM 12254 C CA . SER D 2 61 ? 105.473 37.899 137.832 1.00 52.15 37 SER D CA 1
ATOM 12255 C C . SER D 2 61 ? 104.270 36.976 137.685 1.00 52.19 37 SER D C 1
ATOM 12256 O O . SER D 2 61 ? 104.219 35.904 138.288 1.00 51.43 37 SER D O 1
ATOM 12259 N N . SER D 2 62 ? 103.299 37.402 136.883 1.00 62.13 38 SER D N 1
ATOM 12260 C CA . SER D 2 62 ? 102.128 36.585 136.597 1.00 54.00 38 SER D CA 1
ATOM 12261 C C . SER D 2 62 ? 102.377 35.747 135.349 1.00 51.48 38 SER D C 1
ATOM 12262 O O . SER D 2 62 ? 102.637 36.286 134.273 1.00 43.78 38 SER D O 1
ATOM 12265 N N . LEU D 2 63 ? 102.299 34.429 135.496 1.00 57.49 39 LEU D N 1
ATOM 12266 C CA . LEU D 2 63 ? 102.629 33.523 134.402 1.00 55.10 39 LEU D CA 1
ATOM 12267 C C . LEU D 2 63 ? 101.464 32.614 134.022 1.00 54.38 39 LEU D C 1
ATOM 12268 O O . LEU D 2 63 ? 101.623 31.701 133.212 1.00 67.70 39 LEU D O 1
ATOM 12273 N N . SER D 2 64 ? 100.294 32.862 134.604 1.00 53.90 40 SER D N 1
ATOM 12274 C CA . SER D 2 64 ? 99.142 31.998 134.369 1.00 54.06 40 SER D CA 1
ATOM 12275 C C . SER D 2 64 ? 97.843 32.772 134.162 1.00 60.44 40 SER D C 1
ATOM 12276 O O . SER D 2 64 ? 96.940 32.304 133.468 1.00 68.03 40 SER D O 1
ATOM 12279 N N . SER D 2 65 ? 97.749 33.953 134.763 1.00 57.69 41 SER D N 1
ATOM 12280 C CA . SER D 2 65 ? 96.530 34.753 134.679 1.00 57.57 41 SER D CA 1
ATOM 12281 C C . SER D 2 65 ? 96.340 35.369 133.294 1.00 60.77 41 SER D C 1
ATOM 12282 O O . SER D 2 65 ? 97.084 35.069 132.360 1.00 61.52 41 SER D O 1
ATOM 12285 N N . ARG D 2 66 ? 95.337 36.232 133.170 1.00 53.87 42 ARG D N 1
ATOM 12286 C CA . ARG D 2 66 ? 95.031 36.872 131.896 1.00 65.60 42 ARG D CA 1
ATOM 12287 C C . ARG D 2 66 ? 95.972 38.038 131.608 1.00 60.16 42 ARG D C 1
ATOM 12288 O O . ARG D 2 66 ? 96.145 38.438 130.456 1.00 58.37 42 ARG D O 1
ATOM 12296 N N . THR D 2 67 ? 96.577 38.581 132.659 1.00 57.42 43 THR D N 1
ATOM 12297 C CA . THR D 2 67 ? 97.523 39.680 132.512 1.00 57.51 43 THR D CA 1
ATOM 12298 C C . THR D 2 67 ? 98.920 39.252 132.950 1.00 57.42 43 THR D C 1
ATOM 12299 O O . THR D 2 67 ? 99.170 39.037 134.136 1.00 60.60 43 THR D O 1
ATOM 12303 N N . TRP D 2 68 ? 99.826 39.129 131.986 1.00 62.09 44 TRP D N 1
ATOM 12304 C CA . TRP D 2 68 ? 101.186 38.684 132.266 1.00 58.69 44 TRP D CA 1
ATOM 12305 C C . TRP D 2 68 ? 102.115 39.860 132.551 1.00 58.96 44 TRP D C 1
ATOM 12306 O O . TRP D 2 68 ? 102.937 40.232 131.714 1.00 63.01 44 TRP D O 1
ATOM 12317 N N . GLY D 2 69 ? 101.977 40.439 133.739 1.00 57.44 45 GLY D N 1
ATOM 12318 C CA . GLY D 2 69 ? 102.810 41.555 134.145 1.00 58.19 45 GLY D CA 1
ATOM 12319 C C . GLY D 2 69 ? 103.809 41.166 135.218 1.00 64.94 45 GLY D C 1
ATOM 12320 O O . GLY D 2 69 ? 104.129 39.989 135.385 1.00 59.65 45 GLY D O 1
ATOM 12321 N N . GLY D 2 70 ? 104.303 42.161 135.948 1.00 66.46 46 GLY D N 1
ATOM 12322 C CA . GLY D 2 70 ? 105.261 41.925 137.013 1.00 59.10 46 GLY D CA 1
ATOM 12323 C C . GLY D 2 70 ? 105.252 43.037 138.043 1.00 64.87 46 GLY D C 1
ATOM 12324 O O . GLY D 2 70 ? 104.570 44.048 137.870 1.00 66.74 46 GLY D O 1
ATOM 12325 N N . SER D 2 71 ? 106.013 42.852 139.118 1.00 60.98 47 SER D N 1
ATOM 12326 C CA . SER D 2 71 ? 106.080 43.845 140.184 1.00 59.39 47 SER D CA 1
ATOM 12327 C C . SER D 2 71 ? 107.342 43.698 141.032 1.00 60.41 47 SER D C 1
ATOM 12328 O O . SER D 2 71 ? 107.805 42.587 141.290 1.00 60.13 47 SER D O 1
ATOM 12331 N N . ILE D 2 72 ? 107.891 44.830 141.460 1.00 66.76 48 ILE D N 1
ATOM 12332 C CA . ILE D 2 72 ? 109.077 44.847 142.312 1.00 56.91 48 ILE D CA 1
ATOM 12333 C C . ILE D 2 72 ? 108.700 45.250 143.738 1.00 61.69 48 ILE D C 1
ATOM 12334 O O . ILE D 2 72 ? 107.896 46.161 143.943 1.00 68.36 48 ILE D O 1
ATOM 12339 N N . TRP D 2 73 ? 109.272 44.557 144.719 1.00 50.57 49 TRP D N 1
ATOM 12340 C CA . TRP D 2 73 ? 108.951 44.812 146.119 1.00 62.32 49 TRP D CA 1
ATOM 12341 C C . TRP D 2 73 ? 110.206 44.940 146.976 1.00 63.67 49 TRP D C 1
ATOM 12342 O O . TRP D 2 73 ? 111.194 44.238 146.757 1.00 59.45 49 TRP D O 1
ATOM 12353 N N . VAL D 2 74 ? 110.159 45.840 147.954 1.00 73.42 50 VAL D N 1
ATOM 12354 C CA . VAL D 2 74 ? 111.268 46.028 148.882 1.00 73.03 50 VAL D CA 1
ATOM 12355 C C . VAL D 2 74 ? 110.800 45.871 150.326 1.00 67.73 50 VAL D C 1
ATOM 12356 O O . VAL D 2 74 ? 109.947 46.622 150.798 1.00 72.77 50 VAL D O 1
ATOM 12360 N N . PHE D 2 75 ? 111.365 44.889 151.022 1.00 67.10 51 PHE D N 1
ATOM 12361 C CA . PHE D 2 75 ? 110.990 44.613 152.403 1.00 72.32 51 PHE D CA 1
ATOM 12362 C C . PHE D 2 75 ? 112.150 44.853 153.361 1.00 75.43 51 PHE D C 1
ATOM 12363 O O . PHE D 2 75 ? 113.121 44.097 153.371 1.00 75.68 51 PHE D O 1
ATOM 12371 N N . LYS D 2 76 ? 112.045 45.902 154.169 1.00 75.96 52 LYS D N 1
ATOM 12372 C CA . LYS D 2 76 ? 113.039 46.155 155.205 1.00 78.60 52 LYS D CA 1
ATOM 12373 C C . LYS D 2 76 ? 112.833 45.178 156.357 1.00 82.02 52 LYS D C 1
ATOM 12374 O O . LYS D 2 76 ? 113.724 44.967 157.178 1.00 69.41 52 LYS D O 1
ATOM 12380 N N . ASP D 2 77 ? 111.645 44.584 156.402 1.00 92.43 53 ASP D N 1
ATOM 12381 C CA . ASP D 2 77 ? 111.338 43.537 157.366 1.00 89.34 53 ASP D CA 1
ATOM 12382 C C . ASP D 2 77 ? 111.038 42.244 156.614 1.00 90.61 53 ASP D C 1
ATOM 12383 O O . ASP D 2 77 ? 109.897 42.002 156.221 1.00 91.80 53 ASP D O 1
ATOM 12388 N N . PRO D 2 78 ? 112.073 41.412 156.407 1.00 84.61 54 PRO D N 1
ATOM 12389 C CA . PRO D 2 78 ? 112.010 40.176 155.616 1.00 79.64 54 PRO D CA 1
ATOM 12390 C C . PRO D 2 78 ? 110.917 39.211 156.069 1.00 82.26 54 PRO D C 1
ATOM 12391 O O . PRO D 2 78 ? 110.346 38.506 155.237 1.00 83.74 54 PRO D O 1
ATOM 12395 N N . GLU D 2 79 ? 110.633 39.182 157.367 1.00 81.45 55 GLU D N 1
ATOM 12396 C CA . GLU D 2 79 ? 109.606 38.293 157.901 1.00 80.84 55 GLU D CA 1
ATOM 12397 C C . GLU D 2 79 ? 108.208 38.721 157.462 1.00 85.81 55 GLU D C 1
ATOM 12398 O O . GLU D 2 79 ? 107.263 37.935 157.516 1.00 87.44 55 GLU D O 1
ATOM 12404 N N . GLY D 2 80 ? 108.086 39.971 157.025 1.00 89.86 56 GLY D N 1
ATOM 12405 C CA . GLY D 2 80 ? 106.817 40.498 156.558 1.00 80.88 56 GLY D CA 1
ATOM 12406 C C . GLY D 2 80 ? 106.447 39.988 155.179 1.00 78.22 56 GLY D C 1
ATOM 12407 O O . GLY D 2 80 ? 105.283 40.032 154.784 1.00 76.28 56 GLY D O 1
ATOM 12408 N N . ALA D 2 81 ? 107.444 39.505 154.444 1.00 81.79 57 ALA D N 1
ATOM 12409 C CA . ALA D 2 81 ? 107.224 38.960 153.109 1.00 76.46 57 ALA D CA 1
ATOM 12410 C C . ALA D 2 81 ? 106.416 37.666 153.179 1.00 80.22 57 ALA D C 1
ATOM 12411 O O . ALA D 2 81 ? 106.559 36.896 154.129 1.00 77.38 57 ALA D O 1
ATOM 12413 N N . PRO D 2 82 ? 105.564 37.418 152.169 1.00 80.95 58 PRO D N 1
ATOM 12414 C CA . PRO D 2 82 ? 105.339 38.262 150.993 1.00 75.91 58 PRO D CA 1
ATOM 12415 C C . PRO D 2 82 ? 104.111 39.159 151.132 1.00 80.99 58 PRO D C 1
ATOM 12416 O O . PRO D 2 82 ? 103.531 39.552 150.119 1.00 77.96 58 PRO D O 1
ATOM 12420 N N . ASN D 2 83 ? 103.720 39.472 152.363 1.00 77.41 59 ASN D N 1
ATOM 12421 C CA . ASN D 2 83 ? 102.564 40.332 152.598 1.00 71.46 59 ASN D CA 1
ATOM 12422 C C . ASN D 2 83 ? 102.812 41.760 152.124 1.00 75.20 59 ASN D C 1
ATOM 12423 O O . ASN D 2 83 ? 103.672 42.460 152.659 1.00 82.61 59 ASN D O 1
ATOM 12428 N N . GLU D 2 84 ? 102.051 42.188 151.122 1.00 71.03 60 GLU D N 1
ATOM 12429 C CA . GLU D 2 84 ? 102.204 43.524 150.553 1.00 74.10 60 GLU D CA 1
ATOM 12430 C C . GLU D 2 84 ? 101.813 44.627 151.535 1.00 79.56 60 GLU D C 1
ATOM 12431 O O . GLU D 2 84 ? 102.166 45.790 151.345 1.00 74.71 60 GLU D O 1
ATOM 12437 N N . SER D 2 85 ? 101.086 44.255 152.583 1.00 83.71 61 SER D N 1
ATOM 12438 C CA . SER D 2 85 ? 100.662 45.213 153.597 1.00 76.04 61 SER D CA 1
ATOM 12439 C C . SER D 2 85 ? 101.804 45.555 154.549 1.00 68.02 61 SER D C 1
ATOM 12440 O O . SER D 2 85 ? 101.763 46.571 155.242 1.00 70.71 61 SER D O 1
ATOM 12443 N N . LEU D 2 86 ? 102.824 44.703 154.575 1.00 72.46 62 LEU D N 1
ATOM 12444 C CA . LEU D 2 86 ? 103.948 44.886 155.487 1.00 74.07 62 LEU D CA 1
ATOM 12445 C C . LEU D 2 86 ? 105.220 45.321 154.766 1.00 77.85 62 LEU D C 1
ATOM 12446 O O . LEU D 2 86 ? 106.306 45.304 155.346 1.00 78.88 62 LEU D O 1
ATOM 12451 N N . CYS D 2 87 ? 105.086 45.710 153.502 1.00 73.86 63 CYS D N 1
ATOM 12452 C CA . CYS D 2 87 ? 106.233 46.170 152.729 1.00 71.11 63 CYS D CA 1
ATOM 12453 C C . CYS D 2 87 ? 106.515 47.639 153.014 1.00 74.57 63 CYS D C 1
ATOM 12454 O O . CYS D 2 87 ? 105.758 48.299 153.726 1.00 70.86 63 CYS D O 1
ATOM 12457 N N . THR D 2 88 ? 107.608 48.145 152.455 1.00 75.57 64 THR D N 1
ATOM 12458 C CA . THR D 2 88 ? 107.967 49.547 152.614 1.00 76.69 64 THR D CA 1
ATOM 12459 C C . THR D 2 88 ? 107.829 50.280 151.286 1.00 71.16 64 THR D C 1
ATOM 12460 O O . THR D 2 88 ? 107.626 51.494 151.253 1.00 76.51 64 THR D O 1
ATOM 12464 N N . ALA D 2 89 ? 107.937 49.530 150.194 1.00 69.96 65 ALA D N 1
ATOM 12465 C CA . ALA D 2 89 ? 107.816 50.092 148.854 1.00 77.26 65 ALA D CA 1
ATOM 12466 C C . ALA D 2 89 ? 107.502 49.002 147.835 1.00 76.92 65 ALA D C 1
ATOM 12467 O O . ALA D 2 89 ? 108.083 47.917 147.873 1.00 65.73 65 ALA D O 1
ATOM 12469 N N . GLY D 2 90 ? 106.580 49.297 146.925 1.00 72.17 66 GLY D N 1
ATOM 12470 C CA . GLY D 2 90 ? 106.196 48.353 145.892 1.00 64.62 66 GLY D CA 1
ATOM 12471 C C . GLY D 2 90 ? 105.714 49.047 144.633 1.00 65.44 66 GLY D C 1
ATOM 12472 O O . GLY D 2 90 ? 105.064 50.090 144.701 1.00 70.30 66 GLY D O 1
ATOM 12473 N N . VAL D 2 91 ? 106.033 48.467 143.481 1.00 67.24 67 VAL D N 1
ATOM 12474 C CA . VAL D 2 91 ? 105.627 49.036 142.201 1.00 78.74 67 VAL D CA 1
ATOM 12475 C C . VAL D 2 91 ? 105.470 47.939 141.148 1.00 75.02 67 VAL D C 1
ATOM 12476 O O . VAL D 2 91 ? 106.151 46.915 141.198 1.00 73.44 67 VAL D O 1
ATOM 12480 N N . GLN D 2 92 ? 104.553 48.148 140.208 1.00 65.85 68 GLN D N 1
ATOM 12481 C CA . GLN D 2 92 ? 104.328 47.191 139.132 1.00 69.84 68 GLN D CA 1
ATOM 12482 C C . GLN D 2 92 ? 105.072 47.604 137.867 1.00 70.30 68 GLN D C 1
ATOM 12483 O O . GLN D 2 92 ? 105.057 48.772 137.480 1.00 69.46 68 GLN D O 1
ATOM 12489 N N . THR D 2 93 ? 105.722 46.638 137.228 1.00 64.75 69 THR D N 1
ATOM 12490 C CA . THR D 2 93 ? 106.416 46.888 135.972 1.00 58.79 69 THR D CA 1
ATOM 12491 C C . THR D 2 93 ? 105.472 46.656 134.796 1.00 63.88 69 THR D C 1
ATOM 12492 O O . THR D 2 93 ? 104.387 46.098 134.963 1.00 54.41 69 THR D O 1
ATOM 12496 N N . GLU D 2 94 ? 105.889 47.086 133.610 1.00 63.38 70 GLU D N 1
ATOM 12497 C CA . GLU D 2 94 ? 105.066 46.947 132.413 1.00 65.76 70 GLU D CA 1
ATOM 12498 C C . GLU D 2 94 ? 104.883 45.485 132.017 1.00 65.23 70 GLU D C 1
ATOM 12499 O O . GLU D 2 94 ? 103.865 45.114 131.431 1.00 55.76 70 GLU D O 1
ATOM 12505 N N . ALA D 2 95 ? 105.873 44.661 132.341 1.00 64.26 71 ALA D N 1
ATOM 12506 C CA . ALA D 2 95 ? 105.834 43.245 132.001 1.00 58.92 71 ALA D CA 1
ATOM 12507 C C . ALA D 2 95 ? 106.392 42.397 133.137 1.00 54.69 71 ALA D C 1
ATOM 12508 O O . ALA D 2 95 ? 106.669 42.904 134.224 1.00 56.44 71 ALA D O 1
ATOM 12510 N N . GLY D 2 96 ? 106.556 41.104 132.878 1.00 46.91 72 GLY D N 1
ATOM 12511 C CA . GLY D 2 96 ? 107.097 40.193 133.869 1.00 55.49 72 GLY D CA 1
ATOM 12512 C C . GLY D 2 96 ? 108.561 40.465 134.148 1.00 55.74 72 GLY D C 1
ATOM 12513 O O . GLY D 2 96 ? 109.282 40.976 133.291 1.00 50.78 72 GLY D O 1
ATOM 12514 N N . VAL D 2 97 ? 109.002 40.123 135.354 1.00 57.54 73 VAL D N 1
ATOM 12515 C CA . VAL D 2 97 ? 110.383 40.356 135.756 1.00 57.15 73 VAL D CA 1
ATOM 12516 C C . VAL D 2 97 ? 111.112 39.041 136.007 1.00 54.35 73 VAL D C 1
ATOM 12517 O O . VAL D 2 97 ? 110.702 38.241 136.848 1.00 61.06 73 VAL D O 1
ATOM 12521 N N . THR D 2 98 ? 112.199 38.827 135.274 1.00 47.44 74 THR D N 1
ATOM 12522 C CA . THR D 2 98 ? 112.944 37.577 135.355 1.00 50.67 74 THR D CA 1
ATOM 12523 C C . THR D 2 98 ? 114.024 37.624 136.429 1.00 52.37 74 THR D C 1
ATOM 12524 O O . THR D 2 98 ? 114.302 36.620 137.085 1.00 51.87 74 THR D O 1
ATOM 12528 N N . ASP D 2 99 ? 114.633 38.792 136.605 1.00 54.27 75 ASP D N 1
ATOM 12529 C CA . ASP D 2 99 ? 115.742 38.933 137.540 1.00 58.31 75 ASP D CA 1
ATOM 12530 C C . ASP D 2 99 ? 115.858 40.366 138.055 1.00 56.66 75 ASP D C 1
ATOM 12531 O O . ASP D 2 99 ? 115.581 41.323 137.332 1.00 53.78 75 ASP D O 1
ATOM 12536 N N . VAL D 2 100 ? 116.267 40.501 139.313 1.00 53.90 76 VAL D N 1
ATOM 12537 C CA . VAL D 2 100 ? 116.512 41.809 139.911 1.00 52.34 76 VAL D CA 1
ATOM 12538 C C . VAL D 2 100 ? 117.850 41.820 140.643 1.00 61.18 76 VAL D C 1
ATOM 12539 O O . VAL D 2 100 ? 118.325 40.781 141.104 1.00 56.06 76 VAL D O 1
ATOM 12543 N N . ALA D 2 101 ? 118.456 42.998 140.746 1.00 65.06 77 ALA D N 1
ATOM 12544 C CA . ALA D 2 101 ? 119.751 43.133 141.401 1.00 59.08 77 ALA D CA 1
ATOM 12545 C C . ALA D 2 101 ? 119.902 44.493 142.072 1.00 56.99 77 ALA D C 1
ATOM 12546 O O . ALA D 2 101 ? 119.430 45.508 141.557 1.00 53.18 77 ALA D O 1
ATOM 12548 N N . TRP D 2 102 ? 120.564 44.505 143.225 1.00 58.88 78 TRP D N 1
ATOM 12549 C CA . TRP D 2 102 ? 120.803 45.741 143.959 1.00 57.10 78 TRP D CA 1
ATOM 12550 C C . TRP D 2 102 ? 121.893 46.589 143.313 1.00 62.37 78 TRP D C 1
ATOM 12551 O O . TRP D 2 102 ? 122.982 46.098 143.015 1.00 57.28 78 TRP D O 1
ATOM 12562 N N . VAL D 2 103 ? 121.591 47.864 143.099 1.00 66.07 79 VAL D N 1
ATOM 12563 C CA . VAL D 2 103 ? 122.581 48.817 142.617 1.00 65.52 79 VAL D CA 1
ATOM 12564 C C . VAL D 2 103 ? 122.959 49.765 143.746 1.00 74.50 79 VAL D C 1
ATOM 12565 O O . VAL D 2 103 ? 122.138 50.570 144.189 1.00 77.74 79 VAL D O 1
ATOM 12569 N N . SER D 2 104 ? 124.202 49.656 144.206 1.00 78.35 80 SER D N 1
ATOM 12570 C CA . SER D 2 104 ? 124.698 50.438 145.336 1.00 90.52 80 SER D CA 1
ATOM 12571 C C . SER D 2 104 ? 123.856 50.219 146.592 1.00 90.39 80 SER D C 1
ATOM 12572 O O . SER D 2 104 ? 124.070 49.257 147.330 1.00 98.83 80 SER D O 1
ATOM 12575 N N . GLU D 2 105 ? 122.897 51.108 146.827 1.00 79.44 81 GLU D N 1
ATOM 12576 C CA . GLU D 2 105 ? 122.059 51.020 148.016 1.00 76.89 81 GLU D CA 1
ATOM 12577 C C . GLU D 2 105 ? 120.646 51.531 147.754 1.00 81.02 81 GLU D C 1
ATOM 12578 O O . GLU D 2 105 ? 119.697 51.133 148.429 1.00 75.73 81 GLU D O 1
ATOM 12584 N N . LYS D 2 106 ? 120.512 52.414 146.770 1.00 77.02 82 LYS D N 1
ATOM 12585 C CA . LYS D 2 106 ? 119.227 53.032 146.469 1.00 68.00 82 LYS D CA 1
ATOM 12586 C C . LYS D 2 106 ? 118.695 52.607 145.104 1.00 78.20 82 LYS D C 1
ATOM 12587 O O . LYS D 2 106 ? 117.494 52.682 144.846 1.00 77.28 82 LYS D O 1
ATOM 12593 N N . GLY D 2 107 ? 119.594 52.157 144.234 1.00 79.65 83 GLY D N 1
ATOM 12594 C CA . GLY D 2 107 ? 119.217 51.747 142.894 1.00 72.18 83 GLY D CA 1
ATOM 12595 C C . GLY D 2 107 ? 118.856 50.277 142.797 1.00 70.19 83 GLY D C 1
ATOM 12596 O O . GLY D 2 107 ? 119.413 49.443 143.510 1.00 65.54 83 GLY D O 1
ATOM 12597 N N . ILE D 2 108 ? 117.913 49.962 141.913 1.00 72.82 84 ILE D N 1
ATOM 12598 C CA . ILE D 2 108 ? 117.487 48.584 141.691 1.00 62.71 84 ILE D CA 1
ATOM 12599 C C . ILE D 2 108 ? 117.402 48.278 140.200 1.00 58.76 84 ILE D C 1
ATOM 12600 O O . ILE D 2 108 ? 116.688 48.957 139.463 1.00 61.65 84 ILE D O 1
ATOM 12605 N N . LEU D 2 109 ? 118.128 47.256 139.756 1.00 53.95 85 LEU D N 1
ATOM 12606 C CA . LEU D 2 109 ? 118.071 46.839 138.357 1.00 60.13 85 LEU D CA 1
ATOM 12607 C C . LEU D 2 109 ? 116.998 45.782 138.119 1.00 67.10 85 LEU D C 1
ATOM 12608 O O . LEU D 2 109 ? 116.738 44.940 138.978 1.00 61.47 85 LEU D O 1
ATOM 12613 N N . VAL D 2 110 ? 116.379 45.835 136.943 1.00 67.22 86 VAL D N 1
ATOM 12614 C CA . VAL D 2 110 ? 115.282 44.936 136.607 1.00 60.34 86 VAL D CA 1
ATOM 12615 C C . VAL D 2 110 ? 115.430 44.361 135.199 1.00 65.23 86 VAL D C 1
ATOM 12616 O O . VAL D 2 110 ? 115.671 45.095 134.241 1.00 60.46 86 VAL D O 1
ATOM 12620 N N . ALA D 2 111 ? 115.292 43.043 135.085 1.00 65.65 87 ALA D N 1
ATOM 12621 C CA . ALA D 2 111 ? 115.252 42.382 133.786 1.00 57.37 87 ALA D CA 1
ATOM 12622 C C . ALA D 2 111 ? 113.805 42.037 133.442 1.00 55.62 87 ALA D C 1
ATOM 12623 O O . ALA D 2 111 ? 113.167 41.244 134.134 1.00 57.29 87 ALA D O 1
ATOM 12625 N N . SER D 2 112 ? 113.291 42.635 132.372 1.00 49.19 88 SER D N 1
ATOM 12626 C CA . SER D 2 112 ? 111.875 42.507 132.035 1.00 58.41 88 SER D CA 1
ATOM 12627 C C . SER D 2 112 ? 111.616 41.581 130.848 1.00 60.60 88 SER D C 1
ATOM 12628 O O . SER D 2 112 ? 112.530 41.250 130.092 1.00 64.10 88 SER D O 1
ATOM 12631 N N . ASP D 2 113 ? 110.359 41.170 130.695 1.00 51.73 89 ASP D N 1
ATOM 12632 C CA . ASP D 2 113 ? 109.943 40.340 129.568 1.00 45.03 89 ASP D CA 1
ATOM 12633 C C . ASP D 2 113 ? 109.951 41.134 128.270 1.00 50.34 89 ASP D C 1
ATOM 12634 O O . ASP D 2 113 ? 110.032 40.563 127.182 1.00 50.70 89 ASP D O 1
ATOM 12639 N N . SER D 2 114 ? 109.864 42.454 128.391 1.00 50.87 90 SER D N 1
ATOM 12640 C CA . SER D 2 114 ? 109.836 43.337 127.231 1.00 48.45 90 SER D CA 1
ATOM 12641 C C . SER D 2 114 ? 111.202 43.434 126.559 1.00 53.79 90 SER D C 1
ATOM 12642 O O . SER D 2 114 ? 111.346 44.078 125.520 1.00 54.34 90 SER D O 1
ATOM 12645 N N . GLY D 2 115 ? 112.200 42.791 127.157 1.00 62.96 91 GLY D N 1
ATOM 12646 C CA . GLY D 2 115 ? 113.552 42.828 126.636 1.00 56.01 91 GLY D CA 1
ATOM 12647 C C . GLY D 2 115 ? 114.259 44.102 127.046 1.00 56.72 91 GLY D C 1
ATOM 12648 O O . GLY D 2 115 ? 115.182 44.561 126.374 1.00 60.65 91 GLY D O 1
ATOM 12649 N N . ALA D 2 116 ? 113.819 44.674 128.162 1.00 55.72 92 ALA D N 1
ATOM 12650 C CA . ALA D 2 116 ? 114.371 45.931 128.644 1.00 61.39 92 ALA D CA 1
ATOM 12651 C C . ALA D 2 116 ? 115.049 45.773 129.998 1.00 55.63 92 ALA D C 1
ATOM 12652 O O . ALA D 2 116 ? 114.679 44.913 130.796 1.00 54.08 92 ALA D O 1
ATOM 12654 N N . VAL D 2 117 ? 116.048 46.613 130.244 1.00 51.97 93 VAL D N 1
ATOM 12655 C CA . VAL D 2 117 ? 116.694 46.678 131.546 1.00 55.04 93 VAL D CA 1
ATOM 12656 C C . VAL D 2 117 ? 116.278 47.968 132.243 1.00 58.53 93 VAL D C 1
ATOM 12657 O O . VAL D 2 117 ? 116.509 49.063 131.730 1.00 66.62 93 VAL D O 1
ATOM 12661 N N . GLU D 2 118 ? 115.656 47.833 133.409 1.00 61.27 94 GLU D N 1
ATOM 12662 C CA . GLU D 2 118 ? 115.102 48.980 134.116 1.00 60.75 94 GLU D CA 1
ATOM 12663 C C . GLU D 2 118 ? 115.854 49.272 135.409 1.00 67.78 94 GLU D C 1
ATOM 12664 O O . GLU D 2 118 ? 116.157 48.363 136.181 1.00 63.32 94 GLU D O 1
ATOM 12670 N N . LEU D 2 119 ? 116.152 50.547 135.639 1.00 71.61 95 LEU D N 1
ATOM 12671 C CA . LEU D 2 119 ? 116.789 50.973 136.878 1.00 62.82 95 LEU D CA 1
ATOM 12672 C C . LEU D 2 119 ? 115.782 51.730 137.734 1.00 58.02 95 LEU D C 1
ATOM 12673 O O . LEU D 2 119 ? 115.301 52.795 137.349 1.00 62.36 95 LEU D O 1
ATOM 12678 N N . TRP D 2 120 ? 115.464 51.170 138.896 1.00 62.92 96 TRP D N 1
ATOM 12679 C CA . TRP D 2 120 ? 114.524 51.795 139.815 1.00 69.77 96 TRP D CA 1
ATOM 12680 C C . TRP D 2 120 ? 115.248 52.321 141.047 1.00 69.17 96 TRP D C 1
ATOM 12681 O O . TRP D 2 120 ? 116.177 51.687 141.548 1.00 75.74 96 TRP D O 1
ATOM 12692 N N . GLU D 2 121 ? 114.824 53.484 141.531 1.00 68.64 97 GLU D N 1
ATOM 12693 C CA . GLU D 2 121 ? 115.407 54.059 142.736 1.00 76.58 97 GLU D CA 1
ATOM 12694 C C . GLU D 2 121 ? 114.382 54.097 143.863 1.00 72.21 97 GLU D C 1
ATOM 12695 O O . GLU D 2 121 ? 113.208 54.389 143.637 1.00 72.05 97 GLU D O 1
ATOM 12701 N N . ILE D 2 122 ? 114.832 53.798 145.077 1.00 73.85 98 ILE D N 1
ATOM 12702 C CA . ILE D 2 122 ? 113.946 53.784 146.232 1.00 75.36 98 ILE D CA 1
ATOM 12703 C C . ILE D 2 122 ? 113.893 55.140 146.921 1.00 88.45 98 ILE D C 1
ATOM 12704 O O . ILE D 2 122 ? 114.821 55.519 147.634 1.00 79.90 98 ILE D O 1
ATOM 12709 N N . LEU D 2 123 ? 112.805 55.870 146.704 1.00 91.96 99 LEU D N 1
ATOM 12710 C CA . LEU D 2 123 ? 112.536 57.067 147.486 1.00 87.30 99 LEU D CA 1
ATOM 12711 C C . LEU D 2 123 ? 112.102 56.608 148.870 1.00 93.97 99 LEU D C 1
ATOM 12712 O O . LEU D 2 123 ? 110.909 56.512 149.159 1.00 99.41 99 LEU D O 1
ATOM 12717 N N . GLU D 2 124 ? 113.084 56.312 149.717 1.00 91.87 100 GLU D N 1
ATOM 12718 C CA . GLU D 2 124 ? 112.836 55.656 150.998 1.00 92.42 100 GLU D CA 1
ATOM 12719 C C . GLU D 2 124 ? 111.964 56.480 151.942 1.00 100.19 100 GLU D C 1
ATOM 12720 O O . GLU D 2 124 ? 112.153 57.688 152.090 1.00 89.03 100 GLU D O 1
ATOM 12726 N N . LYS D 2 125 ? 111.007 55.801 152.569 1.00 99.11 101 LYS D N 1
ATOM 12727 C CA . LYS D 2 125 ? 110.011 56.419 153.447 1.00 108.39 101 LYS D CA 1
ATOM 12728 C C . LYS D 2 125 ? 109.094 57.430 152.758 1.00 105.03 101 LYS D C 1
ATOM 12729 O O . LYS D 2 125 ? 108.377 58.182 153.418 1.00 102.06 101 LYS D O 1
ATOM 12735 N N . GLU D 2 126 ? 109.126 57.444 151.430 1.00 96.40 102 GLU D N 1
ATOM 12736 C CA . GLU D 2 126 ? 108.066 58.065 150.653 1.00 91.52 102 GLU D CA 1
ATOM 12737 C C . GLU D 2 126 ? 107.117 56.946 150.261 1.00 99.57 102 GLU D C 1
ATOM 12738 O O . GLU D 2 126 ? 106.068 57.184 149.659 1.00 95.16 102 GLU D O 1
ATOM 12744 N N . SER D 2 127 ? 107.506 55.723 150.621 1.00 104.51 103 SER D N 1
ATOM 12745 C CA . SER D 2 127 ? 106.789 54.508 150.243 1.00 101.66 103 SER D CA 1
ATOM 12746 C C . SER D 2 127 ? 106.595 54.455 148.733 1.00 103.73 103 SER D C 1
ATOM 12747 O O . SER D 2 127 ? 105.530 54.078 148.244 1.00 105.19 103 SER D O 1
ATOM 12750 N N . LEU D 2 128 ? 107.638 54.834 148.002 1.00 95.86 104 LEU D N 1
ATOM 12751 C CA . LEU D 2 128 ? 107.538 54.994 146.559 1.00 95.65 104 LEU D CA 1
ATOM 12752 C C . LEU D 2 128 ? 108.755 54.428 145.834 1.00 98.31 104 LEU D C 1
ATOM 12753 O O . LEU D 2 128 ? 109.877 54.486 146.339 1.00 95.80 104 LEU D O 1
ATOM 12758 N N . LEU D 2 129 ? 108.519 53.880 144.647 1.00 88.93 105 LEU D N 1
ATOM 12759 C CA . LEU D 2 129 ? 109.593 53.404 143.785 1.00 77.77 105 LEU D CA 1
ATOM 12760 C C . LEU D 2 129 ? 109.507 54.107 142.436 1.00 79.75 105 LEU D C 1
ATOM 12761 O O . LEU D 2 129 ? 108.495 54.012 141.742 1.00 83.77 105 LEU D O 1
ATOM 12766 N N . VAL D 2 130 ? 110.570 54.816 142.071 1.00 71.49 106 VAL D N 1
ATOM 12767 C CA . VAL D 2 130 ? 110.568 55.611 140.849 1.00 75.53 106 VAL D CA 1
ATOM 12768 C C . VAL D 2 130 ? 111.562 55.087 139.817 1.00 72.10 106 VAL D C 1
ATOM 12769 O O . VAL D 2 130 ? 112.735 54.871 140.121 1.00 71.38 106 VAL D O 1
ATOM 12773 N N . ASN D 2 131 ? 111.079 54.882 138.596 1.00 70.03 107 ASN D N 1
ATOM 12774 C CA . ASN D 2 131 ? 111.930 54.455 137.494 1.00 74.59 107 ASN D CA 1
ATOM 12775 C C . ASN D 2 131 ? 112.814 55.593 137.000 1.00 70.64 107 ASN D C 1
ATOM 12776 O O . ASN D 2 131 ? 112.374 56.740 136.917 1.00 78.92 107 ASN D O 1
ATOM 12781 N N . LYS D 2 132 ? 114.063 55.274 136.676 1.00 72.14 108 LYS D N 1
ATOM 12782 C CA . LYS D 2 132 ? 114.985 56.268 136.138 1.00 78.23 108 LYS D CA 1
ATOM 12783 C C . LYS D 2 132 ? 115.149 56.117 134.629 1.00 77.16 108 LYS D C 1
ATOM 12784 O O . LYS D 2 132 ? 115.151 57.108 133.897 1.00 80.00 108 LYS D O 1
ATOM 12790 N N . PHE D 2 133 ? 115.284 54.878 134.167 1.00 75.10 109 PHE D N 1
ATOM 12791 C CA . PHE D 2 133 ? 115.319 54.603 132.735 1.00 78.31 109 PHE D CA 1
ATOM 12792 C C . PHE D 2 133 ? 114.919 53.163 132.425 1.00 70.63 109 PHE D C 1
ATOM 12793 O O . PHE D 2 133 ? 114.993 52.287 133.287 1.00 67.76 109 PHE D O 1
ATOM 12801 N N . ALA D 2 134 ? 114.484 52.928 131.200 1.00 73.84 110 ALA D N 1
ATOM 12802 C CA . ALA D 2 134 ? 114.130 51.603 130.728 1.00 69.63 110 ALA D CA 1
ATOM 12803 C C . ALA D 2 134 ? 114.538 51.522 129.299 1.00 66.49 110 ALA D C 1
ATOM 12804 O O . ALA D 2 134 ? 113.897 52.089 128.453 1.00 67.83 110 ALA D O 1
ATOM 12806 N N . LYS D 2 135 ? 115.616 50.822 129.024 1.00 62.23 111 LYS D N 1
ATOM 12807 C CA . LYS D 2 135 ? 116.127 50.771 127.688 1.00 71.47 111 LYS D CA 1
ATOM 12808 C C . LYS D 2 135 ? 115.883 49.431 127.058 1.00 64.98 111 LYS D C 1
ATOM 12809 O O . LYS D 2 135 ? 116.316 48.415 127.549 1.00 55.71 111 LYS D O 1
ATOM 12815 N N . TYR D 2 136 ? 115.182 49.456 125.943 1.00 67.31 112 TYR D N 1
ATOM 12816 C CA . TYR D 2 136 ? 114.796 48.222 125.269 1.00 60.66 112 TYR D CA 1
ATOM 12817 C C . TYR D 2 136 ? 115.866 47.820 124.262 1.00 61.15 112 TYR D C 1
ATOM 12818 O O . TYR D 2 136 ? 115.680 47.970 123.055 1.00 65.53 112 TYR D O 1
ATOM 12827 N N . GLU D 2 137 ? 116.987 47.310 124.762 1.00 62.63 113 GLU D N 1
ATOM 12828 C CA . GLU D 2 137 ? 118.115 46.971 123.903 1.00 61.99 113 GLU D CA 1
ATOM 12829 C C . GLU D 2 137 ? 118.047 45.533 123.395 1.00 59.48 113 GLU D C 1
ATOM 12830 O O . GLU D 2 137 ? 118.446 45.246 122.267 1.00 51.18 113 GLU D O 1
ATOM 12836 N N . HIS D 2 138 ? 117.543 44.631 124.232 1.00 65.92 114 HIS D N 1
ATOM 12837 C CA . HIS D 2 138 ? 117.408 43.230 123.848 1.00 59.08 114 HIS D CA 1
ATOM 12838 C C . HIS D 2 138 ? 116.219 43.015 122.917 1.00 55.79 114 HIS D C 1
ATOM 12839 O O . HIS D 2 138 ? 115.207 43.711 123.012 1.00 44.52 114 HIS D O 1
ATOM 12846 N N . ASP D 2 139 ? 116.350 42.047 122.016 1.00 55.00 115 ASP D N 1
ATOM 12847 C CA . ASP D 2 139 ? 115.284 41.720 121.078 1.00 49.22 115 ASP D CA 1
ATOM 12848 C C . ASP D 2 139 ? 114.416 40.588 121.616 1.00 50.47 115 ASP D C 1
ATOM 12849 O O . ASP D 2 139 ? 113.472 40.149 120.960 1.00 59.25 115 ASP D O 1
ATOM 12854 N N . ASP D 2 140 ? 114.745 40.121 122.815 1.00 55.13 116 ASP D N 1
ATOM 12855 C CA . ASP D 2 140 ? 113.987 39.056 123.458 1.00 51.62 116 ASP D CA 1
ATOM 12856 C C . ASP D 2 140 ? 114.075 39.197 124.975 1.00 57.36 116 ASP D C 1
ATOM 12857 O O . ASP D 2 140 ? 114.730 40.107 125.483 1.00 62.37 116 ASP D O 1
ATOM 12862 N N . ILE D 2 141 ? 113.415 38.290 125.690 1.00 51.90 117 ILE D N 1
ATOM 12863 C CA . ILE D 2 141 ? 113.345 38.333 127.148 1.00 48.17 117 ILE D CA 1
ATOM 12864 C C . ILE D 2 141 ? 114.720 38.331 127.815 1.00 47.72 117 ILE D C 1
ATOM 12865 O O . ILE D 2 141 ? 115.543 37.454 127.557 1.00 58.14 117 ILE D O 1
ATOM 12870 N N . VAL D 2 142 ? 114.964 39.317 128.672 1.00 47.19 118 VAL D N 1
ATOM 12871 C CA . VAL D 2 142 ? 116.203 39.366 129.437 1.00 50.40 118 VAL D CA 1
ATOM 12872 C C . VAL D 2 142 ? 116.124 38.370 130.590 1.00 47.61 118 VAL D C 1
ATOM 12873 O O . VAL D 2 142 ? 115.393 38.583 131.556 1.00 45.54 118 VAL D O 1
ATOM 12877 N N . LYS D 2 143 ? 116.882 37.284 130.482 1.00 45.17 119 LYS D N 1
ATOM 12878 C CA . LYS D 2 143 ? 116.783 36.181 131.432 1.00 42.77 119 LYS D CA 1
ATOM 12879 C C . LYS D 2 143 ? 117.565 36.417 132.721 1.00 43.56 119 LYS D C 1
ATOM 12880 O O . LYS D 2 143 ? 117.219 35.872 133.769 1.00 43.37 119 LYS D O 1
ATOM 12886 N N . THR D 2 144 ? 118.617 37.227 132.644 1.00 54.94 120 THR D N 1
ATOM 12887 C CA . THR D 2 144 ? 119.493 37.435 133.792 1.00 50.61 120 THR D CA 1
ATOM 12888 C C . THR D 2 144 ? 120.300 38.725 133.691 1.00 48.74 120 THR D C 1
ATOM 12889 O O . THR D 2 144 ? 120.518 39.250 132.599 1.00 56.90 120 THR D O 1
ATOM 12893 N N . LEU D 2 145 ? 120.740 39.229 134.840 1.00 45.91 121 LEU D N 1
ATOM 12894 C CA . LEU D 2 145 ? 121.613 40.397 134.887 1.00 52.50 121 LEU D CA 1
ATOM 12895 C C . LEU D 2 145 ? 122.378 40.466 136.208 1.00 54.36 121 LEU D C 1
ATOM 12896 O O . LEU D 2 145 ? 121.847 40.120 137.264 1.00 44.97 121 LEU D O 1
ATOM 12901 N N . SER D 2 146 ? 123.631 40.904 136.136 1.00 54.88 122 SER D N 1
ATOM 12902 C CA . SER D 2 146 ? 124.484 41.000 137.316 1.00 44.38 122 SER D CA 1
ATOM 12903 C C . SER D 2 146 ? 125.148 42.369 137.400 1.00 54.01 122 SER D C 1
ATOM 12904 O O . SER D 2 146 ? 125.485 42.967 136.379 1.00 59.26 122 SER D O 1
ATOM 12907 N N . VAL D 2 147 ? 125.335 42.859 138.621 1.00 56.49 123 VAL D N 1
ATOM 12908 C CA . VAL D 2 147 ? 125.930 44.174 138.839 1.00 60.06 123 VAL D CA 1
ATOM 12909 C C . VAL D 2 147 ? 127.366 44.060 139.349 1.00 61.85 123 VAL D C 1
ATOM 12910 O O . VAL D 2 147 ? 127.648 43.286 140.265 1.00 53.90 123 VAL D O 1
ATOM 12914 N N . PHE D 2 148 ? 128.268 44.832 138.749 1.00 65.67 124 PHE D N 1
ATOM 12915 C CA . PHE D 2 148 ? 129.668 44.844 139.162 1.00 63.88 124 PHE D CA 1
ATOM 12916 C C . PHE D 2 148 ? 129.846 45.446 140.554 1.00 74.98 124 PHE D C 1
ATOM 12917 O O . PHE D 2 148 ? 128.911 46.010 141.123 1.00 80.03 124 PHE D O 1
ATOM 12925 N N . SER D 2 149 ? 131.055 45.325 141.094 1.00 70.69 125 SER D N 1
ATOM 12926 C CA . SER D 2 149 ? 131.343 45.757 142.459 1.00 63.32 125 SER D CA 1
ATOM 12927 C C . SER D 2 149 ? 131.240 47.269 142.646 1.00 75.01 125 SER D C 1
ATOM 12928 O O . SER D 2 149 ? 130.772 47.741 143.682 1.00 75.36 125 SER D O 1
ATOM 12931 N N . ASP D 2 150 ? 131.676 48.023 141.642 1.00 72.56 126 ASP D N 1
ATOM 12932 C CA . ASP D 2 150 ? 131.672 49.482 141.722 1.00 69.65 126 ASP D CA 1
ATOM 12933 C C . ASP D 2 150 ? 130.257 50.058 141.740 1.00 83.39 126 ASP D C 1
ATOM 12934 O O . ASP D 2 150 ? 130.047 51.196 142.160 1.00 87.24 126 ASP D O 1
ATOM 12939 N N . GLY D 2 151 ? 129.291 49.267 141.282 1.00 83.94 127 GLY D N 1
ATOM 12940 C CA . GLY D 2 151 ? 127.897 49.669 141.310 1.00 74.11 127 GLY D CA 1
ATOM 12941 C C . GLY D 2 151 ? 127.536 50.698 140.256 1.00 72.13 127 GLY D C 1
ATOM 12942 O O . GLY D 2 151 ? 126.522 51.386 140.373 1.00 77.79 127 GLY D O 1
ATOM 12943 N N . THR D 2 152 ? 128.367 50.805 139.225 1.00 69.17 128 THR D N 1
ATOM 12944 C CA . THR D 2 152 ? 128.113 51.740 138.135 1.00 75.06 128 THR D CA 1
ATOM 12945 C C . THR D 2 152 ? 127.971 51.005 136.807 1.00 69.35 128 THR D C 1
ATOM 12946 O O . THR D 2 152 ? 127.533 51.581 135.811 1.00 66.38 128 THR D O 1
ATOM 12950 N N . GLN D 2 153 ? 128.348 49.731 136.800 1.00 71.59 129 GLN D N 1
ATOM 12951 C CA . GLN D 2 153 ? 128.244 48.907 135.602 1.00 63.83 129 GLN D CA 1
ATOM 12952 C C . GLN D 2 153 ? 127.471 47.622 135.872 1.00 61.06 129 GLN D C 1
ATOM 12953 O O . GLN D 2 153 ? 127.320 47.205 137.020 1.00 59.00 129 GLN D O 1
ATOM 12959 N N . ALA D 2 154 ? 126.990 46.999 134.802 1.00 71.63 130 ALA D N 1
ATOM 12960 C CA . ALA D 2 154 ? 126.251 45.747 134.908 1.00 67.02 130 ALA D CA 1
ATOM 12961 C C . ALA D 2 154 ? 126.275 44.989 133.586 1.00 57.92 130 ALA D C 1
ATOM 12962 O O . ALA D 2 154 ? 126.526 45.571 132.532 1.00 51.44 130 ALA D O 1
ATOM 12964 N N . VAL D 2 155 ? 126.013 43.688 133.651 1.00 58.42 131 VAL D N 1
ATOM 12965 C CA . VAL D 2 155 ? 125.987 42.851 132.458 1.00 58.17 131 VAL D CA 1
ATOM 12966 C C . VAL D 2 155 ? 124.621 42.179 132.307 1.00 51.52 131 VAL D C 1
ATOM 12967 O O . VAL D 2 155 ? 124.023 41.743 133.289 1.00 44.22 131 VAL D O 1
ATOM 12971 N N . SER D 2 156 ? 124.123 42.115 131.075 1.00 58.57 132 SER D N 1
ATOM 12972 C CA . SER D 2 156 ? 122.807 41.541 130.814 1.00 52.74 132 SER D CA 1
ATOM 12973 C C . SER D 2 156 ? 122.882 40.256 129.997 1.00 55.21 132 SER D C 1
ATOM 12974 O O . SER D 2 156 ? 123.678 40.143 129.066 1.00 54.41 132 SER D O 1
ATOM 12977 N N . GLY D 2 157 ? 122.042 39.290 130.356 1.00 52.81 133 GLY D N 1
ATOM 12978 C CA . GLY D 2 157 ? 121.917 38.058 129.601 1.00 52.51 133 GLY D CA 1
ATOM 12979 C C . GLY D 2 157 ? 120.542 37.972 128.967 1.00 58.17 133 GLY D C 1
ATOM 12980 O O . GLY D 2 157 ? 119.528 38.048 129.660 1.00 56.91 133 GLY D O 1
ATOM 12981 N N . GLY D 2 158 ? 120.504 37.816 127.649 1.00 55.81 134 GLY D N 1
ATOM 12982 C CA . GLY D 2 158 ? 119.246 37.840 126.927 1.00 50.77 134 GLY D CA 1
ATOM 12983 C C . GLY D 2 158 ? 118.881 36.546 126.228 1.00 56.02 134 GLY D C 1
ATOM 12984 O O . GLY D 2 158 ? 119.738 35.709 125.943 1.00 55.06 134 GLY D O 1
ATOM 12985 N N . LYS D 2 159 ? 117.590 36.392 125.950 1.00 53.18 135 LYS D N 1
ATOM 12986 C CA . LYS D 2 159 ? 117.077 35.242 125.216 1.00 45.49 135 LYS D CA 1
ATOM 12987 C C . LYS D 2 159 ? 117.386 35.414 123.730 1.00 48.98 135 LYS D C 1
ATOM 12988 O O . LYS D 2 159 ? 117.293 34.468 122.946 1.00 46.97 135 LYS D O 1
ATOM 12994 N N . ASP D 2 160 ? 117.77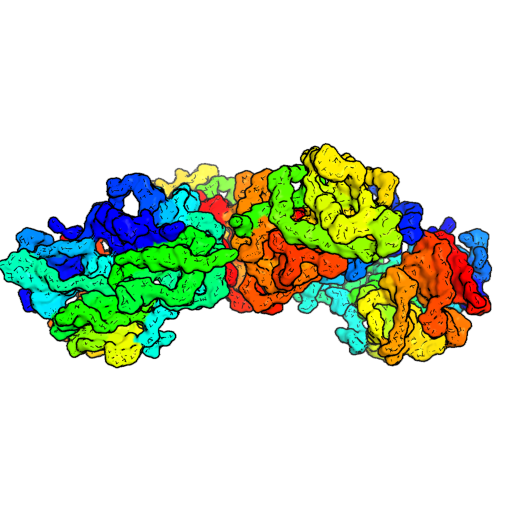2 36.630 123.355 1.00 51.68 136 ASP D N 1
ATOM 12995 C CA . ASP D 2 160 ? 118.159 36.938 121.982 1.00 45.43 136 ASP D CA 1
ATOM 12996 C C . ASP D 2 160 ? 119.645 36.671 121.761 1.00 45.30 136 ASP D C 1
ATOM 12997 O O . ASP D 2 160 ? 120.264 37.266 120.877 1.00 46.38 136 ASP D O 1
ATOM 13002 N N . PHE D 2 161 ? 120.203 35.791 122.591 1.00 47.99 137 PHE D N 1
ATOM 13003 C CA . PHE D 2 161 ? 121.595 35.336 122.499 1.00 51.74 137 PHE D CA 1
ATOM 13004 C C . PHE D 2 161 ? 122.593 36.426 122.900 1.00 59.06 137 PHE D C 1
ATOM 13005 O O . PHE D 2 161 ? 123.802 36.194 122.912 1.00 58.64 137 PHE D O 1
ATOM 13013 N N . SER D 2 162 ? 122.083 37.606 123.236 1.00 60.65 138 SER D N 1
ATOM 13014 C CA . SER D 2 162 ? 122.929 38.778 123.441 1.00 58.49 138 SER D CA 1
ATOM 13015 C C . SER D 2 162 ? 123.449 38.931 124.869 1.00 56.16 138 SER D C 1
ATOM 13016 O O . SER D 2 162 ? 122.746 38.641 125.837 1.00 54.76 138 SER D O 1
ATOM 13019 N N . VAL D 2 163 ? 124.691 39.392 124.981 1.00 53.90 139 VAL D N 1
ATOM 13020 C CA . VAL D 2 163 ? 125.286 39.728 126.268 1.00 52.34 139 VAL D CA 1
ATOM 13021 C C . VAL D 2 163 ? 125.718 41.190 126.250 1.00 52.02 139 VAL D C 1
ATOM 13022 O O . VAL D 2 163 ? 126.636 41.564 125.521 1.00 56.19 139 VAL D O 1
ATOM 13026 N N . LYS D 2 164 ? 125.051 42.014 127.051 1.00 52.69 140 LYS D N 1
ATOM 13027 C CA . LYS D 2 164 ? 125.287 43.453 127.031 1.00 53.77 140 LYS D CA 1
ATOM 13028 C C . LYS D 2 164 ? 125.842 43.977 128.352 1.00 57.55 140 LYS D C 1
ATOM 13029 O O . LYS D 2 164 ? 125.286 43.712 129.417 1.00 58.99 140 LYS D O 1
ATOM 13035 N N . VAL D 2 165 ? 126.939 44.724 128.275 1.00 62.94 141 VAL D N 1
ATOM 13036 C CA . VAL D 2 165 ? 127.481 45.407 129.444 1.00 63.86 141 VAL D CA 1
ATOM 13037 C C . VAL D 2 165 ? 126.928 46.832 129.504 1.00 58.89 141 VAL D C 1
ATOM 13038 O O . VAL D 2 165 ? 126.932 47.553 128.505 1.00 53.07 141 VAL D O 1
ATOM 13042 N N . TRP D 2 166 ? 126.441 47.229 130.676 1.00 58.76 142 TRP D N 1
ATOM 13043 C CA . TRP D 2 166 ? 125.714 48.487 130.811 1.00 57.65 142 TRP D CA 1
ATOM 13044 C C . TRP D 2 166 ? 126.469 49.565 131.582 1.00 64.27 142 TRP D C 1
ATOM 13045 O O . TRP D 2 166 ? 127.175 49.279 132.548 1.00 61.40 142 TRP D O 1
ATOM 13056 N N . ASP D 2 167 ? 126.307 50.808 131.140 1.00 70.39 143 ASP D N 1
ATOM 13057 C CA . ASP D 2 167 ? 126.811 51.963 131.869 1.00 69.21 143 ASP D CA 1
ATOM 13058 C C . ASP D 2 167 ? 125.636 52.607 132.597 1.00 57.39 143 ASP D C 1
ATOM 13059 O O . ASP D 2 167 ? 124.898 53.406 132.020 1.00 58.56 143 ASP D O 1
ATOM 13064 N N . LEU D 2 168 ? 125.470 52.248 133.865 1.00 62.76 144 LEU D N 1
ATOM 13065 C CA . LEU D 2 168 ? 124.320 52.679 134.656 1.00 65.21 144 LEU D CA 1
ATOM 13066 C C . LEU D 2 168 ? 124.278 54.190 134.863 1.00 73.77 144 LEU D C 1
ATOM 13067 O O . LEU D 2 168 ? 123.208 54.770 135.049 1.00 64.35 144 LEU D O 1
ATOM 13072 N N . SER D 2 169 ? 125.446 54.822 134.829 1.00 84.91 145 SER D N 1
ATOM 13073 C CA . SER D 2 169 ? 125.541 56.262 135.039 1.00 78.14 145 SER D CA 1
ATOM 13074 C C . SER D 2 169 ? 125.020 57.043 133.837 1.00 77.97 145 SER D C 1
ATOM 13075 O O . SER D 2 169 ? 124.337 58.056 133.993 1.00 78.24 145 SER D O 1
ATOM 13078 N N . GLN D 2 170 ? 125.341 56.565 132.639 1.00 72.24 146 GLN D N 1
ATOM 13079 C CA . GLN D 2 170 ? 124.968 57.264 131.413 1.00 69.77 146 GLN D CA 1
ATOM 13080 C C . GLN D 2 170 ? 123.655 56.750 130.830 1.00 76.91 146 GLN D C 1
ATOM 13081 O O . GLN D 2 170 ? 123.225 57.200 129.767 1.00 81.91 146 GLN D O 1
ATOM 13087 N N . LYS D 2 171 ? 123.029 55.809 131.533 1.00 73.79 147 LYS D N 1
ATOM 13088 C CA . LYS D 2 171 ? 121.750 55.230 131.120 1.00 68.45 147 LYS D CA 1
ATOM 13089 C C . LYS D 2 171 ? 121.792 54.653 129.707 1.00 72.04 147 LYS D C 1
ATOM 13090 O O . LYS D 2 171 ? 120.841 54.799 128.938 1.00 80.43 147 LYS D O 1
ATOM 13096 N N . ALA D 2 172 ? 122.899 53.999 129.373 1.00 68.52 148 ALA D N 1
ATOM 13097 C CA . ALA D 2 172 ? 123.068 53.391 128.059 1.00 69.00 148 ALA D CA 1
ATOM 13098 C C . ALA D 2 172 ? 124.064 52.238 128.121 1.00 72.06 148 ALA D C 1
ATOM 13099 O O . ALA D 2 172 ? 124.843 52.130 129.068 1.00 71.35 148 ALA D O 1
ATOM 13101 N N . VAL D 2 173 ? 124.035 51.377 127.109 1.00 67.02 149 VAL D N 1
ATOM 13102 C CA . VAL D 2 173 ? 124.930 50.228 127.066 1.00 70.12 149 VAL D CA 1
ATOM 13103 C C . VAL D 2 173 ? 126.313 50.629 126.566 1.00 71.84 149 VAL D C 1
ATOM 13104 O O . VAL D 2 173 ? 126.474 51.661 125.914 1.00 82.91 149 VAL D O 1
ATOM 13108 N N . LEU D 2 174 ? 127.310 49.811 126.884 1.00 68.03 150 LEU D N 1
ATOM 13109 C CA . LEU D 2 174 ? 128.660 50.022 126.380 1.00 64.79 150 LEU D CA 1
ATOM 13110 C C . LEU D 2 174 ? 128.880 49.190 125.124 1.00 76.73 150 LEU D C 1
ATOM 13111 O O . LEU D 2 174 ? 128.925 49.721 124.014 1.00 85.11 150 LEU D O 1
ATOM 13116 N N . LYS D 2 175 ? 129.013 47.881 125.310 1.00 72.12 151 LYS D N 1
ATOM 13117 C CA . LYS D 2 175 ? 129.230 46.966 124.197 1.00 66.42 151 LYS D CA 1
ATOM 13118 C C . LYS D 2 175 ? 128.248 45.800 124.255 1.00 63.84 151 LYS D C 1
ATOM 13119 O O . LYS D 2 175 ? 127.976 45.259 125.327 1.00 61.74 151 LYS D O 1
ATOM 13125 N N . SER D 2 176 ? 127.717 45.420 123.098 1.00 66.55 152 SER D N 1
ATOM 13126 C CA . SER D 2 176 ? 126.825 44.270 123.008 1.00 58.14 152 SER D CA 1
ATOM 13127 C C . SER D 2 176 ? 127.565 43.083 122.406 1.00 59.31 152 SER D C 1
ATOM 13128 O O . SER D 2 176 ? 128.141 43.185 121.323 1.00 69.87 152 SER D O 1
ATOM 13131 N N . TYR D 2 177 ? 127.550 41.957 123.111 1.00 59.79 153 TYR D N 1
ATOM 13132 C CA . TYR D 2 177 ? 128.291 40.778 122.676 1.00 60.06 153 TYR D CA 1
ATOM 13133 C C . TYR D 2 177 ? 127.376 39.656 122.196 1.00 63.73 153 TYR D C 1
ATOM 13134 O O . TYR D 2 177 ? 126.455 39.244 122.903 1.00 58.23 153 TYR D O 1
ATOM 13143 N N . ASN D 2 178 ? 127.640 39.164 120.991 1.00 55.28 154 ASN D N 1
ATOM 13144 C CA . ASN D 2 178 ? 126.935 38.005 120.461 1.00 43.57 154 ASN D CA 1
ATOM 13145 C C . ASN D 2 178 ? 127.873 36.815 120.305 1.00 53.52 154 ASN D C 1
ATOM 13146 O O . ASN D 2 178 ? 128.239 36.440 119.191 1.00 56.02 154 ASN D O 1
ATOM 13151 N N . ALA D 2 179 ? 128.264 36.229 121.432 1.00 52.44 155 ALA D N 1
ATOM 13152 C CA . ALA D 2 179 ? 129.166 35.084 121.429 1.00 53.03 155 ALA D CA 1
ATOM 13153 C C . ALA D 2 179 ? 128.393 33.777 121.560 1.00 57.72 155 ALA D C 1
ATOM 13154 O O . ALA D 2 179 ? 128.735 32.778 120.930 1.00 57.97 155 ALA D O 1
ATOM 13156 N N . HIS D 2 180 ? 127.349 33.792 122.384 1.00 47.97 156 HIS D N 1
ATOM 13157 C CA . HIS D 2 180 ? 126.505 32.617 122.566 1.00 48.11 156 HIS D CA 1
ATOM 13158 C C . HIS D 2 180 ? 125.633 32.370 121.341 1.00 54.52 156 HIS D C 1
ATOM 13159 O O . HIS D 2 180 ? 125.098 33.307 120.749 1.00 55.03 156 HIS D O 1
ATOM 13166 N N . SER D 2 181 ? 125.495 31.103 120.965 1.00 51.28 157 SER D N 1
ATOM 13167 C CA . SER D 2 181 ? 124.669 30.733 119.823 1.00 54.94 157 SER D CA 1
ATOM 13168 C C . SER D 2 181 ? 123.268 30.321 120.268 1.00 51.75 157 SER D C 1
ATOM 13169 O O . SER D 2 181 ? 122.434 29.938 119.448 1.00 46.94 157 SER D O 1
ATOM 13172 N N . SER D 2 182 ? 123.017 30.401 121.571 1.00 48.70 158 SER D N 1
ATOM 13173 C CA . SER D 2 182 ? 121.698 30.096 122.114 1.00 45.90 158 SER D CA 1
ATOM 13174 C C . SER D 2 182 ? 121.363 31.007 123.294 1.00 45.64 158 SER D C 1
ATOM 13175 O O . SER D 2 182 ? 122.100 31.949 123.586 1.00 48.48 158 SER D O 1
ATOM 13178 N N . GLU D 2 183 ? 120.243 30.728 123.956 1.00 50.51 159 GLU D N 1
ATOM 13179 C CA . GLU D 2 183 ? 119.754 31.567 125.048 1.00 55.35 159 GLU D CA 1
ATOM 13180 C C . GLU D 2 183 ? 120.756 31.664 126.193 1.00 54.00 159 GLU D C 1
ATOM 13181 O O . GLU D 2 183 ? 121.290 30.653 126.645 1.00 54.73 159 GLU D O 1
ATOM 13187 N N . VAL D 2 184 ? 121.004 32.883 126.660 1.00 46.03 160 VAL D N 1
ATOM 13188 C CA . VAL D 2 184 ? 121.906 33.101 127.785 1.00 52.84 160 VAL D CA 1
ATOM 13189 C C . VAL D 2 184 ? 121.188 32.843 129.106 1.00 50.96 160 VAL D C 1
ATOM 13190 O O . VAL D 2 184 ? 120.233 33.539 129.451 1.00 53.27 160 VAL D O 1
ATOM 13194 N N . ASN D 2 185 ? 121.653 31.840 129.843 1.00 54.53 161 ASN D N 1
ATOM 13195 C CA . ASN D 2 185 ? 121.009 31.444 131.092 1.00 51.38 161 ASN D CA 1
ATOM 13196 C C . ASN D 2 185 ? 121.366 32.335 132.279 1.00 48.74 161 ASN D C 1
ATOM 13197 O O . ASN D 2 185 ? 120.487 32.929 132.902 1.00 57.51 161 ASN D O 1
ATOM 13202 N N . CYS D 2 186 ? 122.656 32.425 132.590 1.00 43.23 162 CYS D N 1
ATOM 13203 C CA . CYS D 2 186 ? 123.099 33.193 133.749 1.00 49.56 162 CYS D CA 1
ATOM 13204 C C . CYS D 2 186 ? 124.364 34.003 133.473 1.00 50.57 162 CYS D C 1
ATOM 13205 O O . CYS D 2 186 ? 125.238 33.573 132.721 1.00 48.01 162 CYS D O 1
ATOM 13208 N N . VAL D 2 187 ? 124.447 35.182 134.084 1.00 55.10 163 VAL D N 1
ATOM 13209 C CA . VAL D 2 187 ? 125.655 35.999 134.030 1.00 54.58 163 VAL D CA 1
ATOM 13210 C C . VAL D 2 187 ? 126.069 36.421 135.437 1.00 50.99 163 VAL D C 1
ATOM 13211 O O . VAL D 2 187 ? 125.223 36.708 136.284 1.00 50.40 163 VAL D O 1
ATOM 13215 N N . ALA D 2 188 ? 127.374 36.449 135.687 1.00 54.25 164 ALA D N 1
ATOM 13216 C CA . ALA D 2 188 ? 127.883 36.787 137.010 1.00 53.18 164 ALA D CA 1
ATOM 13217 C C . ALA D 2 188 ? 129.145 37.639 136.935 1.00 57.87 164 ALA D C 1
ATOM 13218 O O . ALA D 2 188 ? 130.189 37.182 136.467 1.00 56.42 164 ALA D O 1
ATOM 13220 N N . ALA D 2 189 ? 129.041 38.880 137.401 1.00 53.63 165 ALA D N 1
ATOM 13221 C CA . ALA D 2 189 ? 130.184 39.784 137.435 1.00 50.72 165 ALA D CA 1
ATOM 13222 C C . ALA D 2 189 ? 131.187 39.336 138.491 1.00 45.86 165 ALA D C 1
ATOM 13223 O O . ALA D 2 189 ? 130.805 38.954 139.597 1.00 49.05 165 ALA D O 1
ATOM 13225 N N . CYS D 2 190 ? 132.469 39.379 138.144 1.00 51.95 166 CYS D N 1
ATOM 13226 C CA . CYS D 2 190 ? 133.519 38.979 139.072 1.00 55.26 166 CYS D CA 1
ATOM 13227 C C . CYS D 2 190 ? 133.747 40.060 140.125 1.00 56.60 166 CYS D C 1
ATOM 13228 O O . CYS D 2 190 ? 134.070 41.200 139.790 1.00 50.41 166 CYS D O 1
ATOM 13231 N N . PRO D 2 191 ? 133.574 39.701 141.405 1.00 58.58 167 PRO D N 1
ATOM 13232 C CA . PRO D 2 191 ? 133.727 40.641 142.522 1.00 58.56 167 PRO D CA 1
ATOM 13233 C C . PRO D 2 191 ? 135.153 41.171 142.643 1.00 62.29 167 PRO D C 1
ATOM 13234 O O . PRO D 2 191 ? 136.089 40.396 142.846 1.00 68.76 167 PRO D O 1
ATOM 13238 N N . GLY D 2 192 ? 135.309 42.485 142.516 1.00 54.09 168 GLY D N 1
ATOM 13239 C CA . GLY D 2 192 ? 136.613 43.113 142.618 1.00 66.01 168 GLY D CA 1
ATOM 13240 C C . GLY D 2 192 ? 137.224 43.422 141.265 1.00 63.04 168 GLY D C 1
ATOM 13241 O O . GLY D 2 192 ? 138.218 44.142 141.172 1.00 77.04 168 GLY D O 1
ATOM 13242 N N . LYS D 2 193 ? 136.627 42.872 140.213 1.00 54.56 169 LYS D N 1
ATOM 13243 C CA . LYS D 2 193 ? 137.116 43.082 138.855 1.00 47.24 169 LYS D CA 1
ATOM 13244 C C . LYS D 2 193 ? 135.998 43.622 137.968 1.00 52.97 169 LYS D C 1
ATOM 13245 O O . LYS D 2 193 ? 135.038 42.915 137.665 1.00 64.16 169 LYS D O 1
ATOM 13251 N N . ASP D 2 194 ? 136.131 44.878 137.553 1.00 55.06 170 ASP D N 1
ATOM 13252 C CA . ASP D 2 194 ? 135.081 45.550 136.793 1.00 66.83 170 ASP D CA 1
ATOM 13253 C C . ASP D 2 194 ? 135.209 45.375 135.279 1.00 61.73 170 ASP D C 1
ATOM 13254 O O . ASP D 2 194 ? 134.679 46.177 134.510 1.00 65.85 170 ASP D O 1
ATOM 13259 N N . THR D 2 195 ? 135.910 44.328 134.857 1.00 58.16 171 THR D N 1
ATOM 13260 C CA . THR D 2 195 ? 136.062 44.031 133.434 1.00 63.03 171 THR D CA 1
ATOM 13261 C C . THR D 2 195 ? 135.923 42.538 133.156 1.00 60.26 171 THR D C 1
ATOM 13262 O O . THR D 2 195 ? 135.995 42.102 132.007 1.00 61.27 171 THR D O 1
ATOM 13266 N N . ILE D 2 196 ? 135.722 41.759 134.214 1.00 56.56 172 ILE D N 1
ATOM 13267 C CA . ILE D 2 196 ? 135.627 40.309 134.093 1.00 56.17 172 ILE D CA 1
ATOM 13268 C C . ILE D 2 196 ? 134.288 39.789 134.611 1.00 62.10 172 ILE D C 1
ATOM 13269 O O . ILE D 2 196 ? 133.826 40.194 135.677 1.00 60.52 172 ILE D O 1
ATOM 13274 N N . PHE D 2 197 ? 133.665 38.900 133.843 1.00 63.28 173 PHE D N 1
ATOM 13275 C CA . PHE D 2 197 ? 132.416 38.269 134.256 1.00 55.30 173 PHE D CA 1
ATOM 13276 C C . PHE D 2 197 ? 132.233 36.911 133.586 1.00 58.60 173 PHE D C 1
ATOM 13277 O O . PHE D 2 197 ? 132.913 36.594 132.609 1.00 52.92 173 PHE D O 1
ATOM 13285 N N . LEU D 2 198 ? 131.316 36.110 134.119 1.00 57.36 174 LEU D N 1
ATOM 13286 C CA . LEU D 2 198 ? 131.027 34.795 133.559 1.00 44.15 174 LEU D CA 1
ATOM 13287 C C . LEU D 2 198 ? 129.665 34.764 132.881 1.00 42.98 174 LEU D C 1
ATOM 13288 O O . LEU D 2 198 ? 128.810 35.609 133.144 1.00 45.63 174 LEU D O 1
ATOM 13293 N N . SER D 2 199 ? 129.473 33.783 132.006 1.00 40.48 175 SER D N 1
ATOM 13294 C CA . SER D 2 199 ? 128.198 33.602 131.325 1.00 43.64 175 SER D CA 1
ATOM 13295 C C . SER D 2 199 ? 128.020 32.153 130.889 1.00 41.46 175 SER D C 1
ATOM 13296 O O . SER D 2 199 ? 128.986 31.477 130.536 1.00 50.07 175 SER D O 1
ATOM 13299 N N . CYS D 2 200 ? 126.780 31.682 130.923 1.00 46.26 176 CYS D N 1
ATOM 13300 C CA . CYS D 2 200 ? 126.462 30.328 130.492 1.00 44.52 176 CYS D CA 1
ATOM 13301 C C . CYS D 2 200 ? 125.153 30.325 129.714 1.00 45.00 176 CYS D C 1
ATOM 13302 O O . CYS D 2 200 ? 124.238 31.090 130.023 1.00 43.16 176 CYS D O 1
ATOM 13305 N N . GLY D 2 201 ? 125.066 29.468 128.703 1.00 45.19 177 GLY D N 1
ATOM 13306 C CA . GLY D 2 201 ? 123.897 29.442 127.846 1.00 50.01 177 GLY D CA 1
ATOM 13307 C C . GLY D 2 201 ? 123.448 28.056 127.430 1.00 48.62 177 GLY D C 1
ATOM 13308 O O . GLY D 2 201 ? 124.072 27.055 127.782 1.00 49.23 177 GLY D O 1
ATOM 13309 N N . GLU D 2 202 ? 122.359 28.005 126.667 1.00 51.10 178 GLU D N 1
ATOM 13310 C CA . GLU D 2 202 ? 121.803 26.745 126.185 1.00 55.41 178 GLU D CA 1
ATOM 13311 C C . GLU D 2 202 ? 122.687 26.108 125.118 1.00 47.82 178 GLU D C 1
ATOM 13312 O O . GLU D 2 202 ? 122.479 24.958 124.730 1.00 56.17 178 GLU D O 1
ATOM 13318 N N . ASP D 2 203 ? 123.676 26.862 124.647 1.00 47.66 179 ASP D N 1
ATOM 13319 C CA . ASP D 2 203 ? 124.626 26.357 123.664 1.00 45.52 179 ASP D CA 1
ATOM 13320 C C . ASP D 2 203 ? 125.683 25.476 124.325 1.00 54.71 179 ASP D C 1
ATOM 13321 O O . ASP D 2 203 ? 126.572 24.949 123.656 1.00 52.01 179 ASP D O 1
ATOM 13326 N N . GLY D 2 204 ? 125.580 25.324 125.642 1.00 52.78 180 GLY D N 1
ATOM 13327 C CA . GLY D 2 204 ? 126.475 24.462 126.391 1.00 54.92 180 GLY D CA 1
ATOM 13328 C C . GLY D 2 204 ? 127.799 25.118 126.733 1.00 51.26 180 GLY D C 1
ATOM 13329 O O . GLY D 2 204 ? 128.708 24.466 127.248 1.00 52.66 180 GLY D O 1
ATOM 13330 N N . ARG D 2 205 ? 127.907 26.411 126.450 1.00 43.92 181 ARG D N 1
ATOM 13331 C CA . ARG D 2 205 ? 129.144 27.142 126.692 1.00 42.53 181 ARG D CA 1
ATOM 13332 C C . ARG D 2 205 ? 129.153 27.854 128.040 1.00 46.27 181 ARG D C 1
ATOM 13333 O O . ARG D 2 205 ? 128.152 28.435 128.457 1.00 38.67 181 ARG D O 1
ATOM 13341 N N . ILE D 2 206 ? 130.296 27.798 128.717 1.00 54.59 182 ILE D N 1
ATOM 13342 C CA . ILE D 2 206 ? 130.543 28.628 129.887 1.00 44.17 182 ILE D CA 1
ATOM 13343 C C . ILE D 2 206 ? 131.691 29.571 129.553 1.00 52.00 182 ILE D C 1
ATOM 13344 O O . ILE D 2 206 ? 132.850 29.157 129.503 1.00 54.85 182 ILE D O 1
ATOM 13349 N N . LEU D 2 207 ? 131.366 30.836 129.312 1.00 47.21 183 LEU D N 1
ATOM 13350 C CA . LEU D 2 207 ? 132.354 31.793 128.827 1.00 51.79 183 LEU D CA 1
ATOM 13351 C C . LEU D 2 207 ? 132.920 32.689 129.925 1.00 51.10 183 LEU D C 1
ATOM 13352 O O . LEU D 2 207 ? 132.175 33.309 130.684 1.00 48.27 183 LEU D O 1
ATOM 13357 N N . LEU D 2 208 ? 134.247 32.746 129.999 1.00 52.83 184 LEU D N 1
ATOM 13358 C CA . LEU D 2 208 ? 134.933 33.694 130.867 1.00 52.09 184 LEU D CA 1
ATOM 13359 C C . LEU D 2 208 ? 135.257 34.942 130.060 1.00 51.97 184 LEU D C 1
ATOM 13360 O O . LEU D 2 208 ? 135.825 34.855 128.970 1.00 44.56 184 LEU D O 1
ATOM 13365 N N . TRP D 2 209 ? 134.899 36.104 130.594 1.00 59.23 185 TRP D N 1
ATOM 13366 C CA . TRP D 2 209 ? 134.996 37.343 129.832 1.00 55.14 185 TRP D CA 1
ATOM 13367 C C . TRP D 2 209 ? 136.072 38.301 130.331 1.00 61.24 185 TRP D C 1
ATOM 13368 O O . TRP D 2 209 ? 136.430 38.305 131.508 1.00 63.19 185 TRP D O 1
ATOM 13379 N N . ASP D 2 210 ? 136.579 39.110 129.407 1.00 60.74 186 ASP D N 1
ATOM 13380 C CA . ASP D 2 210 ? 137.489 40.199 129.726 1.00 57.84 186 ASP D CA 1
ATOM 13381 C C . ASP D 2 210 ? 137.339 41.250 128.633 1.00 59.87 186 ASP D C 1
ATOM 13382 O O . ASP D 2 210 ? 137.848 41.082 127.524 1.00 59.18 186 ASP D O 1
ATOM 13387 N N . THR D 2 211 ? 136.639 42.334 128.953 1.00 57.18 187 THR D N 1
ATOM 13388 C CA . THR D 2 211 ? 136.259 43.335 127.958 1.00 60.54 187 THR D CA 1
ATOM 13389 C C . THR D 2 211 ? 137.426 44.174 127.432 1.00 62.30 187 THR D C 1
ATOM 13390 O O . THR D 2 211 ? 137.217 45.195 126.777 1.00 74.33 187 THR D O 1
ATOM 13394 N N . ARG D 2 212 ? 138.649 43.738 127.716 1.00 59.78 188 ARG D N 1
ATOM 13395 C CA . ARG D 2 212 ? 139.841 44.425 127.238 1.00 62.03 188 ARG D CA 1
ATOM 13396 C C . ARG D 2 212 ? 140.360 43.763 125.967 1.00 64.62 188 ARG D C 1
ATOM 13397 O O . ARG D 2 212 ? 140.786 44.437 125.029 1.00 65.68 188 ARG D O 1
ATOM 13405 N N . LYS D 2 213 ? 140.315 42.436 125.948 1.00 64.38 189 LYS D N 1
ATOM 13406 C CA . LYS D 2 213 ? 140.810 41.655 124.822 1.00 66.01 189 LYS D CA 1
ATOM 13407 C C . LYS D 2 213 ? 139.897 41.797 123.606 1.00 64.08 189 LYS D C 1
ATOM 13408 O O . LYS D 2 213 ? 138.691 41.993 123.755 1.00 62.21 189 LYS D O 1
ATOM 13414 N N . PRO D 2 214 ? 140.474 41.703 122.396 1.00 66.85 190 PRO D N 1
ATOM 13415 C CA . PRO D 2 214 ? 139.683 41.739 121.160 1.00 72.61 190 PRO D CA 1
ATOM 13416 C C . PRO D 2 214 ? 138.726 40.554 121.088 1.00 66.73 190 PRO D C 1
ATOM 13417 O O . PRO D 2 214 ? 137.640 40.665 120.518 1.00 69.60 190 PRO D O 1
ATOM 13421 N N . LYS D 2 215 ? 139.138 39.429 121.665 1.00 52.91 191 LYS D N 1
ATOM 13422 C CA . LYS D 2 215 ? 138.267 38.272 121.819 1.00 51.67 191 LYS D CA 1
ATOM 13423 C C . LYS D 2 215 ? 138.059 38.000 123.306 1.00 59.51 191 LYS D C 1
ATOM 13424 O O . LYS D 2 215 ? 138.776 37.194 123.901 1.00 65.20 191 LYS D O 1
ATOM 13430 N N . PRO D 2 216 ? 137.072 38.680 123.909 1.00 56.83 192 PRO D N 1
ATOM 13431 C CA . PRO D 2 216 ? 136.827 38.670 125.356 1.00 57.99 192 PRO D CA 1
ATOM 13432 C C . PRO D 2 216 ? 136.438 37.298 125.898 1.00 59.00 192 PRO D C 1
ATOM 13433 O O . PRO D 2 216 ? 136.837 36.942 127.007 1.00 64.89 192 PRO D O 1
ATOM 13437 N N . ALA D 2 217 ? 135.669 36.541 125.123 1.00 52.68 193 ALA D N 1
ATOM 13438 C CA . ALA D 2 217 ? 135.132 35.267 125.591 1.00 56.46 193 ALA D CA 1
ATOM 13439 C C . ALA D 2 217 ? 136.159 34.136 125.577 1.00 55.48 193 ALA D C 1
ATOM 13440 O O . ALA D 2 217 ? 136.972 34.027 124.658 1.00 58.49 193 ALA D O 1
ATOM 13442 N N . THR D 2 218 ? 136.109 33.300 126.609 1.00 62.72 194 THR D N 1
ATOM 13443 C CA . THR D 2 218 ? 136.953 32.114 126.696 1.00 62.97 194 THR D CA 1
ATOM 13444 C C . THR D 2 218 ? 136.154 30.964 127.300 1.00 52.81 194 THR D C 1
ATOM 13445 O O . THR D 2 218 ? 135.722 31.036 128.450 1.00 54.46 194 THR D O 1
ATOM 13449 N N . ARG D 2 219 ? 135.958 29.908 126.519 1.00 49.46 195 ARG D N 1
ATOM 13450 C CA . ARG D 2 219 ? 135.140 28.778 126.948 1.00 57.59 195 ARG D CA 1
ATOM 13451 C C . ARG D 2 219 ? 135.856 27.887 127.960 1.00 62.63 195 ARG D C 1
ATOM 13452 O O . ARG D 2 219 ? 136.958 27.401 127.706 1.00 60.89 195 ARG D O 1
ATOM 13460 N N . ILE D 2 220 ? 135.219 27.679 129.108 1.00 57.06 196 ILE D N 1
ATOM 13461 C CA . ILE D 2 220 ? 135.768 26.822 130.155 1.00 55.68 196 ILE D CA 1
ATOM 13462 C C . ILE D 2 220 ? 135.198 25.410 130.038 1.00 62.31 196 ILE D C 1
ATOM 13463 O O . ILE D 2 220 ? 133.985 25.227 129.923 1.00 64.04 196 ILE D O 1
ATOM 13468 N N . ASP D 2 221 ? 136.080 24.415 130.053 1.00 70.13 197 ASP D N 1
ATOM 13469 C CA . ASP D 2 221 ? 135.663 23.025 129.918 1.00 72.84 197 ASP D CA 1
ATOM 13470 C C . ASP D 2 221 ? 136.192 22.152 131.051 1.00 73.04 197 ASP D C 1
ATOM 13471 O O . ASP D 2 221 ? 137.291 22.371 131.561 1.00 74.63 197 ASP D O 1
ATOM 13476 N N . PHE D 2 222 ? 135.397 21.159 131.435 1.00 76.33 198 PHE D N 1
ATOM 13477 C CA . PHE D 2 222 ? 135.783 20.213 132.474 1.00 83.30 198 PHE D CA 1
ATOM 13478 C C . PHE D 2 222 ? 135.040 18.894 132.288 1.00 91.55 198 PHE D C 1
ATOM 13479 O O . PHE D 2 222 ? 134.337 18.707 131.294 1.00 89.88 198 PHE D O 1
ATOM 13487 N N . CYS D 2 223 ? 135.202 17.982 133.242 1.00 99.24 199 CYS D N 1
ATOM 13488 C CA . CYS D 2 223 ? 134.538 16.685 133.175 1.00 100.60 199 CYS D CA 1
ATOM 13489 C C . CYS D 2 223 ? 133.020 16.839 133.217 1.00 107.35 199 CYS D C 1
ATOM 13490 O O . CYS D 2 223 ? 132.482 17.523 134.089 1.00 109.29 199 CYS D O 1
ATOM 13493 N N . ALA D 2 224 ? 132.346 16.203 132.262 1.00 105.17 200 ALA D N 1
ATOM 13494 C CA . ALA D 2 224 ? 130.893 16.283 132.126 1.00 108.00 200 ALA D CA 1
ATOM 13495 C C . ALA D 2 224 ? 130.397 17.718 131.956 1.00 96.60 200 ALA D C 1
ATOM 13496 O O . ALA D 2 224 ? 129.451 18.143 132.620 1.00 95.69 200 ALA D O 1
ATOM 13498 N N . SER D 2 225 ? 131.046 18.461 131.065 1.00 98.64 201 SER D N 1
ATOM 13499 C CA . SER D 2 225 ? 130.612 19.811 130.731 1.00 90.24 201 SER D CA 1
ATOM 13500 C C . SER D 2 225 ? 129.782 19.778 129.454 1.00 86.62 201 SER D C 1
ATOM 13501 O O . SER D 2 225 ? 129.479 20.817 128.867 1.00 92.83 201 SER D O 1
ATOM 13504 N N . ASP D 2 226 ? 129.420 18.570 129.034 1.00 87.37 202 ASP D N 1
ATOM 13505 C CA . ASP D 2 226 ? 128.631 18.371 127.825 1.00 83.03 202 ASP D CA 1
ATOM 13506 C C . ASP D 2 226 ? 127.188 18.800 128.052 1.00 74.72 202 ASP D C 1
ATOM 13507 O O . ASP D 2 226 ? 126.450 19.065 127.103 1.00 82.25 202 ASP D O 1
ATOM 13512 N N . THR D 2 227 ? 126.793 18.864 129.320 1.00 58.74 203 THR D N 1
ATOM 13513 C CA . THR D 2 227 ? 125.444 19.272 129.686 1.00 62.32 203 THR D CA 1
ATOM 13514 C C . THR D 2 227 ? 125.242 20.765 129.452 1.00 58.82 203 THR D C 1
ATOM 13515 O O . THR D 2 227 ? 126.171 21.475 129.068 1.00 58.31 203 THR D O 1
ATOM 13519 N N . ILE D 2 228 ? 124.023 21.235 129.686 1.00 58.42 204 ILE D N 1
ATOM 13520 C CA . ILE D 2 228 ? 123.707 22.649 129.524 1.00 46.87 204 ILE D CA 1
ATOM 13521 C C . ILE D 2 228 ? 123.747 23.360 130.872 1.00 47.72 204 ILE D C 1
ATOM 13522 O O . ILE D 2 228 ? 122.957 23.053 131.765 1.00 50.41 204 ILE D O 1
ATOM 13527 N N . PRO D 2 229 ? 124.680 24.310 131.025 1.00 50.67 205 PRO D N 1
ATOM 13528 C CA . PRO D 2 229 ? 124.818 25.084 132.263 1.00 40.81 205 PRO D CA 1
ATOM 13529 C C . PRO D 2 229 ? 123.665 26.070 132.431 1.00 43.55 205 PRO D C 1
ATOM 13530 O O . PRO D 2 229 ? 123.304 26.763 131.479 1.00 42.98 205 PRO D O 1
ATOM 13534 N N . THR D 2 230 ? 123.097 26.129 133.631 1.00 47.32 206 THR D N 1
ATOM 13535 C CA . THR D 2 230 ? 121.918 26.955 133.873 1.00 47.34 206 THR D CA 1
ATOM 13536 C C . THR D 2 230 ? 122.162 28.058 134.899 1.00 36.56 206 THR D C 1
ATOM 13537 O O . THR D 2 230 ? 121.355 28.977 135.031 1.00 42.55 206 THR D O 1
ATOM 13541 N N . SER D 2 231 ? 123.273 27.966 135.624 1.00 48.88 207 SER D N 1
ATOM 13542 C CA . SER D 2 231 ? 123.592 28.953 136.651 1.00 56.61 207 SER D CA 1
ATOM 13543 C C . SER D 2 231 ? 125.081 28.970 136.982 1.00 46.11 207 SER D C 1
ATOM 13544 O O . SER D 2 231 ? 125.703 27.920 137.131 1.00 47.00 207 SER D O 1
ATOM 13547 N N . VAL D 2 232 ? 125.647 30.169 137.092 1.00 48.00 208 VAL D N 1
ATOM 13548 C CA . VAL D 2 232 ? 127.052 30.328 137.457 1.00 52.98 208 VAL D CA 1
ATOM 13549 C C . VAL D 2 232 ? 127.229 31.408 138.520 1.00 47.74 208 VAL D C 1
ATOM 13550 O O . VAL D 2 232 ? 126.472 32.379 138.566 1.00 54.50 208 VAL D O 1
ATOM 13554 N N . THR D 2 233 ? 128.231 31.232 139.376 1.00 39.65 209 THR D N 1
ATOM 13555 C CA . THR D 2 233 ? 128.529 32.207 140.420 1.00 48.00 209 THR D CA 1
ATOM 13556 C C . THR D 2 233 ? 129.999 32.140 140.833 1.00 54.34 209 THR D C 1
ATOM 13557 O O . THR D 2 233 ? 130.620 31.078 140.788 1.00 58.73 209 THR D O 1
ATOM 13561 N N . TRP D 2 234 ? 130.552 33.283 141.228 1.00 43.47 210 TRP D N 1
ATOM 13562 C CA . TRP D 2 234 ? 131.957 33.360 141.614 1.00 41.34 210 TRP D CA 1
ATOM 13563 C C . TRP D 2 234 ? 132.173 32.965 143.072 1.00 51.77 210 TRP D C 1
ATOM 13564 O O . TRP D 2 234 ? 131.324 33.222 143.926 1.00 46.04 210 TRP D O 1
ATOM 13575 N N . HIS D 2 235 ? 133.315 32.344 143.349 1.00 52.68 211 HIS D N 1
ATOM 13576 C CA . HIS D 2 235 ? 133.691 32.020 144.719 1.00 53.15 211 HIS D CA 1
ATOM 13577 C C . HIS D 2 235 ? 134.360 33.231 145.362 1.00 53.34 211 HIS D C 1
ATOM 13578 O O . HIS D 2 235 ? 135.355 33.741 144.848 1.00 63.26 211 HIS D O 1
ATOM 13585 N N . PRO D 2 236 ? 133.808 33.697 146.492 1.00 50.10 212 PRO D N 1
ATOM 13586 C CA . PRO D 2 236 ? 134.260 34.925 147.158 1.00 65.73 212 PRO D CA 1
ATOM 13587 C C . PRO D 2 236 ? 135.665 34.829 147.753 1.00 68.61 212 PRO D C 1
ATOM 13588 O O . PRO D 2 236 ? 136.341 35.851 147.870 1.00 74.44 212 PRO D O 1
ATOM 13592 N N . GLU D 2 237 ? 136.097 33.626 148.122 1.00 63.64 213 GLU D N 1
ATOM 13593 C CA . GLU D 2 237 ? 137.360 33.465 148.838 1.00 69.63 213 GLU D CA 1
ATOM 13594 C C . GLU D 2 237 ? 138.434 32.709 148.057 1.00 71.66 213 GLU D C 1
ATOM 13595 O O . GLU D 2 237 ? 139.537 32.496 148.561 1.00 80.71 213 GLU D O 1
ATOM 13601 N N . LYS D 2 238 ? 138.116 32.305 146.832 1.00 56.38 214 LYS D N 1
ATOM 13602 C CA . LYS D 2 238 ? 139.081 31.596 145.998 1.00 54.18 214 LYS D CA 1
ATOM 13603 C C . LYS D 2 238 ? 139.283 32.294 144.658 1.00 66.82 214 LYS D C 1
ATOM 13604 O O . LYS D 2 238 ? 138.322 32.718 144.016 1.00 68.84 214 LYS D O 1
ATOM 13610 N N . ASP D 2 239 ? 140.540 32.411 144.242 1.00 63.95 215 ASP D N 1
ATOM 13611 C CA . ASP D 2 239 ? 140.867 33.040 142.969 1.00 60.82 215 ASP D CA 1
ATOM 13612 C C . ASP D 2 239 ? 140.693 32.050 141.824 1.00 60.57 215 ASP D C 1
ATOM 13613 O O . ASP D 2 239 ? 140.992 30.864 141.972 1.00 52.35 215 ASP D O 1
ATOM 13618 N N . ASP D 2 240 ? 140.203 32.549 140.691 1.00 63.55 216 ASP D N 1
ATOM 13619 C CA . ASP D 2 240 ? 140.012 31.744 139.485 1.00 59.17 216 ASP D CA 1
ATOM 13620 C C . ASP D 2 240 ? 139.113 30.535 139.733 1.00 61.52 216 ASP D C 1
ATOM 13621 O O . ASP D 2 240 ? 139.292 29.482 139.122 1.00 61.82 216 ASP D O 1
ATOM 13626 N N . THR D 2 241 ? 138.147 30.694 140.632 1.00 57.00 217 THR D N 1
ATOM 13627 C CA . THR D 2 241 ? 137.262 29.598 141.008 1.00 53.75 217 THR D CA 1
ATOM 13628 C C . THR D 2 241 ? 135.803 30.037 140.979 1.00 54.71 217 THR D C 1
ATOM 13629 O O . THR D 2 241 ? 135.459 31.111 141.474 1.00 57.02 217 THR D O 1
ATOM 13633 N N . PHE D 2 242 ? 134.947 29.205 140.394 1.00 53.62 218 PHE D N 1
ATOM 13634 C CA . PHE D 2 242 ? 133.520 29.499 140.340 1.00 58.14 218 PHE D CA 1
ATOM 13635 C C . PHE D 2 242 ? 132.676 28.240 140.515 1.00 49.63 218 PHE D C 1
ATOM 13636 O O . PHE D 2 242 ? 133.168 27.122 140.359 1.00 41.69 218 PHE D O 1
ATOM 13644 N N . ALA D 2 243 ? 131.402 28.434 140.842 1.00 55.19 219 ALA D N 1
ATOM 13645 C CA . ALA D 2 243 ? 130.467 27.325 140.989 1.00 53.22 219 ALA D CA 1
ATOM 13646 C C . ALA D 2 243 ? 129.404 27.387 139.901 1.00 45.82 219 ALA D C 1
ATOM 13647 O O . ALA D 2 243 ? 128.858 28.453 139.618 1.00 45.87 219 ALA D O 1
ATOM 13649 N N . CYS D 2 244 ? 129.112 26.243 139.289 1.00 48.15 220 CYS D N 1
ATOM 13650 C CA . CYS D 2 244 ? 128.125 26.193 138.216 1.00 52.06 220 CYS D CA 1
ATOM 13651 C C . CYS D 2 244 ? 127.133 25.047 138.389 1.00 54.50 220 CYS D C 1
ATOM 13652 O O . CYS D 2 244 ? 127.416 24.061 139.071 1.00 55.80 220 CYS D O 1
ATOM 13655 N N . GLY D 2 245 ? 125.968 25.188 137.763 1.00 53.79 221 GLY D N 1
ATOM 13656 C CA . GLY D 2 245 ? 124.944 24.161 137.800 1.00 53.70 221 GLY D CA 1
ATOM 13657 C C . GLY D 2 245 ? 124.359 23.913 136.423 1.00 54.49 221 GLY D C 1
ATOM 13658 O O . GLY D 2 245 ? 124.357 24.804 135.573 1.00 52.60 221 GLY D O 1
ATOM 13659 N N . ASP D 2 246 ? 123.862 22.701 136.198 1.00 46.78 222 ASP D N 1
ATOM 13660 C CA . ASP D 2 246 ? 123.290 22.347 134.902 1.00 49.29 222 ASP D CA 1
ATOM 13661 C C . ASP D 2 246 ? 121.796 22.044 134.974 1.00 49.35 222 ASP D C 1
ATOM 13662 O O . ASP D 2 246 ? 121.178 22.151 136.034 1.00 49.73 222 ASP D O 1
ATOM 13667 N N . GLU D 2 247 ? 121.226 21.661 133.836 1.00 48.94 223 GLU D N 1
ATOM 13668 C CA . GLU D 2 247 ? 119.805 21.344 133.755 1.00 50.33 223 GLU D CA 1
ATOM 13669 C C . GLU D 2 247 ? 119.529 19.914 134.207 1.00 49.65 223 GLU D C 1
ATOM 13670 O O . GLU D 2 247 ? 118.377 19.489 134.282 1.00 53.26 223 GLU D O 1
ATOM 13676 N N . THR D 2 248 ? 120.593 19.177 134.508 1.00 50.97 224 THR D N 1
ATOM 13677 C CA . THR D 2 248 ? 120.467 17.796 134.957 1.00 43.79 224 THR D CA 1
ATOM 13678 C C . THR D 2 248 ? 120.239 17.731 136.464 1.00 52.61 224 THR D C 1
ATOM 13679 O O . THR D 2 248 ? 119.408 16.961 136.944 1.00 54.82 224 THR D O 1
ATOM 13683 N N . GLY D 2 249 ? 120.980 18.548 137.206 1.00 46.70 225 GLY D N 1
ATOM 13684 C CA . GLY D 2 249 ? 120.863 18.578 138.651 1.00 48.37 225 GLY D CA 1
ATOM 13685 C C . GLY D 2 249 ? 122.208 18.653 139.344 1.00 48.94 225 GLY D C 1
ATOM 13686 O O . GLY D 2 249 ? 122.287 18.676 140.572 1.00 52.24 225 GLY D O 1
ATOM 13687 N N . ASN D 2 250 ? 123.272 18.699 138.550 1.00 43.49 226 ASN D N 1
ATOM 13688 C CA . ASN D 2 250 ? 124.626 18.720 139.086 1.00 49.59 226 ASN D CA 1
ATOM 13689 C C . ASN D 2 250 ? 125.098 20.119 139.468 1.00 54.19 226 ASN D C 1
ATOM 13690 O O . ASN D 2 250 ? 124.859 21.087 138.746 1.00 40.63 226 ASN D O 1
ATOM 13695 N N . VAL D 2 251 ? 125.765 20.215 140.613 1.00 58.88 227 VAL D N 1
ATOM 13696 C CA . VAL D 2 251 ? 126.417 21.450 141.022 1.00 53.05 227 VAL D CA 1
ATOM 13697 C C . VAL D 2 251 ? 127.922 21.223 141.016 1.00 53.84 227 VAL D C 1
ATOM 13698 O O . VAL D 2 251 ? 128.422 20.321 141.688 1.00 50.38 227 VAL D O 1
ATOM 13702 N N . SER D 2 252 ? 128.643 22.036 140.251 1.00 57.88 228 SER D N 1
ATOM 13703 C CA . SER D 2 252 ? 130.072 21.821 140.058 1.00 49.88 228 SER D CA 1
ATOM 13704 C C . SER D 2 252 ? 130.931 22.954 140.612 1.00 54.00 228 SER D C 1
ATOM 13705 O O . SER D 2 252 ? 130.554 24.124 140.550 1.00 52.95 228 SER D O 1
ATOM 13708 N N . LEU D 2 253 ? 132.088 22.590 141.155 1.00 59.00 229 LEU D N 1
ATOM 13709 C CA . LEU D 2 253 ? 133.072 23.561 141.615 1.00 50.89 229 LEU D CA 1
ATOM 13710 C C . LEU D 2 253 ? 134.273 23.524 140.679 1.00 51.26 229 LEU D C 1
ATOM 13711 O O . LEU D 2 253 ? 134.999 22.531 140.631 1.00 54.59 229 LEU D O 1
ATOM 13716 N N . VAL D 2 254 ? 134.480 24.604 139.933 1.00 59.23 230 VAL D N 1
ATOM 13717 C CA . VAL D 2 254 ? 135.502 24.616 138.893 1.00 56.01 230 VAL D CA 1
ATOM 13718 C C . VAL D 2 254 ? 136.570 25.685 139.100 1.00 61.47 230 VAL D C 1
ATOM 13719 O O . VAL D 2 254 ? 136.264 26.872 139.222 1.00 59.29 230 VAL D O 1
ATOM 13723 N N . ASN D 2 255 ? 137.824 25.248 139.141 1.00 66.97 231 ASN D N 1
ATOM 13724 C CA . ASN D 2 255 ? 138.958 26.160 139.140 1.00 64.04 231 ASN D CA 1
ATOM 13725 C C . ASN D 2 255 ? 139.406 26.380 137.700 1.00 66.87 231 ASN D C 1
ATOM 13726 O O . ASN D 2 255 ? 139.801 25.431 137.020 1.00 68.70 231 ASN D O 1
ATOM 13731 N N . ILE D 2 256 ? 139.329 27.627 137.241 1.00 63.77 232 ILE D N 1
ATOM 13732 C CA . ILE D 2 256 ? 139.655 27.977 135.858 1.00 67.34 232 ILE D CA 1
ATOM 13733 C C . ILE D 2 256 ? 141.041 27.479 135.458 1.00 73.34 232 ILE D C 1
ATOM 13734 O O . ILE D 2 256 ? 141.227 26.931 134.371 1.00 69.30 232 ILE D O 1
ATOM 13739 N N . LYS D 2 257 ? 142.010 27.669 136.347 1.00 78.51 233 LYS D N 1
ATOM 13740 C CA . LYS D 2 257 ? 143.321 27.061 136.181 1.00 64.97 233 LYS D CA 1
ATOM 13741 C C . LYS D 2 257 ? 143.270 25.660 136.777 1.00 82.25 233 LYS D C 1
ATOM 13742 O O . LYS D 2 257 ? 142.829 25.482 137.914 1.00 86.23 233 LYS D O 1
ATOM 13748 N N . ASN D 2 258 ? 143.712 24.673 136.001 1.00 80.58 234 ASN D N 1
ATOM 13749 C CA . ASN D 2 258 ? 143.576 23.262 136.366 1.00 88.03 234 ASN D CA 1
ATOM 13750 C C . ASN D 2 258 ? 142.117 22.862 136.599 1.00 82.80 234 ASN D C 1
ATOM 13751 O O . ASN D 2 258 ? 141.666 22.770 137.741 1.00 81.15 234 ASN D O 1
ATOM 13756 N N . PRO D 2 259 ? 141.368 22.639 135.506 1.00 82.70 235 PRO D N 1
ATOM 13757 C CA . PRO D 2 259 ? 139.956 22.251 135.580 1.00 84.41 235 PRO D CA 1
ATOM 13758 C C . PRO D 2 259 ? 139.783 20.746 135.760 1.00 87.46 235 PRO D C 1
ATOM 13759 O O . PRO D 2 259 ? 138.652 20.260 135.804 1.00 85.33 235 PRO D O 1
ATOM 13763 N N . ASP D 2 260 ? 140.892 20.020 135.861 1.00 81.84 236 ASP D N 1
ATOM 13764 C CA . ASP D 2 260 ? 140.850 18.567 135.982 1.00 79.40 236 ASP D CA 1
ATOM 13765 C C . ASP D 2 260 ? 140.466 18.141 137.394 1.00 78.22 236 ASP D C 1
ATOM 13766 O O . ASP D 2 260 ? 140.077 16.996 137.623 1.00 77.41 236 ASP D O 1
ATOM 13771 N N . SER D 2 261 ? 140.581 19.070 138.338 1.00 76.27 237 SER D N 1
ATOM 13772 C CA . SER D 2 261 ? 140.248 18.794 139.729 1.00 84.98 237 SER D CA 1
ATOM 13773 C C . SER D 2 261 ? 138.865 19.335 140.076 1.00 84.41 237 SER D C 1
ATOM 13774 O O . SER D 2 261 ? 138.560 19.581 141.243 1.00 91.25 237 SER D O 1
ATOM 13777 N N . ALA D 2 262 ? 138.035 19.516 139.054 1.00 74.59 238 ALA D N 1
ATOM 13778 C CA . ALA D 2 262 ? 136.691 20.050 139.242 1.00 70.15 238 ALA D CA 1
ATOM 13779 C C . ALA D 2 262 ? 135.807 19.080 140.019 1.00 78.64 238 ALA D C 1
ATOM 13780 O O . ALA D 2 262 ? 135.700 17.905 139.669 1.00 83.03 238 ALA D O 1
ATOM 13782 N N . GLN D 2 263 ? 135.178 19.582 141.077 1.00 74.21 239 GLN D N 1
ATOM 13783 C CA . GLN D 2 263 ? 134.293 18.769 141.902 1.00 66.20 239 GLN D CA 1
ATOM 13784 C C . GLN D 2 263 ? 132.840 18.912 141.464 1.00 74.53 239 GLN D C 1
ATOM 13785 O O . GLN D 2 263 ? 132.267 19.998 141.534 1.00 75.63 239 GLN D O 1
ATOM 13791 N N . THR D 2 264 ? 132.250 17.810 141.012 1.00 75.61 240 THR D N 1
ATOM 13792 C CA . THR D 2 264 ? 130.847 17.801 140.618 1.00 67.52 240 THR D CA 1
ATOM 13793 C C . THR D 2 264 ? 130.051 16.889 141.544 1.00 63.34 240 THR D C 1
ATOM 13794 O O . THR D 2 264 ? 130.542 15.844 141.970 1.00 70.60 240 THR D O 1
ATOM 13798 N N . SER D 2 265 ? 128.822 17.287 141.856 1.00 68.78 241 SER D N 1
ATOM 13799 C CA . SER D 2 265 ? 127.979 16.510 142.759 1.00 61.04 241 SER D CA 1
ATOM 13800 C C . SER D 2 265 ? 126.510 16.563 142.352 1.00 62.85 241 SER D C 1
ATOM 13801 O O . SER D 2 265 ? 125.947 17.641 142.160 1.00 57.23 241 SER D O 1
ATOM 13804 N N . ALA D 2 266 ? 125.894 15.391 142.224 1.00 51.94 242 ALA D N 1
ATOM 13805 C CA . ALA D 2 266 ? 124.479 15.303 141.883 1.00 49.91 242 ALA D CA 1
ATOM 13806 C C . ALA D 2 266 ? 123.619 15.765 143.054 1.00 54.16 242 ALA D C 1
ATOM 13807 O O . ALA D 2 266 ? 123.010 14.953 143.750 1.00 57.00 242 ALA D O 1
ATOM 13809 N N . VAL D 2 267 ? 123.575 17.076 143.263 1.00 50.78 243 VAL D N 1
ATOM 13810 C CA . VAL D 2 267 ? 122.846 17.656 144.384 1.00 48.26 243 VAL D CA 1
ATOM 13811 C C . VAL D 2 267 ? 121.337 17.570 144.179 1.00 51.32 243 VAL D C 1
ATOM 13812 O O . VAL D 2 267 ? 120.601 17.165 145.079 1.00 53.62 243 VAL D O 1
ATOM 13816 N N . HIS D 2 268 ? 120.882 17.949 142.989 1.00 56.54 244 HIS D N 1
ATOM 13817 C CA . HIS D 2 268 ? 119.458 17.929 142.677 1.00 49.85 244 HIS D CA 1
ATOM 13818 C C . HIS D 2 268 ? 119.147 16.967 141.535 1.00 47.35 244 HIS D C 1
ATOM 13819 O O . HIS D 2 268 ? 120.047 16.341 140.974 1.00 45.25 244 HIS D O 1
ATOM 13826 N N . SER D 2 269 ? 117.867 16.855 141.195 1.00 56.37 245 SER D N 1
ATOM 13827 C CA . SER D 2 269 ? 117.431 15.954 140.134 1.00 47.83 245 SER D CA 1
ATOM 13828 C C . SER D 2 269 ? 116.945 16.718 138.905 1.00 42.51 245 SER D C 1
ATOM 13829 O O . SER D 2 269 ? 116.729 16.130 137.845 1.00 49.85 245 SER D O 1
ATOM 13832 N N . GLN D 2 270 ? 116.771 18.028 139.052 1.00 42.37 246 GLN D N 1
ATOM 13833 C CA . GLN D 2 270 ? 116.333 18.869 137.942 1.00 48.44 246 GLN D CA 1
ATOM 13834 C C . GLN D 2 270 ? 117.198 20.121 137.804 1.00 51.10 246 GLN D C 1
ATOM 13835 O O . GLN D 2 270 ? 118.209 20.263 138.491 1.00 49.90 246 GLN D O 1
ATOM 13841 N N . ASN D 2 271 ? 116.789 21.024 136.917 1.00 52.23 247 ASN D N 1
ATOM 13842 C CA . ASN D 2 271 ? 117.571 22.218 136.600 1.00 47.98 247 ASN D CA 1
ATOM 13843 C C . ASN D 2 271 ? 117.857 23.105 137.807 1.00 48.75 247 ASN D C 1
ATOM 13844 O O . ASN D 2 271 ? 116.938 23.526 138.506 1.00 51.61 247 ASN D O 1
ATOM 13849 N N . ILE D 2 272 ? 119.135 23.387 138.044 1.00 50.03 248 ILE D N 1
ATOM 13850 C CA . ILE D 2 272 ? 119.523 24.338 139.080 1.00 47.08 248 ILE D CA 1
ATOM 13851 C C . ILE D 2 272 ? 119.049 25.730 138.673 1.00 43.77 248 ILE D C 1
ATOM 13852 O O . ILE D 2 272 ? 119.347 26.201 137.574 1.00 36.36 248 ILE D O 1
ATOM 13857 N N . THR D 2 273 ? 118.294 26.376 139.555 1.00 43.00 249 THR D N 1
ATOM 13858 C CA . THR D 2 273 ? 117.688 27.664 139.241 1.00 47.74 249 THR D CA 1
ATOM 13859 C C . THR D 2 273 ? 118.386 28.828 139.940 1.00 46.60 249 THR D C 1
ATOM 13860 O O . THR D 2 273 ? 117.962 29.978 139.817 1.00 38.42 249 THR D O 1
ATOM 13864 N N . GLY D 2 274 ? 119.455 28.527 140.671 1.00 37.96 250 GLY D N 1
ATOM 13865 C CA . GLY D 2 274 ? 120.202 29.558 141.368 1.00 38.37 250 GLY D CA 1
ATOM 13866 C C . GLY D 2 274 ? 121.300 29.021 142.264 1.00 47.04 250 GLY D C 1
ATOM 13867 O O . GLY D 2 274 ? 121.194 27.924 142.813 1.00 43.68 250 GLY D O 1
ATOM 13868 N N . LEU D 2 275 ? 122.363 29.807 142.409 1.00 48.59 251 LEU D N 1
ATOM 13869 C CA . LEU D 2 275 ? 123.481 29.456 143.275 1.00 46.49 251 LEU D CA 1
ATOM 13870 C C . LEU D 2 275 ? 123.918 30.679 144.074 1.00 40.42 251 LEU D C 1
ATOM 13871 O O . LEU D 2 275 ? 123.887 31.801 143.568 1.00 46.29 251 LEU D O 1
ATOM 13876 N N . ALA D 2 276 ? 124.323 30.463 145.322 1.00 45.53 252 ALA D N 1
ATOM 13877 C CA . ALA D 2 276 ? 124.742 31.563 146.184 1.00 50.93 252 ALA D CA 1
ATOM 13878 C C . ALA D 2 276 ? 125.683 31.104 147.295 1.00 46.98 252 ALA D C 1
ATOM 13879 O O . ALA D 2 276 ? 125.411 30.122 147.986 1.00 49.06 252 ALA D O 1
ATOM 13881 N N . TYR D 2 277 ? 126.789 31.824 147.460 1.00 51.02 253 TYR D N 1
ATOM 13882 C CA . TYR D 2 277 ? 127.736 31.547 148.534 1.00 51.16 253 TYR D CA 1
ATOM 13883 C C . TYR D 2 277 ? 127.424 32.388 149.767 1.00 49.19 253 TYR D C 1
ATOM 13884 O O . TYR D 2 277 ? 126.842 33.468 149.662 1.00 46.36 253 TYR D O 1
ATOM 13893 N N . SER D 2 278 ? 127.817 31.890 150.935 1.00 44.16 254 SER D N 1
ATOM 13894 C CA . SER D 2 278 ? 127.573 32.597 152.188 1.00 55.80 254 SER D CA 1
ATOM 13895 C C . SER D 2 278 ? 128.644 33.650 152.459 1.00 59.56 254 SER D C 1
ATOM 13896 O O . SER D 2 278 ? 129.552 33.847 151.651 1.00 49.24 254 SER D O 1
ATOM 13899 N N . TYR D 2 279 ? 128.533 34.321 153.601 1.00 65.60 255 TYR D N 1
ATOM 13900 C CA . TYR D 2 279 ? 129.465 35.384 153.962 1.00 56.88 255 TYR D CA 1
ATOM 13901 C C . TYR D 2 279 ? 130.568 34.891 154.895 1.00 55.88 255 TYR D C 1
ATOM 13902 O O . TYR D 2 279 ? 131.250 35.689 155.536 1.00 69.24 255 TYR D O 1
ATOM 13911 N N . HIS D 2 280 ? 130.741 33.575 154.967 1.00 54.44 256 HIS D N 1
ATOM 13912 C CA . HIS D 2 280 ? 131.744 32.986 155.847 1.00 56.70 256 HIS D CA 1
ATOM 13913 C C . HIS D 2 280 ? 133.130 33.022 155.210 1.00 70.81 256 HIS D C 1
ATOM 13914 O O . HIS D 2 280 ? 133.262 33.210 154.000 1.00 74.76 256 HIS D O 1
ATOM 13921 N N . SER D 2 281 ? 134.161 32.845 156.033 1.00 66.74 257 SER D N 1
ATOM 13922 C CA . SER D 2 281 ? 135.533 32.781 155.543 1.00 65.92 257 SER D CA 1
ATOM 13923 C C . SER D 2 281 ? 135.717 31.533 154.689 1.00 68.77 257 SER D C 1
ATOM 13924 O O . SER D 2 281 ? 136.456 31.540 153.704 1.00 59.89 257 SER D O 1
ATOM 13927 N N . SER D 2 282 ? 135.043 30.460 155.088 1.00 70.32 258 SER D N 1
ATOM 13928 C CA . SER D 2 282 ? 134.959 29.249 154.283 1.00 64.43 258 SER D CA 1
ATOM 13929 C C . SER D 2 282 ? 133.497 29.051 153.906 1.00 58.80 258 SER D C 1
ATOM 13930 O O . SER D 2 282 ? 132.788 28.267 154.536 1.00 66.72 258 SER D O 1
ATOM 13933 N N . PRO D 2 283 ? 133.045 29.769 152.867 1.00 62.12 259 PRO D N 1
ATOM 13934 C CA . PRO D 2 283 ? 131.626 29.903 152.516 1.00 65.01 259 PRO D CA 1
ATOM 13935 C C . PRO D 2 283 ? 130.938 28.593 152.143 1.00 59.41 259 PRO D C 1
ATOM 13936 O O . PRO D 2 283 ? 131.554 27.700 151.560 1.00 58.15 259 PRO D O 1
ATOM 13940 N N . PHE D 2 284 ? 129.659 28.495 152.493 1.00 60.99 260 PHE D N 1
ATOM 13941 C CA . PHE D 2 284 ? 128.827 27.371 152.090 1.00 58.99 260 PHE D CA 1
ATOM 13942 C C . PHE D 2 284 ? 128.150 27.699 150.765 1.00 58.29 260 PHE D C 1
ATOM 13943 O O . PHE D 2 284 ? 127.978 28.869 150.422 1.00 51.90 260 PHE D O 1
ATOM 13951 N N . LEU D 2 285 ? 127.763 26.667 150.023 1.00 53.79 261 LEU D N 1
ATOM 13952 C CA . LEU D 2 285 ? 127.113 26.868 148.733 1.00 50.52 261 LEU D CA 1
ATOM 13953 C C . LEU D 2 285 ? 125.651 26.431 148.760 1.00 50.11 261 LEU D C 1
ATOM 13954 O O . LEU D 2 285 ? 125.349 25.245 148.879 1.00 51.10 261 LEU D O 1
ATOM 13959 N N . ALA D 2 286 ? 124.749 27.402 148.652 1.00 47.91 262 ALA D N 1
ATOM 13960 C CA . ALA D 2 286 ? 123.319 27.121 148.624 1.00 48.10 262 ALA D CA 1
ATOM 13961 C C . ALA D 2 286 ? 122.844 26.897 147.192 1.00 51.95 262 ALA D C 1
ATOM 13962 O O . ALA D 2 286 ? 123.148 27.687 146.298 1.00 56.85 262 ALA D O 1
ATOM 13964 N N . SER D 2 287 ? 122.098 25.818 146.980 1.00 53.88 263 SER D N 1
ATOM 13965 C CA . SER D 2 287 ? 121.610 25.482 145.648 1.00 52.72 263 SER D CA 1
ATOM 13966 C C . SER D 2 287 ? 120.101 25.268 145.630 1.00 53.32 263 SER D C 1
ATOM 13967 O O . SER D 2 287 ? 119.545 24.597 146.500 1.00 56.25 263 SER D O 1
ATOM 13970 N N . ILE D 2 288 ? 119.445 25.847 144.631 1.00 59.14 264 ILE D N 1
ATOM 13971 C CA . ILE D 2 288 ? 118.011 25.675 144.444 1.00 49.04 264 ILE D CA 1
ATOM 13972 C C . ILE D 2 288 ? 117.748 25.096 143.060 1.00 48.71 264 ILE D C 1
ATOM 13973 O O . ILE D 2 288 ? 118.531 25.305 142.133 1.00 50.35 264 ILE D O 1
ATOM 13978 N N . SER D 2 289 ? 116.648 24.364 142.918 1.00 48.08 265 SER D N 1
ATOM 13979 C CA . SER D 2 289 ? 116.356 23.699 141.654 1.00 55.79 265 SER D CA 1
ATOM 13980 C C . SER D 2 289 ? 114.863 23.514 141.403 1.00 47.26 265 SER D C 1
ATOM 13981 O O . SER D 2 289 ? 114.030 23.897 142.224 1.00 45.48 265 SER D O 1
ATOM 13984 N N . GLU D 2 290 ? 114.537 22.920 140.259 1.00 50.49 266 GLU D N 1
ATOM 13985 C CA . GLU D 2 290 ? 113.148 22.705 139.870 1.00 48.65 266 GLU D CA 1
ATOM 13986 C C . GLU D 2 290 ? 112.552 21.471 140.542 1.00 50.70 266 GLU D C 1
ATOM 13987 O O . GLU D 2 290 ? 111.387 21.141 140.331 1.00 52.83 266 GLU D O 1
ATOM 13993 N N . ASP D 2 291 ? 113.356 20.794 141.356 1.00 46.26 267 ASP D N 1
ATOM 13994 C CA . ASP D 2 291 ? 112.875 19.641 142.107 1.00 44.86 267 ASP D CA 1
ATOM 13995 C C . ASP D 2 291 ? 112.278 20.083 143.440 1.00 46.02 267 ASP D C 1
ATOM 13996 O O . ASP D 2 291 ? 112.018 19.260 144.319 1.00 58.79 267 ASP D O 1
ATOM 14001 N N . CYS D 2 292 ? 112.077 21.393 143.574 1.00 44.43 268 CYS D N 1
ATOM 14002 C CA . CYS D 2 292 ? 111.437 21.997 144.742 1.00 50.07 268 CYS D CA 1
ATOM 14003 C C . CYS D 2 292 ? 112.220 21.785 146.036 1.00 57.47 268 CYS D C 1
ATOM 14004 O O . CYS D 2 292 ? 111.637 21.718 147.119 1.00 61.82 268 CYS D O 1
ATOM 14007 N N . THR D 2 293 ? 113.540 21.682 145.922 1.00 54.61 269 THR D N 1
ATOM 14008 C CA . THR D 2 293 ? 114.390 21.487 147.092 1.00 49.01 269 THR D CA 1
ATOM 14009 C C . THR D 2 293 ? 115.459 22.570 147.200 1.00 47.52 269 THR D C 1
ATOM 14010 O O . THR D 2 293 ? 115.859 23.165 146.199 1.00 46.69 269 THR D O 1
ATOM 14014 N N . VAL D 2 294 ? 115.913 22.820 148.424 1.00 54.35 270 VAL D N 1
ATOM 14015 C CA . VAL D 2 294 ? 116.997 23.762 148.673 1.00 53.34 270 VAL D CA 1
ATOM 14016 C C . VAL D 2 294 ? 118.095 23.073 149.473 1.00 53.48 270 VAL D C 1
ATOM 14017 O O . VAL D 2 294 ? 117.865 22.633 150.597 1.00 57.33 270 VAL D O 1
ATOM 14021 N N . ALA D 2 295 ? 119.287 22.979 148.891 1.00 52.56 271 ALA D N 1
ATOM 14022 C CA . ALA D 2 295 ? 120.394 22.285 149.541 1.00 52.16 271 ALA D CA 1
ATOM 14023 C C . ALA D 2 295 ? 121.593 23.197 149.788 1.00 54.31 271 ALA D C 1
ATOM 14024 O O . ALA D 2 295 ? 121.771 24.205 149.105 1.00 54.87 271 ALA D O 1
ATOM 14026 N N . VAL D 2 296 ? 122.409 22.833 150.773 1.00 57.74 272 VAL D N 1
ATOM 14027 C CA . VAL D 2 296 ? 123.601 23.602 151.117 1.00 54.88 272 VAL D CA 1
ATOM 14028 C C . VAL D 2 296 ? 124.823 22.699 151.272 1.00 59.06 272 VAL D C 1
ATOM 14029 O O . VAL D 2 296 ? 124.821 21.770 152.080 1.00 55.46 272 VAL D O 1
ATOM 14033 N N . LEU D 2 297 ? 125.863 22.978 150.491 1.00 59.77 273 LEU D N 1
ATOM 14034 C CA . LEU D 2 297 ? 127.114 22.233 150.577 1.00 57.27 273 LEU D CA 1
ATOM 14035 C C . LEU D 2 297 ? 128.156 23.047 151.336 1.00 57.45 273 LEU D C 1
ATOM 14036 O O . LEU D 2 297 ? 128.048 24.269 151.426 1.00 62.37 273 LEU D O 1
ATOM 14041 N N . ASP D 2 298 ? 129.164 22.371 151.879 1.00 61.45 274 ASP D N 1
ATOM 14042 C CA . ASP D 2 298 ? 130.253 23.066 152.560 1.00 66.17 274 ASP D CA 1
ATOM 14043 C C . ASP D 2 298 ? 131.445 23.288 151.633 1.00 62.50 274 ASP D C 1
ATOM 14044 O O . ASP D 2 298 ? 131.313 23.212 150.411 1.00 54.53 274 ASP D O 1
ATOM 14049 N N . ALA D 2 299 ? 132.604 23.561 152.220 1.00 65.81 275 ALA D N 1
ATOM 14050 C CA . ALA D 2 299 ? 133.818 23.787 151.445 1.00 68.18 275 ALA D CA 1
ATOM 14051 C C . ALA D 2 299 ? 134.304 22.495 150.797 1.00 72.57 275 ALA D C 1
ATOM 14052 O O . ALA D 2 299 ? 134.934 22.518 149.740 1.00 74.94 275 ALA D O 1
ATOM 14054 N N . ASP D 2 300 ? 134.003 21.369 151.437 1.00 68.36 276 ASP D N 1
ATOM 14055 C CA . ASP D 2 300 ? 134.417 20.065 150.931 1.00 70.99 276 ASP D CA 1
ATOM 14056 C C . ASP D 2 300 ? 133.322 19.428 150.080 1.00 73.75 276 ASP D C 1
ATOM 14057 O O . ASP D 2 300 ? 133.372 18.234 149.780 1.00 72.19 276 ASP D O 1
ATOM 14062 N N . PHE D 2 301 ? 132.337 20.238 149.704 1.00 74.82 277 PHE D N 1
ATOM 14063 C CA . PHE D 2 301 ? 131.239 19.810 148.837 1.00 70.30 277 PHE D CA 1
ATOM 14064 C C . PHE D 2 301 ? 130.438 18.631 149.387 1.00 69.46 277 PHE D C 1
ATOM 14065 O O . PHE D 2 301 ? 130.002 17.760 148.634 1.00 69.83 277 PHE D O 1
ATOM 14073 N N . SER D 2 302 ? 130.248 18.612 150.702 1.00 59.68 278 SER D N 1
ATOM 14074 C CA . SER D 2 302 ? 129.386 17.620 151.333 1.00 67.29 278 SER D CA 1
ATOM 14075 C C . SER D 2 302 ? 128.102 18.288 151.812 1.00 61.92 278 SER D C 1
ATOM 14076 O O . SER D 2 302 ? 128.122 19.425 152.282 1.00 54.68 278 SER D O 1
ATOM 14079 N N . GLU D 2 303 ? 126.985 17.579 151.685 1.00 63.86 279 GLU D N 1
ATOM 14080 C CA . GLU D 2 303 ? 125.678 18.146 152.001 1.00 60.72 279 GLU D CA 1
ATOM 14081 C C . GLU D 2 303 ? 125.490 18.376 153.498 1.00 56.35 279 GLU D C 1
ATOM 14082 O O . GLU D 2 303 ? 125.829 17.523 154.317 1.00 60.51 279 GLU D O 1
ATOM 14088 N N . VAL D 2 304 ? 124.946 19.538 153.844 1.00 55.42 280 VAL D N 1
ATOM 14089 C CA . VAL D 2 304 ? 124.741 19.912 155.239 1.00 63.08 280 VAL D CA 1
ATOM 14090 C C . VAL D 2 304 ? 123.269 20.199 155.523 1.00 63.71 280 VAL D C 1
ATOM 14091 O O . VAL D 2 304 ? 122.727 19.774 156.544 1.00 62.79 280 VAL D O 1
ATOM 14095 N N . PHE D 2 305 ? 122.625 20.918 154.609 1.00 65.32 281 PHE D N 1
ATOM 14096 C CA . PHE D 2 305 ? 121.237 21.328 154.788 1.00 60.73 281 PHE D CA 1
ATOM 14097 C C . PHE D 2 305 ? 120.380 20.938 153.588 1.00 63.54 281 PHE D C 1
ATOM 14098 O O . PHE D 2 305 ? 120.858 20.917 152.454 1.00 61.00 281 PHE D O 1
ATOM 14106 N N . ARG D 2 306 ? 119.113 20.624 153.847 1.00 67.51 282 ARG D N 1
ATOM 14107 C CA . ARG D 2 306 ? 118.155 20.327 152.786 1.00 66.58 282 ARG D CA 1
ATOM 14108 C C . ARG D 2 306 ? 116.716 20.528 153.255 1.00 62.37 282 ARG D C 1
ATOM 14109 O O . ARG D 2 306 ? 116.261 19.875 154.193 1.00 72.60 282 ARG D O 1
ATOM 14117 N N . ASP D 2 307 ? 116.006 21.435 152.592 1.00 56.79 283 ASP D N 1
ATOM 14118 C CA . ASP D 2 307 ? 114.634 21.756 152.965 1.00 56.20 283 ASP D CA 1
ATOM 14119 C C . ASP D 2 307 ? 113.649 21.375 151.864 1.00 54.49 283 ASP D C 1
ATOM 14120 O O . ASP D 2 307 ? 113.850 21.708 150.696 1.00 54.85 283 ASP D O 1
ATOM 14125 N N . LEU D 2 308 ? 112.582 20.679 152.245 1.00 59.60 284 LEU D N 1
ATOM 14126 C CA . LEU D 2 308 ? 111.572 20.239 151.291 1.00 49.24 284 LEU D CA 1
ATOM 14127 C C . LEU D 2 308 ? 110.250 20.961 151.531 1.00 52.90 284 LEU D C 1
ATOM 14128 O O . LEU D 2 308 ? 109.184 20.459 151.174 1.00 57.61 284 LEU D O 1
ATOM 14133 N N . SER D 2 309 ? 110.325 22.143 152.134 1.00 46.53 285 SER D N 1
ATOM 14134 C CA . SER D 2 309 ? 109.131 22.890 152.517 1.00 44.84 285 SER D CA 1
ATOM 14135 C C . SER D 2 309 ? 108.408 23.516 151.326 1.00 54.51 285 SER D C 1
ATOM 14136 O O . SER D 2 309 ? 107.192 23.706 151.363 1.00 59.43 285 SER D O 1
ATOM 14139 N N . HIS D 2 310 ? 109.156 23.841 150.276 1.00 46.32 286 HIS D N 1
ATOM 14140 C CA . HIS D 2 310 ? 108.567 24.445 149.084 1.00 53.32 286 HIS D CA 1
ATOM 14141 C C . HIS D 2 310 ? 107.645 23.472 148.354 1.00 57.43 286 HIS D C 1
ATOM 14142 O O . HIS D 2 310 ? 107.909 22.270 148.306 1.00 55.89 286 HIS D O 1
ATOM 14149 N N . ARG D 2 311 ? 106.564 24.000 147.788 1.00 53.66 287 ARG D N 1
ATOM 14150 C CA . ARG D 2 311 ? 105.590 23.173 147.084 1.00 57.13 287 ARG D CA 1
ATOM 14151 C C . ARG D 2 311 ? 105.575 23.435 145.580 1.00 60.25 287 ARG D C 1
ATOM 14152 O O . ARG D 2 311 ? 104.668 22.996 144.874 1.00 63.27 287 ARG D O 1
ATOM 14160 N N . ASP D 2 312 ? 106.589 24.148 145.099 1.00 57.85 288 ASP D N 1
ATOM 14161 C CA . ASP D 2 312 ? 106.732 24.415 143.673 1.00 52.45 288 ASP D CA 1
ATOM 14162 C C . ASP D 2 312 ? 108.180 24.782 143.358 1.00 56.13 288 ASP D C 1
ATOM 14163 O O . ASP D 2 312 ? 109.066 24.602 144.193 1.00 55.94 288 ASP D O 1
ATOM 14168 N N . PHE D 2 313 ? 108.414 25.293 142.153 1.00 56.54 289 PHE D N 1
ATOM 14169 C CA . PHE D 2 313 ? 109.757 25.673 141.726 1.00 51.46 289 PHE D CA 1
ATOM 14170 C C . PHE D 2 313 ? 110.332 26.782 142.599 1.00 52.29 289 PHE D C 1
ATOM 14171 O O . PHE D 2 313 ? 109.885 27.925 142.527 1.00 60.30 289 PHE D O 1
ATOM 14179 N N . VAL D 2 314 ? 111.321 26.446 143.420 1.00 48.96 290 VAL D N 1
ATOM 14180 C CA . VAL D 2 314 ? 112.050 27.467 144.164 1.00 53.91 290 VAL D CA 1
ATOM 14181 C C . VAL D 2 314 ? 112.961 28.228 143.202 1.00 46.71 290 VAL D C 1
ATOM 14182 O O . VAL D 2 314 ? 113.822 27.639 142.548 1.00 43.50 290 VAL D O 1
ATOM 14186 N N . THR D 2 315 ? 112.757 29.538 143.108 1.00 47.21 291 THR D N 1
ATOM 14187 C CA . THR D 2 315 ? 113.388 30.328 142.056 1.00 50.61 291 THR D CA 1
ATOM 14188 C C . THR D 2 315 ? 114.344 31.407 142.563 1.00 44.97 291 THR D C 1
ATOM 14189 O O . THR D 2 315 ? 114.898 32.170 141.773 1.00 45.18 291 THR D O 1
ATOM 14193 N N . GLY D 2 316 ? 114.541 31.470 143.875 1.00 50.15 292 GLY D N 1
ATOM 14194 C CA . GLY D 2 316 ? 115.430 32.464 144.449 1.00 41.09 292 GLY D CA 1
ATOM 14195 C C . GLY D 2 316 ? 116.133 31.997 145.709 1.00 52.61 292 GLY D C 1
ATOM 14196 O O . GLY D 2 316 ? 115.623 31.146 146.436 1.00 56.35 292 GLY D O 1
ATOM 14197 N N . VAL D 2 317 ? 117.310 32.560 145.962 1.00 51.72 293 VAL D N 1
ATOM 14198 C CA . VAL D 2 317 ? 118.072 32.257 147.170 1.00 53.45 293 VAL D CA 1
ATOM 14199 C C . VAL D 2 317 ? 119.086 33.364 147.463 1.00 60.56 293 VAL D C 1
ATOM 14200 O O . VAL D 2 317 ? 119.801 33.820 146.569 1.00 61.60 293 VAL D O 1
ATOM 14204 N N . ALA D 2 318 ? 119.129 33.807 148.716 1.00 71.31 294 ALA D N 1
ATOM 14205 C CA . ALA D 2 318 ? 120.046 34.865 149.123 1.00 62.16 294 ALA D CA 1
ATOM 14206 C C . ALA D 2 318 ? 120.387 34.763 150.605 1.00 58.65 294 ALA D C 1
ATOM 14207 O O . ALA D 2 318 ? 119.515 34.512 151.436 1.00 62.61 294 ALA D O 1
ATOM 14209 N N . TRP D 2 319 ? 121.661 34.959 150.929 1.00 61.62 295 TRP D N 1
ATOM 14210 C CA . TRP D 2 319 ? 122.120 34.897 152.312 1.00 52.72 295 TRP D CA 1
ATOM 14211 C C . TRP D 2 319 ? 121.935 36.237 153.016 1.00 60.67 295 TRP D C 1
ATOM 14212 O O . TRP D 2 319 ? 121.982 37.293 152.385 1.00 66.86 295 TRP D O 1
ATOM 14223 N N . SER D 2 320 ? 121.729 36.187 154.328 1.00 69.00 296 SER D N 1
ATOM 14224 C CA . SER D 2 320 ? 121.500 37.394 155.116 1.00 66.29 296 SER D CA 1
ATOM 14225 C C . SER D 2 320 ? 122.808 38.027 155.578 1.00 67.30 296 SER D C 1
ATOM 14226 O O . SER D 2 320 ? 123.660 37.352 156.157 1.00 70.23 296 SER D O 1
ATOM 14229 N N . PRO D 2 321 ? 122.971 39.333 155.317 1.00 64.24 297 PRO D N 1
ATOM 14230 C CA . PRO D 2 321 ? 124.154 40.092 155.738 1.00 64.24 297 PRO D CA 1
ATOM 14231 C C . PRO D 2 321 ? 124.226 40.225 157.255 1.00 61.39 297 PRO D C 1
ATOM 14232 O O . PRO D 2 321 ? 125.317 40.353 157.812 1.00 66.33 297 PRO D O 1
ATOM 14236 N N . LEU D 2 322 ? 123.070 40.196 157.911 1.00 56.12 298 LEU D N 1
ATOM 14237 C CA . LEU D 2 322 ? 123.005 40.322 159.362 1.00 59.73 298 LEU D CA 1
ATOM 14238 C C . LEU D 2 322 ? 123.351 38.999 160.037 1.00 71.69 298 LEU D C 1
ATOM 14239 O O . LEU D 2 322 ? 124.331 38.904 160.777 1.00 81.66 298 LEU D O 1
ATOM 14244 N N . ASP D 2 323 ? 122.537 37.981 159.777 1.00 71.75 299 ASP D N 1
ATOM 14245 C CA . ASP D 2 323 ? 122.774 36.649 160.317 1.00 68.26 299 ASP D CA 1
ATOM 14246 C C . ASP D 2 323 ? 123.437 35.783 159.250 1.00 67.31 299 ASP D C 1
ATOM 14247 O O . ASP D 2 323 ? 122.822 35.453 158.236 1.00 74.21 299 ASP D O 1
ATOM 14252 N N . HIS D 2 324 ? 124.693 35.415 159.484 1.00 62.14 300 HIS D N 1
ATOM 14253 C CA . HIS D 2 324 ? 125.463 34.649 158.507 1.00 66.55 300 HIS D CA 1
ATOM 14254 C C . HIS D 2 324 ? 125.056 33.179 158.440 1.00 71.17 300 HIS D C 1
ATOM 14255 O O . HIS D 2 324 ? 125.624 32.406 157.667 1.00 73.53 300 HIS D O 1
ATOM 14262 N N . SER D 2 325 ? 124.077 32.796 159.252 1.00 63.84 301 SER D N 1
ATOM 14263 C CA . SER D 2 325 ? 123.541 31.442 159.217 1.00 69.12 301 SER D CA 1
ATOM 14264 C C . SER D 2 325 ? 122.181 31.444 158.533 1.00 67.77 301 SER D C 1
ATOM 14265 O O . SER D 2 325 ? 121.642 30.392 158.189 1.00 62.59 301 SER D O 1
ATOM 14268 N N . LYS D 2 326 ? 121.635 32.639 158.335 1.00 68.95 302 LYS D N 1
ATOM 14269 C CA . LYS D 2 326 ? 120.304 32.796 157.764 1.00 65.70 302 LYS D CA 1
ATOM 14270 C C . LYS D 2 326 ? 120.348 33.045 156.259 1.00 67.69 302 LYS D C 1
ATOM 14271 O O . LYS D 2 326 ? 121.140 33.854 155.775 1.00 70.06 302 LYS D O 1
ATOM 14277 N N . PHE D 2 327 ? 119.494 32.339 155.526 1.00 63.68 303 PHE D N 1
ATOM 14278 C CA . PHE D 2 327 ? 119.335 32.566 154.093 1.00 60.77 303 PHE D CA 1
ATOM 14279 C C . PHE D 2 327 ? 117.882 32.360 153.671 1.00 59.23 303 PHE D C 1
ATOM 14280 O O . PHE D 2 327 ? 117.192 31.484 154.194 1.00 57.69 303 PHE D O 1
ATOM 14288 N N . THR D 2 328 ? 117.423 33.176 152.727 1.00 59.80 304 THR D N 1
ATOM 14289 C CA . THR D 2 328 ? 116.016 33.188 152.338 1.00 59.79 304 THR D CA 1
ATOM 14290 C C . THR D 2 328 ? 115.801 32.676 150.916 1.00 56.90 304 THR D C 1
ATOM 14291 O O . THR D 2 328 ? 116.524 33.054 149.994 1.00 61.30 304 THR D O 1
ATOM 14295 N N . THR D 2 329 ? 114.803 31.812 150.746 1.00 58.81 305 THR D N 1
ATOM 14296 C CA . THR D 2 329 ? 114.463 31.274 149.433 1.00 56.21 305 THR D CA 1
ATOM 14297 C C . THR D 2 329 ? 113.017 31.589 149.056 1.00 51.14 305 THR D C 1
ATOM 14298 O O . THR D 2 329 ? 112.137 31.628 149.916 1.00 50.94 305 THR D O 1
ATOM 14302 N N . VAL D 2 330 ? 112.779 31.815 147.767 1.00 54.84 306 VAL D N 1
ATOM 14303 C CA . VAL D 2 330 ? 111.431 32.065 147.266 1.00 57.61 306 VAL D CA 1
ATOM 14304 C C . VAL D 2 330 ? 111.078 31.098 146.139 1.00 52.30 306 VAL D C 1
ATOM 14305 O O . VAL D 2 330 ? 111.962 30.549 145.482 1.00 46.57 306 VAL D O 1
ATOM 14309 N N . GLY D 2 331 ? 109.783 30.893 145.918 1.00 55.33 307 GLY D N 1
ATOM 14310 C CA . GLY D 2 331 ? 109.331 29.969 144.895 1.00 54.67 307 GLY D CA 1
ATOM 14311 C C . GLY D 2 331 ? 108.042 30.389 144.213 1.00 52.77 307 GLY D C 1
ATOM 14312 O O . GLY D 2 331 ? 107.489 31.450 144.503 1.00 51.73 307 GLY D O 1
ATOM 14313 N N . TRP D 2 332 ? 107.562 29.546 143.303 1.00 49.26 308 TRP D N 1
ATOM 14314 C CA . TRP D 2 332 ? 106.324 29.817 142.579 1.00 48.07 308 TRP D CA 1
ATOM 14315 C C . TRP D 2 332 ? 105.094 29.446 143.401 1.00 59.07 308 TRP D C 1
ATOM 14316 O O . TRP D 2 332 ? 103.962 29.586 142.938 1.00 67.07 308 TRP D O 1
ATOM 14327 N N . ASP D 2 333 ? 105.323 28.968 144.620 1.00 51.01 309 ASP D N 1
ATOM 14328 C CA . ASP D 2 333 ? 104.238 28.683 145.549 1.00 51.50 309 ASP D CA 1
ATOM 14329 C C . ASP D 2 333 ? 103.941 29.910 146.406 1.00 55.41 309 ASP D C 1
ATOM 14330 O O . ASP D 2 333 ? 103.226 29.825 147.406 1.00 46.95 309 ASP D O 1
ATOM 14335 N N . HIS D 2 334 ? 104.507 31.044 145.998 1.00 54.21 310 HIS D N 1
ATOM 14336 C CA . HIS D 2 334 ? 104.358 32.317 146.701 1.00 59.22 310 HIS D CA 1
ATOM 14337 C C . HIS D 2 334 ? 104.840 32.234 148.148 1.00 55.48 310 HIS D C 1
ATOM 14338 O O . HIS D 2 334 ? 104.310 32.908 149.031 1.00 57.44 310 HIS D O 1
ATOM 14345 N N . LYS D 2 335 ? 105.851 31.403 148.382 1.00 56.55 311 LYS D N 1
ATOM 14346 C CA . LYS D 2 335 ? 106.435 31.261 149.710 1.00 53.60 311 LYS D CA 1
ATOM 14347 C C . LYS D 2 335 ? 107.761 32.004 149.821 1.00 55.92 311 LYS D C 1
ATOM 14348 O O . LYS D 2 335 ? 108.606 31.925 148.931 1.00 49.28 311 LYS D O 1
ATOM 14354 N N . VAL D 2 336 ? 107.930 32.732 150.920 1.00 66.20 312 VAL D N 1
ATOM 14355 C CA . VAL D 2 336 ? 109.203 33.366 151.234 1.00 62.67 312 VAL D CA 1
ATOM 14356 C C . VAL D 2 336 ? 109.728 32.768 152.534 1.00 57.43 312 VAL D C 1
ATOM 14357 O O . VAL D 2 336 ? 109.402 33.237 153.625 1.00 65.40 312 VAL D O 1
ATOM 14361 N N . LEU D 2 337 ? 110.532 31.718 152.407 1.00 61.97 313 LEU D N 1
ATOM 14362 C CA . LEU D 2 337 ? 110.979 30.951 153.564 1.00 60.26 313 LEU D CA 1
ATOM 14363 C C . LEU D 2 337 ? 112.390 31.326 154.000 1.00 61.30 313 LEU D C 1
ATOM 14364 O O . LEU D 2 337 ? 113.272 31.544 153.170 1.00 59.63 313 LEU D O 1
ATOM 14369 N N . HIS D 2 338 ? 112.592 31.395 155.312 1.00 62.58 314 HIS D N 1
ATOM 14370 C CA . HIS D 2 338 ? 113.907 31.669 155.875 1.00 54.63 314 HIS D CA 1
ATOM 14371 C C . HIS D 2 338 ? 114.474 30.394 156.486 1.00 53.60 314 HIS D C 1
ATOM 14372 O O . HIS D 2 338 ? 113.738 29.594 157.063 1.00 57.97 314 HIS D O 1
ATOM 14379 N N . HIS D 2 339 ? 115.782 30.203 156.353 1.00 62.52 315 HIS D N 1
ATOM 14380 C CA . HIS D 2 339 ? 116.424 28.990 156.844 1.00 61.57 315 HIS D CA 1
ATOM 14381 C C . HIS D 2 339 ? 117.620 29.321 157.727 1.00 60.79 315 HIS D C 1
ATOM 14382 O O . HIS D 2 339 ? 118.123 30.443 157.708 1.00 61.50 315 HIS D O 1
ATOM 14389 N N . HIS D 2 340 ? 118.069 28.338 158.502 1.00 59.30 316 HIS D N 1
ATOM 14390 C CA . HIS D 2 340 ? 119.233 28.509 159.365 1.00 54.55 316 HIS D CA 1
ATOM 14391 C C . HIS D 2 340 ? 120.148 27.290 159.319 1.00 61.60 316 HIS D C 1
ATOM 14392 O O . HIS D 2 340 ? 119.682 26.155 159.214 1.00 64.96 316 HIS D O 1
ATOM 14399 N N . LEU D 2 341 ? 121.452 27.534 159.396 1.00 63.48 317 LEU D N 1
ATOM 14400 C CA . LEU D 2 341 ? 122.436 26.458 159.400 1.00 50.38 317 LEU D CA 1
ATOM 14401 C C . LEU D 2 341 ? 122.559 25.837 160.788 1.00 63.91 317 LEU D C 1
ATOM 14402 O O . LEU D 2 341 ? 122.443 26.534 161.796 1.00 74.16 317 LEU D O 1
ATOM 14407 N N . PRO D 2 342 ? 122.790 24.516 160.844 1.00 58.24 318 PRO D N 1
ATOM 14408 C CA . PRO D 2 342 ? 122.946 23.811 162.121 1.00 65.29 318 PRO D CA 1
ATOM 14409 C C . PRO D 2 342 ? 124.252 24.180 162.817 1.00 72.60 318 PRO D C 1
ATOM 14410 O O . PRO D 2 342 ? 124.245 24.379 164.032 1.00 82.73 318 PRO D O 1
#

Sequence (1787 aa):
RVSSGRDVACVTEVADTLGAANQGFDFLCPIFHPRFKREFYKEPAKSRPGPQTRSDLLLSGRDWNTLIVGKLSDWIKTDSEVSRIRKTSEAAQQELNFSAYLGLPAFLIPLKQEDNSNLSRLLINHIHVGHHSTFWRVPLAPNDLRDDLIENEPGEERTWIWWHNFRSLCDYNKKIALAIEIGADLPSGHVIDRWLGEPIKAAFLPTSIFLTNKKGFPVLTKVHQRLIFKLFKLEVQFVISGSHHHSEKDLCSYLQYLEYLSQNSPPPNAYEFAKGYEDYLQSPLQPLDNLESQTYEVFEKDPVKYSQYQQAVYKCLLDRVPEEEKETNIQILVLGAGRGPLVNASLRAAKQAERKIKVYAVEKNPNAVITLEGWRYEEWGSQVTVVSGDREWKAPEKADIIVSELLGSFGDNELSPECLDGAQHFLKDDGVSIPGEYTSYLAPISSSKLYNEVRACREKDRDPEAQFEPYVVRLHNFHQLSDPLPCFTFHHPNKDDVIDNNRYCCLQYRVDLNTVLHGFAGYFNTVLYKDVTLSICPESHSPGFSWFPILFPIKQPIPREGDTVCVRFWRCNNGKKVWYEWAVTSPVCSAIHNPTGRSYTIGLCEVQIGAVRYRRDGALLLAASSLSSRTWGGSIWVFKDPENESLCTAGVQTEAGVTDVAWVSEKGILVASDSGAVELWLVNKFAKYEHDDIVKTLSVFSDGTQAVSGGKDFSVKVWDLSQKAVLKSYNAHSSEVNCVAACPGKDTIFLSCGEDGRILLWDTRKPKPATRIDFCASDTIPTSVTWHPEKDDTFACGDETGNVSLVNIKNPDSAQTSAVHSQNITGLAYSYHSSPFLASISEDCTVAVLDADFSEVFRDLSHRDFVTGVAWSPLDHSKFTTVGWDHKVLHHHLPRVSSGRDVACVTEVADTLGAANQGFDFLCPIFHPRFKREFYKEPAKSRPGPQTRSDLLLSGRDWNTLIVGKLSDWIKTDSEVSRIRKTSEAAQQELNFSAYLGLPAFLIPLKQEDNSNLSRLLINHIHVGHHSTFWRVPLAPNDLRDDLIENEPEERTWIWWHNFRSLCDYNKKIALAIEIGADLPSGHVIDRWLGEPIKAAFLPTSIFLTNKKGFPVLTKVHQRLIFKLFKLEVQFVISGSHHCSYLQYLEYLSQNSPPPGYEDYLQSPLQPLDNLESQTYEVFEKDPVKYSQYQQAVYKCLLDRVPEEEKETNIQILVLGAGRGPLVNASLRAAKQAERKIKVYAVEKNPNAVITLEGWRYEEWGSQVTVVSGDREWKAPEKADIIVSELLGSFGDNELSPECLDGAQHFLKDDGVSIPGEYTSYLAPISSSKLYNEVRACREKDRDPEAQFEPYVVRLHNFHQLSDPLPCFTFHHPNKDDVIDNNRYCCLQYRVDLNTVLHGFAGYFNTVLYKDVTLSICPESHSPGFSWFPILFPIKQPIPREGDTVCVRFWRCNNGKKVWYEWAVTSPVCSAIHNPTGRSYTIGLCEVQIGAVRYRRDGALLLAASSLSSRTWGGSIWVFKDPEGAPNESLCTAGVQTEAGVTDVAWVSEKGILVASDSGAVELWEILEKESLLVNKFAKYEHDDIVKTLSVFSDGTQAVSGGKDFSVKVWDLSQKAVLKSYNAHSSEVNCVAACPGKDTIFLSCGEDGRILLWDTRKPKPATRIDFCASDTIPTSVTWHPEKDDTFACGDETGNVSLVNIKNPDSAQTSAVHSQNITGLAYSYHSSPFLASISEDCTVAVLDADFSEVFRDLSHRDFVTGVAWSPLDHSKFTTVGWDHKVLHHHLP

Secondary structure (DSSP, 8-state):
---EEEE-S--S-HHHHHH---SS-SEE---S-TT----SSSTTGGG--S-SS--STTS-HHHHHHTBEEE--TT--TT-SSHHHHHHHHH--HHHHHHHHTT-SEEE----SS--HHHHHHHHHHHHSS-------EE--HHHHS---BTT---TTHHHHHHHHHHHHTTT-TT--EEEE--SS---HHHHHHHTTS-EEEEEEETTSSEE-TTS-EE--HHHHHHHHHHHTTTPEEEEES-STTSSS-THHHHHHHHHHHTTSPPP-S---TTT-TT--BPPP-------HHHHHHHTT-HHHHHHHHHHHHHHHHHHS-STTTTT-EEE--BS-TTTHHHHHHHHHHHHTT-EEEEEEEES-HHHHHHHHHHIIIII-TTEEEEE-------SS-EEEEEB---BTTBSTT-HHHHHHTTSTTEEEEEEEES-EEEEEEEEEE-HHHHHHHHT---SSS-TTGGG--EE--GGGSEE-S--EEEEEEESS---SS----EEEEEEEE--S---EEEEEEEEEEEEETTEEEE--TT--S-------EEEEEEEEE--TT-EEEEEEEEEE-SSEEEEEEEE-SSS----BSGGGSS--EE-/---EEEEEEE-SSS-EEEEEE-SSSSS--EEEEEESS---GGG-SEEEE-SS-EEEEEEETTTEEEEEETTS-EEE-----EEE---SS-EEEEEE-SSSSEEEEEETTS-EEEEETTTTEEEEEE---SS-EEEEEEPTT-SS-EEEEETTS-EEE--TTSSS-B-B---TT--SPEEEEEE-TTSTTEEEEEESSS-EEEEESS-GGG-EEE---SS-EEEEEE-SSSS--EEEEETTS-EEEE-TTS-EEEEE---SS-EEEEEE-SSSTTEEEEEETTS-EEEEE--/---EEE--S--S-HHHHHH---SS-SEE---S-TT----SSSTTGGG--S-SS--GGGS-HHHHHHTBEEE--TT--TT-SSHHHHHHHHH--HHHHHHHHHT-SEEE----SS--HHHHHHHHHHHHSS-------EE--GGGTS-S-BTT----HHHHHHHHHHHHTTT-TT--EEEE--SS---HHHHHHHHHS-EEEEEEEGGGPEE-TTS-EE--HHHHHHHHHHHTTT-EEEEES-----THHHHHHHHHTPPP--TTS--BPPP-------HHHHHHHTT-HHHHHHHHHHHHHHHHTT--STTTTT-EEE--BT-TTTHHHHHHHHHHTTTT-EEEEEEEES-HHHHHHHHHHIIIII-SSEEEEE-------SS-EEEEEB---BTTBSTT-HHHHHHHSSTTEEEEEEEES-EEEEEEEEEE-HHHHHHHHT---SSS-TTGGG--EE--GGGSEE-S--EEEEEEESS--SSS----EEEEEEEE--S---EEEEEEEEEEEEETTEEEE--SS-------S--EEEEEEEEE--TT-EEEEEEEEEE-SSEEEEEEEE-SSS----BSGGGSS--EE-/---EEEEEEE-TTS-EEEEEE-SSSS---EEEEEESSGGGTT-GGG-SEEEEESS-EEEEEEETTTEEEEEETTS-EEEEEEETTTTEEEEEEEE---SS-EEEEEE-TTSSEEEEEETTS-EEEEETTTTEEEEEE---SS-EEEEEEPTT-TT-EEEEETTS-EEE--TTSSS-BEE---TT--S-EEEEEE-SSSTTEEEEEESSS-EEEEESSSGGG-EEE---SS-EEEEEE-SSSS--EEEEETTS-EEEE-TT--EEEEE---SS-EEEEEE-SS-TTEEEEEETTS-EEEEE--

B-factor: mean 65.23, std 20.99, range [19.52, 155.52]

Radius of gyration: 45.24 Å; Cα contacts (8 Å, |Δi|>4): 4183; chains: 4; bounding box: 71×109×130 Å

GO terms:
  GO:0005634 nucleus (C, IDA)
  GO:0005829 cytosol (C, IDA)
  GO:0035243 protein-arginine omega-N symmetric methyltransferase activity (F, EXP)
  GO:1901800 positive regulation of proteasomal protein catabolic process (P, IMP)
  GO:0033314 mitotic DNA replication checkpoint signaling (P, IMP)
  GO:0007088 regulation of mitotic nuclear division (P, IMP)
  GO:0005515 protein binding (F, IPI)
  GO:0070612 histone H2AR3 methyltransferase activity (F, IDA)
  GO:0044020 histone H4R3 methyltransferase activity (F, IDA)

Organism: Xenopus laevis (NCBI:txid8355)

Foldseek 3Di:
DAAAEAEDLDDDQPVVVQVCVVLVHFAYEAQARLPLQADCPDPDRNVDDDDRGDDLVSDDLVCQQGHYEHEQHPQQDLPDPDPRSNVSSLVSLVRLVVSLVSNHAEYEDEQQALDCLRVLVSVLVSCVVPRDNYYEEFECHPVVQDDQPDPVDGPSCRSVSSVVVSCVSNVVDPRYFYEYEYDLDHDDPVSLLVVLLGRHQEYEDELVQFDQDPVFATHHDPVVLVSLLSVVLSSHYYYYYDANVVTPDHSSSVVVNSVVSNVVRDDDDPDPVPPHCAFPWADWDQVVPPDDPVRLVVLVPDVLVLVLLLVLLLVVQCVPADPVCLPVDEFEEEAACFLHSSVVSNVVSCVVNSHHYQAEAEHQRPVSLVSVVVCDVPPDDNSYHYHHRALPDDDPAAGQEYAYDQQAQQGCLNPPVVRVQSVQVSHDPNHDYFFFKKWKKKFWKAAPPVLVVLLVPQDPPDDRQLSLLKIQGADSRIGTFFFIDTADMDGPPDPDPDDDPKDKDKDKGFGAAWGKTFWMKMWMKIHRHPPSIETPGDPDPHDHVSGGIMTNGHRDIGTGGRWMWIKMKIWDDPPAWIDIWMWICPPNGGDIGCPVVRNHTHGD/DALWKAAWEQQLLFKIKTKGWHDDDPATWIKIFIASDPPVDPRTPDIDTDPHHWHDWYDQRHFWIWTFGQQCWIWIDVPTDDIDNPGPGGWHEKEAEQNRQKIWTFAQSQWIWIDGNVVRGTDDIDRPGPGGKQYKEYDYPDPAWIWTFGQSLFIWTAGNVDPDGTDTADAPPSNAGWRYKYQDPQDPQWIWTDHAQQKIWTARRPPRDPIDMDSNDGGGWQDWEWFDDNLTKIWTFGQVQKIWIAGSVGHTFDIDNPGPGGWHYKDAGSVDRQWMWIHGSNGDIDIDGGD/DAAAEAEDLDDPADVVVLVCVVLVHFAYEAQARLPQQADCPDPDRNVDDDDRGDDLVSDDLVCQAGHYEHEQRPQQDCPDPDPRSVVSSLVSLVRLVVSLVSNHQEYEDEQQALDCLRVLVSVLVSPPPPRDNYYEEFECHPVVQDDQPDPVDGGCGSVSSVVVSCVSNVVDPRYFYEYEYDLDHHDPVSLLVNLLGRYQEYEYEPVSFDQDPVRATHHDVVVLVSLLSVVVVVHHYYYYDDPCDNNVVVSVVSVVPDDDDPCALPKDAWDQVVPPDDPVVVVLLVVDVLVLVLLLVLLLVLCPVPADPVCLPVDEFEEEAACFLHSNVVSNVCSCVVSPHHYQAEAEHQRVVSLVSVVVCDPPPDDRSYHYHHRALPDDDPAAGQEYAYDQQAQQGCLNPPVVRVQSVQVSHDPNHDYFFFKKWKKKFWWAAPPVLVVLLVPQDPPADRQLSLLKMFHADSRIGTQFFIDTDDMDGPPDPDPDDDPKDKDKDKGFGAAWGKTFWMKMGMKTHRDPPRIETDGDPDPHHHVSHTIMTNGHRDIGTGGGWMWIKMKIWDDPPFWIDIWIWIPPPHTDDIRCPVVRNHTHGD/DEQFKFEWEAALQGKIKTKGFHDDDPATWIKIFIASPLVCPPPPVRTLAMDTDPHGWNDKDDQPHFWIWTFGQLQWIWIWGDPGNVNYIHTDDIDNPGPGGFNEKEAEQVRQKIWTFGQSQKIWICGNVVRGTDDIDNPGPGGKQYKEYDHPDPQWIWTFGQSLFIWIAGNPDPPGTDTADEPPSSFGWREKYCDPQDPQWIWTWGQQQKIWIARSPPRHPIDIDNHDGGGWQYWDWFPDNFTWIWIFGQNQKIWIATNVRDTFDMDNPGPGGWRYKYAGSVDRQKMWIHGSNSDIDIDGGD